Protein 4BZY (pdb70)

Sequence (1918 aa):
VDFQRRYKQFSQILKNIGENEGGIDKFSRGYESFGVHRCADGGLYCKEWAPGAEGVFLTGDFNGWNPFSYPYKKLDYGKWELYIPPKQNKSVLVPHGSKLKVVITSKSGEILYRISPWAKYVVREGDNVNYDWIHWDPEHSYEFKHSRPKKPRSLRIYESHVGISSHEGKVASYKHFTCNVLPRIKGLGYNCIQLMAIMEHAYYASFGYQITSFFAASSRYGSPEELQELVDTAHSMGIIVLLDVVHSHASKNSADGLNMFDGTDSCYFHSGPRGTHDLWDSRLFAYSSWEVLRFLLSNIRWWLEEYRFDGFRFDGVTSMLYHQVDEDALTYLMLANHLVHTLCPDSITIAEDVSGMPALCSPISQGGGGFDYRLAMAIPDKWIQLLKEFKDEDWNMGDIVYTLTNREKCIAYAESHDQALVGDKSLAFWLMDAEMYTNMSVLTPFTPVIDRGIQLHKMIRLITHGLGGEGYLNFMGNEFGHPEWLDFPRKGNNESYHYARRQFHLTDDDLLRYKFLNNFDRDMNRLEERYGWLAAPQAYVSEKHEGNKIIAFERAGLLFIFNFHPSKSYTDYRVGTALPGKFKIVLDSDAAEYGGHQRLDHSTDFFSEAFEHNGRPYSLLVYIPSRVALILQNVDLDFQRRYKQFSQILKNIGENEGGIDKFSRGYESFGVHRCADGGLYCKEWAPGAEGVFLTGDFNGWNPFSYPYKKLDYGKWELYIPPKQNKSVLVPHGSKLKVVITSKSGEILYRISPWAKYVVREGDNVNYDWIHWDPEHSYEFKHSRPKKPRSLRIYESHVGISSHEGKVASYKHFTCNVLPRIKGLGYNCIQLMAIMEHAYYASFGYQITSFFAASSRYGSPEELQELVDTAHSMGIIVLLDVVHSHASKNSADGLNMFDGTDSCYFHSGPRGTHDLWDSRLFAYSSWEVLRFLLSNIRWWLEEYRFDGFRFDGVTSMLYHHHHYFGLQVDEDALTYLMLANHLVHTLCPDSIITIAEDVSGMPALCSPISQGGGGFDYRLAMAIPDKWIQLLKEFKDEDWNMGDIVYTLTNRRYLEKCIAYAESHDQALVGDKSLAFWLMDAEMYTNMSVLTPFTPVIDRGIQLHKMIRLITHGLGGEGYLNFMGNEFGHPEWLDFPRKGNNESYHYARRQFHLTDDDLLRYKFLNNFDRDMNRLEERYGWLAAPQAYVSEKHEGNKIIAFERAGLLFIFNFHPSKSYTDYRVGTALPGKFKIVLDSDAAEYGGHQRLDHSTDFFSEAFEHNGRPYSLLVYIPSRVALILQNVDQRRYKQFSQILKNIGENEGGIDKFSRGYESFGVHRCADGGLYCKEWAPGAEGVFLTGDFNGWNPFSYPYKKLDYGKWELYIPPKQNKSVLVPHGSKLKVVITSKSGEEILYRISPWAKYVVREGDNVNYDWIHWDPEHSYEFKHSRPKKPRSLRIYESHVGISSHEGKVASYKHFTCNVLPRIKGLGYNCIQLMAIMEHAYYASFGYQITSFFAASSRYGSPEELQELVDTAHSMGIIVLLDVVHSHASKNSADGLNMFDGTDSCYFHSGPRGTHDLWDSRLFAYSSWEVLRFLLSNIRWWLEEYRFDGFRFDGVTSMLYHLQVDEDALTYLMLANHLVHTLCPDSITIAEDVSGMPALCSPISQGGGGFDYRLAMAIPDKWIQLLKEFKDEDWNMGDIVYTLTNRRYLEKCIAYAESHDQALVGDKSLAFWLMDAEMYTNMSVLTPFTPVIDRGIQLHKMIRLITHGLGGEGYLNFMGNEFGHPEWLDFPRKGNNESYHYARRQFHLTDDDLLRYKFLNNFDRDMNRLEERYGWLAAPQAYVSEKHEGNKIIAFERAGLLFIFNFHPSKSYTDYRVGTALPGKFKIVLDSDAAEYGGHQRLDHSTDFFSEAFEHNGRPYSLLVYIPSRVALILQNVD

InterPro domains:
  IPR004193 Glycoside hydrolase, 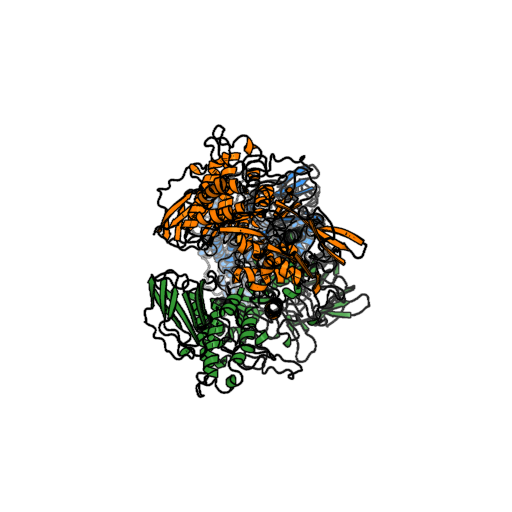family 13, N-terminal [PF02922] (76-161)
  IPR006047 Glycosyl hydrolase family 13, catalytic domain [PF00128] (224-296)
  IPR006047 Glycosyl hydrolase family 13, catalytic domain [SM00642] (222-568)
  IPR006048 Alpha-amylase/branching enzyme, C-terminal all beta [PF02806] (603-696)
  IPR013780 Glycosyl hydrolase, all-beta [G3DSA:2.60.40.1180] (599-702)
  IPR013783 Immunoglobulin-like fold [G3DSA:2.60.40.10] (71-183)
  IPR014756 Immunoglobulin E-set [SSF81296] (69-181)
  IPR017853 Glycoside hydrolase superfamily [SSF51445] (184-598)
  IPR037439 1,4-alpha-glucan-branching enzyme [PIRSF000463] (39-698)

Secondary structure (DSSP, 8-state):
--HHHHHHHHHHHHHHHHHHSS-HHHHTTGGGTSEEEE-TTS-EEEEEE-TT-SEEEEEEGGGTT-SSSSBPEE-STTEEEEEEPPPTT---SS-TT-EEEEEEE-TT--EEEE--TT-S-EE--TT-SS-EEE----SS-----SPPPPPPSSEEEEEEESTTSSSSSS---HHHIIIIIHHHHHHHT--EEEEES-EE-S-GGGTT-S-SEEEEEPGGG--HHHHHHHHHHHHHTT-EEEEEEE-S-B---SSSSSTTTTSSS-SSB-SSGGGEETTTTEE-B-TTSHHHHHHHHHHHHHHHHTS---EEEEETHHHHHB--B-HHHHHHHHHHHHHHHHH-TT-EEEE--SS--TTTTS-GGGT----SEEE-THHHHHHHHHHHH--GGG--HHHHHHHHH----EEE-SS-SGGGBTTS--HHHHHHGGGGGTS-BTTS---HHHHHHHHHHHHHHHHHHHHS-SEEEEETTGGGT--S-B---SGGGTS--TTSS--GGGGT-TTBSHHHHHHHHHHHHHHHHHH--SSSPPPEEEEEETTTTEEEEEETTEEEEEE--SS--EEEEEEEESS-EEEEEEEETTSGGGT----S-TT--EEEBS--BTTBSEEEEEEE-TTEEEEEEEE--/-HHHHHHHHHHHHHHHHHHSS-HHHHTTGGGTSEEEE-TTS-EEEEEE-TT-SEEEEEEGGGTT-SSSSBPEE-GGGEEEEEEPPPTT---SS-TT-EEEEEEE-TT--EEEE--TT-S-EE--TT-SS-EEE----SS------PPPPPPSSEEEEEEESTT-SSSSS---HHHIIIIIHHHHHHHT--EEEEES-EE-S-GGGTT-S-SEEEEEPGGG--HHHHHHHHHHHHHTT-EEEEEEE-S-B---SSSSSTTTTSSS-SSB-SSGGGEETTTTEE-B-TTSHHHHHHHHHHHHHHHHTS---EEEEETHHHHHHTT---SS---HHHHHHHHHHHHHHHHH-TT-EEEE--SS--TTTTS-GGGT----SEEE-THHHHHHHHHHHH--GGG--HHHHHHHHH--BTT-EEEE-SS-GGGGBTTS--HHHHHHGGGGGTSSBTTS---HHHHHHHHHHHHHHHHHHHHS-SEEEEETTGGGT--S-B----GGGTS--TTSS--GGGGT-TTBSHHHHHHHHHHHHHHHHHH-TTSSPPPEEEEEETTTTEEEEEETTEEEEEE--SS--EEEEEEEESS-EEEEEEEETTSGGGT------TT--EEEBS--BTTBSEEEEEEE-TTEEEEEEE--/-HHHHHHHHHHHHHHHHSS-HHHHTTGGGTSEEEE-TTS-EEEEEE-TT-SEEEEEEGGGTT-SSSSBPEE-STTEEEEEEPPPTT---SS-TT-EEEEEEE-TT--EEEE--TT-S-EE--TT-SS-EEE----SS-----SPPPPPPSSEEEEEEESTTSSSSSS---HHHIIIIIHHHHHHHT--EEEEES-EE-S-GGGTT-S-SEEEEEPGGG--HHHHHHHHHHHHHTT-EEEEEEE-S-B---SSSSSTTTTSSS-SSB-SSGGGEETTTTEE-B-TTSHHHHHHHHHHHHHHHHTS---EEEEETHHHHH------HHHHHHHHHHHHHHHHH-TT-EEEE--SS--TTTTS-GGGT----SEEE-THHHHHHHHHHHH--GGG--HHHHHHHHH--BTT-EEEE-SS-GGGGBTTS--HHHHHHGGGGGTS-BTTS---HHHHHHHHHHHHHHHHHHHHS-SEEEEETTGGGT--S-B----GGGTS--TTSS--GGGGT-TTBSHHHHHHHHHHHHHHHHHH-TTSSPPPEEEEEETTTTEEEEEETTEEEEEE--SS--EEEEEEEESS-EEEEEEEETTSGGGT----S-TT--EEEEEEEETTEEEEEEEEE-TTEEEEEEE--

Radius of gyration: 47.78 Å; Cα contacts (8 Å, |Δi|>4): 4306; chains: 3; bounding box: 85×141×130 Å

Structure (mmCIF, N/CA/C/O backbone):
data_4BZY
#
_entry.id   4BZY
#
_cell.length_a   117.278
_cell.length_b   164.538
_cell.length_c   311.340
_cell.angle_alpha   90.00
_cell.angle_beta   90.00
_cell.angle_gamma   90.00
#
_symmetry.space_group_name_H-M   'C 2 2 21'
#
loop_
_entity.id
_entity.type
_entity.pdbx_description
1 polymer '1,4-ALPHA-GLUCAN-BRANCHING ENZYME'
2 water water
#
loop_
_atom_site.group_PDB
_atom_site.id
_atom_site.type_symbol
_atom_site.label_atom_id
_atom_site.label_alt_id
_atom_site.label_comp_id
_atom_site.label_asym_id
_atom_site.label_entity_id
_atom_site.label_seq_id
_atom_site.pdbx_PDB_ins_code
_atom_site.Cartn_x
_atom_site.Cartn_y
_atom_site.Cartn_z
_atom_site.occupancy
_atom_site.B_iso_or_equiv
_atom_site.auth_seq_id
_atom_site.auth_comp_id
_atom_site.auth_asym_id
_atom_site.auth_atom_id
_atom_site.pdbx_PDB_model_num
ATOM 1 N N . VAL A 1 43 ? 64.789 115.452 106.422 1.00 72.00 43 VAL A N 1
ATOM 2 C CA . VAL A 1 43 ? 64.399 114.318 105.592 1.00 74.72 43 VAL A CA 1
ATOM 3 C C . VAL A 1 43 ? 65.629 113.593 105.048 1.00 71.15 43 VAL A C 1
ATOM 4 O O . VAL A 1 43 ? 66.094 113.875 103.942 1.00 76.68 43 VAL A O 1
ATOM 8 N N . ASP A 1 44 ? 66.153 112.662 105.840 1.00 65.30 44 ASP A N 1
ATOM 9 C CA . ASP A 1 44 ? 67.319 111.873 105.456 1.00 64.26 44 ASP A CA 1
ATOM 10 C C . ASP A 1 44 ? 66.873 110.483 105.004 1.00 67.03 44 ASP A C 1
ATOM 11 O O . ASP A 1 44 ? 66.314 109.715 105.787 1.00 66.93 44 ASP A O 1
ATOM 16 N N . PHE A 1 45 ? 67.136 110.156 103.744 1.00 60.99 45 PHE A N 1
ATOM 17 C CA . PHE A 1 45 ? 66.683 108.887 103.195 1.00 55.74 45 PHE A CA 1
ATOM 18 C C . PHE A 1 45 ? 67.564 107.739 103.667 1.00 53.60 45 PHE A C 1
ATOM 19 O O . PHE A 1 45 ? 67.095 106.613 103.823 1.00 56.87 45 PHE A O 1
ATOM 27 N N . GLN A 1 46 ? 68.844 108.023 103.881 1.00 53.86 46 GLN A N 1
ATOM 28 C CA . GLN A 1 46 ? 69.764 107.010 104.385 1.00 56.13 46 GLN A CA 1
ATOM 29 C C . GLN A 1 46 ? 69.435 106.649 105.831 1.00 59.57 46 GLN A C 1
ATOM 30 O O . GLN A 1 46 ? 69.645 105.514 106.265 1.00 60.39 46 GLN A O 1
ATOM 36 N N . ARG A 1 47 ? 68.913 107.623 106.569 1.00 60.40 47 ARG A N 1
ATOM 37 C CA . ARG A 1 47 ? 68.535 107.409 107.960 1.00 61.74 47 ARG A CA 1
ATOM 38 C C . ARG A 1 47 ? 67.293 106.529 108.051 1.00 62.84 47 ARG A C 1
ATOM 39 O O . ARG A 1 47 ? 67.252 105.599 108.858 1.00 60.66 47 ARG A O 1
ATOM 47 N N . ARG A 1 48 ? 66.281 106.825 107.233 1.00 59.10 48 ARG A N 1
ATOM 48 C CA . ARG A 1 48 ? 65.031 106.065 107.264 1.00 55.61 48 ARG A CA 1
ATOM 49 C C . ARG A 1 48 ? 65.258 104.594 106.961 1.00 62.25 48 ARG A C 1
ATOM 50 O O . ARG A 1 48 ? 64.593 103.721 107.526 1.00 63.74 48 ARG A O 1
ATOM 58 N N . TYR A 1 49 ? 66.182 104.324 106.047 1.00 53.78 49 TYR A N 1
ATOM 59 C CA . TYR A 1 49 ? 66.474 102.958 105.661 1.00 53.00 49 TYR A CA 1
ATOM 60 C C . TYR A 1 49 ? 67.266 102.232 106.736 1.00 56.41 49 TYR A C 1
ATOM 61 O O . TYR A 1 49 ? 67.088 101.032 106.941 1.00 59.24 49 TYR A O 1
ATOM 70 N N . LYS A 1 50 ? 68.135 102.964 107.426 1.00 56.71 50 LYS A N 1
ATOM 71 C CA . LYS A 1 50 ? 68.963 102.369 108.468 1.00 53.81 50 LYS A CA 1
ATOM 72 C C . LYS A 1 50 ? 68.134 101.958 109.680 1.00 58.40 50 LYS A C 1
ATOM 73 O O . LYS A 1 50 ? 68.391 100.919 110.288 1.00 52.98 50 LYS A O 1
ATOM 75 N N . GLN A 1 51 ? 67.130 102.763 110.017 1.00 57.66 51 GLN A N 1
ATOM 76 C CA . GLN A 1 51 ? 66.242 102.441 111.127 1.00 58.72 51 GLN A CA 1
ATOM 77 C C . GLN A 1 51 ? 65.369 101.244 110.767 1.00 54.82 51 GLN A C 1
ATOM 78 O O . GLN A 1 51 ? 65.162 100.348 111.584 1.00 56.31 51 GLN A O 1
ATOM 84 N N . PHE A 1 52 ? 64.863 101.236 109.538 1.00 53.14 52 PHE A N 1
ATOM 85 C CA . PHE A 1 52 ? 64.081 100.113 109.034 1.00 48.47 52 PHE A CA 1
ATOM 86 C C . PHE A 1 52 ? 64.905 98.834 109.002 1.00 48.46 52 PHE A C 1
ATOM 87 O O . PHE A 1 52 ? 64.469 97.792 109.489 1.00 49.82 52 PHE A O 1
ATOM 95 N N . SER A 1 53 ? 66.091 98.920 108.409 1.00 54.41 53 SER A N 1
ATOM 96 C CA . SER A 1 53 ? 66.963 97.760 108.260 1.00 55.77 53 SER A CA 1
ATOM 97 C C . SER A 1 53 ? 67.364 97.175 109.610 1.00 54.20 53 SER A C 1
ATOM 98 O O . SER A 1 53 ? 67.529 95.963 109.744 1.00 52.16 53 SER A O 1
ATOM 101 N N . GLN A 1 54 ? 67.513 98.041 110.608 1.00 55.64 54 GLN A N 1
ATOM 102 C CA . GLN A 1 54 ? 67.911 97.610 111.944 1.00 51.31 54 GLN A CA 1
ATOM 103 C C . GLN A 1 54 ? 66.805 96.825 112.641 1.00 51.73 54 GLN A C 1
ATOM 104 O O . GLN A 1 54 ? 67.050 95.753 113.197 1.00 53.50 54 GLN A O 1
ATOM 110 N N . ILE A 1 55 ? 65.590 97.364 112.607 1.00 48.47 55 ILE A N 1
ATOM 111 C CA . ILE A 1 55 ? 64.437 96.713 113.215 1.00 48.59 55 ILE A CA 1
ATOM 112 C C . ILE A 1 55 ? 64.128 95.389 112.523 1.00 50.63 55 ILE A C 1
ATOM 113 O O . ILE A 1 55 ? 63.844 94.386 113.183 1.00 47.86 55 ILE A O 1
ATOM 118 N N . LEU A 1 56 ? 64.201 95.386 111.195 1.00 45.93 56 LEU A N 1
ATOM 119 C CA . LEU A 1 56 ? 63.947 94.177 110.417 1.00 46.77 56 LEU A CA 1
ATOM 120 C C . LEU A 1 56 ? 64.979 93.105 110.735 1.00 48.33 56 LEU A C 1
ATOM 121 O O . LEU A 1 56 ? 64.675 91.916 110.717 1.00 51.05 56 LEU A O 1
ATOM 126 N N . LYS A 1 57 ? 66.197 93.534 111.035 1.00 46.31 57 LYS A N 1
ATOM 127 C CA . LYS A 1 57 ? 67.266 92.613 111.391 1.00 48.28 57 LYS A CA 1
ATOM 128 C C . LYS A 1 57 ? 67.028 92.020 112.786 1.00 52.57 57 LYS A C 1
ATOM 129 O O . LYS A 1 57 ? 67.319 90.842 113.029 1.00 54.99 57 LYS A O 1
ATOM 135 N N . ASN A 1 58 ? 66.491 92.836 113.692 1.00 49.80 58 ASN A N 1
ATOM 136 C CA . ASN A 1 58 ? 66.140 92.382 115.034 1.00 57.35 58 ASN A CA 1
ATOM 137 C C . ASN A 1 58 ? 65.020 91.349 114.991 1.00 51.83 58 ASN A C 1
ATOM 138 O O . ASN A 1 58 ? 65.029 90.368 115.740 1.00 52.44 58 ASN A O 1
ATOM 143 N N . ILE A 1 59 ? 64.055 91.580 114.108 1.00 47.01 59 ILE A N 1
ATOM 144 C CA . ILE A 1 59 ? 62.969 90.635 113.893 1.00 44.77 59 ILE A CA 1
ATOM 145 C C . ILE A 1 59 ? 63.519 89.271 113.467 1.00 51.12 59 ILE A C 1
ATOM 146 O O . ILE A 1 59 ? 62.989 88.227 113.848 1.00 52.44 59 ILE A O 1
ATOM 151 N N . GLY A 1 60 ? 64.607 89.279 112.706 1.00 49.09 60 GLY A N 1
ATOM 152 C CA . GLY A 1 60 ? 65.217 88.038 112.266 1.00 48.04 60 GLY A CA 1
ATOM 153 C C . GLY A 1 60 ? 66.005 87.319 113.345 1.00 56.60 60 GLY A C 1
ATOM 154 O O . GLY A 1 60 ? 66.074 86.090 113.351 1.00 57.36 60 GLY A O 1
ATOM 155 N N . GLU A 1 61 ? 66.606 88.078 114.258 1.00 55.04 61 GLU A N 1
ATOM 156 C CA . GLU A 1 61 ? 67.438 87.497 115.311 1.00 59.01 61 GLU A CA 1
ATOM 157 C C . GLU A 1 61 ? 66.674 87.136 116.585 1.00 60.40 61 GLU A C 1
ATOM 158 O O . GLU A 1 61 ? 67.094 86.243 117.323 1.00 67.55 61 GLU A O 1
ATOM 164 N N . ASN A 1 62 ? 65.564 87.824 116.848 1.00 53.48 62 ASN A N 1
ATOM 165 C CA . ASN A 1 62 ? 64.837 87.637 118.102 1.00 57.88 62 ASN A CA 1
ATOM 166 C C . ASN A 1 62 ? 63.539 86.877 117.874 1.00 58.98 62 ASN A C 1
ATOM 167 O O . ASN A 1 62 ? 63.063 86.152 118.746 1.00 60.85 62 ASN A O 1
ATOM 172 N N . GLU A 1 63 ? 62.976 87.054 116.686 1.00 55.57 63 GLU A N 1
ATOM 173 C CA . GLU A 1 63 ? 61.913 86.193 116.196 1.00 53.51 63 GLU A CA 1
ATOM 174 C C . GLU A 1 63 ? 62.528 85.384 115.061 1.00 52.57 63 GLU A C 1
ATOM 175 O O . GLU A 1 63 ? 63.737 85.446 114.848 1.00 60.85 63 GLU A O 1
ATOM 181 N N . GLY A 1 64 ? 61.727 84.620 114.335 1.00 43.29 64 GLY A N 1
ATOM 182 C CA . GLY A 1 64 ? 62.298 83.769 113.307 1.00 52.54 64 GLY A CA 1
ATOM 183 C C . GLY A 1 64 ? 62.250 84.388 111.923 1.00 50.82 64 GLY A C 1
ATOM 184 O O . GLY A 1 64 ? 62.096 83.682 110.928 1.00 52.40 64 GLY A O 1
ATOM 185 N N . GLY A 1 65 ? 62.398 85.707 111.853 1.00 44.73 65 GLY A N 1
ATOM 186 C CA . GLY A 1 65 ? 62.189 86.420 110.608 1.00 42.02 65 GLY A CA 1
ATOM 187 C C . GLY A 1 65 ? 60.793 87.008 110.567 1.00 48.10 65 GLY A C 1
ATOM 188 O O . GLY A 1 65 ? 59.985 86.754 111.460 1.00 52.01 65 GLY A O 1
ATOM 189 N N . ILE A 1 66 ? 60.499 87.790 109.533 1.00 46.91 66 ILE A N 1
ATOM 190 C CA . ILE A 1 66 ? 59.244 88.532 109.479 1.00 44.41 66 ILE A CA 1
ATOM 191 C C . ILE A 1 66 ? 58.069 87.622 109.122 1.00 40.92 66 ILE A C 1
ATOM 192 O O . ILE A 1 66 ? 56.915 87.961 109.381 1.00 47.72 66 ILE A O 1
ATOM 197 N N . ASP A 1 67 ? 58.362 86.466 108.535 1.00 40.59 67 ASP A N 1
ATOM 198 C CA . ASP A 1 67 ? 57.330 85.475 108.248 1.00 42.01 67 ASP A CA 1
ATOM 199 C C . ASP A 1 67 ? 56.737 84.922 109.542 1.00 43.08 67 ASP A C 1
ATOM 200 O O . ASP A 1 67 ? 55.525 84.967 109.746 1.00 41.90 67 ASP A O 1
ATOM 205 N N . LYS A 1 68 ? 57.597 84.405 110.414 1.00 44.25 68 LYS A N 1
ATOM 206 C CA . LYS A 1 68 ? 57.148 83.850 111.686 1.00 44.79 68 LYS A CA 1
ATOM 207 C C . LYS A 1 68 ? 56.570 84.926 112.596 1.00 41.22 68 LYS A C 1
ATOM 208 O O . LYS A 1 68 ? 55.595 84.692 113.306 1.00 50.27 68 LYS A O 1
ATOM 214 N N . PHE A 1 69 ? 57.175 86.108 112.558 1.00 38.89 69 PHE A N 1
ATOM 215 C CA . PHE A 1 69 ? 56.767 87.218 113.409 1.00 37.34 69 PHE A CA 1
ATOM 216 C C . PHE A 1 69 ? 55.323 87.626 113.149 1.00 41.68 69 PHE A C 1
ATOM 217 O O . PHE A 1 69 ? 54.578 87.923 114.082 1.00 49.01 69 PHE A O 1
ATOM 225 N N . SER A 1 70 ? 54.927 87.630 111.880 1.00 36.69 70 SER A N 1
ATOM 226 C CA . SER A 1 70 ? 53.587 88.067 111.506 1.00 39.48 70 SER A CA 1
ATOM 227 C C . SER A 1 70 ? 52.550 86.947 111.608 1.00 40.49 70 SER A C 1
ATOM 228 O O . SER A 1 70 ? 51.428 87.093 111.131 1.00 40.42 70 SER A O 1
ATOM 231 N N . ARG A 1 71 ? 52.921 85.824 112.215 1.00 38.19 71 ARG A N 1
ATOM 232 C CA . ARG A 1 71 ? 51.966 84.735 112.397 1.00 45.20 71 ARG A CA 1
ATOM 233 C C . ARG A 1 71 ? 51.549 84.600 113.858 1.00 42.02 71 ARG A C 1
ATOM 234 O O . ARG A 1 71 ? 51.285 83.500 114.343 1.00 43.51 71 ARG A O 1
ATOM 242 N N . GLY A 1 72 ? 51.490 85.733 114.549 1.00 43.94 72 GLY A N 1
ATOM 243 C CA . GLY A 1 72 ? 51.089 85.772 115.942 1.00 41.51 72 GLY A CA 1
ATOM 244 C C . GLY A 1 72 ? 49.674 85.277 116.175 1.00 43.04 72 GLY A C 1
ATOM 245 O O . GLY A 1 72 ? 49.355 84.796 117.263 1.00 47.56 72 GLY A O 1
ATOM 246 N N . TYR A 1 73 ? 48.826 85.386 115.155 1.00 40.61 73 TYR A N 1
ATOM 247 C CA . TYR A 1 73 ? 47.422 84.995 115.276 1.00 43.84 73 TYR A CA 1
ATOM 248 C C . TYR A 1 73 ? 47.251 83.488 115.445 1.00 43.84 73 TYR A C 1
ATOM 249 O O . TYR A 1 73 ? 46.159 83.013 115.751 1.00 46.12 73 TYR A O 1
ATOM 258 N N . GLU A 1 74 ? 48.332 82.742 115.240 1.00 42.09 74 GLU A N 1
ATOM 259 C CA . GLU A 1 74 ? 48.299 81.287 115.354 1.00 44.00 74 GLU A CA 1
ATOM 260 C C . GLU A 1 74 ? 48.368 80.815 116.803 1.00 49.21 74 GLU A C 1
ATOM 261 O O . GLU A 1 74 ? 48.011 79.674 117.104 1.00 52.92 74 GLU A O 1
ATOM 267 N N . SER A 1 75 ? 48.830 81.686 117.695 1.00 46.49 75 SER A N 1
ATOM 268 C CA . SER A 1 75 ? 48.984 81.314 119.099 1.00 46.34 75 SER A CA 1
ATOM 269 C C . SER A 1 75 ? 48.265 82.273 120.047 1.00 47.03 75 SER A C 1
ATOM 270 O O . SER A 1 75 ? 47.769 81.859 121.094 1.00 50.07 75 SER A O 1
ATOM 273 N N . PHE A 1 76 ? 48.204 83.549 119.680 1.00 40.90 76 PHE A N 1
ATOM 274 C CA . PHE A 1 76 ? 47.483 84.531 120.484 1.00 38.42 76 PHE A CA 1
ATOM 275 C C . PHE A 1 76 ? 45.972 84.380 120.314 1.00 38.64 76 PHE A C 1
ATOM 276 O O . PHE A 1 76 ? 45.490 84.020 119.240 1.00 38.62 76 PHE A O 1
ATOM 284 N N . GLY A 1 77 ? 45.227 84.660 121.377 1.00 40.95 77 GLY A N 1
ATOM 285 C CA . GLY A 1 77 ? 43.781 84.536 121.345 1.00 45.14 77 GLY A CA 1
ATOM 286 C C . GLY A 1 77 ? 43.301 83.234 121.960 1.00 47.89 77 GLY A C 1
ATOM 287 O O . GLY A 1 77 ? 43.774 82.828 123.020 1.00 43.33 77 GLY A O 1
ATOM 288 N N . VAL A 1 78 ? 42.365 82.574 121.285 1.00 45.20 78 VAL A N 1
ATOM 289 C CA . VAL A 1 78 ? 41.807 81.315 121.769 1.00 46.15 78 VAL A CA 1
ATOM 290 C C . VAL A 1 78 ? 41.834 80.263 120.665 1.00 41.87 78 VAL A C 1
ATOM 291 O O . VAL A 1 78 ? 41.314 80.488 119.574 1.00 50.35 78 VAL A O 1
ATOM 295 N N . HIS A 1 79 ? 42.436 79.113 120.952 1.00 39.40 79 HIS A N 1
ATOM 296 C CA . HIS A 1 79 ? 42.570 78.053 119.956 1.00 44.69 79 HIS A CA 1
ATOM 297 C C . HIS A 1 79 ? 42.257 76.668 120.513 1.00 44.98 79 HIS A C 1
ATOM 298 O O . HIS A 1 79 ? 42.870 76.227 121.488 1.00 44.52 79 HIS A O 1
ATOM 305 N N . ARG A 1 80 ? 41.298 75.984 119.898 1.00 37.72 80 ARG A N 1
ATOM 306 C CA . ARG A 1 80 ? 41.072 74.577 120.204 1.00 39.78 80 ARG A CA 1
ATOM 307 C C . ARG A 1 80 ? 42.210 73.741 119.628 1.00 39.31 80 ARG A C 1
ATOM 308 O O . ARG A 1 80 ? 42.499 73.820 118.435 1.00 40.40 80 ARG A O 1
ATOM 316 N N . CYS A 1 81 ? 42.856 72.946 120.475 1.00 38.22 81 CYS A N 1
ATOM 317 C CA . CYS A 1 81 ? 43.976 72.118 120.037 1.00 40.96 81 CYS A CA 1
ATOM 318 C C . CYS A 1 81 ? 43.504 70.774 119.489 1.00 38.90 81 CYS A C 1
ATOM 319 O O . CYS A 1 81 ? 42.349 70.391 119.671 1.00 40.59 81 CYS A O 1
ATOM 322 N N . ALA A 1 82 ? 44.406 70.063 118.819 1.00 34.76 82 ALA A N 1
ATOM 323 C CA . ALA A 1 82 ? 44.069 68.789 118.192 1.00 39.18 82 ALA A CA 1
ATOM 324 C C . ALA A 1 82 ? 43.869 67.677 119.219 1.00 42.44 82 ALA A C 1
ATOM 325 O O . ALA A 1 82 ? 43.416 66.584 118.880 1.00 42.70 82 ALA A O 1
ATOM 327 N N . ASP A 1 83 ? 44.206 67.957 120.472 1.00 36.73 83 ASP A N 1
ATOM 328 C CA . ASP A 1 83 ? 44.019 66.983 121.537 1.00 35.37 83 ASP A CA 1
ATOM 329 C C . ASP A 1 83 ? 42.729 67.240 122.315 1.00 40.06 83 ASP A C 1
ATOM 330 O O . ASP A 1 83 ? 42.482 66.617 123.346 1.00 38.08 83 ASP A O 1
ATOM 335 N N . GLY A 1 84 ? 41.917 68.171 121.825 1.00 41.59 84 GLY A N 1
ATOM 336 C CA . GLY A 1 84 ? 40.649 68.478 122.461 1.00 36.87 84 GLY A CA 1
ATOM 337 C C . GLY A 1 84 ? 40.737 69.600 123.477 1.00 38.51 84 GLY A C 1
ATOM 338 O O . GLY A 1 84 ? 39.715 70.103 123.946 1.00 45.87 84 GLY A O 1
ATOM 339 N N . GLY A 1 85 ? 41.960 69.993 123.822 1.00 37.44 85 GLY A N 1
ATOM 340 C CA . GLY A 1 85 ? 42.172 71.066 124.777 1.00 39.82 85 GLY A CA 1
ATOM 341 C C . GLY A 1 85 ? 42.043 72.457 124.180 1.00 41.08 85 GLY A C 1
ATOM 342 O O . GLY A 1 85 ? 41.764 72.617 122.991 1.00 36.87 85 GLY A O 1
ATOM 343 N N . LEU A 1 86 ? 42.249 73.470 125.015 1.00 40.96 86 LEU A N 1
ATOM 344 C CA . LEU A 1 86 ? 42.147 74.857 124.584 1.00 41.34 86 LEU A CA 1
ATOM 345 C C . LEU A 1 86 ? 43.390 75.640 124.985 1.00 44.41 86 LEU A C 1
ATOM 346 O O . LEU A 1 86 ? 43.704 75.739 126.171 1.00 44.99 86 LEU A O 1
ATOM 351 N N . TYR A 1 87 ? 44.095 76.196 124.003 1.00 48.75 87 TYR A N 1
ATOM 352 C CA . TYR A 1 87 ? 45.245 77.047 124.297 1.00 47.31 87 TYR A CA 1
ATOM 353 C C . TYR A 1 87 ? 44.917 78.516 124.072 1.00 44.95 87 TYR A C 1
ATOM 354 O O . TYR A 1 87 ? 44.338 78.888 123.050 1.00 45.19 87 TYR A O 1
ATOM 363 N N . CYS A 1 88 ? 45.299 79.346 125.036 1.00 42.40 88 CYS A N 1
ATOM 364 C CA . CYS A 1 88 ? 45.000 80.769 124.987 1.00 46.83 88 CYS A CA 1
ATOM 365 C C . CYS A 1 88 ? 46.222 81.605 125.344 1.00 48.65 88 CYS A C 1
ATOM 366 O O . CYS A 1 88 ? 47.049 81.187 126.154 1.00 46.38 88 CYS A O 1
ATOM 369 N N . LYS A 1 89 ? 46.340 82.780 124.732 1.00 42.84 89 LYS A N 1
ATOM 370 C CA . LYS A 1 89 ? 47.441 83.685 125.046 1.00 40.33 89 LYS A CA 1
ATOM 371 C C . LYS A 1 89 ? 47.081 85.141 124.768 1.00 42.02 89 LYS A C 1
ATOM 372 O O . LYS A 1 89 ? 46.488 85.462 123.738 1.00 47.42 89 LYS A O 1
ATOM 378 N N . GLU A 1 90 ? 47.430 86.018 125.704 1.00 40.92 90 GLU A N 1
ATOM 379 C CA . GLU A 1 90 ? 47.174 87.444 125.551 1.00 40.50 90 GLU A CA 1
ATOM 380 C C . GLU A 1 90 ? 48.374 88.272 125.980 1.00 44.45 90 GLU A C 1
ATOM 381 O O . GLU A 1 90 ? 49.200 87.824 126.776 1.00 42.50 90 GLU A O 1
ATOM 387 N N . TRP A 1 91 ? 48.461 89.485 125.445 1.00 46.11 91 TRP A N 1
ATOM 388 C CA . TRP A 1 91 ? 49.444 90.455 125.904 1.00 47.09 91 TRP A CA 1
ATOM 389 C C . TRP A 1 91 ? 48.742 91.488 126.772 1.00 46.91 91 TRP A C 1
ATOM 390 O O . TRP A 1 91 ? 47.870 92.218 126.303 1.00 45.67 91 TRP A O 1
ATOM 401 N N . ALA A 1 92 ? 49.111 91.522 128.047 1.00 50.47 92 ALA A N 1
ATOM 402 C CA . ALA A 1 92 ? 48.504 92.439 129.004 1.00 52.99 92 ALA A CA 1
ATOM 403 C C . ALA A 1 92 ? 49.492 92.747 130.119 1.00 54.09 92 ALA A C 1
ATOM 404 O O . ALA A 1 92 ? 49.377 92.214 131.220 1.00 56.45 92 ALA A O 1
ATOM 406 N N . PRO A 1 93 ? 50.471 93.614 129.830 1.00 56.40 93 PRO A N 1
ATOM 407 C CA . PRO A 1 93 ? 51.592 93.878 130.738 1.00 59.17 93 PRO A CA 1
ATOM 408 C C . PRO A 1 93 ? 51.177 94.536 132.057 1.00 59.53 93 PRO A C 1
ATOM 409 O O . PRO A 1 93 ? 51.894 94.405 133.050 1.00 57.36 93 PRO A O 1
ATOM 413 N N . GLY A 1 94 ? 50.040 95.226 132.066 1.00 55.52 94 GLY A N 1
ATOM 414 C CA . GLY A 1 94 ? 49.616 95.964 133.243 1.00 64.20 94 GLY A CA 1
ATOM 415 C C . GLY A 1 94 ? 48.470 95.337 134.017 1.00 70.11 94 GLY A C 1
ATOM 416 O O . GLY A 1 94 ? 47.832 95.996 134.839 1.00 67.37 94 GLY A O 1
ATOM 417 N N . ALA A 1 95 ? 48.208 94.061 133.759 1.00 67.25 95 ALA A N 1
ATOM 418 C CA . ALA A 1 95 ? 47.155 93.341 134.466 1.00 65.80 95 ALA A CA 1
ATOM 419 C C . ALA A 1 95 ? 47.707 92.669 135.719 1.00 67.71 95 ALA A C 1
ATOM 420 O O . ALA A 1 95 ? 48.870 92.264 135.754 1.00 60.43 95 ALA A O 1
ATOM 422 N N . GLU A 1 96 ? 46.872 92.553 136.747 1.00 65.62 96 GLU A N 1
ATOM 423 C CA . GLU A 1 96 ? 47.262 91.834 137.952 1.00 64.55 96 GLU A CA 1
ATOM 424 C C . GLU A 1 96 ? 46.998 90.343 137.750 1.00 58.19 96 GLU A C 1
ATOM 425 O O . GLU A 1 96 ? 47.769 89.495 138.199 1.00 56.04 96 GLU A O 1
ATOM 431 N N . GLY A 1 97 ? 45.894 90.034 137.077 1.00 52.67 97 GLY A N 1
ATOM 432 C CA . GLY A 1 97 ? 45.578 88.669 136.700 1.00 53.20 97 GLY A CA 1
ATOM 433 C C . GLY A 1 97 ? 44.733 88.595 135.442 1.00 56.62 97 GLY A C 1
ATOM 434 O O . GLY A 1 97 ? 43.996 89.530 135.120 1.00 57.84 97 GLY A O 1
ATOM 435 N N . VAL A 1 98 ? 44.839 87.478 134.728 1.00 58.34 98 VAL A N 1
ATOM 436 C CA . VAL A 1 98 ? 44.059 87.257 133.512 1.00 54.77 98 VAL A CA 1
ATOM 437 C C . VAL A 1 98 ? 43.322 85.921 133.590 1.00 50.04 98 VAL A C 1
ATOM 438 O O . VAL A 1 98 ? 43.877 84.921 134.045 1.00 52.65 98 VAL A O 1
ATOM 442 N N . PHE A 1 99 ? 42.066 85.913 133.158 1.00 48.42 99 PHE A N 1
ATOM 443 C CA . PHE A 1 99 ? 41.214 84.735 133.270 1.00 48.16 99 PHE A CA 1
ATOM 444 C C . PHE A 1 99 ? 40.349 84.591 132.023 1.00 49.14 99 PHE A C 1
ATOM 445 O O . PHE A 1 99 ? 40.088 85.571 131.327 1.00 55.83 99 PHE A O 1
ATOM 453 N N . LEU A 1 100 ? 39.906 83.371 131.740 1.00 41.22 100 LEU A N 1
ATOM 454 C CA . LEU A 1 100 ? 38.961 83.144 130.653 1.00 43.95 100 LEU A CA 1
ATOM 455 C C . LEU A 1 100 ? 37.610 82.711 131.214 1.00 50.74 100 LEU A C 1
ATOM 456 O O . LEU A 1 100 ? 37.544 81.932 132.166 1.00 55.91 100 LEU A O 1
ATOM 461 N N . THR A 1 101 ? 36.534 83.219 130.622 1.00 39.04 101 THR A N 1
ATOM 462 C CA . THR A 1 101 ? 35.193 82.898 131.091 1.00 45.11 101 THR A CA 1
ATOM 463 C C . THR A 1 101 ? 34.184 82.989 129.951 1.00 49.99 101 THR A C 1
ATOM 464 O O . THR A 1 101 ? 34.508 83.465 128.862 1.00 51.23 101 THR A O 1
ATOM 468 N N . GLY A 1 102 ? 32.961 82.534 130.209 1.00 44.98 102 GLY A N 1
ATOM 469 C CA . GLY A 1 102 ? 31.918 82.527 129.201 1.00 43.63 102 GLY A CA 1
ATOM 470 C C . GLY A 1 102 ? 30.855 81.488 129.499 1.00 49.06 102 GLY A C 1
ATOM 471 O O . GLY A 1 102 ? 30.789 80.963 130.609 1.00 47.27 102 GLY A O 1
ATOM 472 N N . ASP A 1 103 ? 30.015 81.200 128.508 1.00 47.64 103 ASP A N 1
ATOM 473 C CA . ASP A 1 103 ? 28.974 80.185 128.639 1.00 42.35 103 ASP A CA 1
ATOM 474 C C . ASP A 1 103 ? 29.522 78.819 129.049 1.00 48.63 103 ASP A C 1
ATOM 475 O O . ASP A 1 103 ? 28.891 78.093 129.817 1.00 56.82 103 ASP A O 1
ATOM 480 N N . PHE A 1 104 ? 30.703 78.480 128.542 1.00 43.36 104 PHE A N 1
ATOM 481 C CA . PHE A 1 104 ? 31.237 77.130 128.688 1.00 45.15 104 PHE A CA 1
ATOM 482 C C . PHE A 1 104 ? 31.567 76.771 130.135 1.00 48.56 104 PHE A C 1
ATOM 483 O O . PHE A 1 104 ? 31.647 75.590 130.481 1.00 49.69 104 PHE A O 1
ATOM 491 N N . ASN A 1 105 ? 31.742 77.781 130.981 1.00 44.61 105 ASN A N 1
ATOM 492 C CA . ASN A 1 105 ? 32.024 77.534 132.391 1.00 47.33 105 ASN A CA 1
ATOM 493 C C . ASN A 1 105 ? 31.033 78.246 133.315 1.00 52.95 105 ASN A C 1
ATOM 494 O O . ASN A 1 105 ? 31.334 78.512 134.483 1.00 50.09 105 ASN A O 1
ATOM 499 N N . GLY A 1 106 ? 29.850 78.546 132.783 1.00 47.73 106 GLY A N 1
ATOM 500 C CA . GLY A 1 106 ? 28.787 79.165 133.557 1.00 46.60 106 GLY A CA 1
ATOM 501 C C . GLY A 1 106 ? 29.136 80.570 134.011 1.00 49.25 106 GLY A C 1
ATOM 502 O O . GLY A 1 106 ? 28.659 81.035 135.047 1.00 53.68 106 GLY A O 1
ATOM 503 N N . TRP A 1 107 ? 29.977 81.237 133.225 1.00 49.48 107 TRP A N 1
ATOM 504 C CA . TRP A 1 107 ? 30.423 82.600 133.505 1.00 50.86 107 TRP A CA 1
ATOM 505 C C . TRP A 1 107 ? 31.051 82.724 134.888 1.00 49.16 107 TRP A C 1
ATOM 506 O O . TRP A 1 107 ? 30.976 83.773 135.527 1.00 48.41 107 TRP A O 1
ATOM 517 N N . ASN A 1 108 ? 31.666 81.637 135.343 1.00 46.73 108 ASN A N 1
ATOM 518 C CA . ASN A 1 108 ? 32.538 81.683 136.504 1.00 55.80 108 ASN A CA 1
ATOM 519 C C . ASN A 1 108 ? 33.763 82.515 136.138 1.00 57.99 108 ASN A C 1
ATOM 520 O O . ASN A 1 108 ? 34.524 82.146 135.242 1.00 61.73 108 ASN A O 1
ATOM 525 N N . PRO A 1 109 ? 33.955 83.647 136.827 1.00 58.55 109 PRO A N 1
ATOM 526 C CA . PRO A 1 109 ? 34.988 84.613 136.431 1.00 61.96 109 PRO A CA 1
ATOM 527 C C . PRO A 1 109 ? 36.434 84.146 136.629 1.00 54.37 109 PRO A C 1
ATOM 528 O O . PRO A 1 109 ? 37.275 84.466 135.794 1.00 61.32 109 PRO A O 1
ATOM 532 N N . PHE A 1 110 ? 36.722 83.404 137.693 1.00 53.86 110 PHE A N 1
ATOM 533 C CA . PHE A 1 110 ? 38.116 83.151 138.061 1.00 58.72 110 PHE A CA 1
ATOM 534 C C . PHE A 1 110 ? 38.536 81.680 138.067 1.00 56.28 110 PHE A C 1
ATOM 535 O O . PHE A 1 110 ? 39.620 81.347 138.550 1.00 48.58 110 PHE A O 1
ATOM 543 N N . SER A 1 111 ? 37.692 80.805 137.529 1.00 57.30 111 SER A N 1
ATOM 544 C CA . SER A 1 111 ? 37.966 79.369 137.557 1.00 54.12 111 SER A CA 1
ATOM 545 C C . SER A 1 111 ? 39.075 78.957 136.589 1.00 55.90 111 SER A C 1
ATOM 546 O O . SER A 1 111 ? 39.635 77.868 136.711 1.00 59.75 111 SER A O 1
ATOM 549 N N . TYR A 1 112 ? 39.396 79.826 135.634 1.00 64.04 112 TYR A N 1
ATOM 550 C CA . TYR A 1 112 ? 40.443 79.535 134.656 1.00 59.65 112 TYR A CA 1
ATOM 551 C C . TYR A 1 112 ? 41.494 80.643 134.579 1.00 58.63 112 TYR A C 1
ATOM 552 O O . TYR A 1 112 ? 41.430 81.506 133.703 1.00 58.82 112 TYR A O 1
ATOM 561 N N . PRO A 1 113 ? 42.466 80.624 135.502 1.00 54.56 113 PRO A N 1
ATOM 562 C CA . PRO A 1 113 ? 43.527 81.635 135.518 1.00 54.34 113 PRO A CA 1
ATOM 563 C C . PRO A 1 113 ? 44.604 81.392 134.468 1.00 55.20 113 PRO A C 1
ATOM 564 O O . PRO A 1 113 ? 45.050 80.258 134.294 1.00 59.39 113 PRO A O 1
ATOM 568 N N . TYR A 1 114 ? 45.019 82.452 133.783 1.00 58.45 114 TYR A N 1
ATOM 569 C CA . TYR A 1 114 ? 46.159 82.364 132.882 1.00 55.09 114 TYR A CA 1
ATOM 570 C C . TYR A 1 114 ? 47.431 82.275 133.708 1.00 50.90 114 TYR A C 1
ATOM 571 O O . TYR A 1 114 ? 47.483 82.758 134.839 1.00 52.23 114 TYR A O 1
ATOM 580 N N . LYS A 1 115 ? 48.456 81.666 133.130 1.00 49.60 115 LYS A N 1
ATOM 581 C CA . LYS A 1 115 ? 49.760 81.609 133.764 1.00 51.90 115 LYS A CA 1
ATOM 582 C C . LYS A 1 115 ? 50.566 82.802 133.263 1.00 59.55 115 LYS A C 1
ATOM 583 O O . LYS A 1 115 ? 50.605 83.076 132.060 1.00 59.25 115 LYS A O 1
ATOM 589 N N . LYS A 1 116 ? 51.215 83.504 134.186 1.00 59.25 116 LYS A N 1
ATOM 590 C CA . LYS A 1 116 ? 51.927 84.736 133.853 1.00 57.76 116 LYS A CA 1
ATOM 591 C C . LYS A 1 116 ? 53.295 84.465 133.249 1.00 60.93 116 LYS A C 1
ATOM 592 O O . LYS A 1 116 ? 54.097 83.737 133.824 1.00 62.25 116 LYS A O 1
ATOM 598 N N . LEU A 1 117 ? 53.551 85.062 132.088 1.00 57.37 117 LEU A N 1
ATOM 599 C CA . LEU A 1 117 ? 54.814 84.883 131.374 1.00 57.59 117 LEU A CA 1
ATOM 600 C C . LEU A 1 117 ? 55.683 86.143 131.407 1.00 63.17 117 LEU A C 1
ATOM 601 O O . LEU A 1 117 ? 55.257 87.198 131.881 1.00 66.00 117 LEU A O 1
ATOM 606 N N . ASP A 1 118 ? 56.909 86.018 130.906 1.00 68.03 118 ASP A N 1
ATOM 607 C CA . ASP A 1 118 ? 57.802 87.163 130.741 1.00 68.17 118 ASP A CA 1
ATOM 608 C C . ASP A 1 118 ? 57.242 88.150 129.717 1.00 62.57 118 ASP A C 1
ATOM 609 O O . ASP A 1 118 ? 56.412 87.779 128.883 1.00 58.25 118 ASP A O 1
ATOM 614 N N . TYR A 1 119 ? 57.694 89.401 129.794 1.00 57.04 119 TYR A N 1
ATOM 615 C CA . TYR A 1 119 ? 57.337 90.438 128.822 1.00 54.56 119 TYR A CA 1
ATOM 616 C C . TYR A 1 119 ? 55.829 90.689 128.725 1.00 55.81 119 TYR A C 1
ATOM 617 O O . TYR A 1 119 ? 55.283 90.872 127.635 1.00 47.85 119 TYR A O 1
ATOM 626 N N . GLY A 1 120 ? 55.161 90.679 129.874 1.00 57.06 120 GLY A N 1
ATOM 627 C CA . GLY A 1 120 ? 53.771 91.085 129.963 1.00 48.98 120 GLY A CA 1
ATOM 628 C C . GLY A 1 120 ? 52.754 90.138 129.354 1.00 53.96 120 GLY A C 1
ATOM 629 O O . GLY A 1 120 ? 51.590 90.504 129.187 1.00 51.05 120 GLY A O 1
ATOM 630 N N . LYS A 1 121 ? 53.180 88.923 129.023 1.00 52.35 121 LYS A N 1
ATOM 631 C CA . LYS A 1 121 ? 52.282 87.966 128.383 1.00 54.59 121 LYS A CA 1
ATOM 632 C C . LYS A 1 121 ? 51.651 86.986 129.373 1.00 53.60 121 LYS A C 1
ATOM 633 O O . LYS A 1 121 ? 52.156 86.778 130.476 1.00 53.54 121 LYS A O 1
ATOM 639 N N . TRP A 1 122 ? 50.538 86.389 128.958 1.00 52.85 122 TRP A N 1
ATOM 640 C CA . TRP A 1 122 ? 49.796 85.435 129.775 1.00 53.09 122 TRP A CA 1
ATOM 641 C C . TRP A 1 122 ? 49.342 84.282 128.890 1.00 46.63 122 TRP A C 1
ATOM 642 O O . TRP A 1 122 ? 48.896 84.511 127.768 1.00 46.45 122 TRP A O 1
ATOM 653 N N . GLU A 1 123 ? 49.438 83.050 129.380 1.00 48.34 123 GLU A N 1
ATOM 654 C CA . GLU A 1 123 ? 48.952 81.914 128.601 1.00 51.15 123 GLU A CA 1
ATOM 655 C C . GLU A 1 123 ? 48.151 80.923 129.441 1.00 50.02 123 GLU A C 1
ATOM 656 O O . GLU A 1 123 ? 48.357 80.796 130.647 1.00 47.31 123 GLU A O 1
ATOM 662 N N . LEU A 1 124 ? 47.238 80.218 128.783 1.00 51.59 124 LEU A N 1
ATOM 663 C CA . LEU A 1 124 ? 46.347 79.287 129.459 1.00 49.82 124 LEU A CA 1
ATOM 664 C C . LEU A 1 124 ? 46.106 78.038 128.620 1.00 50.81 124 LEU A C 1
ATOM 665 O O . LEU A 1 124 ? 45.808 78.132 127.429 1.00 52.02 124 LEU A O 1
ATOM 670 N N . TYR A 1 125 ? 46.229 76.871 129.242 1.00 47.33 125 TYR A N 1
ATOM 671 C CA . TYR A 1 125 ? 45.827 75.630 128.590 1.00 45.30 125 TYR A CA 1
ATOM 672 C C . TYR A 1 125 ? 44.802 74.875 129.427 1.00 46.56 125 TYR A C 1
ATOM 673 O O . TYR A 1 125 ? 45.081 74.452 130.549 1.00 48.57 125 TYR A O 1
ATOM 682 N N . ILE A 1 126 ? 43.603 74.731 128.876 1.00 43.30 126 ILE A N 1
ATOM 683 C CA . ILE A 1 126 ? 42.557 73.938 129.504 1.00 45.12 126 ILE A CA 1
ATOM 684 C C . ILE A 1 126 ? 42.589 72.513 128.959 1.00 45.40 126 ILE A C 1
ATOM 685 O O . ILE A 1 126 ? 42.495 72.307 127.748 1.00 43.99 126 ILE A O 1
ATOM 690 N N . PRO A 1 127 ? 42.728 71.522 129.852 1.00 43.83 127 PRO A N 1
ATOM 691 C CA . PRO A 1 127 ? 42.812 70.119 129.431 1.00 40.40 127 PRO A CA 1
ATOM 692 C C . PRO A 1 127 ? 41.537 69.643 128.750 1.00 39.11 127 PRO A C 1
ATOM 693 O O . PRO A 1 127 ? 40.470 70.203 128.998 1.00 45.45 127 PRO A O 1
ATOM 697 N N . PRO A 1 128 ? 41.645 68.618 127.894 1.00 41.54 128 PRO A N 1
ATOM 698 C CA . PRO A 1 128 ? 40.456 68.089 127.214 1.00 44.93 128 PRO A CA 1
ATOM 699 C C . PRO A 1 128 ? 39.478 67.459 128.205 1.00 54.48 128 PRO A C 1
ATOM 700 O O . PRO A 1 128 ? 39.893 66.928 129.238 1.00 45.59 128 PRO A O 1
ATOM 704 N N . LYS A 1 129 ? 38.190 67.525 127.887 1.00 55.98 129 LYS A N 1
ATOM 705 C CA . LYS A 1 129 ? 37.160 66.952 128.744 1.00 51.77 129 LYS A CA 1
ATOM 706 C C . LYS A 1 129 ? 37.242 65.430 128.747 1.00 60.27 129 LYS A C 1
ATOM 707 O O . LYS A 1 129 ? 37.597 64.817 127.740 1.00 60.43 129 LYS A O 1
ATOM 713 N N . GLN A 1 130 ? 36.923 64.829 129.892 1.00 70.58 130 GLN A N 1
ATOM 714 C CA . GLN A 1 130 ? 37.028 63.382 130.068 1.00 65.93 130 GLN A CA 1
ATOM 715 C C . GLN A 1 130 ? 36.137 62.617 129.097 1.00 64.41 130 GLN A C 1
ATOM 716 O O . GLN A 1 130 ? 36.513 61.551 128.607 1.00 68.29 130 GLN A O 1
ATOM 718 N N . ASN A 1 131 ? 34.957 63.162 128.822 1.00 61.99 131 ASN A N 1
ATOM 719 C CA . ASN A 1 131 ? 34.018 62.519 127.910 1.00 59.59 131 ASN A CA 1
ATOM 720 C C . ASN A 1 131 ? 34.259 62.919 126.457 1.00 56.58 131 ASN A C 1
ATOM 721 O O . ASN A 1 131 ? 33.454 62.602 125.581 1.00 57.86 131 ASN A O 1
ATOM 726 N N . LYS A 1 132 ? 35.365 63.624 126.220 1.00 62.12 132 LYS A N 1
ATOM 727 C CA . LYS A 1 132 ? 35.838 63.951 124.871 1.00 60.69 132 LYS A CA 1
ATOM 728 C C . LYS A 1 132 ? 34.859 64.803 124.061 1.00 56.96 132 LYS A C 1
ATOM 729 O O . LYS A 1 132 ? 34.766 64.668 122.840 1.00 54.04 132 LYS A O 1
ATOM 735 N N . SER A 1 133 ? 34.120 65.668 124.745 1.00 56.54 133 SER A N 1
ATOM 736 C CA . SER A 1 133 ? 33.270 66.636 124.064 1.00 58.87 133 SER A CA 1
ATOM 737 C C . SER A 1 133 ? 34.009 67.966 123.969 1.00 55.60 133 SER A C 1
ATOM 738 O O . SER A 1 133 ? 35.014 68.172 124.650 1.00 54.33 133 SER A O 1
ATOM 741 N N . VAL A 1 134 ? 33.517 68.865 123.125 1.00 51.73 134 VAL A N 1
ATOM 742 C CA . VAL A 1 134 ? 34.193 70.139 122.909 1.00 52.30 134 VAL A CA 1
ATOM 743 C C . VAL A 1 134 ? 34.131 71.027 124.156 1.00 49.90 134 VAL A C 1
ATOM 744 O O . VAL A 1 134 ? 33.119 71.065 124.857 1.00 58.52 134 VAL A O 1
ATOM 748 N N . LEU A 1 135 ? 35.233 71.714 124.443 1.00 49.05 135 LEU A N 1
ATOM 749 C CA . LEU A 1 135 ? 35.296 72.635 125.574 1.00 47.12 135 LEU A CA 1
ATOM 750 C C . LEU A 1 135 ? 34.456 73.881 125.332 1.00 48.67 135 LEU A C 1
ATOM 751 O O . LEU A 1 135 ? 33.586 74.219 126.132 1.00 51.86 135 LEU A O 1
ATOM 756 N N . VAL A 1 136 ? 34.726 74.567 124.227 1.00 45.38 136 VAL A N 1
ATOM 757 C CA . VAL A 1 136 ? 33.993 75.779 123.896 1.00 43.76 136 VAL A CA 1
ATOM 758 C C . VAL A 1 136 ? 33.217 75.589 122.604 1.00 45.78 136 VAL A C 1
ATOM 759 O O . VAL A 1 136 ? 33.792 75.623 121.517 1.00 53.86 136 VAL A O 1
ATOM 763 N N . PRO A 1 137 ? 31.900 75.378 122.721 1.00 47.03 137 PRO A N 1
ATOM 764 C CA . PRO A 1 137 ? 31.049 75.118 121.556 1.00 45.04 137 PRO A CA 1
ATOM 765 C C . PRO A 1 137 ? 30.990 76.299 120.591 1.00 47.17 137 PRO A C 1
ATOM 766 O O . PRO A 1 137 ? 30.963 77.456 121.012 1.00 48.07 137 PRO A O 1
ATOM 770 N N . HIS A 1 138 ? 30.998 75.983 119.301 1.00 47.58 138 HIS A N 1
ATOM 771 C CA . HIS A 1 138 ? 30.800 76.957 118.234 1.00 43.46 138 HIS A CA 1
ATOM 772 C C . HIS A 1 138 ? 29.573 77.830 118.480 1.00 49.07 138 HIS A C 1
ATOM 773 O O . HIS A 1 138 ? 28.478 77.322 118.719 1.00 53.76 138 HIS A O 1
ATOM 780 N N . GLY A 1 139 ? 29.766 79.145 118.436 1.00 50.54 139 GLY A N 1
ATOM 781 C CA . GLY A 1 139 ? 28.666 80.082 118.581 1.00 46.61 139 GLY A CA 1
ATOM 782 C C . GLY A 1 139 ? 28.453 80.627 119.981 1.00 45.92 139 GLY A C 1
ATOM 783 O O . GLY A 1 139 ? 27.666 81.556 120.172 1.00 49.08 139 GLY A O 1
ATOM 784 N N . SER A 1 140 ? 29.154 80.066 120.961 1.00 43.56 140 SER A N 1
ATOM 785 C CA . SER A 1 140 ? 28.988 80.487 122.350 1.00 46.93 140 SER A CA 1
ATOM 786 C C . SER A 1 140 ? 29.802 81.741 122.652 1.00 47.65 140 SER A C 1
ATOM 787 O O . SER A 1 140 ? 30.656 82.146 121.864 1.00 47.43 140 SER A O 1
ATOM 790 N N . LYS A 1 141 ? 29.526 82.355 123.797 1.00 47.22 141 LYS A N 1
ATOM 791 C CA . LYS A 1 141 ? 30.142 83.630 124.139 1.00 48.49 141 LYS A CA 1
ATOM 792 C C . LYS A 1 141 ? 31.333 83.486 125.075 1.00 44.16 141 LYS A C 1
ATOM 793 O O . LYS A 1 141 ? 31.343 82.652 125.976 1.00 51.31 141 LYS A O 1
ATOM 799 N N . LEU A 1 142 ? 32.337 84.320 124.841 1.00 38.93 142 LEU A N 1
ATOM 800 C CA . LEU A 1 142 ? 33.549 84.324 125.640 1.00 45.11 142 LEU A CA 1
ATOM 801 C C . LEU A 1 142 ? 33.858 85.734 126.108 1.00 48.55 142 LEU A C 1
ATOM 802 O O . LEU A 1 142 ? 33.351 86.709 125.548 1.00 49.05 142 LEU A O 1
ATOM 807 N N . LYS A 1 143 ? 34.681 85.840 127.143 1.00 40.31 143 LYS A N 1
ATOM 808 C CA . LYS A 1 143 ? 35.251 87.121 127.521 1.00 45.03 143 LYS A CA 1
ATOM 809 C C . LYS A 1 143 ? 36.523 86.918 128.329 1.00 46.77 143 LYS A C 1
ATOM 810 O O . LYS A 1 143 ? 36.626 85.984 129.122 1.00 46.76 143 LYS A O 1
ATOM 816 N N . VAL A 1 144 ? 37.500 87.787 128.105 1.00 46.18 144 VAL A N 1
ATOM 817 C CA . VAL A 1 144 ? 38.713 87.775 128.903 1.00 50.12 144 VAL A CA 1
ATOM 818 C C . VAL A 1 144 ? 38.468 88.612 130.149 1.00 52.14 144 VAL A C 1
ATOM 819 O O . VAL A 1 144 ? 37.948 89.725 130.061 1.00 51.95 144 VAL A O 1
ATOM 823 N N . VAL A 1 145 ? 38.823 88.071 131.308 1.00 49.91 145 VAL A N 1
ATOM 824 C CA . VAL A 1 145 ? 38.671 88.808 132.552 1.00 51.73 145 VAL A CA 1
ATOM 825 C C . VAL A 1 145 ? 40.016 89.377 132.974 1.00 56.32 145 VAL A C 1
ATOM 826 O O . VAL A 1 145 ? 41.011 88.653 133.068 1.00 53.41 145 VAL A O 1
ATOM 830 N N . ILE A 1 146 ? 40.035 90.682 133.217 1.00 56.25 146 ILE A N 1
ATOM 831 C CA . ILE A 1 146 ? 41.250 91.365 133.624 1.00 59.16 146 ILE A CA 1
ATOM 832 C C . ILE A 1 146 ? 41.070 91.937 135.022 1.00 56.31 146 ILE A C 1
ATOM 833 O O . ILE A 1 146 ? 40.092 92.637 135.302 1.00 52.98 146 ILE A O 1
ATOM 838 N N . THR A 1 147 ? 42.022 91.634 135.895 1.00 55.50 147 THR A N 1
ATOM 839 C CA . THR A 1 147 ? 42.010 92.171 137.246 1.00 61.44 147 THR A CA 1
ATOM 840 C C . THR A 1 147 ? 43.136 93.169 137.401 1.00 65.30 147 THR A C 1
ATOM 841 O O . THR A 1 147 ? 44.288 92.900 137.038 1.00 64.53 147 THR A O 1
ATOM 845 N N . SER A 1 148 ? 42.779 94.329 137.938 1.00 71.16 148 SER A N 1
ATOM 846 C CA . SER A 1 148 ? 43.704 95.437 138.111 1.00 76.44 148 SER A CA 1
ATOM 847 C C . SER A 1 148 ? 44.463 95.382 139.432 1.00 85.59 148 SER A C 1
ATOM 848 O O . SER A 1 148 ? 44.140 94.577 140.310 1.00 82.16 148 SER A O 1
ATOM 851 N N . LYS A 1 149 ? 45.471 96.246 139.564 1.00 91.22 149 LYS A N 1
ATOM 852 C CA . LYS A 1 149 ? 46.195 96.401 140.822 1.00 94.39 149 LYS A CA 1
ATOM 853 C C . LYS A 1 149 ? 45.324 97.164 141.814 1.00 99.69 149 LYS A C 1
ATOM 854 O O . LYS A 1 149 ? 45.656 97.282 142.993 1.00 98.64 149 LYS A O 1
ATOM 856 N N . SER A 1 150 ? 44.197 97.669 141.315 1.00 100.44 150 SER A N 1
ATOM 857 C CA . SER A 1 150 ? 43.232 98.412 142.121 1.00 95.99 150 SER A CA 1
ATOM 858 C C . SER A 1 150 ? 42.195 97.466 142.702 1.00 89.63 150 SER A C 1
ATOM 859 O O . SER A 1 150 ? 41.472 97.811 143.637 1.00 93.94 150 SER A O 1
ATOM 862 N N . GLY A 1 151 ? 42.128 96.272 142.124 1.00 83.53 151 GLY A N 1
ATOM 863 C CA . GLY A 1 151 ? 41.154 95.273 142.511 1.00 81.81 151 GLY A CA 1
ATOM 864 C C . GLY A 1 151 ? 39.880 95.368 141.696 1.00 81.42 151 GLY A C 1
ATOM 865 O O . GLY A 1 151 ? 38.863 94.781 142.060 1.00 81.27 151 GLY A O 1
ATOM 866 N N . GLU A 1 152 ? 39.933 96.098 140.585 1.00 75.39 152 GLU A N 1
ATOM 867 C CA . GLU A 1 152 ? 38.783 96.202 139.691 1.00 71.12 152 GLU A CA 1
ATOM 868 C C . GLU A 1 152 ? 38.714 94.998 138.753 1.00 70.05 152 GLU A C 1
ATOM 869 O O . GLU A 1 152 ? 39.741 94.472 138.324 1.00 67.52 152 GLU A O 1
ATOM 875 N N . ILE A 1 153 ? 37.499 94.561 138.444 1.00 60.20 153 ILE A N 1
ATOM 876 C CA . ILE A 1 153 ? 37.300 93.431 137.546 1.00 60.34 153 ILE A CA 1
ATOM 877 C C . ILE A 1 153 ? 36.758 93.871 136.187 1.00 62.01 153 ILE A C 1
ATOM 878 O O . ILE A 1 153 ? 35.607 94.293 136.067 1.00 61.44 153 ILE A O 1
ATOM 883 N N . LEU A 1 154 ? 37.607 93.774 135.168 1.00 61.52 154 LEU A N 1
ATOM 884 C CA . LEU A 1 154 ? 37.269 94.229 133.824 1.00 58.57 154 LEU A CA 1
ATOM 885 C C . LEU A 1 154 ? 36.941 93.077 132.879 1.00 56.77 154 LEU A C 1
ATOM 886 O O . LEU A 1 154 ? 37.602 92.039 132.898 1.00 57.54 154 LEU A O 1
ATOM 891 N N . TYR A 1 155 ? 35.914 93.268 132.058 1.00 53.33 155 TYR A N 1
ATOM 892 C CA . TYR A 1 155 ? 35.552 92.289 131.039 1.00 54.34 155 TYR A CA 1
ATOM 893 C C . TYR A 1 155 ? 35.920 92.811 129.649 1.00 61.63 155 TYR A C 1
ATOM 894 O O . TYR A 1 155 ? 35.556 93.928 129.275 1.00 61.49 155 TYR A O 1
ATOM 903 N N . ARG A 1 156 ? 36.642 91.991 128.890 1.00 60.71 156 ARG A N 1
ATOM 904 C CA . ARG A 1 156 ? 37.205 92.410 127.608 1.00 52.72 156 ARG A CA 1
ATOM 905 C C . ARG A 1 156 ? 37.004 91.385 126.494 1.00 51.02 156 ARG A C 1
ATOM 906 O O . ARG A 1 156 ? 36.999 90.180 126.744 1.00 53.59 156 ARG A O 1
ATOM 914 N N . ILE A 1 157 ? 36.829 91.872 125.268 1.00 49.72 157 ILE A N 1
ATOM 915 C CA . ILE A 1 157 ? 36.946 91.020 124.088 1.00 45.09 157 ILE A CA 1
ATOM 916 C C . ILE A 1 157 ? 38.423 90.915 123.728 1.00 43.51 157 ILE A C 1
ATOM 917 O O . ILE A 1 157 ? 39.154 91.900 123.824 1.00 48.34 157 ILE A O 1
ATOM 922 N N . SER A 1 158 ? 38.871 89.728 123.332 1.00 44.01 158 SER A N 1
ATOM 923 C CA . SER A 1 158 ? 40.262 89.548 122.936 1.00 45.76 158 SER A CA 1
ATOM 924 C C . SER A 1 158 ? 40.617 90.415 121.734 1.00 42.94 158 SER A C 1
ATOM 925 O O . SER A 1 158 ? 39.848 90.505 120.774 1.00 37.11 158 SER A O 1
ATOM 928 N N . PRO A 1 159 ? 41.792 91.057 121.786 1.00 41.31 159 PRO A N 1
ATOM 929 C CA . PRO A 1 159 ? 42.340 91.810 120.654 1.00 45.52 159 PRO A CA 1
ATOM 930 C C . PRO A 1 159 ? 42.494 90.949 119.399 1.00 40.62 159 PRO A C 1
ATOM 931 O O . PRO A 1 159 ? 42.595 91.490 118.301 1.00 48.97 159 PRO A O 1
ATOM 935 N N . TRP A 1 160 ? 42.514 89.629 119.568 1.00 42.82 160 TRP A N 1
ATOM 936 C CA . TRP A 1 160 ? 42.745 88.709 118.458 1.00 41.76 160 TRP A CA 1
ATOM 937 C C . TRP A 1 160 ? 41.483 87.979 117.981 1.00 33.53 160 TRP A C 1
ATOM 938 O O . TRP A 1 160 ? 41.573 87.040 117.196 1.00 39.84 160 TRP A O 1
ATOM 949 N N . ALA A 1 161 ? 40.316 88.414 118.445 1.00 34.24 161 ALA A N 1
ATOM 950 C CA . ALA A 1 161 ? 39.049 87.738 118.144 1.00 43.90 161 ALA A CA 1
ATOM 951 C C . ALA A 1 161 ? 38.714 87.673 116.650 1.00 43.24 161 ALA A C 1
ATOM 952 O O . ALA A 1 161 ? 38.939 88.631 115.918 1.00 46.85 161 ALA A O 1
ATOM 954 N N . LYS A 1 162 ? 38.168 86.542 116.205 1.00 43.24 162 LYS A N 1
ATOM 955 C CA . LYS A 1 162 ? 37.782 86.385 114.801 1.00 40.83 162 LYS A CA 1
ATOM 956 C C . LYS A 1 162 ? 36.390 86.905 114.502 1.00 40.65 162 LYS A C 1
ATOM 957 O O . LYS A 1 162 ? 36.088 87.222 113.354 1.00 43.24 162 LYS A O 1
ATOM 963 N N . TYR A 1 163 ? 35.538 86.979 115.518 1.00 45.74 163 TYR A N 1
ATOM 964 C CA . TYR A 1 163 ? 34.118 87.175 115.267 1.00 42.14 163 TYR A CA 1
ATOM 965 C C . TYR A 1 163 ? 33.401 87.769 116.475 1.00 39.01 163 TYR A C 1
ATOM 966 O O . TYR A 1 163 ? 33.458 87.225 117.576 1.00 42.00 163 TYR A O 1
ATOM 975 N N . VAL A 1 164 ? 32.718 88.888 116.257 1.00 39.51 164 VAL A N 1
ATOM 976 C CA . VAL A 1 164 ? 31.984 89.566 117.319 1.00 39.79 164 VAL A CA 1
ATOM 977 C C . VAL A 1 164 ? 30.610 89.985 116.810 1.00 41.05 164 VAL A C 1
ATOM 978 O O . VAL A 1 164 ? 30.466 90.431 115.672 1.00 43.71 164 VAL A O 1
ATOM 982 N N . VAL A 1 165 ? 29.597 89.828 117.655 1.00 44.89 165 VAL A N 1
ATOM 983 C CA . VAL A 1 165 ? 28.218 90.085 117.253 1.00 50.44 165 VAL A CA 1
ATOM 984 C C . VAL A 1 165 ? 27.473 90.954 118.262 1.00 52.65 165 VAL A C 1
ATOM 985 O O . VAL A 1 165 ? 27.614 90.783 119.476 1.00 51.29 165 VAL A O 1
ATOM 989 N N . ARG A 1 166 ? 26.691 91.896 117.744 1.00 51.13 166 ARG A N 1
ATOM 990 C CA . ARG A 1 166 ? 25.771 92.667 118.562 1.00 48.29 166 ARG A CA 1
ATOM 991 C C . ARG A 1 166 ? 24.406 91.998 118.454 1.00 52.51 166 ARG A C 1
ATOM 992 O O . ARG A 1 166 ? 23.854 91.884 117.360 1.00 52.30 166 ARG A O 1
ATOM 1000 N N . GLU A 1 167 ? 23.860 91.546 119.579 1.00 60.40 167 GLU A N 1
ATOM 1001 C CA . GLU A 1 167 ? 22.588 90.829 119.545 1.00 63.65 167 GLU A CA 1
ATOM 1002 C C . GLU A 1 167 ? 21.414 91.758 119.834 1.00 61.42 167 GLU A C 1
ATOM 1003 O O . GLU A 1 167 ? 21.360 92.400 120.883 1.00 65.10 167 GLU A O 1
ATOM 1009 N N . GLY A 1 168 ? 20.466 91.797 118.904 1.00 51.12 168 GLY A N 1
ATOM 1010 C CA . GLY A 1 168 ? 19.280 92.623 119.029 1.00 64.17 168 GLY A CA 1
ATOM 1011 C C . GLY A 1 168 ? 19.580 94.093 119.268 1.00 78.76 168 GLY A C 1
ATOM 1012 O O . GLY A 1 168 ? 20.245 94.737 118.455 1.00 77.26 168 GLY A O 1
ATOM 1013 N N . ASP A 1 169 ? 19.096 94.624 120.387 1.00 82.50 169 ASP A N 1
ATOM 1014 C CA . ASP A 1 169 ? 19.273 96.041 120.694 1.00 70.75 169 ASP A CA 1
ATOM 1015 C C . ASP A 1 169 ? 20.259 96.303 121.833 1.00 62.76 169 ASP A C 1
ATOM 1016 O O . ASP A 1 169 ? 20.199 97.351 122.474 1.00 66.60 169 ASP A O 1
ATOM 1018 N N . ASN A 1 170 ? 21.148 95.350 122.097 1.00 61.44 170 ASN A N 1
ATOM 1019 C CA . ASN A 1 170 ? 22.170 95.536 123.125 1.00 64.83 170 ASN A CA 1
ATOM 1020 C C . ASN A 1 170 ? 23.122 96.684 122.818 1.00 62.54 170 ASN A C 1
ATOM 1021 O O . ASN A 1 170 ? 23.317 97.057 121.661 1.00 66.78 170 ASN A O 1
ATOM 1026 N N . VAL A 1 171 ? 23.706 97.239 123.873 1.00 60.02 171 VAL A N 1
ATOM 1027 C CA . VAL A 1 171 ? 24.642 98.347 123.749 1.00 65.71 171 VAL A CA 1
ATOM 1028 C C . VAL A 1 171 ? 26.000 97.853 123.259 1.00 65.58 171 VAL A C 1
ATOM 1029 O O . VAL A 1 171 ? 26.603 98.450 122.365 1.00 66.07 171 VAL A O 1
ATOM 1033 N N . ASN A 1 172 ? 26.474 96.759 123.847 1.00 66.26 172 ASN A N 1
ATOM 1034 C CA . ASN A 1 172 ? 27.807 96.247 123.549 1.00 64.20 172 ASN A CA 1
ATOM 1035 C C . ASN A 1 172 ? 27.822 95.005 122.661 1.00 61.60 172 ASN A C 1
ATOM 1036 O O . ASN A 1 172 ? 26.806 94.327 122.492 1.00 55.12 172 ASN A O 1
ATOM 1041 N N . TYR A 1 173 ? 28.994 94.718 122.102 1.00 57.09 173 TYR A N 1
ATOM 1042 C CA . TYR A 1 173 ? 29.203 93.529 121.286 1.00 55.81 173 TYR A CA 1
ATOM 1043 C C . TYR A 1 173 ? 29.546 92.309 122.135 1.00 54.83 173 TYR A C 1
ATOM 1044 O O . TYR A 1 173 ? 30.154 92.428 123.201 1.00 49.28 173 TYR A O 1
ATOM 1053 N N . ASP A 1 174 ? 29.149 91.136 121.656 1.00 48.51 174 ASP A N 1
ATOM 1054 C CA . ASP A 1 174 ? 29.566 89.886 122.275 1.00 53.42 174 ASP A CA 1
ATOM 1055 C C . ASP A 1 174 ? 30.711 89.254 121.493 1.00 51.33 174 ASP A C 1
ATOM 1056 O O . ASP A 1 174 ? 30.773 89.369 120.270 1.00 46.04 174 ASP A O 1
ATOM 1061 N N . TRP A 1 175 ? 31.616 88.590 122.203 1.00 51.84 175 TRP A N 1
ATOM 1062 C CA . TRP A 1 175 ? 32.693 87.845 121.565 1.00 40.70 175 TRP A CA 1
ATOM 1063 C C . TRP A 1 175 ? 32.241 86.409 121.295 1.00 45.96 175 TRP A C 1
ATOM 1064 O O . TRP A 1 175 ? 32.122 85.601 122.217 1.00 43.62 175 TRP A O 1
ATOM 1075 N N . ILE A 1 176 ? 31.997 86.098 120.026 1.00 43.56 176 ILE A N 1
ATOM 1076 C CA . ILE A 1 176 ? 31.518 84.777 119.634 1.00 41.11 176 ILE A CA 1
ATOM 1077 C C . ILE A 1 176 ? 32.658 83.870 119.186 1.00 41.91 176 ILE A C 1
ATOM 1078 O O . ILE A 1 176 ? 33.394 84.197 118.257 1.00 46.62 176 ILE A O 1
ATOM 1083 N N . HIS A 1 177 ? 32.796 82.728 119.848 1.00 43.68 177 HIS A N 1
ATOM 1084 C CA . HIS A 1 177 ? 33.825 81.762 119.489 1.00 43.39 177 HIS A CA 1
ATOM 1085 C C . HIS A 1 177 ? 33.502 81.157 118.129 1.00 45.56 177 HIS A C 1
ATOM 1086 O O . HIS A 1 177 ? 32.395 80.664 117.912 1.00 51.25 177 HIS A O 1
ATOM 1093 N N . TRP A 1 178 ? 34.458 81.206 117.207 1.00 44.33 178 TRP A N 1
ATOM 1094 C CA . TRP A 1 178 ? 34.208 80.724 115.854 1.00 43.99 178 TRP A CA 1
ATOM 1095 C C . TRP A 1 178 ? 34.932 79.413 115.569 1.00 49.16 178 TRP A C 1
ATOM 1096 O O . TRP A 1 178 ? 36.150 79.384 115.382 1.00 46.70 178 TRP A O 1
ATOM 1107 N N . ASP A 1 179 ? 34.163 78.330 115.541 1.00 49.89 179 ASP A N 1
ATOM 1108 C CA . ASP A 1 179 ? 34.704 77.000 115.304 1.00 46.35 179 ASP A CA 1
ATOM 1109 C C . ASP A 1 179 ? 33.729 76.148 114.487 1.00 47.02 179 ASP A C 1
ATOM 1110 O O . ASP A 1 179 ? 33.206 75.156 114.987 1.00 49.87 179 ASP A O 1
ATOM 1115 N N . PRO A 1 180 ? 33.481 76.536 113.222 1.00 49.66 180 PRO A N 1
ATOM 1116 C CA . PRO A 1 180 ? 32.459 75.887 112.386 1.00 50.83 180 PRO A CA 1
ATOM 1117 C C . PRO A 1 180 ? 32.796 74.443 112.008 1.00 52.64 180 PRO A C 1
ATOM 1118 O O . PRO A 1 180 ? 33.954 74.035 112.098 1.00 49.24 180 PRO A O 1
ATOM 1122 N N . GLU A 1 181 ? 31.781 73.681 111.603 1.00 59.59 181 GLU A N 1
ATOM 1123 C CA . GLU A 1 181 ? 31.966 72.277 111.251 1.00 66.64 181 GLU A CA 1
ATOM 1124 C C . GLU A 1 181 ? 32.914 72.163 110.069 1.00 69.21 181 GLU A C 1
ATOM 1125 O O . GLU A 1 181 ? 33.864 71.383 110.081 1.00 65.33 181 GLU A O 1
ATOM 1131 N N . HIS A 1 182 ? 32.645 72.970 109.051 1.00 73.86 182 HIS A N 1
ATOM 1132 C CA . HIS A 1 182 ? 33.462 73.006 107.848 1.00 72.44 182 HIS A CA 1
ATOM 1133 C C . HIS A 1 182 ? 34.024 74.403 107.627 1.00 70.27 182 HIS A C 1
ATOM 1134 O O . HIS A 1 182 ? 33.272 75.376 107.554 1.00 71.63 182 HIS A O 1
ATOM 1141 N N . SER A 1 183 ? 35.343 74.508 107.528 1.00 66.12 183 SER A N 1
ATOM 1142 C CA . SER A 1 183 ? 35.947 75.760 107.109 1.00 65.44 183 SER A CA 1
ATOM 1143 C C . SER A 1 183 ? 35.688 75.921 105.615 1.00 68.61 183 SER A C 1
ATOM 1144 O O . SER A 1 183 ? 35.389 74.945 104.924 1.00 61.52 183 SER A O 1
ATOM 1147 N N . TYR A 1 184 ? 35.808 77.146 105.115 1.00 70.24 184 TYR A N 1
ATOM 1148 C CA . TYR A 1 184 ? 35.670 77.383 103.686 1.00 56.68 184 TYR A CA 1
ATOM 1149 C C . TYR A 1 184 ? 36.996 77.097 103.005 1.00 57.39 184 TYR A C 1
ATOM 1150 O O . TYR A 1 184 ? 38.048 77.559 103.449 1.00 60.46 184 TYR A O 1
ATOM 1159 N N . GLU A 1 185 ? 36.947 76.322 101.930 1.00 53.07 185 GLU A N 1
ATOM 1160 C CA . GLU A 1 185 ? 38.147 76.062 101.153 1.00 61.73 185 GLU A CA 1
ATOM 1161 C C . GLU A 1 185 ? 38.094 76.830 99.841 1.00 49.95 185 GLU A C 1
ATOM 1162 O O . GLU A 1 185 ? 37.148 76.703 99.063 1.00 44.47 185 GLU A O 1
ATOM 1168 N N . PHE A 1 186 ? 39.123 77.640 99.618 1.00 46.39 186 PHE A N 1
ATOM 1169 C CA . PHE A 1 186 ? 39.207 78.475 98.432 1.00 46.62 186 PHE A CA 1
ATOM 1170 C C . PHE A 1 186 ? 39.392 77.600 97.199 1.00 49.19 186 PHE A C 1
ATOM 1171 O O . PHE A 1 186 ? 40.277 76.744 97.159 1.00 51.88 186 PHE A O 1
ATOM 1179 N N . LYS A 1 187 ? 38.550 77.817 96.195 1.00 45.63 187 LYS A N 1
ATOM 1180 C CA . LYS A 1 187 ? 38.519 76.951 95.023 1.00 45.40 187 LYS A CA 1
ATOM 1181 C C . LYS A 1 187 ? 39.154 77.605 93.802 1.00 40.91 187 LYS A C 1
ATOM 1182 O O . LYS A 1 187 ? 39.319 76.964 92.766 1.00 40.05 187 LYS A O 1
ATOM 1186 N N . HIS A 1 188 ? 39.496 78.884 93.918 1.00 46.59 188 HIS A N 1
ATOM 1187 C CA . HIS A 1 188 ? 40.058 79.612 92.786 1.00 42.40 188 HIS A CA 1
ATOM 1188 C C . HIS A 1 188 ? 41.386 80.274 93.134 1.00 46.52 188 HIS A C 1
ATOM 1189 O O . HIS A 1 188 ? 41.601 80.720 94.261 1.00 50.74 188 HIS A O 1
ATOM 1196 N N . SER A 1 189 ? 42.274 80.334 92.150 1.00 49.22 189 SER A N 1
ATOM 1197 C CA . SER A 1 189 ? 43.589 80.932 92.328 1.00 56.13 189 SER A CA 1
ATOM 1198 C C . SER A 1 189 ? 43.543 82.438 92.077 1.00 50.92 189 SER A C 1
ATOM 1199 O O . SER A 1 189 ? 42.590 82.948 91.485 1.00 48.32 189 SER A O 1
ATOM 1202 N N . ARG A 1 190 ? 44.567 83.143 92.546 1.00 52.24 190 ARG A N 1
ATOM 1203 C CA . ARG A 1 190 ? 44.697 84.570 92.283 1.00 52.22 190 ARG A CA 1
ATOM 1204 C C . ARG A 1 190 ? 44.736 84.830 90.785 1.00 53.90 190 ARG A C 1
ATOM 1205 O O . ARG A 1 190 ? 45.416 84.116 90.048 1.00 57.78 190 ARG A O 1
ATOM 1213 N N . PRO A 1 191 ? 43.993 85.844 90.323 1.00 47.16 191 PRO A N 1
ATOM 1214 C CA . PRO A 1 191 ? 44.137 86.263 88.927 1.00 52.70 191 PRO A CA 1
ATOM 1215 C C . PRO A 1 191 ? 45.538 86.813 88.675 1.00 49.05 191 PRO A C 1
ATOM 1216 O O . PRO A 1 191 ? 46.195 87.254 89.620 1.00 44.08 191 PRO A O 1
ATOM 1220 N N . LYS A 1 192 ? 45.988 86.774 87.424 1.00 46.52 192 LYS A N 1
ATOM 1221 C CA . LYS A 1 192 ? 47.270 87.366 87.056 1.00 48.36 192 LYS A CA 1
ATOM 1222 C C . LYS A 1 192 ? 47.296 88.832 87.465 1.00 52.43 192 LYS A C 1
ATOM 1223 O O . LYS A 1 192 ? 46.260 89.498 87.447 1.00 56.15 192 LYS A O 1
ATOM 1229 N N . LYS A 1 193 ? 48.465 89.328 87.857 1.00 51.90 193 LYS A N 1
ATOM 1230 C CA . LYS A 1 193 ? 48.585 90.733 88.223 1.00 51.08 193 LYS A CA 1
ATOM 1231 C C . LYS A 1 193 ? 48.154 91.592 87.047 1.00 50.16 193 LYS A C 1
ATOM 1232 O O . LYS A 1 193 ? 48.649 91.413 85.934 1.00 51.57 193 LYS A O 1
ATOM 1238 N N . PRO A 1 194 ? 47.209 92.513 87.286 1.00 53.86 194 PRO A N 1
ATOM 1239 C CA . PRO A 1 194 ? 46.685 93.353 86.207 1.00 47.34 194 PRO A CA 1
ATOM 1240 C C . PRO A 1 194 ? 47.741 94.344 85.749 1.00 48.12 194 PRO A C 1
ATOM 1241 O O . PRO A 1 194 ? 48.543 94.810 86.561 1.00 46.47 194 PRO A O 1
ATOM 1245 N N . ARG A 1 195 ? 47.755 94.649 84.459 1.00 47.50 195 ARG A N 1
ATOM 1246 C CA . ARG A 1 195 ? 48.697 95.625 83.937 1.00 46.15 195 ARG A CA 1
ATOM 1247 C C . ARG A 1 195 ? 48.407 97.012 84.520 1.00 50.67 195 ARG A C 1
ATOM 1248 O O . ARG A 1 195 ? 49.326 97.767 84.847 1.00 50.56 195 ARG A O 1
ATOM 1256 N N . SER A 1 196 ? 47.123 97.332 84.655 1.00 51.18 196 SER A N 1
ATOM 1257 C CA . SER A 1 196 ? 46.693 98.590 85.256 1.00 46.31 196 SER A CA 1
ATOM 1258 C C . SER A 1 196 ? 45.489 98.365 86.162 1.00 44.44 196 SER A C 1
ATOM 1259 O O . SER A 1 196 ? 44.647 97.511 85.890 1.00 44.34 196 SER A O 1
ATOM 1262 N N . LEU A 1 197 ? 45.410 99.139 87.237 1.00 42.61 197 LEU A N 1
ATOM 1263 C CA . LEU A 1 197 ? 44.298 99.032 88.170 1.00 38.17 197 LEU A CA 1
ATOM 1264 C C . LEU A 1 197 ? 43.116 99.899 87.762 1.00 37.79 197 LEU A C 1
ATOM 1265 O O . LEU A 1 197 ? 43.243 101.114 87.635 1.00 42.02 197 LEU A O 1
ATOM 1270 N N . ARG A 1 198 ? 41.970 99.263 87.551 1.00 35.97 198 ARG A N 1
ATOM 1271 C CA . ARG A 1 198 ? 40.716 99.988 87.406 1.00 37.92 198 ARG A CA 1
ATOM 1272 C C . ARG A 1 198 ? 39.830 99.616 88.592 1.00 43.32 198 ARG A C 1
ATOM 1273 O O . ARG A 1 198 ? 39.132 98.603 88.573 1.00 42.45 198 ARG A O 1
ATOM 1281 N N . ILE A 1 199 ? 39.863 100.464 89.615 1.00 42.34 199 ILE A N 1
ATOM 1282 C CA . ILE A 1 199 ? 39.353 100.123 90.939 1.00 39.48 199 ILE A CA 1
ATOM 1283 C C . ILE A 1 199 ? 37.907 100.550 91.181 1.00 39.74 199 ILE A C 1
ATOM 1284 O O . ILE A 1 199 ? 37.541 101.702 90.949 1.00 38.73 199 ILE A O 1
ATOM 1289 N N . TYR A 1 200 ? 37.091 99.612 91.654 1.00 42.26 200 TYR A N 1
ATOM 1290 C CA . TYR A 1 200 ? 35.716 99.907 92.048 1.00 40.66 200 TYR A CA 1
ATOM 1291 C C . TYR A 1 200 ? 35.615 99.975 93.569 1.00 44.18 200 TYR A C 1
ATOM 1292 O O . TYR A 1 200 ? 35.556 98.943 94.239 1.00 42.76 200 TYR A O 1
ATOM 1301 N N . GLU A 1 201 ? 35.597 101.191 94.109 1.00 45.40 201 GLU A N 1
ATOM 1302 C CA . GLU A 1 201 ? 35.546 101.395 95.554 1.00 39.43 201 GLU A CA 1
ATOM 1303 C C . GLU A 1 201 ? 34.156 101.048 96.082 1.00 41.62 201 GLU A C 1
ATOM 1304 O O . GLU A 1 201 ? 33.161 101.635 95.657 1.00 40.89 201 GLU A O 1
ATOM 1310 N N . SER A 1 202 ? 34.091 100.100 97.013 1.00 39.98 202 SER A N 1
ATOM 1311 C CA . SER A 1 202 ? 32.810 99.523 97.409 1.00 39.04 202 SER A CA 1
ATOM 1312 C C . SER A 1 202 ? 32.593 99.416 98.916 1.00 43.21 202 SER A C 1
ATOM 1313 O O . SER A 1 202 ? 33.541 99.377 99.707 1.00 39.54 202 SER A O 1
ATOM 1316 N N . HIS A 1 203 ? 31.317 99.372 99.286 1.00 43.05 203 HIS A N 1
ATOM 1317 C CA . HIS A 1 203 ? 30.876 99.155 100.658 1.00 41.49 203 HIS A CA 1
ATOM 1318 C C . HIS A 1 203 ? 29.740 98.134 100.627 1.00 38.96 203 HIS A C 1
ATOM 1319 O O . HIS A 1 203 ? 28.752 98.321 99.916 1.00 43.93 203 HIS A O 1
ATOM 1326 N N . VAL A 1 204 ? 29.886 97.052 101.386 1.00 36.66 204 VAL A N 1
ATOM 1327 C CA . VAL A 1 204 ? 28.982 95.909 101.262 1.00 45.01 204 VAL A CA 1
ATOM 1328 C C . VAL A 1 204 ? 27.572 96.215 101.771 1.00 40.85 204 VAL A C 1
ATOM 1329 O O . VAL A 1 204 ? 26.581 95.815 101.158 1.00 35.14 204 VAL A O 1
ATOM 1333 N N . GLY A 1 205 ? 27.484 96.943 102.879 1.00 42.94 205 GLY A N 1
ATOM 1334 C CA . GLY A 1 205 ? 26.202 97.233 103.498 1.00 46.79 205 GLY A CA 1
ATOM 1335 C C . GLY A 1 205 ? 25.250 98.076 102.669 1.00 44.44 205 GLY A C 1
ATOM 1336 O O . GLY A 1 205 ? 24.034 97.882 102.722 1.00 44.24 205 GLY A O 1
ATOM 1337 N N . ILE A 1 206 ? 25.796 99.006 101.895 1.00 36.07 206 ILE A N 1
ATOM 1338 C CA . ILE A 1 206 ? 24.971 99.948 101.148 1.00 43.46 206 ILE A CA 1
ATOM 1339 C C . ILE A 1 206 ? 24.764 99.513 99.702 1.00 46.81 206 ILE A C 1
ATOM 1340 O O . ILE A 1 206 ? 24.287 100.292 98.876 1.00 50.45 206 ILE A O 1
ATOM 1345 N N . SER A 1 207 ? 25.107 98.265 99.403 1.00 46.39 207 SER A N 1
ATOM 1346 C CA . SER A 1 207 ? 25.191 97.812 98.018 1.00 47.48 207 SER A CA 1
ATOM 1347 C C . SER A 1 207 ? 23.880 97.248 97.473 1.00 48.46 207 SER A C 1
ATOM 1348 O O . SER A 1 207 ? 23.875 96.562 96.448 1.00 47.80 207 SER A O 1
ATOM 1351 N N . SER A 1 208 ? 22.775 97.533 98.155 1.00 49.95 208 SER A N 1
ATOM 1352 C CA . SER A 1 208 ? 21.453 97.150 97.662 1.00 50.82 208 SER A CA 1
ATOM 1353 C C . SER A 1 208 ? 20.521 98.354 97.655 1.00 53.06 208 SER A C 1
ATOM 1354 O O . SER A 1 208 ? 20.883 99.427 98.136 1.00 54.77 208 SER A O 1
ATOM 1357 N N . HIS A 1 209 ? 19.324 98.177 97.105 1.00 59.63 209 HIS A N 1
ATOM 1358 C CA . HIS A 1 209 ? 18.346 99.259 97.048 1.00 59.25 209 HIS A CA 1
ATOM 1359 C C . HIS A 1 209 ? 17.496 99.330 98.318 1.00 60.76 209 HIS A C 1
ATOM 1360 O O . HIS A 1 209 ? 16.672 100.233 98.472 1.00 65.92 209 HIS A O 1
ATOM 1367 N N . GLU A 1 210 ? 17.704 98.382 99.228 1.00 62.77 210 GLU A N 1
ATOM 1368 C CA . GLU A 1 210 ? 16.939 98.330 100.470 1.00 61.67 210 GLU A CA 1
ATOM 1369 C C . GLU A 1 210 ? 17.591 99.183 101.551 1.00 59.38 210 GLU A C 1
ATOM 1370 O O . GLU A 1 210 ? 18.805 99.378 101.550 1.00 58.95 210 GLU A O 1
ATOM 1376 N N . GLY A 1 211 ? 16.777 99.687 102.473 1.00 63.62 211 GLY A N 1
ATOM 1377 C CA . GLY A 1 211 ? 17.282 100.464 103.589 1.00 56.63 211 GLY A CA 1
ATOM 1378 C C . GLY A 1 211 ? 17.682 99.575 104.750 1.00 60.63 211 GLY A C 1
ATOM 1379 O O . GLY A 1 211 ? 17.070 99.612 105.817 1.00 66.82 211 GLY A O 1
ATOM 1380 N N . LYS A 1 212 ? 18.710 98.764 104.532 1.00 60.66 212 LYS A N 1
ATOM 1381 C CA . LYS A 1 212 ? 19.230 97.878 105.565 1.00 51.57 212 LYS A CA 1
ATOM 1382 C C . LYS A 1 212 ? 20.685 97.546 105.272 1.00 49.26 212 LYS A C 1
ATOM 1383 O O . LYS A 1 212 ? 21.201 97.883 104.207 1.00 52.97 212 LYS A O 1
ATOM 1387 N N . VAL A 1 213 ? 21.348 96.888 106.216 1.00 47.41 213 VAL A N 1
ATOM 1388 C CA . VAL A 1 213 ? 22.699 96.407 105.973 1.00 42.79 213 VAL A CA 1
ATOM 1389 C C . VAL A 1 213 ? 22.655 95.210 105.030 1.00 41.59 213 VAL A C 1
ATOM 1390 O O . VAL A 1 213 ? 22.190 94.134 105.405 1.00 43.82 213 VAL A O 1
ATOM 1394 N N . ALA A 1 214 ? 23.136 95.403 103.806 1.00 42.66 214 ALA A N 1
ATOM 1395 C CA . ALA A 1 214 ? 23.164 94.328 102.821 1.00 41.19 214 ALA A CA 1
ATOM 1396 C C . ALA A 1 214 ? 24.246 93.316 103.185 1.00 37.59 214 ALA A C 1
ATOM 1397 O O . ALA A 1 214 ? 25.173 93.630 103.932 1.00 40.39 214 ALA A O 1
ATOM 1399 N N . SER A 1 215 ? 24.132 92.106 102.647 1.00 42.66 215 SER A N 1
ATOM 1400 C CA . SER A 1 215 ? 24.978 90.995 103.083 1.00 45.70 215 SER A CA 1
ATOM 1401 C C . SER A 1 215 ? 26.140 90.715 102.136 1.00 45.25 215 SER A C 1
ATOM 1402 O O . SER A 1 215 ? 26.126 91.129 100.974 1.00 42.65 215 SER A O 1
ATOM 1405 N N . TYR A 1 216 ? 27.145 90.013 102.657 1.00 43.21 216 TYR A N 1
ATOM 1406 C CA . TYR A 1 216 ? 28.248 89.496 101.853 1.00 36.28 216 TYR A CA 1
ATOM 1407 C C . TYR A 1 216 ? 27.729 88.736 100.639 1.00 43.18 216 TYR A C 1
ATOM 1408 O O . TYR A 1 216 ? 28.224 88.909 99.526 1.00 48.03 216 TYR A O 1
ATOM 1417 N N . LYS A 1 217 ? 26.720 87.898 100.866 1.00 46.80 217 LYS A N 1
ATOM 1418 C CA . LYS A 1 217 ? 26.151 87.057 99.816 1.00 42.54 217 LYS A CA 1
ATOM 1419 C C . LYS A 1 217 ? 25.494 87.874 98.713 1.00 45.61 217 LYS A C 1
ATOM 1420 O O . LYS A 1 217 ? 25.602 87.525 97.535 1.00 45.19 217 LYS A O 1
ATOM 1424 N N . HIS A 1 218 ? 24.802 88.945 99.094 1.00 47.68 218 HIS A N 1
ATOM 1425 C CA . HIS A 1 218 ? 24.171 89.829 98.118 1.00 43.01 218 HIS A CA 1
ATOM 1426 C C . HIS A 1 218 ? 25.215 90.439 97.193 1.00 45.87 218 HIS A C 1
ATOM 1427 O O . HIS A 1 218 ? 25.037 90.481 95.974 1.00 48.45 218 HIS A O 1
ATOM 1434 N N . PHE A 1 219 ? 26.302 90.916 97.789 1.00 42.53 219 PHE A N 1
ATOM 1435 C CA . PHE A 1 219 ? 27.413 91.487 97.042 1.00 43.72 219 PHE A CA 1
ATOM 1436 C C . PHE A 1 219 ? 27.969 90.442 96.078 1.00 47.64 219 PHE A C 1
ATOM 1437 O O . PHE A 1 219 ? 28.222 90.726 94.905 1.00 42.68 219 PHE A O 1
ATOM 1445 N N . THR A 1 220 ? 28.137 89.226 96.587 1.00 45.30 220 THR A N 1
ATOM 1446 C CA . THR A 1 220 ? 28.693 88.123 95.816 1.00 42.06 220 THR A CA 1
ATOM 1447 C C . THR A 1 220 ? 27.830 87.753 94.614 1.00 44.16 220 THR A C 1
ATOM 1448 O O . THR A 1 220 ? 28.342 87.524 93.517 1.00 47.81 220 THR A O 1
ATOM 1452 N N . CYS A 1 221 ? 26.518 87.712 94.820 1.00 42.45 221 CYS A N 1
ATOM 1453 C CA . CYS A 1 221 ? 25.603 87.242 93.787 1.00 46.01 221 CYS A CA 1
ATOM 1454 C C . CYS A 1 221 ? 25.171 88.342 92.822 1.00 46.65 221 CYS A C 1
ATOM 1455 O O . CYS A 1 221 ? 25.086 88.118 91.616 1.00 48.95 221 CYS A O 1
ATOM 1458 N N . ASN A 1 222 ? 24.887 89.526 93.353 1.00 47.96 222 ASN A N 1
ATOM 1459 C CA . ASN A 1 222 ? 24.250 90.573 92.562 1.00 47.71 222 ASN A CA 1
ATOM 1460 C C . ASN A 1 222 ? 25.154 91.753 92.190 1.00 48.58 222 ASN A C 1
ATOM 1461 O O . ASN A 1 222 ? 24.943 92.401 91.163 1.00 47.59 222 ASN A O 1
ATOM 1466 N N . VAL A 1 223 ? 26.159 92.028 93.015 1.00 46.05 223 VAL A N 1
ATOM 1467 C CA . VAL A 1 223 ? 27.012 93.199 92.810 1.00 48.48 223 VAL A CA 1
ATOM 1468 C C . VAL A 1 223 ? 28.278 92.870 92.010 1.00 46.38 223 VAL A C 1
ATOM 1469 O O . VAL A 1 223 ? 28.691 93.644 91.144 1.00 38.01 223 VAL A O 1
ATOM 1473 N N . LEU A 1 224 ? 28.888 91.724 92.305 1.00 49.23 224 LEU A N 1
ATOM 1474 C CA . LEU A 1 224 ? 30.101 91.291 91.609 1.00 38.31 224 LEU A CA 1
ATOM 1475 C C . LEU A 1 224 ? 29.955 91.202 90.080 1.00 36.31 224 LEU A C 1
ATOM 1476 O O . LEU A 1 224 ? 30.845 91.648 89.356 1.00 37.52 224 LEU A O 1
ATOM 1481 N N . PRO A 1 225 ? 28.838 90.641 89.574 1.00 39.12 225 PRO A N 1
ATOM 1482 C CA . PRO A 1 225 ? 28.776 90.587 88.108 1.00 40.45 225 PRO A CA 1
ATOM 1483 C C . PRO A 1 225 ? 28.510 91.938 87.448 1.00 37.74 225 PRO A C 1
ATOM 1484 O O . PRO A 1 225 ? 28.845 92.107 86.277 1.00 40.82 225 PRO A O 1
ATOM 1488 N N . ARG A 1 226 ? 27.922 92.879 88.179 1.00 40.63 226 ARG A N 1
ATOM 1489 C CA . ARG A 1 226 ? 27.748 94.233 87.661 1.00 38.60 226 ARG A CA 1
ATOM 1490 C C . ARG A 1 226 ? 29.103 94.922 87.528 1.00 38.56 226 ARG A C 1
ATOM 1491 O O . ARG A 1 226 ? 29.391 95.565 86.515 1.00 37.07 226 ARG A O 1
ATOM 1499 N N . ILE A 1 227 ? 29.928 94.783 88.562 1.00 33.87 227 ILE A N 1
ATOM 1500 C CA . ILE A 1 227 ? 31.271 95.350 88.570 1.00 36.66 227 ILE A CA 1
ATOM 1501 C C . ILE A 1 227 ? 32.121 94.810 87.416 1.00 42.69 227 ILE A C 1
ATOM 1502 O O . ILE A 1 227 ? 32.832 95.571 86.753 1.00 41.44 227 ILE A O 1
ATOM 1507 N N . LYS A 1 228 ? 32.038 93.505 87.169 1.00 43.49 228 LYS A N 1
ATOM 1508 C CA . LYS A 1 228 ? 32.796 92.891 86.079 1.00 44.07 228 LYS A CA 1
ATOM 1509 C C . LYS A 1 228 ? 32.358 93.406 84.712 1.00 43.49 228 LYS A C 1
ATOM 1510 O O . LYS A 1 228 ? 33.193 93.701 83.856 1.00 51.14 228 LYS A O 1
ATOM 1516 N N . GLY A 1 229 ? 31.049 93.512 84.511 1.00 40.77 229 GLY A N 1
ATOM 1517 C CA . GLY A 1 229 ? 30.505 93.969 83.245 1.00 36.12 229 GLY A CA 1
ATOM 1518 C C . GLY A 1 229 ? 30.849 95.412 82.921 1.00 42.93 229 GLY A C 1
ATOM 1519 O O . GLY A 1 229 ? 30.859 95.802 81.754 1.00 46.79 229 GLY A O 1
ATOM 1520 N N . LEU A 1 230 ? 31.139 96.206 83.949 1.00 42.32 230 LEU A N 1
ATOM 1521 C CA . LEU A 1 230 ? 31.528 97.599 83.748 1.00 40.22 230 LEU A CA 1
ATOM 1522 C C . LEU A 1 230 ? 32.961 97.714 83.240 1.00 45.35 230 LEU A C 1
ATOM 1523 O O . LEU A 1 230 ? 33.357 98.751 82.704 1.00 41.78 230 LEU A O 1
ATOM 1528 N N . GLY A 1 231 ? 33.735 96.647 83.412 1.00 39.62 231 GLY A N 1
ATOM 1529 C CA . GLY A 1 231 ? 35.112 96.636 82.959 1.00 35.62 231 GLY A CA 1
ATOM 1530 C C . GLY A 1 231 ? 36.114 96.937 84.056 1.00 37.01 231 GLY A C 1
ATOM 1531 O O . GLY A 1 231 ? 37.272 97.244 83.780 1.00 41.85 231 GLY A O 1
ATOM 1532 N N . TYR A 1 232 ? 35.672 96.860 85.305 1.00 35.27 232 TYR A N 1
ATOM 1533 C CA . TYR A 1 232 ? 36.581 97.035 86.430 1.00 34.96 232 TYR A CA 1
ATOM 1534 C C . TYR A 1 232 ? 37.260 95.715 86.774 1.00 37.66 232 TYR A C 1
ATOM 1535 O O . TYR A 1 232 ? 36.627 94.657 86.766 1.00 37.70 232 TYR A O 1
ATOM 1544 N N . ASN A 1 233 ? 38.552 95.783 87.073 1.00 39.35 233 ASN A N 1
ATOM 1545 C CA . ASN A 1 233 ? 39.334 94.583 87.342 1.00 39.36 233 ASN A CA 1
ATOM 1546 C C . ASN A 1 233 ? 39.851 94.535 88.770 1.00 38.94 233 ASN A C 1
ATOM 1547 O O . ASN A 1 233 ? 40.659 93.677 89.121 1.00 42.93 233 ASN A O 1
ATOM 1552 N N . CYS A 1 234 ? 39.375 95.460 89.593 1.00 37.30 234 CYS A N 1
ATOM 1553 C CA . CYS A 1 234 ? 39.823 95.539 90.973 1.00 36.46 234 CYS A CA 1
ATOM 1554 C C . CYS A 1 234 ? 38.730 96.137 91.847 1.00 41.12 234 CYS A C 1
ATOM 1555 O O . CYS A 1 234 ? 38.021 97.054 91.432 1.00 42.70 234 CYS A O 1
ATOM 1558 N N . ILE A 1 235 ? 38.597 95.608 93.057 1.00 39.82 235 ILE A N 1
ATOM 1559 C CA . ILE A 1 235 ? 37.613 96.106 94.005 1.00 31.67 235 ILE A CA 1
ATOM 1560 C C . ILE A 1 235 ? 38.298 96.609 95.263 1.00 35.41 235 ILE A C 1
ATOM 1561 O O . ILE A 1 235 ? 39.097 95.898 95.873 1.00 36.58 235 ILE A O 1
ATOM 1566 N N . GLN A 1 236 ? 37.986 97.842 95.645 1.00 39.18 236 GLN A N 1
ATOM 1567 C CA . GLN A 1 236 ? 38.472 98.382 96.902 1.00 36.22 236 GLN A CA 1
ATOM 1568 C C . GLN A 1 236 ? 37.373 98.219 97.938 1.00 39.40 236 GLN A C 1
ATOM 1569 O O . GLN A 1 236 ? 36.350 98.904 97.882 1.00 42.06 236 GLN A O 1
ATOM 1575 N N . LEU A 1 237 ? 37.581 97.299 98.873 1.00 37.28 237 LEU A N 1
ATOM 1576 C CA . LEU A 1 237 ? 36.548 96.942 99.837 1.00 37.24 237 LEU A CA 1
ATOM 1577 C C . LEU A 1 237 ? 36.687 97.737 101.129 1.00 38.46 237 LEU A C 1
ATOM 1578 O O . LEU A 1 237 ? 37.619 97.518 101.901 1.00 39.27 237 LEU A O 1
ATOM 1583 N N . MET A 1 238 ? 35.760 98.665 101.354 1.00 40.22 238 MET A N 1
ATOM 1584 C CA . MET A 1 238 ? 35.768 99.484 102.563 1.00 44.73 238 MET A CA 1
ATOM 1585 C C . MET A 1 238 ? 34.986 98.834 103.696 1.00 42.43 238 MET A C 1
ATOM 1586 O O . MET A 1 238 ? 34.167 97.943 103.465 1.00 43.98 238 MET A O 1
ATOM 1591 N N . ALA A 1 239 ? 35.250 99.292 104.916 1.00 44.75 239 ALA A N 1
ATOM 1592 C CA . ALA A 1 239 ? 34.441 98.944 106.083 1.00 44.51 239 ALA A CA 1
ATOM 1593 C C . ALA A 1 239 ? 34.284 97.439 106.282 1.00 47.04 239 ALA A C 1
ATOM 1594 O O . ALA A 1 239 ? 33.183 96.954 106.545 1.00 49.54 239 ALA A O 1
ATOM 1596 N N . ILE A 1 240 ? 35.381 96.703 106.141 1.00 42.59 240 ILE A N 1
ATOM 1597 C CA . ILE A 1 240 ? 35.354 95.263 106.357 1.00 38.21 240 ILE A CA 1
ATOM 1598 C C . ILE A 1 240 ? 35.864 94.931 107.756 1.00 40.99 240 ILE A C 1
ATOM 1599 O O . ILE A 1 240 ? 35.271 94.111 108.459 1.00 43.56 240 ILE A O 1
ATOM 1604 N N . MET A 1 241 ? 36.957 95.574 108.160 1.00 39.50 241 MET A N 1
ATOM 1605 C CA . MET A 1 241 ? 37.455 95.443 109.527 1.00 41.06 241 MET A CA 1
ATOM 1606 C C . MET A 1 241 ? 36.366 95.886 110.496 1.00 41.57 241 MET A C 1
ATOM 1607 O O . MET A 1 241 ? 35.728 96.917 110.285 1.00 45.13 241 MET A O 1
ATOM 1612 N N . GLU A 1 242 ? 36.143 95.101 111.547 1.00 44.56 242 GLU A N 1
ATOM 1613 C CA . GLU A 1 242 ? 34.973 95.297 112.396 1.00 44.29 242 GLU A CA 1
ATOM 1614 C C . GLU A 1 242 ? 34.970 96.650 113.100 1.00 42.56 242 GLU A C 1
ATOM 1615 O O . GLU A 1 242 ? 35.972 97.078 113.677 1.00 42.19 242 GLU A O 1
ATOM 1621 N N . HIS A 1 243 ? 33.820 97.309 113.041 1.00 42.16 243 HIS A N 1
ATOM 1622 C CA . HIS A 1 243 ? 33.631 98.620 113.638 1.00 43.92 243 HIS A CA 1
ATOM 1623 C C . HIS A 1 243 ? 32.240 98.681 114.256 1.00 41.30 243 HIS A C 1
ATOM 1624 O O . HIS A 1 243 ? 31.252 98.393 113.589 1.00 41.42 243 HIS A O 1
ATOM 1631 N N . ALA A 1 244 ? 32.167 99.042 115.532 1.00 42.76 244 ALA A N 1
ATOM 1632 C CA . ALA A 1 244 ? 30.896 99.049 116.250 1.00 45.67 244 ALA A CA 1
ATOM 1633 C C . ALA A 1 244 ? 29.939 100.121 115.730 1.00 47.18 244 ALA A C 1
ATOM 1634 O O . ALA A 1 244 ? 28.727 99.905 115.670 1.00 48.39 244 ALA A O 1
ATOM 1636 N N . TYR A 1 245 ? 30.489 101.268 115.341 1.00 43.84 245 TYR A N 1
ATOM 1637 C CA . TYR A 1 245 ? 29.681 102.399 114.893 1.00 44.26 245 TYR A CA 1
ATOM 1638 C C . TYR A 1 245 ? 29.556 102.434 113.370 1.00 44.97 245 TYR A C 1
ATOM 1639 O O . TYR A 1 245 ? 30.460 102.892 112.669 1.00 44.75 245 TYR A O 1
ATOM 1648 N N . TYR A 1 246 ? 28.422 101.949 112.873 1.00 41.61 246 TYR A N 1
ATOM 1649 C CA . TYR A 1 246 ? 28.173 101.807 111.440 1.00 37.46 246 TYR A CA 1
ATOM 1650 C C . TYR A 1 246 ? 28.318 103.123 110.676 1.00 48.02 246 TYR A C 1
ATOM 1651 O O . TYR A 1 246 ? 28.645 103.125 109.489 1.00 50.04 246 TYR A O 1
ATOM 1660 N N . ALA A 1 247 ? 28.068 104.239 111.354 1.00 48.73 247 ALA A N 1
ATOM 1661 C CA . ALA A 1 247 ? 28.081 105.541 110.695 1.00 47.27 247 ALA A CA 1
ATOM 1662 C C . ALA A 1 247 ? 29.488 106.117 110.569 1.00 43.63 247 ALA A C 1
ATOM 1663 O O . ALA A 1 247 ? 29.666 107.208 110.032 1.00 50.39 247 ALA A O 1
ATOM 1665 N N . SER A 1 248 ? 30.485 105.382 111.055 1.00 45.41 248 SER A N 1
ATOM 1666 C CA . SER A 1 248 ? 31.878 105.810 110.938 1.00 45.71 248 SER A CA 1
ATOM 1667 C C . SER A 1 248 ? 32.437 105.434 109.569 1.00 50.21 248 SER A C 1
ATOM 1668 O O . SER A 1 248 ? 33.598 105.713 109.257 1.00 50.94 248 SER A O 1
ATOM 1671 N N . PHE A 1 249 ? 31.585 104.805 108.762 1.00 51.84 249 PHE A N 1
ATOM 1672 C CA . PHE A 1 249 ? 31.939 104.270 107.451 1.00 52.94 249 PHE A CA 1
ATOM 1673 C C . PHE A 1 249 ? 33.245 103.460 107.498 1.00 51.83 249 PHE A C 1
ATOM 1674 O O . PHE A 1 249 ? 34.019 103.446 106.541 1.00 54.10 249 PHE A O 1
ATOM 1682 N N . GLY A 1 250 ? 33.465 102.767 108.615 1.00 48.88 250 GLY A N 1
ATOM 1683 C CA . GLY A 1 250 ? 34.536 101.793 108.731 1.00 41.92 250 GLY A CA 1
ATOM 1684 C C . GLY A 1 250 ? 35.836 102.312 109.323 1.00 40.43 250 GLY A C 1
ATOM 1685 O O . GLY A 1 250 ? 36.815 101.572 109.419 1.00 44.58 250 GLY A O 1
ATOM 1686 N N . TYR A 1 251 ? 35.855 103.577 109.729 1.00 42.33 251 TYR A N 1
ATOM 1687 C CA . TYR A 1 251 ? 37.092 104.190 110.212 1.00 46.37 251 TYR A CA 1
ATOM 1688 C C . TYR A 1 251 ? 37.293 104.058 111.726 1.00 45.83 251 TYR A C 1
ATOM 1689 O O . TYR A 1 251 ? 38.355 104.407 112.245 1.00 41.64 251 TYR A O 1
ATOM 1698 N N . GLN A 1 252 ? 36.278 103.558 112.428 1.00 45.19 252 GLN A N 1
ATOM 1699 C CA . GLN A 1 252 ? 36.347 103.391 113.882 1.00 47.86 252 GLN A CA 1
ATOM 1700 C C . GLN A 1 252 ? 36.450 101.923 114.289 1.00 49.75 252 GLN A C 1
ATOM 1701 O O . GLN A 1 252 ? 35.447 101.294 114.623 1.00 46.37 252 GLN A O 1
ATOM 1707 N N . ILE A 1 253 ? 37.669 101.392 114.292 1.00 47.03 253 ILE A N 1
ATOM 1708 C CA . ILE A 1 253 ? 37.884 99.959 114.496 1.00 49.43 253 ILE A CA 1
ATOM 1709 C C . ILE A 1 253 ? 37.774 99.529 115.962 1.00 48.44 253 ILE A C 1
ATOM 1710 O O . ILE A 1 253 ? 38.362 100.149 116.851 1.00 46.13 253 ILE A O 1
ATOM 1715 N N . THR A 1 254 ? 37.018 98.459 116.201 1.00 43.85 254 THR A N 1
ATOM 1716 C CA . THR A 1 254 ? 36.870 97.898 117.541 1.00 46.15 254 THR A CA 1
ATOM 1717 C C . THR A 1 254 ? 37.547 96.529 117.656 1.00 42.97 254 THR A C 1
ATOM 1718 O O . THR A 1 254 ? 38.251 96.255 118.629 1.00 42.95 254 THR A O 1
ATOM 1722 N N . SER A 1 255 ? 37.327 95.673 116.663 1.00 42.76 255 SER A N 1
ATOM 1723 C CA . SER A 1 255 ? 37.988 94.371 116.611 1.00 43.31 255 SER A CA 1
ATOM 1724 C C . SER A 1 255 ? 38.780 94.223 115.315 1.00 44.20 255 SER A C 1
ATOM 1725 O O . SER A 1 255 ? 38.201 94.042 114.241 1.00 43.19 255 SER A O 1
ATOM 1728 N N . PHE A 1 256 ? 40.105 94.296 115.425 1.00 39.40 256 PHE A N 1
ATOM 1729 C CA . PHE A 1 256 ? 40.973 94.419 114.253 1.00 41.51 256 PHE A CA 1
ATOM 1730 C C . PHE A 1 256 ? 41.104 93.146 113.416 1.00 43.10 256 PHE A C 1
ATOM 1731 O O . PHE A 1 256 ? 41.378 93.219 112.217 1.00 47.31 256 PHE A O 1
ATOM 1739 N N . PHE A 1 257 ? 40.901 91.986 114.030 1.00 41.08 257 PHE A N 1
ATOM 1740 C CA . PHE A 1 257 ? 41.024 90.729 113.299 1.00 39.71 257 PHE A CA 1
ATOM 1741 C C . PHE A 1 257 ? 39.655 90.193 112.904 1.00 38.74 257 PHE A C 1
ATOM 1742 O O . PHE A 1 257 ? 39.548 89.143 112.271 1.00 41.46 257 PHE A O 1
ATOM 1750 N N . ALA A 1 258 ? 38.607 90.919 113.276 1.00 36.55 258 ALA A N 1
ATOM 1751 C CA . ALA A 1 258 ? 37.250 90.464 113.014 1.00 38.29 258 ALA A CA 1
ATOM 1752 C C . ALA A 1 258 ? 36.673 91.069 111.741 1.00 40.86 258 ALA A C 1
ATOM 1753 O O . ALA A 1 258 ? 36.640 92.289 111.576 1.00 43.49 258 ALA A O 1
ATOM 1755 N N . ALA A 1 259 ? 36.221 90.204 110.842 1.00 36.67 259 ALA A N 1
ATOM 1756 C CA . ALA A 1 259 ? 35.438 90.635 109.695 1.00 36.27 259 ALA A CA 1
ATOM 1757 C C . ALA A 1 259 ? 34.061 91.055 110.181 1.00 41.65 259 ALA A C 1
ATOM 1758 O O . ALA A 1 259 ? 33.426 90.326 110.943 1.00 43.26 259 ALA A O 1
ATOM 1760 N N . SER A 1 260 ? 33.609 92.231 109.755 1.00 42.99 260 SER A N 1
ATOM 1761 C CA . SER A 1 260 ? 32.357 92.792 110.254 1.00 44.56 260 SER A CA 1
ATOM 1762 C C . SER A 1 260 ? 31.195 91.813 110.111 1.00 43.39 260 SER A C 1
ATOM 1763 O O . SER A 1 260 ? 30.899 91.332 109.016 1.00 42.81 260 SER A O 1
ATOM 1766 N N . SER A 1 261 ? 30.538 91.538 111.234 1.00 47.16 261 SER A N 1
ATOM 1767 C CA . SER A 1 261 ? 29.468 90.547 111.300 1.00 43.77 261 SER A CA 1
ATOM 1768 C C . SER A 1 261 ? 28.165 91.058 110.701 1.00 42.39 261 SER A C 1
ATOM 1769 O O . SER A 1 261 ? 27.254 90.276 110.433 1.00 40.93 261 SER A O 1
ATOM 1772 N N . ARG A 1 262 ? 28.087 92.373 110.517 1.00 42.32 262 ARG A N 1
ATOM 1773 C CA . ARG A 1 262 ? 26.956 93.031 109.865 1.00 39.25 262 ARG A CA 1
ATOM 1774 C C . ARG A 1 262 ? 26.504 92.350 108.580 1.00 44.56 262 ARG A C 1
ATOM 1775 O O . ARG A 1 262 ? 25.308 92.201 108.326 1.00 45.05 262 ARG A O 1
ATOM 1783 N N . TYR A 1 263 ? 27.474 91.951 107.765 1.00 41.18 263 TYR A N 1
ATOM 1784 C CA . TYR A 1 263 ? 27.191 91.487 106.417 1.00 41.15 263 TYR A CA 1
ATOM 1785 C C . TYR A 1 263 ? 27.048 89.972 106.401 1.00 42.42 263 TYR A C 1
ATOM 1786 O O . TYR A 1 263 ? 26.593 89.387 105.416 1.00 39.00 263 TYR A O 1
ATOM 1795 N N . GLY A 1 264 ? 27.436 89.343 107.506 1.00 39.45 264 GLY A N 1
ATOM 1796 C CA . GLY A 1 264 ? 27.377 87.900 107.620 1.00 39.52 264 GLY A CA 1
ATOM 1797 C C . GLY A 1 264 ? 28.558 87.275 108.339 1.00 43.94 264 GLY A C 1
ATOM 1798 O O . GLY A 1 264 ? 29.235 87.923 109.139 1.00 41.82 264 GLY A O 1
ATOM 1799 N N . SER A 1 265 ? 28.807 86.005 108.035 1.00 43.85 265 SER A N 1
ATOM 1800 C CA . SER A 1 265 ? 29.827 85.213 108.713 1.00 46.15 265 SER A CA 1
ATOM 1801 C C . SER A 1 265 ? 31.175 85.284 107.990 1.00 46.67 265 SER A C 1
ATOM 1802 O O . SER A 1 265 ? 31.228 85.660 106.817 1.00 45.49 265 SER A O 1
ATOM 1805 N N . PRO A 1 266 ? 32.270 84.938 108.692 1.00 39.95 266 PRO A N 1
ATOM 1806 C CA . PRO A 1 266 ? 33.599 84.898 108.070 1.00 41.90 266 PRO A CA 1
ATOM 1807 C C . PRO A 1 266 ? 33.669 84.054 106.793 1.00 46.40 266 PRO A C 1
ATOM 1808 O O . PRO A 1 266 ? 34.379 84.444 105.865 1.00 43.87 266 PRO A O 1
ATOM 1812 N N . GLU A 1 267 ? 32.950 82.934 106.740 1.00 46.42 267 GLU A N 1
ATOM 1813 C CA . GLU A 1 267 ? 32.947 82.097 105.540 1.00 47.40 267 GLU A CA 1
ATOM 1814 C C . GLU A 1 267 ? 32.331 82.832 104.362 1.00 44.11 267 GLU A C 1
ATOM 1815 O O . GLU A 1 267 ? 32.774 82.684 103.224 1.00 45.43 267 GLU A O 1
ATOM 1821 N N . GLU A 1 268 ? 31.311 83.632 104.640 1.00 45.02 268 GLU A N 1
ATOM 1822 C CA . GLU A 1 268 ? 30.614 84.344 103.585 1.00 42.08 268 GLU A CA 1
ATOM 1823 C C . GLU A 1 268 ? 31.507 85.431 102.992 1.00 44.20 268 GLU A C 1
ATOM 1824 O O . GLU A 1 268 ? 31.353 85.796 101.827 1.00 49.19 268 GLU A O 1
ATOM 1830 N N . LEU A 1 269 ? 32.447 85.938 103.788 1.00 38.58 269 LEU A N 1
ATOM 1831 C CA . LEU A 1 269 ? 33.430 86.893 103.278 1.00 41.34 269 LEU A CA 1
ATOM 1832 C C . LEU A 1 269 ? 34.488 86.203 102.418 1.00 42.02 269 LEU A C 1
ATOM 1833 O O . LEU A 1 269 ? 34.893 86.723 101.375 1.00 36.81 269 LEU A O 1
ATOM 1838 N N . GLN A 1 270 ? 34.934 85.033 102.865 1.00 42.15 270 GLN A N 1
ATOM 1839 C CA . GLN A 1 270 ? 35.903 84.244 102.112 1.00 40.74 270 GLN A CA 1
ATOM 1840 C C . GLN A 1 270 ? 35.355 83.835 100.750 1.00 45.79 270 GLN A C 1
ATOM 1841 O O . GLN A 1 270 ? 36.073 83.871 99.749 1.00 45.74 270 GLN A O 1
ATOM 1847 N N . GLU A 1 271 ? 34.080 83.459 100.715 1.00 42.92 271 GLU A N 1
ATOM 1848 C CA . GLU A 1 271 ? 33.431 83.079 99.465 1.00 45.01 271 GLU A CA 1
ATOM 1849 C C . GLU A 1 271 ? 33.333 84.255 98.497 1.00 49.09 271 GLU A C 1
ATOM 1850 O O . GLU A 1 271 ? 33.410 84.073 97.281 1.00 47.04 271 GLU A O 1
ATOM 1856 N N . LEU A 1 272 ? 33.155 85.455 99.042 1.00 46.45 272 LEU A N 1
ATOM 1857 C CA . LEU A 1 272 ? 33.058 86.663 98.228 1.00 44.23 272 LEU A CA 1
ATOM 1858 C C . LEU A 1 272 ? 34.372 86.904 97.490 1.00 44.37 272 LEU A C 1
ATOM 1859 O O . LEU A 1 272 ? 34.383 87.139 96.281 1.00 43.57 272 LEU A O 1
ATOM 1864 N N . VAL A 1 273 ? 35.476 86.841 98.227 1.00 40.61 273 VAL A N 1
ATOM 1865 C CA . VAL A 1 273 ? 36.795 87.052 97.650 1.00 39.73 273 VAL A CA 1
ATOM 1866 C C . VAL A 1 273 ? 37.120 85.954 96.640 1.00 44.27 273 VAL A C 1
ATOM 1867 O O . VAL A 1 273 ? 37.648 86.226 95.560 1.00 41.50 273 VAL A O 1
ATOM 1871 N N . ASP A 1 274 ? 36.785 84.717 96.994 1.00 45.73 274 ASP A N 1
ATOM 1872 C CA . ASP A 1 274 ? 37.018 83.574 96.117 1.00 41.84 274 ASP A CA 1
ATOM 1873 C C . ASP A 1 274 ? 36.222 83.707 94.822 1.00 41.58 274 ASP A C 1
ATOM 1874 O O . ASP A 1 274 ? 36.737 83.431 93.739 1.00 44.68 274 ASP A O 1
ATOM 1879 N N . THR A 1 275 ? 34.970 84.138 94.936 1.00 40.76 275 THR A N 1
ATOM 1880 C CA . THR A 1 275 ? 34.113 84.309 93.767 1.00 42.83 275 THR A CA 1
ATOM 1881 C C . THR A 1 275 ? 34.630 85.439 92.877 1.00 43.34 275 THR A C 1
ATOM 1882 O O . THR A 1 275 ? 34.559 85.359 91.649 1.00 43.64 275 THR A O 1
ATOM 1886 N N . ALA A 1 276 ? 35.161 86.485 93.504 1.00 40.83 276 ALA A N 1
ATOM 1887 C CA . ALA A 1 276 ? 35.734 87.605 92.766 1.00 44.50 276 ALA A CA 1
ATOM 1888 C C . ALA A 1 276 ? 36.940 87.163 91.946 1.00 42.32 276 ALA A C 1
ATOM 1889 O O . ALA A 1 276 ? 37.133 87.614 90.816 1.00 43.46 276 ALA A O 1
ATOM 1891 N N . HIS A 1 277 ? 37.744 86.276 92.522 1.00 40.62 277 HIS A N 1
ATOM 1892 C CA . HIS A 1 277 ? 38.922 85.746 91.844 1.00 42.07 277 HIS A CA 1
ATOM 1893 C C . HIS A 1 277 ? 38.547 84.922 90.617 1.00 43.75 277 HIS A C 1
ATOM 1894 O O . HIS A 1 277 ? 39.205 85.004 89.579 1.00 47.31 277 HIS A O 1
ATOM 1901 N N . SER A 1 278 ? 37.481 84.137 90.736 1.00 43.16 278 SER A N 1
ATOM 1902 C CA . SER A 1 278 ? 36.986 83.332 89.621 1.00 44.16 278 SER A CA 1
ATOM 1903 C C . SER A 1 278 ? 36.551 84.198 88.438 1.00 45.11 278 SER A C 1
ATOM 1904 O O . SER A 1 278 ? 36.540 83.743 87.295 1.00 45.89 278 SER A O 1
ATOM 1907 N N . MET A 1 279 ? 36.186 85.445 88.720 1.00 47.96 279 MET A N 1
ATOM 1908 C CA . MET A 1 279 ? 35.740 86.365 87.682 1.00 50.30 279 MET A CA 1
ATOM 1909 C C . MET A 1 279 ? 36.908 87.180 87.125 1.00 49.30 279 MET A C 1
ATOM 1910 O O . MET A 1 279 ? 36.727 88.022 86.244 1.00 53.31 279 MET A O 1
ATOM 1915 N N . GLY A 1 280 ? 38.105 86.930 87.649 1.00 41.92 280 GLY A N 1
ATOM 1916 C CA . GLY A 1 280 ? 39.299 87.607 87.174 1.00 40.55 280 GLY A CA 1
ATOM 1917 C C . GLY A 1 280 ? 39.536 88.951 87.838 1.00 45.26 280 GLY A C 1
ATOM 1918 O O . GLY A 1 280 ? 40.261 89.794 87.310 1.00 45.13 280 GLY A O 1
ATOM 1919 N N . ILE A 1 281 ? 38.917 89.151 88.997 1.00 42.36 281 ILE A N 1
ATOM 1920 C CA . ILE A 1 281 ? 39.001 90.422 89.706 1.00 40.00 281 ILE A CA 1
ATOM 1921 C C . ILE A 1 281 ? 39.788 90.289 91.007 1.00 41.69 281 ILE A C 1
ATOM 1922 O O . ILE A 1 281 ? 39.508 89.403 91.814 1.00 42.91 281 ILE A O 1
ATOM 1927 N N . ILE A 1 282 ? 40.773 91.163 91.211 1.00 36.33 282 ILE A N 1
ATOM 1928 C CA . ILE A 1 282 ? 41.512 91.181 92.471 1.00 40.75 282 ILE A CA 1
ATOM 1929 C C . ILE A 1 282 ? 40.785 92.062 93.483 1.00 41.52 282 ILE A C 1
ATOM 1930 O O . ILE A 1 282 ? 40.069 92.991 93.105 1.00 41.15 282 ILE A O 1
ATOM 1935 N N . VAL A 1 283 ? 40.966 91.764 94.766 1.00 39.53 283 VAL A N 1
ATOM 1936 C CA . VAL A 1 283 ? 40.257 92.471 95.827 1.00 31.65 283 VAL A CA 1
ATOM 1937 C C . VAL A 1 283 ? 41.213 93.097 96.831 1.00 40.51 283 VAL A C 1
ATOM 1938 O O . VAL A 1 283 ? 42.051 92.410 97.419 1.00 38.08 283 VAL A O 1
ATOM 1942 N N . LEU A 1 284 ? 41.076 94.405 97.027 1.00 37.04 284 LEU A N 1
ATOM 1943 C CA . LEU A 1 284 ? 41.888 95.121 97.999 1.00 33.34 284 LEU A CA 1
ATOM 1944 C C . LEU A 1 284 ? 41.076 95.446 99.247 1.00 37.75 284 LEU A C 1
ATOM 1945 O O . LEU A 1 284 ? 39.874 95.696 99.170 1.00 42.55 284 LEU A O 1
ATOM 1950 N N . LEU A 1 285 ? 41.738 95.433 100.396 1.00 35.43 285 LEU A N 1
ATOM 1951 C CA . LEU A 1 285 ? 41.088 95.747 101.661 1.00 37.30 285 LEU A CA 1
ATOM 1952 C C . LEU A 1 285 ? 41.506 97.124 102.171 1.00 43.69 285 LEU A C 1
ATOM 1953 O O . LEU A 1 285 ? 42.677 97.492 102.078 1.00 44.16 285 LEU A O 1
ATOM 1958 N N . ASP A 1 286 ? 40.560 97.883 102.718 1.00 41.79 286 ASP A N 1
ATOM 1959 C CA . ASP A 1 286 ? 40.926 99.114 103.405 1.00 38.61 286 ASP A CA 1
ATOM 1960 C C . ASP A 1 286 ? 41.434 98.772 104.790 1.00 41.84 286 ASP A C 1
ATOM 1961 O O . ASP A 1 286 ? 40.693 98.251 105.623 1.00 44.48 286 ASP A O 1
ATOM 1966 N N . VAL A 1 287 ? 42.705 99.062 105.031 1.00 39.10 287 VAL A N 1
ATOM 1967 C CA . VAL A 1 287 ? 43.295 98.829 106.335 1.00 34.80 287 VAL A CA 1
ATOM 1968 C C . VAL A 1 287 ? 43.366 100.113 107.147 1.00 45.15 287 VAL A C 1
ATOM 1969 O O . VAL A 1 287 ? 44.015 101.084 106.748 1.00 47.88 287 VAL A O 1
ATOM 1973 N N . VAL A 1 288 ? 42.689 100.112 108.289 1.00 36.30 288 VAL A N 1
ATOM 1974 C CA . VAL A 1 288 ? 42.764 101.232 109.208 1.00 37.99 288 VAL A CA 1
ATOM 1975 C C . VAL A 1 288 ? 43.662 100.856 110.381 1.00 36.89 288 VAL A C 1
ATOM 1976 O O . VAL A 1 288 ? 43.243 100.147 111.293 1.00 40.15 288 VAL A O 1
ATOM 1980 N N . HIS A 1 289 ? 44.906 101.324 110.337 1.00 34.99 289 HIS A N 1
ATOM 1981 C CA . HIS A 1 289 ? 45.866 101.083 111.407 1.00 33.90 289 HIS A CA 1
ATOM 1982 C C . HIS A 1 289 ? 46.377 102.412 111.944 1.00 40.50 289 HIS A C 1
ATOM 1983 O O . HIS A 1 289 ? 47.432 102.482 112.575 1.00 39.07 289 HIS A O 1
ATOM 1990 N N . SER A 1 290 ? 45.615 103.467 111.681 1.00 42.79 290 SER A N 1
ATOM 1991 C CA . SER A 1 290 ? 46.018 104.817 112.045 1.00 44.95 290 SER A CA 1
ATOM 1992 C C . SER A 1 290 ? 45.532 105.181 113.442 1.00 48.91 290 SER A C 1
ATOM 1993 O O . SER A 1 290 ? 46.141 106.002 114.131 1.00 46.59 290 SER A O 1
ATOM 1996 N N . HIS A 1 291 ? 44.446 104.538 113.860 1.00 46.35 291 HIS A N 1
ATOM 1997 C CA . HIS A 1 291 ? 43.825 104.811 115.149 1.00 43.42 291 HIS A CA 1
ATOM 1998 C C . HIS A 1 291 ? 42.826 103.714 115.503 1.00 46.06 291 HIS A C 1
ATOM 1999 O O . HIS A 1 291 ? 42.515 102.855 114.678 1.00 39.28 291 HIS A O 1
ATOM 2006 N N . ALA A 1 292 ? 42.322 103.751 116.732 1.00 50.13 292 ALA A N 1
ATOM 2007 C CA . ALA A 1 292 ? 41.357 102.760 117.189 1.00 44.48 292 ALA A CA 1
ATOM 2008 C C . ALA A 1 292 ? 40.227 103.426 117.962 1.00 44.55 292 ALA A C 1
ATOM 2009 O O . ALA A 1 292 ? 40.421 104.478 118.568 1.00 43.66 292 ALA A O 1
ATOM 2011 N N . SER A 1 293 ? 39.050 102.808 117.937 1.00 42.43 293 SER A N 1
ATOM 2012 C CA . SER A 1 293 ? 37.903 103.312 118.684 1.00 42.22 293 SER A CA 1
ATOM 2013 C C . SER A 1 293 ? 38.197 103.329 120.182 1.00 52.61 293 SER A C 1
ATOM 2014 O O . SER A 1 293 ? 38.966 102.505 120.683 1.00 51.54 293 SER A O 1
ATOM 2017 N N . LYS A 1 294 ? 37.579 104.267 120.893 1.00 62.36 294 LYS A N 1
ATOM 2018 C CA . LYS A 1 294 ? 37.802 104.414 122.330 1.00 58.95 294 LYS A CA 1
ATOM 2019 C C . LYS A 1 294 ? 37.011 103.409 123.164 1.00 51.69 294 LYS A C 1
ATOM 2020 O O . LYS A 1 294 ? 37.157 103.369 124.385 1.00 49.10 294 LYS A O 1
ATOM 2026 N N . ASN A 1 295 ? 36.166 102.617 122.507 1.00 47.95 295 ASN A N 1
ATOM 2027 C CA . ASN A 1 295 ? 35.413 101.560 123.178 1.00 44.00 295 ASN A CA 1
ATOM 2028 C C . ASN A 1 295 ? 36.335 100.630 123.960 1.00 51.86 295 ASN A C 1
ATOM 2029 O O . ASN A 1 295 ? 37.417 100.281 123.488 1.00 53.71 295 ASN A O 1
ATOM 2034 N N . SER A 1 296 ? 35.913 100.237 125.156 1.00 49.10 296 SER A N 1
ATOM 2035 C CA . SER A 1 296 ? 36.732 99.369 125.992 1.00 48.09 296 SER A CA 1
ATOM 2036 C C . SER A 1 296 ? 36.035 98.042 126.258 1.00 52.64 296 SER A C 1
ATOM 2037 O O . SER A 1 296 ? 36.686 97.008 126.406 1.00 55.29 296 SER A O 1
ATOM 2040 N N . ALA A 1 297 ? 34.708 98.076 126.308 1.00 52.46 297 ALA A N 1
ATOM 2041 C CA . ALA A 1 297 ? 33.920 96.875 126.546 1.00 46.58 297 ALA A CA 1
ATOM 2042 C C . ALA A 1 297 ? 34.014 95.936 125.351 1.00 59.49 297 ALA A C 1
ATOM 2043 O O . ALA A 1 297 ? 34.143 94.722 125.509 1.00 61.93 297 ALA A O 1
ATOM 2045 N N . ASP A 1 298 ? 33.942 96.509 124.154 1.00 55.67 298 ASP A N 1
ATOM 2046 C CA . ASP A 1 298 ? 34.060 95.732 122.928 1.00 53.31 298 ASP A CA 1
ATOM 2047 C C . ASP A 1 298 ? 35.045 96.376 121.956 1.00 53.42 298 ASP A C 1
ATOM 2048 O O . ASP A 1 298 ? 34.893 96.266 120.739 1.00 51.81 298 ASP A O 1
ATOM 2053 N N . GLY A 1 299 ? 36.054 97.047 122.504 1.00 45.36 299 GLY A N 1
ATOM 2054 C CA . GLY A 1 299 ? 37.084 97.680 121.702 1.00 38.95 299 GLY A CA 1
ATOM 2055 C C . GLY A 1 299 ? 38.473 97.408 122.247 1.00 41.60 299 GLY A C 1
ATOM 2056 O O . GLY A 1 299 ? 38.632 96.665 123.214 1.00 53.01 299 GLY A O 1
ATOM 2057 N N . LEU A 1 300 ? 39.484 98.011 121.631 1.00 42.36 300 LEU A N 1
ATOM 2058 C CA . LEU A 1 300 ? 40.871 97.744 121.997 1.00 41.55 300 LEU A CA 1
ATOM 2059 C C . LEU A 1 300 ? 41.359 98.679 123.104 1.00 40.60 300 LEU A C 1
ATOM 2060 O O . LEU A 1 300 ? 42.402 98.444 123.713 1.00 46.13 300 LEU A O 1
ATOM 2065 N N . ASN A 1 301 ? 40.594 99.733 123.366 1.00 45.51 301 ASN A N 1
ATOM 2066 C CA . ASN A 1 301 ? 40.959 100.722 124.378 1.00 49.79 301 ASN A CA 1
ATOM 2067 C C . ASN A 1 301 ? 40.949 100.158 125.800 1.00 50.10 301 ASN A C 1
ATOM 2068 O O . ASN A 1 301 ? 40.041 99.414 126.173 1.00 52.50 301 ASN A O 1
ATOM 2073 N N . MET A 1 302 ? 41.973 100.507 126.577 1.00 55.18 302 MET A N 1
ATOM 2074 C CA . MET A 1 302 ? 42.056 100.144 127.994 1.00 61.04 302 MET A CA 1
ATOM 2075 C C . MET A 1 302 ? 41.992 98.636 128.214 1.00 60.68 302 MET A C 1
ATOM 2076 O O . MET A 1 302 ? 41.336 98.173 129.148 1.00 62.12 302 MET A O 1
ATOM 2081 N N . PHE A 1 303 ? 42.675 97.876 127.363 1.00 57.68 303 PHE A N 1
ATOM 2082 C CA . PHE A 1 303 ? 42.588 96.420 127.412 1.00 55.83 303 PHE A CA 1
ATOM 2083 C C . PHE A 1 303 ? 43.060 95.847 128.747 1.00 57.84 303 PHE A C 1
ATOM 2084 O O . PHE A 1 303 ? 42.338 95.083 129.387 1.00 57.50 303 PHE A O 1
ATOM 2092 N N . ASP A 1 304 ? 44.268 96.215 129.164 1.00 54.14 304 ASP A N 1
ATOM 2093 C CA . ASP A 1 304 ? 44.808 95.740 130.433 1.00 54.80 304 ASP A CA 1
ATOM 2094 C C . ASP A 1 304 ? 44.520 96.713 131.576 1.00 60.83 304 ASP A C 1
ATOM 2095 O O . ASP A 1 304 ? 45.260 96.763 132.560 1.00 60.31 304 ASP A O 1
ATOM 2100 N N . GLY A 1 305 ? 43.442 97.482 131.436 1.00 60.88 305 GLY A N 1
ATOM 2101 C CA . GLY A 1 305 ? 43.033 98.439 132.450 1.00 58.65 305 GLY A CA 1
ATOM 2102 C C . GLY A 1 305 ? 43.939 99.653 132.527 1.00 63.74 305 GLY A C 1
ATOM 2103 O O . GLY A 1 305 ? 43.922 100.397 133.507 1.00 65.27 305 GLY A O 1
ATOM 2104 N N . THR A 1 306 ? 44.730 99.853 131.479 1.00 63.99 306 THR A N 1
ATOM 2105 C CA . THR A 1 306 ? 45.743 100.896 131.462 1.00 60.93 306 THR A CA 1
ATOM 2106 C C . THR A 1 306 ? 45.549 101.751 130.209 1.00 63.95 306 THR A C 1
ATOM 2107 O O . THR A 1 306 ? 45.034 101.264 129.202 1.00 66.46 306 THR A O 1
ATOM 2111 N N . ASP A 1 307 ? 45.943 103.022 130.269 1.00 60.95 307 ASP A N 1
ATOM 2112 C CA . ASP A 1 307 ? 45.817 103.916 129.120 1.00 63.50 307 ASP A CA 1
ATOM 2113 C C . ASP A 1 307 ? 46.995 103.770 128.155 1.00 60.61 307 ASP A C 1
ATOM 2114 O O . ASP A 1 307 ? 47.152 104.564 127.227 1.00 58.86 307 ASP A O 1
ATOM 2119 N N . SER A 1 308 ? 47.808 102.741 128.370 1.00 60.50 308 SER A N 1
ATOM 2120 C CA . SER A 1 308 ? 49.001 102.524 127.564 1.00 57.17 308 SER A CA 1
ATOM 2121 C C . SER A 1 308 ? 49.320 101.048 127.379 1.00 60.70 308 SER A C 1
ATOM 2122 O O . SER A 1 308 ? 50.283 100.536 127.952 1.00 67.73 308 SER A O 1
ATOM 2125 N N . CYS A 1 309 ? 48.516 100.364 126.576 1.00 52.62 309 CYS A N 1
ATOM 2126 C CA . CYS A 1 309 ? 48.789 98.968 126.268 1.00 57.08 309 CYS A CA 1
ATOM 2127 C C . CYS A 1 309 ? 49.203 98.872 124.805 1.00 53.18 309 CYS A C 1
ATOM 2128 O O . CYS A 1 309 ? 50.390 98.797 124.483 1.00 47.93 309 CYS A O 1
ATOM 2131 N N . TYR A 1 310 ? 48.212 98.896 123.923 1.00 42.22 310 TYR A N 1
ATOM 2132 C CA . TYR A 1 310 ? 48.454 98.974 122.492 1.00 49.72 310 TYR A CA 1
ATOM 2133 C C . TYR A 1 310 ? 48.648 100.428 122.077 1.00 58.86 310 TYR A C 1
ATOM 2134 O O . TYR A 1 310 ? 49.017 100.719 120.939 1.00 62.64 310 TYR A O 1
ATOM 2143 N N . PHE A 1 311 ? 48.394 101.338 123.011 1.00 57.07 311 PHE A N 1
ATOM 2144 C CA . PHE A 1 311 ? 48.438 102.765 122.723 1.00 52.05 311 PHE A CA 1
ATOM 2145 C C . PHE A 1 311 ? 49.439 103.506 123.607 1.00 54.01 311 PHE A C 1
ATOM 2146 O O . PHE A 1 311 ? 49.997 102.936 124.543 1.00 54.69 311 PHE A O 1
ATOM 2154 N N . HIS A 1 312 ? 49.671 104.776 123.292 1.00 55.55 312 HIS A N 1
ATOM 2155 C CA . HIS A 1 312 ? 50.555 105.627 124.084 1.00 61.61 312 HIS A CA 1
ATOM 2156 C C . HIS A 1 312 ? 49.864 106.135 125.348 1.00 64.24 312 HIS A C 1
ATOM 2157 O O . HIS A 1 312 ? 48.651 106.358 125.355 1.00 57.25 312 HIS A O 1
ATOM 2164 N N . SER A 1 313 ? 50.636 106.310 126.418 1.00 63.22 313 SER A N 1
ATOM 2165 C CA . SER A 1 313 ? 50.106 106.889 127.648 1.00 66.56 313 SER A CA 1
ATOM 2166 C C . SER A 1 313 ? 50.006 108.405 127.524 1.00 69.74 313 SER A C 1
ATOM 2167 O O . SER A 1 313 ? 50.857 109.042 126.899 1.00 68.30 313 SER A O 1
ATOM 2170 N N . GLY A 1 314 ? 48.962 108.980 128.113 1.00 65.83 314 GLY A N 1
ATOM 2171 C CA . GLY A 1 314 ? 48.800 110.423 128.114 1.00 75.38 314 GLY A CA 1
ATOM 2172 C C . GLY A 1 314 ? 48.109 110.963 126.874 1.00 70.90 314 GLY A C 1
ATOM 2173 O O . GLY A 1 314 ? 47.598 110.195 126.057 1.00 66.76 314 GLY A O 1
ATOM 2174 N N . PRO A 1 315 ? 48.097 112.298 126.725 1.00 79.17 315 PRO A N 1
ATOM 2175 C CA . PRO A 1 315 ? 47.429 112.996 125.618 1.00 79.63 315 PRO A CA 1
ATOM 2176 C C . PRO A 1 315 ? 48.018 112.638 124.254 1.00 71.52 315 PRO A C 1
ATOM 2177 O O . PRO A 1 315 ? 47.311 112.703 123.245 1.00 68.43 315 PRO A O 1
ATOM 2181 N N . ARG A 1 316 ? 49.296 112.265 124.236 1.00 62.55 316 ARG A N 1
ATOM 2182 C CA . ARG A 1 316 ? 49.982 111.868 123.009 1.00 63.81 316 ARG A CA 1
ATOM 2183 C C . ARG A 1 316 ? 49.324 110.631 122.381 1.00 68.40 316 ARG A C 1
ATOM 2184 O O . ARG A 1 316 ? 49.394 110.421 121.157 1.00 68.49 316 ARG A O 1
ATOM 2192 N N . GLY A 1 317 ? 48.689 109.809 123.216 1.00 69.54 317 GLY A N 1
ATOM 2193 C CA . GLY A 1 317 ? 48.034 108.607 122.735 1.00 57.12 317 GLY A CA 1
ATOM 2194 C C . GLY A 1 317 ? 46.574 108.823 122.402 1.00 58.65 317 GLY A C 1
ATOM 2195 O O . GLY A 1 317 ? 45.819 107.860 122.276 1.00 60.50 317 GLY A O 1
ATOM 2196 N N . THR A 1 318 ? 46.167 110.083 122.268 1.00 60.17 318 THR A N 1
ATOM 2197 C CA . THR A 1 318 ? 44.782 110.385 121.929 1.00 63.89 318 THR A CA 1
ATOM 2198 C C . THR A 1 318 ? 44.682 111.371 120.766 1.00 63.92 318 THR A C 1
ATOM 2199 O O . THR A 1 318 ? 45.356 112.398 120.747 1.00 60.30 318 THR A O 1
ATOM 2203 N N . HIS A 1 319 ? 43.820 111.046 119.808 1.00 64.61 319 HIS A N 1
ATOM 2204 C CA . HIS A 1 319 ? 43.567 111.884 118.645 1.00 63.21 319 HIS A CA 1
ATOM 2205 C C . HIS A 1 319 ? 42.361 112.740 118.998 1.00 63.39 319 HIS A C 1
ATOM 2206 O O . HIS A 1 319 ? 41.231 112.255 119.001 1.00 61.10 319 HIS A O 1
ATOM 2213 N N . ASP A 1 320 ? 42.606 114.013 119.293 1.00 67.48 320 ASP A N 1
ATOM 2214 C CA . ASP A 1 320 ? 41.544 114.934 119.693 1.00 69.96 320 ASP A CA 1
ATOM 2215 C C . ASP A 1 320 ? 40.421 115.116 118.674 1.00 65.47 320 ASP A C 1
ATOM 2216 O O . ASP A 1 320 ? 39.246 115.103 119.045 1.00 64.14 320 ASP A O 1
ATOM 2218 N N . LEU A 1 321 ? 40.765 115.287 117.403 1.00 65.03 321 LEU A N 1
ATOM 2219 C CA . LEU A 1 321 ? 39.748 115.588 116.401 1.00 65.25 321 LEU A CA 1
ATOM 2220 C C . LEU A 1 321 ? 38.857 114.380 116.109 1.00 64.88 321 LEU A C 1
ATOM 2221 O O . LEU A 1 321 ? 37.664 114.530 115.846 1.00 60.58 321 LEU A O 1
ATOM 2226 N N . TRP A 1 322 ? 39.441 113.186 116.170 1.00 67.45 322 TRP A N 1
ATOM 2227 C CA . TRP A 1 322 ? 38.708 111.952 115.899 1.00 65.60 322 TRP A CA 1
ATOM 2228 C C . TRP A 1 322 ? 38.208 111.271 117.173 1.00 67.38 322 TRP A C 1
ATOM 2229 O O . TRP A 1 322 ? 37.416 110.326 117.107 1.00 67.31 322 TRP A O 1
ATOM 2240 N N . ASP A 1 323 ? 38.675 111.757 118.321 1.00 65.89 323 ASP A N 1
ATOM 2241 C CA . ASP A 1 323 ? 38.337 111.189 119.628 1.00 65.39 323 ASP A CA 1
ATOM 2242 C C . ASP A 1 323 ? 38.641 109.689 119.644 1.00 60.71 323 ASP A C 1
ATOM 2243 O O . ASP A 1 323 ? 37.754 108.864 119.856 1.00 61.04 323 ASP A O 1
ATOM 2248 N N . SER A 1 324 ? 39.901 109.348 119.399 1.00 58.45 324 SER A N 1
ATOM 2249 C CA . SER A 1 324 ? 40.310 107.958 119.248 1.00 53.14 324 SER A CA 1
ATOM 2250 C C . SER A 1 324 ? 41.657 107.722 119.921 1.00 53.21 324 SER A C 1
ATOM 2251 O O . SER A 1 324 ? 42.288 108.663 120.400 1.00 57.53 324 SER A O 1
ATOM 2254 N N . ARG A 1 325 ? 42.098 106.469 119.963 1.00 51.14 325 ARG A N 1
ATOM 2255 C CA . ARG A 1 325 ? 43.372 106.148 120.594 1.00 52.12 325 ARG A CA 1
ATOM 2256 C C . ARG A 1 325 ? 44.463 105.981 119.542 1.00 48.89 325 ARG A C 1
ATOM 2257 O O . ARG A 1 325 ? 44.176 105.643 118.393 1.00 51.99 325 ARG A O 1
ATOM 2265 N N . LEU A 1 326 ? 45.710 106.228 119.931 1.00 43.97 326 LEU A N 1
ATOM 2266 C CA . LEU A 1 326 ? 46.823 106.159 118.990 1.00 47.59 326 LEU A CA 1
ATOM 2267 C C . LEU A 1 326 ? 47.846 105.091 119.368 1.00 52.48 326 LEU A C 1
ATOM 2268 O O . LEU A 1 326 ? 48.348 105.073 120.490 1.00 58.66 326 LEU A O 1
ATOM 2273 N N . PHE A 1 327 ? 48.151 104.212 118.416 1.00 46.79 327 PHE A N 1
ATOM 2274 C CA . PHE A 1 327 ? 49.069 103.097 118.639 1.00 43.85 327 PHE A CA 1
ATOM 2275 C C . PHE A 1 327 ? 50.474 103.545 119.024 1.00 46.91 327 PHE A C 1
ATOM 2276 O O . PHE A 1 327 ? 50.951 104.585 118.572 1.00 52.22 327 PHE A O 1
ATOM 2284 N N . ALA A 1 328 ? 51.130 102.755 119.866 1.00 46.26 328 ALA A N 1
ATOM 2285 C CA . ALA A 1 328 ? 52.545 102.944 120.151 1.00 44.10 328 ALA A CA 1
ATOM 2286 C C . ALA A 1 328 ? 53.370 102.102 119.183 1.00 48.80 328 ALA A C 1
ATOM 2287 O O . ALA A 1 328 ? 53.792 100.993 119.518 1.00 55.11 328 ALA A O 1
ATOM 2289 N N . TYR A 1 329 ? 53.595 102.628 117.982 1.00 44.98 329 TYR A N 1
ATOM 2290 C CA . TYR A 1 329 ? 54.285 101.884 116.926 1.00 49.34 329 TYR A CA 1
ATOM 2291 C C . TYR A 1 329 ? 55.712 101.487 117.308 1.00 50.07 329 TYR A C 1
ATOM 2292 O O . TYR A 1 329 ? 56.322 100.633 116.661 1.00 47.65 329 TYR A O 1
ATOM 2301 N N . SER A 1 330 ? 56.238 102.106 118.361 1.00 50.29 330 SER A N 1
ATOM 2302 C CA . SER A 1 330 ? 57.588 101.814 118.829 1.00 52.57 330 SER A CA 1
ATOM 2303 C C . SER A 1 330 ? 57.613 100.538 119.661 1.00 49.86 330 SER A C 1
ATOM 2304 O O . SER A 1 330 ? 58.669 99.940 119.861 1.00 52.20 330 SER A O 1
ATOM 2307 N N . SER A 1 331 ? 56.444 100.126 120.141 1.00 49.41 331 SER A N 1
ATOM 2308 C CA . SER A 1 331 ? 56.335 98.942 120.987 1.00 48.68 331 SER A CA 1
ATOM 2309 C C . SER A 1 331 ? 56.415 97.648 120.183 1.00 47.28 331 SER A C 1
ATOM 2310 O O . SER A 1 331 ? 55.702 97.468 119.195 1.00 49.84 331 SER A O 1
ATOM 2313 N N . TRP A 1 332 ? 57.290 96.752 120.625 1.00 45.18 332 TRP A N 1
ATOM 2314 C CA . TRP A 1 332 ? 57.533 95.481 119.949 1.00 46.47 332 TRP A CA 1
ATOM 2315 C C . TRP A 1 332 ? 56.268 94.642 119.759 1.00 50.88 332 TRP A C 1
ATOM 2316 O O . TRP A 1 332 ? 56.081 94.018 118.714 1.00 49.06 332 TRP A O 1
ATOM 2327 N N . GLU A 1 333 ? 55.402 94.628 120.767 1.00 49.98 333 GLU A N 1
ATOM 2328 C CA . GLU A 1 333 ? 54.191 93.816 120.706 1.00 46.48 333 GLU A CA 1
ATOM 2329 C C . GLU A 1 333 ? 53.120 94.468 119.843 1.00 47.31 333 GLU A C 1
ATOM 2330 O O . GLU A 1 333 ? 52.228 93.791 119.328 1.00 45.21 333 GLU A O 1
ATOM 2336 N N . VAL A 1 334 ? 53.215 95.782 119.673 1.00 48.47 334 VAL A N 1
ATOM 2337 C CA . VAL A 1 334 ? 52.295 96.482 118.789 1.00 46.20 334 VAL A CA 1
ATOM 2338 C C . VAL A 1 334 ? 52.687 96.184 117.345 1.00 47.07 334 VAL A C 1
ATOM 2339 O O . VAL A 1 334 ? 51.828 96.065 116.468 1.00 45.26 334 VAL A O 1
ATOM 2343 N N . LEU A 1 335 ? 53.987 96.038 117.107 1.00 41.61 335 LEU A N 1
ATOM 2344 C CA . LEU A 1 335 ? 54.468 95.628 115.796 1.00 46.08 335 LEU A CA 1
ATOM 2345 C C . LEU A 1 335 ? 53.996 94.216 115.476 1.00 45.18 335 LEU A C 1
ATOM 2346 O O . LEU A 1 335 ? 53.542 93.949 114.367 1.00 48.54 335 LEU A O 1
ATOM 2351 N N . ARG A 1 336 ? 54.094 93.318 116.453 1.00 48.29 336 ARG A N 1
ATOM 2352 C CA . ARG A 1 336 ? 53.634 91.946 116.266 1.00 42.75 336 ARG A CA 1
ATOM 2353 C C . ARG 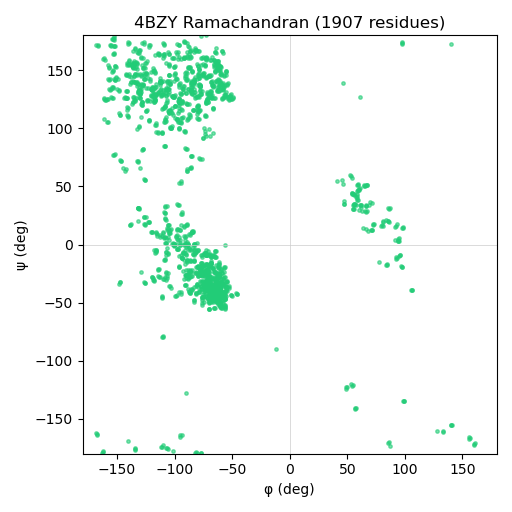A 1 336 ? 52.143 91.933 115.966 1.00 42.26 336 ARG A C 1
ATOM 2354 O O . ARG A 1 336 ? 51.698 91.282 115.025 1.00 41.47 336 ARG A O 1
ATOM 2362 N N . PHE A 1 337 ? 51.384 92.673 116.768 1.00 39.61 337 PHE A N 1
ATOM 2363 C CA . PHE A 1 337 ? 49.938 92.766 116.607 1.00 40.10 337 PHE A CA 1
ATOM 2364 C C . PHE A 1 337 ? 49.541 93.241 115.206 1.00 41.38 337 PHE A C 1
ATOM 2365 O O . PHE A 1 337 ? 48.762 92.579 114.519 1.00 41.31 337 PHE A O 1
ATOM 2373 N N . LEU A 1 338 ? 50.085 94.377 114.781 1.00 42.17 338 LEU A N 1
ATOM 2374 C CA . LEU A 1 338 ? 49.711 94.964 113.496 1.00 40.18 338 LEU A CA 1
ATOM 2375 C C . LEU A 1 338 ? 50.247 94.182 112.293 1.00 42.97 338 LEU A C 1
ATOM 2376 O O . LEU A 1 338 ? 49.547 94.029 111.291 1.00 37.71 338 LEU A O 1
ATOM 2381 N N . LEU A 1 339 ? 51.478 93.684 112.386 1.00 41.62 339 LEU A N 1
ATOM 2382 C CA . LEU A 1 339 ? 52.051 92.906 111.290 1.00 37.98 339 LEU A CA 1
ATOM 2383 C C . LEU A 1 339 ? 51.344 91.562 111.140 1.00 42.71 339 LEU A C 1
ATOM 2384 O O . LEU A 1 339 ? 51.182 91.067 110.026 1.00 43.13 339 LEU A O 1
ATOM 2389 N N . SER A 1 340 ? 50.917 90.977 112.257 1.00 46.63 340 SER A N 1
ATOM 2390 C CA . SER A 1 340 ? 50.161 89.727 112.207 1.00 39.09 340 SER A CA 1
ATOM 2391 C C . SER A 1 340 ? 48.772 89.979 111.640 1.00 37.21 340 SER A C 1
ATOM 2392 O O . SER A 1 340 ? 48.170 89.097 111.028 1.00 35.85 340 SER A O 1
ATOM 2395 N N . ASN A 1 341 ? 48.268 91.189 111.848 1.00 36.13 341 ASN A N 1
ATOM 2396 C CA . ASN A 1 341 ? 46.986 91.577 111.286 1.00 35.20 341 ASN A CA 1
ATOM 2397 C C . ASN A 1 341 ? 47.037 91.642 109.760 1.00 39.75 341 ASN A C 1
ATOM 2398 O O . ASN A 1 341 ? 46.146 91.132 109.085 1.00 41.28 341 ASN A O 1
ATOM 2403 N N . ILE A 1 342 ? 48.087 92.261 109.223 1.00 40.80 342 ILE A N 1
ATOM 2404 C CA . ILE A 1 342 ? 48.289 92.320 107.775 1.00 40.33 342 ILE A CA 1
ATOM 2405 C C . ILE A 1 342 ? 48.382 90.917 107.182 1.00 40.72 342 ILE A C 1
ATOM 2406 O O . ILE A 1 342 ? 47.719 90.606 106.187 1.00 37.14 342 ILE A O 1
ATOM 2411 N N . ARG A 1 343 ? 49.204 90.078 107.805 1.00 35.22 343 ARG A N 1
ATOM 2412 C CA . ARG A 1 343 ? 49.351 88.687 107.397 1.00 36.00 343 ARG A CA 1
ATOM 2413 C C . ARG A 1 343 ? 48.013 87.963 107.452 1.00 39.21 343 ARG A C 1
ATOM 2414 O O . ARG A 1 343 ? 47.681 87.179 106.563 1.00 37.08 343 ARG A O 1
ATOM 2422 N N . TRP A 1 344 ? 47.253 88.245 108.507 1.00 37.51 344 TRP A N 1
ATOM 2423 C CA . TRP A 1 344 ? 45.940 87.647 108.722 1.00 38.33 344 TRP A CA 1
ATOM 2424 C C . TRP A 1 344 ? 45.003 87.889 107.539 1.00 39.14 344 TRP A C 1
ATOM 2425 O O . TRP A 1 344 ? 44.354 86.961 107.053 1.00 40.33 344 TRP A O 1
ATOM 2436 N N . TRP A 1 345 ? 44.951 89.129 107.064 1.00 37.23 345 TRP A N 1
ATOM 2437 C CA . TRP A 1 345 ? 44.059 89.480 105.962 1.00 42.55 345 TRP A CA 1
ATOM 2438 C C . TRP A 1 345 ? 44.547 88.901 104.631 1.00 41.30 345 TRP A C 1
ATOM 2439 O O . TRP A 1 345 ? 43.753 88.675 103.717 1.00 41.15 345 TRP A O 1
ATOM 2450 N N . LEU A 1 346 ? 45.852 88.666 104.525 1.00 40.86 346 LEU A N 1
ATOM 2451 C CA . LEU A 1 346 ? 46.421 88.029 103.339 1.00 41.59 346 LEU A CA 1
ATOM 2452 C C . LEU A 1 346 ? 46.168 86.522 103.308 1.00 42.52 346 LEU A C 1
ATOM 2453 O O . LEU A 1 346 ? 45.802 85.972 102.271 1.00 43.74 346 LEU A O 1
ATOM 2458 N N . GLU A 1 347 ? 46.375 85.856 104.440 1.00 38.87 347 GLU A N 1
ATOM 2459 C CA . GLU A 1 347 ? 46.312 84.397 104.482 1.00 39.67 347 GLU A CA 1
ATOM 2460 C C . GLU A 1 347 ? 44.897 83.847 104.631 1.00 40.27 347 GLU A C 1
ATOM 2461 O O . GLU A 1 347 ? 44.476 82.975 103.871 1.00 39.64 347 GLU A O 1
ATOM 2467 N N . GLU A 1 348 ? 44.158 84.372 105.600 1.00 43.01 348 GLU A N 1
ATOM 2468 C CA . GLU A 1 348 ? 42.864 83.807 105.956 1.00 38.37 348 GLU A CA 1
ATOM 2469 C C . GLU A 1 348 ? 41.772 84.198 104.961 1.00 39.05 348 GLU A C 1
ATOM 2470 O O . GLU A 1 348 ? 40.877 83.404 104.668 1.00 42.88 348 GLU A O 1
ATOM 2476 N N . TYR A 1 349 ? 41.847 85.415 104.433 1.00 41.73 349 TYR A N 1
ATOM 2477 C CA . TYR A 1 349 ? 40.791 85.918 103.561 1.00 39.95 349 TYR A CA 1
ATOM 2478 C C . TYR A 1 349 ? 41.279 86.173 102.137 1.00 39.55 349 TYR A C 1
ATOM 2479 O O . TYR A 1 349 ? 40.486 86.497 101.253 1.00 41.40 349 TYR A O 1
ATOM 2488 N N . ARG A 1 350 ? 42.585 86.020 101.929 1.00 39.40 350 ARG A N 1
ATOM 2489 C CA . ARG A 1 350 ? 43.187 86.037 100.593 1.00 44.04 350 ARG A CA 1
ATOM 2490 C C . ARG A 1 350 ? 43.008 87.349 99.835 1.00 41.90 350 ARG A C 1
ATOM 2491 O O . ARG A 1 350 ? 42.863 87.346 98.612 1.00 38.95 350 ARG A O 1
ATOM 2499 N N . PHE A 1 351 ? 43.017 88.466 100.555 1.00 40.60 351 PHE A N 1
ATOM 2500 C CA . PHE A 1 351 ? 43.016 89.773 99.907 1.00 40.85 351 PHE A CA 1
ATOM 2501 C C . PHE A 1 351 ? 44.281 89.943 99.071 1.00 38.75 351 PHE A C 1
ATOM 2502 O O . PHE A 1 351 ? 45.327 89.382 99.393 1.00 40.13 351 PHE A O 1
ATOM 2510 N N . ASP A 1 352 ? 44.182 90.723 98.000 1.00 41.53 352 ASP A N 1
ATOM 2511 C CA . ASP A 1 352 ? 45.291 90.877 97.066 1.00 39.59 352 ASP A CA 1
ATOM 2512 C C . ASP A 1 352 ? 46.142 92.106 97.367 1.00 41.58 352 ASP A C 1
ATOM 2513 O O . ASP A 1 352 ? 47.121 92.378 96.674 1.00 44.54 352 ASP A O 1
ATOM 2518 N N . GLY A 1 353 ? 45.767 92.844 98.406 1.00 37.69 353 GLY A N 1
ATOM 2519 C CA . GLY A 1 353 ? 46.510 94.025 98.796 1.00 37.88 353 GLY A CA 1
ATOM 2520 C C . GLY A 1 353 ? 45.715 94.981 99.661 1.00 39.79 353 GLY A C 1
ATOM 2521 O O . GLY A 1 353 ? 44.596 94.680 100.067 1.00 45.10 353 GLY A O 1
ATOM 2522 N N . PHE A 1 354 ? 46.284 96.151 99.929 1.00 39.56 354 PHE A N 1
ATOM 2523 C CA . PHE A 1 354 ? 45.706 97.043 100.923 1.00 39.94 354 PHE A CA 1
ATOM 2524 C C . PHE A 1 354 ? 45.785 98.514 100.553 1.00 41.70 354 PHE A C 1
ATOM 2525 O O . PHE A 1 354 ? 46.748 98.961 99.933 1.00 38.16 354 PHE A O 1
ATOM 2533 N N . ARG A 1 355 ? 44.764 99.263 100.953 1.00 40.14 355 ARG A N 1
ATOM 2534 C CA . ARG A 1 355 ? 44.885 100.706 101.048 1.00 40.62 355 ARG A CA 1
ATOM 2535 C C . ARG A 1 355 ? 45.006 101.084 102.517 1.00 40.32 355 ARG A C 1
ATOM 2536 O O . ARG A 1 355 ? 44.061 100.915 103.285 1.00 44.93 355 ARG A O 1
ATOM 2544 N N . PHE A 1 356 ? 46.171 101.591 102.907 1.00 40.97 356 PHE A N 1
ATOM 2545 C CA . PHE A 1 356 ? 46.379 102.041 104.278 1.00 37.96 356 PHE A CA 1
ATOM 2546 C C . PHE A 1 356 ? 45.752 103.418 104.460 1.00 46.86 356 PHE A C 1
ATOM 2547 O O . PHE A 1 356 ? 46.261 104.412 103.940 1.00 45.37 356 PHE A O 1
ATOM 2555 N N . ASP A 1 357 ? 44.639 103.471 105.188 1.00 44.32 357 ASP A N 1
ATOM 2556 C CA . ASP A 1 357 ? 43.935 104.727 105.421 1.00 43.00 357 ASP A CA 1
ATOM 2557 C C . ASP A 1 357 ? 44.613 105.565 106.505 1.00 47.72 357 ASP A C 1
ATOM 2558 O O . ASP A 1 357 ? 45.252 105.027 107.410 1.00 42.11 357 ASP A O 1
ATOM 2563 N N . GLY A 1 358 ? 44.473 106.885 106.398 1.00 47.08 358 GLY A N 1
ATOM 2564 C CA . GLY A 1 358 ? 44.945 107.796 107.426 1.00 45.54 358 GLY A CA 1
ATOM 2565 C C . GLY A 1 358 ? 46.451 107.847 107.614 1.00 53.22 358 GLY A C 1
ATOM 2566 O O . GLY A 1 358 ? 46.935 108.029 108.732 1.00 52.52 358 GLY A O 1
ATOM 2567 N N . VAL A 1 359 ? 47.197 107.682 106.525 1.00 56.18 359 VAL A N 1
ATOM 2568 C CA . VAL A 1 359 ? 48.656 107.713 106.591 1.00 53.05 359 VAL A CA 1
ATOM 2569 C C . VAL A 1 359 ? 49.176 109.086 107.025 1.00 51.99 359 VAL A C 1
ATOM 2570 O O . VAL A 1 359 ? 50.127 109.176 107.802 1.00 47.85 359 VAL A O 1
ATOM 2574 N N . THR A 1 360 ? 48.532 110.148 106.546 1.00 53.36 360 THR A N 1
ATOM 2575 C CA . THR A 1 360 ? 48.924 111.513 106.898 1.00 56.27 360 THR A CA 1
ATOM 2576 C C . THR A 1 360 ? 48.853 111.734 108.407 1.00 56.85 360 THR A C 1
ATOM 2577 O O . THR A 1 360 ? 49.755 112.329 109.002 1.00 55.34 360 THR A O 1
ATOM 2581 N N . SER A 1 361 ? 47.778 111.246 109.018 1.00 53.84 361 SER A N 1
ATOM 2582 C CA . SER A 1 361 ? 47.604 111.339 110.463 1.00 51.99 361 SER A CA 1
ATOM 2583 C C . SER A 1 361 ? 48.703 110.584 111.216 1.00 55.84 361 SER A C 1
ATOM 2584 O O . SER A 1 361 ? 49.195 111.054 112.242 1.00 58.23 361 SER A O 1
ATOM 2587 N N . MET A 1 362 ? 49.074 109.413 110.705 1.00 53.09 362 MET A N 1
ATOM 2588 C CA . MET A 1 362 ? 50.106 108.579 111.325 1.00 54.06 362 MET A CA 1
ATOM 2589 C C . MET A 1 362 ? 51.477 109.246 111.356 1.00 52.76 362 MET A C 1
ATOM 2590 O O . MET A 1 362 ? 52.262 109.035 112.280 1.00 53.81 362 MET A O 1
ATOM 2595 N N . LEU A 1 363 ? 51.751 110.058 110.343 1.00 56.99 363 LEU A N 1
ATOM 2596 C CA . LEU A 1 363 ? 53.077 110.630 110.132 1.00 57.87 363 LEU A CA 1
ATOM 2597 C C . LEU A 1 363 ? 53.324 111.902 110.935 1.00 62.53 363 LEU A C 1
ATOM 2598 O O . LEU A 1 363 ? 54.467 112.216 111.269 1.00 61.99 363 LEU A O 1
ATOM 2603 N N . TYR A 1 364 ? 52.257 112.628 111.251 1.00 67.28 364 TYR A N 1
ATOM 2604 C CA . TYR A 1 364 ? 52.393 113.930 111.895 1.00 71.06 364 TYR A CA 1
ATOM 2605 C C . TYR A 1 364 ? 51.522 114.046 113.144 1.00 75.21 364 TYR A C 1
ATOM 2606 O O . TYR A 1 364 ? 50.294 114.112 113.056 1.00 71.14 364 TYR A O 1
ATOM 2615 N N . HIS A 1 365 ? 52.175 114.061 114.305 1.00 81.80 365 HIS A N 1
ATOM 2616 C CA . HIS A 1 365 ? 51.495 114.172 115.593 1.00 86.41 365 HIS A CA 1
ATOM 2617 C C . HIS A 1 365 ? 50.606 115.412 115.669 1.00 83.51 365 HIS A C 1
ATOM 2618 O O . HIS A 1 365 ? 51.066 116.498 116.024 1.00 86.43 365 HIS A O 1
ATOM 2620 N N . GLN A 1 384 ? 57.060 117.738 112.872 1.00 66.69 384 GLN A N 1
ATOM 2621 C CA . GLN A 1 384 ? 57.963 116.608 113.069 1.00 81.67 384 GLN A CA 1
ATOM 2622 C C . GLN A 1 384 ? 57.316 115.292 112.637 1.00 83.20 384 GLN A C 1
ATOM 2623 O O . GLN A 1 384 ? 56.130 115.061 112.882 1.00 76.31 384 GLN A O 1
ATOM 2625 N N . VAL A 1 385 ? 58.101 114.442 111.981 1.00 76.25 385 VAL A N 1
ATOM 2626 C CA . VAL A 1 385 ? 57.610 113.166 111.469 1.00 69.44 385 VAL A CA 1
ATOM 2627 C C . VAL A 1 385 ? 57.665 112.069 112.533 1.00 70.18 385 VAL A C 1
ATOM 2628 O O . VAL A 1 385 ? 58.681 111.900 113.207 1.00 71.78 385 VAL A O 1
ATOM 2632 N N . ASP A 1 386 ? 56.575 111.318 112.673 1.00 62.83 386 ASP A N 1
ATOM 2633 C CA . ASP A 1 386 ? 56.565 110.152 113.549 1.00 62.49 386 ASP A CA 1
ATOM 2634 C C . ASP A 1 386 ? 57.364 109.026 112.890 1.00 61.96 386 ASP A C 1
ATOM 2635 O O . ASP A 1 386 ? 56.848 108.305 112.035 1.00 59.61 386 ASP A O 1
ATOM 2640 N N . GLU A 1 387 ? 58.622 108.878 113.290 1.00 57.20 387 GLU A N 1
ATOM 2641 C CA . GLU A 1 387 ? 59.516 107.931 112.633 1.00 54.69 387 GLU A CA 1
ATOM 2642 C C . GLU A 1 387 ? 59.158 106.490 112.984 1.00 57.98 387 GLU A C 1
ATOM 2643 O O . GLU A 1 387 ? 59.539 105.552 112.283 1.00 58.04 387 GLU A O 1
ATOM 2649 N N . ASP A 1 388 ? 58.428 106.324 114.079 1.00 60.10 388 ASP A N 1
ATOM 2650 C CA . ASP A 1 388 ? 57.972 105.009 114.504 1.00 55.36 388 ASP A CA 1
ATOM 2651 C C . ASP A 1 388 ? 56.837 104.513 113.612 1.00 53.53 388 ASP A C 1
ATOM 2652 O O . ASP A 1 388 ? 56.801 103.342 113.233 1.00 53.86 388 ASP A O 1
ATOM 2657 N N . ALA A 1 389 ? 55.911 105.410 113.286 1.00 47.71 389 ALA A N 1
ATOM 2658 C CA . ALA A 1 389 ? 54.784 105.070 112.423 1.00 47.25 389 ALA A CA 1
ATOM 2659 C C . ALA A 1 389 ? 55.235 104.728 111.004 1.00 52.62 389 ALA A C 1
ATOM 2660 O O . ALA A 1 389 ? 54.725 103.788 110.394 1.00 52.73 389 ALA A O 1
ATOM 2662 N N . LEU A 1 390 ? 56.194 105.492 110.486 1.00 54.80 390 LEU A N 1
ATOM 2663 C CA . LEU A 1 390 ? 56.690 105.286 109.129 1.00 48.37 390 LEU A CA 1
ATOM 2664 C C . LEU A 1 390 ? 57.477 103.988 109.033 1.00 46.72 390 LEU A C 1
ATOM 2665 O O . LEU A 1 390 ? 57.442 103.301 108.011 1.00 48.09 390 LEU A O 1
ATOM 2670 N N . THR A 1 391 ? 58.181 103.652 110.108 1.00 44.58 391 THR A N 1
ATOM 2671 C CA . THR A 1 391 ? 58.937 102.409 110.157 1.00 49.41 391 THR A CA 1
ATOM 2672 C C . THR A 1 391 ? 57.994 101.204 110.126 1.00 49.28 391 THR A C 1
ATOM 2673 O O . THR A 1 391 ? 58.316 100.171 109.538 1.00 47.36 391 THR A O 1
ATOM 2677 N N . TYR A 1 392 ? 56.825 101.340 110.747 1.00 43.66 392 TYR A N 1
ATOM 2678 C CA . TYR A 1 392 ? 55.825 100.283 110.677 1.00 46.03 392 TYR A CA 1
ATOM 2679 C C . TYR A 1 392 ? 55.304 100.133 109.251 1.00 45.91 392 TYR A C 1
ATOM 2680 O O . TYR A 1 392 ? 55.189 99.018 108.738 1.00 46.43 392 TYR A O 1
ATOM 2689 N N . LEU A 1 393 ? 54.988 101.258 108.616 1.00 43.46 393 LEU A N 1
ATOM 2690 C CA . LEU A 1 393 ? 54.449 101.235 107.261 1.00 44.08 393 LEU A CA 1
ATOM 2691 C C . LEU A 1 393 ? 55.449 100.627 106.281 1.00 44.83 393 LEU A C 1
ATOM 2692 O O . LEU A 1 393 ? 55.064 99.907 105.360 1.00 39.65 393 LEU A O 1
ATOM 2697 N N . MET A 1 394 ? 56.731 100.913 106.484 1.00 44.90 394 MET A N 1
ATOM 2698 C CA . MET A 1 394 ? 57.773 100.299 105.670 1.00 47.64 394 MET A CA 1
ATOM 2699 C C . MET A 1 394 ? 57.806 98.790 105.899 1.00 45.88 394 MET A C 1
ATOM 2700 O O . MET A 1 394 ? 57.917 98.010 104.953 1.00 44.38 394 MET A O 1
ATOM 2705 N N . LEU A 1 395 ? 57.708 98.387 107.163 1.00 44.55 395 LEU A N 1
ATOM 2706 C CA . LEU A 1 395 ? 57.702 96.974 107.524 1.00 40.82 395 LEU A CA 1
ATOM 2707 C C . LEU A 1 395 ? 56.460 96.285 106.967 1.00 40.87 395 LEU A C 1
ATOM 2708 O O . LEU A 1 395 ? 56.520 95.137 106.526 1.00 39.01 395 LEU A O 1
ATOM 2713 N N . ALA A 1 396 ? 55.334 96.992 106.990 1.00 36.87 396 ALA A N 1
ATOM 2714 C CA . ALA A 1 396 ? 54.092 96.454 106.454 1.00 38.97 396 ALA A CA 1
ATOM 2715 C C . ALA A 1 396 ? 54.217 96.233 104.948 1.00 43.46 396 ALA A C 1
ATOM 2716 O O . ALA A 1 396 ? 53.855 95.174 104.434 1.00 41.99 396 ALA A O 1
ATOM 2718 N N . ASN A 1 397 ? 54.736 97.239 104.249 1.00 37.76 397 ASN A N 1
ATOM 2719 C CA . ASN A 1 397 ? 54.955 97.142 102.811 1.00 37.64 397 ASN A CA 1
ATOM 2720 C C . ASN A 1 397 ? 55.963 96.050 102.465 1.00 39.67 397 ASN A C 1
ATOM 2721 O O . ASN A 1 397 ? 55.779 95.301 101.504 1.00 36.41 397 ASN A O 1
ATOM 2726 N N . HIS A 1 398 ? 57.028 95.964 103.256 1.00 37.20 398 HIS A N 1
ATOM 2727 C CA . HIS A 1 398 ? 58.035 94.927 103.071 1.00 38.08 398 HIS A CA 1
ATOM 2728 C C . HIS A 1 398 ? 57.418 93.542 103.224 1.00 42.19 398 HIS A C 1
ATOM 2729 O O . HIS A 1 398 ? 57.707 92.635 102.445 1.00 39.97 398 HIS A O 1
ATOM 2736 N N . LEU A 1 399 ? 56.568 93.391 104.235 1.00 44.12 399 LEU A N 1
ATOM 2737 C CA . LEU A 1 399 ? 55.889 92.126 104.492 1.00 42.40 399 LEU A CA 1
ATOM 2738 C C . LEU A 1 399 ? 55.054 91.680 103.298 1.00 39.67 399 LEU A C 1
ATOM 2739 O O . LEU A 1 399 ? 55.211 90.568 102.795 1.00 40.64 399 LEU A O 1
ATOM 2744 N N . VAL A 1 400 ? 54.168 92.564 102.854 1.00 36.52 400 VAL A N 1
ATOM 2745 C CA . VAL A 1 400 ? 53.257 92.277 101.753 1.00 39.41 400 VAL A CA 1
ATOM 2746 C C . VAL A 1 400 ? 53.996 91.890 100.470 1.00 43.88 400 VAL A C 1
ATOM 2747 O O . VAL A 1 400 ? 53.632 90.917 99.803 1.00 39.72 400 VAL A O 1
ATOM 2751 N N . HIS A 1 401 ? 55.046 92.639 100.140 1.00 45.97 401 HIS A N 1
ATOM 2752 C CA . HIS A 1 401 ? 55.759 92.443 98.880 1.00 42.23 401 HIS A CA 1
ATOM 2753 C C . HIS A 1 401 ? 56.736 91.271 98.930 1.00 42.16 401 HIS A C 1
ATOM 2754 O O . HIS A 1 401 ? 57.066 90.693 97.895 1.00 45.48 401 HIS A O 1
ATOM 2761 N N . THR A 1 402 ? 57.194 90.917 100.126 1.00 37.38 402 THR A N 1
ATOM 2762 C CA . THR A 1 402 ? 58.079 89.766 100.279 1.00 41.45 402 THR A CA 1
ATOM 2763 C C . THR A 1 402 ? 57.331 88.441 100.151 1.00 44.60 402 THR A C 1
ATOM 2764 O O . THR A 1 402 ? 57.847 87.486 99.573 1.00 44.61 402 THR A O 1
ATOM 2768 N N . LEU A 1 403 ? 56.112 88.390 100.681 1.00 46.19 403 LEU A N 1
ATOM 2769 C CA . LEU A 1 403 ? 55.288 87.185 100.604 1.00 38.37 403 LEU A CA 1
ATOM 2770 C C . LEU A 1 403 ? 54.658 87.018 99.226 1.00 44.73 403 LEU A C 1
ATOM 2771 O O . LEU A 1 403 ? 54.547 85.903 98.719 1.00 51.34 403 LEU A O 1
ATOM 2776 N N . CYS A 1 404 ? 54.233 88.128 98.630 1.00 52.03 404 CYS A N 1
ATOM 2777 C CA . CYS A 1 404 ? 53.863 88.132 97.219 1.00 54.92 404 CYS A CA 1
ATOM 2778 C C . CYS A 1 404 ? 54.176 89.473 96.565 1.00 54.88 404 CYS A C 1
ATOM 2779 O O . CYS A 1 404 ? 53.541 90.484 96.871 1.00 50.24 404 CYS A O 1
ATOM 2782 N N . PRO A 1 405 ? 55.162 89.477 95.655 1.00 58.78 405 PRO A N 1
ATOM 2783 C CA . PRO A 1 405 ? 55.575 90.650 94.875 1.00 52.79 405 PRO A CA 1
ATOM 2784 C C . PRO A 1 405 ? 54.444 91.237 94.032 1.00 53.56 405 PRO A C 1
ATOM 2785 O O . PRO A 1 405 ? 54.485 92.422 93.693 1.00 50.51 405 PRO A O 1
ATOM 2789 N N . ASP A 1 406 ? 53.453 90.416 93.695 1.00 48.41 406 ASP A N 1
ATOM 2790 C CA . ASP A 1 406 ? 52.351 90.857 92.846 1.00 48.98 406 ASP A CA 1
ATOM 2791 C C . ASP A 1 406 ? 51.263 91.588 93.629 1.00 43.95 406 ASP A C 1
ATOM 2792 O O . ASP A 1 406 ? 50.310 92.106 93.045 1.00 40.54 406 ASP A O 1
ATOM 2797 N N . SER A 1 407 ? 51.406 91.629 94.948 1.00 47.18 407 SER A N 1
ATOM 2798 C CA . SER A 1 407 ? 50.423 92.289 95.800 1.00 48.74 407 SER A CA 1
ATOM 2799 C C . SER A 1 407 ? 50.582 93.808 95.740 1.00 47.03 407 SER A C 1
ATOM 2800 O O . SER A 1 407 ? 51.662 94.319 95.451 1.00 44.47 407 SER A O 1
ATOM 2803 N N . ILE A 1 408 ? 49.498 94.524 96.020 1.00 45.21 408 ILE A N 1
ATOM 2804 C CA . ILE A 1 408 ? 49.465 95.974 95.849 1.00 48.67 408 ILE A CA 1
ATOM 2805 C C . ILE A 1 408 ? 49.184 96.719 97.151 1.00 41.68 408 ILE A C 1
ATOM 2806 O O . ILE A 1 408 ? 48.296 96.340 97.905 1.00 40.92 408 ILE A O 1
ATOM 2811 N N . THR A 1 409 ? 49.936 97.784 97.414 1.00 38.39 409 THR A N 1
ATOM 2812 C CA . THR A 1 409 ? 49.637 98.642 98.556 1.00 39.08 409 THR A CA 1
ATOM 2813 C C . THR A 1 409 ? 49.423 100.089 98.122 1.00 40.02 409 THR A C 1
ATOM 2814 O O . THR A 1 409 ? 50.195 100.635 97.336 1.00 41.40 409 THR A O 1
ATOM 2818 N N . ILE A 1 410 ? 48.369 100.703 98.648 1.00 41.98 410 ILE A N 1
ATOM 2819 C CA . ILE A 1 410 ? 48.027 102.082 98.317 1.00 40.62 410 ILE A CA 1
ATOM 2820 C C . ILE A 1 410 ? 48.038 102.945 99.577 1.00 41.55 410 ILE A C 1
ATOM 2821 O O . ILE A 1 410 ? 47.483 102.561 100.606 1.00 42.01 410 ILE A O 1
ATOM 2826 N N . ALA A 1 411 ? 48.675 104.108 99.502 1.00 39.19 411 ALA A N 1
ATOM 2827 C CA . ALA A 1 411 ? 48.734 105.008 100.648 1.00 39.19 411 ALA A CA 1
ATOM 2828 C C . ALA A 1 411 ? 47.753 106.159 100.510 1.00 45.24 411 ALA A C 1
ATOM 2829 O O . ALA A 1 411 ? 47.740 106.851 99.493 1.00 47.27 411 ALA A O 1
ATOM 2831 N N . GLU A 1 412 ? 46.928 106.363 101.532 1.00 48.07 412 GLU A N 1
ATOM 2832 C CA . GLU A 1 412 ? 46.085 107.548 101.571 1.00 51.99 412 GLU A CA 1
ATOM 2833 C C . GLU A 1 412 ? 46.837 108.643 102.309 1.00 52.76 412 GLU A C 1
ATOM 2834 O O . GLU A 1 412 ? 46.833 108.692 103.540 1.00 56.34 412 GLU A O 1
ATOM 2840 N N . ASP A 1 413 ? 47.492 109.516 101.553 1.00 53.62 413 ASP A N 1
ATOM 2841 C CA . ASP A 1 413 ? 48.312 110.562 102.144 1.00 58.17 413 ASP A CA 1
ATOM 2842 C C . ASP A 1 413 ? 48.178 111.865 101.370 1.00 58.28 413 ASP A C 1
ATOM 2843 O O . ASP A 1 413 ? 48.570 111.954 100.205 1.00 61.76 413 ASP A O 1
ATOM 2848 N N . VAL A 1 414 ? 47.631 112.879 102.029 1.00 54.38 414 VAL A N 1
ATOM 2849 C CA . VAL A 1 414 ? 47.396 114.163 101.387 1.00 56.86 414 VAL A CA 1
ATOM 2850 C C . VAL A 1 414 ? 48.643 115.043 101.491 1.00 56.08 414 VAL A C 1
ATOM 2851 O O . VAL A 1 414 ? 48.841 115.951 100.684 1.00 54.99 414 VAL A O 1
ATOM 2855 N N . SER A 1 415 ? 49.498 114.751 102.468 1.00 53.32 415 SER A N 1
ATOM 2856 C CA . SER A 1 415 ? 50.684 115.567 102.705 1.00 56.87 415 SER A CA 1
ATOM 2857 C C . SER A 1 415 ? 51.678 115.481 101.548 1.00 61.29 415 SER A C 1
ATOM 2858 O O . SER A 1 415 ? 52.419 116.431 101.291 1.00 67.56 415 SER A O 1
ATOM 2861 N N . GLY A 1 416 ? 51.696 114.346 100.855 1.00 62.62 416 GLY A N 1
ATOM 2862 C CA . GLY A 1 416 ? 52.616 114.161 99.746 1.00 66.49 416 GLY A CA 1
ATOM 2863 C C . GLY A 1 416 ? 54.062 114.042 100.188 1.00 62.16 416 GLY A C 1
ATOM 2864 O O . GLY A 1 416 ? 54.966 114.543 99.517 1.00 70.67 416 GLY A O 1
ATOM 2865 N N . MET A 1 417 ? 54.271 113.388 101.326 1.00 57.59 417 MET A N 1
ATOM 2866 C CA . MET A 1 417 ? 55.599 113.187 101.900 1.00 63.73 417 MET A CA 1
ATOM 2867 C C . MET A 1 417 ? 56.498 112.511 100.864 1.00 64.66 417 MET A C 1
ATOM 2868 O O . MET A 1 417 ? 56.097 111.530 100.235 1.00 62.13 417 MET A O 1
ATOM 2873 N N . PRO A 1 418 ? 57.712 113.052 100.666 1.00 62.69 418 PRO A N 1
ATOM 2874 C CA . PRO A 1 418 ? 58.595 112.541 99.609 1.00 59.94 418 PRO A CA 1
ATOM 2875 C C . PRO A 1 418 ? 58.966 111.071 99.750 1.00 52.90 418 PRO A C 1
ATOM 2876 O O . PRO A 1 418 ? 59.106 110.565 100.864 1.00 55.67 418 PRO A O 1
ATOM 2880 N N . ALA A 1 419 ? 59.107 110.408 98.603 1.00 49.83 419 ALA A N 1
ATOM 2881 C CA . ALA A 1 419 ? 59.600 109.036 98.515 1.00 47.99 419 ALA A CA 1
ATOM 2882 C C . ALA A 1 419 ? 58.689 108.017 99.207 1.00 58.54 419 ALA A C 1
ATOM 2883 O O . ALA A 1 419 ? 59.089 106.878 99.420 1.00 53.38 419 ALA A O 1
ATOM 2885 N N . LEU A 1 420 ? 57.462 108.408 99.537 1.00 58.20 420 LEU A N 1
ATOM 2886 C CA . LEU A 1 420 ? 56.541 107.474 100.178 1.00 49.66 420 LEU A CA 1
ATOM 2887 C C . LEU A 1 420 ? 56.153 106.320 99.265 1.00 48.14 420 LEU A C 1
ATOM 2888 O O . LEU A 1 420 ? 55.988 105.191 99.725 1.00 47.74 420 LEU A O 1
ATOM 2893 N N . CYS A 1 421 ? 56.028 106.594 97.973 1.00 48.42 421 CYS A N 1
ATOM 2894 C CA . CYS A 1 421 ? 55.593 105.565 97.037 1.00 47.90 421 CYS A CA 1
ATOM 2895 C C . CYS A 1 421 ? 56.714 105.086 96.117 1.00 48.00 421 CYS A C 1
ATOM 2896 O O . CYS A 1 421 ? 56.463 104.646 94.995 1.00 48.74 421 CYS A O 1
ATOM 2899 N N . SER A 1 422 ? 57.950 105.189 96.593 1.00 41.48 422 SER A N 1
ATOM 2900 C CA . SER A 1 422 ? 59.101 104.670 95.867 1.00 47.66 422 SER A CA 1
ATOM 2901 C C . SER A 1 422 ? 59.749 103.559 96.708 1.00 48.99 422 SER A C 1
ATOM 2902 O O . SER A 1 422 ? 59.478 103.464 97.906 1.00 44.94 422 SER A O 1
ATOM 2905 N N . PRO A 1 423 ? 60.595 102.711 96.089 1.00 43.97 423 PRO A N 1
ATOM 2906 C CA . PRO A 1 423 ? 61.145 101.541 96.790 1.00 47.17 423 PRO A CA 1
ATOM 2907 C C . PRO A 1 423 ? 61.877 101.845 98.098 1.00 49.24 423 PRO A C 1
ATOM 2908 O O . PRO A 1 423 ? 62.488 102.903 98.249 1.00 49.26 423 PRO A O 1
ATOM 2912 N N . ILE A 1 424 ? 61.802 100.899 99.030 1.00 47.40 424 ILE A N 1
ATOM 2913 C CA . ILE A 1 424 ? 62.463 101.004 100.327 1.00 47.81 424 ILE A CA 1
ATOM 2914 C C . ILE A 1 424 ? 63.984 101.046 100.185 1.00 51.58 424 ILE A C 1
ATOM 2915 O O . ILE A 1 424 ? 64.664 101.792 100.894 1.00 53.29 424 ILE A O 1
ATOM 2920 N N . SER A 1 425 ? 64.510 100.268 99.242 1.00 53.38 425 SER A N 1
ATOM 2921 C CA . SER A 1 425 ? 65.952 100.206 99.006 1.00 51.92 425 SER A CA 1
ATOM 2922 C C . SER A 1 425 ? 66.532 101.537 98.516 1.00 49.93 425 SER A C 1
ATOM 2923 O O . SER A 1 425 ? 67.749 101.708 98.460 1.00 53.22 425 SER A O 1
ATOM 2926 N N . GLN A 1 426 ? 65.658 102.471 98.156 1.00 47.55 426 GLN A N 1
ATOM 2927 C CA . GLN A 1 426 ? 66.077 103.816 97.781 1.00 49.91 426 GLN A CA 1
ATOM 2928 C C . GLN A 1 426 ? 65.722 104.816 98.880 1.00 51.81 426 GLN A C 1
ATOM 2929 O O . GLN A 1 426 ? 65.757 106.028 98.664 1.00 50.10 426 GLN A O 1
ATOM 2935 N N . GLY A 1 427 ? 65.391 104.297 100.061 1.00 48.77 427 GLY A N 1
ATOM 2936 C CA . GLY A 1 427 ? 64.985 105.127 101.183 1.00 48.07 427 GLY A CA 1
ATOM 2937 C C . GLY A 1 427 ? 63.518 105.519 101.153 1.00 52.26 427 GLY A C 1
ATOM 2938 O O . GLY A 1 427 ? 63.109 106.497 101.783 1.00 52.04 427 GLY A O 1
ATOM 2939 N N . GLY A 1 428 ? 62.722 104.752 100.415 1.00 48.50 428 GLY A N 1
ATOM 2940 C CA . GLY A 1 428 ? 61.307 105.036 100.265 1.00 45.30 428 GLY A CA 1
ATOM 2941 C C . GLY A 1 428 ? 60.387 104.354 101.264 1.00 42.63 428 GLY A C 1
ATOM 2942 O O . GLY A 1 428 ? 60.824 103.544 102.081 1.00 43.04 428 GLY A O 1
ATOM 2943 N N . GLY A 1 429 ? 59.101 104.688 101.190 1.00 45.84 429 GLY A N 1
ATOM 2944 C CA . GLY A 1 429 ? 58.096 104.133 102.081 1.00 41.62 429 GLY A CA 1
ATOM 2945 C C . GLY A 1 429 ? 57.662 102.739 101.665 1.00 47.39 429 GLY A C 1
ATOM 2946 O O . GLY A 1 429 ? 57.209 101.946 102.491 1.00 48.64 429 GLY A O 1
ATOM 2947 N N . GLY A 1 430 ? 57.791 102.450 100.375 1.00 43.88 430 GLY A N 1
ATOM 2948 C CA . GLY A 1 430 ? 57.510 101.128 99.844 1.00 40.26 430 GLY A CA 1
ATOM 2949 C C . GLY A 1 430 ? 56.110 100.936 99.296 1.00 41.27 430 GLY A C 1
ATOM 2950 O O . GLY A 1 430 ? 55.754 99.839 98.863 1.00 42.63 430 GLY A O 1
ATOM 2951 N N . PHE A 1 431 ? 55.315 102.001 99.298 1.00 36.61 431 PHE A N 1
ATOM 2952 C CA . PHE A 1 431 ? 53.967 101.939 98.743 1.00 39.58 431 PHE A CA 1
ATOM 2953 C C . PHE A 1 431 ? 54.013 101.877 97.217 1.00 42.64 431 PHE A C 1
ATOM 2954 O O . PHE A 1 431 ? 54.877 102.483 96.589 1.00 43.18 431 PHE A O 1
ATOM 2962 N N . ASP A 1 432 ? 53.088 101.137 96.620 1.00 41.66 432 ASP A N 1
ATOM 2963 C CA . ASP A 1 432 ? 53.011 101.070 95.167 1.00 39.44 432 ASP A CA 1
ATOM 2964 C C . ASP A 1 432 ? 52.323 102.303 94.590 1.00 44.14 432 ASP A C 1
ATOM 2965 O O . ASP A 1 432 ? 52.753 102.841 93.570 1.00 46.49 432 ASP A O 1
ATOM 2970 N N . TYR A 1 433 ? 51.261 102.755 95.249 1.00 40.63 433 TYR A N 1
ATOM 2971 C CA . TYR A 1 433 ? 50.485 103.886 94.753 1.00 39.09 433 TYR A CA 1
ATOM 2972 C C . TYR A 1 433 ? 50.143 104.880 95.859 1.00 43.18 433 TYR A C 1
ATOM 2973 O O . TYR A 1 433 ? 50.131 104.534 97.039 1.00 46.79 433 TYR A O 1
ATOM 2982 N N . ARG A 1 434 ? 49.861 106.116 95.462 1.00 41.63 434 ARG A N 1
ATOM 2983 C CA . ARG A 1 434 ? 49.216 107.086 96.340 1.00 44.62 434 ARG A CA 1
ATOM 2984 C C . ARG A 1 434 ? 47.948 107.583 95.661 1.00 47.17 434 ARG A C 1
ATOM 2985 O O . ARG A 1 434 ? 47.811 107.477 94.448 1.00 45.08 434 ARG A O 1
ATOM 2993 N N . LEU A 1 435 ? 47.005 108.098 96.438 1.00 49.39 435 LEU A N 1
ATOM 2994 C CA . LEU A 1 435 ? 45.805 108.671 95.847 1.00 46.50 435 LEU A CA 1
ATOM 2995 C C . LEU A 1 435 ? 46.102 110.058 95.293 1.00 46.37 435 LEU A C 1
ATOM 2996 O O . LEU A 1 435 ? 46.779 110.857 95.935 1.00 52.02 435 LEU A O 1
ATOM 3001 N N . ALA A 1 436 ? 45.601 110.334 94.094 1.00 50.27 436 ALA A N 1
ATOM 3002 C CA . ALA A 1 436 ? 45.763 111.648 93.485 1.00 48.92 436 ALA A CA 1
ATOM 3003 C C . ALA A 1 436 ? 44.656 112.568 93.985 1.00 52.21 436 ALA A C 1
ATOM 3004 O O . ALA A 1 436 ? 43.693 112.852 93.270 1.00 51.57 436 ALA A O 1
ATOM 3006 N N . MET A 1 437 ? 44.805 113.031 95.221 1.00 51.47 437 MET A N 1
ATOM 3007 C CA . MET A 1 437 ? 43.725 113.711 95.924 1.00 51.17 437 MET A CA 1
ATOM 3008 C C . MET A 1 437 ? 43.519 115.144 95.444 1.00 51.78 437 MET A C 1
ATOM 3009 O O . MET A 1 437 ? 42.523 115.782 95.784 1.00 56.92 437 MET A O 1
ATOM 3014 N N . ALA A 1 438 ? 44.453 115.643 94.643 1.00 45.19 438 ALA A N 1
ATOM 3015 C CA . ALA A 1 438 ? 44.361 117.003 94.128 1.00 47.71 438 ALA A CA 1
ATOM 3016 C C . ALA A 1 438 ? 43.327 117.112 93.011 1.00 50.76 438 ALA A C 1
ATOM 3017 O O . ALA A 1 438 ? 42.795 118.192 92.753 1.00 53.76 438 ALA A O 1
ATOM 3019 N N . ILE A 1 439 ? 43.044 115.993 92.351 1.00 51.71 439 ILE A N 1
ATOM 3020 C CA . ILE A 1 439 ? 42.159 115.996 91.188 1.00 49.55 439 ILE A CA 1
ATOM 3021 C C . ILE A 1 439 ? 40.703 116.346 91.535 1.00 49.30 439 ILE A C 1
ATOM 3022 O O . ILE A 1 439 ? 40.114 117.199 90.870 1.00 49.90 439 ILE A O 1
ATOM 3027 N N . PRO A 1 440 ? 40.110 115.698 92.561 1.00 52.71 440 PRO A N 1
ATOM 3028 C CA . PRO A 1 440 ? 38.727 116.087 92.868 1.00 52.23 440 PRO A CA 1
ATOM 3029 C C . PRO A 1 440 ? 38.611 117.537 93.335 1.00 55.71 440 PRO A C 1
ATOM 3030 O O . PRO A 1 440 ? 37.585 118.173 93.097 1.00 52.68 440 PRO A O 1
ATOM 3034 N N . ASP A 1 441 ? 39.643 118.033 94.010 1.00 55.43 441 ASP A N 1
ATOM 3035 C CA . ASP A 1 441 ? 39.687 119.427 94.435 1.00 52.11 441 ASP A CA 1
ATOM 3036 C C . ASP A 1 441 ? 39.539 120.360 93.236 1.00 56.58 441 ASP A C 1
ATOM 3037 O O . ASP A 1 441 ? 38.821 121.359 93.297 1.00 62.25 441 ASP A O 1
ATOM 3042 N N . LYS A 1 442 ? 40.215 120.017 92.143 1.00 56.96 442 LYS A N 1
ATOM 3043 C CA . LYS A 1 442 ? 40.212 120.847 90.944 1.00 53.06 442 LYS A CA 1
ATOM 3044 C C . LYS A 1 442 ? 38.831 120.946 90.303 1.00 54.30 442 LYS A C 1
ATOM 3045 O O . LYS A 1 442 ? 38.406 122.031 89.908 1.00 59.99 442 LYS A O 1
ATOM 3051 N N . TRP A 1 443 ? 38.131 119.820 90.202 1.00 49.21 443 TRP A N 1
ATOM 3052 C CA . TRP A 1 443 ? 36.804 119.816 89.594 1.00 50.02 443 TRP A CA 1
ATOM 3053 C C . TRP A 1 443 ? 35.785 120.558 90.454 1.00 50.43 443 TRP A C 1
ATOM 3054 O O . TRP A 1 443 ? 34.879 121.213 89.933 1.00 50.92 443 TRP A O 1
ATOM 3065 N N . ILE A 1 444 ? 35.933 120.449 91.770 1.00 51.94 444 ILE A N 1
ATOM 3066 C CA . ILE A 1 444 ? 35.069 121.172 92.694 1.00 53.24 444 ILE A CA 1
ATOM 3067 C C . ILE A 1 444 ? 35.261 122.679 92.542 1.00 52.99 444 ILE A C 1
ATOM 3068 O O . ILE A 1 444 ? 34.288 123.424 92.422 1.00 51.96 444 ILE A O 1
ATOM 3073 N N . GLN A 1 445 ? 36.517 123.117 92.528 1.00 44.67 445 GLN A N 1
ATOM 3074 C CA . GLN A 1 445 ? 36.837 124.532 92.366 1.00 51.47 445 GLN A CA 1
ATOM 3075 C C . GLN A 1 445 ? 36.225 125.111 91.092 1.00 57.29 445 GLN A C 1
ATOM 3076 O O . GLN A 1 445 ? 35.542 126.135 91.133 1.00 56.47 445 GLN A O 1
ATOM 3082 N N . LEU A 1 446 ? 36.477 124.450 89.966 1.00 55.42 446 LEU A N 1
ATOM 3083 C CA . LEU A 1 446 ? 35.969 124.897 88.674 1.00 53.11 446 LEU A CA 1
ATOM 3084 C C . LEU A 1 446 ? 34.447 125.001 88.667 1.00 52.23 446 LEU A C 1
ATOM 3085 O O . LEU A 1 446 ? 33.888 125.985 88.186 1.00 54.64 446 LEU A O 1
ATOM 3090 N N . LEU A 1 447 ? 33.782 123.987 89.206 1.00 49.11 447 LEU A N 1
ATOM 3091 C CA . LEU A 1 447 ? 32.325 123.945 89.192 1.00 50.65 447 LEU A CA 1
ATOM 3092 C C . LEU A 1 447 ? 31.716 124.914 90.204 1.00 56.51 447 LEU A C 1
ATOM 3093 O O . LEU A 1 447 ? 30.581 125.362 90.036 1.00 55.83 447 LEU A O 1
ATOM 3098 N N . LYS A 1 448 ? 32.466 125.233 91.255 1.00 55.65 448 LYS A N 1
ATOM 3099 C CA . LYS A 1 448 ? 31.955 126.100 92.311 1.00 57.19 448 LYS A CA 1
ATOM 3100 C C . LYS A 1 448 ? 32.189 127.578 92.018 1.00 62.00 448 LYS A C 1
ATOM 3101 O O . LYS A 1 448 ? 31.310 128.409 92.252 1.00 62.98 448 LYS A O 1
ATOM 3107 N N . GLU A 1 449 ? 33.361 127.902 91.480 1.00 58.12 449 GLU A N 1
ATOM 3108 C CA . GLU A 1 449 ? 33.805 129.291 91.433 1.00 58.03 449 GLU A CA 1
ATOM 3109 C C . GLU A 1 449 ? 33.964 129.879 90.034 1.00 60.15 449 GLU A C 1
ATOM 3110 O O . GLU A 1 449 ? 34.217 131.075 89.895 1.00 69.56 449 GLU A O 1
ATOM 3116 N N . PHE A 1 450 ? 33.824 129.061 88.998 1.00 56.06 450 PHE A N 1
ATOM 3117 C CA . PHE A 1 450 ? 34.074 129.559 87.650 1.00 51.62 450 PHE A CA 1
ATOM 3118 C C . PHE A 1 450 ? 32.980 129.206 86.650 1.00 51.29 450 PHE A C 1
ATOM 3119 O O . PHE A 1 450 ? 32.554 128.055 86.554 1.00 52.95 450 PHE A O 1
ATOM 3127 N N . LYS A 1 451 ? 32.528 130.213 85.910 1.00 51.53 451 LYS A N 1
ATOM 3128 C CA . LYS A 1 451 ? 31.638 129.988 84.780 1.00 59.42 451 LYS A CA 1
ATOM 3129 C C . LYS A 1 451 ? 32.410 129.199 83.722 1.00 57.79 451 LYS A C 1
ATOM 3130 O O . LYS A 1 451 ? 33.640 129.264 83.677 1.00 55.03 451 LYS A O 1
ATOM 3133 N N . ASP A 1 452 ? 31.697 128.447 82.887 1.00 54.89 452 ASP A N 1
ATOM 3134 C CA . ASP A 1 452 ? 32.335 127.583 81.893 1.00 55.49 452 ASP A CA 1
ATOM 3135 C C . ASP A 1 452 ? 33.300 128.338 80.977 1.00 59.49 452 ASP A C 1
ATOM 3136 O O . ASP A 1 452 ? 34.358 127.818 80.611 1.00 57.80 452 ASP A O 1
ATOM 3141 N N . GLU A 1 453 ? 32.937 129.569 80.629 1.00 57.80 453 GLU A N 1
ATOM 3142 C CA . GLU A 1 453 ? 33.774 130.423 79.788 1.00 54.66 453 GLU A CA 1
ATOM 3143 C C . GLU A 1 453 ? 35.134 130.735 80.394 1.00 51.15 453 GLU A C 1
ATOM 3144 O O . GLU A 1 453 ? 36.060 131.125 79.685 1.00 60.44 453 GLU A O 1
ATOM 3150 N N . ASP A 1 454 ? 35.256 130.569 81.705 1.00 50.88 454 ASP A N 1
ATOM 3151 C CA . ASP A 1 454 ? 36.453 131.005 82.423 1.00 55.73 454 ASP A CA 1
ATOM 3152 C C . ASP A 1 454 ? 37.360 129.860 82.852 1.00 55.81 454 ASP A C 1
ATOM 3153 O O . ASP A 1 454 ? 38.340 130.089 83.559 1.00 52.01 454 ASP A O 1
ATOM 3158 N N . TRP A 1 455 ? 37.044 128.636 82.432 1.00 55.76 455 TRP A N 1
ATOM 3159 C CA . TRP A 1 455 ? 37.875 127.482 82.780 1.00 49.83 455 TRP A CA 1
ATOM 3160 C C . TRP A 1 455 ? 39.262 127.553 82.148 1.00 48.93 455 TRP A C 1
ATOM 3161 O O . TRP A 1 455 ? 39.394 127.700 80.933 1.00 54.08 455 TRP A O 1
ATOM 3172 N N . ASN A 1 456 ? 40.294 127.437 82.978 1.00 43.11 456 ASN A N 1
ATOM 3173 C CA . ASN A 1 456 ? 41.670 127.441 82.491 1.00 52.46 456 ASN A CA 1
ATOM 3174 C C . ASN A 1 456 ? 42.119 126.036 82.086 1.00 53.45 456 ASN A C 1
ATOM 3175 O O . ASN A 1 456 ? 42.315 125.170 82.941 1.00 50.06 456 ASN A O 1
ATOM 3180 N N . MET A 1 457 ? 42.290 125.820 80.784 1.00 50.81 457 MET A N 1
ATOM 3181 C CA . MET A 1 457 ? 42.682 124.512 80.265 1.00 45.28 457 MET A CA 1
ATOM 3182 C C . MET A 1 457 ? 44.075 124.122 80.746 1.00 47.57 457 MET A C 1
ATOM 3183 O O . MET A 1 457 ? 44.324 122.963 81.078 1.00 45.46 457 MET A O 1
ATOM 3188 N N . GLY A 1 458 ? 44.978 125.097 80.784 1.00 44.29 458 GLY A N 1
ATOM 3189 C CA . GLY A 1 458 ? 46.331 124.867 81.258 1.00 47.64 458 GLY A CA 1
ATOM 3190 C C . GLY A 1 458 ? 46.359 124.419 82.707 1.00 53.90 458 GLY A C 1
ATOM 3191 O O . GLY A 1 458 ? 47.202 123.609 83.099 1.00 52.75 458 GLY A O 1
ATOM 3192 N N . ASP A 1 459 ? 45.433 124.947 83.502 1.00 53.32 459 ASP A N 1
ATOM 3193 C CA . ASP A 1 459 ? 45.318 124.574 84.909 1.00 55.47 459 ASP A CA 1
ATOM 3194 C C . ASP A 1 459 ? 44.802 123.145 85.055 1.00 50.72 459 ASP A C 1
ATOM 3195 O O . ASP A 1 459 ? 45.251 122.399 85.926 1.00 50.32 459 ASP A O 1
ATOM 3200 N N . ILE A 1 460 ? 43.853 122.772 84.203 1.00 44.28 460 ILE A N 1
ATOM 3201 C CA . ILE A 1 460 ? 43.318 121.419 84.215 1.00 42.89 460 ILE A CA 1
ATOM 3202 C C . ILE A 1 460 ? 44.421 120.421 83.878 1.00 48.67 460 ILE A C 1
ATOM 3203 O O . ILE A 1 460 ? 44.571 119.398 84.549 1.00 50.18 460 ILE A O 1
ATOM 3208 N N . VAL A 1 461 ? 45.205 120.736 82.851 1.00 44.82 461 VAL A N 1
ATOM 3209 C CA . VAL A 1 461 ? 46.264 119.843 82.396 1.00 45.50 461 VAL A CA 1
ATOM 3210 C C . VAL A 1 461 ? 47.378 119.734 83.439 1.00 47.94 461 VAL A C 1
ATOM 3211 O O . VAL A 1 461 ? 47.921 118.651 83.658 1.00 51.72 461 VAL A O 1
ATOM 3215 N N . TYR A 1 462 ? 47.699 120.844 84.099 1.00 46.47 462 TYR A N 1
ATOM 3216 C CA . TYR A 1 462 ? 48.729 120.833 85.137 1.00 47.51 462 TYR A CA 1
ATOM 3217 C C . TYR A 1 462 ? 48.340 119.922 86.297 1.00 51.55 462 TYR A C 1
ATOM 3218 O O . TYR A 1 462 ? 49.157 119.140 86.780 1.00 51.98 462 TYR A O 1
ATOM 3227 N N . THR A 1 463 ? 47.094 120.037 86.744 1.00 52.66 463 THR A N 1
ATOM 3228 C CA . THR A 1 463 ? 46.606 119.256 87.874 1.00 52.41 463 THR A CA 1
ATOM 3229 C C . THR A 1 463 ? 46.626 117.763 87.558 1.00 52.74 463 THR A C 1
ATOM 3230 O O . THR A 1 463 ? 46.984 116.941 88.402 1.00 54.12 463 THR A O 1
ATOM 3234 N N . LEU A 1 464 ? 46.264 117.425 86.325 1.00 48.67 464 LEU A N 1
ATOM 3235 C CA . LEU A 1 464 ? 46.161 116.034 85.899 1.00 46.66 464 LEU A CA 1
ATOM 3236 C C . LEU A 1 464 ? 47.515 115.390 85.587 1.00 48.84 464 LEU A C 1
ATOM 3237 O O . LEU A 1 464 ? 47.647 114.167 85.640 1.00 50.37 464 LEU A O 1
ATOM 3242 N N . THR A 1 465 ? 48.515 116.204 85.263 1.00 42.87 465 THR A N 1
ATOM 3243 C CA . THR A 1 465 ? 49.809 115.676 84.829 1.00 50.27 465 THR A CA 1
ATOM 3244 C C . THR A 1 465 ? 50.889 115.829 85.898 1.00 51.11 465 THR A C 1
ATOM 3245 O O . THR A 1 465 ? 52.018 115.376 85.720 1.00 50.17 465 THR A O 1
ATOM 3249 N N . ASN A 1 466 ? 50.532 116.464 87.009 1.00 57.35 466 ASN A N 1
ATOM 3250 C CA . ASN A 1 466 ? 51.476 116.755 88.087 1.00 60.97 466 ASN A CA 1
ATOM 3251 C C . ASN A 1 466 ? 51.876 115.542 88.933 1.00 59.74 466 ASN A C 1
ATOM 3252 O O . ASN A 1 466 ? 51.180 115.176 89.879 1.00 64.74 466 ASN A O 1
ATOM 3257 N N . ARG A 1 467 ? 52.994 114.918 88.576 1.00 59.56 467 ARG A N 1
ATOM 3258 C CA . ARG A 1 467 ? 53.476 113.720 89.261 1.00 51.56 467 ARG A CA 1
ATOM 3259 C C . ARG A 1 467 ? 54.990 113.726 89.435 1.00 56.62 467 ARG A C 1
ATOM 3260 O O . ARG A 1 467 ? 55.493 113.604 90.553 1.00 66.18 467 ARG A O 1
ATOM 3268 N N . GLU A 1 471 ? 56.565 108.739 91.147 1.00 55.23 471 GLU A N 1
ATOM 3269 C CA . GLU A 1 471 ? 55.598 108.115 92.047 1.00 48.42 471 GLU A CA 1
ATOM 3270 C C . GLU A 1 471 ? 54.254 107.916 91.364 1.00 41.41 471 GLU A C 1
ATOM 3271 O O . GLU A 1 471 ? 53.673 108.856 90.825 1.00 39.72 471 GLU A O 1
ATOM 3277 N N . LYS A 1 472 ? 53.759 106.684 91.410 1.00 40.74 472 LYS A N 1
ATOM 3278 C CA . LYS A 1 472 ? 52.506 106.332 90.756 1.00 44.38 472 LYS A CA 1
ATOM 3279 C C . LYS A 1 472 ? 51.304 106.691 91.622 1.00 45.82 472 LYS A C 1
ATOM 3280 O O . LYS A 1 472 ? 51.281 106.424 92.824 1.00 43.30 472 LYS A O 1
ATOM 3286 N N . CYS A 1 473 ? 50.311 107.317 91.001 1.00 43.27 473 CYS A N 1
ATOM 3287 C CA . CYS A 1 473 ? 49.105 107.720 91.706 1.00 42.17 473 CYS A CA 1
ATOM 3288 C C . CYS A 1 473 ? 47.861 107.050 91.130 1.00 41.53 473 CYS A C 1
ATOM 3289 O O . CYS A 1 473 ? 47.825 106.698 89.952 1.00 40.97 473 CYS A O 1
ATOM 3292 N N . ILE A 1 474 ? 46.855 106.862 91.981 1.00 44.19 474 ILE A N 1
ATOM 3293 C CA . ILE A 1 474 ? 45.533 106.418 91.548 1.00 39.34 474 ILE A CA 1
ATOM 3294 C C . ILE A 1 474 ? 44.631 107.628 91.335 1.00 40.85 474 ILE A C 1
ATOM 3295 O O . ILE A 1 474 ? 44.339 108.368 92.275 1.00 42.24 474 ILE A O 1
ATOM 3300 N N . ALA A 1 475 ? 44.203 107.832 90.094 1.00 34.72 475 ALA A N 1
ATOM 3301 C CA . ALA A 1 475 ? 43.370 108.978 89.748 1.00 36.18 475 ALA A CA 1
ATOM 3302 C C . ALA A 1 475 ? 41.879 108.683 89.906 1.00 43.09 475 ALA A C 1
ATOM 3303 O O . ALA A 1 475 ? 41.416 107.581 89.612 1.00 46.85 475 ALA A O 1
ATOM 3305 N N . TYR A 1 476 ? 41.134 109.680 90.374 1.00 41.87 476 TYR A N 1
ATOM 3306 C CA . TYR A 1 476 ? 39.682 109.577 90.477 1.00 42.12 476 TYR A CA 1
ATOM 3307 C C . TYR A 1 476 ? 39.043 110.962 90.397 1.00 47.08 476 TYR A C 1
ATOM 3308 O O . TYR A 1 476 ? 39.652 111.958 90.787 1.00 46.27 476 TYR A O 1
ATOM 3317 N N . ALA A 1 477 ? 37.819 111.021 89.879 1.00 45.39 477 ALA A N 1
ATOM 3318 C CA . ALA A 1 477 ? 37.152 112.298 89.652 1.00 47.36 477 ALA A CA 1
ATOM 3319 C C . ALA A 1 477 ? 36.512 112.847 90.925 1.00 54.48 477 ALA A C 1
ATOM 3320 O O . ALA A 1 477 ? 36.617 114.040 91.214 1.00 57.08 477 ALA A O 1
ATOM 3322 N N . GLU A 1 478 ? 35.861 111.977 91.692 1.00 51.75 478 GLU A N 1
ATOM 3323 C CA . GLU A 1 478 ? 35.274 112.383 92.965 1.00 48.52 478 GLU A CA 1
ATOM 3324 C C . GLU A 1 478 ? 35.499 111.325 94.039 1.00 49.16 478 GLU A C 1
ATOM 3325 O O . GLU A 1 478 ? 35.677 110.146 93.736 1.00 46.62 478 GLU A O 1
ATOM 3331 N N . SER A 1 479 ? 35.482 111.759 95.295 1.00 46.02 479 SER A N 1
ATOM 3332 C CA . SER A 1 479 ? 35.777 110.878 96.418 1.00 45.98 479 SER A CA 1
ATOM 3333 C C . SER A 1 479 ? 34.506 110.322 97.045 1.00 55.98 479 SER A C 1
ATOM 3334 O O . SER A 1 479 ? 33.397 110.746 96.707 1.00 51.62 479 SER A O 1
ATOM 3337 N N . HIS A 1 480 ? 34.672 109.369 97.960 1.00 56.32 480 HIS A N 1
ATOM 3338 C CA . HIS A 1 480 ? 33.535 108.813 98.681 1.00 48.62 480 HIS A CA 1
ATOM 3339 C C . HIS A 1 480 ? 33.005 109.830 99.689 1.00 45.50 480 HIS A C 1
ATOM 3340 O O . HIS A 1 480 ? 31.827 109.808 100.040 1.00 46.38 480 HIS A O 1
ATOM 3347 N N . ASP A 1 481 ? 33.877 110.731 100.135 1.00 45.33 481 ASP A N 1
ATOM 3348 C CA . ASP A 1 481 ? 33.470 111.822 101.014 1.00 45.15 481 ASP A CA 1
ATOM 3349 C C . ASP A 1 481 ? 32.479 112.755 100.322 1.00 52.16 481 ASP A C 1
ATOM 3350 O O . ASP A 1 481 ? 31.653 113.392 100.976 1.00 57.39 481 ASP A O 1
ATOM 3355 N N . GLN A 1 482 ? 32.568 112.838 98.998 1.00 50.41 482 GLN A N 1
ATOM 3356 C CA . GLN A 1 482 ? 31.710 113.736 98.230 1.00 50.18 482 GLN A CA 1
ATOM 3357 C C . GLN A 1 482 ? 30.333 113.134 97.965 1.00 48.72 482 GLN A C 1
ATOM 3358 O O . GLN A 1 482 ? 29.438 113.810 97.457 1.00 47.64 482 GLN A O 1
ATOM 3364 N N . ALA A 1 483 ? 30.162 111.866 98.319 1.00 48.32 483 ALA A N 1
ATOM 3365 C CA . ALA A 1 483 ? 28.891 111.187 98.101 1.00 52.18 483 ALA A CA 1
ATOM 3366 C C . ALA A 1 483 ? 28.013 111.299 99.340 1.00 51.05 483 ALA A C 1
ATOM 3367 O O . ALA A 1 483 ? 26.841 110.918 99.324 1.00 43.25 483 ALA A O 1
ATOM 3369 N N . LEU A 1 484 ? 28.588 111.846 100.406 1.00 52.00 484 LEU A N 1
ATOM 3370 C CA . LEU A 1 484 ? 27.919 111.903 101.699 1.00 55.23 484 LEU A CA 1
ATOM 3371 C C . LEU A 1 484 ? 26.938 113.067 101.800 1.00 59.45 484 LEU A C 1
ATOM 3372 O O . LEU A 1 484 ? 26.948 113.980 100.974 1.00 59.98 484 LEU A O 1
ATOM 3377 N N . VAL A 1 485 ? 26.102 113.026 102.834 1.00 60.00 485 VAL A N 1
ATOM 3378 C CA . VAL A 1 485 ? 25.104 114.062 103.074 1.00 60.85 485 VAL A CA 1
ATOM 3379 C C . VAL A 1 485 ? 25.756 115.392 103.451 1.00 62.57 485 VAL A C 1
ATOM 3380 O O . VAL A 1 485 ? 26.734 115.430 104.202 1.00 60.41 485 VAL A O 1
ATOM 3384 N N . GLY A 1 486 ? 25.236 116.480 102.889 1.00 61.72 486 GLY A N 1
ATOM 3385 C CA . GLY A 1 486 ? 25.748 117.802 103.192 1.00 61.75 486 GLY A CA 1
ATOM 3386 C C . GLY A 1 486 ? 26.747 118.249 102.149 1.00 64.68 486 GLY A C 1
ATOM 3387 O O . GLY A 1 486 ? 27.043 119.437 102.020 1.00 70.08 486 GLY A O 1
ATOM 3388 N N . ASP A 1 487 ? 27.266 117.282 101.400 1.00 64.25 487 ASP A N 1
ATOM 3389 C CA . ASP A 1 487 ? 28.264 117.550 100.374 1.00 64.47 487 ASP A CA 1
ATOM 3390 C C . ASP A 1 487 ? 27.628 117.448 98.991 1.00 61.92 487 ASP A C 1
ATOM 3391 O O . ASP A 1 487 ? 26.421 117.236 98.873 1.00 58.81 487 ASP A O 1
ATOM 3396 N N . LYS A 1 488 ? 28.438 117.591 97.947 1.00 56.54 488 LYS A N 1
ATOM 3397 C CA . LYS A 1 488 ? 27.922 117.528 96.585 1.00 55.21 488 LYS A CA 1
ATOM 3398 C C . LYS A 1 488 ? 28.722 116.578 95.699 1.00 54.04 488 LYS A C 1
ATOM 3399 O O . LYS A 1 488 ? 29.953 116.618 95.675 1.00 52.94 488 LYS A O 1
ATOM 3405 N N . SER A 1 489 ? 28.004 115.723 94.977 1.00 49.27 489 SER A N 1
ATOM 3406 C CA . SER A 1 489 ? 28.599 114.852 93.969 1.00 48.00 489 SER A CA 1
ATOM 3407 C C . SER A 1 489 ? 28.805 115.606 92.661 1.00 55.73 489 SER A C 1
ATOM 3408 O O . SER A 1 489 ? 28.283 116.709 92.491 1.00 58.57 489 SER A O 1
ATOM 3411 N N . LEU A 1 490 ? 29.566 115.017 91.741 1.00 55.50 490 LEU A N 1
ATOM 3412 C CA . LEU A 1 490 ? 29.716 115.589 90.406 1.00 52.92 490 LEU A CA 1
ATOM 3413 C C . LEU A 1 490 ? 28.363 115.733 89.725 1.00 51.74 490 LEU A C 1
ATOM 3414 O O . LEU A 1 490 ? 28.086 116.751 89.092 1.00 53.02 490 LEU A O 1
ATOM 3419 N N . ALA A 1 491 ? 27.524 114.711 89.867 1.00 47.52 491 ALA A N 1
ATOM 3420 C CA . ALA A 1 491 ? 26.211 114.705 89.235 1.00 49.59 491 ALA A CA 1
ATOM 3421 C C . ALA A 1 491 ? 25.340 115.841 89.762 1.00 54.76 491 ALA A C 1
ATOM 3422 O O . ALA A 1 491 ? 24.563 116.434 89.013 1.00 54.06 491 ALA A O 1
ATOM 3424 N N . PHE A 1 492 ? 25.479 116.152 91.047 1.00 53.27 492 PHE A N 1
ATOM 3425 C CA . PHE A 1 492 ? 24.683 117.215 91.648 1.00 56.16 492 PHE A CA 1
ATOM 3426 C C . PHE A 1 492 ? 25.266 118.599 91.354 1.00 55.90 492 PHE A C 1
ATOM 3427 O O . PHE A 1 492 ? 24.524 119.568 91.192 1.00 57.70 492 PHE A O 1
ATOM 3435 N N . TRP A 1 493 ? 26.591 118.692 91.297 1.00 49.12 493 TRP A N 1
ATOM 3436 C CA . TRP A 1 493 ? 27.249 119.925 90.875 1.00 47.37 493 TRP A CA 1
ATOM 3437 C C . TRP A 1 493 ? 26.827 120.328 89.464 1.00 55.64 493 TRP A C 1
ATOM 3438 O O . TRP A 1 493 ? 26.742 121.513 89.145 1.00 56.76 493 TRP A O 1
ATOM 3449 N N . LEU A 1 494 ? 26.569 119.333 88.623 1.00 54.22 494 LEU A N 1
ATOM 3450 C CA . LEU A 1 494 ? 26.327 119.569 87.205 1.00 52.42 494 LEU A CA 1
ATOM 3451 C C . LEU A 1 494 ? 24.855 119.777 86.871 1.00 57.56 494 LEU A C 1
ATOM 3452 O O . LEU A 1 494 ? 24.520 120.561 85.984 1.00 64.24 494 LEU A O 1
ATOM 3457 N N . MET A 1 495 ? 23.977 119.079 87.581 1.00 56.11 495 MET A N 1
ATOM 3458 C CA . MET A 1 495 ? 22.562 119.076 87.227 1.00 58.06 495 MET A CA 1
ATOM 3459 C C . MET A 1 495 ? 21.697 119.745 88.291 1.00 59.52 495 MET A C 1
ATOM 3460 O O . MET A 1 495 ? 20.583 120.187 88.005 1.00 64.30 495 MET A O 1
ATOM 3465 N N . ASP A 1 496 ? 22.225 119.818 89.510 1.00 59.51 496 ASP A N 1
ATOM 3466 C CA . ASP A 1 496 ? 21.531 120.421 90.647 1.00 64.97 496 ASP A CA 1
ATOM 3467 C C . ASP A 1 496 ? 20.103 119.892 90.792 1.00 64.03 496 ASP A C 1
ATOM 3468 O O . ASP A 1 496 ? 19.893 118.687 90.916 1.00 65.25 496 ASP A O 1
ATOM 3473 N N . ALA A 1 497 ? 19.126 120.794 90.771 1.00 63.40 497 ALA A N 1
ATOM 3474 C CA . ALA A 1 497 ? 17.738 120.433 91.038 1.00 56.58 497 ALA A CA 1
ATOM 3475 C C . ALA A 1 497 ? 17.087 119.671 89.885 1.00 59.38 497 ALA A C 1
ATOM 3476 O O . ALA A 1 497 ? 16.112 118.946 90.090 1.00 57.83 497 ALA A O 1
ATOM 3478 N N . GLU A 1 498 ? 17.627 119.824 88.678 1.00 60.14 498 GLU A N 1
ATOM 3479 C CA . GLU A 1 498 ? 17.055 119.159 87.507 1.00 63.01 498 GLU A CA 1
ATOM 3480 C C . GLU A 1 498 ? 17.336 117.662 87.522 1.00 62.73 498 GLU A C 1
ATOM 3481 O O . GLU A 1 498 ? 16.807 116.908 86.702 1.00 55.91 498 GLU A O 1
ATOM 3487 N N . MET A 1 499 ? 18.179 117.248 88.460 1.00 61.07 499 MET A N 1
ATOM 3488 C CA . MET A 1 499 ? 18.436 115.842 88.732 1.00 57.07 499 MET A CA 1
ATOM 3489 C C . MET A 1 499 ? 17.138 115.074 89.006 1.00 59.12 499 MET A C 1
ATOM 3490 O O . MET A 1 499 ? 17.019 113.894 88.672 1.00 57.43 499 MET A O 1
ATOM 3495 N N . TYR A 1 500 ? 16.159 115.758 89.593 1.00 61.53 500 TYR A N 1
ATOM 3496 C CA . TYR A 1 500 ? 14.921 115.114 90.025 1.00 59.51 500 TYR A CA 1
ATOM 3497 C C . TYR A 1 500 ? 13.720 115.472 89.152 1.00 60.55 500 TYR A C 1
ATOM 3498 O O . TYR A 1 500 ? 12.606 115.018 89.410 1.00 59.27 500 TYR A O 1
ATOM 3507 N N . THR A 1 501 ? 13.942 116.279 88.120 1.00 63.27 501 THR A N 1
ATOM 3508 C CA . THR A 1 501 ? 12.843 116.704 87.261 1.00 61.52 501 THR A CA 1
ATOM 3509 C C . THR A 1 501 ? 13.004 116.273 85.806 1.00 67.34 501 THR A C 1
ATOM 3510 O O . THR A 1 501 ? 12.014 116.061 85.106 1.00 69.91 501 THR A O 1
ATOM 3514 N N . ASN A 1 502 ? 14.246 116.135 85.353 1.00 66.03 502 ASN A N 1
ATOM 3515 C CA . ASN A 1 502 ? 14.495 115.871 83.940 1.00 64.99 502 ASN A CA 1
ATOM 3516 C C . ASN A 1 502 ? 15.465 114.718 83.680 1.00 61.38 502 ASN A C 1
ATOM 3517 O O . ASN A 1 502 ? 16.198 114.724 82.692 1.00 63.90 502 ASN A O 1
ATOM 3522 N N . MET A 1 503 ? 15.460 113.730 84.567 1.00 61.08 503 MET A N 1
ATOM 3523 C CA . MET A 1 503 ? 16.242 112.515 84.362 1.00 60.29 503 MET A CA 1
ATOM 3524 C C . MET A 1 503 ? 15.376 111.432 83.738 1.00 59.07 503 MET A C 1
ATOM 3525 O O . MET A 1 503 ? 15.822 110.305 83.536 1.00 61.28 503 MET A O 1
ATOM 3530 N N . SER A 1 504 ? 14.136 111.789 83.427 1.00 58.13 504 SER A N 1
ATOM 3531 C CA . SER A 1 504 ? 13.250 110.898 82.694 1.00 61.71 504 SER A CA 1
ATOM 3532 C C . SER A 1 504 ? 13.304 111.250 81.213 1.00 65.93 504 SER A C 1
ATOM 3533 O O . SER A 1 504 ? 13.293 112.426 80.848 1.00 65.50 504 SER A O 1
ATOM 3536 N N . VAL A 1 505 ? 13.363 110.232 80.360 1.00 67.36 505 VAL A N 1
ATOM 3537 C CA . VAL A 1 505 ? 13.416 110.450 78.917 1.00 67.45 505 VAL A CA 1
ATOM 3538 C C . VAL A 1 505 ? 12.086 110.977 78.378 1.00 68.82 505 VAL A C 1
ATOM 3539 O O . VAL A 1 505 ? 11.991 111.372 77.215 1.00 70.15 505 VAL A O 1
ATOM 3543 N N . LEU A 1 506 ? 11.066 110.982 79.232 1.00 67.74 506 LEU A N 1
ATOM 3544 C CA . LEU A 1 506 ? 9.747 111.486 78.867 1.00 66.74 506 LEU A CA 1
ATOM 3545 C C . LEU A 1 506 ? 9.643 112.989 79.129 1.00 66.87 506 LEU A C 1
ATOM 3546 O O . LEU A 1 506 ? 8.609 113.605 78.871 1.00 70.54 506 LEU A O 1
ATOM 3548 N N . THR A 1 507 ? 10.723 113.570 79.642 1.00 65.73 507 THR A N 1
ATOM 3549 C CA . THR A 1 507 ? 10.772 114.994 79.957 1.00 61.54 507 THR A CA 1
ATOM 3550 C C . THR A 1 507 ? 11.690 115.701 78.957 1.00 63.43 507 THR A C 1
ATOM 3551 O O . THR A 1 507 ? 12.461 115.043 78.258 1.00 59.35 507 THR A O 1
ATOM 3555 N N . PRO A 1 508 ? 11.605 117.041 78.872 1.00 71.58 508 PRO A N 1
ATOM 3556 C CA . PRO A 1 508 ? 12.479 117.769 77.942 1.00 67.83 508 PRO A CA 1
ATOM 3557 C C . PRO A 1 508 ? 13.971 117.605 78.233 1.00 60.73 508 PRO A C 1
ATOM 3558 O O . PRO A 1 508 ? 14.393 117.638 79.389 1.00 59.91 508 PRO A O 1
ATOM 3562 N N . PHE A 1 509 ? 14.752 117.416 77.174 1.00 58.71 509 PHE A N 1
ATOM 3563 C CA . PHE A 1 509 ? 16.206 117.380 77.266 1.00 55.45 509 PHE A CA 1
ATOM 3564 C C . PHE A 1 509 ? 16.756 118.799 77.387 1.00 55.99 509 PHE A C 1
ATOM 3565 O O . PHE A 1 509 ? 17.325 119.337 76.439 1.00 59.74 509 PHE A O 1
ATOM 3573 N N . THR A 1 510 ? 16.576 119.396 78.562 1.00 56.04 510 THR A N 1
ATOM 3574 C CA . THR A 1 510 ? 16.931 120.795 78.799 1.00 57.46 510 THR A CA 1
ATOM 3575 C C . THR A 1 510 ? 18.431 121.050 78.657 1.00 59.99 510 THR A C 1
ATOM 3576 O O . THR A 1 510 ? 19.232 120.126 78.781 1.00 65.34 510 THR A O 1
ATOM 3580 N N . PRO A 1 511 ? 18.815 122.312 78.399 1.00 60.32 511 PRO A N 1
ATOM 3581 C CA . PRO A 1 511 ? 20.233 122.677 78.317 1.00 55.51 511 PRO A CA 1
ATOM 3582 C C . PRO A 1 511 ? 20.998 122.437 79.618 1.00 59.33 511 PRO A C 1
ATOM 3583 O O . PRO A 1 511 ? 22.227 122.363 79.591 1.00 64.87 511 PRO A O 1
ATOM 3587 N N . VAL A 1 512 ? 20.289 122.331 80.738 1.00 59.81 512 VAL A N 1
ATOM 3588 C CA . VAL A 1 512 ? 20.931 122.045 82.019 1.00 64.35 512 VAL A CA 1
ATOM 3589 C C . VAL A 1 512 ? 21.307 120.566 82.111 1.00 58.70 512 VAL A C 1
ATOM 3590 O O . VAL A 1 512 ? 22.445 120.223 82.430 1.00 54.99 512 VAL A O 1
ATOM 3594 N N . ILE A 1 513 ? 20.342 119.698 81.827 1.00 53.91 513 ILE A N 1
ATOM 3595 C CA . ILE A 1 513 ? 20.576 118.259 81.816 1.00 58.05 513 ILE A CA 1
ATOM 3596 C C . ILE A 1 513 ? 21.578 117.852 80.739 1.00 64.29 513 ILE A C 1
ATOM 3597 O O . ILE A 1 513 ? 22.435 116.991 80.966 1.00 58.45 513 ILE A O 1
ATOM 3602 N N . ASP A 1 514 ? 21.476 118.489 79.575 1.00 62.09 514 ASP A N 1
ATOM 3603 C CA . ASP A 1 514 ? 22.381 118.211 78.467 1.00 56.11 514 ASP A CA 1
ATOM 3604 C C . ASP A 1 514 ? 23.818 118.527 78.866 1.00 55.56 514 ASP A C 1
ATOM 3605 O O . ASP A 1 514 ? 24.701 117.686 78.730 1.00 57.75 514 ASP A O 1
ATOM 3610 N N . ARG A 1 515 ? 24.039 119.733 79.377 1.00 53.06 515 ARG A N 1
ATOM 3611 C CA . ARG A 1 515 ? 25.368 120.153 79.809 1.00 49.74 515 ARG A CA 1
ATOM 3612 C C . ARG A 1 515 ? 25.916 119.212 80.879 1.00 48.50 515 ARG A C 1
ATOM 3613 O O . ARG A 1 515 ? 27.095 118.857 80.863 1.00 45.85 515 ARG A O 1
ATOM 3621 N N . GLY A 1 516 ? 25.056 118.829 81.817 1.00 52.67 516 GLY A N 1
ATOM 3622 C CA . GLY A 1 516 ? 25.438 117.936 82.896 1.00 51.67 516 GLY A CA 1
ATOM 3623 C C . GLY A 1 516 ? 25.885 116.563 82.425 1.00 49.37 516 GLY A C 1
ATOM 3624 O O . GLY A 1 516 ? 26.950 116.082 82.814 1.00 48.87 516 GLY A O 1
ATOM 3625 N N . ILE A 1 517 ? 25.070 115.931 81.586 1.00 47.26 517 ILE A N 1
ATOM 3626 C CA . ILE A 1 517 ? 25.387 114.610 81.054 1.00 44.23 517 ILE A CA 1
ATOM 3627 C C . ILE A 1 517 ? 26.691 114.605 80.254 1.00 45.05 517 ILE A C 1
ATOM 3628 O O . ILE A 1 517 ? 27.489 113.673 80.365 1.00 46.47 517 ILE A O 1
ATOM 3633 N N . GLN A 1 518 ? 26.933 115.662 79.485 1.00 44.15 518 GLN A N 1
ATOM 3634 C CA . GLN A 1 518 ? 28.127 115.720 78.651 1.00 40.77 518 GLN A CA 1
ATOM 3635 C C . GLN A 1 518 ? 29.390 115.930 79.481 1.00 44.61 518 GLN A C 1
ATOM 3636 O O . GLN A 1 518 ? 30.393 115.244 79.278 1.00 49.17 518 GLN A O 1
ATOM 3642 N N . LEU A 1 519 ? 29.340 116.863 80.426 1.00 43.39 519 LEU A N 1
ATOM 3643 C CA . LEU A 1 519 ? 30.511 117.170 81.241 1.00 43.04 519 LEU A CA 1
ATOM 3644 C C . LEU A 1 519 ? 30.839 116.036 82.208 1.00 46.16 519 LEU A C 1
ATOM 3645 O O . LEU A 1 519 ? 31.998 115.848 82.578 1.00 41.96 519 LEU A O 1
ATOM 3650 N N . HIS A 1 520 ? 29.818 115.290 82.619 1.00 44.04 520 HIS A N 1
ATOM 3651 C CA . HIS A 1 520 ? 30.019 114.138 83.491 1.00 41.89 520 HIS A CA 1
ATOM 3652 C C . HIS A 1 520 ? 30.890 113.099 82.792 1.00 48.17 520 HIS A C 1
ATOM 3653 O O . HIS A 1 520 ? 31.795 112.520 83.398 1.00 46.23 520 HIS A O 1
ATOM 3660 N N . LYS A 1 521 ? 30.603 112.865 81.514 1.00 47.32 521 LYS A N 1
ATOM 3661 C CA . LYS A 1 521 ? 31.377 111.934 80.697 1.00 41.66 521 LYS A CA 1
ATOM 3662 C C . LYS A 1 521 ? 32.783 112.466 80.439 1.00 43.15 521 LYS A C 1
ATOM 3663 O O . LYS A 1 521 ? 33.765 111.731 80.548 1.00 42.63 521 LYS A O 1
ATOM 3669 N N . MET A 1 522 ? 32.874 113.747 80.097 1.00 43.04 522 MET A N 1
ATOM 3670 C CA . MET A 1 522 ? 34.149 114.355 79.735 1.00 42.61 522 MET A CA 1
ATOM 3671 C C . MET A 1 522 ? 35.105 114.450 80.917 1.00 40.55 522 MET A C 1
ATOM 3672 O O . MET A 1 522 ? 36.298 114.189 80.777 1.00 46.50 522 MET A O 1
ATOM 3677 N N . ILE A 1 523 ? 34.577 114.829 82.077 1.00 40.80 523 ILE A N 1
ATOM 3678 C CA . ILE A 1 523 ? 35.392 114.974 83.279 1.00 42.49 523 ILE A CA 1
ATOM 3679 C C . ILE A 1 523 ? 35.990 113.626 83.677 1.00 44.27 523 ILE A C 1
ATOM 3680 O O . ILE A 1 523 ? 37.166 113.537 84.041 1.00 39.22 523 ILE A O 1
ATOM 3685 N N . ARG A 1 524 ? 35.177 112.578 83.592 1.00 40.79 524 ARG A N 1
ATOM 3686 C CA . ARG A 1 524 ? 35.639 111.231 83.894 1.00 42.17 524 ARG A CA 1
ATOM 3687 C C . ARG A 1 524 ? 36.699 110.752 82.904 1.00 43.88 524 ARG A C 1
ATOM 3688 O O . ARG A 1 524 ? 37.734 110.222 83.309 1.00 42.22 524 ARG A O 1
ATOM 3696 N N . LEU A 1 525 ? 36.451 110.958 81.612 1.00 43.45 525 LEU A N 1
ATOM 3697 C CA . LEU A 1 525 ? 37.356 110.472 80.571 1.00 43.12 525 LEU A CA 1
ATOM 3698 C C . LEU A 1 525 ? 38.728 111.143 80.584 1.00 43.89 525 LEU A C 1
ATOM 3699 O O . LEU A 1 525 ? 39.745 110.477 80.389 1.00 46.83 525 LEU A O 1
ATOM 3704 N N . ILE A 1 526 ? 38.768 112.451 80.816 1.00 37.87 526 ILE A N 1
ATOM 3705 C CA . ILE A 1 526 ? 40.047 113.148 80.818 1.00 40.06 526 ILE A CA 1
ATOM 3706 C C . ILE A 1 526 ? 40.832 112.784 82.075 1.00 39.54 526 ILE A C 1
ATOM 3707 O O . ILE A 1 526 ? 42.058 112.727 82.054 1.00 42.65 526 ILE A O 1
ATOM 3712 N N . THR A 1 527 ? 40.120 112.517 83.164 1.00 41.21 527 THR A N 1
ATOM 3713 C CA . THR A 1 527 ? 40.755 112.065 84.396 1.00 43.14 527 THR A CA 1
ATOM 3714 C C . THR A 1 527 ? 41.277 110.650 84.193 1.00 40.36 527 THR A C 1
ATOM 3715 O O . THR A 1 527 ? 42.386 110.316 84.610 1.00 40.11 527 THR A O 1
ATOM 3719 N N . HIS A 1 528 ? 40.466 109.831 83.532 1.00 43.80 528 HIS A N 1
ATOM 3720 C CA . HIS A 1 528 ? 40.796 108.437 83.271 1.00 38.14 528 HIS A CA 1
ATOM 3721 C C . HIS A 1 528 ? 42.044 108.324 82.403 1.00 40.98 528 HIS A C 1
ATOM 3722 O O . HIS A 1 528 ? 42.930 107.513 82.673 1.00 47.13 528 HIS A O 1
ATOM 3729 N N . GLY A 1 529 ? 42.119 109.161 81.374 1.00 37.59 529 GLY A N 1
ATOM 3730 C CA . GLY A 1 529 ? 43.186 109.069 80.395 1.00 40.77 529 GLY A CA 1
ATOM 3731 C C . GLY A 1 529 ? 44.452 109.842 80.710 1.00 43.90 529 GLY A C 1
ATOM 3732 O O . GLY A 1 529 ? 45.530 109.491 80.232 1.00 53.75 529 GLY A O 1
ATOM 3733 N N . LEU A 1 530 ? 44.331 110.901 81.501 1.00 40.03 530 LEU A N 1
ATOM 3734 C CA . LEU A 1 530 ? 45.459 111.796 81.735 1.00 41.70 530 LEU A CA 1
ATOM 3735 C C . LEU A 1 530 ? 45.956 111.789 83.181 1.00 42.02 530 LEU A C 1
ATOM 3736 O O . LEU A 1 530 ? 47.126 112.059 83.441 1.00 44.00 530 LEU A O 1
ATOM 3741 N N . GLY A 1 531 ? 45.065 111.474 84.116 1.00 44.97 531 GLY A N 1
ATOM 3742 C CA . GLY A 1 531 ? 45.297 111.764 85.522 1.00 45.25 531 GLY A CA 1
ATOM 3743 C C . GLY A 1 531 ? 46.239 110.889 86.332 1.00 45.82 531 GLY A C 1
ATOM 3744 O O . GLY A 1 531 ? 46.805 111.356 87.322 1.00 44.23 531 GLY A O 1
ATOM 3745 N N . GLY A 1 532 ? 46.417 109.631 85.944 1.00 47.59 532 GLY A N 1
ATOM 3746 C CA . GLY A 1 532 ? 47.253 108.749 86.738 1.00 45.93 532 GLY A CA 1
ATOM 3747 C C . GLY A 1 532 ? 47.647 107.433 86.101 1.00 43.55 532 GLY A C 1
ATOM 3748 O O . GLY A 1 532 ? 47.525 107.246 84.891 1.00 46.33 532 GLY A O 1
ATOM 3749 N N . GLU A 1 533 ? 48.117 106.514 86.938 1.00 42.09 533 GLU A N 1
ATOM 3750 C CA . GLU A 1 533 ? 48.564 105.201 86.493 1.00 40.79 533 GLU A CA 1
ATOM 3751 C C . GLU A 1 533 ? 47.570 104.152 86.952 1.00 37.22 533 GLU A C 1
ATOM 3752 O O . GLU A 1 533 ? 47.788 102.950 86.800 1.00 40.85 533 GLU A O 1
ATOM 3758 N N . GLY A 1 534 ? 46.471 104.634 87.520 1.00 38.65 534 GLY A N 1
ATOM 3759 C CA . GLY A 1 534 ? 45.370 103.792 87.940 1.00 35.82 534 GLY A CA 1
ATOM 3760 C C . GLY A 1 534 ? 44.131 104.651 88.084 1.00 39.60 534 GLY A C 1
ATOM 3761 O O . GLY A 1 534 ? 44.226 105.869 88.240 1.00 40.32 534 GLY A O 1
ATOM 3762 N N . TYR A 1 535 ? 42.968 104.017 88.039 1.00 36.51 535 TYR A N 1
ATOM 3763 C CA . TYR A 1 535 ? 41.701 104.729 88.114 1.00 35.60 535 TYR A CA 1
ATOM 3764 C C . TYR A 1 535 ? 40.817 104.176 89.223 1.00 44.54 535 TYR A C 1
ATOM 3765 O O . TYR A 1 535 ? 40.783 102.966 89.457 1.00 42.37 535 TYR A O 1
ATOM 3774 N N . LEU A 1 536 ? 40.107 105.067 89.907 1.00 42.48 536 LEU A N 1
ATOM 3775 C CA . LEU A 1 536 ? 39.177 104.656 90.952 1.00 39.55 536 LEU A CA 1
ATOM 3776 C C . LEU A 1 536 ? 37.814 105.305 90.738 1.00 42.70 536 LEU A C 1
ATOM 3777 O O . LEU A 1 536 ? 37.711 106.447 90.291 1.00 41.48 536 LEU A O 1
ATOM 3782 N N . ASN A 1 537 ? 36.771 104.564 91.086 1.00 43.33 537 ASN A N 1
ATOM 3783 C CA . ASN A 1 537 ? 35.402 105.034 90.973 1.00 39.61 537 ASN A CA 1
ATOM 3784 C C . ASN A 1 537 ? 34.604 104.531 92.164 1.00 45.16 537 ASN A C 1
ATOM 3785 O O . ASN A 1 537 ? 34.577 103.330 92.435 1.00 46.87 537 ASN A O 1
ATOM 3790 N N . PHE A 1 538 ? 33.952 105.443 92.876 1.00 42.18 538 PHE A N 1
ATOM 3791 C CA . PHE A 1 538 ? 33.166 105.038 94.031 1.00 45.06 538 PHE A CA 1
ATOM 3792 C C . PHE A 1 538 ? 31.787 104.573 93.594 1.00 46.49 538 PHE A C 1
ATOM 3793 O O . PHE A 1 538 ? 31.179 105.143 92.686 1.00 40.97 538 PHE A O 1
ATOM 3801 N N . MET A 1 539 ? 31.313 103.529 94.262 1.00 45.25 539 MET A N 1
ATOM 3802 C CA . MET A 1 539 ? 30.092 102.826 93.895 1.00 46.92 539 MET A CA 1
ATOM 3803 C C . MET A 1 539 ? 28.897 103.763 93.711 1.00 48.13 539 MET A C 1
ATOM 3804 O O . MET A 1 539 ? 28.559 104.543 94.602 1.00 49.21 539 MET A O 1
ATOM 3809 N N . GLY A 1 540 ? 28.271 103.684 92.541 1.00 43.50 540 GLY A N 1
ATOM 3810 C CA . GLY A 1 540 ? 27.138 104.533 92.222 1.00 46.29 540 GLY A CA 1
ATOM 3811 C C . GLY A 1 540 ? 27.462 105.658 91.255 1.00 46.15 540 GLY A C 1
ATOM 3812 O O . GLY A 1 540 ? 26.664 105.973 90.370 1.00 42.80 540 GLY A O 1
ATOM 3813 N N . ASN A 1 541 ? 28.638 106.259 91.418 1.00 42.09 541 ASN A N 1
ATOM 3814 C CA . ASN A 1 541 ? 29.020 107.427 90.626 1.00 40.82 541 ASN A CA 1
ATOM 3815 C C . ASN A 1 541 ? 29.258 107.144 89.144 1.00 44.56 541 ASN A C 1
ATOM 3816 O O . ASN A 1 541 ? 29.308 108.074 88.340 1.00 48.74 541 ASN A O 1
ATOM 3821 N N . GLU A 1 542 ? 29.394 105.873 88.775 1.00 43.59 542 GLU A N 1
ATOM 3822 C CA . GLU A 1 542 ? 29.653 105.532 87.379 1.00 41.10 542 GLU A CA 1
ATOM 3823 C C . GLU A 1 542 ? 28.443 105.829 86.495 1.00 46.35 542 GLU A C 1
ATOM 3824 O O . GLU A 1 542 ? 28.562 105.879 85.270 1.00 48.95 542 GLU A O 1
ATOM 3830 N N . PHE A 1 543 ? 27.282 106.027 87.112 1.00 46.32 543 PHE A N 1
ATOM 3831 C CA . PHE A 1 543 ? 26.091 106.417 86.363 1.00 44.98 543 PHE A CA 1
ATOM 3832 C C . PHE A 1 543 ? 25.445 107.688 86.913 1.00 45.88 543 PHE A C 1
ATOM 3833 O O . PHE A 1 543 ? 24.293 107.989 86.603 1.00 48.87 543 PHE A O 1
ATOM 3841 N N . GLY A 1 544 ? 26.194 108.439 87.714 1.00 45.53 544 GLY A N 1
ATOM 3842 C CA . GLY A 1 544 ? 25.695 109.687 88.263 1.00 46.82 544 GLY A CA 1
ATOM 3843 C C . GLY A 1 544 ? 24.560 109.488 89.250 1.00 47.22 544 GLY A C 1
ATOM 3844 O O . GLY A 1 544 ? 23.498 110.097 89.114 1.00 45.24 544 GLY A O 1
ATOM 3845 N N . HIS A 1 545 ? 24.784 108.616 90.230 1.00 50.59 545 HIS A N 1
ATOM 3846 C CA . HIS A 1 545 ? 23.798 108.322 91.267 1.00 50.80 545 HIS A CA 1
ATOM 3847 C C . HIS A 1 545 ? 23.277 109.595 91.930 1.00 52.19 545 HIS A C 1
ATOM 3848 O O . HIS A 1 545 ? 24.059 110.431 92.383 1.00 49.16 545 HIS A O 1
ATOM 3855 N N . PRO A 1 546 ? 21.945 109.740 91.989 1.00 53.35 546 PRO A N 1
ATOM 3856 C CA . PRO A 1 546 ? 21.285 110.929 92.535 1.00 48.80 546 PRO A CA 1
ATOM 3857 C C . PRO A 1 546 ? 21.299 110.959 94.058 1.00 57.83 546 PRO A C 1
ATOM 3858 O O . PRO A 1 546 ? 21.852 110.049 94.679 1.00 57.79 546 PRO A O 1
ATOM 3862 N N . GLU A 1 547 ? 20.701 111.999 94.636 1.00 58.89 547 GLU A N 1
ATOM 3863 C CA . GLU A 1 547 ? 20.557 112.120 96.083 1.00 55.25 547 GLU A CA 1
ATOM 3864 C C . GLU A 1 547 ? 21.911 112.070 96.784 1.00 47.69 547 GLU A C 1
ATOM 3865 O O . GLU A 1 547 ? 22.888 112.628 96.289 1.00 41.87 547 GLU A O 1
ATOM 3871 N N . TRP A 1 548 ? 21.971 111.405 97.931 1.00 51.46 548 TRP A N 1
ATOM 3872 C CA . TRP A 1 548 ? 23.214 111.343 98.690 1.00 55.69 548 TRP A CA 1
ATOM 3873 C C . TRP A 1 548 ? 23.314 110.081 99.547 1.00 54.32 548 TRP A C 1
ATOM 3874 O O . TRP A 1 548 ? 22.401 109.255 99.572 1.00 56.45 548 TRP A O 1
ATOM 3885 N N . LEU A 1 549 ? 24.443 109.936 100.233 1.00 51.17 549 LEU A N 1
ATOM 3886 C CA . LEU A 1 549 ? 24.685 108.782 101.089 1.00 52.72 549 LEU A CA 1
ATOM 3887 C C . LEU A 1 549 ? 24.726 109.191 102.559 1.00 55.47 549 LEU A C 1
ATOM 3888 O O . LEU A 1 549 ? 25.392 110.160 102.923 1.00 56.21 549 LEU A O 1
ATOM 3893 N N . ASP A 1 550 ? 24.015 108.447 103.401 1.00 49.73 550 ASP A N 1
ATOM 3894 C CA . ASP A 1 550 ? 23.985 108.733 104.830 1.00 53.90 550 ASP A CA 1
ATOM 3895 C C . ASP A 1 550 ? 23.756 107.453 105.621 1.00 52.43 550 ASP A C 1
ATOM 3896 O O . ASP A 1 550 ? 23.022 106.571 105.184 1.00 52.09 550 ASP A O 1
ATOM 3901 N N . PHE A 1 551 ? 24.393 107.356 106.782 1.00 53.84 551 PHE A N 1
ATOM 3902 C CA . PHE A 1 551 ? 24.256 106.183 107.635 1.00 53.85 551 PHE A CA 1
ATOM 3903 C C . PHE A 1 551 ? 23.368 106.472 108.844 1.00 60.81 551 PHE A C 1
ATOM 3904 O O . PHE A 1 551 ? 23.260 107.623 109.270 1.00 62.14 551 PHE A O 1
ATOM 3912 N N . PRO A 1 552 ? 22.722 105.429 109.396 1.00 58.58 552 PRO A N 1
ATOM 3913 C CA . PRO A 1 552 ? 21.923 105.574 110.618 1.00 59.88 552 PRO A CA 1
ATOM 3914 C C . PRO A 1 552 ? 22.744 106.143 111.769 1.00 59.84 552 PRO A C 1
ATOM 3915 O O . PRO A 1 552 ? 23.822 105.632 112.069 1.00 64.18 552 PRO A O 1
ATOM 3919 N N . ARG A 1 553 ? 22.227 107.192 112.400 1.00 65.81 553 ARG A N 1
ATOM 3920 C CA . ARG A 1 553 ? 22.929 107.874 113.480 1.00 67.40 553 ARG A CA 1
ATOM 3921 C C . ARG A 1 553 ? 21.961 108.727 114.286 1.00 66.75 553 ARG A C 1
ATOM 3922 O O . ARG A 1 553 ? 20.757 108.728 114.027 1.00 65.13 553 ARG A O 1
ATOM 3930 N N . LYS A 1 554 ? 22.492 109.441 115.272 1.00 68.12 554 LYS A N 1
ATOM 3931 C CA . LYS A 1 554 ? 21.682 110.319 116.106 1.00 67.56 554 LYS A CA 1
ATOM 3932 C C . LYS A 1 554 ? 21.025 111.415 115.267 1.00 68.82 554 LYS A C 1
ATOM 3933 O O . LYS A 1 554 ? 19.832 111.684 115.405 1.00 64.43 554 LYS A O 1
ATOM 3935 N N . GLY A 1 555 ? 21.816 112.032 114.392 1.00 68.93 555 GLY A N 1
ATOM 3936 C CA . GLY A 1 555 ? 21.376 113.171 113.604 1.00 59.84 555 GLY A CA 1
ATOM 3937 C C . GLY A 1 555 ? 20.266 112.944 112.592 1.00 60.92 555 GLY A C 1
ATOM 3938 O O . GLY A 1 555 ? 19.791 113.899 111.977 1.00 68.02 555 GLY A O 1
ATOM 3939 N N . ASN A 1 556 ? 19.847 111.694 112.412 1.00 56.98 556 ASN A N 1
ATOM 3940 C CA . ASN A 1 556 ? 18.714 111.394 111.539 1.00 56.85 556 ASN A CA 1
ATOM 3941 C C . ASN A 1 556 ? 17.797 110.336 112.140 1.00 63.54 556 ASN A C 1
ATOM 3942 O O . ASN A 1 556 ? 16.988 109.729 111.432 1.00 58.10 556 ASN A O 1
ATOM 3947 N N . ASN A 1 557 ? 17.943 110.122 113.446 1.00 66.73 557 ASN A N 1
ATOM 3948 C CA . ASN A 1 557 ? 17.111 109.183 114.195 1.00 69.97 557 ASN A CA 1
ATOM 3949 C C . ASN A 1 557 ? 17.236 107.744 113.675 1.00 69.15 557 ASN A C 1
ATOM 3950 O O . ASN A 1 557 ? 16.227 107.078 113.427 1.00 70.06 557 ASN A O 1
ATOM 3952 N N . GLU A 1 558 ? 18.480 107.292 113.504 1.00 66.31 558 GLU A N 1
ATOM 3953 C CA . GLU A 1 558 ? 18.800 105.932 113.054 1.00 64.53 558 GLU A CA 1
ATOM 3954 C C . GLU A 1 558 ? 18.129 105.571 111.731 1.00 65.40 558 GLU A C 1
ATOM 3955 O O . GLU A 1 558 ? 17.615 104.460 111.576 1.00 62.40 558 GLU A O 1
ATOM 3961 N N . SER A 1 559 ? 18.158 106.497 110.775 1.00 66.08 559 SER A N 1
ATOM 3962 C CA . SER A 1 559 ? 17.523 106.271 109.479 1.00 60.76 559 SER A CA 1
ATOM 3963 C C . SER A 1 559 ? 18.426 105.545 108.483 1.00 61.15 559 SER A C 1
ATOM 3964 O O . SER A 1 559 ? 19.604 105.873 108.341 1.00 61.49 559 SER A O 1
ATOM 3967 N N . TYR A 1 560 ? 17.850 104.567 107.786 1.00 55.08 560 TYR A N 1
ATOM 3968 C CA . TYR A 1 560 ? 18.548 103.834 106.731 1.00 56.21 560 TYR A CA 1
ATOM 3969 C C . TYR A 1 560 ? 18.112 104.233 105.320 1.00 57.47 560 TYR A C 1
ATOM 3970 O O . TYR A 1 560 ? 18.473 103.565 104.351 1.00 66.40 560 TYR A O 1
ATOM 3979 N N . HIS A 1 561 ? 17.330 105.300 105.197 1.00 59.20 561 HIS A N 1
ATOM 3980 C CA . HIS A 1 561 ? 16.712 105.624 103.911 1.00 62.75 561 HIS A CA 1
ATOM 3981 C C . HIS A 1 561 ? 17.737 105.975 102.829 1.00 57.97 561 HIS A C 1
ATOM 3982 O O . HIS A 1 561 ? 17.514 105.715 101.647 1.00 60.08 561 HIS A O 1
ATOM 3989 N N . TYR A 1 562 ? 18.864 106.548 103.234 1.00 55.54 562 TYR A N 1
ATOM 3990 C CA . TYR A 1 562 ? 19.908 106.920 102.286 1.00 55.41 562 TYR A CA 1
ATOM 3991 C C . TYR A 1 562 ? 21.156 106.048 102.411 1.00 57.34 562 TYR A C 1
ATOM 3992 O O . TYR A 1 562 ? 22.192 106.350 101.820 1.00 57.49 562 TYR A O 1
ATOM 4001 N N . ALA A 1 563 ? 21.049 104.968 103.179 1.00 59.67 563 ALA A N 1
ATOM 4002 C CA . ALA A 1 563 ? 22.152 104.025 103.342 1.00 53.85 563 ALA A CA 1
ATOM 4003 C C . ALA A 1 563 ? 22.020 102.877 102.346 1.00 54.56 563 ALA A C 1
ATOM 4004 O O . ALA A 1 563 ? 22.025 101.706 102.723 1.00 57.21 563 ALA A O 1
ATOM 4006 N N . ARG A 1 564 ? 21.908 103.228 101.070 1.00 53.31 564 ARG A N 1
ATOM 4007 C CA . ARG A 1 564 ? 21.627 102.258 100.022 1.00 51.09 564 ARG A CA 1
ATOM 4008 C C . ARG A 1 564 ? 22.168 102.742 98.683 1.00 52.50 564 ARG A C 1
ATOM 4009 O O . ARG A 1 564 ? 22.703 103.845 98.586 1.00 51.20 564 ARG A O 1
ATOM 4017 N N . ARG A 1 565 ? 22.033 101.905 97.658 1.00 50.27 565 ARG A N 1
ATOM 4018 C CA . ARG A 1 565 ? 22.421 102.270 96.301 1.00 47.23 565 ARG A CA 1
ATOM 4019 C C . ARG A 1 565 ? 21.344 101.825 95.317 1.00 48.01 565 ARG A C 1
ATOM 4020 O O . ARG A 1 565 ? 20.945 100.661 95.308 1.00 49.52 565 ARG A O 1
ATOM 4028 N N . GLN A 1 566 ? 20.871 102.757 94.496 1.00 49.88 566 GLN A N 1
ATOM 4029 C CA . GLN A 1 566 ? 19.792 102.475 93.554 1.00 55.10 566 GLN A CA 1
ATOM 4030 C C . GLN A 1 566 ? 20.302 101.971 92.207 1.00 50.21 566 GLN A C 1
ATOM 4031 O O . GLN A 1 566 ? 20.141 102.640 91.188 1.00 53.19 566 GLN A O 1
ATOM 4037 N N . PHE A 1 567 ? 20.922 100.796 92.208 1.00 48.46 567 PHE A N 1
ATOM 4038 C CA . PHE A 1 567 ? 21.484 100.228 90.987 1.00 50.26 567 PHE A CA 1
ATOM 4039 C C . PHE A 1 567 ? 20.437 100.006 89.899 1.00 53.24 567 PHE A C 1
ATOM 4040 O O . PHE A 1 567 ? 20.771 99.928 88.719 1.00 59.55 567 PHE A O 1
ATOM 4048 N N . HIS A 1 568 ? 19.173 99.901 90.299 1.00 53.00 568 HIS A N 1
ATOM 4049 C CA . HIS A 1 568 ? 18.092 99.627 89.355 1.00 56.41 568 HIS A CA 1
ATOM 4050 C C . HIS A 1 568 ? 17.818 100.810 88.421 1.00 54.34 568 HIS A C 1
ATOM 4051 O O . HIS A 1 568 ? 17.183 100.647 87.379 1.00 57.53 568 HIS A O 1
ATOM 4058 N N . LEU A 1 569 ? 18.293 101.994 88.800 1.00 45.09 569 LEU A N 1
ATOM 4059 C CA . LEU A 1 569 ? 18.118 103.191 87.980 1.00 53.54 569 LEU A CA 1
ATOM 4060 C C . LEU A 1 569 ? 18.743 103.040 86.597 1.00 58.58 569 LEU A C 1
ATOM 4061 O O . LEU A 1 569 ? 18.275 103.639 85.628 1.00 59.93 569 LEU A O 1
ATOM 4066 N N . THR A 1 570 ? 19.805 102.246 86.510 1.00 59.15 570 THR A N 1
ATOM 4067 C CA . THR A 1 570 ? 20.492 102.043 85.240 1.00 56.48 570 THR A CA 1
ATOM 4068 C C . THR A 1 570 ? 19.733 101.063 84.353 1.00 52.89 570 THR A C 1
ATOM 4069 O O . THR A 1 570 ? 19.909 101.054 83.136 1.00 53.38 570 THR A O 1
ATOM 4073 N N . ASP A 1 571 ? 18.885 100.245 84.969 1.00 53.76 571 ASP A N 1
ATOM 4074 C CA . ASP A 1 571 ? 18.115 99.244 84.239 1.00 53.44 571 ASP A CA 1
ATOM 4075 C C . ASP A 1 571 ? 16.805 99.812 83.695 1.00 60.95 571 ASP A C 1
ATOM 4076 O O . ASP A 1 571 ? 16.153 99.193 82.852 1.00 60.33 571 ASP A O 1
ATOM 4081 N N . ASP A 1 572 ? 16.427 100.991 84.179 1.00 60.80 572 ASP A N 1
ATOM 4082 C CA . ASP A 1 572 ? 15.198 101.642 83.739 1.00 59.80 572 ASP A CA 1
ATOM 4083 C C . ASP A 1 572 ? 15.429 102.317 82.388 1.00 66.50 572 ASP A C 1
ATOM 4084 O O . ASP A 1 572 ? 16.202 103.272 82.279 1.00 61.30 572 ASP A O 1
ATOM 4089 N N . ASP A 1 573 ? 14.743 101.817 81.365 1.00 65.57 573 ASP A N 1
ATOM 4090 C CA . ASP A 1 573 ? 14.906 102.320 80.006 1.00 64.02 573 ASP A CA 1
ATOM 4091 C C . ASP A 1 573 ? 14.325 103.722 79.838 1.00 64.55 573 ASP A C 1
ATOM 4092 O O . ASP A 1 573 ? 14.664 104.436 78.898 1.00 61.42 573 ASP A O 1
ATOM 4097 N N . LEU A 1 574 ? 13.451 104.107 80.761 1.00 66.27 574 LEU A N 1
ATOM 4098 C CA . LEU A 1 574 ? 12.774 105.399 80.698 1.00 65.05 574 LEU A CA 1
ATOM 4099 C C . LEU A 1 574 ? 13.543 106.507 81.416 1.00 67.21 574 LEU A C 1
ATOM 4100 O O . LEU A 1 574 ? 13.103 107.657 81.452 1.00 64.62 574 LEU A O 1
ATOM 4105 N N . LEU A 1 575 ? 14.695 106.159 81.979 1.00 67.61 575 LEU A N 1
ATOM 4106 C CA . LEU A 1 575 ? 15.523 107.137 82.674 1.00 58.59 575 LEU A CA 1
ATOM 4107 C C . LEU A 1 575 ? 16.836 107.357 81.926 1.00 59.99 575 LEU A C 1
ATOM 4108 O O . LEU A 1 575 ? 17.208 106.560 81.066 1.00 62.20 575 LEU A O 1
ATOM 4113 N N . ARG A 1 576 ? 17.536 108.438 82.254 1.00 57.50 576 ARG A N 1
ATOM 4114 C CA . ARG A 1 576 ? 18.727 108.827 81.505 1.00 53.43 576 ARG A CA 1
ATOM 4115 C C . ARG A 1 576 ? 20.034 108.430 82.190 1.00 57.04 576 ARG A C 1
ATOM 4116 O O . ARG A 1 576 ? 21.118 108.711 81.680 1.00 57.50 576 ARG A O 1
ATOM 4124 N N . TYR A 1 577 ? 19.932 107.793 83.352 1.00 57.01 577 TYR A N 1
ATOM 4125 C CA . TYR A 1 577 ? 21.111 107.286 84.048 1.00 55.38 577 TYR A CA 1
ATOM 4126 C C . TYR A 1 577 ? 21.840 106.205 83.252 1.00 54.57 577 TYR A C 1
ATOM 4127 O O . TYR A 1 577 ? 23.040 105.999 83.436 1.00 49.33 577 TYR A O 1
ATOM 4136 N N . LYS A 1 578 ? 21.113 105.511 82.379 1.00 53.29 578 LYS A N 1
ATOM 4137 C CA . LYS A 1 578 ? 21.714 104.473 81.543 1.00 47.06 578 LYS A CA 1
ATOM 4138 C C . LYS A 1 578 ? 22.791 105.040 80.616 1.00 51.29 578 LYS A C 1
ATOM 4139 O O . LYS A 1 578 ? 23.722 104.331 80.237 1.00 49.52 578 LYS A O 1
ATOM 4145 N N . PHE A 1 579 ? 22.672 106.322 80.275 1.00 53.07 579 PHE A N 1
ATOM 4146 C CA . PHE A 1 579 ? 23.616 106.963 79.365 1.00 44.39 579 PHE A CA 1
ATOM 4147 C C . PHE A 1 579 ? 24.988 107.089 80.009 1.00 45.64 579 PHE A C 1
ATOM 4148 O O . PHE A 1 579 ? 26.006 106.805 79.379 1.00 50.21 579 PHE A O 1
ATOM 4156 N N . LEU A 1 580 ? 25.009 107.518 81.265 1.00 47.17 580 LEU A N 1
ATOM 4157 C CA . LEU A 1 580 ? 26.260 107.680 81.995 1.00 47.80 580 LEU A CA 1
ATOM 4158 C C . LEU A 1 580 ? 26.876 106.315 82.297 1.00 49.64 580 LEU A C 1
ATOM 4159 O O . LEU A 1 580 ? 28.098 106.156 82.282 1.00 44.99 580 LEU A O 1
ATOM 4164 N N . ASN A 1 581 ? 26.020 105.338 82.582 1.00 47.91 581 ASN A N 1
ATOM 4165 C CA . ASN A 1 581 ? 26.471 103.981 82.858 1.00 43.43 581 ASN A CA 1
ATOM 4166 C C . ASN A 1 581 ? 27.072 103.328 81.618 1.00 51.16 581 ASN A C 1
ATOM 4167 O O . ASN A 1 581 ? 28.105 102.663 81.700 1.00 49.94 581 ASN A O 1
ATOM 4172 N N . ASN A 1 582 ? 26.425 103.525 80.472 1.00 48.16 582 ASN A N 1
ATOM 4173 C CA . ASN A 1 582 ? 26.925 102.984 79.213 1.00 47.55 582 ASN A CA 1
ATOM 4174 C C . ASN A 1 582 ? 28.304 103.532 78.872 1.00 51.12 582 ASN A C 1
ATOM 4175 O O . ASN A 1 582 ? 29.159 102.812 78.357 1.00 54.24 582 ASN A O 1
ATOM 4180 N N . PHE A 1 583 ? 28.516 104.811 79.166 1.00 48.11 583 PHE A N 1
ATOM 4181 C CA . PHE A 1 583 ? 29.788 105.455 78.871 1.00 46.64 583 PHE A CA 1
ATOM 4182 C C . PHE A 1 583 ? 30.907 104.891 79.733 1.00 48.41 583 PHE A C 1
ATOM 4183 O O . PHE A 1 583 ? 32.023 104.688 79.257 1.00 50.44 583 PHE A O 1
ATOM 4191 N N . ASP A 1 584 ? 30.602 104.639 81.001 1.00 48.54 584 ASP A N 1
ATOM 4192 C CA . ASP A 1 584 ? 31.592 104.120 81.933 1.00 47.78 584 ASP A CA 1
ATOM 4193 C C . ASP A 1 584 ? 32.063 102.731 81.512 1.00 48.25 584 ASP A C 1
ATOM 4194 O O . ASP A 1 584 ? 33.256 102.429 81.562 1.00 48.29 584 ASP A O 1
ATOM 4199 N N . ARG A 1 585 ? 31.121 101.894 81.092 1.00 46.67 585 ARG A N 1
ATOM 4200 C CA . ARG A 1 585 ? 31.441 100.538 80.660 1.00 46.80 585 ARG A CA 1
ATOM 4201 C C . ARG A 1 585 ? 32.353 100.530 79.436 1.00 47.91 585 ARG A C 1
ATOM 4202 O O . ARG A 1 585 ? 33.317 99.768 79.385 1.00 48.59 585 ARG A O 1
ATOM 4210 N N . ASP A 1 586 ? 32.065 101.386 78.461 1.00 45.54 586 ASP A N 1
ATOM 4211 C CA . ASP A 1 586 ? 32.847 101.410 77.229 1.00 43.06 586 ASP A CA 1
ATOM 4212 C C . ASP A 1 586 ? 34.196 102.098 77.429 1.00 43.58 586 ASP A C 1
ATOM 4213 O O . ASP A 1 586 ? 35.162 101.802 76.726 1.00 44.54 586 ASP A O 1
ATOM 4218 N N . MET A 1 587 ? 34.261 103.008 78.396 1.00 43.19 587 MET A N 1
ATOM 4219 C CA . MET A 1 587 ? 35.509 103.689 78.722 1.00 38.81 587 MET A CA 1
ATOM 4220 C C . MET A 1 587 ? 36.546 102.724 79.285 1.00 43.80 587 MET A C 1
ATOM 4221 O O . MET A 1 587 ? 37.702 102.727 78.864 1.00 45.12 587 MET A O 1
ATOM 4226 N N . ASN A 1 588 ? 36.124 101.899 80.237 1.00 45.63 588 ASN A N 1
ATOM 4227 C CA . ASN A 1 588 ? 37.015 100.936 80.874 1.00 40.09 588 ASN A CA 1
ATOM 4228 C C . ASN A 1 588 ? 37.364 99.764 79.963 1.00 41.80 588 ASN A C 1
ATOM 4229 O O . ASN A 1 588 ? 38.454 99.200 80.062 1.00 42.82 588 ASN A O 1
ATOM 4234 N N . ARG A 1 589 ? 36.440 99.386 79.085 1.00 40.51 589 ARG A N 1
ATOM 4235 C CA . ARG A 1 589 ? 36.711 98.307 78.143 1.00 43.15 589 ARG A CA 1
ATOM 4236 C C . ARG A 1 589 ? 37.705 98.784 77.093 1.00 44.97 589 ARG A C 1
ATOM 4237 O O . ARG A 1 589 ? 38.484 97.998 76.557 1.00 48.97 589 ARG A O 1
ATOM 4245 N N . LEU A 1 590 ? 37.676 100.081 76.808 1.00 40.13 590 LEU A N 1
ATOM 4246 C CA . LEU A 1 590 ? 38.610 100.667 75.861 1.00 42.04 590 LEU A CA 1
ATOM 4247 C C . LEU A 1 590 ? 40.020 100.717 76.443 1.00 44.06 590 LEU A C 1
ATOM 4248 O O . LEU A 1 590 ? 41.001 100.473 75.738 1.00 45.55 590 LEU A O 1
ATOM 4253 N N . GLU A 1 591 ? 40.117 101.034 77.731 1.00 40.00 591 GLU A N 1
ATOM 4254 C CA . GLU A 1 591 ? 41.408 101.075 78.405 1.00 40.98 591 GLU A CA 1
ATOM 4255 C C . GLU A 1 591 ? 42.016 99.678 78.459 1.00 39.64 591 GLU A C 1
ATOM 4256 O O . GLU A 1 591 ? 43.222 99.513 78.287 1.00 37.85 591 GLU A O 1
ATOM 4262 N N . GLU A 1 592 ? 41.180 98.677 78.706 1.00 38.93 592 GLU A N 1
ATOM 4263 C CA . GLU A 1 592 ? 41.636 97.292 78.713 1.00 42.34 592 GLU A CA 1
ATOM 4264 C C . GLU A 1 592 ? 42.255 96.908 77.366 1.00 40.20 592 GLU A C 1
ATOM 4265 O O . GLU A 1 592 ? 43.212 96.139 77.320 1.00 40.27 592 GLU A O 1
ATOM 4271 N N . ARG A 1 593 ? 41.729 97.461 76.273 1.00 42.67 593 ARG A N 1
ATOM 4272 C CA . ARG A 1 593 ? 42.259 97.139 74.948 1.00 41.89 593 ARG A CA 1
ATOM 4273 C C . ARG A 1 593 ? 43.541 97.907 74.619 1.00 42.19 593 ARG A C 1
ATOM 4274 O O . ARG A 1 593 ? 44.440 97.362 73.984 1.00 49.57 593 ARG A O 1
ATOM 4282 N N . TYR A 1 594 ? 43.643 99.158 75.055 1.00 39.35 594 TYR A N 1
ATOM 4283 C CA . TYR A 1 594 ? 44.776 99.987 74.650 1.00 34.17 594 TYR A CA 1
ATOM 4284 C C . TYR A 1 594 ? 45.787 100.237 75.771 1.00 38.24 594 TYR A C 1
ATOM 4285 O O . TYR A 1 594 ? 46.952 100.530 75.505 1.00 38.26 594 TYR A O 1
ATOM 4294 N N . GLY A 1 595 ? 45.339 100.131 77.018 1.00 41.45 595 GLY A N 1
ATOM 4295 C CA . GLY A 1 595 ? 46.238 100.189 78.159 1.00 41.44 595 GLY A CA 1
ATOM 4296 C C . GLY A 1 595 ? 46.932 101.525 78.335 1.00 45.96 595 GLY A C 1
ATOM 4297 O O . GLY A 1 595 ? 48.154 101.571 78.479 1.00 45.87 595 GLY A O 1
ATOM 4298 N N . TRP A 1 596 ? 46.165 102.614 78.326 1.00 40.47 596 TRP A N 1
ATOM 4299 C CA . TRP A 1 596 ? 46.769 103.937 78.413 1.00 41.04 596 TRP A CA 1
ATOM 4300 C C . TRP A 1 596 ? 47.205 104.272 79.838 1.00 43.00 596 TRP A C 1
ATOM 4301 O O . TRP A 1 596 ? 48.061 105.132 80.039 1.00 46.73 596 TRP A O 1
ATOM 4312 N N . LEU A 1 597 ? 46.637 103.585 80.823 1.00 39.38 597 LEU A N 1
ATOM 4313 C CA . LEU A 1 597 ? 47.010 103.825 82.215 1.00 43.03 597 LEU A CA 1
ATOM 4314 C C . LEU A 1 597 ? 48.440 103.375 82.518 1.00 45.98 597 LEU A C 1
ATOM 4315 O O . LEU A 1 597 ? 49.113 103.954 83.371 1.00 41.82 597 LEU A O 1
ATOM 4320 N N . ALA A 1 598 ? 48.909 102.353 81.808 1.00 48.68 598 ALA A N 1
ATOM 4321 C CA . ALA A 1 598 ? 50.258 101.839 82.026 1.00 46.86 598 ALA A CA 1
ATOM 4322 C C . ALA A 1 598 ? 51.240 102.405 81.009 1.00 45.15 598 ALA A C 1
ATOM 4323 O O . ALA A 1 598 ? 52.442 102.151 81.080 1.00 43.37 598 ALA A O 1
ATOM 4325 N N . ALA A 1 599 ? 50.722 103.187 80.071 1.00 47.42 599 ALA A N 1
ATOM 4326 C CA . ALA A 1 599 ? 51.550 103.794 79.041 1.00 43.43 599 ALA A CA 1
ATOM 4327 C C . ALA A 1 599 ? 52.331 104.945 79.656 1.00 47.64 599 ALA A C 1
ATOM 4328 O O . ALA A 1 599 ? 51.965 105.431 80.726 1.00 50.67 599 ALA A O 1
ATOM 4330 N N . PRO A 1 600 ? 53.416 105.386 78.994 1.00 49.96 600 PRO A N 1
ATOM 4331 C CA . PRO A 1 600 ? 54.121 106.574 79.492 1.00 46.88 600 PRO A CA 1
ATOM 4332 C C . PRO A 1 600 ? 53.204 107.792 79.574 1.00 52.05 600 PRO A C 1
ATOM 4333 O O . PRO A 1 600 ? 52.118 107.771 78.989 1.00 59.83 600 PRO A O 1
ATOM 4337 N N . GLN A 1 601 ? 53.629 108.832 80.286 1.00 55.73 601 GLN A N 1
ATOM 4338 C CA . GLN A 1 601 ? 52.794 110.016 80.452 1.00 51.46 601 GLN A CA 1
ATOM 4339 C C . GLN A 1 601 ? 52.537 110.660 79.095 1.00 48.22 601 GLN A C 1
ATOM 4340 O O . GLN A 1 601 ? 53.424 110.710 78.244 1.00 51.74 601 GLN A O 1
ATOM 4346 N N . ALA A 1 602 ? 51.317 111.146 78.906 1.00 50.52 602 ALA A N 1
ATOM 4347 C CA . ALA A 1 602 ? 50.862 111.673 77.622 1.00 48.83 602 ALA A CA 1
ATOM 4348 C C . ALA A 1 602 ? 51.649 112.876 77.112 1.00 46.37 602 ALA A C 1
ATOM 4349 O O . ALA A 1 602 ? 52.247 113.621 77.889 1.00 49.79 602 ALA A O 1
ATOM 4351 N N . TYR A 1 603 ? 51.654 113.045 75.792 1.00 47.98 603 TYR A N 1
ATOM 4352 C CA . TYR A 1 603 ? 52.180 114.254 75.168 1.00 47.03 603 TYR A CA 1
ATOM 4353 C C . TYR A 1 603 ? 51.039 115.214 74.841 1.00 48.13 603 TYR A C 1
ATOM 4354 O O . TYR A 1 603 ? 50.260 114.972 73.918 1.00 47.56 603 TYR A O 1
ATOM 4363 N N . VAL A 1 604 ? 50.939 116.295 75.607 1.00 43.51 604 VAL A N 1
ATOM 4364 C CA . VAL A 1 604 ? 49.895 117.290 75.391 1.00 48.66 604 VAL A CA 1
ATOM 4365 C C . VAL A 1 604 ? 50.320 118.287 74.313 1.00 48.51 604 VAL A C 1
ATOM 4366 O O . VAL A 1 604 ? 51.283 119.033 74.492 1.00 50.10 604 VAL A O 1
ATOM 4370 N N . SER A 1 605 ? 49.597 118.304 73.197 1.00 46.83 605 SER A N 1
ATOM 4371 C CA . SER A 1 605 ? 49.958 119.169 72.077 1.00 45.17 605 SER A CA 1
ATOM 4372 C C . SER A 1 605 ? 49.188 120.484 72.073 1.00 48.93 605 SER A C 1
ATOM 4373 O O . SER A 1 605 ? 49.609 121.452 71.439 1.00 51.56 605 SER A O 1
ATOM 4376 N N . GLU A 1 606 ? 48.065 120.525 72.782 1.00 50.54 606 GLU A N 1
ATOM 4377 C CA . GLU A 1 606 ? 47.238 121.726 72.794 1.00 52.50 606 GLU A CA 1
ATOM 4378 C C . GLU A 1 606 ? 46.406 121.886 74.060 1.00 52.83 606 GLU A C 1
ATOM 4379 O O . GLU A 1 606 ? 45.642 120.999 74.445 1.00 48.96 606 GLU A O 1
ATOM 4385 N N . LYS A 1 607 ? 46.558 123.042 74.694 1.00 51.60 607 LYS A N 1
ATOM 4386 C CA . LYS A 1 607 ? 45.692 123.455 75.789 1.00 50.28 607 LYS A CA 1
ATOM 4387 C C . LYS A 1 607 ? 45.240 124.883 75.510 1.00 49.05 607 LYS A C 1
ATOM 4388 O O . LYS A 1 607 ? 45.668 125.823 76.180 1.00 46.77 607 LYS A O 1
ATOM 4394 N N . HIS A 1 608 ? 44.377 125.037 74.509 1.00 49.16 608 HIS A N 1
ATOM 4395 C CA . HIS A 1 608 ? 43.994 126.359 74.022 1.00 50.79 608 HIS A CA 1
ATOM 4396 C C . HIS A 1 608 ? 42.940 127.013 74.908 1.00 48.79 608 HIS A C 1
ATOM 4397 O O . HIS A 1 608 ? 41.837 126.492 75.065 1.00 46.96 608 HIS A O 1
ATOM 4404 N N . GLU A 1 609 ? 43.283 128.166 75.473 1.00 46.74 609 GLU A N 1
ATOM 4405 C CA . GLU A 1 609 ? 42.389 128.856 76.394 1.00 54.10 609 GLU A CA 1
ATOM 4406 C C . GLU A 1 609 ? 41.216 129.505 75.664 1.00 53.32 609 GLU A C 1
ATOM 4407 O O . GLU A 1 609 ? 40.097 129.532 76.173 1.00 52.20 609 GLU A O 1
ATOM 4413 N N . GLY A 1 610 ? 41.476 130.023 74.468 1.00 49.48 610 GLY A N 1
ATOM 4414 C CA . GLY A 1 610 ? 40.441 130.669 73.685 1.00 45.70 610 GLY A CA 1
ATOM 4415 C C . GLY A 1 610 ? 39.410 129.693 73.153 1.00 54.07 610 GLY A C 1
ATOM 4416 O O . GLY A 1 610 ? 38.208 129.904 73.311 1.00 55.86 610 GLY A O 1
ATOM 4417 N N . ASN A 1 611 ? 39.879 128.618 72.524 1.00 57.86 611 ASN A N 1
ATOM 4418 C CA . ASN A 1 611 ? 38.986 127.630 71.927 1.00 57.07 611 ASN A CA 1
ATOM 4419 C C . ASN A 1 611 ? 38.479 126.601 72.930 1.00 51.96 611 ASN A C 1
ATOM 4420 O O . ASN A 1 611 ? 37.539 125.859 72.640 1.00 51.74 611 ASN A O 1
ATOM 4425 N N . LYS A 1 612 ? 39.114 126.562 74.099 1.00 53.34 612 LYS A N 1
ATOM 4426 C CA . LYS A 1 612 ? 38.798 125.593 75.148 1.00 56.26 612 LYS A CA 1
ATOM 4427 C C . LYS A 1 612 ? 38.985 124.162 74.654 1.00 53.31 612 LYS A C 1
ATOM 4428 O O . LYS A 1 612 ? 38.128 123.301 74.864 1.00 50.32 612 LYS A O 1
ATOM 4434 N N . ILE A 1 613 ? 40.112 123.917 73.993 1.00 50.93 613 ILE A N 1
ATOM 4435 C CA . ILE A 1 613 ? 40.415 122.593 73.468 1.00 43.98 613 ILE A CA 1
ATOM 4436 C C . ILE A 1 613 ? 41.622 121.992 74.178 1.00 43.55 613 ILE A C 1
ATOM 4437 O O . ILE A 1 613 ? 42.654 122.650 74.314 1.00 43.46 613 ILE A O 1
ATOM 4442 N N . ILE A 1 614 ? 41.490 120.748 74.633 1.00 42.38 614 ILE A N 1
ATOM 4443 C CA . ILE A 1 614 ? 42.635 119.994 75.136 1.00 46.21 614 ILE A CA 1
ATOM 4444 C C . ILE A 1 614 ? 42.876 118.765 74.269 1.00 47.55 614 ILE A C 1
ATOM 4445 O O . ILE A 1 614 ? 41.977 117.946 74.069 1.00 44.78 614 ILE A O 1
ATOM 4450 N N . ALA A 1 615 ? 44.095 118.646 73.752 1.00 46.83 615 ALA A N 1
ATOM 4451 C CA . ALA A 1 615 ? 44.462 117.531 72.890 1.00 47.19 615 ALA A CA 1
ATOM 4452 C C . ALA A 1 615 ? 45.778 116.904 73.336 1.00 46.95 615 ALA A C 1
ATOM 4453 O O . ALA A 1 615 ? 46.758 117.609 73.586 1.00 43.26 615 ALA A O 1
ATOM 4455 N N . PHE A 1 616 ? 45.801 115.578 73.436 1.00 43.42 616 PHE A N 1
ATOM 4456 C CA . PHE A 1 616 ? 47.022 114.878 73.817 1.00 43.91 616 PHE A CA 1
ATOM 4457 C C . PHE A 1 616 ? 47.058 113.465 73.241 1.00 42.83 616 PHE A C 1
ATOM 4458 O O . PHE A 1 616 ? 46.041 112.941 72.782 1.00 40.58 616 PHE A O 1
ATOM 4466 N N . GLU A 1 617 ? 48.244 112.863 73.255 1.00 42.53 617 GLU A N 1
ATOM 4467 C CA . GLU A 1 617 ? 48.421 111.498 72.777 1.00 44.35 617 GLU A CA 1
ATOM 4468 C C . GLU A 1 617 ? 48.899 110.595 73.907 1.00 44.39 617 GLU A C 1
ATOM 4469 O O . GLU A 1 617 ? 49.811 110.955 74.649 1.00 39.29 617 GLU A O 1
ATOM 4475 N N . ARG A 1 618 ? 48.285 109.424 74.036 1.00 43.64 618 ARG A N 1
ATOM 4476 C CA . ARG A 1 618 ? 48.760 108.428 74.987 1.00 44.02 618 ARG A CA 1
ATOM 4477 C C . ARG A 1 618 ? 48.456 107.016 74.499 1.00 44.91 618 ARG A C 1
ATOM 4478 O O . ARG A 1 618 ? 47.345 106.738 74.040 1.00 43.70 618 ARG A O 1
ATOM 4486 N N . ALA A 1 619 ? 49.457 106.141 74.593 1.00 41.55 619 ALA A N 1
ATOM 4487 C CA . ALA A 1 619 ? 49.357 104.757 74.126 1.00 42.48 619 ALA A CA 1
ATOM 4488 C C . ALA A 1 619 ? 48.954 104.680 72.657 1.00 39.19 619 ALA A C 1
ATOM 4489 O O . ALA A 1 619 ? 48.220 103.777 72.255 1.00 35.59 619 ALA A O 1
ATOM 4491 N N . GLY A 1 620 ? 49.421 105.644 71.868 1.00 40.64 620 GLY A N 1
ATOM 4492 C CA . GLY A 1 620 ? 49.150 105.669 70.442 1.00 40.84 620 GLY A CA 1
ATOM 4493 C C . GLY A 1 620 ? 47.815 106.294 70.084 1.00 48.07 620 GLY A C 1
ATOM 4494 O O . GLY A 1 620 ? 47.589 106.670 68.932 1.00 43.18 620 GLY A O 1
ATOM 4495 N N . LEU A 1 621 ? 46.930 106.406 71.072 1.00 46.49 621 LEU A N 1
ATOM 4496 C CA . LEU A 1 621 ? 45.607 106.982 70.863 1.00 41.33 621 LEU A CA 1
ATOM 4497 C C . LEU A 1 621 ? 45.647 108.506 70.843 1.00 42.18 621 LEU A C 1
ATOM 4498 O O . LEU A 1 621 ? 46.534 109.118 71.438 1.00 44.41 621 LEU A O 1
ATOM 4503 N N . LEU A 1 622 ? 44.685 109.111 70.152 1.00 39.64 622 LEU A N 1
ATOM 4504 C CA . LEU A 1 622 ? 44.573 110.565 70.106 1.00 46.16 622 LEU A CA 1
ATOM 4505 C C . LEU A 1 622 ? 43.333 111.054 70.859 1.00 46.81 622 LEU A C 1
ATOM 4506 O O . LEU A 1 622 ? 42.201 110.748 70.475 1.00 38.58 622 LEU A O 1
ATOM 4511 N N . PHE A 1 623 ? 43.555 111.817 71.927 1.00 45.21 623 PHE A N 1
ATOM 4512 C CA . PHE A 1 623 ? 42.465 112.346 72.742 1.00 40.00 623 PHE A CA 1
ATOM 4513 C C . PHE A 1 623 ? 42.196 113.803 72.392 1.00 43.57 623 PHE A C 1
ATOM 4514 O O . PHE A 1 623 ? 43.110 114.629 72.413 1.00 43.66 623 PHE A O 1
ATOM 4522 N N . ILE A 1 624 ? 40.941 114.120 72.085 1.00 47.87 624 ILE A N 1
ATOM 4523 C CA . ILE A 1 624 ? 40.554 115.497 71.792 1.00 45.04 624 ILE A CA 1
ATOM 4524 C C . ILE A 1 624 ? 39.357 115.913 72.646 1.00 43.71 624 ILE A C 1
ATOM 4525 O O . ILE A 1 624 ? 38.304 115.275 72.609 1.00 41.21 624 ILE A O 1
ATOM 4530 N N . PHE A 1 625 ? 39.526 116.981 73.420 1.00 47.18 625 PHE A N 1
ATOM 4531 C CA . PHE A 1 625 ? 38.447 117.491 74.260 1.00 46.58 625 PHE A CA 1
ATOM 4532 C C . PHE A 1 625 ? 38.035 118.904 73.853 1.00 43.21 625 PHE A C 1
ATOM 4533 O O . PHE A 1 625 ? 38.882 119.781 73.698 1.00 43.88 625 PHE A O 1
ATOM 4541 N N . ASN A 1 626 ? 36.735 119.114 73.667 1.00 45.68 626 ASN A N 1
ATOM 4542 C CA . ASN A 1 626 ? 36.196 120.452 73.432 1.00 45.83 626 ASN A CA 1
ATOM 4543 C C . ASN A 1 626 ? 35.361 120.928 74.615 1.00 50.30 626 ASN A C 1
ATOM 4544 O O . ASN A 1 626 ? 34.180 120.596 74.724 1.00 46.47 626 ASN A O 1
ATOM 4549 N N . PHE A 1 627 ? 35.973 121.708 75.499 1.00 50.34 627 PHE A N 1
ATOM 4550 C CA . PHE A 1 627 ? 35.279 122.167 76.694 1.00 51.22 627 PHE A CA 1
ATOM 4551 C C . PHE A 1 627 ? 34.575 123.508 76.493 1.00 54.71 627 PHE A C 1
ATOM 4552 O O . PHE A 1 627 ? 34.049 124.087 77.445 1.00 58.31 627 PHE A O 1
ATOM 4560 N N . HIS A 1 628 ? 34.563 124.006 75.261 1.00 51.15 628 HIS A N 1
ATOM 4561 C CA . HIS A 1 628 ? 33.900 125.274 74.988 1.00 51.27 628 HIS A CA 1
ATOM 4562 C C . HIS A 1 628 ? 32.392 125.105 75.127 1.00 52.35 628 HIS A C 1
ATOM 4563 O O . HIS A 1 628 ? 31.816 124.162 74.585 1.00 50.63 628 HIS A O 1
ATOM 4570 N N . PRO A 1 629 ? 31.750 126.024 75.863 1.00 56.78 629 PRO A N 1
ATOM 4571 C CA . PRO A 1 629 ? 30.321 125.939 76.186 1.00 49.73 629 PRO A CA 1
ATOM 4572 C C . PRO A 1 629 ? 29.375 126.245 75.027 1.00 49.90 629 PRO A C 1
ATOM 4573 O O . PRO A 1 629 ? 28.170 126.058 75.197 1.00 54.35 629 PRO A O 1
ATOM 4577 N N . SER A 1 630 ? 29.883 126.694 73.881 1.00 51.71 630 SER A N 1
ATOM 4578 C CA . SER A 1 630 ? 28.991 127.001 72.762 1.00 53.44 630 SER A CA 1
ATOM 4579 C C . SER A 1 630 ? 29.576 126.741 71.369 1.00 52.89 630 SER A C 1
ATOM 4580 O O . SER A 1 630 ? 28.840 126.363 70.457 1.00 57.81 630 SER A O 1
ATOM 4583 N N . LYS A 1 631 ? 30.884 126.917 71.198 1.00 53.24 631 LYS A N 1
ATOM 4584 C CA . LYS A 1 631 ? 31.473 126.838 69.862 1.00 53.50 631 LYS A CA 1
ATOM 4585 C C . LYS A 1 631 ? 31.766 125.403 69.429 1.00 57.55 631 LYS A C 1
ATOM 4586 O O . LYS A 1 631 ? 32.249 124.589 70.216 1.00 58.12 631 LYS A O 1
ATOM 4592 N N . SER A 1 632 ? 31.480 125.110 68.164 1.00 56.08 632 SER A N 1
ATOM 4593 C CA . SER A 1 632 ? 31.868 123.846 67.551 1.00 52.75 632 SER A CA 1
ATOM 4594 C C . SER A 1 632 ? 32.795 124.122 66.375 1.00 60.45 632 SER A C 1
ATOM 4595 O O . SER A 1 632 ? 32.685 125.159 65.720 1.00 71.37 632 SER A O 1
ATOM 4598 N N . TYR A 1 633 ? 33.704 123.193 66.107 1.00 56.22 633 TYR A N 1
ATOM 4599 C CA . TYR A 1 633 ? 34.733 123.407 65.095 1.00 58.84 633 TYR A CA 1
ATOM 4600 C C . TYR A 1 633 ? 34.635 122.356 63.995 1.00 61.67 633 TYR A C 1
ATOM 4601 O O . TYR A 1 633 ? 34.511 121.167 64.284 1.00 60.80 633 TYR A O 1
ATOM 4610 N N . THR A 1 634 ? 34.696 122.788 62.739 1.00 60.08 634 THR A N 1
ATOM 4611 C CA . THR A 1 634 ? 34.405 121.895 61.619 1.00 66.09 634 THR A CA 1
ATOM 4612 C C . THR A 1 634 ? 35.680 121.449 60.896 1.00 69.03 634 THR A C 1
ATOM 4613 O O . THR A 1 634 ? 35.775 120.308 60.434 1.00 71.61 634 THR A O 1
ATOM 4617 N N . ASP A 1 635 ? 36.664 122.338 60.807 1.00 58.58 635 ASP A N 1
ATOM 4618 C CA . ASP A 1 635 ? 37.937 121.979 60.189 1.00 63.75 635 ASP A CA 1
ATOM 4619 C C . ASP A 1 635 ? 39.094 122.263 61.139 1.00 63.37 635 ASP A C 1
ATOM 4620 O O . ASP A 1 635 ? 40.040 122.977 60.795 1.00 57.84 635 ASP A O 1
ATOM 4625 N N . TYR A 1 636 ? 39.014 121.685 62.334 1.00 54.68 636 TYR A N 1
ATOM 4626 C CA . TYR A 1 636 ? 39.980 121.959 63.390 1.00 53.27 636 TYR A CA 1
ATOM 4627 C C . TYR A 1 636 ? 41.221 121.082 63.269 1.00 57.31 636 TYR A C 1
ATOM 4628 O O . TYR A 1 636 ? 41.124 119.857 63.155 1.00 50.27 636 TYR A O 1
ATOM 4637 N N . ARG A 1 637 ? 42.387 121.720 63.307 1.00 54.02 637 ARG A N 1
ATOM 4638 C CA . ARG A 1 637 ? 43.650 121.016 63.123 1.00 55.10 637 ARG A CA 1
ATOM 4639 C C . ARG A 1 637 ? 44.216 120.521 64.450 1.00 57.17 637 ARG A C 1
ATOM 4640 O O . ARG A 1 637 ? 44.309 121.273 65.423 1.00 53.91 637 ARG A O 1
ATOM 4648 N N . VAL A 1 638 ? 44.588 119.246 64.479 1.00 56.74 638 VAL A N 1
ATOM 4649 C CA . VAL A 1 638 ? 45.148 118.631 65.674 1.00 50.78 638 VAL A CA 1
ATOM 4650 C C . VAL A 1 638 ? 46.434 117.907 65.290 1.00 49.34 638 VAL A C 1
ATOM 4651 O O . VAL A 1 638 ? 46.453 117.122 64.340 1.00 51.59 638 VAL A O 1
ATOM 4655 N N . GLY A 1 639 ? 47.507 118.173 66.025 1.00 50.10 639 GLY A N 1
ATOM 4656 C CA . GLY A 1 639 ? 48.788 117.556 65.734 1.00 51.85 639 GLY A CA 1
ATOM 4657 C C . GLY A 1 639 ? 48.846 116.105 66.167 1.00 53.77 639 GLY A C 1
ATOM 4658 O O . GLY A 1 639 ? 48.240 115.721 67.169 1.00 53.56 639 GLY A O 1
ATOM 4659 N N . THR A 1 640 ? 49.563 115.288 65.400 1.00 53.41 640 THR A N 1
ATOM 4660 C CA . THR A 1 640 ? 49.766 113.894 65.771 1.00 47.91 640 THR A CA 1
ATOM 4661 C C . THR A 1 640 ? 51.209 113.448 65.571 1.00 48.89 640 THR A C 1
ATOM 4662 O O . THR A 1 640 ? 52.002 114.116 64.907 1.00 51.43 640 THR A O 1
ATOM 4666 N N . ALA A 1 641 ? 51.529 112.296 66.145 1.00 53.43 641 ALA A N 1
ATOM 4667 C CA . ALA A 1 641 ? 52.875 111.739 66.110 1.00 50.48 641 ALA A CA 1
ATOM 4668 C C . ALA A 1 641 ? 53.053 110.784 64.936 1.00 52.45 641 ALA A C 1
ATOM 4669 O O . ALA A 1 641 ? 54.172 110.550 64.479 1.00 52.02 641 ALA A O 1
ATOM 4671 N N . LEU A 1 642 ? 51.943 110.243 64.443 1.00 51.28 642 LEU A N 1
ATOM 4672 C CA . LEU A 1 642 ? 52.005 109.192 63.439 1.00 50.92 642 LEU A CA 1
ATOM 4673 C C . LEU A 1 642 ? 51.294 109.569 62.146 1.00 52.55 642 LEU A C 1
ATOM 4674 O O . LEU A 1 642 ? 50.310 110.307 62.164 1.00 54.45 642 LEU A O 1
ATOM 4679 N N . PRO A 1 643 ? 51.791 109.055 61.011 1.00 47.87 643 PRO A N 1
ATOM 4680 C CA . PRO A 1 643 ? 51.112 109.273 59.734 1.00 48.57 643 PRO A CA 1
ATOM 4681 C C . PRO A 1 643 ? 50.132 108.142 59.466 1.00 49.75 643 PRO A C 1
ATOM 4682 O O . PRO A 1 643 ? 50.262 107.084 60.078 1.00 57.92 643 PRO A O 1
ATOM 4686 N N . GLY A 1 644 ? 49.162 108.347 58.583 1.00 49.03 644 GLY A N 1
ATOM 4687 C CA . GLY A 1 644 ? 48.277 107.258 58.225 1.00 48.84 644 GLY A CA 1
ATOM 4688 C C . GLY A 1 644 ? 46.807 107.588 58.356 1.00 48.65 644 GLY A C 1
ATOM 4689 O O . GLY A 1 644 ? 46.410 108.753 58.362 1.00 48.95 644 GLY A O 1
ATOM 4690 N N . LYS A 1 645 ? 45.998 106.537 58.442 1.00 52.99 645 LYS A N 1
ATOM 4691 C CA . LYS A 1 645 ? 44.555 106.662 58.580 1.00 49.02 645 LYS A CA 1
ATOM 4692 C C . LYS A 1 645 ? 44.145 106.558 60.052 1.00 51.20 645 LYS A C 1
ATOM 4693 O O . LYS A 1 645 ? 44.647 105.709 60.787 1.00 46.67 645 LYS A O 1
ATOM 4699 N N . PHE A 1 646 ? 43.244 107.440 60.476 1.00 56.18 646 PHE A N 1
ATOM 4700 C CA . PHE A 1 646 ? 42.737 107.444 61.846 1.00 47.93 646 PHE A CA 1
ATOM 4701 C C . PHE A 1 646 ? 41.243 107.147 61.877 1.00 43.42 646 PHE A C 1
ATOM 4702 O O . PHE A 1 646 ? 40.492 107.639 61.040 1.00 52.07 646 PHE A O 1
ATOM 4710 N N . LYS A 1 647 ? 40.817 106.329 62.833 1.00 43.76 647 LYS A N 1
ATOM 4711 C CA . LYS A 1 647 ? 39.398 106.052 63.017 1.00 43.43 647 LYS A CA 1
ATOM 4712 C C . LYS A 1 647 ? 38.962 106.388 64.443 1.00 47.68 647 LYS A C 1
ATOM 4713 O O . LYS A 1 647 ? 39.733 106.239 65.392 1.00 46.35 647 LYS A O 1
ATOM 4719 N N . ILE A 1 648 ? 37.723 106.847 64.585 1.00 51.62 648 ILE A N 1
ATOM 4720 C CA . ILE A 1 648 ? 37.154 107.141 65.896 1.00 51.45 648 ILE A CA 1
ATOM 4721 C C . ILE A 1 648 ? 36.855 105.847 66.646 1.00 45.84 648 ILE A C 1
ATOM 4722 O O . ILE A 1 648 ? 36.118 104.995 66.151 1.00 49.49 648 ILE A O 1
ATOM 4727 N N . VAL A 1 649 ? 37.427 105.697 67.836 1.00 46.75 649 VAL A N 1
ATOM 4728 C CA . VAL A 1 649 ? 37.173 104.507 68.641 1.00 47.08 649 VAL A CA 1
ATOM 4729 C C . VAL A 1 649 ? 36.308 104.805 69.863 1.00 49.69 649 VAL A C 1
ATOM 4730 O O . VAL A 1 649 ? 35.804 103.886 70.509 1.00 51.66 649 VAL A O 1
ATOM 4734 N N . LEU A 1 650 ? 36.134 106.084 70.179 1.00 50.47 650 LEU A N 1
ATOM 4735 C CA . LEU A 1 650 ? 35.202 106.478 71.230 1.00 48.59 650 LEU A CA 1
ATOM 4736 C C . LEU A 1 650 ? 34.734 107.912 71.017 1.00 48.38 650 LEU A C 1
ATOM 4737 O O . LEU A 1 650 ? 35.541 108.816 70.788 1.00 46.06 650 LEU A O 1
ATOM 4742 N N . ASP A 1 651 ? 33.423 108.111 71.113 1.00 50.28 651 ASP A N 1
ATOM 4743 C CA . ASP A 1 651 ? 32.810 109.412 70.866 1.00 48.53 651 ASP A CA 1
ATOM 4744 C C . ASP A 1 651 ? 31.677 109.660 71.853 1.00 48.14 651 ASP A C 1
ATOM 4745 O O . ASP A 1 651 ? 30.638 109.003 71.791 1.00 48.20 651 ASP A O 1
ATOM 4750 N N . SER A 1 652 ? 31.876 110.615 72.756 1.00 50.32 652 SER A N 1
ATOM 4751 C CA . SER A 1 652 ? 30.899 110.895 73.806 1.00 48.25 652 SER A CA 1
ATOM 4752 C C . SER A 1 652 ? 29.577 111.444 73.264 1.00 48.69 652 SER A C 1
ATOM 4753 O O . SER A 1 652 ? 28.598 111.553 74.000 1.00 45.42 652 SER A O 1
ATOM 4756 N N . ASP A 1 653 ? 29.547 111.773 71.976 1.00 51.80 653 ASP A N 1
ATOM 4757 C CA . ASP A 1 653 ? 28.345 112.312 71.350 1.00 49.53 653 ASP A CA 1
ATOM 4758 C C . ASP A 1 653 ? 27.448 111.213 70.792 1.00 47.87 653 ASP A C 1
ATOM 4759 O O . ASP A 1 653 ? 26.412 111.492 70.191 1.00 55.78 653 ASP A O 1
ATOM 4764 N N . ALA A 1 654 ? 27.847 109.962 70.990 1.00 50.69 654 ALA A N 1
ATOM 4765 C CA . ALA A 1 654 ? 27.044 108.832 70.538 1.00 51.99 654 ALA A CA 1
ATOM 4766 C C . ALA A 1 654 ? 25.679 108.827 71.217 1.00 52.89 654 ALA A C 1
ATOM 4767 O O . ALA A 1 654 ? 25.533 109.311 72.338 1.00 53.00 654 ALA A O 1
ATOM 4769 N N . ALA A 1 655 ? 24.683 108.274 70.533 1.00 56.18 655 ALA A N 1
ATOM 4770 C CA . ALA A 1 655 ? 23.321 108.239 71.050 1.00 51.08 655 ALA A CA 1
ATOM 4771 C C . ALA A 1 655 ? 23.257 107.364 72.295 1.00 51.23 655 ALA A C 1
ATOM 4772 O O . ALA A 1 655 ? 22.449 107.597 73.196 1.00 54.80 655 ALA A O 1
ATOM 4774 N N . GLU A 1 656 ? 24.124 106.357 72.331 1.00 57.06 656 GLU A N 1
ATOM 4775 C CA . GLU A 1 656 ? 24.193 105.412 73.438 1.00 52.21 656 GLU A CA 1
ATOM 4776 C C . GLU A 1 656 ? 24.694 106.070 74.725 1.00 47.14 656 GLU A C 1
ATOM 4777 O O . GLU A 1 656 ? 24.475 105.553 75.820 1.00 44.67 656 GLU A O 1
ATOM 4783 N N . TYR A 1 657 ? 25.371 107.206 74.584 1.00 45.32 657 TYR A N 1
ATOM 4784 C CA . TYR A 1 657 ? 25.916 107.933 75.727 1.00 47.21 657 TYR A CA 1
ATOM 4785 C C . TYR A 1 657 ? 25.080 109.154 76.106 1.00 48.81 657 TYR A C 1
ATOM 4786 O O . TYR A 1 657 ? 25.424 109.885 77.036 1.00 45.17 657 TYR A O 1
ATOM 4795 N N . GLY A 1 658 ? 23.992 109.378 75.377 1.00 45.10 658 GLY A N 1
ATOM 4796 C CA . GLY A 1 658 ? 23.159 110.544 75.604 1.00 48.30 658 GLY A CA 1
ATOM 4797 C C . GLY A 1 658 ? 23.650 111.752 74.828 1.00 49.32 658 GLY A C 1
ATOM 4798 O O . GLY A 1 658 ? 23.513 112.892 75.273 1.00 47.26 658 GLY A O 1
ATOM 4799 N N . GLY A 1 659 ? 24.242 111.494 73.667 1.00 51.86 659 GLY A N 1
ATOM 4800 C CA . GLY A 1 659 ? 24.723 112.548 72.793 1.00 50.84 659 GLY A CA 1
ATOM 4801 C C . GLY A 1 659 ? 23.706 112.892 71.722 1.00 53.85 659 GLY A C 1
ATOM 4802 O O . GLY A 1 659 ? 22.541 112.509 71.818 1.00 52.08 659 GLY A O 1
ATOM 4803 N N . HIS A 1 660 ? 24.152 113.597 70.688 1.00 58.64 660 HIS A N 1
ATOM 4804 C CA . HIS A 1 660 ? 23.255 114.047 69.630 1.00 62.53 660 HIS A CA 1
ATOM 4805 C C . HIS A 1 660 ? 23.545 113.353 68.299 1.00 64.13 660 HIS A C 1
ATOM 4806 O O . HIS A 1 660 ? 22.964 113.705 67.272 1.00 68.62 660 HIS A O 1
ATOM 4813 N N . GLN A 1 661 ? 24.424 112.353 68.342 1.00 61.51 661 GLN A N 1
ATOM 4814 C CA . GLN A 1 661 ? 24.802 111.551 67.175 1.00 61.10 661 GLN A CA 1
ATOM 4815 C C . GLN A 1 661 ? 25.110 112.402 65.944 1.00 58.18 661 GLN A C 1
ATOM 4816 O O . GLN A 1 661 ? 24.564 112.175 64.865 1.00 60.39 661 GLN A O 1
ATOM 4822 N N . ARG A 1 662 ? 25.996 113.380 66.113 1.00 58.77 662 ARG A N 1
ATOM 4823 C CA . ARG A 1 662 ? 26.361 114.281 65.023 1.00 61.10 662 ARG A CA 1
ATOM 4824 C C . ARG A 1 662 ? 27.541 113.776 64.200 1.00 62.68 662 ARG A C 1
ATOM 4825 O O . ARG A 1 662 ? 27.720 114.180 63.052 1.00 66.59 662 ARG A O 1
ATOM 4833 N N . LEU A 1 663 ? 28.352 112.904 64.790 1.00 67.18 663 LEU A N 1
ATOM 4834 C CA . LEU A 1 663 ? 29.553 112.422 64.117 1.00 66.08 663 LEU A CA 1
ATOM 4835 C C . LEU A 1 663 ? 29.288 111.151 63.320 1.00 67.82 663 LEU A C 1
ATOM 4836 O O . LEU A 1 663 ? 28.487 110.306 63.723 1.00 67.58 663 LEU A O 1
ATOM 4841 N N . ASP A 1 664 ? 29.969 111.029 62.184 1.00 71.01 664 ASP A N 1
ATOM 4842 C CA . ASP A 1 664 ? 29.881 109.834 61.358 1.00 76.11 664 ASP A CA 1
ATOM 4843 C C . ASP A 1 664 ? 31.115 108.985 61.654 1.00 72.68 664 ASP A C 1
ATOM 4844 O O . ASP A 1 664 ? 32.227 109.339 61.268 1.00 71.62 664 ASP A O 1
ATOM 4849 N N . HIS A 1 665 ? 30.913 107.864 62.341 1.00 67.98 665 HIS A N 1
ATOM 4850 C CA . HIS A 1 665 ? 32.022 107.026 62.797 1.00 73.97 665 HIS A CA 1
ATOM 4851 C C . HIS A 1 665 ? 32.703 106.244 61.683 1.00 79.03 665 HIS A C 1
ATOM 4852 O O . HIS A 1 665 ? 33.735 105.608 61.907 1.00 77.32 665 HIS A O 1
ATOM 4859 N N . SER A 1 666 ? 32.135 106.300 60.486 1.00 76.07 666 SER A N 1
ATOM 4860 C CA . SER A 1 666 ? 32.701 105.582 59.355 1.00 76.47 666 SER A CA 1
ATOM 4861 C C . SER A 1 666 ? 33.695 106.484 58.630 1.00 75.04 666 SER A C 1
ATOM 4862 O O . SER A 1 666 ? 34.327 106.075 57.656 1.00 78.92 666 SER A O 1
ATOM 4865 N N . THR A 1 667 ? 33.817 107.720 59.109 1.00 70.34 667 THR A N 1
ATOM 4866 C CA . THR A 1 667 ? 34.681 108.710 58.475 1.00 67.21 667 THR A CA 1
ATOM 4867 C C . THR A 1 667 ? 36.159 108.371 58.641 1.00 61.83 667 THR A C 1
ATOM 4868 O O . THR A 1 667 ? 36.640 108.134 59.748 1.00 63.66 667 THR A O 1
ATOM 4872 N N . ASP A 1 668 ? 36.865 108.331 57.520 1.00 62.66 668 ASP A N 1
ATOM 4873 C CA . ASP A 1 668 ? 38.312 108.165 57.507 1.00 64.48 668 ASP A CA 1
ATOM 4874 C C . ASP A 1 668 ? 39.034 109.480 57.815 1.00 59.38 668 ASP A C 1
ATOM 4875 O O . ASP A 1 668 ? 38.772 110.504 57.183 1.00 57.37 668 ASP A O 1
ATOM 4880 N N . PHE A 1 669 ? 39.942 109.450 58.786 1.00 51.80 669 PHE A N 1
ATOM 4881 C CA . PHE A 1 669 ? 40.783 110.608 59.066 1.00 48.11 669 PHE A CA 1
ATOM 4882 C C . PHE A 1 669 ? 42.216 110.362 58.623 1.00 54.51 669 PHE A C 1
ATOM 4883 O O . PHE A 1 669 ? 42.882 109.455 59.119 1.00 58.73 669 PHE A O 1
ATOM 4891 N N . PHE A 1 670 ? 42.689 111.182 57.692 1.00 55.17 670 PHE A N 1
ATOM 4892 C CA . PHE A 1 670 ? 44.018 110.991 57.126 1.00 44.53 670 PHE A CA 1
ATOM 4893 C C . PHE A 1 670 ? 45.002 112.030 57.637 1.00 45.62 670 PHE A C 1
ATOM 4894 O O . PHE A 1 670 ? 44.723 113.227 57.661 1.00 54.86 670 PHE A O 1
ATOM 4902 N N . SER A 1 671 ? 46.167 111.537 58.035 1.00 50.09 671 SER A N 1
ATOM 4903 C CA . SER A 1 671 ? 47.243 112.350 58.577 1.00 50.82 671 SER A CA 1
ATOM 4904 C C . SER A 1 671 ? 48.190 112.834 57.487 1.00 59.61 671 SER A C 1
ATOM 4905 O O . SER A 1 671 ? 48.760 112.030 56.750 1.00 67.68 671 SER A O 1
ATOM 4908 N N . GLU A 1 672 ? 48.336 114.150 57.368 1.00 51.35 672 GLU A N 1
ATOM 4909 C CA . GLU A 1 672 ? 49.202 114.717 56.344 1.00 57.70 672 GLU A CA 1
ATOM 4910 C C . GLU A 1 672 ? 50.486 115.283 56.945 1.00 56.09 672 GLU A C 1
ATOM 4911 O O . GLU A 1 672 ? 50.539 115.617 58.126 1.00 55.82 672 GLU A O 1
ATOM 4917 N N . ALA A 1 673 ? 51.524 115.373 56.121 1.00 62.33 673 ALA A N 1
ATOM 4918 C CA . ALA A 1 673 ? 52.788 115.967 56.539 1.00 58.86 673 ALA A CA 1
ATOM 4919 C C . ALA A 1 673 ? 52.641 117.476 56.656 1.00 63.68 673 ALA A C 1
ATOM 4920 O O . ALA A 1 673 ? 52.808 118.198 55.672 1.00 69.08 673 ALA A O 1
ATOM 4922 N N . PHE A 1 674 ? 52.338 117.956 57.856 1.00 67.65 674 PHE A N 1
ATOM 4923 C CA . PHE A 1 674 ? 52.179 119.386 58.066 1.00 66.32 674 PHE A CA 1
ATOM 4924 C C . PHE A 1 674 ? 52.365 119.676 59.553 1.00 57.79 674 PHE A C 1
ATOM 4925 O O . PHE A 1 674 ? 51.499 119.362 60.367 1.00 53.54 674 PHE A O 1
ATOM 4933 N N . GLU A 1 675 ? 53.516 120.249 59.898 1.00 58.23 675 GLU A N 1
ATOM 4934 C CA . GLU A 1 675 ? 53.868 120.520 61.290 1.00 55.08 675 GLU A CA 1
ATOM 4935 C C . GLU A 1 675 ? 52.827 121.399 61.974 1.00 62.59 675 GLU A C 1
ATOM 4936 O O . GLU A 1 675 ? 52.365 122.388 61.404 1.00 63.32 675 GLU A O 1
ATOM 4942 N N . HIS A 1 676 ? 52.462 121.032 63.200 1.00 65.08 676 HIS A N 1
ATOM 4943 C CA . HIS A 1 676 ? 51.481 121.792 63.964 1.00 63.40 676 HIS A CA 1
ATOM 4944 C C . HIS A 1 676 ? 51.558 121.460 65.453 1.00 58.00 676 HIS A C 1
ATOM 4945 O O . HIS A 1 676 ? 51.488 120.291 65.840 1.00 57.43 676 HIS A O 1
ATOM 4952 N N . ASN A 1 677 ? 51.703 122.498 66.273 1.00 54.13 677 ASN A N 1
ATOM 4953 C CA . ASN A 1 677 ? 51.766 122.363 67.728 1.00 56.03 677 ASN A CA 1
ATOM 4954 C C . ASN A 1 677 ? 52.895 121.450 68.193 1.00 54.86 677 ASN A C 1
ATOM 4955 O O . ASN A 1 677 ? 52.761 120.737 69.188 1.00 56.08 677 ASN A O 1
ATOM 4960 N N . GLY A 1 678 ? 54.005 121.473 67.464 1.00 54.44 678 GLY A N 1
ATOM 4961 C CA . GLY A 1 678 ? 55.171 120.691 67.830 1.00 55.74 678 GLY A CA 1
ATOM 4962 C C . GLY A 1 678 ? 55.060 119.232 67.435 1.00 56.06 678 GLY A C 1
ATOM 4963 O O . GLY A 1 678 ? 55.812 118.391 67.926 1.00 66.52 678 GLY A O 1
ATOM 4964 N N . ARG A 1 679 ? 54.111 118.925 66.556 1.00 52.15 679 ARG A N 1
ATOM 4965 C CA . ARG A 1 679 ? 53.969 117.572 66.033 1.00 51.28 679 ARG A CA 1
ATOM 4966 C C . ARG A 1 679 ? 54.317 117.547 64.549 1.00 53.78 679 ARG A C 1
ATOM 4967 O O . ARG A 1 679 ? 54.008 118.490 63.825 1.00 58.36 679 ARG A O 1
ATOM 4975 N N . PRO A 1 680 ? 54.967 116.466 64.092 1.00 52.07 680 PRO A N 1
ATOM 4976 C CA . PRO A 1 680 ? 55.380 116.367 62.688 1.00 47.89 680 PRO A CA 1
ATOM 4977 C C . PRO A 1 680 ? 54.206 116.197 61.725 1.00 48.80 680 PRO A C 1
ATOM 4978 O O . PRO A 1 680 ? 54.333 116.543 60.550 1.00 49.65 680 PRO A O 1
ATOM 4982 N N . TYR A 1 681 ? 53.079 115.687 62.210 1.00 45.79 681 TYR A N 1
ATOM 4983 C CA . TYR A 1 681 ? 51.914 115.503 61.351 1.00 49.06 681 TYR A CA 1
ATOM 4984 C C . TYR A 1 681 ? 50.669 116.093 62.000 1.00 50.42 681 TYR A C 1
ATOM 4985 O O . TYR A 1 681 ? 50.674 116.430 63.183 1.00 51.74 681 TYR A O 1
ATOM 4994 N N . SER A 1 682 ? 49.604 116.215 61.217 1.00 50.15 682 SER A N 1
ATOM 4995 C CA . SER A 1 682 ? 48.369 116.822 61.695 1.00 49.78 682 SER A CA 1
ATOM 4996 C C . SER A 1 682 ? 47.188 116.343 60.861 1.00 52.30 682 SER A C 1
ATOM 4997 O O . SER A 1 682 ? 47.344 115.990 59.692 1.00 54.62 682 SER A O 1
ATOM 5000 N N . LEU A 1 683 ? 46.009 116.323 61.472 1.00 52.98 683 LEU A N 1
ATOM 5001 C CA . LEU A 1 683 ? 44.783 115.975 60.765 1.00 53.61 683 LEU A CA 1
ATOM 5002 C C . LEU A 1 683 ? 43.671 116.975 61.078 1.00 53.48 683 LEU A C 1
ATOM 5003 O O . LEU A 1 683 ? 43.785 117.761 62.018 1.00 55.28 683 LEU A O 1
ATOM 5008 N N . LEU A 1 684 ? 42.603 116.951 60.285 1.00 54.04 684 LEU A N 1
ATOM 5009 C CA . LEU A 1 684 ? 41.472 117.851 60.499 1.00 48.93 684 LEU A CA 1
ATOM 5010 C C . LEU A 1 684 ? 40.261 117.109 61.056 1.00 49.05 684 LEU A C 1
ATOM 5011 O O . LEU A 1 684 ? 39.889 116.046 60.561 1.00 52.01 684 LEU A O 1
ATOM 5016 N N . VAL A 1 685 ? 39.642 117.683 62.082 1.00 53.47 685 VAL A N 1
ATOM 5017 C CA . VAL A 1 685 ? 38.549 117.019 62.782 1.00 56.58 685 VAL A CA 1
ATOM 5018 C C . VAL A 1 685 ? 37.349 117.944 63.013 1.00 53.62 685 VAL A C 1
ATOM 5019 O O . VAL A 1 685 ? 37.495 119.165 63.086 1.00 57.60 685 VAL A O 1
ATOM 5023 N N . TYR A 1 686 ? 36.162 117.350 63.105 1.00 54.44 686 TYR A N 1
ATOM 5024 C CA . TYR A 1 686 ? 34.952 118.062 63.507 1.00 55.97 686 TYR A CA 1
ATOM 5025 C C . TYR A 1 686 ? 34.618 117.711 64.952 1.00 54.65 686 TYR A C 1
ATOM 5026 O O . TYR A 1 686 ? 34.291 116.565 65.261 1.00 55.46 686 TYR A O 1
ATOM 5035 N N . ILE A 1 687 ? 34.697 118.700 65.834 1.00 51.39 687 ILE A N 1
ATOM 5036 C CA . ILE A 1 687 ? 34.527 118.448 67.258 1.00 49.28 687 ILE A CA 1
ATOM 5037 C C . ILE A 1 687 ? 33.533 119.437 67.886 1.00 50.64 687 ILE A C 1
ATOM 5038 O O . ILE A 1 687 ? 33.866 120.591 68.162 1.00 51.00 687 ILE A O 1
ATOM 5043 N N . PRO A 1 688 ? 32.287 118.979 68.094 1.00 48.89 688 PRO A N 1
ATOM 5044 C CA . PRO A 1 688 ? 31.208 119.804 68.650 1.00 49.52 688 PRO A CA 1
ATOM 5045 C C . PRO A 1 688 ? 31.471 120.258 70.083 1.00 53.55 688 PRO A C 1
ATOM 5046 O O . PRO A 1 688 ? 32.360 119.729 70.755 1.00 50.63 688 PRO A O 1
ATOM 5050 N N . SER A 1 689 ? 30.700 121.242 70.535 1.00 56.55 689 SER A N 1
ATOM 5051 C CA . SER A 1 689 ? 30.807 121.748 71.898 1.00 56.09 689 SER A CA 1
ATOM 5052 C C . SER A 1 689 ? 30.489 120.655 72.915 1.00 53.99 689 SER A C 1
ATOM 5053 O O . SER A 1 689 ? 29.489 119.942 72.784 1.00 47.65 689 SER A O 1
ATOM 5056 N N . ARG A 1 690 ? 31.357 120.530 73.916 1.00 55.18 690 ARG A N 1
ATOM 5057 C CA . ARG A 1 690 ? 31.201 119.550 74.988 1.00 56.36 690 ARG A CA 1
ATOM 5058 C C . ARG A 1 690 ? 31.162 118.117 74.458 1.00 50.95 690 ARG A C 1
ATOM 5059 O O . ARG A 1 690 ? 30.256 117.343 74.770 1.00 48.30 690 ARG A O 1
ATOM 5067 N N . VAL A 1 691 ? 32.162 117.780 73.650 1.00 49.99 691 VAL A N 1
ATOM 5068 C CA . VAL A 1 691 ? 32.316 116.433 73.117 1.00 49.06 691 VAL A CA 1
ATOM 5069 C C . VAL A 1 691 ? 33.769 115.983 73.285 1.00 44.62 691 VAL A C 1
ATOM 5070 O O . VAL A 1 691 ? 34.696 116.775 73.107 1.00 39.24 691 VAL A O 1
ATOM 5074 N N . ALA A 1 692 ? 33.965 114.721 73.655 1.00 43.12 692 ALA A N 1
ATOM 5075 C CA . ALA A 1 692 ? 35.305 114.149 73.720 1.00 41.65 692 ALA A CA 1
ATOM 5076 C C . ALA A 1 692 ? 35.496 113.073 72.652 1.00 44.40 692 ALA A C 1
ATOM 5077 O O . ALA A 1 692 ? 34.594 112.271 72.392 1.00 43.76 692 ALA A O 1
ATOM 5079 N N . LEU A 1 693 ? 36.678 113.051 72.044 1.00 45.10 693 LEU A N 1
ATOM 5080 C CA . LEU A 1 693 ? 36.983 112.074 71.003 1.00 47.05 693 LEU A CA 1
ATOM 5081 C C . LEU A 1 693 ? 38.281 111.326 71.264 1.00 42.48 693 LEU A C 1
ATOM 5082 O O . LEU A 1 693 ? 39.292 111.922 71.639 1.00 38.87 693 LEU A O 1
ATOM 5087 N N . ILE A 1 694 ? 38.244 110.015 71.048 1.00 43.73 694 ILE A N 1
ATOM 5088 C CA . ILE A 1 694 ? 39.456 109.208 71.018 1.00 44.86 694 ILE A CA 1
ATOM 5089 C C . ILE A 1 694 ? 39.611 108.571 69.642 1.00 49.49 694 ILE A C 1
ATOM 5090 O O . ILE A 1 694 ? 38.680 107.948 69.125 1.00 44.70 694 ILE A O 1
ATOM 5095 N N . LEU A 1 695 ? 40.791 108.726 69.050 1.00 48.42 695 LEU A N 1
ATOM 5096 C CA . LEU A 1 695 ? 41.037 108.199 67.713 1.00 50.41 695 LEU A CA 1
ATOM 5097 C C . LEU A 1 695 ? 42.206 107.223 67.722 1.00 45.52 695 LEU A C 1
ATOM 5098 O O . LEU A 1 695 ? 43.211 107.445 68.398 1.00 45.36 695 LEU A O 1
ATOM 5103 N N . GLN A 1 696 ? 42.071 106.148 66.952 1.00 46.71 696 GLN A N 1
ATOM 5104 C CA . GLN A 1 696 ? 43.116 105.138 66.842 1.00 45.42 696 GLN A CA 1
ATOM 5105 C C . GLN A 1 696 ? 43.713 105.146 65.446 1.00 49.66 696 GLN A C 1
ATOM 5106 O O . GLN A 1 696 ? 42.993 105.298 64.458 1.00 48.63 696 GLN A O 1
ATOM 5112 N N . ASN A 1 697 ? 45.031 104.997 65.366 1.00 48.71 697 ASN A N 1
ATOM 5113 C CA . ASN A 1 697 ? 45.685 104.830 64.078 1.00 47.39 697 ASN A CA 1
ATOM 5114 C C . ASN A 1 697 ? 45.579 103.386 63.589 1.00 48.35 697 ASN A C 1
ATOM 5115 O O . ASN A 1 697 ? 46.095 102.466 64.223 1.00 56.09 697 ASN A O 1
ATOM 5120 N N . VAL A 1 698 ? 44.885 103.197 62.471 1.00 47.14 698 VAL A N 1
ATOM 5121 C CA . VAL A 1 698 ? 44.686 101.876 61.885 1.00 50.41 698 VAL A CA 1
ATOM 5122 C C . VAL A 1 698 ? 45.640 101.676 60.712 1.00 60.05 698 VAL A C 1
ATOM 5123 O O . VAL A 1 698 ? 46.435 102.559 60.397 1.00 64.65 698 VAL A O 1
ATOM 5127 N N . ASP A 1 699 ? 45.544 100.532 60.042 1.00 61.72 699 ASP A N 1
ATOM 5128 C CA . ASP A 1 699 ? 46.421 100.262 58.905 1.00 54.53 699 ASP A CA 1
ATOM 5129 C C . ASP A 1 699 ? 45.716 100.512 57.581 1.00 57.15 699 ASP A C 1
ATOM 5130 O O . ASP A 1 699 ? 44.537 100.195 57.414 1.00 60.03 699 ASP A O 1
ATOM 5135 N N . LEU A 1 700 ? 46.463 101.087 56.644 1.00 54.59 700 LEU A N 1
ATOM 5136 C CA . LEU A 1 700 ? 45.937 101.465 55.339 1.00 56.83 700 LEU A CA 1
ATOM 5137 C C . LEU A 1 700 ? 45.513 100.254 54.510 1.00 55.35 700 LEU A C 1
ATOM 5138 O O . LEU A 1 700 ? 46.164 99.209 54.540 1.00 56.94 700 LEU A O 1
ATOM 5143 N N . ASP B 1 44 ? 60.384 30.072 133.739 1.00 83.17 44 ASP B N 1
ATOM 5144 C CA . ASP B 1 44 ? 60.350 29.023 132.726 1.00 81.45 44 ASP B CA 1
ATOM 5145 C C . ASP B 1 44 ? 59.378 27.909 133.112 1.00 77.44 44 ASP B C 1
ATOM 5146 O O . ASP B 1 44 ? 59.557 27.238 134.130 1.00 69.31 44 ASP B O 1
ATOM 5148 N N . PHE B 1 45 ? 58.346 27.721 132.295 1.00 76.50 45 PHE B N 1
ATOM 5149 C CA . PHE B 1 45 ? 57.314 26.725 132.571 1.00 63.55 45 PHE B CA 1
ATOM 5150 C C . PHE B 1 45 ? 57.760 25.309 132.226 1.00 59.88 45 PHE B C 1
ATOM 5151 O O . PHE B 1 45 ? 57.334 24.344 132.865 1.00 56.45 45 PHE B O 1
ATOM 5159 N N . GLN B 1 46 ? 58.618 25.187 131.219 1.00 60.83 46 GLN B N 1
ATOM 5160 C CA . GLN B 1 46 ? 59.165 23.887 130.857 1.00 54.65 46 GLN B CA 1
ATOM 5161 C C . GLN B 1 46 ? 60.047 23.402 132.004 1.00 55.92 46 GLN B C 1
ATOM 5162 O O . GLN B 1 46 ? 60.187 22.200 132.230 1.00 55.08 46 GLN B O 1
ATOM 5164 N N . ARG B 1 47 ? 60.625 24.350 132.736 1.00 58.01 47 ARG B N 1
ATOM 5165 C CA . ARG B 1 47 ? 61.456 24.032 133.890 1.00 51.29 47 ARG B CA 1
ATOM 5166 C C . ARG B 1 47 ? 60.656 23.450 135.055 1.00 48.99 47 ARG B C 1
ATOM 5167 O O . ARG B 1 47 ? 61.030 22.415 135.605 1.00 48.70 47 ARG B O 1
ATOM 5175 N N . ARG B 1 48 ? 59.560 24.109 135.428 1.00 49.34 48 ARG B N 1
ATOM 5176 C CA . ARG B 1 48 ? 58.773 23.665 136.577 1.00 44.66 48 ARG B CA 1
ATOM 5177 C C . ARG B 1 48 ? 58.181 22.275 136.421 1.00 41.71 48 ARG B C 1
ATOM 5178 O O . ARG B 1 48 ? 58.150 21.506 137.382 1.00 33.14 48 ARG B O 1
ATOM 5186 N N . TYR B 1 49 ? 57.734 21.936 135.217 1.00 40.02 49 TYR B N 1
ATOM 5187 C CA . TYR B 1 49 ? 57.104 20.640 135.031 1.00 41.14 49 TYR B CA 1
ATOM 5188 C C . TYR B 1 49 ? 58.149 19.534 135.041 1.00 41.43 49 TYR B C 1
ATOM 5189 O O . TYR B 1 49 ? 57.881 18.424 135.501 1.00 39.41 49 TYR B O 1
ATOM 5198 N N . LYS B 1 50 ? 59.341 19.842 134.539 1.00 40.51 50 LYS B N 1
ATOM 5199 C CA . LYS B 1 50 ? 60.430 18.875 134.542 1.00 40.41 50 LYS B CA 1
ATOM 5200 C C . LYS B 1 50 ? 60.898 18.662 135.977 1.00 37.59 50 LYS B C 1
ATOM 5201 O O . LYS B 1 50 ? 61.255 17.551 136.371 1.00 36.62 50 LYS B O 1
ATOM 5203 N N . GLN B 1 51 ? 60.879 19.735 136.758 1.00 35.00 51 GLN B N 1
ATOM 5204 C CA . GLN B 1 51 ? 61.264 19.658 138.158 1.00 37.01 51 GLN B CA 1
ATOM 5205 C C . GLN B 1 51 ? 60.224 18.874 138.951 1.00 31.48 51 GLN B C 1
ATOM 5206 O O . GLN B 1 51 ? 60.560 18.034 139.783 1.00 34.27 51 GLN B O 1
ATOM 5212 N N . PHE B 1 52 ? 58.957 19.153 138.676 1.00 37.62 52 PHE B N 1
ATOM 5213 C CA . PHE B 1 52 ? 57.849 18.457 139.321 1.00 35.34 52 PHE B CA 1
ATOM 5214 C C . PHE B 1 52 ? 57.883 16.966 139.001 1.00 33.15 52 PHE B C 1
ATOM 5215 O O . PHE B 1 52 ? 57.800 16.128 139.897 1.00 29.48 52 PHE B O 1
ATOM 5223 N N . SER B 1 53 ? 58.013 16.646 137.716 1.00 31.36 53 SER B N 1
ATOM 5224 C CA . SER B 1 53 ? 58.012 15.261 137.259 1.00 32.93 53 SER B CA 1
ATOM 5225 C C . SER B 1 53 ? 59.141 14.442 137.875 1.00 34.87 53 SER B C 1
ATOM 5226 O O . SER B 1 53 ? 58.984 13.246 138.115 1.00 35.46 53 SER B O 1
ATOM 5229 N N . GLN B 1 54 ? 60.274 15.084 138.136 1.00 33.42 54 GLN B N 1
ATOM 5230 C CA . GLN B 1 54 ? 61.416 14.381 138.700 1.00 35.02 54 GLN B CA 1
ATOM 5231 C C . GLN B 1 54 ? 61.105 13.966 140.135 1.00 36.10 54 GLN B C 1
ATOM 5232 O O . GLN B 1 54 ? 61.338 12.821 140.524 1.00 36.33 54 GLN B O 1
ATOM 5238 N N . ILE B 1 55 ? 60.568 14.901 140.913 1.00 28.27 55 ILE B N 1
ATOM 5239 C CA . ILE B 1 55 ? 60.204 14.634 142.299 1.00 27.64 55 ILE B CA 1
ATOM 5240 C C . ILE B 1 55 ? 59.091 13.584 142.411 1.00 28.50 55 ILE B C 1
ATOM 5241 O O . ILE B 1 55 ? 59.158 12.687 143.252 1.00 28.74 55 ILE B O 1
ATOM 5246 N N . LEU B 1 56 ? 58.076 13.688 141.558 1.00 27.39 56 LEU B N 1
ATOM 5247 C CA . LEU B 1 56 ? 56.969 12.732 141.574 1.00 27.73 56 LEU B CA 1
ATOM 5248 C C . LEU B 1 56 ? 57.443 11.329 141.211 1.00 31.10 56 LEU B C 1
ATOM 5249 O O . LEU B 1 56 ? 56.927 10.333 141.725 1.00 30.18 56 LEU B O 1
ATOM 5254 N N . LYS B 1 57 ? 58.447 11.262 140.346 1.00 31.62 57 LYS B N 1
ATOM 5255 C CA . LYS B 1 57 ? 59.014 9.988 139.928 1.00 32.19 57 LYS B CA 1
ATOM 5256 C C . LYS B 1 57 ? 59.818 9.373 141.068 1.00 32.74 57 LYS B C 1
ATOM 5257 O O . LYS B 1 57 ? 59.839 8.156 141.240 1.00 35.66 57 LYS B O 1
ATOM 5263 N N . ASN B 1 58 ? 60.481 10.225 141.843 1.00 27.83 58 ASN B N 1
ATOM 5264 C CA . ASN B 1 58 ? 61.216 9.771 143.013 1.00 28.93 58 ASN B CA 1
ATOM 5265 C C . ASN B 1 58 ? 60.268 9.213 144.067 1.00 32.55 58 ASN B C 1
ATOM 5266 O O . ASN B 1 58 ? 60.578 8.226 144.733 1.00 32.08 58 ASN B O 1
ATOM 5271 N N . ILE B 1 59 ? 59.119 9.866 144.221 1.00 31.00 59 ILE B N 1
ATOM 5272 C CA . ILE B 1 59 ? 58.075 9.409 145.132 1.00 31.34 59 ILE B CA 1
ATOM 5273 C C . ILE B 1 59 ? 57.620 7.998 144.757 1.00 33.35 59 ILE B C 1
ATOM 5274 O O . ILE B 1 59 ? 57.318 7.177 145.624 1.00 30.18 59 ILE B O 1
ATOM 5279 N N . GLY B 1 60 ? 57.609 7.708 143.462 1.00 27.99 60 GLY B N 1
ATOM 5280 C CA . GLY B 1 60 ? 57.231 6.393 142.987 1.00 27.02 60 GLY B CA 1
ATOM 5281 C C . GLY B 1 60 ? 58.301 5.334 143.181 1.00 32.38 60 GLY B C 1
ATOM 5282 O O . GLY B 1 60 ? 57.990 4.160 143.370 1.00 33.85 60 GLY B O 1
ATOM 5283 N N . GLU B 1 61 ? 59.565 5.741 143.132 1.00 36.39 61 GLU B N 1
ATOM 5284 C CA . GLU B 1 61 ? 60.666 4.790 143.236 1.00 32.58 61 GLU B CA 1
ATOM 5285 C C . GLU B 1 61 ? 61.087 4.517 144.677 1.00 31.68 61 GLU B C 1
ATOM 5286 O O . GLU B 1 61 ? 61.592 3.439 144.983 1.00 42.74 61 GLU B O 1
ATOM 5292 N N . ASN B 1 62 ? 60.885 5.492 145.557 1.00 28.77 62 ASN B N 1
ATOM 5293 C CA . ASN B 1 62 ? 61.376 5.394 146.929 1.00 31.68 62 ASN B CA 1
ATOM 5294 C C . ASN B 1 62 ? 60.248 5.223 147.938 1.00 27.18 62 ASN B C 1
ATOM 5295 O O . ASN B 1 62 ? 60.429 4.635 149.002 1.00 31.63 62 ASN B O 1
ATOM 5300 N N . GLU B 1 63 ? 59.088 5.767 147.603 1.00 26.94 63 GLU B N 1
ATOM 5301 C CA . GLU B 1 63 ? 57.856 5.438 148.295 1.00 27.89 63 GLU B CA 1
ATOM 5302 C C . GLU B 1 63 ? 57.035 4.651 147.278 1.00 34.37 63 GLU B C 1
ATOM 5303 O O . GLU B 1 63 ? 57.532 4.359 146.192 1.00 44.54 63 GLU B O 1
ATOM 5309 N N . GLY B 1 64 ? 55.795 4.305 147.583 1.00 22.71 64 GLY B N 1
ATOM 5310 C CA . GLY B 1 64 ? 55.069 3.462 146.648 1.00 30.06 64 GLY B CA 1
ATOM 5311 C C . GLY B 1 64 ? 54.155 4.215 145.706 1.00 26.71 64 GLY B C 1
ATOM 5312 O O . GLY B 1 64 ? 53.111 3.705 145.304 1.00 26.69 64 GLY B O 1
ATOM 5313 N N . GLY B 1 65 ? 54.562 5.419 145.323 1.00 24.71 65 GLY B N 1
ATOM 5314 C CA . GLY B 1 65 ? 53.687 6.318 144.594 1.00 22.52 65 GLY B CA 1
ATOM 5315 C C . GLY B 1 65 ? 53.072 7.293 145.580 1.00 22.70 65 GLY B C 1
ATOM 5316 O O . GLY B 1 65 ? 53.229 7.131 146.790 1.00 21.38 65 GLY B O 1
ATOM 5317 N N . ILE B 1 66 ? 52.352 8.292 145.081 1.00 27.36 66 ILE B N 1
ATOM 5318 C CA . ILE B 1 66 ? 51.890 9.375 145.943 1.00 24.95 66 ILE B CA 1
ATOM 5319 C C . ILE B 1 66 ? 50.691 8.954 146.799 1.00 24.04 66 ILE B C 1
ATOM 5320 O O . ILE B 1 66 ? 50.405 9.574 147.824 1.00 26.81 66 ILE B O 1
ATOM 5325 N N . ASP B 1 67 ? 49.996 7.896 146.392 1.00 22.84 67 ASP B N 1
ATOM 5326 C CA . ASP B 1 67 ? 48.928 7.350 147.221 1.00 22.23 67 ASP B CA 1
ATOM 5327 C C . ASP B 1 67 ? 49.522 6.799 148.514 1.00 24.55 67 ASP B C 1
ATOM 5328 O O . ASP B 1 67 ? 49.117 7.191 149.608 1.00 26.35 67 ASP B O 1
ATOM 5333 N N . LYS B 1 68 ? 50.500 5.909 148.388 1.00 25.38 68 LYS B N 1
ATOM 5334 C CA . LYS B 1 68 ? 51.124 5.307 149.560 1.00 26.59 68 LYS B CA 1
ATOM 5335 C C . LYS B 1 68 ? 51.891 6.347 150.374 1.00 22.60 68 LYS B C 1
ATOM 5336 O O . LYS B 1 68 ? 51.902 6.293 151.603 1.00 25.83 68 LYS B O 1
ATOM 5342 N N . PHE B 1 69 ? 52.522 7.295 149.687 1.00 24.20 69 PHE B N 1
ATOM 5343 C CA . PHE B 1 69 ? 53.300 8.343 150.346 1.00 22.94 69 PHE B CA 1
ATOM 5344 C C . PHE B 1 69 ? 52.446 9.209 151.273 1.00 26.44 69 PHE B C 1
ATOM 5345 O O . PHE B 1 69 ? 52.868 9.549 152.379 1.00 27.05 69 PHE B O 1
ATOM 5353 N N . SER B 1 70 ? 51.238 9.545 150.830 1.00 19.93 70 SER B N 1
ATOM 5354 C CA . SER B 1 70 ? 50.374 10.441 151.591 1.00 20.46 70 SER B CA 1
ATOM 5355 C C . SER B 1 70 ? 49.562 9.723 152.668 1.00 26.47 70 SER B C 1
ATOM 5356 O O . SER B 1 70 ? 48.663 10.312 153.268 1.00 24.97 70 SER B O 1
ATOM 5359 N N . ARG B 1 71 ? 49.889 8.463 152.935 1.00 25.28 71 ARG B N 1
ATOM 5360 C CA . ARG B 1 71 ? 49.189 7.726 153.980 1.00 26.13 71 ARG B CA 1
ATOM 5361 C C . ARG B 1 71 ? 50.062 7.559 155.217 1.00 22.41 71 ARG B C 1
ATOM 5362 O O . ARG B 1 71 ? 49.956 6.570 155.938 1.00 29.45 71 ARG B O 1
ATOM 5370 N N . GLY B 1 72 ? 50.905 8.555 155.468 1.00 20.26 72 GLY B N 1
ATOM 5371 C CA . GLY B 1 72 ? 51.793 8.551 156.615 1.00 19.85 72 GLY B CA 1
ATOM 5372 C C . GLY B 1 72 ? 51.091 8.517 157.961 1.00 23.48 72 GLY B C 1
ATOM 5373 O O . GLY B 1 72 ? 51.654 8.033 158.946 1.00 26.35 72 GLY B O 1
ATOM 5374 N N . TYR B 1 73 ? 49.863 9.024 158.013 1.00 21.19 73 TYR B N 1
ATOM 5375 C CA . TYR B 1 73 ? 49.123 9.086 159.272 1.00 21.83 73 TYR B CA 1
ATOM 5376 C C . TYR B 1 73 ? 48.731 7.699 159.780 1.00 23.97 73 TYR B C 1
ATOM 5377 O O . TYR B 1 73 ? 48.261 7.561 160.907 1.00 23.33 73 TYR B O 1
ATOM 5386 N N . GLU B 1 74 ? 48.925 6.676 158.952 1.00 28.99 74 GLU B N 1
ATOM 5387 C CA . GLU B 1 74 ? 48.558 5.316 159.332 1.00 26.50 74 GLU B CA 1
ATOM 5388 C C . GLU B 1 74 ? 49.588 4.674 160.266 1.00 29.95 74 GLU B C 1
ATOM 5389 O O . GLU B 1 74 ? 49.266 3.735 160.995 1.00 31.02 74 GLU B O 1
ATOM 5395 N N . SER B 1 75 ? 50.811 5.197 160.274 1.00 25.89 75 SER B N 1
ATOM 5396 C CA . SER B 1 75 ? 51.870 4.615 161.097 1.00 24.03 75 SER B CA 1
ATOM 5397 C C . SER B 1 75 ? 52.536 5.641 162.019 1.00 26.34 75 SER B C 1
ATOM 5398 O O . SER B 1 75 ? 52.972 5.300 163.119 1.00 27.23 75 SER B O 1
ATOM 5401 N N . PHE B 1 76 ? 52.613 6.894 161.578 1.00 25.03 76 PHE B N 1
ATOM 5402 C CA . PHE B 1 76 ? 53.167 7.955 162.419 1.00 21.65 76 PHE B CA 1
ATOM 5403 C C . PHE B 1 76 ? 52.203 8.358 163.525 1.00 20.68 76 PHE B C 1
ATOM 5404 O O . PHE B 1 76 ? 50.986 8.304 163.354 1.00 26.95 76 PHE B O 1
ATOM 5412 N N . GLY B 1 77 ? 52.756 8.755 164.664 1.00 18.97 77 GLY B N 1
ATOM 5413 C CA . GLY B 1 77 ? 51.947 9.160 165.797 1.00 19.28 77 GLY B CA 1
ATOM 5414 C C . GLY B 1 77 ? 51.795 8.046 166.812 1.00 27.59 77 GLY B C 1
ATOM 5415 O O . GLY B 1 77 ? 52.767 7.380 167.168 1.00 29.96 77 GLY B O 1
ATOM 5416 N N . VAL B 1 78 ? 50.571 7.852 167.289 1.00 26.23 78 VAL B N 1
ATOM 5417 C CA . VAL B 1 78 ? 50.279 6.813 168.269 1.00 28.24 78 VAL B CA 1
ATOM 5418 C C . VAL B 1 78 ? 49.064 6.000 167.829 1.00 28.84 78 VAL B C 1
ATOM 5419 O O . VAL B 1 78 ? 48.010 6.561 167.530 1.00 32.79 78 VAL B O 1
ATOM 5423 N N . HIS B 1 79 ? 49.220 4.680 167.774 1.00 22.58 79 HIS B N 1
ATOM 5424 C CA . HIS B 1 79 ? 48.146 3.801 167.318 1.00 27.30 79 HIS B CA 1
ATOM 5425 C C . HIS B 1 79 ? 47.976 2.568 168.189 1.00 28.60 79 HIS B C 1
ATOM 5426 O O . HIS B 1 79 ? 48.918 1.793 168.366 1.00 27.23 79 HIS B O 1
ATOM 5433 N N . ARG B 1 80 ? 46.779 2.380 168.735 1.00 25.74 80 ARG B N 1
ATOM 5434 C CA . ARG B 1 80 ? 46.473 1.111 169.378 1.00 25.95 80 ARG B CA 1
ATOM 5435 C C . ARG B 1 80 ? 46.313 0.060 168.293 1.00 22.98 80 ARG B C 1
ATOM 5436 O O . ARG B 1 80 ? 45.505 0.225 167.380 1.00 23.32 80 ARG B O 1
ATOM 5444 N N . CYS B 1 81 ? 47.080 -1.020 168.390 1.00 25.58 81 CYS B N 1
ATOM 5445 C CA . CYS B 1 81 ? 47.017 -2.078 167.392 1.00 26.95 81 CYS B CA 1
ATOM 5446 C C . CYS B 1 81 ? 45.915 -3.076 167.723 1.00 28.93 81 CYS B C 1
ATOM 5447 O O . CYS B 1 81 ? 45.371 -3.077 168.829 1.00 27.42 81 CYS B O 1
ATOM 5450 N N . ALA B 1 82 ? 45.589 -3.924 166.755 1.00 30.12 82 ALA B N 1
ATOM 5451 C CA . ALA B 1 82 ? 44.518 -4.896 166.926 1.00 29.73 82 ALA B CA 1
ATOM 5452 C C . ALA B 1 82 ? 44.918 -6.022 167.876 1.00 29.23 82 ALA B C 1
ATOM 5453 O O . ALA B 1 82 ? 44.082 -6.838 168.250 1.00 27.81 82 ALA B O 1
ATOM 5455 N N . ASP B 1 83 ? 46.193 -6.068 168.259 1.00 27.69 83 ASP B N 1
ATOM 5456 C CA . ASP B 1 83 ? 46.665 -7.093 169.187 1.00 27.17 83 ASP B CA 1
ATOM 5457 C C . ASP B 1 83 ? 46.753 -6.586 170.623 1.00 31.28 83 ASP B C 1
ATOM 5458 O O . ASP B 1 83 ? 47.268 -7.278 171.500 1.00 37.08 83 ASP B O 1
ATOM 5463 N N . GLY B 1 84 ? 46.262 -5.374 170.858 1.00 29.82 84 GLY B N 1
ATOM 5464 C CA . GLY B 1 84 ? 46.260 -4.804 172.194 1.00 28.95 84 GLY B CA 1
ATOM 5465 C C . GLY B 1 84 ? 47.478 -3.961 172.517 1.00 27.81 84 GLY B C 1
ATOM 5466 O O . GLY B 1 84 ? 47.498 -3.255 173.525 1.00 30.34 84 GLY B O 1
ATOM 5467 N N . GLY B 1 85 ? 48.501 -4.042 171.671 1.00 27.21 85 GLY B N 1
ATOM 5468 C CA . GLY B 1 85 ? 49.708 -3.256 171.856 1.00 25.88 85 GLY B CA 1
ATOM 5469 C C . GLY B 1 85 ? 49.597 -1.836 171.325 1.00 26.12 85 GLY B C 1
ATOM 5470 O O . GLY B 1 85 ? 48.560 -1.435 170.795 1.00 25.27 85 GLY B O 1
ATOM 5471 N N . LEU B 1 86 ? 50.679 -1.076 171.455 1.00 28.45 86 LEU B N 1
ATOM 5472 C CA . LEU B 1 86 ? 50.712 0.308 170.996 1.00 23.59 86 LEU B CA 1
ATOM 5473 C C . LEU B 1 86 ? 51.924 0.561 170.107 1.00 21.75 86 LEU B C 1
ATOM 5474 O O . LEU B 1 86 ? 53.059 0.406 170.545 1.00 24.98 86 LEU B O 1
ATOM 5479 N N . TYR B 1 87 ? 51.689 0.963 168.863 1.00 22.15 87 TYR B N 1
ATOM 5480 C CA . TYR B 1 87 ? 52.793 1.312 167.976 1.00 24.00 87 TYR B CA 1
ATOM 5481 C C . TYR B 1 87 ? 52.899 2.825 167.818 1.00 23.91 87 TYR B C 1
ATOM 5482 O O . TYR B 1 87 ? 51.905 3.512 167.581 1.00 25.34 87 TYR B O 1
ATOM 5491 N N . CYS B 1 88 ? 54.121 3.332 167.936 1.00 22.93 88 CYS B N 1
ATOM 5492 C CA . CYS B 1 88 ? 54.364 4.765 167.899 1.00 22.36 88 CYS B CA 1
ATOM 5493 C C . CYS B 1 88 ? 55.519 5.082 166.967 1.00 25.80 88 CYS B C 1
ATOM 5494 O O . CYS B 1 88 ? 56.453 4.295 166.855 1.00 26.78 88 CYS B O 1
ATOM 5497 N N . LYS B 1 89 ? 55.452 6.224 166.290 1.00 25.92 89 LYS B N 1
ATOM 5498 C CA . LYS B 1 89 ? 56.549 6.641 165.420 1.00 26.57 89 LYS B CA 1
ATOM 5499 C C . LYS B 1 89 ? 56.596 8.156 165.243 1.00 26.31 89 LYS B C 1
ATOM 5500 O O . LYS B 1 89 ? 55.569 8.798 165.032 1.00 29.32 89 LYS B O 1
ATOM 5506 N N . GLU B 1 90 ? 57.797 8.720 165.335 1.00 28.09 90 GLU B N 1
ATOM 5507 C CA . GLU B 1 90 ? 57.993 10.152 165.156 1.00 21.22 90 GLU B CA 1
ATOM 5508 C C . GLU B 1 90 ? 59.210 10.434 164.292 1.00 24.25 90 GLU B C 1
ATOM 5509 O O . GLU B 1 90 ? 60.125 9.618 164.206 1.00 26.03 90 GLU B O 1
ATOM 5515 N N . TRP B 1 91 ? 59.208 11.599 163.656 1.00 27.90 91 TRP B N 1
ATOM 5516 C CA . TRP B 1 91 ? 60.380 12.103 162.958 1.00 21.62 91 TRP B CA 1
ATOM 5517 C C . TRP B 1 91 ? 61.009 13.208 163.796 1.00 27.40 91 TRP B C 1
ATOM 5518 O O . TRP B 1 91 ? 60.397 14.252 164.020 1.00 27.67 91 TRP B O 1
ATOM 5529 N N . ALA B 1 92 ? 62.231 12.972 164.260 1.00 27.41 92 ALA B N 1
ATOM 5530 C CA . ALA B 1 92 ? 62.927 13.920 165.119 1.00 27.19 92 ALA B CA 1
ATOM 5531 C C . ALA B 1 92 ? 64.434 13.785 164.940 1.00 28.06 92 ALA B C 1
ATOM 5532 O O . ALA B 1 92 ? 65.111 13.194 165.780 1.00 28.46 92 ALA B O 1
ATOM 5534 N N . PRO B 1 93 ? 64.964 14.348 163.842 1.00 30.18 93 PRO B N 1
ATOM 5535 C CA . PRO B 1 93 ? 66.356 14.143 163.423 1.00 25.46 93 PRO B CA 1
ATOM 5536 C C . PRO B 1 93 ? 67.380 14.693 164.409 1.00 27.82 93 PRO B C 1
ATOM 5537 O O . PRO B 1 93 ? 68.510 14.211 164.441 1.00 39.42 93 PRO B O 1
ATOM 5541 N N . GLY B 1 94 ? 66.992 15.681 165.204 1.00 24.16 94 GLY B N 1
ATOM 5542 C CA . GLY B 1 94 ? 67.927 16.332 166.100 1.00 23.60 94 GLY B CA 1
ATOM 5543 C C . GLY B 1 94 ? 67.739 15.947 167.551 1.00 29.54 94 GLY B C 1
ATOM 5544 O O . GLY B 1 94 ? 68.242 16.618 168.448 1.00 32.82 94 GLY B O 1
ATOM 5545 N N . ALA B 1 95 ? 67.023 14.856 167.789 1.00 30.40 95 ALA B N 1
ATOM 5546 C CA . ALA B 1 95 ? 66.811 14.396 169.151 1.00 30.23 95 ALA B CA 1
ATOM 5547 C C . ALA B 1 95 ? 67.918 13.441 169.572 1.00 31.51 95 ALA B C 1
ATOM 5548 O O . ALA B 1 95 ? 68.460 12.702 168.748 1.00 27.75 95 ALA B O 1
ATOM 5550 N N . GLU B 1 96 ? 68.255 13.467 170.857 1.00 33.33 96 GLU B N 1
ATOM 5551 C CA . GLU B 1 96 ? 69.213 12.523 171.412 1.00 37.15 96 GLU B CA 1
ATOM 5552 C C . GLU B 1 96 ? 68.484 11.241 171.796 1.00 40.87 96 GLU B C 1
ATOM 5553 O O . GLU B 1 96 ? 69.001 10.138 171.610 1.00 37.72 96 GLU B O 1
ATOM 5559 N N . GLY B 1 97 ? 67.275 11.405 172.330 1.00 34.80 97 GLY B N 1
ATOM 5560 C CA . GLY B 1 97 ? 66.399 10.289 172.632 1.00 34.86 97 GLY B CA 1
ATOM 5561 C C . GLY B 1 97 ? 64.936 10.691 172.553 1.00 34.84 97 GLY B C 1
ATOM 5562 O O . GLY B 1 97 ? 64.602 11.861 172.742 1.00 32.25 97 GLY B O 1
ATOM 5563 N N . VAL B 1 98 ? 64.064 9.722 172.272 1.00 31.09 98 VAL B N 1
ATOM 5564 C CA . VAL B 1 98 ? 62.623 9.963 172.207 1.00 27.85 98 VAL B CA 1
ATOM 5565 C C . VAL B 1 98 ? 61.877 8.973 173.105 1.00 31.03 98 VAL B C 1
ATOM 5566 O O . VAL B 1 98 ? 62.186 7.783 173.124 1.00 28.93 98 VAL B O 1
ATOM 5570 N N . PHE B 1 99 ? 60.891 9.474 173.844 1.00 30.27 99 PHE B N 1
ATOM 5571 C CA . PHE B 1 99 ? 60.185 8.675 174.840 1.00 27.98 99 PHE B CA 1
ATOM 5572 C C . PHE B 1 99 ? 58.694 8.990 174.848 1.00 30.47 99 PHE B C 1
ATOM 5573 O O . PHE B 1 99 ? 58.286 10.085 174.461 1.00 32.30 99 PHE B O 1
ATOM 5581 N N . LEU B 1 100 ? 57.884 8.032 175.294 1.00 29.80 100 LEU B N 1
ATOM 5582 C CA . LEU B 1 100 ? 56.453 8.263 175.468 1.00 25.15 100 LEU B CA 1
ATOM 5583 C C . LEU B 1 100 ? 56.089 8.216 176.947 1.00 24.97 100 LEU B C 1
ATOM 5584 O O . LEU B 1 100 ? 56.585 7.375 177.692 1.00 30.08 100 LEU B O 1
ATOM 5589 N N . THR B 1 101 ? 55.212 9.121 177.362 1.00 23.66 101 THR B N 1
ATOM 5590 C CA . THR B 1 101 ? 54.807 9.216 178.755 1.00 22.26 101 THR B CA 1
ATOM 5591 C C . THR B 1 101 ? 53.399 9.796 178.840 1.00 26.60 101 THR B C 1
ATOM 5592 O O . THR B 1 101 ? 52.855 10.261 177.839 1.00 28.56 101 THR B O 1
ATOM 5596 N N . GLY B 1 102 ? 52.810 9.768 180.030 1.00 26.63 102 GLY B N 1
ATOM 5597 C CA . GLY B 1 102 ? 51.459 10.265 180.218 1.00 29.22 102 GLY B CA 1
ATOM 5598 C C . GLY B 1 102 ? 50.782 9.633 181.418 1.00 31.24 102 GLY B C 1
ATOM 5599 O O . GLY B 1 102 ? 51.442 9.018 182.258 1.00 29.38 102 GLY B O 1
ATOM 5600 N N . ASP B 1 103 ? 49.465 9.797 181.505 1.00 27.22 103 ASP B N 1
ATOM 5601 C CA . ASP B 1 103 ? 48.683 9.187 182.576 1.00 32.44 103 ASP B CA 1
ATOM 5602 C C . ASP B 1 103 ? 48.882 7.673 182.646 1.00 32.64 103 ASP B C 1
ATOM 5603 O O . ASP B 1 103 ? 48.918 7.094 183.731 1.00 31.04 103 ASP B O 1
ATOM 5608 N N . PHE B 1 104 ? 49.025 7.041 181.486 1.00 30.36 104 PHE B N 1
ATOM 5609 C CA . PHE B 1 104 ? 49.016 5.585 181.411 1.00 31.05 104 PHE B CA 1
ATOM 5610 C C . PHE B 1 104 ? 50.224 4.939 182.090 1.00 36.31 104 PHE B C 1
ATOM 5611 O O . PHE B 1 104 ? 50.177 3.756 182.430 1.00 41.10 104 PHE B O 1
ATOM 5619 N N . ASN B 1 105 ? 51.302 5.697 182.281 1.00 29.02 105 ASN B N 1
ATOM 5620 C CA . ASN B 1 105 ? 52.478 5.149 182.953 1.00 26.77 105 ASN B CA 1
ATOM 5621 C C . ASN B 1 105 ? 52.940 5.994 184.141 1.00 28.52 105 ASN B C 1
ATOM 5622 O O . ASN B 1 105 ? 54.099 5.930 184.551 1.00 29.61 105 ASN B O 1
ATOM 5627 N N . GLY B 1 106 ? 52.022 6.774 184.700 1.00 28.95 106 GLY B N 1
ATOM 5628 C CA . GLY B 1 106 ? 52.320 7.581 185.868 1.00 24.77 106 GLY B CA 1
ATOM 5629 C C . GLY B 1 106 ? 53.316 8.688 185.590 1.00 32.97 106 GLY B C 1
ATOM 5630 O O . GLY B 1 106 ? 54.065 9.100 186.478 1.00 37.74 106 GLY B O 1
ATOM 5631 N N . TRP B 1 107 ? 53.326 9.158 184.345 1.00 30.68 107 TRP B N 1
ATOM 5632 C CA . TRP B 1 107 ? 54.204 10.244 183.912 1.00 31.56 107 TRP B CA 1
ATOM 5633 C C . TRP B 1 107 ? 55.678 9.971 184.202 1.00 36.36 107 TRP B C 1
ATOM 5634 O O . TRP B 1 107 ? 56.458 10.892 184.438 1.00 34.89 107 TRP B O 1
ATOM 5645 N N . ASN B 1 108 ? 56.048 8.695 184.182 1.00 37.16 108 ASN B N 1
ATOM 5646 C CA . ASN B 1 108 ? 57.449 8.305 184.156 1.00 33.16 108 ASN B CA 1
ATOM 5647 C C . ASN B 1 108 ? 58.053 8.738 182.824 1.00 31.41 108 ASN B C 1
ATOM 5648 O O . ASN B 1 108 ? 57.627 8.280 181.766 1.00 35.56 108 ASN B O 1
ATOM 5653 N N . PRO B 1 109 ? 59.050 9.628 182.871 1.00 34.00 109 PRO B N 1
ATOM 5654 C CA . PRO B 1 109 ? 59.573 10.230 181.639 1.00 34.37 109 PRO B CA 1
ATOM 5655 C C . PRO B 1 109 ? 60.325 9.269 180.716 1.00 32.85 109 PRO B C 1
ATOM 5656 O O . PRO B 1 109 ? 60.210 9.412 179.498 1.00 37.31 109 PRO B O 1
ATOM 5660 N N . PHE B 1 110 ? 61.081 8.321 181.261 1.00 34.60 110 PHE B N 1
ATOM 5661 C CA . PHE B 1 110 ? 61.995 7.546 180.420 1.00 34.62 110 PHE B CA 1
ATOM 5662 C C . PHE B 1 110 ? 61.751 6.037 180.403 1.00 30.45 110 PHE B C 1
ATOM 5663 O O . PHE B 1 110 ? 62.573 5.287 179.880 1.00 34.62 110 PHE B O 1
ATOM 5671 N N . SER B 1 111 ? 60.627 5.589 180.953 1.00 33.76 111 SER B N 1
ATOM 5672 C CA . SER B 1 111 ? 60.364 4.153 181.048 1.00 34.63 111 SER B CA 1
ATOM 5673 C C . SER B 1 111 ? 60.016 3.510 179.697 1.00 32.67 111 SER B C 1
ATOM 5674 O O . SER B 1 111 ? 60.065 2.288 179.566 1.00 33.39 111 SER B O 1
ATOM 5677 N N . TYR B 1 112 ? 59.663 4.323 178.701 1.00 32.13 112 TYR B N 1
ATOM 5678 C CA . TYR B 1 112 ? 59.342 3.805 177.366 1.00 31.69 112 TYR B CA 1
ATOM 5679 C C . TYR B 1 112 ? 60.109 4.504 176.241 1.00 33.58 112 TYR B C 1
ATOM 5680 O O . TYR B 1 112 ? 59.567 5.383 175.568 1.00 30.82 112 TYR B O 1
ATOM 5689 N N . PRO B 1 113 ? 61.365 4.094 176.014 1.00 29.96 113 PRO B N 1
ATOM 5690 C CA . PRO B 1 113 ? 62.213 4.683 174.971 1.00 29.30 113 PRO B CA 1
ATOM 5691 C C . PRO B 1 113 ? 61.902 4.201 173.556 1.00 27.88 113 PRO B C 1
ATOM 5692 O O . PRO B 1 113 ? 61.681 3.010 173.340 1.00 28.11 113 PRO B O 1
ATOM 5696 N N . TYR B 1 114 ? 61.889 5.131 172.605 1.00 29.10 114 TYR B N 1
ATOM 5697 C CA . TYR B 1 114 ? 61.767 4.784 171.196 1.00 24.29 114 TYR B CA 1
ATOM 5698 C C . TYR B 1 114 ? 63.080 4.192 170.711 1.00 26.35 114 TYR B C 1
ATOM 5699 O O . TYR B 1 114 ? 64.142 4.478 171.258 1.00 31.25 114 TYR B O 1
ATOM 5708 N N . LYS B 1 115 ? 62.999 3.372 169.673 1.00 29.47 115 LYS B N 1
ATOM 5709 C CA . LYS B 1 115 ? 64.173 2.779 169.050 1.00 25.57 115 LYS B CA 1
ATOM 5710 C C . LYS B 1 115 ? 64.633 3.669 167.899 1.00 32.59 115 LYS B C 1
ATOM 5711 O O . LYS B 1 115 ? 63.813 4.158 167.123 1.00 31.23 115 LYS B O 1
ATOM 5717 N N . LYS B 1 116 ? 65.940 3.890 167.792 1.00 32.75 116 LYS B N 1
ATOM 5718 C CA . LYS B 1 116 ? 66.450 4.847 166.819 1.00 28.95 116 LYS B CA 1
ATOM 5719 C C . LYS B 1 116 ? 66.545 4.194 165.444 1.00 29.20 116 LYS B C 1
ATOM 5720 O O . LYS B 1 116 ? 67.162 3.143 165.287 1.00 35.43 116 LYS B O 1
ATOM 5726 N N . LEU B 1 117 ? 65.923 4.829 164.455 1.00 32.55 117 LEU B N 1
ATOM 5727 C CA . LEU B 1 117 ? 65.882 4.319 163.087 1.00 30.99 117 LEU B CA 1
ATOM 5728 C C . LEU B 1 117 ? 66.732 5.186 162.162 1.00 35.63 117 LEU B C 1
ATOM 5729 O O . LEU B 1 117 ? 67.238 6.228 162.576 1.00 37.15 117 LEU B O 1
ATOM 5734 N N . ASP B 1 118 ? 66.897 4.749 160.916 1.00 36.78 118 ASP B N 1
ATOM 5735 C CA . ASP B 1 118 ? 67.556 5.571 159.904 1.00 35.75 118 ASP B CA 1
ATOM 5736 C C . ASP B 1 118 ? 66.734 6.818 159.595 1.00 34.71 118 ASP B C 1
ATOM 5737 O O . ASP B 1 118 ? 65.530 6.853 159.854 1.00 33.10 118 ASP B O 1
ATOM 5742 N N . TYR B 1 119 ? 67.402 7.836 159.053 1.00 28.69 119 TYR B N 1
ATOM 5743 C CA . TYR B 1 119 ? 66.755 9.072 158.609 1.00 25.31 119 TYR B CA 1
ATOM 5744 C C . TYR B 1 119 ? 66.000 9.791 159.719 1.00 27.37 119 TYR B C 1
ATOM 5745 O O . TYR B 1 119 ? 64.919 10.334 159.493 1.00 25.10 119 TYR B O 1
ATOM 5754 N N . GLY B 1 120 ? 66.568 9.786 160.921 1.00 25.24 120 GLY B N 1
ATOM 5755 C CA . GLY B 1 120 ? 66.043 10.595 162.004 1.00 23.79 120 GLY B CA 1
ATOM 5756 C C . GLY B 1 120 ? 64.709 10.141 162.567 1.00 28.33 120 GLY B C 1
ATOM 5757 O O . GLY B 1 120 ? 64.074 10.871 163.329 1.00 29.63 120 GLY B O 1
ATOM 5758 N N . LYS B 1 121 ? 64.273 8.938 162.213 1.00 28.13 121 LYS B N 1
ATOM 5759 C CA . LYS B 1 121 ? 62.973 8.479 162.680 1.00 28.15 121 LYS B CA 1
ATOM 5760 C C . LYS B 1 121 ? 63.112 7.646 163.946 1.00 28.42 121 LYS B C 1
ATOM 5761 O O . LYS B 1 121 ? 64.185 7.129 164.254 1.00 32.51 121 LYS B O 1
ATOM 5767 N N . TRP B 1 122 ? 62.015 7.534 164.683 1.00 28.02 122 TRP B N 1
ATOM 5768 C CA . TRP B 1 122 ? 61.989 6.799 165.937 1.00 28.12 122 TRP B CA 1
ATOM 5769 C C . TRP B 1 122 ? 60.708 5.985 166.008 1.00 28.35 122 TRP B C 1
ATOM 5770 O O . TRP B 1 122 ? 59.651 6.466 165.610 1.00 22.99 122 TRP B O 1
ATOM 5781 N N . GLU B 1 123 ? 60.792 4.755 166.504 1.00 30.47 123 GLU B N 1
ATOM 5782 C CA . GLU B 1 123 ? 59.588 3.951 166.666 1.00 27.52 123 GLU B CA 1
ATOM 5783 C C . GLU B 1 123 ? 59.552 3.231 168.010 1.00 30.31 123 GLU B C 1
ATOM 5784 O O . GLU B 1 123 ? 60.587 2.924 168.603 1.00 29.23 123 GLU B O 1
ATOM 5790 N N . LEU B 1 124 ? 58.336 2.965 168.477 1.00 29.90 124 LEU B N 1
ATOM 5791 C CA . LEU B 1 124 ? 58.109 2.343 169.771 1.00 26.97 124 LEU B CA 1
ATOM 5792 C C . LEU B 1 124 ? 56.953 1.361 169.686 1.00 29.01 124 LEU B C 1
ATOM 5793 O O . LEU B 1 124 ? 55.898 1.679 169.137 1.00 27.86 124 LEU B O 1
ATOM 5798 N N . TYR B 1 125 ? 57.154 0.159 170.213 1.00 30.82 125 TYR B N 1
ATOM 5799 C CA . TYR B 1 125 ? 56.044 -0.770 170.369 1.00 24.17 125 TYR B CA 1
ATOM 5800 C C . TYR B 1 125 ? 55.921 -1.238 171.810 1.00 24.49 125 TYR B C 1
ATOM 5801 O O . TYR B 1 125 ? 56.812 -1.904 172.337 1.00 29.85 125 TYR B O 1
ATOM 5810 N N . ILE B 1 126 ? 54.814 -0.877 172.446 1.00 27.61 126 ILE B N 1
ATOM 5811 C CA . ILE B 1 126 ? 54.516 -1.363 173.783 1.00 30.93 126 ILE B CA 1
ATOM 5812 C C . ILE B 1 126 ? 53.644 -2.607 173.663 1.00 27.97 126 ILE B C 1
ATOM 5813 O O . ILE B 1 126 ? 52.568 -2.555 173.070 1.00 29.81 126 ILE B O 1
ATOM 5818 N N . PRO B 1 127 ? 54.110 -3.737 174.214 1.00 32.93 127 PRO B N 1
ATOM 5819 C CA . PRO B 1 127 ? 53.347 -4.989 174.119 1.00 34.75 127 PRO B CA 1
ATOM 5820 C C . PRO B 1 127 ? 52.024 -4.913 174.883 1.00 28.57 127 PRO B C 1
ATOM 5821 O O . PRO B 1 127 ? 51.905 -4.117 175.816 1.00 27.30 127 PRO B O 1
ATOM 5825 N N . PRO B 1 128 ? 51.038 -5.732 174.491 1.00 31.28 128 PRO B N 1
ATOM 5826 C CA . PRO B 1 128 ? 49.736 -5.729 175.170 1.00 29.67 128 PRO B CA 1
ATOM 5827 C C . PRO B 1 128 ? 49.844 -6.200 176.615 1.00 30.70 128 PRO B C 1
ATOM 5828 O O . PRO B 1 128 ? 50.719 -7.000 176.942 1.00 35.75 128 PRO B O 1
ATOM 5832 N N . LYS B 1 129 ? 48.970 -5.686 177.472 1.00 36.21 129 LYS B N 1
ATOM 5833 C CA . LYS B 1 129 ? 48.954 -6.075 178.876 1.00 37.02 129 LYS B CA 1
ATOM 5834 C C . LYS B 1 129 ? 48.469 -7.514 179.036 1.00 46.23 129 LYS B C 1
ATOM 5835 O O . LYS B 1 129 ? 47.609 -7.979 178.282 1.00 43.80 129 LYS B O 1
ATOM 5841 N N . GLN B 1 130 ? 49.038 -8.218 180.010 1.00 49.04 130 GLN B N 1
ATOM 5842 C CA . GLN B 1 130 ? 48.709 -9.621 180.246 1.00 47.56 130 GLN B CA 1
ATOM 5843 C C . GLN B 1 130 ? 47.239 -9.811 180.617 1.00 42.85 130 GLN B C 1
ATOM 5844 O O . GLN B 1 130 ? 46.612 -10.792 180.209 1.00 40.26 130 GLN B O 1
ATOM 5846 N N . ASN B 1 131 ? 46.688 -8.859 181.368 1.00 33.28 131 ASN B N 1
ATOM 5847 C CA . ASN B 1 131 ? 45.302 -8.940 181.824 1.00 37.10 131 ASN B CA 1
ATOM 5848 C C . ASN B 1 131 ? 44.316 -8.394 180.793 1.00 41.45 131 ASN B C 1
ATOM 5849 O O . ASN B 1 131 ? 43.138 -8.197 181.092 1.00 44.56 131 ASN B O 1
ATOM 5854 N N . LYS B 1 132 ? 44.822 -8.134 179.590 1.00 42.60 132 LYS B N 1
ATOM 5855 C CA . LYS B 1 132 ? 44.008 -7.776 178.429 1.00 41.08 132 LYS B CA 1
ATOM 5856 C C . LYS B 1 132 ? 43.223 -6.475 178.587 1.00 41.54 132 LYS B C 1
ATOM 5857 O O . LYS B 1 132 ? 42.165 -6.316 177.981 1.00 46.12 132 LYS B O 1
ATOM 5863 N N . SER B 1 133 ? 43.736 -5.536 179.374 1.00 39.76 133 SER B N 1
ATOM 5864 C CA . SER B 1 133 ? 43.103 -4.225 179.452 1.00 36.97 133 SER B CA 1
ATOM 5865 C C . SER B 1 133 ? 43.832 -3.250 178.534 1.00 36.26 133 SER B C 1
ATOM 5866 O O . SER B 1 133 ? 44.955 -3.518 178.106 1.00 37.02 133 SER B O 1
ATOM 5869 N N . VAL B 1 134 ? 43.197 -2.120 178.236 1.00 29.18 134 VAL B N 1
ATOM 5870 C CA . VAL B 1 134 ? 43.767 -1.155 177.304 1.00 29.08 134 VAL B CA 1
ATOM 5871 C C . VAL B 1 134 ? 45.011 -0.495 177.902 1.00 27.27 134 VAL B C 1
ATOM 5872 O O . VAL B 1 134 ? 45.056 -0.206 179.096 1.00 29.89 134 VAL B O 1
ATOM 5876 N N . LEU B 1 135 ? 46.029 -0.289 177.070 1.00 29.38 135 LEU B N 1
ATOM 5877 C CA . LEU B 1 135 ? 47.260 0.372 177.501 1.00 32.37 135 LEU B CA 1
ATOM 5878 C C . LEU B 1 135 ? 47.042 1.857 177.772 1.00 30.77 135 LEU B C 1
ATOM 5879 O O . LEU B 1 135 ? 47.332 2.350 178.863 1.00 24.54 135 LEU B O 1
ATOM 5884 N N . VAL B 1 136 ? 46.532 2.563 176.768 1.00 24.66 136 VAL B N 1
ATOM 5885 C CA . VAL B 1 136 ? 46.283 3.992 176.885 1.00 27.32 136 VAL B CA 1
ATOM 5886 C C . VAL B 1 136 ? 44.791 4.273 176.763 1.00 26.96 136 VAL B C 1
ATOM 5887 O O . VAL B 1 136 ? 44.231 4.225 175.668 1.00 26.69 136 VAL B O 1
ATOM 5891 N N . PRO B 1 137 ? 44.143 4.558 177.900 1.00 24.71 137 PRO B N 1
ATOM 5892 C CA . PRO B 1 137 ? 42.695 4.772 177.983 1.00 24.28 137 PRO B CA 1
ATOM 5893 C C . PRO B 1 137 ? 42.201 5.975 177.183 1.00 26.24 137 PRO B C 1
ATOM 5894 O O . PRO B 1 137 ? 42.844 7.023 177.167 1.00 26.77 137 PRO B O 1
ATOM 5898 N N . HIS B 1 138 ? 41.058 5.805 176.526 1.00 28.89 138 HIS B N 1
ATOM 5899 C CA . HIS B 1 138 ? 40.371 6.891 175.842 1.00 25.29 138 HIS B CA 1
ATOM 5900 C C . HIS B 1 138 ? 40.213 8.100 176.758 1.00 30.74 138 HIS B C 1
ATOM 5901 O O . HIS B 1 138 ? 39.676 7.984 177.858 1.00 36.29 138 HIS B O 1
ATOM 5908 N N . GLY B 1 139 ? 40.686 9.256 176.306 1.00 26.80 139 GLY B N 1
ATOM 5909 C CA . GLY B 1 139 ? 40.535 10.480 177.070 1.00 23.13 139 GLY B CA 1
ATOM 5910 C C . GLY B 1 139 ? 41.718 10.841 177.953 1.00 31.42 139 GLY B C 1
ATOM 5911 O O . GLY B 1 139 ? 41.755 11.939 178.515 1.00 34.47 139 GLY B O 1
ATOM 5912 N N . SER B 1 140 ? 42.680 9.930 178.097 1.00 25.01 140 SER B N 1
ATOM 5913 C CA . SER B 1 140 ? 43.833 10.198 178.958 1.00 30.16 140 SER B CA 1
ATOM 5914 C C . SER B 1 140 ? 44.894 11.006 178.212 1.00 31.24 140 SER B C 1
ATOM 5915 O O . SER B 1 140 ? 44.869 11.101 176.984 1.00 27.41 140 SER B O 1
ATOM 5918 N N . LYS B 1 141 ? 45.844 11.563 178.957 1.00 25.65 141 LYS B N 1
ATOM 5919 C CA . LYS B 1 141 ? 46.813 12.481 178.375 1.00 28.39 141 LYS B CA 1
ATOM 5920 C C . LYS B 1 141 ? 48.145 11.817 178.044 1.00 32.48 141 LYS B C 1
ATOM 5921 O O . LYS B 1 141 ? 48.633 10.959 178.778 1.00 34.04 141 LYS B O 1
ATOM 5927 N N . LEU B 1 142 ? 48.733 12.247 176.933 1.00 30.33 142 LEU B N 1
ATOM 5928 C CA . LEU B 1 142 ? 50.008 11.722 176.471 1.00 29.31 142 LEU B CA 1
ATOM 5929 C C . LEU B 1 142 ? 50.980 12.860 176.211 1.00 27.60 142 LEU B C 1
ATOM 5930 O O . LEU B 1 142 ? 50.571 14.006 176.031 1.00 27.33 142 LEU B O 1
ATOM 5935 N N . LYS B 1 143 ? 52.266 12.534 176.180 1.00 24.85 143 LYS B N 1
ATOM 5936 C CA . LYS B 1 143 ? 53.270 13.474 175.714 1.00 27.09 143 LYS B CA 1
ATOM 5937 C C . LYS B 1 143 ? 54.506 12.749 175.225 1.00 26.73 143 LYS B C 1
ATOM 5938 O O . LYS B 1 143 ? 54.905 11.732 175.788 1.00 28.91 143 LYS B O 1
ATOM 5944 N N . VAL B 1 144 ? 55.092 13.272 174.156 1.00 23.34 144 VAL B N 1
ATOM 5945 C CA . VAL B 1 144 ? 56.358 12.766 173.666 1.00 21.85 144 VAL B CA 1
ATOM 5946 C C . VAL B 1 144 ? 57.461 13.478 174.425 1.00 25.80 144 VAL B C 1
ATOM 5947 O O . VAL B 1 144 ? 57.426 14.697 174.569 1.00 28.81 144 VAL B O 1
ATOM 5951 N N . VAL B 1 145 ? 58.426 12.724 174.934 1.00 29.53 145 VAL B N 1
ATOM 5952 C CA . VAL B 1 145 ? 59.558 13.336 175.609 1.00 26.26 145 VAL B CA 1
ATOM 5953 C C . VAL B 1 145 ? 60.746 13.347 174.662 1.00 27.91 145 VAL B C 1
ATOM 5954 O O . VAL B 1 145 ? 61.103 12.320 174.085 1.00 28.86 145 VAL B O 1
ATOM 5958 N N . ILE B 1 146 ? 61.338 14.523 174.490 1.00 24.70 146 ILE B N 1
ATOM 5959 C CA . ILE B 1 146 ? 62.491 14.689 173.619 1.00 24.51 146 ILE B CA 1
ATOM 5960 C C . ILE B 1 146 ? 63.683 15.111 174.464 1.00 30.54 146 ILE B C 1
ATOM 5961 O O . ILE B 1 146 ? 63.584 16.053 175.251 1.00 34.99 146 ILE B O 1
ATOM 5966 N N . THR B 1 147 ? 64.806 14.418 174.317 1.00 25.69 147 THR B N 1
ATOM 5967 C CA . THR B 1 147 ? 66.017 14.820 175.023 1.00 32.20 147 THR B CA 1
ATOM 5968 C C . THR B 1 147 ? 67.032 15.356 174.016 1.00 34.23 147 THR B C 1
ATOM 5969 O O . THR B 1 147 ? 67.297 14.730 172.991 1.00 30.52 147 THR B O 1
ATOM 5973 N N . SER B 1 148 ? 67.561 16.542 174.306 1.00 42.20 148 SER B N 1
ATOM 5974 C CA . SER B 1 148 ? 68.515 17.219 173.431 1.00 44.53 148 SER B CA 1
ATOM 5975 C C . SER B 1 148 ? 69.957 16.821 173.732 1.00 48.20 148 SER B C 1
ATOM 5976 O O . SER B 1 148 ? 70.237 16.147 174.726 1.00 48.17 148 SER B O 1
ATOM 5979 N N . LYS B 1 149 ? 70.873 17.249 172.869 1.00 55.35 149 LYS B N 1
ATOM 5980 C CA . LYS B 1 149 ? 72.295 17.040 173.110 1.00 62.26 149 LYS B CA 1
ATOM 5981 C C . LYS B 1 149 ? 72.821 17.948 174.225 1.00 59.06 149 LYS B C 1
ATOM 5982 O O . LYS B 1 149 ? 73.959 17.796 174.674 1.00 66.71 149 LYS B O 1
ATOM 5984 N N . SER B 1 150 ? 71.983 18.877 174.676 1.00 53.89 150 SER B N 1
ATOM 5985 C CA . SER B 1 150 ? 72.343 19.804 175.747 1.00 52.34 150 SER B CA 1
ATOM 5986 C C . SER B 1 150 ? 71.945 19.251 177.112 1.00 53.80 150 SER B C 1
ATOM 5987 O O . SER B 1 150 ? 72.350 19.779 178.148 1.00 54.20 150 SER B O 1
ATOM 5990 N N . GLY B 1 151 ? 71.124 18.206 177.108 1.00 49.79 151 GLY B N 1
ATOM 5991 C CA . GLY B 1 151 ? 70.623 17.639 178.345 1.00 45.93 151 GLY B CA 1
ATOM 5992 C C . GLY B 1 151 ? 69.287 18.224 178.753 1.00 46.79 151 GLY B C 1
ATOM 5993 O O . GLY B 1 151 ? 68.876 18.108 179.908 1.00 43.45 151 GLY B O 1
ATOM 5994 N N . GLU B 1 152 ? 68.608 18.863 177.805 1.00 48.98 152 GLU B N 1
ATOM 5995 C CA . GLU B 1 152 ? 67.278 19.394 178.062 1.00 46.25 152 GLU B CA 1
ATOM 5996 C C . GLU B 1 152 ? 66.247 18.284 177.952 1.00 43.30 152 GLU B C 1
ATOM 5997 O O . GLU B 1 152 ? 66.356 17.408 177.095 1.00 41.55 152 GLU B O 1
ATOM 6003 N N . ILE B 1 153 ? 65.242 18.324 178.816 1.00 40.67 153 ILE B N 1
ATOM 6004 C CA . ILE B 1 153 ? 64.154 17.366 178.735 1.00 41.13 153 ILE B CA 1
ATOM 6005 C C . ILE B 1 153 ? 62.924 18.111 178.230 1.00 42.95 153 ILE B C 1
ATOM 6006 O O . ILE B 1 153 ? 62.323 18.907 178.954 1.00 39.63 153 ILE B O 1
ATOM 6011 N N . LEU B 1 154 ? 62.559 17.851 176.979 1.00 39.21 154 LEU B N 1
ATOM 6012 C CA . LEU B 1 154 ? 61.466 18.564 176.336 1.00 35.08 154 LEU B CA 1
ATOM 6013 C C . LEU B 1 154 ? 60.201 17.723 176.252 1.00 32.43 154 LEU B C 1
ATOM 6014 O O . LEU B 1 154 ? 60.255 16.532 175.942 1.00 30.88 154 LEU B O 1
ATOM 6019 N N . TYR B 1 155 ? 59.063 18.352 176.523 1.00 32.77 155 TYR B N 1
ATOM 6020 C CA . TYR B 1 155 ? 57.774 17.685 176.381 1.00 31.87 155 TYR B CA 1
ATOM 6021 C C . TYR B 1 155 ? 57.053 18.231 175.156 1.00 32.08 155 TYR B C 1
ATOM 6022 O O . TYR B 1 155 ? 56.963 19.444 174.962 1.00 30.31 155 TYR B O 1
ATOM 6031 N N . ARG B 1 156 ? 56.577 17.327 174.309 1.00 28.01 156 ARG B N 1
ATOM 6032 C CA . ARG B 1 156 ? 55.979 17.717 173.043 1.00 26.84 156 ARG B CA 1
ATOM 6033 C C . ARG B 1 156 ? 54.685 16.961 172.782 1.00 26.53 156 ARG B C 1
ATOM 6034 O O . ARG B 1 156 ? 54.548 15.797 173.159 1.00 30.49 156 ARG B O 1
ATOM 6042 N N . ILE B 1 157 ? 53.734 17.634 172.143 1.00 26.93 157 ILE B N 1
ATOM 6043 C CA . ILE B 1 157 ? 52.584 16.958 171.565 1.00 20.21 157 ILE B CA 1
ATOM 6044 C C . ILE B 1 157 ? 53.008 16.429 170.206 1.00 23.97 157 ILE B C 1
ATOM 6045 O O . ILE B 1 157 ? 53.750 17.102 169.487 1.00 23.39 157 ILE B O 1
ATOM 6050 N N . SER B 1 158 ? 52.557 15.229 169.853 1.00 25.15 158 SER B N 1
ATOM 6051 C CA . SER B 1 158 ? 52.893 14.666 168.551 1.00 24.70 158 SER B CA 1
ATOM 6052 C C . SER B 1 158 ? 52.394 15.556 167.428 1.00 25.27 158 SER B C 1
ATOM 6053 O O . SER B 1 158 ? 51.261 16.029 167.462 1.00 24.36 158 SER B O 1
ATOM 6056 N N . PRO B 1 159 ? 53.242 15.779 166.417 1.00 24.10 159 PRO B N 1
ATOM 6057 C CA . PRO B 1 159 ? 52.824 16.495 165.210 1.00 24.27 159 PRO B CA 1
ATOM 6058 C C . PRO B 1 159 ? 51.625 15.827 164.531 1.00 24.46 159 PRO B C 1
ATOM 6059 O O . PRO B 1 159 ? 50.915 16.478 163.765 1.00 26.85 159 PRO B O 1
ATOM 6063 N N . TRP B 1 160 ? 51.395 14.552 164.834 1.00 22.98 160 TRP B N 1
ATOM 6064 C CA . TRP B 1 160 ? 50.347 13.774 164.183 1.00 22.08 160 TRP B CA 1
ATOM 6065 C C . TRP B 1 160 ? 49.135 13.606 165.094 1.00 18.24 160 TRP B C 1
ATOM 6066 O O . TRP B 1 160 ? 48.250 12.800 164.808 1.00 17.73 160 TRP B O 1
ATOM 6077 N N . ALA B 1 161 ? 49.093 14.379 166.175 1.00 15.85 161 ALA B N 1
ATOM 6078 C CA . ALA B 1 161 ? 48.042 14.241 167.181 1.00 17.94 161 ALA B CA 1
ATOM 6079 C C . ALA B 1 161 ? 46.648 14.421 166.583 1.00 23.24 161 ALA B C 1
ATOM 6080 O O . ALA B 1 161 ? 46.414 15.309 165.759 1.00 19.15 161 ALA B O 1
ATOM 6082 N N . LYS B 1 162 ? 45.722 13.582 167.036 1.00 22.94 162 LYS B N 1
ATOM 6083 C CA . LYS B 1 162 ? 44.352 13.572 166.539 1.00 22.10 162 LYS B CA 1
ATOM 6084 C C . LYS B 1 162 ? 43.442 14.567 167.248 1.00 27.25 162 LYS B C 1
ATOM 6085 O O . LYS B 1 162 ? 42.462 15.050 166.676 1.00 24.94 162 LYS B O 1
ATOM 6091 N N . TYR B 1 163 ? 43.781 14.880 168.492 1.00 22.60 163 TYR B N 1
ATOM 6092 C CA . TYR B 1 163 ? 42.854 15.567 169.377 1.00 19.90 163 TYR B CA 1
ATOM 6093 C C . TYR B 1 163 ? 43.579 16.227 170.545 1.00 22.22 163 TYR B C 1
ATOM 6094 O O . TYR B 1 163 ? 44.303 15.565 171.291 1.00 20.22 163 TYR B O 1
ATOM 6103 N N . VAL B 1 164 ? 43.375 17.528 170.712 1.00 20.80 164 VAL B N 1
ATOM 6104 C CA . VAL B 1 164 ? 44.028 18.264 171.788 1.00 23.21 164 VAL B CA 1
ATOM 6105 C C . VAL B 1 164 ? 43.026 19.191 172.462 1.00 24.00 164 VAL B C 1
ATOM 6106 O O . VAL B 1 164 ? 42.182 19.791 171.800 1.00 26.91 164 VAL B O 1
ATOM 6110 N N . VAL B 1 165 ? 43.112 19.285 173.786 1.00 24.40 165 VAL B N 1
ATOM 6111 C CA . VAL B 1 165 ? 42.150 20.046 174.574 1.00 26.77 165 VAL B CA 1
ATOM 6112 C C . VAL B 1 165 ? 42.838 20.962 175.579 1.00 29.10 165 VAL B C 1
ATOM 6113 O O . VAL B 1 165 ? 43.789 20.551 176.241 1.00 31.36 165 VAL B O 1
ATOM 6117 N N . ARG B 1 166 ? 42.363 22.200 175.700 1.00 31.00 166 ARG B N 1
ATOM 6118 C CA . ARG B 1 166 ? 42.816 23.062 176.792 1.00 36.38 166 ARG B CA 1
ATOM 6119 C C . ARG B 1 166 ? 41.823 23.017 177.947 1.00 37.91 166 ARG B C 1
ATOM 6120 O O . ARG B 1 166 ? 40.633 23.295 177.774 1.00 38.47 166 ARG B O 1
ATOM 6128 N N . GLU B 1 167 ? 42.328 22.646 179.121 1.00 34.93 167 GLU B N 1
ATOM 6129 C CA . GLU B 1 167 ? 41.510 22.470 180.314 1.00 37.21 167 GLU B CA 1
ATOM 6130 C C . GLU B 1 167 ? 41.461 23.726 181.181 1.00 41.25 167 GLU B C 1
ATOM 6131 O O . GLU B 1 167 ? 42.496 24.232 181.614 1.00 47.65 167 GLU B O 1
ATOM 6137 N N . GLY B 1 168 ? 40.247 24.203 181.442 1.00 41.98 168 GLY B N 1
ATOM 6138 C CA . GLY B 1 168 ? 40.020 25.375 182.269 1.00 43.84 168 GLY B CA 1
ATOM 6139 C C . GLY B 1 168 ? 40.789 26.598 181.814 1.00 49.89 168 GLY B C 1
ATOM 6140 O O . GLY B 1 168 ? 40.652 27.033 180.668 1.00 49.71 168 GLY B O 1
ATOM 6141 N N . ASP B 1 169 ? 41.621 27.133 182.704 1.00 49.16 169 ASP B N 1
ATOM 6142 C CA . ASP B 1 169 ? 42.391 28.342 182.414 1.00 57.07 169 ASP B CA 1
ATOM 6143 C C . ASP B 1 169 ? 43.874 28.029 182.223 1.00 57.09 169 ASP B C 1
ATOM 6144 O O . ASP B 1 169 ? 44.731 28.900 182.412 1.00 56.52 169 ASP B O 1
ATOM 6149 N N . ASN B 1 170 ? 44.170 26.778 181.878 1.00 50.74 170 ASN B N 1
ATOM 6150 C CA . ASN B 1 170 ? 45.545 26.360 181.627 1.00 45.33 170 ASN B CA 1
ATOM 6151 C C . ASN B 1 170 ? 46.170 27.140 180.481 1.00 41.97 170 ASN B C 1
ATOM 6152 O O . ASN B 1 170 ? 45.476 27.606 179.580 1.00 47.34 170 ASN B O 1
ATOM 6157 N N . VAL B 1 171 ? 47.488 27.274 180.519 1.00 37.21 171 VAL B N 1
ATOM 6158 C CA . VAL B 1 171 ? 48.203 28.002 179.484 1.00 39.76 171 VAL B CA 1
ATOM 6159 C C . VAL B 1 171 ? 48.322 27.159 178.219 1.00 37.73 171 VAL B C 1
ATOM 6160 O O . VAL B 1 171 ? 48.074 27.644 177.115 1.00 34.47 171 VAL B O 1
ATOM 6164 N N . ASN B 1 172 ? 48.693 25.893 178.386 1.00 42.46 172 ASN B N 1
ATOM 6165 C CA . ASN B 1 172 ? 48.943 25.014 177.248 1.00 36.62 172 ASN B CA 1
ATOM 6166 C C . ASN B 1 172 ? 47.839 23.993 177.003 1.00 33.59 172 ASN B C 1
ATOM 6167 O O . ASN B 1 172 ? 47.007 23.730 177.870 1.00 34.60 172 ASN B O 1
ATOM 6172 N N . TYR B 1 173 ? 47.854 23.413 175.809 1.00 35.23 173 TYR B N 1
ATOM 6173 C CA . TYR B 1 173 ? 46.922 22.357 175.444 1.00 34.54 173 TYR B CA 1
ATOM 6174 C C . TYR B 1 173 ? 47.458 21.013 175.913 1.00 30.49 173 TYR B C 1
ATOM 6175 O O . TYR B 1 173 ? 48.669 20.815 175.982 1.00 34.14 173 TYR B O 1
ATOM 6184 N N . ASP B 1 174 ? 46.557 20.095 176.241 1.00 28.66 174 ASP B N 1
ATOM 6185 C CA . ASP B 1 174 ? 46.948 18.722 176.531 1.00 30.16 174 ASP B CA 1
ATOM 6186 C C . ASP B 1 174 ? 46.693 17.834 175.320 1.00 30.44 174 ASP B C 1
ATOM 6187 O O . ASP B 1 174 ? 45.766 18.076 174.544 1.00 26.61 174 ASP B O 1
ATOM 6192 N N . TRP B 1 175 ? 47.531 16.818 175.148 1.00 23.02 175 TRP B N 1
ATOM 6193 C CA . TRP B 1 175 ? 47.333 15.849 174.081 1.00 22.38 175 TRP B CA 1
ATOM 6194 C C . TRP B 1 175 ? 46.437 14.720 174.587 1.00 27.95 175 TRP B C 1
ATOM 6195 O O . TRP B 1 175 ? 46.852 13.913 175.418 1.00 28.16 175 TRP B O 1
ATOM 6206 N N . ILE B 1 176 ? 45.201 14.683 174.095 1.00 23.68 176 ILE B N 1
ATOM 6207 C CA . ILE B 1 176 ? 44.227 13.684 174.523 1.00 24.09 176 ILE B CA 1
ATOM 6208 C C . ILE B 1 176 ? 44.179 12.490 173.576 1.00 25.93 176 ILE B C 1
ATOM 6209 O O . ILE B 1 176 ? 43.928 12.644 172.380 1.00 26.12 176 ILE B O 1
ATOM 6214 N N . HIS B 1 177 ? 44.420 11.299 174.112 1.00 27.68 177 HIS B N 1
ATOM 6215 C CA . HIS B 1 177 ? 44.355 10.093 173.300 1.00 25.22 177 HIS B CA 1
ATOM 6216 C C . HIS B 1 177 ? 42.919 9.832 172.889 1.00 26.36 177 HIS B C 1
ATOM 6217 O O . HIS B 1 177 ? 42.027 9.759 173.735 1.00 26.20 177 HIS B O 1
ATOM 6224 N N . TRP B 1 178 ? 42.693 9.691 171.589 1.00 27.67 178 TRP B N 1
ATOM 6225 C CA . TRP B 1 178 ? 41.338 9.521 171.095 1.00 27.06 178 TRP B CA 1
ATOM 6226 C C . TRP B 1 178 ? 41.108 8.103 170.602 1.00 28.00 178 TRP B C 1
ATOM 6227 O O . TRP B 1 178 ? 41.553 7.720 169.521 1.00 30.82 178 TRP B O 1
ATOM 6238 N N . ASP B 1 179 ? 40.381 7.338 171.403 1.00 27.99 179 ASP B N 1
ATOM 6239 C CA . ASP B 1 179 ? 40.090 5.949 171.092 1.00 31.02 179 ASP B CA 1
ATOM 6240 C C . ASP B 1 179 ? 38.665 5.634 171.528 1.00 34.46 179 ASP B C 1
ATOM 6241 O O . ASP B 1 179 ? 38.454 4.825 172.429 1.00 30.45 179 ASP B O 1
ATOM 6246 N N . PRO B 1 180 ? 37.677 6.287 170.891 1.00 36.69 180 PRO B N 1
ATOM 6247 C CA . PRO B 1 180 ? 36.291 6.151 171.344 1.00 33.95 180 PRO B CA 1
ATOM 6248 C C . PRO B 1 180 ? 35.730 4.752 171.108 1.00 37.02 180 PRO B C 1
ATOM 6249 O O . PRO B 1 180 ? 36.228 4.015 170.256 1.00 29.49 180 PRO B O 1
ATOM 6253 N N . GLU B 1 181 ? 34.687 4.415 171.858 1.00 38.19 181 GLU B N 1
ATOM 6254 C CA . GLU B 1 181 ? 34.050 3.107 171.793 1.00 46.15 181 GLU B CA 1
ATOM 6255 C C . GLU B 1 181 ? 33.434 2.836 170.418 1.00 47.46 181 GLU B C 1
ATOM 6256 O O . GLU B 1 181 ? 33.603 1.755 169.850 1.00 39.94 181 GLU B O 1
ATOM 6262 N N . HIS B 1 182 ? 32.725 3.827 169.885 1.00 48.48 182 HIS B N 1
ATOM 6263 C CA . HIS B 1 182 ? 32.093 3.701 168.577 1.00 50.50 182 HIS B CA 1
ATOM 6264 C C . HIS B 1 182 ? 32.634 4.746 167.603 1.00 48.93 182 HIS B C 1
ATOM 6265 O O . HIS B 1 182 ? 32.603 5.946 167.884 1.00 48.02 182 HIS B O 1
ATOM 6272 N N . SER B 1 183 ? 33.138 4.289 166.462 1.00 43.01 183 SER B N 1
ATOM 6273 C CA . SER B 1 183 ? 33.505 5.201 165.387 1.00 41.87 183 SER B CA 1
ATOM 6274 C C . SER B 1 183 ? 32.252 5.758 164.727 1.00 46.22 183 SER B C 1
ATOM 6275 O O . SER B 1 183 ? 31.168 5.191 164.860 1.00 49.61 183 SER B O 1
ATOM 6278 N N . TYR B 1 184 ? 32.397 6.877 164.026 1.00 44.87 184 TYR B N 1
ATOM 6279 C CA . TYR B 1 184 ? 31.292 7.417 163.251 1.00 33.89 184 TYR B CA 1
ATOM 6280 C C . TYR B 1 184 ? 31.269 6.755 161.884 1.00 30.94 184 TYR B C 1
ATOM 6281 O O . TYR B 1 184 ? 32.301 6.651 161.226 1.00 36.44 184 TYR B O 1
ATOM 6290 N N . GLU B 1 185 ? 30.097 6.307 161.452 1.00 31.35 185 GLU B N 1
ATOM 6291 C CA . GLU B 1 185 ? 29.977 5.728 160.123 1.00 36.21 185 GLU B CA 1
ATOM 6292 C C . GLU B 1 185 ? 29.252 6.679 159.179 1.00 35.70 185 GLU B C 1
ATOM 6293 O O . GLU B 1 185 ? 28.118 7.086 159.440 1.00 36.92 185 GLU B O 1
ATOM 6295 N N . PHE B 1 186 ? 29.917 7.036 158.084 1.00 33.67 186 PHE B N 1
ATOM 6296 C CA . PHE B 1 186 ? 29.330 7.931 157.092 1.00 36.81 186 PHE B CA 1
ATOM 6297 C C . PHE B 1 186 ? 28.200 7.239 156.346 1.00 37.63 186 PHE B C 1
ATOM 6298 O O . PHE B 1 186 ? 28.370 6.137 155.825 1.00 41.10 186 PHE B O 1
ATOM 6306 N N . LYS B 1 187 ? 27.045 7.892 156.302 1.00 37.51 187 LYS B N 1
ATOM 6307 C CA . LYS B 1 187 ? 25.851 7.279 155.741 1.00 39.51 187 LYS B CA 1
ATOM 6308 C C . LYS B 1 187 ? 25.453 7.854 154.380 1.00 40.69 187 LYS B C 1
ATOM 6309 O O . LYS B 1 187 ? 24.568 7.315 153.714 1.00 42.24 187 LYS B O 1
ATOM 6313 N N . HIS B 1 188 ? 26.106 8.933 153.957 1.00 37.84 188 HIS B N 1
ATOM 6314 C CA . HIS B 1 188 ? 25.719 9.584 152.707 1.00 39.63 188 HIS B CA 1
ATOM 6315 C C . HIS B 1 188 ? 26.873 9.748 151.720 1.00 36.29 188 HIS B C 1
ATOM 6316 O O . HIS B 1 188 ? 28.017 9.982 152.107 1.00 35.04 188 HIS B O 1
ATOM 6323 N N . SER B 1 189 ? 26.549 9.650 150.436 1.00 33.05 189 SER B N 1
ATOM 6324 C CA . SER B 1 189 ? 27.546 9.752 149.379 1.00 43.22 189 SER B CA 1
ATOM 6325 C C . SER B 1 189 ? 27.793 11.205 148.999 1.00 45.05 189 SER B C 1
ATOM 6326 O O . SER B 1 189 ? 26.976 12.077 149.302 1.00 41.64 189 SER B O 1
ATOM 6329 N N . ARG B 1 190 ? 28.923 11.464 148.346 1.00 41.48 190 ARG B N 1
ATOM 6330 C CA . ARG B 1 190 ? 29.210 12.804 147.846 1.00 43.59 190 ARG B CA 1
ATOM 6331 C C . ARG B 1 190 ? 28.140 13.264 146.873 1.00 43.19 190 ARG B C 1
ATOM 6332 O O . ARG B 1 190 ? 27.687 12.490 146.028 1.00 42.40 190 ARG B O 1
ATOM 6340 N N . PRO B 1 191 ? 27.727 14.532 146.997 1.00 37.07 191 PRO B N 1
ATOM 6341 C CA . PRO B 1 191 ? 26.824 15.131 146.015 1.00 40.30 191 PRO B CA 1
ATOM 6342 C C . PRO B 1 191 ? 27.486 15.173 144.646 1.00 40.29 191 PRO B C 1
ATOM 6343 O O . PRO B 1 191 ? 28.718 15.159 144.570 1.00 36.03 191 PRO B O 1
ATOM 6347 N N . LYS B 1 192 ? 26.685 15.201 143.584 1.00 36.79 192 LYS B N 1
ATOM 6348 C CA . LYS B 1 192 ? 27.225 15.372 142.243 1.00 34.19 192 LYS B CA 1
ATOM 6349 C C . LYS B 1 192 ? 28.028 16.661 142.205 1.00 36.93 192 LYS B C 1
ATOM 6350 O O . LYS B 1 192 ? 27.692 17.621 142.902 1.00 37.01 192 LYS B O 1
ATOM 6352 N N . LYS B 1 193 ? 29.105 16.676 141.427 1.00 42.37 193 LYS B N 1
ATOM 6353 C CA . LYS B 1 193 ? 29.893 17.890 141.286 1.00 44.19 193 LYS B CA 1
ATOM 6354 C C . LYS B 1 193 ? 28.998 18.992 140.735 1.00 41.03 193 LYS B C 1
ATOM 6355 O O . 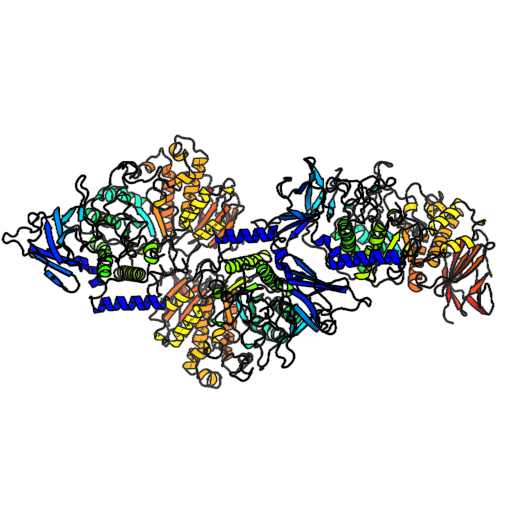LYS B 1 193 ? 28.351 18.812 139.704 1.00 39.21 193 LYS B O 1
ATOM 6361 N N . PRO B 1 194 ? 28.946 20.133 141.434 1.00 38.57 194 PRO B N 1
ATOM 6362 C CA . PRO B 1 194 ? 28.064 21.228 141.021 1.00 38.85 194 PRO B CA 1
ATOM 6363 C C . PRO B 1 194 ? 28.556 21.895 139.742 1.00 38.23 194 PRO B C 1
ATOM 6364 O O . PRO B 1 194 ? 29.763 21.979 139.515 1.00 37.92 194 PRO B O 1
ATOM 6368 N N . ARG B 1 195 ? 27.622 22.350 138.914 1.00 36.59 195 ARG B N 1
ATOM 6369 C CA . ARG B 1 195 ? 27.961 23.038 137.679 1.00 39.93 195 ARG B CA 1
ATOM 6370 C C . ARG B 1 195 ? 28.663 24.360 137.999 1.00 37.23 195 ARG B C 1
ATOM 6371 O O . ARG B 1 195 ? 29.598 24.763 137.308 1.00 34.83 195 ARG B O 1
ATOM 6379 N N . SER B 1 196 ? 28.205 25.026 139.055 1.00 33.04 196 SER B N 1
ATOM 6380 C CA . SER B 1 196 ? 28.812 26.275 139.508 1.00 33.67 196 SER B CA 1
ATOM 6381 C C . SER B 1 196 ? 28.899 26.330 141.031 1.00 33.84 196 SER B C 1
ATOM 6382 O O . SER B 1 196 ? 28.012 25.833 141.724 1.00 36.98 196 SER B O 1
ATOM 6385 N N . LEU B 1 197 ? 29.957 26.944 141.553 1.00 30.87 197 LEU B N 1
ATOM 6386 C CA . LEU B 1 197 ? 30.113 27.072 143.000 1.00 25.78 197 LEU B CA 1
ATOM 6387 C C . LEU B 1 197 ? 29.467 28.331 143.561 1.00 24.43 197 LEU B C 1
ATOM 6388 O O . LEU B 1 197 ? 29.819 29.449 143.182 1.00 28.19 197 LEU B O 1
ATOM 6393 N N . ARG B 1 198 ? 28.522 28.137 144.473 1.00 27.39 198 ARG B N 1
ATOM 6394 C CA . ARG B 1 198 ? 27.987 29.232 145.272 1.00 24.54 198 ARG B CA 1
ATOM 6395 C C . ARG B 1 198 ? 28.336 28.989 146.741 1.00 25.84 198 ARG B C 1
ATOM 6396 O O . ARG B 1 198 ? 27.652 28.244 147.441 1.00 28.50 198 ARG B O 1
ATOM 6404 N N . ILE B 1 199 ? 29.416 29.621 147.191 1.00 25.24 199 ILE B N 1
ATOM 6405 C CA . ILE B 1 199 ? 30.061 29.275 148.456 1.00 23.41 199 ILE B CA 1
ATOM 6406 C C . ILE B 1 199 ? 29.622 30.122 149.652 1.00 27.22 199 ILE B C 1
ATOM 6407 O O . ILE B 1 199 ? 29.623 31.352 149.597 1.00 29.95 199 ILE B O 1
ATOM 6412 N N . TYR B 1 200 ? 29.261 29.447 150.738 1.00 21.28 200 TYR B N 1
ATOM 6413 C CA . TYR B 1 200 ? 28.935 30.107 151.992 1.00 20.56 200 TYR B CA 1
ATOM 6414 C C . TYR B 1 200 ? 30.102 29.978 152.962 1.00 25.71 200 TYR B C 1
ATOM 6415 O O . TYR B 1 200 ? 30.298 28.930 153.574 1.00 29.81 200 TYR B O 1
ATOM 6424 N N . GLU B 1 201 ? 30.879 31.046 153.095 1.00 23.79 201 GLU B N 1
ATOM 6425 C CA . GLU B 1 201 ? 32.047 31.034 153.962 1.00 21.27 201 GLU B CA 1
ATOM 6426 C C . GLU B 1 201 ? 31.598 31.048 155.419 1.00 21.65 201 GLU B C 1
ATOM 6427 O O . GLU B 1 201 ? 30.893 31.958 155.844 1.00 25.00 201 GLU B O 1
ATOM 6433 N N . SER B 1 202 ? 32.010 30.043 156.187 1.00 25.12 202 SER B N 1
ATOM 6434 C CA . SER B 1 202 ? 31.461 29.853 157.524 1.00 23.75 202 SER B CA 1
ATOM 6435 C C . SER B 1 202 ? 32.532 29.625 158.583 1.00 28.99 202 SER B C 1
ATOM 6436 O O . SER B 1 202 ? 33.632 29.153 158.291 1.00 31.13 202 SER B O 1
ATOM 6439 N N . HIS B 1 203 ? 32.176 29.949 159.820 1.00 25.75 203 HIS B N 1
ATOM 6440 C CA . HIS B 1 203 ? 33.021 29.732 160.983 1.00 23.73 203 HIS B CA 1
ATOM 6441 C C . HIS B 1 203 ? 32.139 29.124 162.061 1.00 27.60 203 HIS B C 1
ATOM 6442 O O . HIS B 1 203 ? 31.120 29.708 162.436 1.00 29.44 203 HIS B O 1
ATOM 6449 N N . VAL B 1 204 ? 32.528 27.958 162.563 1.00 23.62 204 VAL B N 1
ATOM 6450 C CA . VAL B 1 204 ? 31.638 27.178 163.415 1.00 20.33 204 VAL B CA 1
ATOM 6451 C C . VAL B 1 204 ? 31.418 27.829 164.777 1.00 19.53 204 VAL B C 1
ATOM 6452 O O . VAL B 1 204 ? 30.296 27.862 165.280 1.00 20.94 204 VAL B O 1
ATOM 6456 N N . GLY B 1 205 ? 32.479 28.380 165.355 1.00 19.27 205 GLY B N 1
ATOM 6457 C CA . GLY B 1 205 ? 32.407 28.942 166.693 1.00 20.07 205 GLY B CA 1
ATOM 6458 C C . GLY B 1 205 ? 31.492 30.136 166.865 1.00 25.34 205 GLY B C 1
ATOM 6459 O O . GLY B 1 205 ? 30.875 30.308 167.918 1.00 26.26 205 GLY B O 1
ATOM 6460 N N . ILE B 1 206 ? 31.408 30.968 165.833 1.00 25.13 206 ILE B N 1
ATOM 6461 C CA . ILE B 1 206 ? 30.652 32.211 165.914 1.00 26.99 206 ILE B CA 1
ATOM 6462 C C . ILE B 1 206 ? 29.252 32.100 165.311 1.00 26.55 206 ILE B C 1
ATOM 6463 O O . ILE B 1 206 ? 28.582 33.113 165.105 1.00 27.09 206 ILE B O 1
ATOM 6468 N N . SER B 1 207 ? 28.801 30.877 165.047 1.00 25.26 207 SER B N 1
ATOM 6469 C CA . SER B 1 207 ? 27.595 30.682 164.244 1.00 27.76 207 SER B CA 1
ATOM 6470 C C . SER B 1 207 ? 26.291 30.658 165.050 1.00 24.84 207 SER B C 1
ATOM 6471 O O . SER B 1 207 ? 25.264 30.197 164.555 1.00 23.70 207 SER B O 1
ATOM 6474 N N . SER B 1 208 ? 26.327 31.154 166.283 1.00 27.47 208 SER B N 1
ATOM 6475 C CA . SER B 1 208 ? 25.111 31.285 167.085 1.00 31.43 208 SER B CA 1
ATOM 6476 C C . SER B 1 208 ? 24.987 32.719 167.590 1.00 34.41 208 SER B C 1
ATOM 6477 O O . SER B 1 208 ? 25.891 33.532 167.395 1.00 33.11 208 SER B O 1
ATOM 6480 N N . HIS B 1 209 ? 23.871 33.025 168.246 1.00 33.62 209 HIS B N 1
ATOM 6481 C CA . HIS B 1 209 ? 23.633 34.373 168.755 1.00 35.53 209 HIS B CA 1
ATOM 6482 C C . HIS B 1 209 ? 24.258 34.578 170.128 1.00 33.62 209 HIS B C 1
ATOM 6483 O O . HIS B 1 209 ? 24.237 35.684 170.665 1.00 38.56 209 HIS B O 1
ATOM 6490 N N . GLU B 1 210 ? 24.824 33.514 170.687 1.00 34.22 210 GLU B N 1
ATOM 6491 C CA . GLU B 1 210 ? 25.403 33.572 172.024 1.00 32.49 210 GLU B CA 1
ATOM 6492 C C . GLU B 1 210 ? 26.863 34.006 172.017 1.00 40.31 210 GLU B C 1
ATOM 6493 O O . GLU B 1 210 ? 27.589 33.765 171.051 1.00 40.44 210 GLU B O 1
ATOM 6499 N N . GLY B 1 211 ? 27.290 34.629 173.113 1.00 41.38 211 GLY B N 1
ATOM 6500 C CA . GLY B 1 211 ? 28.672 35.046 173.267 1.00 32.83 211 GLY B CA 1
ATOM 6501 C C . GLY B 1 211 ? 29.504 33.904 173.814 1.00 37.80 211 GLY B C 1
ATOM 6502 O O . GLY B 1 211 ? 30.008 33.956 174.937 1.00 37.56 211 GLY B O 1
ATOM 6503 N N . LYS B 1 212 ? 29.629 32.855 173.010 1.00 34.07 212 LYS B N 1
ATOM 6504 C CA . LYS B 1 212 ? 30.421 31.691 173.369 1.00 27.82 212 LYS B CA 1
ATOM 6505 C C . LYS B 1 212 ? 30.859 30.967 172.102 1.00 31.94 212 LYS B C 1
ATOM 6506 O O . LYS B 1 212 ? 30.423 31.311 171.002 1.00 31.99 212 LYS B O 1
ATOM 6510 N N . VAL B 1 213 ? 31.731 29.976 172.252 1.00 27.87 213 VAL B N 1
ATOM 6511 C CA . VAL B 1 213 ? 32.111 29.130 171.128 1.00 25.14 213 VAL B CA 1
ATOM 6512 C C . VAL B 1 213 ? 30.974 28.168 170.778 1.00 25.05 213 VAL B C 1
ATOM 6513 O O . VAL B 1 213 ? 30.659 27.266 171.551 1.00 28.56 213 VAL B O 1
ATOM 6517 N N . ALA B 1 214 ? 30.351 28.372 169.622 1.00 24.81 214 ALA B N 1
ATOM 6518 C CA . ALA B 1 214 ? 29.262 27.504 169.186 1.00 20.14 214 ALA B CA 1
ATOM 6519 C C . ALA B 1 214 ? 29.804 26.148 168.750 1.00 24.82 214 ALA B C 1
ATOM 6520 O O . ALA B 1 214 ? 30.978 26.023 168.402 1.00 22.31 214 ALA B O 1
ATOM 6522 N N . SER B 1 215 ? 28.936 25.140 168.744 1.00 28.53 215 SER B N 1
ATOM 6523 C CA . SER B 1 215 ? 29.373 23.756 168.563 1.00 29.34 215 SER B CA 1
ATOM 6524 C C . SER B 1 215 ? 29.146 23.204 167.158 1.00 27.89 215 SER B C 1
ATOM 6525 O O . SER B 1 215 ? 28.339 23.734 166.390 1.00 30.42 215 SER B O 1
ATOM 6528 N N . TYR B 1 216 ? 29.874 22.135 166.838 1.00 22.49 216 TYR B N 1
ATOM 6529 C CA . TYR B 1 216 ? 29.656 21.360 165.620 1.00 21.54 216 TYR B CA 1
ATOM 6530 C C . TYR B 1 216 ? 28.185 20.979 165.484 1.00 26.70 216 TYR B C 1
ATOM 6531 O O . TYR B 1 216 ? 27.610 21.064 164.400 1.00 25.10 216 TYR B O 1
ATOM 6540 N N . LYS B 1 217 ? 27.590 20.542 166.592 1.00 29.49 217 LYS B N 1
ATOM 6541 C CA . LYS B 1 217 ? 26.190 20.119 166.606 1.00 30.91 217 LYS B CA 1
ATOM 6542 C C . LYS B 1 217 ? 25.233 21.274 166.314 1.00 30.40 217 LYS B C 1
ATOM 6543 O O . LYS B 1 217 ? 24.249 21.104 165.592 1.00 31.68 217 LYS B O 1
ATOM 6547 N N . HIS B 1 218 ? 25.519 22.445 166.875 1.00 26.99 218 HIS B N 1
ATOM 6548 C CA . HIS B 1 218 ? 24.699 23.621 166.612 1.00 25.94 218 HIS B CA 1
ATOM 6549 C C . HIS B 1 218 ? 24.707 23.965 165.131 1.00 29.29 218 HIS B C 1
ATOM 6550 O O . HIS B 1 218 ? 23.662 24.226 164.537 1.00 32.63 218 HIS B O 1
ATOM 6557 N N . PHE B 1 219 ? 25.899 23.960 164.543 1.00 26.79 219 PHE B N 1
ATOM 6558 C CA . PHE B 1 219 ? 26.060 24.245 163.124 1.00 25.88 219 PHE B CA 1
ATOM 6559 C C . PHE B 1 219 ? 25.273 23.258 162.267 1.00 29.08 219 PHE B C 1
ATOM 6560 O O . PHE B 1 219 ? 24.578 23.651 161.328 1.00 26.57 219 PHE B O 1
ATOM 6568 N N . THR B 1 220 ? 25.386 21.977 162.611 1.00 28.07 220 THR B N 1
ATOM 6569 C CA . THR B 1 220 ? 24.742 20.897 161.872 1.00 26.80 220 THR B CA 1
ATOM 6570 C C . THR B 1 220 ? 23.219 21.004 161.893 1.00 33.14 220 THR B C 1
ATOM 6571 O O . THR B 1 220 ? 22.552 20.806 160.873 1.00 30.89 220 THR B O 1
ATOM 6575 N N . CYS B 1 221 ? 22.677 21.335 163.058 1.00 32.49 221 CYS B N 1
ATOM 6576 C CA . CYS B 1 221 ? 21.234 21.337 163.250 1.00 32.91 221 CYS B CA 1
ATOM 6577 C C . CYS B 1 221 ? 20.591 22.655 162.837 1.00 32.21 221 CYS B C 1
ATOM 6578 O O . CYS B 1 221 ? 19.543 22.666 162.195 1.00 33.41 221 CYS B O 1
ATOM 6581 N N . ASN B 1 222 ? 21.231 23.766 163.183 1.00 31.53 222 ASN B N 1
ATOM 6582 C CA . ASN B 1 222 ? 20.586 25.067 163.058 1.00 28.78 222 ASN B CA 1
ATOM 6583 C C . ASN B 1 222 ? 21.100 25.936 161.908 1.00 31.99 222 ASN B C 1
ATOM 6584 O O . ASN B 1 222 ? 20.358 26.758 161.372 1.00 37.83 222 ASN B O 1
ATOM 6589 N N . VAL B 1 223 ? 22.360 25.758 161.528 1.00 30.88 223 VAL B N 1
ATOM 6590 C CA . VAL B 1 223 ? 22.964 26.606 160.502 1.00 30.29 223 VAL B CA 1
ATOM 6591 C C . VAL B 1 223 ? 22.906 25.980 159.105 1.00 31.37 223 VAL B C 1
ATOM 6592 O O . VAL B 1 223 ? 22.650 26.673 158.120 1.00 32.31 223 VAL B O 1
ATOM 6596 N N . LEU B 1 224 ? 23.147 24.676 159.019 1.00 31.45 224 LEU B N 1
ATOM 6597 C CA . LEU B 1 224 ? 23.137 23.983 157.729 1.00 30.86 224 LEU B CA 1
ATOM 6598 C C . LEU B 1 224 ? 21.837 24.137 156.924 1.00 31.68 224 LEU B C 1
ATOM 6599 O O . LEU B 1 224 ? 21.895 24.384 155.719 1.00 33.25 224 LEU B O 1
ATOM 6604 N N . PRO B 1 225 ? 20.659 24.014 157.574 1.00 35.81 225 PRO B N 1
ATOM 6605 C CA . PRO B 1 225 ? 19.462 24.150 156.730 1.00 33.79 225 PRO B CA 1
ATOM 6606 C C . PRO B 1 225 ? 19.197 25.588 156.285 1.00 30.85 225 PRO B C 1
ATOM 6607 O O . PRO B 1 225 ? 18.522 25.799 155.276 1.00 27.94 225 PRO B O 1
ATOM 6611 N N . ARG B 1 226 ? 19.734 26.558 157.018 1.00 28.53 226 ARG B N 1
ATOM 6612 C CA . ARG B 1 226 ? 19.649 27.954 156.609 1.00 27.08 226 ARG B CA 1
ATOM 6613 C C . ARG B 1 226 ? 20.467 28.185 155.341 1.00 28.24 226 ARG B C 1
ATOM 6614 O O . ARG B 1 226 ? 20.012 28.841 154.403 1.00 28.42 226 ARG B O 1
ATOM 6622 N N . ILE B 1 227 ? 21.680 27.642 155.328 1.00 28.86 227 ILE B N 1
ATOM 6623 C CA . ILE B 1 227 ? 22.565 27.737 154.173 1.00 27.31 227 ILE B CA 1
ATOM 6624 C C . ILE B 1 227 ? 21.924 27.102 152.940 1.00 25.76 227 ILE B C 1
ATOM 6625 O O . ILE B 1 227 ? 21.976 27.661 151.844 1.00 27.52 227 ILE B O 1
ATOM 6630 N N . LYS B 1 228 ? 21.302 25.943 153.128 1.00 26.78 228 LYS B N 1
ATOM 6631 C CA . LYS B 1 228 ? 20.640 25.251 152.029 1.00 27.83 228 LYS B CA 1
ATOM 6632 C C . LYS B 1 228 ? 19.478 26.089 151.492 1.00 32.95 228 LYS B C 1
ATOM 6633 O O . LYS B 1 228 ? 19.309 26.228 150.279 1.00 27.78 228 LYS B O 1
ATOM 6639 N N . GLY B 1 229 ? 18.689 26.652 152.405 1.00 28.38 229 GLY B N 1
ATOM 6640 C CA . GLY B 1 229 ? 17.536 27.456 152.040 1.00 26.78 229 GLY B CA 1
ATOM 6641 C C . GLY B 1 229 ? 17.890 28.749 151.325 1.00 35.54 229 GLY B C 1
ATOM 6642 O O . GLY B 1 229 ? 17.073 29.308 150.595 1.00 31.61 229 GLY B O 1
ATOM 6643 N N . LEU B 1 230 ? 19.110 29.232 151.538 1.00 31.26 230 LEU B N 1
ATOM 6644 C CA . LEU B 1 230 ? 19.582 30.435 150.866 1.00 23.18 230 LEU B CA 1
ATOM 6645 C C . LEU B 1 230 ? 19.953 30.150 149.415 1.00 25.25 230 LEU B C 1
ATOM 6646 O O . LEU B 1 230 ? 20.077 31.070 148.608 1.00 30.51 230 LEU B O 1
ATOM 6651 N N . GLY B 1 231 ? 20.156 28.876 149.093 1.00 22.64 231 GLY B N 1
ATOM 6652 C CA . GLY B 1 231 ? 20.496 28.482 147.736 1.00 26.32 231 GLY B CA 1
ATOM 6653 C C . GLY B 1 231 ? 21.984 28.283 147.507 1.00 27.30 231 GLY B C 1
ATOM 6654 O O . GLY B 1 231 ? 22.446 28.215 146.367 1.00 23.04 231 GLY B O 1
ATOM 6655 N N . TYR B 1 232 ? 22.744 28.194 148.592 1.00 25.87 232 TYR B N 1
ATOM 6656 C CA . TYR B 1 232 ? 24.168 27.911 148.491 1.00 24.96 232 TYR B CA 1
ATOM 6657 C C . TYR B 1 232 ? 24.390 26.405 148.407 1.00 26.14 232 TYR B C 1
ATOM 6658 O O . TYR B 1 232 ? 23.713 25.635 149.085 1.00 29.22 232 TYR B O 1
ATOM 6667 N N . ASN B 1 233 ? 25.324 25.984 147.560 1.00 22.96 233 ASN B N 1
ATOM 6668 C CA . ASN B 1 233 ? 25.568 24.561 147.358 1.00 22.44 233 ASN B CA 1
ATOM 6669 C C . ASN B 1 233 ? 26.962 24.134 147.807 1.00 27.50 233 ASN B C 1
ATOM 6670 O O . ASN B 1 233 ? 27.398 23.020 147.528 1.00 28.03 233 ASN B O 1
ATOM 6675 N N . CYS B 1 234 ? 27.660 25.032 148.494 1.00 26.49 234 CYS B N 1
ATOM 6676 C CA . CYS B 1 234 ? 29.019 24.764 148.935 1.00 22.24 234 CYS B CA 1
ATOM 6677 C C . CYS B 1 234 ? 29.346 25.559 150.191 1.00 23.92 234 CYS B C 1
ATOM 6678 O O . CYS B 1 234 ? 28.921 26.701 150.336 1.00 25.45 234 CYS B O 1
ATOM 6681 N N . ILE B 1 235 ? 30.094 24.946 151.101 1.00 24.69 235 ILE B N 1
ATOM 6682 C CA . ILE B 1 235 ? 30.498 25.611 152.334 1.00 23.01 235 ILE B CA 1
ATOM 6683 C C . ILE B 1 235 ? 32.015 25.675 152.462 1.00 25.28 235 ILE B C 1
ATOM 6684 O O . ILE B 1 235 ? 32.700 24.666 152.305 1.00 26.60 235 ILE B O 1
ATOM 6689 N N . GLN B 1 236 ? 32.538 26.868 152.725 1.00 25.54 236 GLN B N 1
ATOM 6690 C CA . GLN B 1 236 ? 33.955 27.029 153.010 1.00 22.88 236 GLN B CA 1
ATOM 6691 C C . GLN B 1 236 ? 34.145 27.091 154.523 1.00 26.66 236 GLN B C 1
ATOM 6692 O O . GLN B 1 236 ? 33.788 28.082 155.162 1.00 24.95 236 GLN B O 1
ATOM 6698 N N . LEU B 1 237 ? 34.706 26.031 155.096 1.00 25.77 237 LEU B N 1
ATOM 6699 C CA . LEU B 1 237 ? 34.820 25.928 156.546 1.00 23.45 237 LEU B CA 1
ATOM 6700 C C . LEU B 1 237 ? 36.158 26.466 157.031 1.00 25.60 237 LEU B C 1
ATOM 6701 O O . LEU B 1 237 ? 37.207 25.861 156.799 1.00 24.40 237 LEU B O 1
ATOM 6706 N N . MET B 1 238 ? 36.117 27.613 157.697 1.00 23.83 238 MET B N 1
ATOM 6707 C CA . MET B 1 238 ? 37.324 28.221 158.227 1.00 25.50 238 MET B CA 1
ATOM 6708 C C . MET B 1 238 ? 37.580 27.694 159.633 1.00 22.19 238 MET B C 1
ATOM 6709 O O . MET B 1 238 ? 36.680 27.143 160.264 1.00 24.73 238 MET B O 1
ATOM 6714 N N . ALA B 1 239 ? 38.812 27.853 160.106 1.00 22.33 239 ALA B N 1
ATOM 6715 C CA . ALA B 1 239 ? 39.163 27.596 161.502 1.00 26.09 239 ALA B CA 1
ATOM 6716 C C . ALA B 1 239 ? 38.803 26.192 161.997 1.00 25.83 239 ALA B C 1
ATOM 6717 O O . ALA B 1 239 ? 38.291 26.032 163.107 1.00 24.80 239 ALA B O 1
ATOM 6719 N N . ILE B 1 240 ? 39.070 25.178 161.180 1.00 21.02 240 ILE B N 1
ATOM 6720 C CA . ILE B 1 240 ? 38.820 23.804 161.597 1.00 23.42 240 ILE B CA 1
ATOM 6721 C C . ILE B 1 240 ? 40.122 23.154 162.058 1.00 23.05 240 ILE B C 1
ATOM 6722 O O . ILE B 1 240 ? 40.155 22.482 163.094 1.00 23.12 240 ILE B O 1
ATOM 6727 N N . MET B 1 241 ? 41.194 23.361 161.296 1.00 19.86 241 MET B N 1
ATOM 6728 C CA . MET B 1 241 ? 42.515 22.916 161.722 1.00 17.63 241 MET B CA 1
ATOM 6729 C C . MET B 1 241 ? 42.826 23.567 163.064 1.00 22.64 241 MET B C 1
ATOM 6730 O O . MET B 1 241 ? 42.616 24.768 163.240 1.00 25.19 241 MET B O 1
ATOM 6735 N N . GLU B 1 242 ? 43.311 22.772 164.011 1.00 21.44 242 GLU B N 1
ATOM 6736 C CA . GLU B 1 242 ? 43.409 23.218 165.396 1.00 25.11 242 GLU B CA 1
ATOM 6737 C C . GLU B 1 242 ? 44.344 24.409 165.593 1.00 22.28 242 GLU B C 1
ATOM 6738 O O . GLU B 1 242 ? 45.460 24.437 165.073 1.00 22.28 242 GLU B O 1
ATOM 6744 N N . HIS B 1 243 ? 43.864 25.392 166.347 1.00 21.17 243 HIS B N 1
ATOM 6745 C CA . HIS B 1 243 ? 44.633 26.592 166.640 1.00 22.32 243 HIS B CA 1
ATOM 6746 C C . HIS B 1 243 ? 44.386 27.038 168.076 1.00 21.90 243 HIS B C 1
ATOM 6747 O O . HIS B 1 243 ? 43.244 27.208 168.487 1.00 27.02 243 HIS B O 1
ATOM 6754 N N . ALA B 1 244 ? 45.459 27.209 168.841 1.00 21.15 244 ALA B N 1
ATOM 6755 C CA . ALA B 1 244 ? 45.348 27.561 170.254 1.00 21.45 244 ALA B CA 1
ATOM 6756 C C . ALA B 1 244 ? 44.807 28.975 170.458 1.00 31.13 244 ALA B C 1
ATOM 6757 O O . ALA B 1 244 ? 44.098 29.242 171.429 1.00 34.36 244 ALA B O 1
ATOM 6759 N N . TYR B 1 245 ? 45.162 29.882 169.552 1.00 25.32 245 TYR B N 1
ATOM 6760 C CA . TYR B 1 245 ? 44.758 31.280 169.672 1.00 26.09 245 TYR B CA 1
ATOM 6761 C C . TYR B 1 245 ? 43.501 31.542 168.852 1.00 29.55 245 TYR B C 1
ATOM 6762 O O . TYR B 1 245 ? 43.567 31.732 167.635 1.00 29.45 245 TYR B O 1
ATOM 6771 N N . TYR B 1 246 ? 42.359 31.549 169.534 1.00 31.18 246 TYR B N 1
ATOM 6772 C CA . TYR B 1 246 ? 41.052 31.674 168.894 1.00 28.91 246 TYR B CA 1
ATOM 6773 C C . TYR B 1 246 ? 40.928 32.949 168.064 1.00 27.02 246 TYR B C 1
ATOM 6774 O O . TYR B 1 246 ? 40.234 32.975 167.047 1.00 25.85 246 TYR B O 1
ATOM 6783 N N . ALA B 1 247 ? 41.649 33.989 168.468 1.00 29.09 247 ALA B N 1
ATOM 6784 C CA . ALA B 1 247 ? 41.518 35.300 167.841 1.00 29.52 247 ALA B CA 1
ATOM 6785 C C . ALA B 1 247 ? 42.308 35.399 166.539 1.00 27.47 247 ALA B C 1
ATOM 6786 O O . ALA B 1 247 ? 42.342 36.451 165.904 1.00 26.93 247 ALA B O 1
ATOM 6788 N N . SER B 1 248 ? 42.954 34.305 166.154 1.00 24.49 248 SER B N 1
ATOM 6789 C CA . SER B 1 248 ? 43.687 34.243 164.895 1.00 22.04 248 SER B CA 1
ATOM 6790 C C . SER B 1 248 ? 42.756 33.911 163.736 1.00 24.56 248 SER B C 1
ATOM 6791 O O . SER B 1 248 ? 43.181 33.866 162.578 1.00 25.81 248 SER B O 1
ATOM 6794 N N . PHE B 1 249 ? 41.480 33.719 164.066 1.00 26.40 249 PHE B N 1
ATOM 6795 C CA . PHE B 1 249 ? 40.446 33.231 163.148 1.00 28.00 249 PHE B CA 1
ATOM 6796 C C . PHE B 1 249 ? 41.027 32.011 162.413 1.00 26.28 249 PHE B C 1
ATOM 6797 O O . PHE B 1 249 ? 40.870 31.851 161.218 1.00 23.13 249 PHE B O 1
ATOM 6805 N N . GLY B 1 250 ? 41.802 31.200 163.116 1.00 26.21 250 GLY B N 1
ATOM 6806 C CA . GLY B 1 250 ? 42.167 29.904 162.583 1.00 22.80 250 GLY B CA 1
ATOM 6807 C C . GLY B 1 250 ? 43.454 29.885 161.788 1.00 27.65 250 GLY B C 1
ATOM 6808 O O . GLY B 1 250 ? 43.793 28.864 161.196 1.00 27.40 250 GLY B O 1
ATOM 6809 N N . TYR B 1 251 ? 44.148 31.018 161.731 1.00 27.68 251 TYR B N 1
ATOM 6810 C CA . TYR B 1 251 ? 45.341 31.118 160.897 1.00 29.74 251 TYR B CA 1
ATOM 6811 C C . TYR B 1 251 ? 46.628 30.731 161.619 1.00 29.07 251 TYR B C 1
ATOM 6812 O O . TYR B 1 251 ? 47.673 30.590 160.986 1.00 28.86 251 TYR B O 1
ATOM 6821 N N . GLN B 1 252 ? 46.553 30.530 162.930 1.00 24.69 252 GLN B N 1
ATOM 6822 C CA . GLN B 1 252 ? 47.742 30.173 163.700 1.00 24.84 252 GLN B CA 1
ATOM 6823 C C . GLN B 1 252 ? 47.688 28.718 164.153 1.00 26.83 252 GLN B C 1
ATOM 6824 O O . GLN B 1 252 ? 47.305 28.425 165.286 1.00 22.95 252 GLN B O 1
ATOM 6830 N N . ILE B 1 253 ? 48.115 27.816 163.276 1.00 22.71 253 ILE B N 1
ATOM 6831 C CA . ILE B 1 253 ? 47.949 26.384 163.498 1.00 20.93 253 ILE B CA 1
ATOM 6832 C C . ILE B 1 253 ? 48.947 25.822 164.507 1.00 24.28 253 ILE B C 1
ATOM 6833 O O . ILE B 1 253 ? 50.147 26.086 164.423 1.00 25.96 253 ILE B O 1
ATOM 6838 N N . THR B 1 254 ? 48.439 25.040 165.456 1.00 21.50 254 THR B N 1
ATOM 6839 C CA . THR B 1 254 ? 49.278 24.391 166.457 1.00 22.88 254 THR B CA 1
ATOM 6840 C C . THR B 1 254 ? 49.325 22.874 166.258 1.00 22.05 254 THR B C 1
ATOM 6841 O O . THR B 1 254 ? 50.389 22.267 166.351 1.00 28.06 254 THR B O 1
ATOM 6845 N N . SER B 1 255 ? 48.172 22.262 166.003 1.00 23.74 255 SER B N 1
ATOM 6846 C CA . SER B 1 255 ? 48.113 20.828 165.712 1.00 20.87 255 SER B CA 1
ATOM 6847 C C . SER B 1 255 ? 47.471 20.564 164.353 1.00 23.55 255 SER B C 1
ATOM 6848 O O . SER B 1 255 ? 46.253 20.669 164.200 1.00 26.80 255 SER B O 1
ATOM 6851 N N . PHE B 1 256 ? 48.289 20.191 163.376 1.00 18.95 256 PHE B N 1
ATOM 6852 C CA . PHE B 1 256 ? 47.846 20.163 161.982 1.00 20.26 256 PHE B CA 1
ATOM 6853 C C . PHE B 1 256 ? 46.874 19.041 161.629 1.00 18.01 256 PHE B C 1
ATOM 6854 O O . PHE B 1 256 ? 46.135 19.154 160.652 1.00 21.91 256 PHE B O 1
ATOM 6862 N N . PHE B 1 257 ? 46.883 17.956 162.394 1.00 21.16 257 PHE B N 1
ATOM 6863 C CA . PHE B 1 257 ? 45.986 16.834 162.107 1.00 25.02 257 PHE B CA 1
ATOM 6864 C C . PHE B 1 257 ? 44.764 16.811 163.016 1.00 22.97 257 PHE B C 1
ATOM 6865 O O . PHE B 1 257 ? 43.925 15.917 162.911 1.00 27.91 257 PHE B O 1
ATOM 6873 N N . ALA B 1 258 ? 44.664 17.791 163.905 1.00 18.55 258 ALA B N 1
ATOM 6874 C CA . ALA B 1 258 ? 43.581 17.821 164.878 1.00 18.51 258 ALA B CA 1
ATOM 6875 C C . ALA B 1 258 ? 42.404 18.688 164.445 1.00 21.63 258 ALA B C 1
ATOM 6876 O O . ALA B 1 258 ? 42.568 19.858 164.102 1.00 26.03 258 ALA B O 1
ATOM 6878 N N . ALA B 1 259 ? 41.213 18.102 164.454 1.00 24.47 259 ALA B N 1
ATOM 6879 C CA . ALA B 1 259 ? 40.000 18.884 164.307 1.00 18.57 259 ALA B CA 1
ATOM 6880 C C . ALA B 1 259 ? 39.819 19.671 165.597 1.00 26.30 259 ALA B C 1
ATOM 6881 O O . ALA B 1 259 ? 39.887 19.102 166.686 1.00 28.59 259 ALA B O 1
ATOM 6883 N N . SER B 1 260 ? 39.606 20.976 165.477 1.00 24.67 260 SER B N 1
ATOM 6884 C CA . SER B 1 260 ? 39.557 21.847 166.646 1.00 24.98 260 SER B CA 1
ATOM 6885 C C . SER B 1 260 ? 38.547 21.374 167.693 1.00 25.59 260 SER B C 1
ATOM 6886 O O . SER B 1 260 ? 37.373 21.160 167.388 1.00 25.81 260 SER B O 1
ATOM 6889 N N . SER B 1 261 ? 39.022 21.206 168.923 1.00 24.19 261 SER B N 1
ATOM 6890 C CA . SER B 1 261 ? 38.203 20.681 170.012 1.00 24.18 261 SER B CA 1
ATOM 6891 C C . SER B 1 261 ? 37.232 21.710 170.587 1.00 23.65 261 SER B C 1
ATOM 6892 O O . SER B 1 261 ? 36.311 21.347 171.312 1.00 30.42 261 SER B O 1
ATOM 6895 N N . ARG B 1 262 ? 37.458 22.988 170.294 1.00 27.91 262 ARG B N 1
ATOM 6896 C CA . ARG B 1 262 ? 36.539 24.058 170.696 1.00 27.44 262 ARG B CA 1
ATOM 6897 C C . ARG B 1 262 ? 35.079 23.754 170.406 1.00 29.92 262 ARG B C 1
ATOM 6898 O O . ARG B 1 262 ? 34.199 24.049 171.215 1.00 31.15 262 ARG B O 1
ATOM 6906 N N . TYR B 1 263 ? 34.832 23.183 169.232 1.00 25.34 263 TYR B N 1
ATOM 6907 C CA . TYR B 1 263 ? 33.479 23.037 168.727 1.00 23.33 263 TYR B CA 1
ATOM 6908 C C . TYR B 1 263 ? 32.894 21.683 169.104 1.00 29.81 263 TYR B C 1
ATOM 6909 O O . TYR B 1 263 ? 31.692 21.458 168.961 1.00 31.01 263 TYR B O 1
ATOM 6918 N N . GLY B 1 264 ? 33.747 20.786 169.593 1.00 24.93 264 GLY B N 1
ATOM 6919 C CA . GLY B 1 264 ? 33.311 19.453 169.961 1.00 27.45 264 GLY B CA 1
ATOM 6920 C C . GLY B 1 264 ? 34.299 18.365 169.589 1.00 29.03 264 GLY B C 1
ATOM 6921 O O . GLY B 1 264 ? 35.496 18.614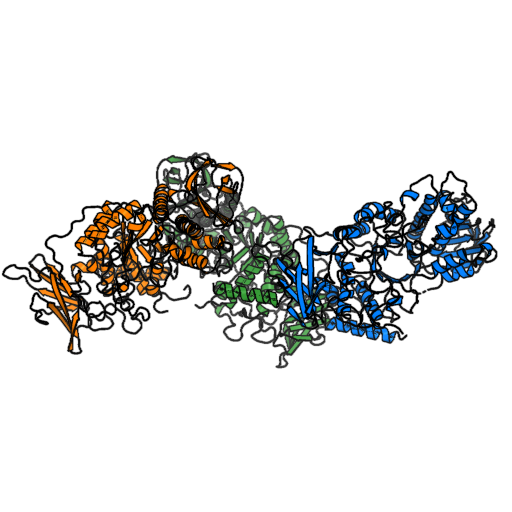 169.458 1.00 26.83 264 GLY B O 1
ATOM 6922 N N . SER B 1 265 ? 33.788 17.150 169.414 1.00 25.48 265 SER B N 1
ATOM 6923 C CA . SER B 1 265 ? 34.625 15.986 169.163 1.00 26.19 265 SER B CA 1
ATOM 6924 C C . SER B 1 265 ? 34.812 15.765 167.665 1.00 27.27 265 SER B C 1
ATOM 6925 O O . SER B 1 265 ? 34.038 16.291 166.865 1.00 25.45 265 SER B O 1
ATOM 6928 N N . PRO B 1 266 ? 35.855 15.003 167.281 1.00 28.34 266 PRO B N 1
ATOM 6929 C CA . PRO B 1 266 ? 36.077 14.639 165.876 1.00 28.04 266 PRO B CA 1
ATOM 6930 C C . PRO B 1 266 ? 34.860 13.985 165.213 1.00 27.10 266 PRO B C 1
ATOM 6931 O O . PRO B 1 266 ? 34.604 14.236 164.034 1.00 27.50 266 PRO B O 1
ATOM 6935 N N . GLU B 1 267 ? 34.122 13.168 165.959 1.00 27.51 267 GLU B N 1
ATOM 6936 C CA . GLU B 1 267 ? 32.940 12.501 165.412 1.00 30.90 267 GLU B CA 1
ATOM 6937 C C . GLU B 1 267 ? 31.861 13.502 165.021 1.00 29.14 267 GLU B C 1
ATOM 6938 O O . GLU B 1 267 ? 31.164 13.325 164.020 1.00 25.22 267 GLU B O 1
ATOM 6944 N N . GLU B 1 268 ? 31.734 14.561 165.810 1.00 29.17 268 GLU B N 1
ATOM 6945 C CA . GLU B 1 268 ? 30.710 15.561 165.565 1.00 25.79 268 GLU B CA 1
ATOM 6946 C C . GLU B 1 268 ? 31.023 16.384 164.310 1.00 28.62 268 GLU B C 1
ATOM 6947 O O . GLU B 1 268 ? 30.113 16.887 163.647 1.00 29.64 268 GLU B O 1
ATOM 6953 N N . LEU B 1 269 ? 32.303 16.499 163.968 1.00 25.32 269 LEU B N 1
ATOM 6954 C CA . LEU B 1 269 ? 32.688 17.149 162.719 1.00 24.00 269 LEU B CA 1
ATOM 6955 C C . LEU B 1 269 ? 32.382 16.238 161.535 1.00 22.59 269 LEU B C 1
ATOM 6956 O O . LEU B 1 269 ? 31.938 16.699 160.484 1.00 26.43 269 LEU B O 1
ATOM 6961 N N . GLN B 1 270 ? 32.628 14.944 161.706 1.00 23.39 270 GLN B N 1
ATOM 6962 C CA . GLN B 1 270 ? 32.297 13.966 160.676 1.00 21.98 270 GLN B CA 1
ATOM 6963 C C . GLN B 1 270 ? 30.798 13.970 160.396 1.00 25.78 270 GLN B C 1
ATOM 6964 O O . GLN B 1 270 ? 30.373 13.885 159.243 1.00 25.48 270 GLN B O 1
ATOM 6970 N N . GLU B 1 271 ? 29.997 14.078 161.452 1.00 26.84 271 GLU B N 1
ATOM 6971 C CA . GLU B 1 271 ? 28.549 14.147 161.292 1.00 27.98 271 GLU B CA 1
ATOM 6972 C C . GLU B 1 271 ? 28.154 15.430 160.561 1.00 30.54 271 GLU B C 1
ATOM 6973 O O . GLU B 1 271 ? 27.197 15.442 159.786 1.00 27.76 271 GLU B O 1
ATOM 6979 N N . LEU B 1 272 ? 28.903 16.504 160.801 1.00 28.67 272 LEU B N 1
ATOM 6980 C CA . LEU B 1 272 ? 28.635 17.783 160.152 1.00 26.04 272 LEU B CA 1
ATOM 6981 C C . LEU B 1 272 ? 28.825 17.665 158.643 1.00 25.73 272 LEU B C 1
ATOM 6982 O O . LEU B 1 272 ? 27.967 18.086 157.870 1.00 25.92 272 LEU B O 1
ATOM 6987 N N . VAL B 1 273 ? 29.956 17.104 158.228 1.00 23.67 273 VAL B N 1
ATOM 6988 C CA . VAL B 1 273 ? 30.234 16.931 156.807 1.00 27.67 273 VAL B CA 1
ATOM 6989 C C . VAL B 1 273 ? 29.249 15.943 156.180 1.00 26.61 273 VAL B C 1
ATOM 6990 O O . VAL B 1 273 ? 28.751 16.161 155.071 1.00 25.36 273 VAL B O 1
ATOM 6994 N N . ASP B 1 274 ? 28.967 14.860 156.899 1.00 25.01 274 ASP B N 1
ATOM 6995 C CA . ASP B 1 274 ? 28.036 13.846 156.418 1.00 27.30 274 ASP B CA 1
ATOM 6996 C C . ASP B 1 274 ? 26.629 14.423 156.250 1.00 28.13 274 ASP B C 1
ATOM 6997 O O . ASP B 1 274 ? 25.959 14.166 155.248 1.00 26.17 274 ASP B O 1
ATOM 7002 N N . THR B 1 275 ? 26.193 15.219 157.222 1.00 23.76 275 THR B N 1
ATOM 7003 C CA . THR B 1 275 ? 24.870 15.831 157.169 1.00 23.30 275 THR B CA 1
ATOM 7004 C C . THR B 1 275 ? 24.766 16.855 156.039 1.00 29.27 275 THR B C 1
ATOM 7005 O O . THR B 1 275 ? 23.728 16.967 155.386 1.00 31.35 275 THR B O 1
ATOM 7009 N N . ALA B 1 276 ? 25.847 17.592 155.801 1.00 28.16 276 ALA B N 1
ATOM 7010 C CA . ALA B 1 276 ? 25.876 18.554 154.706 1.00 25.34 276 ALA B CA 1
ATOM 7011 C C . ALA B 1 276 ? 25.740 17.829 153.372 1.00 29.31 276 ALA B C 1
ATOM 7012 O O . ALA B 1 276 ? 25.062 18.303 152.462 1.00 28.06 276 ALA B O 1
ATOM 7014 N N . HIS B 1 277 ? 26.384 16.670 153.267 1.00 30.38 277 HIS B N 1
ATOM 7015 C CA . HIS B 1 277 ? 26.309 15.867 152.054 1.00 30.54 277 HIS B CA 1
ATOM 7016 C C . HIS B 1 277 ? 24.892 15.355 151.807 1.00 32.96 277 HIS B C 1
ATOM 7017 O O . HIS B 1 277 ? 24.432 15.322 150.665 1.00 39.40 277 HIS B O 1
ATOM 7024 N N . SER B 1 278 ? 24.198 14.965 152.873 1.00 32.10 278 SER B N 1
ATOM 7025 C CA . SER B 1 278 ? 22.819 14.499 152.745 1.00 31.50 278 SER B CA 1
ATOM 7026 C C . SER B 1 278 ? 21.914 15.592 152.186 1.00 30.73 278 SER B C 1
ATOM 7027 O O . SER B 1 278 ? 20.888 15.299 151.577 1.00 34.40 278 SER B O 1
ATOM 7030 N N . MET B 1 279 ? 22.303 16.849 152.390 1.00 30.61 279 MET B N 1
ATOM 7031 C CA . MET B 1 279 ? 21.524 17.985 151.907 1.00 29.57 279 MET B CA 1
ATOM 7032 C C . MET B 1 279 ? 21.954 18.425 150.507 1.00 31.70 279 MET B C 1
ATOM 7033 O O . MET B 1 279 ? 21.408 19.381 149.955 1.00 32.94 279 MET B O 1
ATOM 7038 N N . GLY B 1 280 ? 22.940 17.736 149.942 1.00 27.35 280 GLY B N 1
ATOM 7039 C CA . GLY B 1 280 ? 23.411 18.043 148.603 1.00 28.72 280 GLY B CA 1
ATOM 7040 C C . GLY B 1 280 ? 24.465 19.136 148.557 1.00 32.54 280 GLY B C 1
ATOM 7041 O O . GLY B 1 280 ? 24.701 19.735 147.507 1.00 30.32 280 GLY B O 1
ATOM 7042 N N . ILE B 1 281 ? 25.110 19.387 149.692 1.00 29.12 281 ILE B N 1
ATOM 7043 C CA . ILE B 1 281 ? 26.097 20.456 149.800 1.00 29.10 281 ILE B CA 1
ATOM 7044 C C . ILE B 1 281 ? 27.510 19.908 149.977 1.00 30.39 281 ILE B C 1
ATOM 7045 O O . ILE B 1 281 ? 27.754 19.070 150.843 1.00 33.11 281 ILE B O 1
ATOM 7050 N N . ILE B 1 282 ? 28.442 20.386 149.158 1.00 25.80 282 ILE B N 1
ATOM 7051 C CA . ILE B 1 282 ? 29.836 19.997 149.303 1.00 25.01 282 ILE B CA 1
ATOM 7052 C C . ILE B 1 282 ? 30.530 20.907 150.315 1.00 27.04 282 ILE B C 1
ATOM 7053 O O . ILE B 1 282 ? 30.143 22.064 150.496 1.00 25.68 282 ILE B O 1
ATOM 7058 N N . VAL B 1 283 ? 31.554 20.381 150.980 1.00 23.00 283 VAL B N 1
ATOM 7059 C CA . VAL B 1 283 ? 32.226 21.124 152.037 1.00 22.92 283 VAL B CA 1
ATOM 7060 C C . VAL B 1 283 ? 33.717 21.251 151.760 1.00 24.78 283 VAL B C 1
ATOM 7061 O O . VAL B 1 283 ? 34.414 20.252 151.582 1.00 28.49 283 VAL B O 1
ATOM 7065 N N . LEU B 1 284 ? 34.202 22.487 151.728 1.00 26.17 284 LEU B N 1
ATOM 7066 C CA . LEU B 1 284 ? 35.621 22.745 151.530 1.00 23.34 284 LEU B CA 1
ATOM 7067 C C . LEU B 1 284 ? 36.263 23.147 152.848 1.00 22.74 284 LEU B C 1
ATOM 7068 O O . LEU B 1 284 ? 35.637 23.806 153.680 1.00 28.20 284 LEU B O 1
ATOM 7073 N N . LEU B 1 285 ? 37.513 22.747 153.035 1.00 21.92 285 LEU B N 1
ATOM 7074 C CA . LEU B 1 285 ? 38.249 23.075 154.247 1.00 22.69 285 LEU B CA 1
ATOM 7075 C C . LEU B 1 285 ? 39.301 24.149 153.979 1.00 20.28 285 LEU B C 1
ATOM 7076 O O . LEU B 1 285 ? 39.952 24.132 152.936 1.00 21.22 285 LEU B O 1
ATOM 7081 N N . ASP B 1 286 ? 39.471 25.083 154.910 1.00 23.58 286 ASP B N 1
ATOM 7082 C CA . ASP B 1 286 ? 40.605 26.003 154.820 1.00 27.05 286 ASP B CA 1
ATOM 7083 C C . ASP B 1 286 ? 41.855 25.295 155.290 1.00 26.11 286 ASP B C 1
ATOM 7084 O O . ASP B 1 286 ? 41.969 24.910 156.456 1.00 22.94 286 ASP B O 1
ATOM 7089 N N . VAL B 1 287 ? 42.791 25.121 154.367 1.00 26.89 287 VAL B N 1
ATOM 7090 C CA . VAL B 1 287 ? 44.066 24.511 154.687 1.00 20.02 287 VAL B CA 1
ATOM 7091 C C . VAL B 1 287 ? 45.114 25.588 154.869 1.00 22.21 287 VAL B C 1
ATOM 7092 O O . VAL B 1 287 ? 45.400 26.353 153.947 1.00 25.47 287 VAL B O 1
ATOM 7096 N N . VAL B 1 288 ? 45.681 25.648 156.066 1.00 23.76 288 VAL B N 1
ATOM 7097 C CA . VAL B 1 288 ? 46.773 26.564 156.331 1.00 21.23 288 VAL B CA 1
ATOM 7098 C C . VAL B 1 288 ? 48.072 25.776 156.341 1.00 21.83 288 VAL B C 1
ATOM 7099 O O . VAL B 1 288 ? 48.402 25.113 157.322 1.00 23.01 288 VAL B O 1
ATOM 7103 N N . HIS B 1 289 ? 48.791 25.842 155.227 1.00 23.75 289 HIS B N 1
ATOM 7104 C CA . HIS B 1 289 ? 50.080 25.179 155.078 1.00 23.30 289 HIS B CA 1
ATOM 7105 C C . HIS B 1 289 ? 51.137 26.215 154.731 1.00 25.12 289 HIS B C 1
ATOM 7106 O O . HIS B 1 289 ? 52.210 25.888 154.219 1.00 26.11 289 HIS B O 1
ATOM 7113 N N . SER B 1 290 ? 50.814 27.471 155.017 1.00 26.18 290 SER B N 1
ATOM 7114 C CA . SER B 1 290 ? 51.661 28.599 154.659 1.00 23.13 290 SER B CA 1
ATOM 7115 C C . SER B 1 290 ? 52.645 28.933 155.774 1.00 25.02 290 SER B C 1
ATOM 7116 O O . SER B 1 290 ? 53.708 29.503 155.527 1.00 23.65 290 SER B O 1
ATOM 7119 N N . HIS B 1 291 ? 52.268 28.587 157.001 1.00 22.14 291 HIS B N 1
ATOM 7120 C CA . HIS B 1 291 ? 53.069 28.884 158.181 1.00 19.97 291 HIS B CA 1
ATOM 7121 C C . HIS B 1 291 ? 52.525 28.117 159.378 1.00 23.29 291 HIS B C 1
ATOM 7122 O O . HIS B 1 291 ? 51.465 27.497 159.285 1.00 21.47 291 HIS B O 1
ATOM 7129 N N . ALA B 1 292 ? 53.250 28.157 160.494 1.00 21.81 292 ALA B N 1
ATOM 7130 C CA . ALA B 1 292 ? 52.833 27.475 161.718 1.00 18.32 292 ALA B CA 1
ATOM 7131 C C . ALA B 1 292 ? 53.059 28.347 162.949 1.00 24.41 292 ALA B C 1
ATOM 7132 O O . ALA B 1 292 ? 53.931 29.213 162.956 1.00 29.79 292 ALA B O 1
ATOM 7134 N N . SER B 1 293 ? 52.268 28.117 163.991 1.00 21.90 293 SER B N 1
ATOM 7135 C CA . SER B 1 293 ? 52.433 28.841 165.246 1.00 21.85 293 SER B CA 1
ATOM 7136 C C . SER B 1 293 ? 53.810 28.592 165.855 1.00 27.77 293 SER B C 1
ATOM 7137 O O . SER B 1 293 ? 54.399 27.532 165.659 1.00 30.05 293 SER B O 1
ATOM 7140 N N . LYS B 1 294 ? 54.320 29.574 166.591 1.00 29.14 294 LYS B N 1
ATOM 7141 C CA . LYS B 1 294 ? 55.627 29.451 167.229 1.00 26.66 294 LYS B CA 1
ATOM 7142 C C . LYS B 1 294 ? 55.559 28.631 168.511 1.00 30.99 294 LYS B C 1
ATOM 7143 O O . LYS B 1 294 ? 56.586 28.384 169.142 1.00 31.24 294 LYS B O 1
ATOM 7149 N N . ASN B 1 295 ? 54.351 28.238 168.910 1.00 29.73 295 ASN B N 1
ATOM 7150 C CA . ASN B 1 295 ? 54.177 27.404 170.096 1.00 26.43 295 ASN B CA 1
ATOM 7151 C C . ASN B 1 295 ? 55.018 26.136 170.032 1.00 32.63 295 ASN B C 1
ATOM 7152 O O . ASN B 1 295 ? 55.100 25.478 168.993 1.00 30.13 295 ASN B O 1
ATOM 7157 N N . SER B 1 296 ? 55.640 25.796 171.154 1.00 32.69 296 SER B N 1
ATOM 7158 C CA . SER B 1 296 ? 56.494 24.622 171.221 1.00 29.34 296 SER B CA 1
ATOM 7159 C C . SER B 1 296 ? 55.960 23.618 172.235 1.00 30.47 296 SER B C 1
ATOM 7160 O O . SER B 1 296 ? 56.144 22.412 172.074 1.00 30.09 296 SER B O 1
ATOM 7163 N N . ALA B 1 297 ? 55.302 24.117 173.279 1.00 25.15 297 ALA B N 1
ATOM 7164 C CA . ALA B 1 297 ? 54.717 23.248 174.295 1.00 22.88 297 ALA B CA 1
ATOM 7165 C C . ALA B 1 297 ? 53.535 22.484 173.714 1.00 31.43 297 ALA B C 1
ATOM 7166 O O . ALA B 1 297 ? 53.389 21.283 173.944 1.00 36.32 297 ALA B O 1
ATOM 7168 N N . ASP B 1 298 ? 52.698 23.183 172.951 1.00 25.51 298 ASP B N 1
ATOM 7169 C CA . ASP B 1 298 ? 51.556 22.551 172.300 1.00 28.05 298 ASP B CA 1
ATOM 7170 C C . ASP B 1 298 ? 51.473 22.927 170.821 1.00 31.80 298 ASP B C 1
ATOM 7171 O O . ASP B 1 298 ? 50.385 23.000 170.250 1.00 31.01 298 ASP B O 1
ATOM 7176 N N . GLY B 1 299 ? 52.629 23.153 170.205 1.00 27.23 299 GLY B N 1
ATOM 7177 C CA . GLY B 1 299 ? 52.686 23.494 168.796 1.00 25.71 299 GLY B CA 1
ATOM 7178 C C . GLY B 1 299 ? 53.759 22.704 168.074 1.00 24.08 299 GLY B C 1
ATOM 7179 O O . GLY B 1 299 ? 54.396 21.837 168.667 1.00 26.21 299 GLY B O 1
ATOM 7180 N N . LEU B 1 300 ? 53.960 23.007 166.795 1.00 20.93 300 LEU B N 1
ATOM 7181 C CA . LEU B 1 300 ? 54.884 22.247 165.959 1.00 22.13 300 LEU B CA 1
ATOM 7182 C C . LEU B 1 300 ? 56.306 22.790 166.013 1.00 26.40 300 LEU B C 1
ATOM 7183 O O . LEU B 1 300 ? 57.251 22.119 165.597 1.00 30.37 300 LEU B O 1
ATOM 7188 N N . ASN B 1 301 ? 56.461 23.999 166.543 1.00 27.60 301 ASN B N 1
ATOM 7189 C CA . ASN B 1 301 ? 57.770 24.641 166.606 1.00 24.79 301 ASN B CA 1
ATOM 7190 C C . ASN B 1 301 ? 58.739 23.920 167.538 1.00 22.83 301 ASN B C 1
ATOM 7191 O O . ASN B 1 301 ? 58.370 23.540 168.648 1.00 29.74 301 ASN B O 1
ATOM 7196 N N . MET B 1 302 ? 59.975 23.744 167.080 1.00 21.87 302 MET B N 1
ATOM 7197 C CA . MET B 1 302 ? 61.054 23.201 167.905 1.00 28.73 302 MET B CA 1
ATOM 7198 C C . MET B 1 302 ? 60.741 21.816 168.462 1.00 31.71 302 MET B C 1
ATOM 7199 O O . MET B 1 302 ? 60.978 21.541 169.639 1.00 28.79 302 MET B O 1
ATOM 7204 N N . PHE B 1 303 ? 60.186 20.957 167.613 1.00 31.34 303 PHE B N 1
ATOM 7205 C CA . PHE B 1 303 ? 59.757 19.628 168.029 1.00 29.57 303 PHE B CA 1
ATOM 7206 C C . PHE B 1 303 ? 60.918 18.793 168.573 1.00 30.56 303 PHE B C 1
ATOM 7207 O O . PHE B 1 303 ? 60.828 18.241 169.670 1.00 25.44 303 PHE B O 1
ATOM 7215 N N . ASP B 1 304 ? 61.999 18.696 167.802 1.00 31.73 304 ASP B N 1
ATOM 7216 C CA . ASP B 1 304 ? 63.181 17.952 168.231 1.00 29.46 304 ASP B CA 1
ATOM 7217 C C . ASP B 1 304 ? 64.213 18.862 168.901 1.00 34.58 304 ASP B C 1
ATOM 7218 O O . ASP B 1 304 ? 65.406 18.561 168.901 1.00 37.74 304 ASP B O 1
ATOM 7223 N N . GLY B 1 305 ? 63.749 19.970 169.472 1.00 33.73 305 GLY B N 1
ATOM 7224 C CA . GLY B 1 305 ? 64.625 20.913 170.148 1.00 35.12 305 GLY B CA 1
ATOM 7225 C C . GLY B 1 305 ? 65.496 21.729 169.206 1.00 31.41 305 GLY B C 1
ATOM 7226 O O . GLY B 1 305 ? 66.478 22.337 169.624 1.00 34.06 305 GLY B O 1
ATOM 7227 N N . THR B 1 306 ? 65.120 21.755 167.933 1.00 36.90 306 THR B N 1
ATOM 7228 C CA . THR B 1 306 ? 65.924 22.384 166.892 1.00 31.75 306 THR B CA 1
ATOM 7229 C C . THR B 1 306 ? 65.051 23.401 166.148 1.00 36.39 306 THR B C 1
ATOM 7230 O O . THR B 1 306 ? 63.833 23.244 166.090 1.00 38.62 306 THR B O 1
ATOM 7234 N N . ASP B 1 307 ? 65.657 24.451 165.599 1.00 36.47 307 ASP B N 1
ATOM 7235 C CA . ASP B 1 307 ? 64.894 25.453 164.861 1.00 26.59 307 ASP B CA 1
ATOM 7236 C C . ASP B 1 307 ? 64.683 25.025 163.413 1.00 26.34 307 ASP B C 1
ATOM 7237 O O . ASP B 1 307 ? 64.253 25.818 162.579 1.00 31.91 307 ASP B O 1
ATOM 7242 N N . SER B 1 308 ? 64.988 23.768 163.114 1.00 34.79 308 SER B N 1
ATOM 7243 C CA . SER B 1 308 ? 64.883 23.270 161.750 1.00 36.09 308 SER B CA 1
ATOM 7244 C C . SER B 1 308 ? 64.481 21.814 161.696 1.00 41.21 308 SER B C 1
ATOM 7245 O O . SER B 1 308 ? 65.289 20.952 161.352 1.00 55.28 308 SER B O 1
ATOM 7248 N N . CYS B 1 309 ? 63.232 21.532 162.021 1.00 31.51 309 CYS B N 1
ATOM 7249 C CA . CYS B 1 309 ? 62.746 20.175 161.906 1.00 29.75 309 CYS B CA 1
ATOM 7250 C C . CYS B 1 309 ? 61.763 20.163 160.750 1.00 33.06 309 CYS B C 1
ATOM 7251 O O . CYS B 1 309 ? 62.114 19.794 159.630 1.00 27.93 309 CYS B O 1
ATOM 7254 N N . TYR B 1 310 ? 60.547 20.624 161.019 1.00 29.84 310 TYR B N 1
ATOM 7255 C CA . TYR B 1 310 ? 59.553 20.808 159.974 1.00 28.04 310 TYR B CA 1
ATOM 7256 C C . TYR B 1 310 ? 59.740 22.150 159.266 1.00 24.02 310 TYR B C 1
ATOM 7257 O O . TYR B 1 310 ? 59.112 22.408 158.240 1.00 23.74 310 TYR B O 1
ATOM 7266 N N . PHE B 1 311 ? 60.613 22.993 159.812 1.00 26.80 311 PHE B N 1
ATOM 7267 C CA . PHE B 1 311 ? 60.811 24.344 159.286 1.00 26.90 311 PHE B CA 1
ATOM 7268 C C . PHE B 1 311 ? 62.259 24.612 158.875 1.00 23.78 311 PHE B C 1
ATOM 7269 O O . PHE B 1 311 ? 63.149 23.821 159.170 1.00 31.80 311 PHE B O 1
ATOM 7277 N N . HIS B 1 312 ? 62.492 25.732 158.195 1.00 28.11 312 HIS B N 1
ATOM 7278 C CA . HIS B 1 312 ? 63.851 26.140 157.840 1.00 25.46 312 HIS B CA 1
ATOM 7279 C C . HIS B 1 312 ? 64.583 26.770 159.015 1.00 33.42 312 HIS B C 1
ATOM 7280 O O . HIS B 1 312 ? 63.984 27.466 159.844 1.00 32.01 312 HIS B O 1
ATOM 7287 N N . SER B 1 313 ? 65.887 26.518 159.070 1.00 31.96 313 SER B N 1
ATOM 7288 C CA . SER B 1 313 ? 66.760 27.117 160.069 1.00 32.37 313 SER B CA 1
ATOM 7289 C C . SER B 1 313 ? 67.131 28.546 159.676 1.00 32.50 313 SER B C 1
ATOM 7290 O O . SER B 1 313 ? 67.230 28.868 158.494 1.00 33.35 313 SER B O 1
ATOM 7293 N N . GLY B 1 314 ? 67.302 29.406 160.672 1.00 29.41 314 GLY B N 1
ATOM 7294 C CA . GLY B 1 314 ? 67.721 30.776 160.440 1.00 35.07 314 GLY B CA 1
ATOM 7295 C C . GLY B 1 314 ? 66.572 31.728 160.169 1.00 37.53 314 GLY B C 1
ATOM 7296 O O . GLY B 1 314 ? 65.407 31.337 160.246 1.00 39.30 314 GLY B O 1
ATOM 7297 N N . PRO B 1 315 ? 66.898 32.981 159.815 1.00 35.36 315 PRO B N 1
ATOM 7298 C CA . PRO B 1 315 ? 65.897 34.037 159.617 1.00 38.48 315 PRO B CA 1
ATOM 7299 C C . PRO B 1 315 ? 64.925 33.712 158.488 1.00 31.31 315 PRO B C 1
ATOM 7300 O O . PRO B 1 315 ? 63.776 34.154 158.499 1.00 31.51 315 PRO B O 1
ATOM 7304 N N . ARG B 1 316 ? 65.400 32.932 157.527 1.00 29.72 316 ARG B N 1
ATOM 7305 C CA . ARG B 1 316 ? 64.592 32.490 156.403 1.00 25.38 316 ARG B CA 1
ATOM 7306 C C . ARG B 1 316 ? 63.385 31.648 156.841 1.00 36.23 316 ARG B C 1
ATOM 7307 O O . ARG B 1 316 ? 62.335 31.649 156.187 1.00 27.54 316 ARG B O 1
ATOM 7315 N N . GLY B 1 317 ? 63.518 30.967 157.974 1.00 30.36 317 GLY B N 1
ATOM 7316 C CA . GLY B 1 317 ? 62.450 30.118 158.465 1.00 28.96 317 GLY B CA 1
ATOM 7317 C C . GLY B 1 317 ? 61.483 30.789 159.420 1.00 27.17 317 GLY B C 1
ATOM 7318 O O . GLY B 1 317 ? 60.712 30.120 160.110 1.00 28.90 317 GLY B O 1
ATOM 7319 N N . THR B 1 318 ? 61.512 32.114 159.466 1.00 30.45 318 THR B N 1
ATOM 7320 C CA . THR B 1 318 ? 60.589 32.843 160.325 1.00 32.62 318 THR B CA 1
ATOM 7321 C C . THR B 1 318 ? 59.898 33.978 159.574 1.00 32.24 318 THR B C 1
ATOM 7322 O O . THR B 1 318 ? 60.535 34.740 158.847 1.00 39.35 318 THR B O 1
ATOM 7326 N N . HIS B 1 319 ? 58.583 34.061 159.745 1.00 39.64 319 HIS B N 1
ATOM 7327 C CA . HIS B 1 319 ? 57.776 35.127 159.165 1.00 31.79 319 HIS B CA 1
ATOM 7328 C C . HIS B 1 319 ? 57.656 36.187 160.250 1.00 38.66 319 HIS B C 1
ATOM 7329 O O . HIS B 1 319 ? 56.918 36.011 161.221 1.00 35.84 319 HIS B O 1
ATOM 7336 N N . ASP B 1 320 ? 58.395 37.278 160.082 1.00 42.32 320 ASP B N 1
ATOM 7337 C CA . ASP B 1 320 ? 58.416 38.367 161.056 1.00 46.09 320 ASP B CA 1
ATOM 7338 C C . ASP B 1 320 ? 57.068 39.031 161.329 1.00 45.06 320 ASP B C 1
ATOM 7339 O O . ASP B 1 320 ? 56.729 39.280 162.488 1.00 42.13 320 ASP B O 1
ATOM 7344 N N . LEU B 1 321 ? 56.302 39.323 160.285 1.00 39.03 321 LEU B N 1
ATOM 7345 C CA . LEU B 1 321 ? 55.061 40.065 160.473 1.00 40.55 321 LEU B CA 1
ATOM 7346 C C . LEU B 1 321 ? 53.994 39.217 161.164 1.00 40.47 321 LEU B C 1
ATOM 7347 O O . LEU B 1 321 ? 53.195 39.731 161.945 1.00 46.41 321 LEU B O 1
ATOM 7352 N N . TRP B 1 322 ? 54.003 37.915 160.895 1.00 44.76 322 TRP B N 1
ATOM 7353 C CA . TRP B 1 322 ? 53.021 37.004 161.478 1.00 37.59 322 TRP B CA 1
ATOM 7354 C C . TRP B 1 322 ? 53.555 36.341 162.743 1.00 36.40 322 TRP B C 1
ATOM 7355 O O . TRP B 1 322 ? 52.810 35.677 163.468 1.00 35.17 322 TRP B O 1
ATOM 7366 N N . ASP B 1 323 ? 54.848 36.532 162.995 1.00 34.50 323 ASP B N 1
ATOM 7367 C CA . ASP B 1 323 ? 55.531 35.924 164.130 1.00 36.00 323 ASP B CA 1
ATOM 7368 C C . ASP B 1 323 ? 55.312 34.412 164.098 1.00 36.54 323 ASP B C 1
ATOM 7369 O O . ASP B 1 323 ? 54.804 33.823 165.051 1.00 32.03 323 ASP B O 1
ATOM 7374 N N . SER B 1 324 ? 55.704 33.791 162.991 1.00 35.12 324 SER B N 1
ATOM 7375 C CA . SER B 1 324 ? 55.416 32.380 162.770 1.00 29.66 324 SER B CA 1
ATOM 7376 C C . SER B 1 324 ? 56.586 31.656 162.120 1.00 31.34 324 SER B C 1
ATOM 7377 O O . SER B 1 324 ? 57.565 32.276 161.707 1.00 34.29 324 SER B O 1
ATOM 7380 N N . ARG B 1 325 ? 56.471 30.337 162.020 1.00 25.77 325 ARG B N 1
ATOM 7381 C CA . ARG B 1 325 ? 57.513 29.527 161.411 1.00 25.01 325 ARG B CA 1
ATOM 7382 C C . ARG B 1 325 ? 57.124 29.180 159.988 1.00 17.78 325 ARG B C 1
ATOM 7383 O O . ARG B 1 325 ? 55.944 29.129 159.664 1.00 21.30 325 ARG B O 1
ATOM 7391 N N . LEU B 1 326 ? 58.119 28.962 159.136 1.00 21.86 326 LEU B N 1
ATOM 7392 C CA . LEU B 1 326 ? 57.866 28.644 157.737 1.00 23.36 326 LEU B CA 1
ATOM 7393 C C . LEU B 1 326 ? 58.423 27.259 157.405 1.00 28.67 326 LEU B C 1
ATOM 7394 O O . LEU B 1 326 ? 59.589 26.967 157.678 1.00 26.95 326 LEU B O 1
ATOM 7399 N N . PHE B 1 327 ? 57.578 26.411 156.827 1.00 23.20 327 PHE B N 1
ATOM 7400 C CA . PHE B 1 327 ? 57.938 25.030 156.519 1.00 22.33 327 PHE B CA 1
ATOM 7401 C C . PHE B 1 327 ? 59.124 24.898 155.570 1.00 23.79 327 PHE B C 1
ATOM 7402 O O . PHE B 1 327 ? 59.327 25.725 154.683 1.00 23.96 327 PHE B O 1
ATOM 7410 N N . ALA B 1 328 ? 59.896 23.836 155.764 1.00 25.81 328 ALA B N 1
ATOM 7411 C CA . ALA B 1 328 ? 60.953 23.481 154.833 1.00 25.83 328 ALA B CA 1
ATOM 7412 C C . ALA B 1 328 ? 60.378 22.569 153.762 1.00 28.22 328 ALA B C 1
ATOM 7413 O O . ALA B 1 328 ? 60.498 21.346 153.845 1.00 26.39 328 ALA B O 1
ATOM 7415 N N . TYR B 1 329 ? 59.744 23.175 152.762 1.00 23.98 329 TYR B N 1
ATOM 7416 C CA . TYR B 1 329 ? 59.063 22.429 151.708 1.00 24.92 329 TYR B CA 1
ATOM 7417 C C . TYR B 1 329 ? 59.996 21.537 150.888 1.00 24.24 329 TYR B C 1
ATOM 7418 O O . TYR B 1 329 ? 59.534 20.637 150.187 1.00 29.22 329 TYR B O 1
ATOM 7427 N N . SER B 1 330 ? 61.300 21.786 150.966 1.00 24.23 330 SER B N 1
ATOM 7428 C CA . SER B 1 330 ? 62.265 20.995 150.204 1.00 31.54 330 SER B CA 1
ATOM 7429 C C . SER B 1 330 ? 62.590 19.678 150.903 1.00 27.13 330 SER B C 1
ATOM 7430 O O . SER B 1 330 ? 63.076 18.735 150.279 1.00 25.71 330 SER B O 1
ATOM 7433 N N . SER B 1 331 ? 62.305 19.615 152.198 1.00 20.71 331 SER B N 1
ATOM 7434 C CA . SER B 1 331 ? 62.616 18.432 152.985 1.00 26.03 331 SER B CA 1
ATOM 7435 C C . SER B 1 331 ? 61.612 17.311 152.730 1.00 25.59 331 SER B C 1
ATOM 7436 O O . SER B 1 331 ? 60.400 17.517 152.807 1.00 24.84 331 SER B O 1
ATOM 7439 N N . TRP B 1 332 ? 62.140 16.125 152.435 1.00 28.35 332 TRP B N 1
ATOM 7440 C CA . TRP B 1 332 ? 61.342 14.946 152.098 1.00 23.76 332 TRP B CA 1
ATOM 7441 C C . TRP B 1 332 ? 60.292 14.607 153.154 1.00 22.01 332 TRP B C 1
ATOM 7442 O O . TRP B 1 332 ? 59.172 14.235 152.822 1.00 23.68 332 TRP B O 1
ATOM 7453 N N . GLU B 1 333 ? 60.649 14.745 154.425 1.00 21.09 333 GLU B N 1
ATOM 7454 C CA . GLU B 1 333 ? 59.730 14.394 155.501 1.00 23.35 333 GLU B CA 1
ATOM 7455 C C . GLU B 1 333 ? 58.664 15.466 155.730 1.00 24.09 333 GLU B C 1
ATOM 7456 O O . GLU B 1 333 ? 57.610 15.185 156.294 1.00 25.98 333 GLU B O 1
ATOM 7462 N N . VAL B 1 334 ? 58.936 16.694 155.301 1.00 25.60 334 VAL B N 1
ATOM 7463 C CA . VAL B 1 334 ? 57.927 17.744 155.376 1.00 22.37 334 VAL B CA 1
ATOM 7464 C C . VAL B 1 334 ? 56.878 17.530 154.285 1.00 21.21 334 VAL B C 1
ATOM 7465 O O . VAL B 1 334 ? 55.689 17.767 154.495 1.00 22.14 334 VAL B O 1
ATOM 7469 N N . LEU B 1 335 ? 57.322 17.040 153.133 1.00 21.02 335 LEU B N 1
ATOM 7470 C CA . LEU B 1 335 ? 56.413 16.684 152.052 1.00 21.79 335 LEU B CA 1
ATOM 7471 C C . LEU B 1 335 ? 55.504 15.539 152.493 1.00 26.02 335 LEU B C 1
ATOM 7472 O O . LEU B 1 335 ? 54.308 15.545 152.208 1.00 25.63 335 LEU B O 1
ATOM 7477 N N . ARG B 1 336 ? 56.076 14.552 153.177 1.00 23.45 336 ARG B N 1
ATOM 7478 C CA . ARG B 1 336 ? 55.283 13.441 153.689 1.00 22.16 336 ARG B CA 1
ATOM 7479 C C . ARG B 1 336 ? 54.248 13.966 154.673 1.00 19.46 336 ARG B C 1
ATOM 7480 O O . ARG B 1 336 ? 53.077 13.622 154.592 1.00 22.54 336 ARG B O 1
ATOM 7488 N N . PHE B 1 337 ? 54.695 14.809 155.594 1.00 18.31 337 PHE B N 1
ATOM 7489 C CA . PHE B 1 337 ? 53.824 15.408 156.601 1.00 20.62 337 PHE B CA 1
ATOM 7490 C C . PHE B 1 337 ? 52.644 16.177 155.992 1.00 23.40 337 PHE B C 1
ATOM 7491 O O . PHE B 1 337 ? 51.484 15.900 156.308 1.00 21.30 337 PHE B O 1
ATOM 7499 N N . LEU B 1 338 ? 52.942 17.123 155.105 1.00 22.40 338 LEU B N 1
ATOM 7500 C CA . LEU B 1 338 ? 51.912 17.994 154.541 1.00 21.58 338 LEU B CA 1
ATOM 7501 C C . LEU B 1 338 ? 50.977 17.275 153.571 1.00 20.04 338 LEU B C 1
ATOM 7502 O O . LEU B 1 338 ? 49.769 17.513 153.583 1.00 22.85 338 LEU B O 1
ATOM 7507 N N . LEU B 1 339 ? 51.524 16.398 152.736 1.00 17.51 339 LEU B N 1
ATOM 7508 C CA . LEU B 1 339 ? 50.697 15.652 151.792 1.00 18.11 339 LEU B CA 1
ATOM 7509 C C . LEU B 1 339 ? 49.814 14.654 152.535 1.00 21.85 339 LEU B C 1
ATOM 7510 O O . LEU B 1 339 ? 48.677 14.399 152.137 1.00 21.97 339 LEU B O 1
ATOM 7515 N N . SER B 1 340 ? 50.335 14.101 153.625 1.00 21.86 340 SER B N 1
ATOM 7516 C CA . SER B 1 340 ? 49.549 13.191 154.444 1.00 22.73 340 SER B CA 1
ATOM 7517 C C . SER B 1 340 ? 48.460 13.957 155.165 1.00 19.95 340 SER B C 1
ATOM 7518 O O . SER B 1 340 ? 47.402 13.408 155.462 1.00 24.23 340 SER B O 1
ATOM 7521 N N . ASN B 1 341 ? 48.716 15.230 155.443 1.00 22.01 341 ASN B N 1
ATOM 7522 C CA . ASN B 1 341 ? 47.705 16.068 156.070 1.00 21.69 341 ASN B CA 1
ATOM 7523 C C . ASN B 1 341 ? 46.531 16.265 155.124 1.00 22.09 341 ASN B C 1
ATOM 7524 O O . ASN B 1 341 ? 45.378 16.136 155.527 1.00 21.34 341 ASN B O 1
ATOM 7529 N N . ILE B 1 342 ? 46.836 16.553 153.860 1.00 16.92 342 ILE B N 1
ATOM 7530 C CA . ILE B 1 342 ? 45.812 16.689 152.830 1.00 18.94 342 ILE B CA 1
ATOM 7531 C C . ILE B 1 342 ? 44.977 15.418 152.694 1.00 20.84 342 ILE B C 1
ATOM 7532 O O . ILE B 1 342 ? 43.744 15.463 152.689 1.00 22.78 342 ILE B O 1
ATOM 7537 N N . ARG B 1 343 ? 45.661 14.286 152.590 1.00 19.45 343 ARG B N 1
ATOM 7538 C CA . ARG B 1 343 ? 45.004 12.990 152.508 1.00 23.60 343 ARG B CA 1
ATOM 7539 C C . ARG B 1 343 ? 44.138 12.740 153.738 1.00 24.03 343 ARG B C 1
ATOM 7540 O O . ARG B 1 343 ? 43.026 12.213 153.639 1.00 19.31 343 ARG B O 1
ATOM 7548 N N . TRP B 1 344 ? 44.665 13.123 154.895 1.00 17.40 344 TRP B N 1
ATOM 7549 C CA . TRP B 1 344 ? 43.966 12.947 156.158 1.00 22.96 344 TRP B CA 1
ATOM 7550 C C . TRP B 1 344 ? 42.597 13.616 156.137 1.00 22.75 344 TRP B C 1
ATOM 7551 O O . TRP B 1 344 ? 41.599 13.007 156.519 1.00 21.93 344 TRP B O 1
ATOM 7562 N N . TRP B 1 345 ? 42.548 14.855 155.660 1.00 22.23 345 TRP B N 1
ATOM 7563 C CA . TRP B 1 345 ? 41.299 15.606 155.638 1.00 18.81 345 TRP B CA 1
ATOM 7564 C C . TRP B 1 345 ? 40.334 15.084 154.578 1.00 24.33 345 TRP B C 1
ATOM 7565 O O . TRP B 1 345 ? 39.120 15.229 154.719 1.00 25.25 345 TRP B O 1
ATOM 7576 N N . LEU B 1 346 ? 40.867 14.465 153.529 1.00 23.63 346 LEU B N 1
ATOM 7577 C CA . LEU B 1 346 ? 40.021 13.876 152.495 1.00 23.35 346 LEU B CA 1
ATOM 7578 C C . LEU B 1 346 ? 39.373 12.567 152.952 1.00 30.23 346 LEU B C 1
ATOM 7579 O O . LEU B 1 346 ? 38.181 12.353 152.737 1.00 29.57 346 LEU B O 1
ATOM 7584 N N . GLU B 1 347 ? 40.163 11.695 153.576 1.00 27.49 347 GLU B N 1
ATOM 7585 C CA . GLU B 1 347 ? 39.705 10.352 153.932 1.00 22.74 347 GLU B CA 1
ATOM 7586 C C . GLU B 1 347 ? 38.932 10.314 155.249 1.00 26.71 347 GLU B C 1
ATOM 7587 O O . GLU B 1 347 ? 37.855 9.725 155.329 1.00 33.11 347 GLU B O 1
ATOM 7593 N N . GLU B 1 348 ? 39.488 10.941 156.280 1.00 26.35 348 GLU B N 1
ATOM 7594 C CA . GLU B 1 348 ? 38.936 10.836 157.625 1.00 24.34 348 GLU B CA 1
ATOM 7595 C C . GLU B 1 348 ? 37.690 11.692 157.834 1.00 26.38 348 GLU B C 1
ATOM 7596 O O . GLU B 1 348 ? 36.767 11.290 158.543 1.00 24.64 348 GLU B O 1
ATOM 7602 N N . TYR B 1 349 ? 37.658 12.866 157.212 1.00 22.48 349 TYR B N 1
ATOM 7603 C CA . TYR B 1 349 ? 36.563 13.804 157.435 1.00 22.52 349 TYR B CA 1
ATOM 7604 C C . TYR B 1 349 ? 35.743 14.051 156.174 1.00 24.07 349 TYR B C 1
ATOM 7605 O O . TYR B 1 349 ? 34.741 14.767 156.207 1.00 24.50 349 TYR B O 1
ATOM 7614 N N . ARG B 1 350 ? 36.191 13.467 155.067 1.00 22.64 350 ARG B N 1
ATOM 7615 C CA . ARG B 1 350 ? 35.430 13.434 153.819 1.00 27.35 350 ARG B CA 1
ATOM 7616 C C . ARG B 1 350 ? 35.127 14.815 153.240 1.00 25.47 350 ARG B C 1
ATOM 7617 O O . ARG B 1 350 ? 34.080 15.015 152.629 1.00 28.67 350 ARG B O 1
ATOM 7625 N N . PHE B 1 351 ? 36.042 15.759 153.424 1.00 23.48 351 PHE B N 1
ATOM 7626 C CA . PHE B 1 351 ? 35.937 17.055 152.766 1.00 23.27 351 PHE B CA 1
ATOM 7627 C C . PHE B 1 351 ? 35.987 16.900 151.249 1.00 26.40 351 PHE B C 1
ATOM 7628 O O . PHE B 1 351 ? 36.600 15.970 150.730 1.00 29.09 351 PHE B O 1
ATOM 7636 N N . ASP B 1 352 ? 35.334 17.817 150.544 1.00 27.74 352 ASP B N 1
ATOM 7637 C CA . ASP B 1 352 ? 35.222 17.732 149.094 1.00 28.25 352 ASP B CA 1
ATOM 7638 C C . ASP B 1 352 ? 36.305 18.550 148.408 1.00 29.79 352 ASP B C 1
ATOM 7639 O O . ASP B 1 352 ? 36.391 18.586 147.179 1.00 29.09 352 ASP B O 1
ATOM 7644 N N . GLY B 1 353 ? 37.144 19.194 149.210 1.00 27.30 353 GLY B N 1
ATOM 7645 C CA . GLY B 1 353 ? 38.211 20.010 148.673 1.00 25.15 353 GLY B CA 1
ATOM 7646 C C . GLY B 1 353 ? 38.762 21.018 149.660 1.00 28.30 353 GLY B C 1
ATOM 7647 O O . GLY B 1 353 ? 38.447 20.983 150.851 1.00 22.93 353 GLY B O 1
ATOM 7648 N N . PHE B 1 354 ? 39.602 21.918 149.160 1.00 26.75 354 PHE B N 1
ATOM 7649 C CA . PHE B 1 354 ? 40.360 22.806 150.028 1.00 24.37 354 PHE B CA 1
ATOM 7650 C C . PHE B 1 354 ? 40.509 24.207 149.464 1.00 25.35 354 PHE B C 1
ATOM 7651 O O . PHE B 1 354 ? 40.578 24.394 148.250 1.00 26.65 354 PHE B O 1
ATOM 7659 N N . ARG B 1 355 ? 40.536 25.192 150.355 1.00 22.60 355 ARG B N 1
ATOM 7660 C CA . ARG B 1 355 ? 41.085 26.496 150.023 1.00 18.68 355 ARG B CA 1
ATOM 7661 C C . ARG B 1 355 ? 42.446 26.617 150.690 1.00 24.35 355 ARG B C 1
ATOM 7662 O O . ARG B 1 355 ? 42.544 26.605 151.917 1.00 24.21 355 ARG B O 1
ATOM 7670 N N . PHE B 1 356 ? 43.498 26.697 149.883 1.00 27.59 356 PHE B N 1
ATOM 7671 C CA . PHE B 1 356 ? 44.845 26.875 150.411 1.00 26.00 356 PHE B CA 1
ATOM 7672 C C . PHE B 1 356 ? 45.095 28.336 150.764 1.00 26.03 356 PHE B C 1
ATOM 7673 O O . PHE B 1 356 ? 45.217 29.181 149.880 1.00 25.93 356 PHE B O 1
ATOM 7681 N N . ASP B 1 357 ? 45.157 28.630 152.058 1.00 26.27 357 ASP B N 1
ATOM 7682 C CA . ASP B 1 357 ? 45.382 29.996 152.517 1.00 31.56 357 ASP B CA 1
ATOM 7683 C C . ASP B 1 357 ? 46.851 30.410 152.432 1.00 31.13 357 ASP B C 1
ATOM 7684 O O . ASP B 1 357 ? 47.750 29.575 152.525 1.00 30.79 357 ASP B O 1
ATOM 7689 N N . GLY B 1 358 ? 47.081 31.708 152.250 1.00 31.26 358 GLY B N 1
ATOM 7690 C CA . GLY B 1 358 ? 48.417 32.278 152.289 1.00 27.49 358 GLY B CA 1
ATOM 7691 C C . GLY B 1 358 ? 49.352 31.835 151.179 1.00 24.48 358 GLY B C 1
ATOM 7692 O O . GLY B 1 358 ? 50.560 31.743 151.387 1.00 23.35 358 GLY B O 1
ATOM 7693 N N . VAL B 1 359 ? 48.802 31.583 149.996 1.00 27.36 359 VAL B N 1
ATOM 7694 C CA . VAL B 1 359 ? 49.599 31.139 148.853 1.00 30.48 359 VAL B CA 1
ATOM 7695 C C . VAL B 1 359 ? 50.624 32.190 148.418 1.00 30.06 359 VAL B C 1
ATOM 7696 O O . VAL B 1 359 ? 51.746 31.853 148.040 1.00 33.76 359 VAL B O 1
ATOM 7700 N N . THR B 1 360 ? 50.241 33.461 148.482 1.00 31.91 360 THR B N 1
ATOM 7701 C CA . THR B 1 360 ? 51.146 34.546 148.113 1.00 34.19 360 THR B CA 1
ATOM 7702 C C . THR B 1 360 ? 52.408 34.530 148.973 1.00 31.97 360 THR B C 1
ATOM 7703 O O . THR B 1 360 ? 53.519 34.678 148.465 1.00 29.63 360 THR B O 1
ATOM 7707 N N . SER B 1 361 ? 52.231 34.339 150.276 1.00 32.57 361 SER B N 1
ATOM 7708 C CA . SER B 1 361 ? 53.358 34.252 151.193 1.00 27.19 361 SER B CA 1
ATOM 7709 C C . SER B 1 361 ? 54.250 33.057 150.870 1.00 32.39 361 SER B C 1
ATOM 7710 O O . SER B 1 361 ? 55.474 33.156 150.924 1.00 33.27 361 SER B O 1
ATOM 7713 N N . MET B 1 362 ? 53.638 31.929 150.529 1.00 29.71 362 MET B N 1
ATOM 7714 C CA . MET B 1 362 ? 54.404 30.732 150.214 1.00 27.52 362 MET B CA 1
ATOM 7715 C C . MET B 1 362 ? 55.299 30.991 149.003 1.00 29.67 362 MET B C 1
ATOM 7716 O O . MET B 1 362 ? 56.404 30.454 148.908 1.00 31.34 362 MET B O 1
ATOM 7721 N N . LEU B 1 363 ? 54.822 31.821 148.082 1.00 29.53 363 LEU B N 1
ATOM 7722 C CA . LEU B 1 363 ? 55.548 32.066 146.843 1.00 30.62 363 LEU B CA 1
ATOM 7723 C C . LEU B 1 363 ? 56.559 33.209 146.953 1.00 26.71 363 LEU B C 1
ATOM 7724 O O . LEU B 1 363 ? 57.579 33.196 146.270 1.00 30.55 363 LEU B O 1
ATOM 7729 N N . TYR B 1 364 ? 56.285 34.190 147.810 1.00 30.27 364 TYR B N 1
ATOM 7730 C CA . TYR B 1 364 ? 57.115 35.397 147.853 1.00 30.92 364 TYR B CA 1
ATOM 7731 C C . TYR B 1 364 ? 57.586 35.866 149.233 1.00 27.96 364 TYR B C 1
ATOM 7732 O O . TYR B 1 364 ? 57.960 37.028 149.385 1.00 30.50 364 TYR B O 1
ATOM 7741 N N . HIS B 1 365 ? 57.590 34.979 150.223 1.00 26.92 365 HIS B N 1
ATOM 7742 C CA . HIS B 1 365 ? 58.006 35.344 151.583 1.00 31.17 365 HIS B CA 1
ATOM 7743 C C . HIS B 1 365 ? 59.409 35.967 151.649 1.00 30.82 365 HIS B C 1
ATOM 7744 O O . HIS B 1 365 ? 59.680 36.819 152.496 1.00 28.57 365 HIS B O 1
ATOM 7751 N N . HIS B 1 366 ? 60.288 35.544 150.747 1.00 29.36 366 HIS B N 1
ATOM 7752 C CA A HIS B 1 366 ? 61.659 36.045 150.690 0.60 29.72 366 HIS B CA 1
ATOM 7753 C CA B HIS B 1 366 ? 61.655 36.049 150.715 0.40 29.83 366 HIS B CA 1
ATOM 7754 C C . HIS B 1 366 ? 61.720 37.546 150.405 1.00 33.25 366 HIS B C 1
ATOM 7755 O O . HIS B 1 366 ? 62.685 38.218 150.774 1.00 31.92 366 HIS B O 1
ATOM 7768 N N . HIS B 1 367 ? 60.691 38.067 149.737 1.00 35.46 367 HIS B N 1
ATOM 7769 C CA . HIS B 1 367 ? 60.661 39.479 149.342 1.00 31.03 367 HIS B CA 1
ATOM 7770 C C . HIS B 1 367 ? 60.020 40.385 150.392 1.00 29.60 367 HIS B C 1
ATOM 7771 O O . HIS B 1 367 ? 59.519 39.918 151.414 1.00 40.53 367 HIS B O 1
ATOM 7778 N N . TYR B 1 380 ? 54.975 42.382 141.111 1.00 56.94 380 TYR B N 1
ATOM 7779 C CA . TYR B 1 380 ? 55.056 40.946 141.368 1.00 64.39 380 TYR B CA 1
ATOM 7780 C C . TYR B 1 380 ? 55.618 40.167 140.176 1.00 64.32 380 TYR B C 1
ATOM 7781 O O . TYR B 1 380 ? 56.151 39.069 140.340 1.00 58.78 380 TYR B O 1
ATOM 7790 N N . PHE B 1 381 ? 55.497 40.740 138.982 1.00 69.38 381 PHE B N 1
ATOM 7791 C CA . PHE B 1 381 ? 55.902 40.062 137.752 1.00 70.41 381 PHE B CA 1
ATOM 7792 C C . PHE B 1 381 ? 57.392 39.729 137.721 1.00 70.04 381 PHE B C 1
ATOM 7793 O O . PHE B 1 381 ? 57.789 38.664 137.246 1.00 70.45 381 PHE B O 1
ATOM 7801 N N . GLY B 1 382 ? 58.214 40.641 138.225 1.00 67.03 382 GLY B N 1
ATOM 7802 C CA . GLY B 1 382 ? 59.654 40.479 138.148 1.00 73.12 382 GLY B CA 1
ATOM 7803 C C . GLY B 1 382 ? 60.264 39.588 139.215 1.00 70.75 382 GLY B C 1
ATOM 7804 O O . GLY B 1 382 ? 61.335 39.015 139.006 1.00 71.27 382 GLY B O 1
ATOM 7805 N N . LEU B 1 383 ? 59.583 39.460 140.351 1.00 64.51 383 LEU B N 1
ATOM 7806 C CA . LEU B 1 383 ? 60.151 38.777 141.512 1.00 54.31 383 LEU B CA 1
ATOM 7807 C C . LEU B 1 383 ? 60.427 37.300 141.249 1.00 52.11 383 LEU B C 1
ATOM 7808 O O . LEU B 1 383 ? 59.982 36.744 140.246 1.00 54.48 383 LEU B O 1
ATOM 7813 N N . GLN B 1 384 ? 61.146 36.659 142.166 1.00 50.31 384 GLN B N 1
ATOM 7814 C CA . GLN B 1 384 ? 61.465 35.248 142.002 1.00 50.14 384 GLN B CA 1
ATOM 7815 C C . GLN B 1 384 ? 60.629 34.391 142.944 1.00 40.39 384 GLN B C 1
ATOM 7816 O O . GLN B 1 384 ? 60.436 34.727 144.111 1.00 37.79 384 GLN B O 1
ATOM 7822 N N . VAL B 1 385 ? 60.132 33.285 142.407 1.00 39.79 385 VAL B N 1
ATOM 7823 C CA . VAL B 1 385 ? 59.255 32.361 143.117 1.00 35.30 385 VAL B CA 1
ATOM 7824 C C . VAL B 1 385 ? 60.017 31.321 143.937 1.00 32.28 385 VAL B C 1
ATOM 7825 O O . VAL B 1 385 ? 61.022 30.779 143.478 1.00 41.13 385 VAL B O 1
ATOM 7829 N N . ASP B 1 386 ? 59.550 31.066 145.156 1.00 26.40 386 ASP B N 1
ATOM 7830 C CA . ASP B 1 386 ? 60.067 29.956 145.948 1.00 24.08 386 ASP B CA 1
ATOM 7831 C C . ASP B 1 386 ? 59.590 28.665 145.297 1.00 25.60 386 ASP B C 1
ATOM 7832 O O . ASP B 1 386 ? 58.456 28.234 145.502 1.00 25.61 386 ASP B O 1
ATOM 7837 N N . GLU B 1 387 ? 60.469 28.042 144.519 1.00 29.79 387 GLU B N 1
ATOM 7838 C CA . GLU B 1 387 ? 60.090 26.890 143.712 1.00 27.42 387 GLU B CA 1
ATOM 7839 C C . GLU B 1 387 ? 59.809 25.655 144.555 1.00 27.66 387 GLU B C 1
ATOM 7840 O O . GLU B 1 387 ? 59.139 24.733 144.094 1.00 26.81 387 GLU B O 1
ATOM 7846 N N . ASP B 1 388 ? 60.298 25.640 145.791 1.00 26.69 388 ASP B N 1
ATOM 7847 C CA . ASP B 1 388 ? 60.025 24.513 146.673 1.00 26.74 388 ASP B CA 1
ATOM 7848 C C . ASP B 1 388 ? 58.573 24.558 147.131 1.00 27.45 388 ASP B C 1
ATOM 7849 O O . ASP B 1 388 ? 57.882 23.538 147.137 1.00 27.22 388 ASP B O 1
ATOM 7854 N N . ALA B 1 389 ? 58.109 25.747 147.501 1.00 24.05 389 ALA B N 1
ATOM 7855 C CA . ALA B 1 389 ? 56.731 25.901 147.940 1.00 24.87 389 ALA B CA 1
ATOM 7856 C C . ALA B 1 389 ? 55.777 25.616 146.788 1.00 25.47 389 ALA B C 1
ATOM 7857 O O . ALA B 1 389 ? 54.755 24.954 146.967 1.00 28.04 389 ALA B O 1
ATOM 7859 N N . LEU B 1 390 ? 56.128 26.093 145.599 1.00 20.09 390 LEU B N 1
ATOM 7860 C CA . LEU B 1 390 ? 55.269 25.905 144.442 1.00 23.70 390 LEU B CA 1
ATOM 7861 C C . LEU B 1 390 ? 55.238 24.440 144.020 1.00 27.83 390 LEU B C 1
ATOM 7862 O O . LEU B 1 390 ? 54.201 23.939 143.589 1.00 27.59 390 LEU B O 1
ATOM 7867 N N . THR B 1 391 ? 56.364 23.749 144.169 1.00 28.95 391 THR B N 1
ATOM 7868 C CA . THR B 1 391 ? 56.414 22.326 143.858 1.00 25.15 391 THR B CA 1
ATOM 7869 C C . THR B 1 391 ? 55.541 21.533 144.829 1.00 24.38 391 THR B C 1
ATOM 7870 O O . THR B 1 391 ? 54.916 20.544 144.440 1.00 23.25 391 THR B O 1
ATOM 7874 N N . TYR B 1 392 ? 55.475 21.973 146.084 1.00 22.61 392 TYR B N 1
ATOM 7875 C CA . TYR B 1 392 ? 54.582 21.320 147.032 1.00 20.67 392 TYR B CA 1
ATOM 7876 C C . TYR B 1 392 ? 53.129 21.522 146.624 1.00 25.62 392 TYR B C 1
ATOM 7877 O O . TYR B 1 392 ? 52.349 20.567 146.619 1.00 24.69 392 TYR B O 1
ATOM 7886 N N . LEU B 1 393 ? 52.771 22.756 146.274 1.00 23.59 393 LEU B N 1
ATOM 7887 C CA . LEU B 1 393 ? 51.398 23.064 145.890 1.00 22.02 393 LEU B CA 1
ATOM 7888 C C . LEU B 1 393 ? 51.004 22.261 144.657 1.00 19.98 393 LEU B C 1
ATOM 7889 O O . LEU B 1 393 ? 49.881 21.771 144.552 1.00 16.29 393 LEU B O 1
ATOM 7894 N N . MET B 1 394 ? 51.954 22.100 143.745 1.00 18.44 394 MET B N 1
ATOM 7895 C CA . MET B 1 394 ? 51.741 21.295 142.555 1.00 21.97 394 MET B CA 1
ATOM 7896 C C . MET B 1 394 ? 51.469 19.855 142.960 1.00 23.99 394 MET B C 1
ATOM 7897 O O . MET B 1 394 ? 50.556 19.217 142.438 1.00 23.54 394 MET B O 1
ATOM 7902 N N . LEU B 1 395 ? 52.261 19.355 143.905 1.00 25.66 395 LEU B N 1
ATOM 7903 C CA . LEU B 1 395 ? 52.102 17.989 144.383 1.00 23.49 395 LEU B CA 1
ATOM 7904 C C . LEU B 1 395 ? 50.773 17.804 145.105 1.00 21.99 395 LEU B C 1
ATOM 7905 O O . LEU B 1 395 ? 50.110 16.784 144.933 1.00 24.24 395 LEU B O 1
ATOM 7910 N N . ALA B 1 396 ? 50.379 18.803 145.891 1.00 20.23 396 ALA B N 1
ATOM 7911 C CA . ALA B 1 396 ? 49.126 18.741 146.634 1.00 17.78 396 ALA B CA 1
ATOM 7912 C C . ALA B 1 396 ? 47.939 18.696 145.685 1.00 23.65 396 ALA B C 1
ATOM 7913 O O . ALA B 1 396 ? 47.040 17.869 145.841 1.00 26.05 396 ALA B O 1
ATOM 7915 N N . ASN B 1 397 ? 47.948 19.579 144.695 1.00 20.99 397 ASN B N 1
ATOM 7916 C CA . ASN B 1 397 ? 46.888 19.614 143.699 1.00 24.58 397 ASN B CA 1
ATOM 7917 C C . ASN B 1 397 ? 46.829 18.320 142.895 1.00 26.21 397 ASN B C 1
ATOM 7918 O O . ASN B 1 397 ? 45.744 17.810 142.610 1.00 27.53 397 ASN B O 1
ATOM 7923 N N . HIS B 1 398 ? 47.997 17.791 142.538 1.00 25.96 398 HIS B N 1
ATOM 7924 C CA . HIS B 1 398 ? 48.073 16.517 141.829 1.00 25.64 398 HIS B CA 1
ATOM 7925 C C . HIS B 1 398 ? 47.457 15.397 142.658 1.00 26.77 398 HIS B C 1
ATOM 7926 O O . HIS B 1 398 ? 46.691 14.585 142.145 1.00 29.47 398 HIS B O 1
ATOM 7933 N N . LEU B 1 399 ? 47.794 15.366 143.943 1.00 22.36 399 LEU B N 1
ATOM 7934 C CA . LEU B 1 399 ? 47.260 14.365 144.857 1.00 23.36 399 LEU B CA 1
ATOM 7935 C C . LEU B 1 399 ? 45.736 14.432 144.942 1.00 25.99 399 LEU B C 1
ATOM 7936 O O . LEU B 1 399 ? 45.051 13.427 144.764 1.00 27.51 399 LEU B O 1
ATOM 7941 N N . VAL B 1 400 ? 45.218 15.620 145.229 1.00 27.80 400 VAL B N 1
ATOM 7942 C CA . VAL B 1 400 ? 43.783 15.827 145.379 1.00 24.73 400 VAL B CA 1
ATOM 7943 C C . VAL B 1 400 ? 42.996 15.400 144.137 1.00 28.44 400 VAL B C 1
ATOM 7944 O O . VAL B 1 400 ? 41.979 14.716 144.242 1.00 28.13 400 VAL B O 1
ATOM 7948 N N . HIS B 1 401 ? 43.481 15.786 142.961 1.00 25.85 401 HIS B N 1
ATOM 7949 C CA . HIS B 1 401 ? 42.751 15.540 141.722 1.00 26.38 401 HIS B CA 1
ATOM 7950 C C . HIS B 1 401 ? 42.930 14.122 141.173 1.00 29.29 401 HIS B C 1
ATOM 7951 O O . HIS B 1 401 ? 42.079 13.630 140.431 1.00 32.05 401 HIS B O 1
ATOM 7958 N N . THR B 1 402 ? 44.028 13.466 141.533 1.00 26.16 402 THR B N 1
ATOM 7959 C CA . THR B 1 402 ? 44.244 12.078 141.128 1.00 27.55 402 THR B CA 1
ATOM 7960 C C . THR B 1 402 ? 43.364 11.119 141.937 1.00 30.36 402 THR B C 1
ATOM 7961 O O . THR B 1 402 ? 42.896 10.109 141.416 1.00 27.74 402 THR B O 1
ATOM 7965 N N . LEU B 1 403 ? 43.146 11.433 143.210 1.00 28.43 403 LEU B N 1
ATOM 7966 C CA . LEU B 1 403 ? 42.295 10.602 144.057 1.00 29.86 403 LEU B CA 1
ATOM 7967 C C . LEU B 1 403 ? 40.812 10.814 143.755 1.00 35.66 403 LEU B C 1
ATOM 7968 O O . LEU B 1 403 ? 40.027 9.864 143.785 1.00 38.86 403 LEU B O 1
ATOM 7973 N N . CYS B 1 404 ? 40.427 12.058 143.484 1.00 33.46 404 CYS B N 1
ATOM 7974 C CA . CYS B 1 404 ? 39.108 12.341 142.921 1.00 36.97 404 CYS B CA 1
ATOM 7975 C C . CYS B 1 404 ? 39.114 13.560 142.004 1.00 40.34 404 CYS B C 1
ATOM 7976 O O . CYS B 1 404 ? 39.294 14.689 142.464 1.00 33.79 404 CYS B O 1
ATOM 7979 N N . PRO B 1 405 ? 38.890 13.332 140.701 1.00 44.55 405 PRO B N 1
ATOM 7980 C CA . PRO B 1 405 ? 38.811 14.397 139.692 1.00 41.21 405 PRO B CA 1
ATOM 7981 C C . PRO B 1 405 ? 37.747 15.450 140.004 1.00 41.67 405 PRO B C 1
ATOM 7982 O O . PRO B 1 405 ? 37.857 16.582 139.533 1.00 46.57 405 PRO B O 1
ATOM 7986 N N . ASP B 1 406 ? 36.736 15.082 140.786 1.00 42.97 406 ASP B N 1
ATOM 7987 C CA . ASP B 1 406 ? 35.639 15.994 141.105 1.00 41.76 406 ASP B CA 1
ATOM 7988 C C . ASP B 1 406 ? 35.970 16.941 142.258 1.00 34.69 406 ASP B C 1
ATOM 7989 O O . ASP B 1 406 ? 35.184 17.829 142.581 1.00 38.56 406 ASP B O 1
ATOM 7994 N N . SER B 1 407 ? 37.133 16.759 142.871 1.00 34.44 407 SER B N 1
ATOM 7995 C CA . SER B 1 407 ? 37.516 17.582 144.012 1.00 32.98 407 SER B CA 1
ATOM 7996 C C . SER B 1 407 ? 37.934 18.977 143.577 1.00 32.49 407 SER B C 1
ATOM 7997 O O . SER B 1 407 ? 38.376 19.182 142.447 1.00 35.29 407 SER B O 1
ATOM 8000 N N A ILE B 1 408 ? 37.796 19.933 144.490 0.25 28.97 408 ILE B N 1
ATOM 8001 N N B ILE B 1 408 ? 37.796 19.937 144.486 0.75 28.74 408 ILE B N 1
ATOM 8002 C CA A ILE B 1 408 ? 38.032 21.337 144.181 0.25 28.92 408 ILE B CA 1
ATOM 8003 C CA B ILE B 1 408 ? 38.040 21.335 144.165 0.75 28.36 408 ILE B CA 1
ATOM 8004 C C A ILE B 1 408 ? 39.153 21.914 145.042 0.25 28.03 408 ILE B C 1
ATOM 8005 C C B ILE B 1 408 ? 39.135 21.936 145.041 0.75 28.03 408 ILE B C 1
ATOM 8006 O O A ILE B 1 408 ? 39.189 21.698 146.251 0.25 32.37 408 ILE B O 1
ATOM 8007 O O B ILE B 1 408 ? 39.142 21.753 146.256 0.75 32.31 408 ILE B O 1
ATOM 8016 N N . THR B 1 409 ? 40.067 22.650 144.419 1.00 26.99 409 THR B N 1
ATOM 8017 C CA . THR B 1 409 ? 41.076 23.384 145.169 1.00 26.42 409 THR B CA 1
ATOM 8018 C C . THR B 1 409 ? 41.005 24.858 144.800 1.00 28.13 409 THR B C 1
ATOM 8019 O O . THR B 1 409 ? 40.895 25.213 143.623 1.00 27.48 409 THR B O 1
ATOM 8023 N N . ILE B 1 410 ? 41.046 25.710 145.818 1.00 25.03 410 ILE B N 1
ATOM 8024 C CA . ILE B 1 410 ? 40.992 27.154 145.633 1.00 23.19 410 ILE B CA 1
ATOM 8025 C C . ILE B 1 410 ? 42.240 27.814 146.212 1.00 24.23 410 ILE B C 1
ATOM 8026 O O . ILE B 1 410 ? 42.667 27.486 147.319 1.00 25.17 410 ILE B O 1
ATOM 8031 N N . ALA B 1 411 ? 42.834 28.731 145.457 1.00 22.72 411 ALA B N 1
ATOM 8032 C CA . ALA B 1 411 ? 44.021 29.437 145.927 1.00 22.28 411 ALA B CA 1
ATOM 8033 C C . ALA B 1 411 ? 43.697 30.848 146.417 1.00 22.60 411 ALA B C 1
ATOM 8034 O O . ALA B 1 411 ? 43.060 31.627 145.714 1.00 24.82 411 ALA B O 1
ATOM 8036 N N . GLU B 1 412 ? 44.130 31.164 147.633 1.00 23.68 412 GLU B N 1
ATOM 8037 C CA . GLU B 1 412 ? 44.045 32.526 148.146 1.00 26.45 412 GLU B CA 1
ATOM 8038 C C . GLU B 1 412 ? 45.336 33.256 147.805 1.00 31.92 412 GLU B C 1
ATOM 8039 O O . GLU B 1 412 ? 46.336 33.119 148.511 1.00 33.00 412 GLU B O 1
ATOM 8045 N N . ASP B 1 413 ? 45.316 34.025 146.722 1.00 29.42 413 ASP B N 1
ATOM 8046 C CA . ASP B 1 413 ? 46.527 34.684 146.242 1.00 35.26 413 ASP B CA 1
ATOM 8047 C C . ASP B 1 413 ? 46.274 36.095 145.722 1.00 37.14 413 ASP B C 1
ATOM 8048 O O . ASP B 1 413 ? 45.535 36.289 144.756 1.00 36.30 413 ASP B O 1
ATOM 8053 N N . VAL B 1 414 ? 46.906 37.072 146.365 1.00 38.44 414 VAL B N 1
ATOM 8054 C CA . VAL B 1 414 ? 46.722 38.479 146.019 1.00 40.29 414 VAL B CA 1
ATOM 8055 C C . VAL B 1 414 ? 47.631 38.918 144.873 1.00 34.05 414 VAL B C 1
ATOM 8056 O O . VAL B 1 414 ? 47.345 39.904 144.200 1.00 40.88 414 VAL B O 1
ATOM 8060 N N . SER B 1 415 ? 48.719 38.185 144.653 1.00 37.30 415 SER B N 1
ATOM 8061 C CA . SER B 1 415 ? 49.706 38.559 143.642 1.00 38.11 415 SER B CA 1
ATOM 8062 C C . SER B 1 415 ? 49.140 38.479 142.233 1.00 38.86 415 SER B C 1
ATOM 8063 O O . SER B 1 415 ? 49.564 39.207 141.336 1.00 46.13 415 SER B O 1
ATOM 8066 N N . GLY B 1 416 ? 48.185 37.579 142.044 1.00 40.77 416 GLY B N 1
ATOM 8067 C CA . GLY B 1 416 ? 47.599 37.360 140.740 1.00 37.82 416 GLY B CA 1
ATOM 8068 C C . GLY B 1 416 ? 48.622 36.717 139.829 1.00 37.01 416 GLY B C 1
ATOM 8069 O O . GLY B 1 416 ? 48.642 36.975 138.626 1.00 37.59 416 GLY B O 1
ATOM 8070 N N . MET B 1 417 ? 49.478 35.878 140.407 1.00 42.91 417 MET B N 1
ATOM 8071 C CA . MET B 1 417 ? 50.489 35.179 139.625 1.00 44.48 417 MET B CA 1
ATOM 8072 C C . MET B 1 417 ? 49.874 34.350 138.515 1.00 43.65 417 MET B C 1
ATOM 8073 O O . MET B 1 417 ? 49.000 33.521 138.767 1.00 43.57 417 MET B O 1
ATOM 8078 N N . PRO B 1 418 ? 50.343 34.559 137.280 1.00 51.34 418 PRO B N 1
ATOM 8079 C CA . PRO B 1 418 ? 49.843 33.768 136.158 1.00 47.14 418 PRO B CA 1
ATOM 8080 C C . PRO B 1 418 ? 50.185 32.302 136.375 1.00 51.51 418 PRO B C 1
ATOM 8081 O O . PRO B 1 418 ? 51.156 31.993 137.073 1.00 52.52 418 PRO B O 1
ATOM 8085 N N . ALA B 1 419 ? 49.362 31.425 135.816 1.00 50.17 419 ALA B N 1
ATOM 8086 C CA . ALA B 1 419 ? 49.603 29.987 135.821 1.00 46.30 419 ALA B CA 1
ATOM 8087 C C . ALA B 1 419 ? 49.511 29.328 137.200 1.00 43.29 419 ALA B C 1
ATOM 8088 O O . ALA B 1 419 ? 49.909 28.179 137.367 1.00 41.79 419 ALA B O 1
ATOM 8090 N N . LEU B 1 420 ? 49.001 30.046 138.192 1.00 42.77 420 LEU B N 1
ATOM 8091 C CA . LEU B 1 420 ? 48.727 29.416 139.476 1.00 34.76 420 LEU B CA 1
ATOM 8092 C C . LEU B 1 420 ? 47.534 28.474 139.285 1.00 36.48 420 LEU B C 1
ATOM 8093 O O . LEU B 1 420 ? 47.444 27.419 139.918 1.00 27.62 420 LEU B O 1
ATOM 8098 N N . CYS B 1 421 ? 46.622 28.875 138.400 1.00 36.03 421 CYS B N 1
ATOM 8099 C CA . CYS B 1 421 ? 45.393 28.131 138.144 1.00 33.32 421 CYS B CA 1
ATOM 8100 C C . CYS B 1 421 ? 45.375 27.437 136.784 1.00 34.00 421 CYS B C 1
ATOM 8101 O O . CYS B 1 421 ? 44.305 27.196 136.227 1.00 35.55 421 CYS B O 1
ATOM 8104 N N . SER B 1 422 ? 46.545 27.105 136.253 1.00 35.49 422 SER B N 1
ATOM 8105 C CA . SER B 1 422 ? 46.609 26.393 134.980 1.00 38.47 422 SER B CA 1
ATOM 8106 C C . SER B 1 422 ? 47.201 24.999 135.202 1.00 35.09 422 SER B C 1
ATOM 8107 O O . SER B 1 422 ? 47.794 24.746 136.253 1.00 31.58 422 SER B O 1
ATOM 8110 N N . PRO B 1 423 ? 47.035 24.088 134.223 1.00 35.14 423 PRO B N 1
ATOM 8111 C CA . PRO B 1 423 ? 47.436 22.690 134.424 1.00 32.40 423 PRO B CA 1
ATOM 8112 C C . PRO B 1 423 ? 48.888 22.489 134.850 1.00 33.01 423 PRO B C 1
ATOM 8113 O O . PRO B 1 423 ? 49.771 23.264 134.483 1.00 32.01 423 PRO B O 1
ATOM 8117 N N . ILE B 1 424 ? 49.113 21.432 135.622 1.00 34.82 424 ILE B N 1
ATOM 8118 C CA . ILE B 1 424 ? 50.443 21.071 136.089 1.00 34.16 424 ILE B CA 1
ATOM 8119 C C . ILE B 1 424 ? 51.340 20.752 134.894 1.00 34.17 424 ILE B C 1
ATOM 8120 O O . ILE B 1 424 ? 52.522 21.107 134.876 1.00 34.45 424 ILE B O 1
ATOM 8125 N N . SER B 1 425 ? 50.760 20.112 133.883 1.00 29.52 425 SER B N 1
ATOM 8126 C CA . SER B 1 425 ? 51.488 19.765 132.665 1.00 32.76 425 SER B CA 1
ATOM 8127 C C . SER B 1 425 ? 51.943 20.997 131.876 1.00 37.02 425 SER B C 1
ATOM 8128 O O . SER B 1 425 ? 52.728 20.877 130.936 1.00 40.18 425 SER B O 1
ATOM 8131 N N . GLN B 1 426 ? 51.449 22.174 132.251 1.00 36.01 426 GLN B N 1
ATOM 8132 C CA . GLN B 1 426 ? 51.880 23.416 131.618 1.00 29.99 426 GLN B CA 1
ATOM 8133 C C . GLN B 1 426 ? 52.791 24.228 132.531 1.00 34.15 426 GLN B C 1
ATOM 8134 O O . GLN B 1 426 ? 53.064 25.399 132.268 1.00 42.92 426 GLN B O 1
ATOM 8140 N N . GLY B 1 427 ? 53.262 23.603 133.603 1.00 30.44 427 GLY B N 1
ATOM 8141 C CA . GLY B 1 427 ? 54.106 24.288 134.561 1.00 33.07 427 GLY B CA 1
ATOM 8142 C C . GLY B 1 427 ? 53.274 25.117 135.517 1.00 35.77 427 GLY B C 1
ATOM 8143 O O . GLY B 1 427 ? 53.777 26.034 136.165 1.00 42.56 427 GLY B O 1
ATOM 8144 N N . GLY B 1 428 ? 51.991 24.784 135.609 1.00 32.15 428 GLY B N 1
ATOM 8145 C CA . GLY B 1 428 ? 51.071 25.526 136.448 1.00 29.95 428 GLY B CA 1
ATOM 8146 C C . GLY B 1 428 ? 50.949 24.981 137.858 1.00 35.46 428 GLY B C 1
ATOM 8147 O O . GLY B 1 428 ? 51.506 23.931 138.183 1.00 33.43 428 GLY B O 1
ATOM 8148 N N . GLY B 1 429 ? 50.206 25.695 138.697 1.00 30.70 429 GLY B N 1
ATOM 8149 C CA . GLY B 1 429 ? 50.027 25.300 140.081 1.00 26.37 429 GLY B CA 1
ATOM 8150 C C . GLY B 1 429 ? 49.001 24.199 140.275 1.00 27.48 429 GLY B C 1
ATOM 8151 O O . GLY B 1 429 ? 49.077 23.432 141.236 1.00 24.24 429 GLY B O 1
ATOM 8152 N N . GLY B 1 430 ? 48.038 24.112 139.364 1.00 23.05 430 GLY B N 1
ATOM 8153 C CA . GLY B 1 430 ? 47.057 23.046 139.423 1.00 25.47 430 GLY B CA 1
ATOM 8154 C C . GLY B 1 430 ? 45.769 23.404 140.141 1.00 23.13 430 GLY B C 1
ATOM 8155 O O . GLY B 1 430 ? 44.915 22.545 140.350 1.00 30.43 430 GLY B O 1
ATOM 8156 N N . PHE B 1 431 ? 45.626 24.664 140.535 1.00 24.68 431 PHE B N 1
ATOM 8157 C CA . PHE B 1 431 ? 44.397 25.108 141.187 1.00 30.22 431 PHE B CA 1
ATOM 8158 C C . PHE B 1 431 ? 43.214 25.216 140.226 1.00 30.55 431 PHE B C 1
ATOM 8159 O O . PHE B 1 431 ? 43.370 25.613 139.071 1.00 26.64 431 PHE B O 1
ATOM 8167 N N . ASP B 1 432 ? 42.031 24.869 140.724 1.00 27.86 432 ASP B N 1
ATOM 8168 C CA . ASP B 1 432 ? 40.801 24.996 139.955 1.00 27.08 432 ASP B CA 1
ATOM 8169 C C . ASP B 1 432 ? 40.344 26.446 139.958 1.00 29.63 432 ASP B C 1
ATOM 8170 O O . ASP B 1 432 ? 39.887 26.967 138.943 1.00 31.71 432 ASP B O 1
ATOM 8175 N N . TYR B 1 433 ? 40.470 27.090 141.115 1.00 26.84 433 TYR B N 1
ATOM 8176 C CA . TYR B 1 433 ? 40.026 28.466 141.281 1.00 24.88 433 TYR B CA 1
ATOM 8177 C C . TYR B 1 433 ? 41.029 29.331 142.027 1.00 25.58 433 TYR B C 1
ATOM 8178 O O . TYR B 1 433 ? 41.824 28.840 142.828 1.00 25.56 433 TYR B O 1
ATOM 8187 N N . ARG B 1 434 ? 40.950 30.633 141.777 1.00 27.76 434 ARG B N 1
ATOM 8188 C CA . ARG B 1 434 ? 41.572 31.630 142.632 1.00 26.10 434 ARG B CA 1
ATOM 8189 C C . ARG B 1 434 ? 40.484 32.608 143.063 1.00 27.79 434 ARG B C 1
ATOM 8190 O O . ARG B 1 434 ? 39.466 32.747 142.386 1.00 26.00 434 ARG B O 1
ATOM 8198 N N . LEU B 1 435 ? 40.692 33.282 144.187 1.00 29.51 435 LEU B N 1
ATOM 8199 C CA . LEU B 1 435 ? 39.755 34.302 144.637 1.00 29.14 435 LEU B CA 1
ATOM 8200 C C . LEU B 1 435 ? 39.964 35.587 143.838 1.00 32.61 435 LEU B C 1
ATOM 8201 O O . LEU B 1 435 ? 41.100 35.993 143.598 1.00 32.64 435 LEU B O 1
ATOM 8206 N N . ALA B 1 436 ? 38.871 36.216 143.416 1.00 30.45 436 ALA B N 1
ATOM 8207 C CA . ALA B 1 436 ? 38.952 37.485 142.696 1.00 30.33 436 ALA B CA 1
ATOM 8208 C C . ALA B 1 436 ? 39.025 38.636 143.692 1.00 31.94 436 ALA B C 1
ATOM 8209 O O . ALA B 1 436 ? 38.041 39.340 143.917 1.00 35.49 436 ALA B O 1
ATOM 8211 N N . MET B 1 437 ? 40.202 38.816 144.282 1.00 33.56 437 MET B N 1
ATOM 8212 C CA . MET B 1 437 ? 40.376 39.700 145.433 1.00 40.86 437 MET B CA 1
ATOM 8213 C C . MET B 1 437 ? 40.399 41.189 145.086 1.00 38.47 437 MET B C 1
ATOM 8214 O O . MET B 1 437 ? 40.377 42.038 145.978 1.00 37.28 437 MET B O 1
ATOM 8219 N N . ALA B 1 438 ? 40.446 41.509 143.798 1.00 36.84 438 ALA B N 1
ATOM 8220 C CA . ALA B 1 438 ? 40.471 42.905 143.378 1.00 35.04 438 ALA B CA 1
ATOM 8221 C C . ALA B 1 438 ? 39.099 43.550 143.521 1.00 35.48 438 ALA B C 1
ATOM 8222 O O . ALA B 1 438 ? 38.988 44.767 143.664 1.00 44.24 438 ALA B O 1
ATOM 8224 N N . ILE B 1 439 ? 38.057 42.724 143.499 1.00 34.64 439 ILE B N 1
ATOM 8225 C CA . ILE B 1 439 ? 36.680 43.214 143.500 1.00 30.97 439 ILE B CA 1
ATOM 8226 C C . ILE B 1 439 ? 36.254 43.925 144.798 1.00 32.07 439 ILE B C 1
ATOM 8227 O O . ILE B 1 439 ? 35.684 45.014 144.730 1.00 30.17 439 ILE B O 1
ATOM 8232 N N . PRO B 1 440 ? 36.520 43.329 145.980 1.00 31.42 440 PRO B N 1
ATOM 8233 C CA . PRO B 1 440 ? 36.095 44.056 147.183 1.00 28.90 440 PRO B CA 1
ATOM 8234 C C . PRO B 1 440 ? 36.809 45.391 147.342 1.00 36.07 440 PRO B C 1
ATOM 8235 O O . PRO B 1 440 ? 36.211 46.352 147.833 1.00 33.90 440 PRO B O 1
ATOM 8239 N N . ASP B 1 441 ? 38.070 45.440 146.919 1.00 41.80 441 ASP B N 1
ATOM 8240 C CA . ASP B 1 441 ? 38.857 46.671 146.936 1.00 41.31 441 ASP B CA 1
ATOM 8241 C C . ASP B 1 441 ? 38.164 47.769 146.140 1.00 34.28 441 ASP B C 1
ATOM 8242 O O . ASP B 1 441 ? 38.142 48.929 146.551 1.00 37.65 441 ASP B O 1
ATOM 8247 N N . LYS B 1 442 ? 37.598 47.389 145.000 1.00 32.88 442 LYS B N 1
ATOM 8248 C CA . LYS B 1 442 ? 36.932 48.334 144.114 1.00 33.51 442 LYS B CA 1
ATOM 8249 C C . LYS B 1 442 ? 35.711 48.982 144.761 1.00 34.76 442 LYS B C 1
ATOM 8250 O O . LYS B 1 442 ? 35.523 50.192 144.651 1.00 39.14 442 LYS B O 1
ATOM 8256 N N . TRP B 1 443 ? 34.883 48.187 145.433 1.00 30.96 443 TRP B N 1
ATOM 8257 C CA . TRP B 1 443 ? 33.695 48.736 146.077 1.00 30.94 443 TRP B CA 1
ATOM 8258 C C . TRP B 1 443 ? 34.074 49.618 147.259 1.00 35.91 443 TRP B C 1
ATOM 8259 O O . TRP B 1 443 ? 33.403 50.615 147.530 1.00 36.88 443 TRP B O 1
ATOM 8270 N N . ILE B 1 444 ? 35.150 49.256 147.955 1.00 35.02 444 ILE B N 1
ATOM 8271 C CA . ILE B 1 444 ? 35.646 50.068 149.063 1.00 35.14 444 ILE B CA 1
ATOM 8272 C C . ILE B 1 444 ? 36.072 51.435 148.538 1.00 39.84 444 ILE B C 1
ATOM 8273 O O . ILE B 1 444 ? 35.708 52.467 149.106 1.00 37.11 444 ILE B O 1
ATOM 8278 N N . GLN B 1 445 ? 36.835 51.433 147.447 1.00 37.39 445 GLN B N 1
ATOM 8279 C CA . GLN B 1 445 ? 37.286 52.671 146.817 1.00 41.12 445 GLN B CA 1
ATOM 8280 C C . GLN B 1 445 ? 36.113 53.580 146.453 1.00 41.84 445 GLN B C 1
ATOM 8281 O O . GLN B 1 445 ? 36.083 54.748 146.838 1.00 42.94 445 GLN B O 1
ATOM 8287 N N . LEU B 1 446 ? 35.146 53.031 145.722 1.00 38.33 446 LEU B N 1
ATOM 8288 C CA . LEU B 1 446 ? 33.981 53.792 145.279 1.00 35.02 446 LEU B CA 1
ATOM 8289 C C . LEU B 1 446 ? 33.194 54.405 146.433 1.00 38.78 446 LEU B C 1
ATOM 8290 O O . LEU B 1 446 ? 32.822 55.576 146.383 1.00 38.58 446 LEU B O 1
ATOM 8295 N N . LEU B 1 447 ? 32.956 53.615 147.474 1.00 38.79 447 LEU B N 1
ATOM 8296 C CA . LEU B 1 447 ? 32.139 54.054 148.601 1.00 33.28 447 LEU B CA 1
ATOM 8297 C C . LEU B 1 447 ? 32.867 55.045 149.504 1.00 38.98 447 LEU B C 1
ATOM 8298 O O . LEU B 1 447 ? 32.236 55.858 150.177 1.00 34.65 447 LEU B O 1
ATOM 8303 N N . LYS B 1 448 ? 34.194 54.966 149.520 1.00 40.27 448 LYS B N 1
ATOM 8304 C CA . LYS B 1 448 ? 34.999 55.793 150.411 1.00 37.71 448 LYS B CA 1
ATOM 8305 C C . LYS B 1 448 ? 35.368 57.138 149.789 1.00 41.59 448 LYS B C 1
ATOM 8306 O O . LYS B 1 448 ? 35.379 58.162 150.475 1.00 37.57 448 LYS B O 1
ATOM 8312 N N . GLU B 1 449 ? 35.668 57.133 148.492 1.00 38.92 449 GLU B N 1
ATOM 8313 C CA . GLU B 1 449 ? 36.296 58.289 147.860 1.00 39.42 449 GLU B CA 1
ATOM 8314 C C . GLU B 1 449 ? 35.473 58.975 146.767 1.00 39.02 449 GLU B C 1
ATOM 8315 O O . GLU B 1 449 ? 35.862 60.036 146.280 1.00 41.91 449 GLU B O 1
ATOM 8321 N N . PHE B 1 450 ? 34.341 58.393 146.386 1.00 39.25 450 PHE B N 1
ATOM 8322 C CA . PHE B 1 450 ? 33.562 58.949 145.281 1.00 32.57 450 PHE B CA 1
ATOM 8323 C C . PHE B 1 450 ? 32.076 59.104 145.586 1.00 35.71 450 PHE B C 1
ATOM 8324 O O . PHE B 1 450 ? 31.420 58.171 146.049 1.00 44.42 450 PHE B O 1
ATOM 8332 N N . LYS B 1 451 ? 31.551 60.292 145.312 1.00 34.73 451 LYS B N 1
ATOM 8333 C CA . LYS B 1 451 ? 30.116 60.512 145.357 1.00 39.36 451 LYS B CA 1
ATOM 8334 C C . LYS B 1 451 ? 29.466 59.687 144.259 1.00 35.83 451 LYS B C 1
ATOM 8335 O O . LYS B 1 451 ? 30.092 59.402 143.241 1.00 39.62 451 LYS B O 1
ATOM 8339 N N . ASP B 1 452 ? 28.212 59.309 144.472 1.00 37.22 452 ASP B N 1
ATOM 8340 C CA . ASP B 1 452 ? 27.491 58.456 143.534 1.00 37.68 452 ASP B CA 1
ATOM 8341 C C . ASP B 1 452 ? 27.458 59.030 142.120 1.00 36.46 452 ASP B C 1
ATOM 8342 O O . ASP B 1 452 ? 27.539 58.289 141.141 1.00 31.55 452 ASP B O 1
ATOM 8347 N N . GLU B 1 453 ? 27.349 60.349 142.013 1.00 39.57 453 GLU B N 1
ATOM 8348 C CA . GLU B 1 453 ? 27.327 61.009 140.713 1.00 36.62 453 GLU B CA 1
ATOM 8349 C C . GLU B 1 453 ? 28.639 60.786 139.939 1.00 41.27 453 GLU B C 1
ATOM 8350 O O . GLU B 1 453 ? 28.672 60.932 138.720 1.00 37.68 453 GLU B O 1
ATOM 8356 N N . ASP B 1 454 ? 29.700 60.378 140.634 1.00 41.15 454 ASP B N 1
ATOM 8357 C CA . ASP B 1 454 ? 31.023 60.288 140.015 1.00 34.56 454 ASP B CA 1
ATOM 8358 C C . ASP B 1 454 ? 31.522 58.860 139.759 1.00 39.81 454 ASP B C 1
ATOM 8359 O O . ASP B 1 454 ? 32.670 58.666 139.345 1.00 43.93 454 ASP B O 1
ATOM 8364 N N . TRP B 1 455 ? 30.670 57.869 140.005 1.00 39.26 455 TRP B N 1
ATOM 8365 C CA . TRP B 1 455 ? 31.041 56.480 139.759 1.00 32.66 455 TRP B CA 1
ATOM 8366 C C . TRP B 1 455 ? 31.267 56.235 138.274 1.00 34.88 455 TRP B C 1
ATOM 8367 O O . TRP B 1 455 ? 30.405 56.534 137.445 1.00 37.55 455 TRP B O 1
ATOM 8378 N N . ASN B 1 456 ? 32.438 55.696 137.948 1.00 29.62 456 ASN B N 1
ATOM 8379 C CA . ASN B 1 456 ? 32.777 55.353 136.575 1.00 31.41 456 ASN B CA 1
ATOM 8380 C C . ASN B 1 456 ? 32.296 53.942 136.241 1.00 37.93 456 ASN B C 1
ATOM 8381 O O . ASN B 1 456 ? 32.790 52.958 136.795 1.00 35.88 456 ASN B O 1
ATOM 8386 N N . MET B 1 457 ? 31.315 53.849 135.350 1.00 33.00 457 MET B N 1
ATOM 8387 C CA . MET B 1 457 ? 30.754 52.560 134.973 1.00 31.91 457 MET B CA 1
ATOM 8388 C C . MET B 1 457 ? 31.810 51.695 134.299 1.00 38.80 457 MET B C 1
ATOM 8389 O O . MET B 1 457 ? 31.863 50.482 134.517 1.00 42.17 457 MET B O 1
ATOM 8394 N N . GLY B 1 458 ? 32.649 52.327 133.483 1.00 35.71 458 GLY B N 1
ATOM 8395 C CA . GLY B 1 458 ? 33.721 51.631 132.796 1.00 38.07 458 GLY B CA 1
ATOM 8396 C C . GLY B 1 458 ? 34.730 50.995 133.735 1.00 36.87 458 GLY B C 1
ATOM 8397 O O . GLY B 1 458 ? 35.248 49.916 133.456 1.00 33.18 458 GLY B O 1
ATOM 8398 N N . ASP B 1 459 ? 34.997 51.654 134.858 1.00 34.82 459 ASP B N 1
ATOM 8399 C CA . ASP B 1 459 ? 35.928 51.119 135.844 1.00 37.33 459 ASP B CA 1
ATOM 8400 C C . ASP B 1 459 ? 35.343 49.891 136.529 1.00 36.97 459 ASP B C 1
ATOM 8401 O O . ASP B 1 459 ? 36.049 48.918 136.796 1.00 39.39 459 ASP B O 1
ATOM 8406 N N . ILE B 1 460 ? 34.047 49.950 136.815 1.00 36.52 460 ILE B N 1
ATOM 8407 C CA . ILE B 1 460 ? 33.340 48.846 137.445 1.00 34.11 460 ILE B CA 1
ATOM 8408 C C . ILE B 1 460 ? 33.345 47.609 136.550 1.00 36.50 460 ILE B C 1
ATOM 8409 O O . ILE B 1 460 ? 33.632 46.502 137.006 1.00 33.06 460 ILE B O 1
ATOM 8414 N N . VAL B 1 461 ? 33.041 47.803 135.271 1.00 35.21 461 VAL B N 1
ATOM 8415 C CA . VAL B 1 461 ? 32.976 46.685 134.338 1.00 35.82 461 VAL B CA 1
ATOM 8416 C C . VAL B 1 461 ? 34.368 46.103 134.094 1.00 34.65 461 VAL B C 1
ATOM 8417 O O . VAL B 1 461 ? 34.534 44.886 134.011 1.00 38.12 461 VAL B O 1
ATOM 8421 N N . TYR B 1 462 ? 35.372 46.970 134.012 1.00 32.69 462 TYR B N 1
ATOM 8422 C CA . TYR B 1 462 ? 36.744 46.523 133.798 1.00 31.71 462 TYR B CA 1
ATOM 8423 C C . TYR B 1 462 ? 37.245 45.653 134.946 1.00 36.20 462 TYR B C 1
ATOM 8424 O O . TYR B 1 462 ? 37.800 44.580 134.717 1.00 31.86 462 TYR B O 1
ATOM 8433 N N . THR B 1 463 ? 37.029 46.109 136.177 1.00 32.59 463 THR B N 1
ATOM 8434 C CA . THR B 1 463 ? 37.515 45.394 137.351 1.00 30.79 463 THR B CA 1
ATOM 8435 C C . THR B 1 463 ? 36.862 44.022 137.478 1.00 36.60 463 THR B C 1
ATOM 8436 O O . THR B 1 463 ? 37.514 43.044 137.849 1.00 37.73 463 THR B O 1
ATOM 8440 N N . LEU B 1 464 ? 35.576 43.948 137.153 1.00 31.86 464 LEU B N 1
ATOM 8441 C CA . LEU B 1 464 ? 34.833 42.705 137.309 1.00 34.25 464 LEU B CA 1
ATOM 8442 C C . LEU B 1 464 ? 35.122 41.707 136.189 1.00 37.86 464 LEU B C 1
ATOM 8443 O O . LEU B 1 464 ? 34.995 40.494 136.381 1.00 32.62 464 LEU B O 1
ATOM 8448 N N . THR B 1 465 ? 35.523 42.213 135.026 1.00 38.64 465 THR B N 1
ATOM 8449 C CA . THR B 1 465 ? 35.685 41.355 133.857 1.00 31.69 465 THR B CA 1
ATOM 8450 C C . THR B 1 465 ? 37.140 41.100 133.458 1.00 31.02 465 THR B C 1
ATOM 8451 O O . THR B 1 465 ? 37.404 40.301 132.559 1.00 29.04 465 THR B O 1
ATOM 8455 N N . ASN B 1 466 ? 38.081 41.768 134.118 1.00 32.91 466 ASN B N 1
ATOM 8456 C CA . ASN B 1 466 ? 39.489 41.619 133.761 1.00 28.53 466 ASN B CA 1
ATOM 8457 C C . ASN B 1 466 ? 40.027 40.290 134.274 1.00 29.51 466 ASN B C 1
ATOM 8458 O O . ASN B 1 466 ? 40.523 40.203 135.395 1.00 30.46 466 ASN B O 1
ATOM 8463 N N . ARG B 1 467 ? 39.945 39.262 133.434 1.00 35.92 467 ARG B N 1
ATOM 8464 C CA . ARG B 1 467 ? 40.320 37.908 133.826 1.00 31.41 467 ARG B CA 1
ATOM 8465 C C . ARG B 1 467 ? 41.077 37.188 132.724 1.00 39.78 467 ARG B C 1
ATOM 8466 O O . ARG B 1 467 ? 40.949 37.531 131.547 1.00 37.68 467 ARG B O 1
ATOM 8474 N N . ARG B 1 468 ? 41.846 36.172 133.107 1.00 36.27 468 ARG B N 1
ATOM 8475 C CA . ARG B 1 468 ? 42.437 35.266 132.135 1.00 32.14 468 ARG B CA 1
ATOM 8476 C C . ARG B 1 468 ? 41.363 34.274 131.706 1.00 35.51 468 ARG B C 1
ATOM 8477 O O . ARG B 1 468 ? 40.610 33.772 132.539 1.00 34.25 468 ARG B O 1
ATOM 8485 N N . TYR B 1 469 ? 41.291 33.996 130.408 1.00 32.63 469 TYR B N 1
ATOM 8486 C CA . TYR B 1 469 ? 40.215 33.177 129.856 1.00 30.64 469 TYR B CA 1
ATOM 8487 C C . TYR B 1 469 ? 40.174 31.743 130.397 1.00 35.29 469 TYR B C 1
ATOM 8488 O O . TYR B 1 469 ? 39.096 31.182 130.593 1.00 38.50 469 TYR B O 1
ATOM 8497 N N . LEU B 1 470 ? 41.338 31.150 130.635 1.00 36.92 470 LEU B N 1
ATOM 8498 C CA . LEU B 1 470 ? 41.396 29.760 131.082 1.00 40.13 470 LEU B CA 1
ATOM 8499 C C . LEU B 1 470 ? 41.486 29.657 132.600 1.00 40.66 470 LEU B C 1
ATOM 8500 O O . LEU B 1 470 ? 41.769 28.591 133.143 1.00 46.85 470 LEU B O 1
ATOM 8505 N N . GLU B 1 471 ? 41.236 30.768 133.282 1.00 38.67 471 GLU B N 1
ATOM 8506 C CA . GLU B 1 471 ? 41.376 30.813 134.729 1.00 37.31 471 GLU B CA 1
ATOM 8507 C C . GLU B 1 471 ? 40.036 31.128 135.391 1.00 42.63 471 GLU B C 1
ATOM 8508 O O . GLU B 1 471 ? 39.414 32.152 135.103 1.00 53.05 471 GLU B O 1
ATOM 8514 N N . LYS B 1 472 ? 39.588 30.241 136.272 1.00 31.91 472 LYS B N 1
ATOM 8515 C CA . LYS B 1 472 ? 38.319 30.440 136.965 1.00 35.13 472 LYS B CA 1
ATOM 8516 C C . LYS B 1 472 ? 38.489 31.238 138.262 1.00 30.16 472 LYS B C 1
ATOM 8517 O O . LYS B 1 472 ? 39.385 30.961 139.058 1.00 24.87 472 LYS B O 1
ATOM 8522 N N . CYS B 1 473 A 37.617 32.221 138.476 1.00 28.62 473 CYS B N 1
ATOM 8523 C CA . CYS B 1 473 A 37.688 33.055 139.675 1.00 29.55 473 CYS B CA 1
ATOM 8524 C C . CYS B 1 473 A 36.451 32.916 140.553 1.00 26.94 473 CYS B C 1
ATOM 8525 O O . CYS B 1 473 A 35.347 32.693 140.058 1.00 28.09 473 CYS B O 1
ATOM 8528 N N . ILE B 1 474 ? 36.647 33.057 141.860 1.00 25.15 474 ILE B N 1
ATOM 8529 C CA . ILE B 1 474 ? 35.536 33.173 142.794 1.00 25.46 474 ILE B CA 1
ATOM 8530 C C . ILE B 1 474 ? 35.273 34.646 143.099 1.00 26.27 474 ILE B C 1
ATOM 8531 O O . ILE B 1 474 ? 36.101 35.314 143.718 1.00 24.74 474 ILE B O 1
ATOM 8536 N N . ALA B 1 475 ? 34.119 35.149 142.674 1.00 22.02 475 ALA B N 1
ATOM 8537 C CA . ALA B 1 475 ? 33.787 36.553 142.892 1.00 26.14 475 ALA B CA 1
ATOM 8538 C C . ALA B 1 475 ? 33.053 36.753 144.213 1.00 24.83 475 ALA B C 1
ATOM 8539 O O . ALA B 1 475 ? 32.221 35.931 144.600 1.00 24.59 475 ALA B O 1
ATOM 8541 N N . TYR B 1 476 ? 33.362 37.849 144.900 1.00 21.64 476 TYR B N 1
ATOM 8542 C CA . TYR B 1 476 ? 32.646 38.208 146.119 1.00 29.30 476 TYR B CA 1
ATOM 8543 C C . TYR B 1 476 ? 32.697 39.718 146.357 1.00 25.90 476 TYR B C 1
ATOM 8544 O O . TYR B 1 476 ? 33.661 40.380 145.982 1.00 26.33 476 TYR B O 1
ATOM 8553 N N . ALA B 1 477 ? 31.657 40.255 146.988 1.00 27.03 477 ALA B N 1
ATOM 8554 C CA . ALA B 1 477 ? 31.528 41.700 147.173 1.00 28.10 477 ALA B CA 1
ATOM 8555 C C . ALA B 1 477 ? 32.352 42.207 148.357 1.00 30.60 477 ALA B C 1
ATOM 8556 O O . ALA B 1 477 ? 32.969 43.271 148.282 1.00 29.52 477 ALA B O 1
ATOM 8558 N N . GLU B 1 478 ? 32.341 41.458 149.454 1.00 30.89 478 GLU B N 1
ATOM 8559 C CA . GLU B 1 478 ? 33.165 41.794 150.612 1.00 32.23 478 GLU B CA 1
ATOM 8560 C C . GLU B 1 478 ? 33.781 40.542 151.231 1.00 36.57 478 GLU B C 1
ATOM 8561 O O . GLU B 1 478 ? 33.257 39.437 151.081 1.00 33.45 478 GLU B O 1
ATOM 8567 N N . SER B 1 479 ? 34.903 40.727 151.918 1.00 32.53 479 SER B N 1
ATOM 8568 C CA . SER B 1 479 ? 35.646 39.620 152.500 1.00 27.09 479 SER B CA 1
ATOM 8569 C C . SER B 1 479 ? 35.305 39.447 153.972 1.00 28.99 479 SER B C 1
ATOM 8570 O O . SER B 1 479 ? 34.617 40.281 154.556 1.00 35.73 479 SER B O 1
ATOM 8573 N N . HIS B 1 480 ? 35.798 38.371 154.575 1.00 29.38 480 HIS B N 1
ATOM 8574 C CA . HIS B 1 480 ? 35.596 38.161 156.002 1.00 29.79 480 HIS B CA 1
ATOM 8575 C C . HIS B 1 480 ? 36.445 39.145 156.807 1.00 32.83 480 HIS B C 1
ATOM 8576 O O . HIS B 1 480 ? 36.109 39.487 157.940 1.00 33.63 480 HIS B O 1
ATOM 8583 N N . ASP B 1 481 ? 37.536 39.611 156.208 1.00 34.37 481 ASP B N 1
ATOM 8584 C CA . ASP B 1 481 ? 38.376 40.628 156.832 1.00 34.81 481 ASP B CA 1
ATOM 8585 C C . ASP B 1 481 ? 37.633 41.950 157.039 1.00 36.10 481 ASP B C 1
ATOM 8586 O O . ASP B 1 481 ? 37.938 42.699 157.969 1.00 32.06 481 ASP B O 1
ATOM 8591 N N . GLN B 1 482 ? 36.656 42.233 156.179 1.00 32.54 482 GLN B N 1
ATOM 8592 C CA . GLN B 1 482 ? 35.914 43.491 156.265 1.00 30.77 482 GLN B CA 1
ATOM 8593 C C . GLN B 1 482 ? 34.819 43.409 157.318 1.00 29.97 482 GLN B C 1
ATOM 8594 O O . GLN B 1 482 ? 34.157 44.403 157.619 1.00 27.61 482 GLN B O 1
ATOM 8600 N N . ALA B 1 483 ? 34.631 42.219 157.876 1.00 27.93 483 ALA B N 1
ATOM 8601 C CA . ALA B 1 483 ? 33.608 42.011 158.888 1.00 20.99 483 ALA B CA 1
ATOM 8602 C C . ALA B 1 483 ? 34.187 42.197 160.283 1.00 22.96 483 ALA B C 1
ATOM 8603 O O . ALA B 1 483 ? 33.455 42.194 161.271 1.00 24.79 483 ALA B O 1
ATOM 8605 N N . LEU B 1 484 ? 35.504 42.360 160.359 1.00 23.38 484 LEU B N 1
ATOM 8606 C CA . LEU B 1 484 ? 36.186 42.438 161.646 1.00 22.95 484 LEU B CA 1
ATOM 8607 C C . LEU B 1 484 ? 36.132 43.832 162.260 1.00 29.93 484 LEU B C 1
ATOM 8608 O O . LEU B 1 484 ? 35.794 44.810 161.593 1.00 34.60 484 LEU B O 1
ATOM 8613 N N . VAL B 1 485 ? 36.495 43.914 163.536 1.00 33.34 485 VAL B N 1
ATOM 8614 C CA . VAL B 1 485 ? 36.524 45.181 164.251 1.00 35.04 485 VAL B CA 1
ATOM 8615 C C . VAL B 1 485 ? 37.608 46.083 163.664 1.00 34.61 485 VAL B C 1
ATOM 8616 O O . VAL B 1 485 ? 38.694 45.621 163.312 1.00 37.27 485 VAL B O 1
ATOM 8620 N N . GLY B 1 486 ? 37.288 47.363 163.510 1.00 33.60 486 GLY B N 1
ATOM 8621 C CA . GLY B 1 486 ? 38.237 48.322 162.977 1.00 35.37 486 GLY B CA 1
ATOM 8622 C C . GLY B 1 486 ? 38.035 48.553 161.491 1.00 39.18 486 GLY B C 1
ATOM 8623 O O . GLY B 1 486 ? 38.489 49.556 160.939 1.00 39.53 486 GLY B O 1
ATOM 8624 N N . ASP B 1 487 ? 37.353 47.615 160.842 1.00 40.50 487 ASP B N 1
ATOM 8625 C CA . ASP B 1 487 ? 37.086 47.703 159.412 1.00 31.59 487 ASP B CA 1
ATOM 8626 C C . ASP B 1 487 ? 35.612 48.041 159.186 1.00 36.53 487 ASP B C 1
ATOM 8627 O O . ASP B 1 487 ? 34.878 48.294 160.144 1.00 38.98 487 ASP B O 1
ATOM 8632 N N . LYS B 1 488 ? 35.185 48.061 157.926 1.00 30.43 488 LYS B N 1
ATOM 8633 C CA . LYS B 1 488 ? 33.791 48.348 157.595 1.00 32.69 488 LYS B CA 1
ATOM 8634 C C . LYS B 1 488 ? 33.187 47.334 156.631 1.00 30.85 488 LYS B C 1
ATOM 8635 O O . LYS B 1 488 ? 33.790 46.997 155.613 1.00 35.03 488 LYS B O 1
ATOM 8641 N N . SER B 1 489 ? 31.985 46.867 156.950 1.00 26.95 489 SER B N 1
ATOM 8642 C CA . SER B 1 489 ? 31.229 46.015 156.042 1.00 29.18 489 SER B CA 1
ATOM 8643 C C . SER B 1 489 ? 30.556 46.874 154.983 1.00 31.06 489 SER B C 1
ATOM 8644 O O . SER B 1 489 ? 30.493 48.094 155.125 1.00 29.88 489 SER B O 1
ATOM 8647 N N . LEU B 1 490 ? 30.054 46.242 153.925 1.00 30.36 490 LEU B N 1
ATOM 8648 C CA . LEU B 1 490 ? 29.300 46.963 152.904 1.00 29.78 490 LEU B CA 1
ATOM 8649 C C . LEU B 1 490 ? 28.093 47.667 153.506 1.00 32.84 490 LEU B C 1
ATOM 8650 O O . LEU B 1 490 ? 27.794 48.809 153.158 1.00 35.19 490 LEU B O 1
ATOM 8655 N N . ALA B 1 491 ? 27.406 46.980 154.411 1.00 29.82 491 ALA B N 1
ATOM 8656 C CA . ALA B 1 491 ? 26.202 47.520 155.027 1.00 28.72 491 ALA B CA 1
ATOM 8657 C C . ALA B 1 491 ? 26.499 48.788 155.821 1.00 31.90 491 ALA B C 1
ATOM 8658 O O . ALA B 1 491 ? 25.692 49.718 155.842 1.00 33.38 491 ALA B O 1
ATOM 8660 N N . PHE B 1 492 ? 27.663 48.832 156.462 1.00 30.70 492 PHE B N 1
ATOM 8661 C CA . PHE B 1 492 ? 28.025 49.992 157.263 1.00 31.75 492 PHE B CA 1
ATOM 8662 C C . PHE B 1 492 ? 28.560 51.127 156.391 1.00 31.68 492 PHE B C 1
ATOM 8663 O O . PHE B 1 492 ? 28.348 52.301 156.698 1.00 32.19 492 PHE B O 1
ATOM 8671 N N . TRP B 1 493 ? 29.255 50.778 155.313 1.00 28.07 493 TRP B N 1
ATOM 8672 C CA . TRP B 1 493 ? 29.675 51.775 154.333 1.00 30.39 493 TRP B CA 1
ATOM 8673 C C . TRP B 1 493 ? 28.466 52.507 153.765 1.00 36.01 493 TRP B C 1
ATOM 8674 O O . TRP B 1 493 ? 28.529 53.706 153.474 1.00 30.47 493 TRP B O 1
ATOM 8685 N N . LEU B 1 494 ? 27.363 51.777 153.631 1.00 29.37 494 LEU B N 1
ATOM 8686 C CA . LEU B 1 494 ? 26.183 52.279 152.942 1.00 27.62 494 LEU B CA 1
ATOM 8687 C C . LEU B 1 494 ? 25.204 52.995 153.865 1.00 32.17 494 LEU B C 1
ATOM 8688 O O . LEU B 1 494 ? 24.566 53.967 153.457 1.00 38.81 494 LEU B O 1
ATOM 8693 N N . MET B 1 495 ? 25.087 52.530 155.105 1.00 29.74 495 MET B N 1
ATOM 8694 C CA . MET B 1 495 ? 24.050 53.042 155.997 1.00 33.06 495 MET B CA 1
ATOM 8695 C C . MET B 1 495 ? 24.596 53.803 157.202 1.00 33.30 495 MET B C 1
ATOM 8696 O O . MET B 1 495 ? 23.892 54.622 157.792 1.00 40.30 495 MET B O 1
ATOM 8701 N N . ASP B 1 496 ? 25.852 53.542 157.546 1.00 33.12 496 ASP B N 1
ATOM 8702 C CA . ASP B 1 496 ? 26.508 54.170 158.692 1.00 33.76 496 ASP B CA 1
ATOM 8703 C C . ASP B 1 496 ? 25.656 54.094 159.964 1.00 33.78 496 ASP B C 1
ATOM 8704 O O . ASP B 1 496 ? 25.236 53.014 160.367 1.00 37.73 496 ASP B O 1
ATOM 8709 N N . ALA B 1 497 ? 25.375 55.239 160.574 1.00 36.69 497 ALA B N 1
ATOM 8710 C CA . ALA B 1 497 ? 24.719 55.262 161.881 1.00 32.88 497 ALA B CA 1
ATOM 8711 C C . ALA B 1 497 ? 23.239 54.890 161.820 1.00 32.10 497 ALA B C 1
ATOM 8712 O O . ALA B 1 497 ? 22.658 54.476 162.825 1.00 28.86 497 ALA B O 1
ATOM 8714 N N . GLU B 1 498 ? 22.633 55.036 160.644 1.00 35.61 498 GLU B N 1
ATOM 8715 C CA . GLU B 1 498 ? 21.213 54.736 160.474 1.00 34.64 498 GLU B CA 1
ATOM 8716 C C . GLU B 1 498 ? 20.954 53.233 160.499 1.00 34.24 498 GLU B C 1
ATOM 8717 O O . GLU B 1 498 ? 19.808 52.787 160.539 1.00 36.44 498 GLU B O 1
ATOM 8723 N N . MET B 1 499 ? 22.036 52.463 160.470 1.00 37.02 499 MET B N 1
ATOM 8724 C CA . MET B 1 499 ? 21.989 51.021 160.674 1.00 34.09 499 MET B CA 1
ATOM 8725 C C . MET B 1 499 ? 21.304 50.656 161.992 1.00 31.78 499 MET B C 1
ATOM 8726 O O . MET B 1 499 ? 20.659 49.615 162.096 1.00 35.29 499 MET B O 1
ATOM 8731 N N . TYR B 1 500 ? 21.437 51.521 162.994 1.00 31.30 500 TYR B N 1
ATOM 8732 C CA . TYR B 1 500 ? 20.936 51.221 164.333 1.00 34.62 500 TYR B CA 1
ATOM 8733 C C . TYR B 1 500 ? 19.688 52.013 164.717 1.00 32.56 500 TYR B C 1
ATOM 8734 O O . TYR B 1 500 ? 19.187 51.880 165.832 1.00 31.56 500 TYR B O 1
ATOM 8743 N N . THR B 1 501 ? 19.193 52.843 163.806 1.00 32.70 501 THR B N 1
ATOM 8744 C CA . THR B 1 501 ? 18.008 53.643 164.098 1.00 30.79 501 THR B CA 1
ATOM 8745 C C . THR B 1 501 ? 16.866 53.337 163.139 1.00 35.94 501 THR B C 1
ATOM 8746 O O . THR B 1 501 ? 15.697 53.474 163.497 1.00 46.15 501 THR B O 1
ATOM 8750 N N . ASN B 1 502 ? 17.199 52.911 161.925 1.00 34.35 502 ASN B N 1
ATOM 8751 C CA . ASN B 1 502 ? 16.184 52.767 160.891 1.00 32.07 502 ASN B CA 1
ATOM 8752 C C . ASN B 1 502 ? 16.179 51.446 160.126 1.00 32.15 502 ASN B C 1
ATOM 8753 O O . ASN B 1 502 ? 15.831 51.419 158.946 1.00 36.23 502 ASN B O 1
ATOM 8758 N N . MET B 1 503 ? 16.567 50.355 160.774 1.00 34.93 503 MET B N 1
ATOM 8759 C CA . MET B 1 503 ? 16.459 49.050 160.128 1.00 34.84 503 MET B CA 1
ATOM 8760 C C . MET B 1 503 ? 15.185 48.342 160.595 1.00 31.03 503 MET B C 1
ATOM 8761 O O . MET B 1 503 ? 14.935 47.184 160.256 1.00 34.05 503 MET B O 1
ATOM 8766 N N . SER B 1 504 ? 14.389 49.057 161.382 1.00 27.98 504 SER B N 1
ATOM 8767 C CA . SER B 1 504 ? 13.079 48.588 161.820 1.00 29.14 504 SER B CA 1
ATOM 8768 C C . SER B 1 504 ? 11.969 49.116 160.915 1.00 32.85 504 SER B C 1
ATOM 8769 O O . SER B 1 504 ? 11.997 50.276 160.501 1.00 30.73 504 SER B O 1
ATOM 8772 N N . VAL B 1 505 ? 10.995 48.263 160.604 1.00 28.78 505 VAL B N 1
ATOM 8773 C CA . VAL B 1 505 ? 9.877 48.668 159.757 1.00 28.43 505 VAL B CA 1
ATOM 8774 C C . VAL B 1 505 ? 8.958 49.664 160.462 1.00 29.83 505 VAL B C 1
ATOM 8775 O O . VAL B 1 505 ? 8.056 50.226 159.841 1.00 33.30 505 VAL B O 1
ATOM 8779 N N . LEU B 1 506 ? 9.189 49.887 161.754 1.00 29.02 506 LEU B N 1
ATOM 8780 C CA . LEU B 1 506 ? 8.383 50.837 162.515 1.00 29.16 506 LEU B CA 1
ATOM 8781 C C . LEU B 1 506 ? 8.939 52.255 162.414 1.00 30.97 506 LEU B C 1
ATOM 8782 O O . LEU B 1 506 ? 8.353 53.198 162.943 1.00 34.01 506 LEU B O 1
ATOM 8787 N N . THR B 1 507 ? 10.067 52.399 161.727 1.00 28.04 507 THR B N 1
ATOM 8788 C CA . THR B 1 507 ? 10.714 53.695 161.578 1.00 28.84 507 THR B CA 1
ATOM 8789 C C . THR B 1 507 ? 10.597 54.166 160.133 1.00 29.26 507 THR B C 1
ATOM 8790 O O . THR B 1 507 ? 10.296 53.369 159.247 1.00 31.02 507 THR B O 1
ATOM 8794 N N . PRO B 1 508 ? 10.827 55.464 159.888 1.00 27.10 508 PRO B N 1
ATOM 8795 C CA . PRO B 1 508 ? 10.745 55.950 158.507 1.00 29.92 508 PRO B CA 1
ATOM 8796 C C . PRO B 1 508 ? 11.750 55.281 157.574 1.00 30.43 508 PRO B C 1
ATOM 8797 O O . PRO B 1 508 ? 12.897 55.046 157.950 1.00 28.97 508 PRO B O 1
ATOM 8801 N N . PHE B 1 509 ? 11.299 54.963 156.367 1.00 26.38 509 PHE B N 1
ATOM 8802 C CA . PHE B 1 509 ? 12.170 54.461 155.317 1.00 26.86 509 PHE B CA 1
ATOM 8803 C C . PHE B 1 509 ? 12.965 55.641 154.757 1.00 28.79 509 PHE B C 1
ATOM 8804 O O . PHE B 1 509 ? 12.698 56.110 153.647 1.00 26.62 509 PHE B O 1
ATOM 8812 N N . THR B 1 510 ? 13.936 56.119 155.533 1.00 26.39 510 THR B N 1
ATOM 8813 C CA . THR B 1 510 ? 14.695 57.322 155.188 1.00 25.58 510 THR B CA 1
ATOM 8814 C C . THR B 1 510 ? 15.477 57.134 153.892 1.00 32.72 510 THR B C 1
ATOM 8815 O O . THR B 1 510 ? 15.757 56.002 153.497 1.00 34.01 510 THR B O 1
ATOM 8819 N N . PRO B 1 511 ? 15.834 58.245 153.222 1.00 38.58 511 PRO B N 1
ATOM 8820 C CA . PRO B 1 511 ? 16.623 58.138 151.987 1.00 35.29 511 PRO B CA 1
ATOM 8821 C C . PRO B 1 511 ? 18.004 57.507 152.180 1.00 28.77 511 PRO B C 1
ATOM 8822 O O . PRO B 1 511 ? 18.571 57.007 151.207 1.00 32.31 511 PRO B O 1
ATOM 8826 N N . VAL B 1 512 ? 18.524 57.499 153.405 1.00 24.77 512 VAL B N 1
ATOM 8827 C CA . VAL B 1 512 ? 19.816 56.865 153.669 1.00 30.16 512 VAL B CA 1
ATOM 8828 C C . VAL B 1 512 ? 19.664 55.346 153.664 1.00 30.46 512 VAL B C 1
ATOM 8829 O O . VAL B 1 512 ? 20.423 54.640 152.995 1.00 26.96 512 VAL B O 1
ATOM 8833 N N . ILE B 1 513 ? 18.676 54.853 154.407 1.00 29.29 513 ILE B N 1
ATOM 8834 C CA . ILE B 1 513 ? 18.356 53.431 154.428 1.00 24.86 513 ILE B CA 1
ATOM 8835 C C . ILE B 1 513 ? 17.916 52.958 153.047 1.00 29.56 513 ILE B C 1
ATOM 8836 O O . ILE B 1 513 ? 18.265 51.855 152.613 1.00 34.03 513 ILE B O 1
ATOM 8841 N N . ASP B 1 514 ? 17.173 53.809 152.349 1.00 30.17 514 ASP B N 1
ATOM 8842 C CA . ASP B 1 514 ? 16.707 53.486 151.009 1.00 29.87 514 ASP B CA 1
ATOM 8843 C C . ASP B 1 514 ? 17.883 53.229 150.080 1.00 31.37 514 ASP B C 1
ATOM 8844 O O . ASP B 1 514 ? 17.974 52.167 149.471 1.00 30.27 514 ASP B O 1
ATOM 8849 N N . ARG B 1 515 ? 18.798 54.191 150.010 1.00 35.42 515 ARG B N 1
ATOM 8850 C CA . ARG B 1 515 ? 19.978 54.072 149.162 1.00 32.67 515 ARG B CA 1
ATOM 8851 C C . ARG B 1 515 ? 20.820 52.861 149.547 1.00 28.55 515 ARG B C 1
ATOM 8852 O O . ARG B 1 515 ? 21.271 52.107 148.685 1.00 31.13 515 ARG B O 1
ATOM 8860 N N . GLY B 1 516 ? 21.006 52.668 150.848 1.00 24.61 516 GLY B N 1
ATOM 8861 C CA . GLY B 1 516 ? 21.809 51.567 151.344 1.00 27.77 516 GLY B CA 1
ATOM 8862 C C . GLY B 1 516 ? 21.261 50.215 150.934 1.00 28.97 516 GLY B C 1
ATOM 8863 O O . GLY B 1 516 ? 21.989 49.384 150.395 1.00 31.35 516 GLY B O 1
ATOM 8864 N N . ILE B 1 517 ? 19.973 50.000 151.178 1.00 24.87 517 ILE B N 1
ATOM 8865 C CA . ILE B 1 517 ? 19.331 48.743 150.820 1.00 27.44 517 ILE B CA 1
ATOM 8866 C C . ILE B 1 517 ? 19.396 48.465 149.316 1.00 27.46 517 ILE B C 1
ATOM 8867 O O . ILE B 1 517 ? 19.619 47.327 148.899 1.00 29.41 517 ILE B O 1
ATOM 8872 N N . GLN B 1 518 ? 19.238 49.500 148.498 1.00 27.45 518 GLN B N 1
ATOM 8873 C CA . GLN B 1 518 ? 19.237 49.292 147.053 1.00 30.39 518 GLN B CA 1
ATOM 8874 C C . GLN B 1 518 ? 20.637 48.981 146.532 1.00 31.17 518 GLN B C 1
ATOM 8875 O O . GLN B 1 518 ? 20.813 48.073 145.720 1.00 29.41 518 GLN B O 1
ATOM 8881 N N . LEU B 1 519 ? 21.633 49.732 146.993 1.00 26.91 519 LEU B N 1
ATOM 8882 C CA . LEU B 1 519 ? 22.995 49.531 146.512 1.00 28.54 519 LEU B CA 1
ATOM 8883 C C . LEU B 1 519 ? 23.581 48.214 147.022 1.00 31.18 519 LEU B C 1
ATOM 8884 O O . LEU B 1 519 ? 24.395 47.585 146.345 1.00 31.54 519 LEU B O 1
ATOM 8889 N N . HIS B 1 520 ? 23.141 47.784 148.200 1.00 26.53 520 HIS B N 1
ATOM 8890 C CA . HIS B 1 520 ? 23.593 46.520 148.770 1.00 22.64 520 HIS B CA 1
ATOM 8891 C C . HIS B 1 520 ? 23.223 45.357 147.852 1.00 26.20 520 HIS B C 1
ATOM 8892 O O . HIS B 1 520 ? 24.032 44.462 147.602 1.00 26.10 520 HIS B O 1
ATOM 8899 N N . LYS B 1 521 ? 21.994 45.384 147.349 1.00 24.90 521 LYS B N 1
ATOM 8900 C CA . LYS B 1 521 ? 21.510 44.354 146.438 1.00 24.92 521 LYS B CA 1
ATOM 8901 C C . LYS B 1 521 ? 22.219 44.429 145.093 1.00 25.06 521 LYS B C 1
ATOM 8902 O O . LYS B 1 521 ? 22.649 43.411 144.549 1.00 26.75 521 LYS B O 1
ATOM 8908 N N . MET B 1 522 ? 22.350 45.641 144.567 1.00 24.08 522 MET B N 1
ATOM 8909 C CA . MET B 1 522 ? 22.915 45.835 143.238 1.00 25.46 522 MET B CA 1
ATOM 8910 C C . MET B 1 522 ? 24.395 45.467 143.189 1.00 26.20 522 MET B C 1
ATOM 8911 O O . MET B 1 522 ? 24.853 44.847 142.229 1.00 25.17 522 MET B O 1
ATOM 8916 N N . ILE B 1 523 ? 25.135 45.842 144.227 1.00 21.86 523 ILE B N 1
ATOM 8917 C CA . ILE B 1 523 ? 26.563 45.554 144.289 1.00 25.86 523 ILE B CA 1
ATOM 8918 C C . ILE B 1 523 ? 26.798 44.038 144.292 1.00 28.13 523 ILE B C 1
ATOM 8919 O O . ILE B 1 523 ? 27.672 43.528 143.587 1.00 26.48 523 ILE B O 1
ATOM 8924 N N . ARG B 1 524 ? 25.994 43.320 145.066 1.00 25.42 524 ARG B N 1
ATOM 8925 C CA . ARG B 1 524 ? 26.080 41.868 145.106 1.00 20.93 524 ARG B CA 1
ATOM 8926 C C . ARG B 1 524 ? 25.708 41.234 143.765 1.00 22.89 524 ARG B C 1
ATOM 8927 O O . ARG B 1 524 ? 26.406 40.349 143.278 1.00 27.12 524 ARG B O 1
ATOM 8935 N N . LEU B 1 525 ? 24.613 41.690 143.166 1.00 24.84 525 LEU B N 1
ATOM 8936 C CA . LEU B 1 525 ? 24.132 41.100 141.918 1.00 23.99 525 LEU B CA 1
ATOM 8937 C C . LEU B 1 525 ? 25.078 41.345 140.733 1.00 25.16 525 LEU B C 1
ATOM 8938 O O . LEU B 1 525 ? 25.262 40.460 139.896 1.00 24.43 525 LEU B O 1
ATOM 8943 N N . ILE B 1 526 ? 25.678 42.532 140.656 1.00 26.85 526 ILE B N 1
ATOM 8944 C CA . ILE B 1 526 ? 26.591 42.837 139.556 1.00 22.96 526 ILE B CA 1
ATOM 8945 C C . ILE B 1 526 ? 27.878 42.031 139.739 1.00 27.98 526 ILE B C 1
ATOM 8946 O O . ILE B 1 526 ? 28.520 41.635 138.766 1.00 27.12 526 ILE B O 1
ATOM 8951 N N . THR B 1 527 ? 28.239 41.777 140.994 1.00 26.25 527 THR B N 1
ATOM 8952 C CA . THR B 1 527 ? 29.382 40.931 141.306 1.00 23.77 527 THR B CA 1
ATOM 8953 C C . THR B 1 527 ? 29.059 39.481 140.956 1.00 26.05 527 THR B C 1
ATOM 8954 O O . THR B 1 527 ? 29.868 38.774 140.357 1.00 30.19 527 THR B O 1
ATOM 8958 N N . HIS B 1 528 ? 27.852 39.063 141.325 1.00 26.22 528 HIS B N 1
ATOM 8959 C CA . HIS B 1 528 ? 27.368 37.702 141.110 1.00 25.53 528 HIS B CA 1
ATOM 8960 C C . HIS B 1 528 ? 27.252 37.339 139.627 1.00 27.84 528 HIS B C 1
ATOM 8961 O O . HIS B 1 528 ? 27.639 36.246 139.216 1.00 31.33 528 HIS B O 1
ATOM 8968 N N . GLY B 1 529 ? 26.719 38.258 138.828 1.00 23.14 529 GLY B N 1
ATOM 8969 C CA . GLY B 1 529 ? 26.450 37.976 137.431 1.00 20.95 529 GLY B CA 1
ATOM 8970 C C . GLY B 1 529 ? 27.592 38.258 136.470 1.00 25.78 529 GLY B C 1
ATOM 8971 O O . GLY B 1 529 ? 27.678 37.645 135.406 1.00 25.75 529 GLY B O 1
ATOM 8972 N N . LEU B 1 530 ? 28.476 39.179 136.839 1.00 25.07 530 LEU B N 1
ATOM 8973 C CA . LEU B 1 530 ? 29.516 39.642 135.924 1.00 24.89 530 LEU B CA 1
ATOM 8974 C C . LEU B 1 530 ? 30.930 39.255 136.347 1.00 28.38 530 LEU B C 1
ATOM 8975 O O . LEU B 1 530 ? 31.811 39.096 135.505 1.00 28.36 530 LEU B O 1
ATOM 8980 N N . GLY B 1 531 ? 31.141 39.098 137.650 1.00 26.60 531 GLY B N 1
ATOM 8981 C CA . GLY B 1 531 ? 32.484 39.068 138.200 1.00 28.18 531 GLY B CA 1
ATOM 8982 C C . GLY B 1 531 ? 33.323 37.806 138.064 1.00 34.34 531 GLY B C 1
ATOM 8983 O O . GLY B 1 531 ? 34.551 37.891 138.072 1.00 31.31 531 GLY B O 1
ATOM 8984 N N . GLY B 1 532 ? 32.696 36.639 137.946 1.00 27.11 532 GLY B N 1
ATOM 8985 C CA . GLY B 1 532 ? 33.473 35.413 137.918 1.00 29.75 532 GLY B CA 1
ATOM 8986 C C . GLY B 1 532 ? 32.777 34.130 137.509 1.00 31.79 532 GLY B C 1
ATOM 8987 O O . GLY B 1 532 ? 31.702 34.145 136.909 1.00 34.67 532 GLY B O 1
ATOM 8988 N N . GLU B 1 533 ? 33.414 33.010 137.843 1.00 28.94 533 GLU B N 1
ATOM 8989 C CA . GLU B 1 533 ? 32.905 31.686 137.509 1.00 28.33 533 GLU B CA 1
ATOM 8990 C C . GLU B 1 533 ? 32.409 30.981 138.768 1.00 30.93 533 GLU B C 1
ATOM 8991 O O . GLU B 1 533 ? 32.075 29.795 138.741 1.00 28.52 533 GLU B O 1
ATOM 8997 N N . GLY B 1 534 ? 32.400 31.716 139.875 1.00 25.93 534 GLY B N 1
ATOM 8998 C CA . GLY B 1 534 ? 31.871 31.226 141.133 1.00 20.53 534 GLY B CA 1
ATOM 8999 C C . GLY B 1 534 ? 31.600 32.391 142.066 1.00 27.00 534 GLY B C 1
ATOM 9000 O O . GLY B 1 534 ? 32.169 33.469 141.897 1.00 27.60 534 GLY B O 1
ATOM 9001 N N . TYR B 1 535 ? 30.744 32.178 143.060 1.00 28.75 535 TYR B N 1
ATOM 9002 C CA . TYR B 1 535 ? 30.385 33.245 143.987 1.00 23.14 535 TYR B CA 1
ATOM 9003 C C . TYR B 1 535 ? 30.614 32.801 145.427 1.00 25.36 535 TYR B C 1
ATOM 9004 O O . TYR B 1 535 ? 30.377 31.643 145.774 1.00 21.78 535 TYR B O 1
ATOM 9013 N N . LEU B 1 536 ? 31.081 33.727 146.259 1.00 24.03 536 LEU B N 1
ATOM 9014 C CA . LEU B 1 536 ? 31.301 33.455 147.673 1.00 21.53 536 LEU B CA 1
ATOM 9015 C C . LEU B 1 536 ? 30.650 34.527 148.540 1.00 25.35 536 LEU B C 1
ATOM 9016 O O . LEU B 1 536 ? 30.571 35.692 148.156 1.00 28.55 536 LEU B O 1
ATOM 9021 N N . ASN B 1 537 ? 30.177 34.117 149.709 1.00 27.39 537 ASN B N 1
ATOM 9022 C CA . ASN B 1 537 ? 29.554 35.027 150.658 1.00 26.19 537 ASN B CA 1
ATOM 9023 C C . ASN B 1 537 ? 29.906 34.646 152.094 1.00 27.37 537 ASN B C 1
ATOM 9024 O O . ASN B 1 537 ? 29.735 33.492 152.489 1.00 25.59 537 ASN B O 1
ATOM 9029 N N . PHE B 1 538 ? 30.411 35.603 152.868 1.00 21.88 538 PHE B N 1
ATOM 9030 C CA . PHE B 1 538 ? 30.745 35.338 154.265 1.00 20.69 538 PHE B CA 1
ATOM 9031 C C . PHE B 1 538 ? 29.511 35.476 155.151 1.00 25.77 538 PHE B C 1
ATOM 9032 O O . PHE B 1 538 ? 28.718 36.405 154.978 1.00 26.96 538 PHE B O 1
ATOM 9040 N N . MET B 1 539 ? 29.372 34.559 156.108 1.00 23.52 539 MET B N 1
ATOM 9041 C CA . MET B 1 539 ? 28.151 34.438 156.908 1.00 25.82 539 MET B CA 1
ATOM 9042 C C . MET B 1 539 ? 27.717 35.746 157.579 1.00 28.59 539 MET B C 1
ATOM 9043 O O . MET B 1 539 ? 28.496 36.405 158.267 1.00 27.28 539 MET B O 1
ATOM 9048 N N . GLY B 1 540 ? 26.463 36.119 157.347 1.00 25.85 540 GLY B N 1
ATOM 9049 C CA . GLY B 1 540 ? 25.918 37.349 157.883 1.00 22.73 540 GLY B CA 1
ATOM 9050 C C . GLY B 1 540 ? 25.753 38.432 156.833 1.00 26.43 540 GLY B C 1
ATOM 9051 O O . GLY B 1 540 ? 24.764 39.164 156.837 1.00 29.09 540 GLY B O 1
ATOM 9052 N N . ASN B 1 541 ? 26.715 38.535 155.923 1.00 25.68 541 ASN B N 1
ATOM 9053 C CA . ASN B 1 541 ? 26.695 39.611 154.942 1.00 28.44 541 ASN B CA 1
ATOM 9054 C C . ASN B 1 541 ? 25.560 39.469 153.937 1.00 25.53 541 ASN B C 1
ATOM 9055 O O . ASN B 1 541 ? 25.219 40.426 153.242 1.00 31.14 541 ASN B O 1
ATOM 9060 N N . GLU B 1 542 ? 24.971 38.280 153.862 1.00 21.23 542 GLU B N 1
ATOM 9061 C CA . GLU B 1 542 ? 23.891 38.040 152.911 1.00 24.25 542 GLU B CA 1
ATOM 9062 C C . GLU B 1 542 ? 22.623 38.800 153.306 1.00 26.16 542 GLU B C 1
ATOM 9063 O O . GLU B 1 542 ? 21.721 38.974 152.487 1.00 25.18 542 GLU B O 1
ATOM 9069 N N . PHE B 1 543 ? 22.555 39.254 154.554 1.00 24.09 543 PHE B N 1
ATOM 9070 C CA . PHE B 1 543 ? 21.437 40.088 154.979 1.00 24.22 543 PHE B CA 1
ATOM 9071 C C . PHE B 1 543 ? 21.898 41.407 155.611 1.00 24.80 543 PHE B C 1
ATOM 9072 O O . PHE B 1 543 ? 21.129 42.072 156.306 1.00 21.47 543 PHE B O 1
ATOM 9080 N N . GLY B 1 544 ? 23.149 41.783 155.366 1.00 24.78 544 GLY B N 1
ATOM 9081 C CA . GLY B 1 544 ? 23.671 43.043 155.865 1.00 22.17 544 GLY B CA 1
ATOM 9082 C C . GLY B 1 544 ? 23.778 43.075 157.376 1.00 26.05 544 GLY B C 1
ATOM 9083 O O . GLY B 1 544 ? 23.288 44.002 158.019 1.00 22.66 544 GLY B O 1
ATOM 9084 N N . HIS B 1 545 ? 24.418 42.050 157.934 1.00 28.30 545 HIS B N 1
ATOM 9085 C CA . HIS B 1 545 ? 24.619 41.913 159.373 1.00 22.33 545 HIS B CA 1
ATOM 9086 C C . HIS B 1 545 ? 25.212 43.184 159.983 1.00 26.44 545 HIS B C 1
ATOM 9087 O O . HIS B 1 545 ? 26.203 43.716 159.484 1.00 28.13 545 HIS B O 1
ATOM 9094 N N . PRO B 1 546 ? 24.593 43.685 161.059 1.00 27.30 546 PRO B N 1
ATOM 9095 C CA . PRO B 1 546 ? 25.037 44.928 161.695 1.00 24.85 546 PRO B CA 1
ATOM 9096 C C . PRO B 1 546 ? 26.285 44.728 162.543 1.00 28.34 546 PRO B C 1
ATOM 9097 O O . PRO B 1 546 ? 26.798 43.611 162.612 1.00 25.16 546 PRO B O 1
ATOM 9101 N N . GLU B 1 547 ? 26.757 45.804 163.169 1.00 37.51 547 GLU B N 1
ATOM 9102 C CA . GLU B 1 547 ? 27.905 45.765 164.073 1.00 32.93 547 GLU B CA 1
ATOM 9103 C C . GLU B 1 547 ? 29.152 45.204 163.394 1.00 30.28 547 GLU B C 1
ATOM 9104 O O . GLU B 1 547 ? 29.407 45.482 162.222 1.00 30.82 547 GLU B O 1
ATOM 9110 N N . TRP B 1 548 ? 29.923 44.417 164.134 1.00 28.50 548 TRP B N 1
ATOM 9111 C CA . TRP B 1 548 ? 31.164 43.852 163.616 1.00 26.45 548 TRP B CA 1
ATOM 9112 C C . TRP B 1 548 ? 31.519 42.549 164.306 1.00 29.23 548 TRP B C 1
ATOM 9113 O O . TRP B 1 548 ? 30.857 42.138 165.260 1.00 29.43 548 TRP B O 1
ATOM 9124 N N . LEU B 1 549 ? 32.598 41.927 163.843 1.00 30.94 549 LEU B N 1
ATOM 9125 C CA . LEU B 1 549 ? 33.047 40.654 164.389 1.00 26.70 549 LEU B CA 1
ATOM 9126 C C . LEU B 1 549 ? 34.363 40.844 165.129 1.00 28.34 549 LEU B C 1
ATOM 9127 O O . LEU B 1 549 ? 35.282 41.493 164.632 1.00 31.85 549 LEU B O 1
ATOM 9132 N N . ASP B 1 550 ? 34.445 40.277 166.326 1.00 30.30 550 ASP B N 1
ATOM 9133 C CA . ASP B 1 550 ? 35.642 40.390 167.145 1.00 32.82 550 ASP B CA 1
ATOM 9134 C C . ASP B 1 550 ? 35.789 39.152 168.006 1.00 35.61 550 ASP B C 1
ATOM 9135 O O . ASP B 1 550 ? 34.801 38.619 168.508 1.00 38.05 550 ASP B O 1
ATOM 9140 N N . PHE B 1 551 ? 37.025 38.704 168.189 1.00 31.23 551 PHE B N 1
ATOM 9141 C CA . PHE B 1 551 ? 37.286 37.523 168.997 1.00 28.87 551 PHE B CA 1
ATOM 9142 C C . PHE B 1 551 ? 37.858 37.903 170.353 1.00 33.50 551 PHE B C 1
ATOM 9143 O O . PHE B 1 551 ? 38.462 38.966 170.494 1.00 38.55 551 PHE B O 1
ATOM 9151 N N . PRO B 1 552 ? 37.656 37.041 171.362 1.00 34.30 552 PRO B N 1
ATOM 9152 C CA . PRO B 1 552 ? 38.247 37.260 172.686 1.00 34.37 552 PRO B CA 1
ATOM 9153 C C . PRO B 1 552 ? 39.764 37.396 172.612 1.00 33.69 552 PRO B C 1
ATOM 9154 O O . PRO B 1 552 ? 40.436 36.565 172.007 1.00 38.62 552 PRO B O 1
ATOM 9158 N N . ARG B 1 553 ? 40.287 38.454 173.219 1.00 42.34 553 ARG B N 1
ATOM 9159 C CA . ARG B 1 553 ? 41.715 38.744 173.193 1.00 39.82 553 ARG B CA 1
ATOM 9160 C C . ARG B 1 553 ? 42.055 39.733 174.302 1.00 46.55 553 ARG B C 1
ATOM 9161 O O . ARG B 1 553 ? 41.179 40.140 175.068 1.00 46.09 553 ARG B O 1
ATOM 9169 N N . LYS B 1 554 ? 43.326 40.115 174.385 1.00 46.65 554 LYS B N 1
ATOM 9170 C CA . LYS B 1 554 ? 43.774 41.060 175.402 1.00 47.78 554 LYS B CA 1
ATOM 9171 C C . LYS B 1 554 ? 43.071 42.404 175.242 1.00 50.68 554 LYS B C 1
ATOM 9172 O O . LYS B 1 554 ? 42.593 42.985 176.216 1.00 51.38 554 LYS B O 1
ATOM 9174 N N . GLY B 1 555 ? 43.004 42.886 174.004 1.00 49.40 555 GLY B N 1
ATOM 9175 C CA . GLY B 1 555 ? 42.459 44.200 173.715 1.00 53.74 555 GLY B CA 1
ATOM 9176 C C . GLY B 1 555 ? 40.983 44.422 174.009 1.00 49.39 555 GLY B C 1
ATOM 9177 O O . GLY B 1 555 ? 40.498 45.546 173.879 1.00 46.38 555 GLY B O 1
ATOM 9178 N N . ASN B 1 556 ? 40.266 43.372 174.405 1.00 44.14 556 ASN B N 1
ATOM 9179 C CA . ASN B 1 556 ? 38.868 43.524 174.801 1.00 40.66 556 ASN B CA 1
ATOM 9180 C C . ASN B 1 556 ? 38.519 42.705 176.040 1.00 48.54 556 ASN B C 1
ATOM 9181 O O . ASN B 1 556 ? 37.345 42.442 176.305 1.00 50.58 556 ASN B O 1
ATOM 9186 N N . ASN B 1 557 ? 39.548 42.289 176.773 1.00 47.92 557 ASN B N 1
ATOM 9187 C CA . ASN B 1 557 ? 39.387 41.556 178.027 1.00 42.87 557 ASN B CA 1
ATOM 9188 C C . ASN B 1 557 ? 38.636 40.238 177.861 1.00 49.32 557 ASN B C 1
ATOM 9189 O O . ASN B 1 557 ? 37.712 39.941 178.621 1.00 49.56 557 ASN B O 1
ATOM 9194 N N . GLU B 1 558 ? 39.045 39.464 176.858 1.00 46.04 558 GLU B N 1
ATOM 9195 C CA . GLU B 1 558 ? 38.485 38.142 176.581 1.00 46.25 558 GLU B CA 1
ATOM 9196 C C . GLU B 1 558 ? 36.971 38.171 176.395 1.00 42.99 558 GLU B C 1
ATOM 9197 O O . GLU B 1 558 ? 36.259 37.301 176.903 1.00 41.35 558 GLU B O 1
ATOM 9203 N N . SER B 1 559 ? 36.484 39.172 175.669 1.00 38.91 559 SER B N 1
ATOM 9204 C CA . SER B 1 559 ? 35.052 39.319 175.443 1.00 35.25 559 SER B CA 1
ATOM 9205 C C . SER B 1 559 ? 34.585 38.485 174.254 1.00 38.01 559 SER B C 1
ATOM 9206 O O . SER B 1 559 ? 35.226 38.470 173.204 1.00 36.10 559 SER B O 1
ATOM 9209 N N . TYR B 1 560 ? 33.458 37.802 174.424 1.00 33.80 560 TYR B N 1
ATOM 9210 C CA . TYR B 1 560 ? 32.849 37.046 173.339 1.00 34.58 560 TYR B CA 1
ATOM 9211 C C . TYR B 1 560 ? 31.636 37.780 172.782 1.00 38.14 560 TYR B C 1
ATOM 9212 O O . TYR B 1 560 ? 30.882 37.222 171.983 1.00 41.23 560 TYR B O 1
ATOM 9221 N N . HIS B 1 561 ? 31.452 39.031 173.199 1.00 35.15 561 HIS B N 1
ATOM 9222 C CA . HIS B 1 561 ? 30.223 39.760 172.894 1.00 38.81 561 HIS B CA 1
ATOM 9223 C C . HIS B 1 561 ? 30.021 39.989 171.396 1.00 37.20 561 HIS B C 1
ATOM 9224 O O . HIS B 1 561 ? 28.891 40.049 170.919 1.00 36.32 561 HIS B O 1
ATOM 9231 N N . TYR B 1 562 ? 31.117 40.108 170.656 1.00 37.37 562 TYR B N 1
ATOM 9232 C CA . TYR B 1 562 ? 31.042 40.288 169.212 1.00 32.32 562 TYR B CA 1
ATOM 9233 C C . TYR B 1 562 ? 31.531 39.050 168.459 1.00 31.45 562 TYR B C 1
ATOM 9234 O O . TYR B 1 562 ? 31.698 39.082 167.240 1.00 28.18 562 TYR B O 1
ATOM 9243 N N . ALA B 1 563 ? 31.753 37.960 169.187 1.00 26.91 563 ALA B N 1
ATOM 9244 C CA . ALA B 1 563 ? 32.186 36.711 168.571 1.00 30.85 563 ALA B CA 1
ATOM 9245 C C . ALA B 1 563 ? 30.986 35.814 168.282 1.00 33.13 563 ALA B C 1
ATOM 9246 O O . ALA B 1 563 ? 30.953 34.645 168.671 1.00 28.79 563 ALA B O 1
ATOM 9248 N N . ARG B 1 564 ? 30.007 36.367 167.575 1.00 29.99 564 ARG B N 1
ATOM 9249 C CA . ARG B 1 564 ? 28.739 35.684 167.365 1.00 29.12 564 ARG B CA 1
ATOM 9250 C C . ARG B 1 564 ? 28.067 36.141 166.084 1.00 27.92 564 ARG B C 1
ATOM 9251 O O . ARG B 1 564 ? 28.556 37.041 165.403 1.00 26.22 564 ARG B O 1
ATOM 9259 N N . ARG B 1 565 ? 26.931 35.525 165.776 1.00 30.70 565 ARG B N 1
ATOM 9260 C CA . ARG B 1 565 ? 26.141 35.898 164.613 1.00 28.51 565 ARG B CA 1
ATOM 9261 C C . ARG B 1 565 ? 24.662 36.016 164.978 1.00 32.56 565 ARG B C 1
ATOM 9262 O O . ARG B 1 565 ? 24.066 35.083 165.523 1.00 31.38 565 ARG B O 1
ATOM 9270 N N . GLN B 1 566 ? 24.071 37.167 164.674 1.00 31.76 566 GLN B N 1
ATOM 9271 C CA . GLN B 1 566 ? 22.674 37.417 165.007 1.00 33.04 566 GLN B CA 1
ATOM 9272 C C . GLN B 1 566 ? 21.733 36.970 163.888 1.00 28.99 566 GLN B C 1
ATOM 9273 O O . GLN B 1 566 ? 21.037 37.789 163.292 1.00 31.58 566 GLN B O 1
ATOM 9279 N N . PHE B 1 567 ? 21.715 35.669 163.610 1.00 28.40 567 PHE B N 1
ATOM 9280 C CA . PHE B 1 567 ? 20.878 35.118 162.543 1.00 30.49 567 PHE B CA 1
ATOM 9281 C C . PHE B 1 567 ? 19.387 35.374 162.750 1.00 29.08 567 PHE B C 1
ATOM 9282 O O . PHE B 1 567 ? 18.611 35.321 161.798 1.00 32.09 567 PHE B O 1
ATOM 9290 N N . HIS B 1 568 ? 18.986 35.646 163.987 1.00 26.90 568 HIS B N 1
ATOM 9291 C CA . HIS B 1 568 ? 17.573 35.829 164.297 1.00 30.45 568 HIS B CA 1
ATOM 9292 C C . HIS B 1 568 ? 17.012 37.103 163.668 1.00 34.72 568 HIS B C 1
ATOM 9293 O O . HIS B 1 568 ? 15.796 37.248 163.528 1.00 37.88 568 HIS B O 1
ATOM 9300 N N . LEU B 1 569 ? 17.898 38.015 163.276 1.00 28.38 569 LEU B N 1
ATOM 9301 C CA . LEU B 1 569 ? 17.485 39.277 162.670 1.00 29.58 569 LEU B CA 1
ATOM 9302 C C . LEU B 1 569 ? 16.668 39.087 161.394 1.00 32.55 569 LEU B C 1
ATOM 9303 O O . LEU B 1 569 ? 15.791 39.894 161.092 1.00 39.44 569 LEU B O 1
ATOM 9308 N N . THR B 1 570 ? 16.948 38.019 160.654 1.00 26.96 570 THR B N 1
ATOM 9309 C CA . THR B 1 570 ? 16.229 37.751 159.412 1.00 30.99 570 THR B CA 1
ATOM 9310 C C . THR B 1 570 ? 14.860 37.136 159.663 1.00 32.97 570 THR B C 1
ATOM 9311 O O . THR B 1 570 ? 13.982 37.186 158.802 1.00 35.95 570 THR B O 1
ATOM 9315 N N . ASP B 1 571 ? 14.680 36.558 160.844 1.00 33.39 571 ASP B N 1
ATOM 9316 C CA . ASP B 1 571 ? 13.421 35.909 161.179 1.00 36.69 571 ASP B CA 1
ATOM 9317 C C . ASP B 1 571 ? 12.427 36.922 161.723 1.00 36.39 571 ASP B C 1
ATOM 9318 O O . ASP B 1 571 ? 11.236 36.639 161.836 1.00 39.62 571 ASP B O 1
ATOM 9323 N N . ASP B 1 572 ? 12.933 38.101 162.069 1.00 39.03 572 ASP B N 1
ATOM 9324 C CA . ASP B 1 572 ? 12.110 39.181 162.594 1.00 33.47 572 ASP B CA 1
ATOM 9325 C C . ASP B 1 572 ? 11.400 39.941 161.469 1.00 38.93 572 ASP B C 1
ATOM 9326 O O . ASP B 1 572 ? 12.048 40.626 160.677 1.00 40.36 572 ASP B O 1
ATOM 9331 N N . ASP B 1 573 ? 10.075 39.829 161.408 1.00 38.73 573 ASP B N 1
ATOM 9332 C CA . ASP B 1 573 ? 9.291 40.512 160.375 1.00 42.74 573 ASP B CA 1
ATOM 9333 C C . ASP B 1 573 ? 9.221 42.016 160.602 1.00 38.37 573 ASP B C 1
ATOM 9334 O O . ASP B 1 573 ? 8.881 42.775 159.695 1.00 36.26 573 ASP B O 1
ATOM 9339 N N . LEU B 1 574 ? 9.540 42.440 161.817 1.00 34.99 574 LEU B N 1
ATOM 9340 C CA . LEU B 1 574 ? 9.452 43.845 162.177 1.00 33.47 574 LEU B CA 1
ATOM 9341 C C . LEU B 1 574 ? 10.765 44.564 161.844 1.00 35.77 574 LEU B C 1
ATOM 9342 O O . LEU B 1 574 ? 10.908 45.766 162.076 1.00 29.64 574 LEU B O 1
ATOM 9347 N N . LEU B 1 575 ? 11.722 43.815 161.300 1.00 35.28 575 LEU B N 1
ATOM 9348 C CA . LEU B 1 575 ? 13.005 44.378 160.888 1.00 30.26 575 LEU B CA 1
ATOM 9349 C C . LEU B 1 575 ? 13.183 44.306 159.375 1.00 29.16 575 LEU B C 1
ATOM 9350 O O . LEU B 1 575 ? 12.448 43.593 158.689 1.00 29.42 575 LEU B O 1
ATOM 9355 N N . ARG B 1 576 ? 14.154 45.054 158.859 1.00 26.15 576 ARG B N 1
ATOM 9356 C CA . ARG B 1 576 ? 14.343 45.179 157.416 1.00 28.59 576 ARG B CA 1
ATOM 9357 C C . ARG B 1 576 ? 15.462 44.307 156.843 1.00 28.93 576 ARG B C 1
ATOM 9358 O O . ARG B 1 576 ? 15.689 44.308 155.634 1.00 30.62 576 ARG B O 1
ATOM 9366 N N . TYR B 1 577 ? 16.151 43.561 157.703 1.00 28.32 577 TYR B N 1
ATOM 9367 C CA . TYR B 1 577 ? 17.199 42.647 157.250 1.00 25.46 577 TYR B CA 1
ATOM 9368 C C . TYR B 1 577 ? 16.649 41.539 156.355 1.00 27.14 577 TYR B C 1
ATOM 9369 O O . TYR B 1 577 ? 17.367 40.994 155.514 1.00 28.90 577 TYR B O 1
ATOM 9378 N N . LYS B 1 578 ? 15.373 41.212 156.534 1.00 25.85 578 LYS B N 1
ATOM 9379 C CA . LYS B 1 578 ? 14.726 40.194 155.715 1.00 25.79 578 LYS B CA 1
ATOM 9380 C C . LYS B 1 578 ? 14.712 40.590 154.239 1.00 26.73 578 LYS B C 1
ATOM 9381 O O . LYS B 1 578 ? 14.664 39.730 153.364 1.00 30.31 578 LYS B O 1
ATOM 9387 N N . PHE B 1 579 ? 14.761 41.891 153.967 1.00 24.11 579 PHE B N 1
ATOM 9388 C CA . PHE B 1 579 ? 14.708 42.377 152.594 1.00 26.35 579 PHE B CA 1
ATOM 9389 C C . PHE B 1 579 ? 15.987 42.006 151.854 1.00 27.88 579 PHE B C 1
ATOM 9390 O O . PHE B 1 579 ? 15.944 41.527 150.718 1.00 24.57 579 PHE B O 1
ATOM 9398 N N . LEU B 1 580 ? 17.123 42.221 152.511 1.00 27.92 580 LEU B N 1
ATOM 9399 C CA . LEU B 1 580 ? 18.418 41.904 151.923 1.00 22.69 580 LEU B CA 1
ATOM 9400 C C . LEU B 1 580 ? 18.585 40.394 151.819 1.00 27.32 580 LEU B C 1
ATOM 9401 O O . LEU B 1 580 ? 19.133 39.880 150.841 1.00 26.17 580 LEU B O 1
ATOM 9406 N N . ASN B 1 581 ? 18.087 39.688 152.827 1.00 27.61 581 ASN B N 1
ATOM 9407 C CA . ASN B 1 581 ? 18.165 38.235 152.865 1.00 24.90 581 ASN B CA 1
ATOM 9408 C C . ASN B 1 581 ? 17.325 37.578 151.774 1.00 30.19 581 ASN B C 1
ATOM 9409 O O . ASN B 1 581 ? 17.772 36.630 151.125 1.00 30.98 581 ASN B O 1
ATOM 9414 N N . ASN B 1 582 ? 16.115 38.094 151.567 1.00 27.61 582 ASN B N 1
ATOM 9415 C CA . ASN B 1 582 ? 15.213 37.565 150.546 1.00 26.95 582 ASN B CA 1
ATOM 9416 C C . ASN B 1 582 ? 15.825 37.676 149.159 1.00 29.38 582 ASN B C 1
ATOM 9417 O O . ASN B 1 582 ? 15.654 36.792 148.315 1.00 28.60 582 ASN B O 1
ATOM 9422 N N . PHE B 1 583 ? 16.541 38.773 148.932 1.00 29.50 583 PHE B N 1
ATOM 9423 C CA . PHE B 1 583 ? 17.182 39.018 147.649 1.00 28.87 583 PHE B CA 1
ATOM 9424 C C . PHE B 1 583 ? 18.311 38.019 147.398 1.00 26.18 583 PHE B C 1
ATOM 9425 O O . PHE B 1 583 ? 18.489 37.545 146.277 1.00 23.57 583 PHE B O 1
ATOM 9433 N N . ASP B 1 584 ? 19.070 37.704 148.444 1.00 24.91 584 ASP B N 1
ATOM 9434 C CA . ASP B 1 584 ? 20.185 36.774 148.315 1.00 27.26 584 ASP B CA 1
ATOM 9435 C C . ASP B 1 584 ? 19.691 35.382 147.933 1.00 31.41 584 ASP B C 1
ATOM 9436 O O . ASP B 1 584 ? 20.267 34.721 147.065 1.00 24.56 584 ASP B O 1
ATOM 9441 N N . ARG B 1 585 ? 18.614 34.946 148.577 1.00 26.56 585 ARG B N 1
ATOM 9442 C CA . ARG B 1 585 ? 18.038 33.643 148.284 1.00 25.36 585 ARG B CA 1
ATOM 9443 C C . ARG B 1 585 ? 17.530 33.550 146.846 1.00 30.88 585 ARG B C 1
ATOM 9444 O O . ARG B 1 585 ? 17.749 32.541 146.172 1.00 27.57 585 ARG B O 1
ATOM 9452 N N . ASP B 1 586 ? 16.863 34.595 146.369 1.00 28.74 586 ASP B N 1
ATOM 9453 C CA . ASP B 1 586 ? 16.306 34.550 145.022 1.00 29.81 586 ASP B CA 1
ATOM 9454 C C . ASP B 1 586 ? 17.405 34.730 143.985 1.00 26.42 586 ASP B C 1
ATOM 9455 O O . ASP B 1 586 ? 17.291 34.249 142.859 1.00 28.93 586 ASP B O 1
ATOM 9460 N N . MET B 1 587 ? 18.478 35.408 144.372 1.00 26.29 587 MET B N 1
ATOM 9461 C CA . MET B 1 587 ? 19.626 35.567 143.488 1.00 27.66 587 MET B CA 1
ATOM 9462 C C . MET B 1 587 ? 20.296 34.219 143.218 1.00 32.01 587 MET B C 1
ATOM 9463 O O . MET B 1 587 ? 20.602 33.886 142.072 1.00 32.54 587 MET B O 1
ATOM 9468 N N . ASN B 1 588 ? 20.513 33.444 144.276 1.00 29.18 588 ASN B N 1
ATOM 9469 C CA . ASN B 1 588 ? 21.161 32.144 144.147 1.00 25.88 588 ASN B CA 1
ATOM 9470 C C . ASN B 1 588 ? 20.260 31.087 143.502 1.00 32.19 588 ASN B C 1
ATOM 9471 O O . ASN B 1 588 ? 20.740 30.207 142.783 1.00 29.63 588 ASN B O 1
ATOM 9476 N N . ARG B 1 589 ? 18.956 31.172 143.750 1.00 33.02 589 ARG B N 1
ATOM 9477 C CA . ARG B 1 589 ? 18.019 30.222 143.156 1.00 27.74 589 ARG B CA 1
ATOM 9478 C C . ARG B 1 589 ? 17.842 30.493 141.667 1.00 29.13 589 ARG B C 1
ATOM 9479 O O . ARG B 1 589 ? 17.592 29.577 140.884 1.00 29.24 589 ARG B O 1
ATOM 9487 N N . LEU B 1 590 ? 17.987 31.756 141.280 1.00 29.01 590 LEU B N 1
ATOM 9488 C CA . LEU B 1 590 ? 17.910 32.136 139.876 1.00 28.42 590 LEU B CA 1
ATOM 9489 C C . LEU B 1 590 ? 19.132 31.638 139.112 1.00 31.10 590 LEU B C 1
ATOM 9490 O O . LEU B 1 590 ? 19.023 31.190 137.969 1.00 33.69 590 LEU B O 1
ATOM 9495 N N . GLU B 1 591 ? 20.297 31.723 139.746 1.00 27.80 591 GLU B N 1
ATOM 9496 C CA . GLU B 1 591 ? 21.530 31.236 139.139 1.00 31.98 591 GLU B CA 1
ATOM 9497 C C . GLU B 1 591 ? 21.485 29.713 138.978 1.00 32.39 591 GLU B C 1
ATOM 9498 O O . GLU B 1 591 ? 21.944 29.178 137.971 1.00 27.64 591 GLU B O 1
ATOM 9504 N N . GLU B 1 592 ? 20.934 29.023 139.974 1.00 30.82 592 GLU B N 1
ATOM 9505 C CA . GLU B 1 592 ? 20.770 27.570 139.911 1.00 33.83 592 GLU B CA 1
ATOM 9506 C C . GLU B 1 592 ? 19.937 27.136 138.703 1.00 36.70 592 GLU B C 1
ATOM 9507 O O . GLU B 1 592 ? 20.181 26.081 138.116 1.00 33.68 592 GLU B O 1
ATOM 9513 N N . ARG B 1 593 ? 18.955 27.951 138.329 1.00 38.30 593 ARG B N 1
ATOM 9514 C CA . ARG B 1 593 ? 18.101 27.620 137.195 1.00 38.49 593 ARG B CA 1
ATOM 9515 C C . ARG B 1 593 ? 18.740 27.978 135.849 1.00 39.58 593 ARG B C 1
ATOM 9516 O O . ARG B 1 593 ? 18.577 27.247 134.871 1.00 44.48 593 ARG B O 1
ATOM 9524 N N . TYR B 1 594 ? 19.481 29.083 135.796 1.00 34.67 594 TYR B N 1
ATOM 9525 C CA . TYR B 1 594 ? 20.007 29.568 134.519 1.00 34.56 594 TYR B CA 1
ATOM 9526 C C . TYR B 1 594 ? 21.515 29.365 134.338 1.00 32.49 594 TYR B C 1
ATOM 9527 O O . TYR B 1 594 ? 22.000 29.302 133.211 1.00 29.51 594 TYR B O 1
ATOM 9536 N N . GLY B 1 595 ? 22.248 29.260 135.443 1.00 37.57 595 GLY B N 1
ATOM 9537 C CA . GLY B 1 595 ? 23.656 28.896 135.402 1.00 36.71 595 GLY B CA 1
ATOM 9538 C C . GLY B 1 595 ? 24.592 29.885 134.730 1.00 33.23 595 GLY B C 1
ATOM 9539 O O . GLY B 1 595 ? 25.384 29.506 133.867 1.00 33.42 595 GLY B O 1
ATOM 9540 N N . TRP B 1 596 ? 24.516 31.152 135.122 1.00 30.17 596 TRP B N 1
ATOM 9541 C CA . TRP B 1 596 ? 25.341 32.169 134.482 1.00 33.08 596 TRP B CA 1
ATOM 9542 C C . TRP B 1 596 ? 26.787 32.127 134.976 1.00 29.67 596 TRP B C 1
ATOM 9543 O O . TRP B 1 596 ? 27.687 32.631 134.304 1.00 27.55 596 TRP B O 1
ATOM 9554 N N . LEU B 1 597 ? 27.012 31.520 136.137 1.00 28.68 597 LEU B N 1
ATOM 9555 C CA . LEU B 1 597 ? 28.368 31.394 136.672 1.00 30.96 597 LEU B CA 1
ATOM 9556 C C . LEU B 1 597 ? 29.222 30.445 135.833 1.00 30.54 597 LEU B C 1
ATOM 9557 O O . LEU B 1 597 ? 30.445 30.574 135.792 1.00 31.63 597 LEU B O 1
ATOM 9562 N N . ALA B 1 598 ? 28.578 29.487 135.174 1.00 31.93 598 ALA B N 1
ATOM 9563 C CA . ALA B 1 598 ? 29.297 28.521 134.346 1.00 36.79 598 ALA B CA 1
ATOM 9564 C C . ALA B 1 598 ? 29.289 28.941 132.882 1.00 31.23 598 ALA B C 1
ATOM 9565 O O . ALA B 1 598 ? 29.895 28.288 132.033 1.00 31.41 598 ALA B O 1
ATOM 9567 N N . ALA B 1 599 ? 28.592 30.031 132.593 1.00 29.63 599 ALA B N 1
ATOM 9568 C CA . ALA B 1 599 ? 28.506 30.545 131.234 1.00 29.49 599 ALA B CA 1
ATOM 9569 C C . ALA B 1 599 ? 29.788 31.277 130.845 1.00 33.66 599 ALA B C 1
ATOM 9570 O O . ALA B 1 599 ? 30.565 31.679 131.717 1.00 33.19 599 ALA B O 1
ATOM 9572 N N . PRO B 1 600 ? 30.023 31.446 129.531 1.00 36.63 600 PRO B N 1
ATOM 9573 C CA . PRO B 1 600 ? 31.138 32.284 129.080 1.00 35.33 600 PRO B CA 1
ATOM 9574 C C . PRO B 1 600 ? 31.004 33.706 129.611 1.00 33.86 600 PRO B C 1
ATOM 9575 O O . PRO B 1 600 ? 29.936 34.091 130.093 1.00 31.31 600 PRO B O 1
ATOM 9579 N N . GLN B 1 601 ? 32.074 34.483 129.516 1.00 38.82 601 GLN B N 1
ATOM 9580 C CA . GLN B 1 601 ? 32.050 35.840 130.033 1.00 36.00 601 GLN B CA 1
ATOM 9581 C C . GLN B 1 601 ? 30.987 36.676 129.318 1.00 35.37 601 GLN B C 1
ATOM 9582 O O . GLN B 1 601 ? 30.770 36.530 128.116 1.00 36.77 601 GLN B O 1
ATOM 9588 N N . ALA B 1 602 ? 30.319 37.536 130.080 1.00 32.54 602 ALA B N 1
ATOM 9589 C CA . ALA B 1 602 ? 29.180 38.303 129.584 1.00 36.63 602 ALA B CA 1
ATOM 9590 C C . ALA B 1 602 ? 29.512 39.223 128.416 1.00 39.56 602 ALA B C 1
ATOM 9591 O O . ALA B 1 602 ? 30.644 39.683 128.265 1.00 38.78 602 ALA B O 1
ATOM 9593 N N . TYR B 1 603 ? 28.498 39.500 127.604 1.00 38.31 603 TYR B N 1
ATOM 9594 C CA . TYR B 1 603 ? 28.609 40.498 126.554 1.00 37.63 603 TYR B CA 1
ATOM 9595 C C . TYR B 1 603 ? 28.048 41.825 127.052 1.00 40.58 603 TYR B C 1
ATOM 9596 O O . TYR B 1 603 ? 26.833 41.997 127.162 1.00 36.19 603 TYR B O 1
ATOM 9605 N N . VAL B 1 604 ? 28.942 42.762 127.344 1.00 37.22 604 VAL B N 1
ATOM 9606 C CA . VAL B 1 604 ? 28.541 44.073 127.833 1.00 33.42 604 VAL B CA 1
ATOM 9607 C C . VAL B 1 604 ? 28.173 44.982 126.671 1.00 31.92 604 VAL B C 1
ATOM 9608 O O . VAL B 1 604 ? 29.015 45.314 125.842 1.00 34.00 604 VAL B O 1
ATOM 9612 N N . SER B 1 605 ? 26.908 45.383 126.613 1.00 36.78 605 SER B N 1
ATOM 9613 C CA . SER B 1 605 ? 26.433 46.209 125.511 1.00 40.52 605 SER B CA 1
ATOM 9614 C C . SER B 1 605 ? 26.443 47.693 125.868 1.00 39.29 605 SER B C 1
ATOM 9615 O O . SER B 1 605 ? 26.405 48.544 124.980 1.00 45.55 605 SER B O 1
ATOM 9618 N N . GLU B 1 606 ? 26.480 48.005 127.160 1.00 33.65 606 GLU B N 1
ATOM 9619 C CA . GLU B 1 606 ? 26.485 49.402 127.575 1.00 35.76 606 GLU B CA 1
ATOM 9620 C C . GLU B 1 606 ? 27.095 49.668 128.946 1.00 32.71 606 GLU B C 1
ATOM 9621 O O . GLU B 1 606 ? 26.723 49.056 129.945 1.00 31.94 606 GLU B O 1
ATOM 9627 N N . LYS B 1 607 ? 28.046 50.592 128.964 1.00 38.06 607 LYS B N 1
ATOM 9628 C CA . LYS B 1 607 ? 28.577 51.158 130.193 1.00 36.14 607 LYS B CA 1
ATOM 9629 C C . LYS B 1 607 ? 28.586 52.679 130.047 1.00 39.42 607 LYS B C 1
ATOM 9630 O O . LYS B 1 607 ? 29.633 53.309 129.904 1.00 41.93 607 LYS B O 1
ATOM 9636 N N . HIS B 1 608 ? 27.383 53.247 130.084 1.00 43.46 608 HIS B N 1
ATOM 9637 C CA . HIS B 1 608 ? 27.133 54.659 129.802 1.00 39.14 608 HIS B CA 1
ATOM 9638 C C . HIS B 1 608 ? 27.468 55.542 131.004 1.00 38.30 608 HIS B C 1
ATOM 9639 O O . HIS B 1 608 ? 26.865 55.409 132.067 1.00 39.98 608 HIS B O 1
ATOM 9646 N N . GLU B 1 609 ? 28.418 56.455 130.830 1.00 39.87 609 GLU B N 1
ATOM 9647 C CA . GLU B 1 609 ? 28.877 57.296 131.936 1.00 40.05 609 GLU B CA 1
ATOM 9648 C C . GLU B 1 609 ? 27.872 58.379 132.315 1.00 39.50 609 GLU B C 1
ATOM 9649 O O . GLU B 1 609 ? 27.728 58.718 133.489 1.00 39.86 609 GLU B O 1
ATOM 9655 N N . GLY B 1 610 ? 27.184 58.926 131.320 1.00 35.71 610 GLY B N 1
ATOM 9656 C CA . GLY B 1 610 ? 26.210 59.970 131.568 1.00 33.59 610 GLY B CA 1
ATOM 9657 C C . GLY B 1 610 ? 24.991 59.434 132.289 1.00 38.61 610 GLY B C 1
ATOM 9658 O O . GLY B 1 610 ? 24.560 59.987 133.301 1.00 34.71 610 GLY B O 1
ATOM 9659 N N . ASN B 1 611 ? 24.443 58.340 131.769 1.00 40.27 611 ASN B N 1
ATOM 9660 C CA . ASN B 1 611 ? 23.233 57.745 132.320 1.00 38.19 611 ASN B CA 1
ATOM 9661 C C . ASN B 1 611 ? 23.480 56.820 133.513 1.00 40.10 611 ASN B C 1
ATOM 9662 O O . ASN B 1 611 ? 22.538 56.464 134.226 1.00 36.13 611 ASN B O 1
ATOM 9667 N N . LYS B 1 612 ? 24.741 56.436 133.714 1.00 33.90 612 LYS B N 1
ATOM 9668 C CA . LYS B 1 612 ? 25.129 55.497 134.768 1.00 32.35 612 LYS B CA 1
ATOM 9669 C C . LYS B 1 612 ? 24.395 54.163 134.604 1.00 35.21 612 LYS B C 1
ATOM 9670 O O . LYS B 1 612 ? 23.879 53.599 135.568 1.00 31.52 612 LYS B O 1
ATOM 9676 N N . ILE B 1 613 ? 24.362 53.663 133.375 1.00 32.73 613 ILE B N 1
ATOM 9677 C CA . ILE B 1 613 ? 23.698 52.404 133.075 1.00 29.21 613 ILE B CA 1
ATOM 9678 C C . ILE B 1 613 ? 24.719 51.353 132.654 1.00 34.87 613 ILE B C 1
ATOM 9679 O O . ILE B 1 613 ? 25.578 51.612 131.812 1.00 32.84 613 ILE B O 1
ATOM 9684 N N . ILE B 1 614 ? 24.628 50.172 133.254 1.00 37.39 614 ILE B N 1
ATOM 9685 C CA . ILE B 1 614 ? 25.411 49.028 132.809 1.00 28.23 614 ILE B CA 1
ATOM 9686 C C . ILE B 1 614 ? 24.468 47.939 132.326 1.00 28.37 614 ILE B C 1
ATOM 9687 O O . ILE B 1 614 ? 23.559 47.536 133.048 1.00 33.06 614 ILE B O 1
ATOM 9692 N N . ALA B 1 615 ? 24.672 47.483 131.096 1.00 29.38 615 ALA B N 1
ATOM 9693 C CA . ALA B 1 615 ? 23.824 46.449 130.521 1.00 29.97 615 ALA B CA 1
ATOM 9694 C C . ALA B 1 615 ? 24.662 45.342 129.901 1.00 33.64 615 ALA B C 1
ATOM 9695 O O . ALA B 1 615 ? 25.584 45.612 129.131 1.00 35.26 615 ALA B O 1
ATOM 9697 N N . PHE B 1 616 ? 24.340 44.096 130.230 1.00 33.30 616 PHE B N 1
ATOM 9698 C CA . PHE B 1 616 ? 25.059 42.967 129.652 1.00 36.28 616 PHE B CA 1
ATOM 9699 C C . PHE B 1 616 ? 24.211 41.704 129.578 1.00 33.23 616 PHE B C 1
ATOM 9700 O O . PHE B 1 616 ? 23.167 41.597 130.222 1.00 36.57 616 PHE B O 1
ATOM 9708 N N . GLU B 1 617 ? 24.678 40.756 128.772 1.00 34.44 617 GLU B N 1
ATOM 9709 C CA . GLU B 1 617 ? 24.028 39.463 128.607 1.00 34.81 617 GLU B CA 1
ATOM 9710 C C . GLU B 1 617 ? 24.944 38.331 129.046 1.00 36.59 617 GLU B C 1
ATOM 9711 O O . GLU B 1 617 ? 26.126 38.315 128.707 1.00 39.19 617 GLU B O 1
ATOM 9717 N N . ARG B 1 618 ? 24.398 37.385 129.798 1.00 32.93 618 ARG B N 1
ATOM 9718 C CA . ARG B 1 618 ? 25.137 36.185 130.150 1.00 29.59 618 ARG B CA 1
ATOM 9719 C C . ARG B 1 618 ? 24.169 35.015 130.291 1.00 27.87 618 ARG B C 1
ATOM 9720 O O . ARG B 1 618 ? 23.130 35.136 130.940 1.00 27.71 618 ARG B O 1
ATOM 9728 N N . ALA B 1 619 ? 24.520 33.892 129.666 1.00 32.81 619 ALA B N 1
ATOM 9729 C CA . ALA B 1 619 ? 23.679 32.694 129.636 1.00 31.90 619 ALA B CA 1
ATOM 9730 C C . ALA B 1 619 ? 22.284 32.997 129.092 1.00 34.83 619 ALA B C 1
ATOM 9731 O O . ALA B 1 619 ? 21.297 32.401 129.527 1.00 36.51 619 ALA B O 1
ATOM 9733 N N . GLY B 1 620 ? 22.209 33.923 128.141 1.00 30.85 620 GLY B N 1
ATOM 9734 C CA . GLY B 1 620 ? 20.944 34.275 127.518 1.00 36.41 620 GLY B CA 1
ATOM 9735 C C . GLY B 1 620 ? 20.108 35.310 128.254 1.00 37.23 620 GLY B C 1
ATOM 9736 O O . GLY B 1 620 ? 19.194 35.895 127.673 1.00 37.95 620 GLY B O 1
ATOM 9737 N N . LEU B 1 621 ? 20.412 35.541 129.528 1.00 33.25 621 LEU B N 1
ATOM 9738 C CA . LEU B 1 621 ? 19.674 36.520 130.319 1.00 30.78 621 LEU B CA 1
ATOM 9739 C C . LEU B 1 621 ? 20.137 37.945 130.024 1.00 32.69 621 LEU B C 1
ATOM 9740 O O . LEU B 1 621 ? 21.280 38.166 129.634 1.00 34.80 621 LEU B O 1
ATOM 9745 N N . LEU B 1 622 ? 19.248 38.911 130.230 1.00 32.36 622 LEU B N 1
ATOM 9746 C CA . LEU B 1 622 ? 19.593 40.313 130.031 1.00 30.83 622 LEU B CA 1
ATOM 9747 C C . LEU B 1 622 ? 19.666 41.034 131.372 1.00 34.69 622 LEU B C 1
ATOM 9748 O O . LEU B 1 622 ? 18.671 41.128 132.088 1.00 31.76 622 LEU B O 1
ATOM 9753 N N . PHE B 1 623 ? 20.853 41.533 131.708 1.00 28.83 623 PHE B N 1
ATOM 9754 C CA . PHE B 1 623 ? 21.076 42.229 132.970 1.00 26.64 623 PHE B CA 1
ATOM 9755 C C . PHE B 1 623 ? 21.080 43.742 132.765 1.00 34.90 623 PHE B C 1
ATOM 9756 O O . PHE B 1 623 ? 21.815 44.256 131.922 1.00 37.87 623 PHE B O 1
ATOM 9764 N N . ILE B 1 624 ? 20.270 44.456 133.541 1.00 33.85 624 ILE B N 1
ATOM 9765 C CA . ILE B 1 624 ? 20.244 45.913 133.467 1.00 30.88 624 ILE B CA 1
ATOM 9766 C C . ILE B 1 624 ? 20.409 46.556 134.840 1.00 29.63 624 ILE B C 1
ATOM 9767 O O . ILE B 1 624 ? 19.641 46.284 135.763 1.00 30.92 624 ILE B O 1
ATOM 9772 N N . PHE B 1 625 ? 21.426 47.402 134.966 1.00 30.01 625 PHE B N 1
ATOM 9773 C CA . PHE B 1 625 ? 21.688 48.129 136.203 1.00 28.01 625 PHE B CA 1
ATOM 9774 C C . PHE B 1 625 ? 21.572 49.636 135.992 1.00 33.03 625 PHE B C 1
ATOM 9775 O O . PHE B 1 625 ? 22.185 50.189 135.078 1.00 35.49 625 PHE B O 1
ATOM 9783 N N . ASN B 1 626 ? 20.792 50.297 136.842 1.00 29.90 626 ASN B N 1
ATOM 9784 C CA . ASN B 1 626 ? 20.718 51.754 136.842 1.00 25.05 626 ASN B CA 1
ATOM 9785 C C . ASN B 1 626 ? 21.366 52.301 138.105 1.00 28.14 626 ASN B C 1
ATOM 9786 O O . ASN B 1 626 ? 20.723 52.389 139.147 1.00 26.54 626 ASN B O 1
ATOM 9791 N N . PHE B 1 627 ? 22.633 52.690 138.004 1.00 30.08 627 PHE B N 1
ATOM 9792 C CA . PHE B 1 627 ? 23.370 53.174 139.167 1.00 26.59 627 PHE B CA 1
ATOM 9793 C C . PHE B 1 627 ? 23.245 54.680 139.351 1.00 27.57 627 PHE B C 1
ATOM 9794 O O . PHE B 1 627 ? 23.904 55.255 140.215 1.00 30.84 627 PHE B O 1
ATOM 9802 N N . HIS B 1 628 ? 22.395 55.317 138.550 1.00 32.81 628 HIS B N 1
ATOM 9803 C CA . HIS B 1 628 ? 22.200 56.760 138.653 1.00 32.90 628 HIS B CA 1
ATOM 9804 C C . HIS B 1 628 ? 21.508 57.105 139.966 1.00 28.03 628 HIS B C 1
ATOM 9805 O O . HIS B 1 628 ? 20.510 56.486 140.321 1.00 31.89 628 HIS B O 1
ATOM 9812 N N . PRO B 1 629 ? 22.035 58.102 140.691 1.00 29.54 629 PRO B N 1
ATOM 9813 C CA . PRO B 1 629 ? 21.511 58.424 142.023 1.00 34.31 629 PRO B CA 1
ATOM 9814 C C . PRO B 1 629 ? 20.152 59.131 142.042 1.00 33.04 629 PRO B C 1
ATOM 9815 O O . PRO B 1 629 ? 19.597 59.284 143.130 1.00 36.71 629 PRO B O 1
ATOM 9819 N N . SER B 1 630 ? 19.617 59.540 140.893 1.00 31.77 630 SER B N 1
ATOM 9820 C CA . SER B 1 630 ? 18.330 60.237 140.902 1.00 29.45 630 SER B CA 1
ATOM 9821 C C . SER B 1 630 ? 17.438 60.003 139.679 1.00 34.33 630 SER B C 1
ATOM 9822 O O . SER B 1 630 ? 16.214 59.995 139.804 1.00 41.10 630 SER B O 1
ATOM 9825 N N . LYS B 1 631 ? 18.034 59.808 138.506 1.00 33.74 631 LYS B N 1
ATOM 9826 C CA . LYS B 1 631 ? 17.250 59.736 137.270 1.00 37.54 631 LYS B CA 1
ATOM 9827 C C . LYS B 1 631 ? 16.661 58.358 137.003 1.00 32.74 631 LYS B C 1
ATOM 9828 O O . LYS B 1 631 ? 17.286 57.337 137.272 1.00 36.41 631 LYS B O 1
ATOM 9834 N N . SER B 1 632 ? 15.441 58.353 136.476 1.00 40.48 632 SER B N 1
ATOM 9835 C CA . SER B 1 632 ? 14.792 57.136 136.005 1.00 33.23 632 SER B CA 1
ATOM 9836 C C . SER B 1 632 ? 14.521 57.253 134.509 1.00 37.82 632 SER B C 1
ATOM 9837 O O . SER B 1 632 ? 14.308 58.352 133.998 1.00 54.46 632 SER B O 1
ATOM 9840 N N . TYR B 1 633 ? 14.534 56.125 133.808 1.00 36.64 633 TYR B N 1
ATOM 9841 C CA . TYR B 1 633 ? 14.405 56.127 132.354 1.00 33.00 633 TYR B CA 1
ATOM 9842 C C . TYR B 1 633 ? 13.182 55.324 131.934 1.00 38.71 633 TYR B C 1
ATOM 9843 O O . TYR B 1 633 ? 12.975 54.212 132.416 1.00 43.02 633 TYR B O 1
ATOM 9852 N N . THR B 1 634 ? 12.383 55.879 131.023 1.00 45.66 634 THR B N 1
ATOM 9853 C CA . THR B 1 634 ? 11.063 55.318 130.733 1.00 44.10 634 THR B CA 1
ATOM 9854 C C . THR B 1 634 ? 11.008 54.523 129.429 1.00 49.77 634 THR B C 1
ATOM 9855 O O . THR B 1 634 ? 10.341 53.485 129.350 1.00 56.73 634 THR B O 1
ATOM 9859 N N . ASP B 1 635 ? 11.716 54.992 128.411 1.00 35.51 635 ASP B N 1
ATOM 9860 C CA . ASP B 1 635 ? 11.779 54.256 127.155 1.00 45.08 635 ASP B CA 1
ATOM 9861 C C . ASP B 1 635 ? 13.227 54.027 126.760 1.00 50.72 635 ASP B C 1
ATOM 9862 O O . ASP B 1 635 ? 13.651 54.395 125.664 1.00 52.18 635 ASP B O 1
ATOM 9867 N N . TYR B 1 636 ? 13.976 53.403 127.664 1.00 50.08 636 TYR B N 1
ATOM 9868 C CA . TYR B 1 636 ? 15.409 53.224 127.486 1.00 42.15 636 TYR B CA 1
ATOM 9869 C C . TYR B 1 636 ? 15.661 51.996 126.622 1.00 43.57 636 TYR B C 1
ATOM 9870 O O . TYR B 1 636 ? 15.141 50.911 126.894 1.00 42.28 636 TYR B O 1
ATOM 9879 N N . ARG B 1 637 ? 16.463 52.176 125.578 1.00 47.06 637 ARG B N 1
ATOM 9880 C CA . ARG B 1 637 ? 16.701 51.118 124.603 1.00 52.23 637 ARG B CA 1
ATOM 9881 C C . ARG B 1 637 ? 17.895 50.264 125.019 1.00 48.22 637 ARG B C 1
ATOM 9882 O O . ARG B 1 637 ? 18.960 50.786 125.348 1.00 51.67 637 ARG B O 1
ATOM 9890 N N . VAL B 1 638 ? 17.706 48.947 125.015 1.00 39.83 638 VAL B N 1
ATOM 9891 C CA . VAL B 1 638 ? 18.755 48.019 125.422 1.00 39.80 638 VAL B CA 1
ATOM 9892 C C . VAL B 1 638 ? 18.928 46.927 124.373 1.00 39.38 638 VAL B C 1
ATOM 9893 O O . VAL B 1 638 ? 17.957 46.293 123.960 1.00 41.05 638 VAL B O 1
ATOM 9897 N N . GLY B 1 639 ? 20.167 46.707 123.950 1.00 42.48 639 GLY B N 1
ATOM 9898 C CA . GLY B 1 639 ? 20.454 45.708 122.937 1.00 44.82 639 GLY B CA 1
ATOM 9899 C C . GLY B 1 639 ? 20.396 44.285 123.457 1.00 44.64 639 GLY B C 1
ATOM 9900 O O . GLY B 1 639 ? 20.754 44.016 124.604 1.00 44.00 639 GLY B O 1
ATOM 9901 N N . THR B 1 640 ? 19.943 43.373 122.602 1.00 44.50 640 THR B N 1
ATOM 9902 C CA . THR B 1 640 ? 19.899 41.947 122.916 1.00 49.17 640 THR B CA 1
ATOM 9903 C C . THR B 1 640 ? 20.450 41.159 121.730 1.00 55.76 640 THR B C 1
ATOM 9904 O O . THR B 1 640 ? 20.646 41.717 120.649 1.00 57.20 640 THR B O 1
ATOM 9908 N N . ALA B 1 641 ? 20.699 39.868 121.926 1.00 50.24 641 ALA B N 1
ATOM 9909 C CA . ALA B 1 641 ? 21.282 39.054 120.865 1.00 50.24 641 ALA B CA 1
ATOM 9910 C C . ALA B 1 641 ? 20.191 38.422 120.014 1.00 51.68 641 ALA B C 1
ATOM 9911 O O . ALA B 1 641 ? 20.386 38.165 118.826 1.00 55.38 641 ALA B O 1
ATOM 9913 N N . LEU B 1 642 ? 19.042 38.179 120.634 1.00 49.65 642 LEU B N 1
ATOM 9914 C CA . LEU B 1 642 ? 17.922 37.527 119.969 1.00 52.31 642 LEU B CA 1
ATOM 9915 C C . LEU B 1 642 ? 16.650 38.359 120.130 1.00 57.60 642 LEU B C 1
ATOM 9916 O O . LEU B 1 642 ? 16.507 39.097 121.106 1.00 57.49 642 LEU B O 1
ATOM 9921 N N . PRO B 1 643 ? 15.724 38.250 119.164 1.00 57.19 643 PRO B N 1
ATOM 9922 C CA . PRO B 1 643 ? 14.433 38.935 119.233 1.00 55.91 643 PRO B CA 1
ATOM 9923 C C . PRO B 1 643 ? 13.374 38.086 119.933 1.00 56.28 643 PRO B C 1
ATOM 9924 O O . PRO B 1 643 ? 13.577 36.887 120.130 1.00 52.33 643 PRO B O 1
ATOM 9928 N N . GLY B 1 644 ? 12.264 38.708 120.314 1.00 57.87 644 GLY B N 1
ATOM 9929 C CA . GLY B 1 644 ? 11.155 37.984 120.910 1.00 58.78 644 GLY B CA 1
ATOM 9930 C C . GLY B 1 644 ? 10.615 38.650 122.158 1.00 57.97 644 GLY B C 1
ATOM 9931 O O . GLY B 1 644 ? 10.854 39.835 122.393 1.00 56.70 644 GLY B O 1
ATOM 9932 N N . LYS B 1 645 ? 9.896 37.883 122.972 1.00 55.88 645 LYS B N 1
ATOM 9933 C CA . LYS B 1 645 ? 9.282 38.430 124.173 1.00 53.56 645 LYS B CA 1
ATOM 9934 C C . LYS B 1 645 ? 10.210 38.264 125.367 1.00 52.41 645 LYS B C 1
ATOM 9935 O O . LYS B 1 645 ? 10.784 37.196 125.579 1.00 54.70 645 LYS B O 1
ATOM 9941 N N . PHE B 1 646 ? 10.354 39.331 126.144 1.00 47.23 646 PHE B N 1
ATOM 9942 C CA . PHE B 1 646 ? 11.194 39.301 127.329 1.00 46.52 646 PHE B CA 1
ATOM 9943 C C . PHE B 1 646 ? 10.349 39.537 128.572 1.00 45.38 646 PHE B C 1
ATOM 9944 O O . PHE B 1 646 ? 9.500 40.428 128.594 1.00 48.23 646 PHE B O 1
ATOM 9952 N N . LYS B 1 647 ? 10.588 38.740 129.606 1.00 42.77 647 LYS B N 1
ATOM 9953 C CA . LYS B 1 647 ? 9.886 38.904 130.871 1.00 41.01 647 LYS B CA 1
ATOM 9954 C C . LYS B 1 647 ? 10.866 39.073 132.027 1.00 42.22 647 LYS B C 1
ATOM 9955 O O . LYS B 1 647 ? 11.964 38.517 132.012 1.00 39.58 647 LYS B O 1
ATOM 9961 N N . ILE B 1 648 ? 10.460 39.848 133.026 1.00 40.83 648 ILE B N 1
ATOM 9962 C CA . ILE B 1 648 ? 11.273 40.058 134.215 1.00 31.38 648 ILE B CA 1
ATOM 9963 C C . ILE B 1 648 ? 11.313 38.798 135.072 1.00 33.93 648 ILE B C 1
ATOM 9964 O O . ILE B 1 648 ? 10.271 38.293 135.484 1.00 43.43 648 ILE B O 1
ATOM 9969 N N . VAL B 1 649 ? 12.514 38.291 135.337 1.00 33.13 649 VAL B N 1
ATOM 9970 C CA . VAL B 1 649 ? 12.673 37.113 136.188 1.00 31.62 649 VAL B CA 1
ATOM 9971 C C . VAL B 1 649 ? 13.280 37.483 137.537 1.00 30.90 649 VAL B C 1
ATOM 9972 O O . VAL B 1 649 ? 13.274 36.683 138.471 1.00 36.41 649 VAL B O 1
ATOM 9976 N N . LEU B 1 650 ? 13.795 38.703 137.630 1.00 29.18 650 LEU B N 1
ATOM 9977 C CA . LEU B 1 650 ? 14.272 39.255 138.892 1.00 29.07 650 LEU B CA 1
ATOM 9978 C C . LEU B 1 650 ? 14.219 40.777 138.843 1.00 32.76 650 LEU B C 1
ATOM 9979 O O . LEU B 1 650 ? 14.635 41.397 137.864 1.00 35.89 650 LEU B O 1
ATOM 9984 N N . ASP B 1 651 ? 13.701 41.370 139.911 1.00 30.00 651 ASP B N 1
ATOM 9985 C CA . ASP B 1 651 ? 13.527 42.810 139.992 1.00 27.10 651 ASP B CA 1
ATOM 9986 C C . ASP B 1 651 ? 13.860 43.296 141.393 1.00 27.57 651 ASP B C 1
ATOM 9987 O O . ASP B 1 651 ? 13.123 43.025 142.339 1.00 26.45 651 ASP B O 1
ATOM 9992 N N . SER B 1 652 ? 14.970 44.015 141.526 1.00 28.17 652 SER B N 1
ATOM 9993 C CA . SER B 1 652 ? 15.422 44.476 142.837 1.00 27.87 652 SER B CA 1
ATOM 9994 C C . SER B 1 652 ? 14.471 45.510 143.442 1.00 32.00 652 SER B C 1
ATOM 9995 O O . SER B 1 652 ? 14.598 45.867 144.612 1.00 31.99 652 SER B O 1
ATOM 9998 N N . ASP B 1 653 ? 13.517 45.981 142.645 1.00 34.30 653 ASP B N 1
ATOM 9999 C CA . ASP B 1 653 ? 12.553 46.969 143.107 1.00 31.06 653 ASP B CA 1
ATOM 10000 C C . ASP B 1 653 ? 11.321 46.301 143.711 1.00 35.29 653 ASP B C 1
ATOM 10001 O O . ASP B 1 653 ? 10.399 46.981 144.161 1.00 35.96 653 ASP B O 1
ATOM 10006 N N . ALA B 1 654 ? 11.315 44.970 143.733 1.00 31.66 654 ALA B N 1
ATOM 10007 C CA . ALA B 1 654 ? 10.205 44.217 144.311 1.00 27.25 654 ALA B CA 1
ATOM 10008 C C . ALA B 1 654 ? 10.045 44.520 145.798 1.00 29.74 654 ALA B C 1
ATOM 10009 O O . ALA B 1 654 ? 11.016 44.851 146.479 1.00 28.69 654 ALA B O 1
ATOM 10011 N N . ALA B 1 655 ? 8.817 44.407 146.296 1.00 31.10 655 ALA B N 1
ATOM 10012 C CA . ALA B 1 655 ? 8.528 44.733 147.688 1.00 30.77 655 ALA B CA 1
ATOM 10013 C C . ALA B 1 655 ? 9.196 43.765 148.665 1.00 31.08 655 ALA B C 1
ATOM 10014 O O . ALA B 1 655 ? 9.608 44.163 149.757 1.00 30.40 655 ALA B O 1
ATOM 10016 N N . GLU B 1 656 ? 9.316 42.501 148.273 1.00 23.29 656 GLU B N 1
ATOM 10017 C CA . GLU B 1 656 ? 9.930 41.510 149.152 1.00 30.32 656 GLU B CA 1
ATOM 10018 C C . GLU B 1 656 ? 11.430 41.757 149.315 1.00 30.48 656 GLU B C 1
ATOM 10019 O O . GLU B 1 656 ? 12.052 41.214 150.227 1.00 27.55 656 GLU B O 1
ATOM 10025 N N . TYR B 1 657 ? 12.011 42.562 148.427 1.00 29.56 657 TYR B N 1
ATOM 10026 C CA . TYR B 1 657 ? 13.436 42.879 148.508 1.00 27.58 657 TYR B CA 1
ATOM 10027 C C . TYR B 1 657 ? 13.674 44.249 149.140 1.00 30.73 657 TYR B C 1
ATOM 10028 O O . TYR B 1 657 ? 14.817 44.684 149.278 1.00 24.00 657 TYR B O 1
ATOM 10037 N N . GLY B 1 658 ? 12.597 44.934 149.512 1.00 28.47 658 GLY B N 1
ATOM 10038 C CA . GLY B 1 658 ? 12.723 46.264 150.077 1.00 24.71 658 GLY B CA 1
ATOM 10039 C C . GLY B 1 658 ? 12.789 47.327 148.996 1.00 29.23 658 GLY B C 1
ATOM 10040 O O . GLY B 1 658 ? 13.436 48.359 149.165 1.00 32.18 658 GLY B O 1
ATOM 10041 N N . GLY B 1 659 ? 12.114 47.074 147.879 1.00 29.04 659 GLY B N 1
ATOM 10042 C CA . GLY B 1 659 ? 12.077 48.021 146.780 1.00 31.12 659 GLY B CA 1
ATOM 10043 C C . GLY B 1 659 ? 10.861 48.922 146.864 1.00 33.34 659 GLY B C 1
ATOM 10044 O O . GLY B 1 659 ? 10.220 49.010 147.910 1.00 36.38 659 GLY B O 1
ATOM 10045 N N . HIS B 1 660 ? 10.540 49.596 145.765 1.00 34.54 660 HIS B N 1
ATOM 10046 C CA . HIS B 1 660 ? 9.433 50.543 145.759 1.00 33.67 660 HIS B CA 1
ATOM 10047 C C . HIS B 1 660 ? 8.292 50.052 144.871 1.00 37.18 660 HIS B C 1
ATOM 10048 O O . HIS B 1 660 ? 7.309 50.765 144.649 1.00 32.03 660 HIS B O 1
ATOM 10055 N N . GLN B 1 661 ? 8.445 48.822 144.379 1.00 38.56 661 GLN B N 1
ATOM 10056 C CA . GLN B 1 661 ? 7.451 48.106 143.564 1.00 39.03 661 GLN B CA 1
ATOM 10057 C C . GLN B 1 661 ? 6.744 48.969 142.517 1.00 36.39 661 GLN B C 1
ATOM 10058 O O . GLN B 1 661 ? 5.515 49.030 142.480 1.00 40.72 661 GLN B O 1
ATOM 10064 N N . ARG B 1 662 ? 7.525 49.635 141.672 1.00 37.62 662 ARG B N 1
ATOM 10065 C CA . ARG B 1 662 ? 6.966 50.479 140.623 1.00 33.19 662 ARG B CA 1
ATOM 10066 C C . ARG B 1 662 ? 6.705 49.687 139.340 1.00 39.29 662 ARG B C 1
ATOM 10067 O O . ARG B 1 662 ? 5.891 50.090 138.510 1.00 46.46 662 ARG B O 1
ATOM 10075 N N . LEU B 1 663 ? 7.390 48.560 139.183 1.00 35.83 663 LEU B N 1
ATOM 10076 C CA . LEU B 1 663 ? 7.324 47.794 137.941 1.00 36.22 663 LEU B CA 1
ATOM 10077 C C . LEU B 1 663 ? 6.217 46.746 137.924 1.00 42.46 663 LEU B C 1
ATOM 10078 O O . LEU B 1 663 ? 5.901 46.140 138.946 1.00 47.29 663 LEU B O 1
ATOM 10083 N N . ASP B 1 664 ? 5.631 46.551 136.745 1.00 50.13 664 ASP B N 1
ATOM 10084 C CA . ASP B 1 664 ? 4.609 45.532 136.524 1.00 48.99 664 ASP B CA 1
ATOM 10085 C C . ASP B 1 664 ? 5.209 44.309 135.839 1.00 50.51 664 ASP B C 1
ATOM 10086 O O . ASP B 1 664 ? 5.592 44.367 134.668 1.00 46.33 664 ASP B O 1
ATOM 10091 N N . HIS B 1 665 ? 5.279 43.200 136.568 1.00 49.25 665 HIS B N 1
ATOM 10092 C CA . HIS B 1 665 ? 5.923 41.992 136.063 1.00 48.74 665 HIS B CA 1
ATOM 10093 C C . HIS B 1 665 ? 5.112 41.279 134.988 1.00 48.05 665 HIS B C 1
ATOM 10094 O O . HIS B 1 665 ? 5.579 40.301 134.403 1.00 52.20 665 HIS B O 1
ATOM 10101 N N . SER B 1 666 ? 3.905 41.766 134.718 1.00 54.92 666 SER B N 1
ATOM 10102 C CA . SER B 1 666 ? 3.074 41.149 133.694 1.00 56.48 666 SER B CA 1
ATOM 10103 C C . SER B 1 666 ? 3.331 41.818 132.345 1.00 60.61 666 SER B C 1
ATOM 10104 O O . SER B 1 666 ? 2.782 41.406 131.323 1.00 59.13 666 SER B O 1
ATOM 10107 N N . THR B 1 667 ? 4.159 42.860 132.351 1.00 57.76 667 THR B N 1
ATOM 10108 C CA . THR B 1 667 ? 4.444 43.606 131.132 1.00 52.56 667 THR B CA 1
ATOM 10109 C C . THR B 1 667 ? 5.300 42.776 130.183 1.00 53.73 667 THR B C 1
ATOM 10110 O O . THR B 1 667 ? 6.355 42.275 130.565 1.00 57.80 667 THR B O 1
ATOM 10114 N N . ASP B 1 668 ? 4.834 42.619 128.950 1.00 59.87 668 ASP B N 1
ATOM 10115 C CA . ASP B 1 668 ? 5.625 41.987 127.902 1.00 55.47 668 ASP B CA 1
ATOM 10116 C C . ASP B 1 668 ? 6.633 42.983 127.329 1.00 58.05 668 ASP B C 1
ATOM 10117 O O . ASP B 1 668 ? 6.261 44.092 126.939 1.00 58.58 668 ASP B O 1
ATOM 10122 N N . PHE B 1 669 ? 7.906 42.599 127.288 1.00 51.47 669 PHE B N 1
ATOM 10123 C CA . PHE B 1 669 ? 8.915 43.428 126.635 1.00 46.40 669 PHE B CA 1
ATOM 10124 C C . PHE B 1 669 ? 9.360 42.771 125.334 1.00 50.00 669 PHE B C 1
ATOM 10125 O O . PHE B 1 669 ? 9.890 41.662 125.345 1.00 55.93 669 PHE B O 1
ATOM 10133 N N . PHE B 1 670 ? 9.152 43.453 124.212 1.00 53.03 670 PHE B N 1
ATOM 10134 C CA . PHE B 1 670 ? 9.458 42.852 122.920 1.00 52.45 670 PHE B CA 1
ATOM 10135 C C . PHE B 1 670 ? 10.726 43.415 122.297 1.00 56.94 670 PHE B C 1
ATOM 10136 O O . PHE B 1 670 ? 10.895 44.631 122.191 1.00 57.32 670 PHE B O 1
ATOM 10144 N N . SER B 1 671 ? 11.617 42.518 121.888 1.00 53.98 671 SER B N 1
ATOM 10145 C CA . SER B 1 671 ? 12.834 42.921 121.204 1.00 55.85 671 SER B CA 1
ATOM 10146 C C . SER B 1 671 ? 12.625 42.814 119.699 1.00 56.36 671 SER B C 1
ATOM 10147 O O . SER B 1 671 ? 12.381 41.728 119.172 1.00 52.20 671 SER B O 1
ATOM 10150 N N . GLU B 1 672 ? 12.721 43.948 119.015 1.00 56.12 672 GLU B N 1
ATOM 10151 C CA . GLU B 1 672 ? 12.516 44.003 117.574 1.00 54.03 672 GLU B CA 1
ATOM 10152 C C . GLU B 1 672 ? 13.828 44.267 116.841 1.00 57.19 672 GLU B C 1
ATOM 10153 O O . GLU B 1 672 ? 14.809 44.708 117.443 1.00 54.63 672 GLU B O 1
ATOM 10159 N N . ALA B 1 673 ? 13.842 43.982 115.543 1.00 60.44 673 ALA B N 1
ATOM 10160 C CA . ALA B 1 673 ? 15.019 44.228 114.719 1.00 63.46 673 ALA B CA 1
ATOM 10161 C C . ALA B 1 673 ? 15.284 45.724 114.591 1.00 64.89 673 ALA B C 1
ATOM 10162 O O . ALA B 1 673 ? 14.698 46.405 113.749 1.00 68.93 673 ALA B O 1
ATOM 10164 N N . PHE B 1 674 ? 16.172 46.225 115.443 1.00 59.45 674 PHE B N 1
ATOM 10165 C CA . PHE B 1 674 ? 16.543 47.631 115.444 1.00 60.16 674 PHE B CA 1
ATOM 10166 C C . PHE B 1 674 ? 17.911 47.707 116.116 1.00 62.39 674 PHE B C 1
ATOM 10167 O O . PHE B 1 674 ? 18.022 47.559 117.333 1.00 64.89 674 PHE B O 1
ATOM 10175 N N . GLU B 1 675 ? 18.949 47.921 115.312 1.00 66.50 675 GLU B N 1
ATOM 10176 C CA . GLU B 1 675 ? 20.326 47.940 115.801 1.00 63.93 675 GLU B CA 1
ATOM 10177 C C . GLU B 1 675 ? 20.538 48.986 116.898 1.00 67.09 675 GLU B C 1
ATOM 10178 O O . GLU B 1 675 ? 20.042 50.110 116.807 1.00 64.06 675 GLU B O 1
ATOM 10184 N N . HIS B 1 676 ? 21.271 48.596 117.939 1.00 63.32 676 HIS B N 1
ATOM 10185 C CA . HIS B 1 676 ? 21.591 49.492 119.047 1.00 56.96 676 HIS B CA 1
ATOM 10186 C C . HIS B 1 676 ? 22.779 48.980 119.855 1.00 56.63 676 HIS B C 1
ATOM 10187 O O . HIS B 1 676 ? 22.781 47.835 120.310 1.00 56.80 676 HIS B O 1
ATOM 10194 N N . ASN B 1 677 ? 23.790 49.834 120.006 1.00 59.76 677 ASN B N 1
ATOM 10195 C CA . ASN B 1 677 ? 24.981 49.527 120.799 1.00 51.64 677 ASN B CA 1
ATOM 10196 C C . ASN B 1 677 ? 25.685 48.251 120.350 1.00 59.13 677 ASN B C 1
ATOM 10197 O O . ASN B 1 677 ? 26.229 47.509 121.168 1.00 64.56 677 ASN B O 1
ATOM 10202 N N . GLY B 1 678 ? 25.669 48.001 119.046 1.00 56.50 678 GLY B N 1
ATOM 10203 C CA . GLY B 1 678 ? 26.328 46.839 118.481 1.00 56.85 678 GLY B CA 1
ATOM 10204 C C . GLY B 1 678 ? 25.521 45.559 118.589 1.00 56.58 678 GLY B C 1
ATOM 10205 O O . GLY B 1 678 ? 26.056 44.465 118.416 1.00 58.48 678 GLY B O 1
ATOM 10206 N N . ARG B 1 679 ? 24.229 45.691 118.874 1.00 59.15 679 ARG B N 1
ATOM 10207 C CA . ARG B 1 679 ? 23.334 44.540 118.892 1.00 56.24 679 ARG B CA 1
ATOM 10208 C C . ARG B 1 679 ? 22.342 44.640 117.742 1.00 57.02 679 ARG B C 1
ATOM 10209 O O . ARG B 1 679 ? 21.851 45.724 117.441 1.00 62.65 679 ARG B O 1
ATOM 10217 N N . PRO B 1 680 ? 22.040 43.504 117.100 1.00 56.61 680 PRO B N 1
ATOM 10218 C CA . PRO B 1 680 ? 21.119 43.469 115.959 1.00 58.76 680 PRO B CA 1
ATOM 10219 C C . PRO B 1 680 ? 19.657 43.717 116.347 1.00 63.95 680 PRO B C 1
ATOM 10220 O O . PRO B 1 680 ? 18.865 44.119 115.494 1.00 64.23 680 PRO B O 1
ATOM 10224 N N . TYR B 1 681 ? 19.305 43.479 117.608 1.00 59.55 681 TYR B N 1
ATOM 10225 C CA . TYR B 1 681 ? 17.934 43.698 118.064 1.00 56.63 681 TYR B CA 1
ATOM 10226 C C . TYR B 1 681 ? 17.896 44.521 119.352 1.00 54.97 681 TYR B C 1
ATOM 10227 O O . TYR B 1 681 ? 18.919 44.700 120.013 1.00 49.18 681 TYR B O 1
ATOM 10236 N N . SER B 1 682 ? 16.714 45.015 119.708 1.00 55.85 682 SER B N 1
ATOM 10237 C CA . SER B 1 682 ? 16.582 45.915 120.851 1.00 49.94 682 SER B CA 1
ATOM 10238 C C . SER B 1 682 ? 15.184 45.925 121.440 1.00 51.20 682 SER B C 1
ATOM 10239 O O . SER B 1 682 ? 14.202 45.675 120.742 1.00 51.84 682 SER B O 1
ATOM 10242 N N . LEU B 1 683 ? 15.102 46.236 122.728 1.00 46.29 683 LEU B N 1
ATOM 10243 C CA . LEU B 1 683 ? 13.819 46.404 123.391 1.00 45.91 683 LEU B CA 1
ATOM 10244 C C . LEU B 1 683 ? 13.814 47.697 124.202 1.00 48.69 683 LEU B C 1
ATOM 10245 O O . LEU B 1 683 ? 14.864 48.294 124.457 1.00 43.77 683 LEU B O 1
ATOM 10250 N N . LEU B 1 684 ? 12.622 48.125 124.600 1.00 48.69 684 LEU B N 1
ATOM 10251 C CA . LEU B 1 684 ? 12.470 49.321 125.415 1.00 47.17 684 LEU B CA 1
ATOM 10252 C C . LEU B 1 684 ? 12.097 48.922 126.834 1.00 47.98 684 LEU B C 1
ATOM 10253 O O . LEU B 1 684 ? 11.243 48.058 127.039 1.00 48.04 684 LEU B O 1
ATOM 10258 N N . VAL B 1 685 ? 12.748 49.537 127.814 1.00 42.85 685 VAL B N 1
ATOM 10259 C CA . VAL B 1 685 ? 12.538 49.154 129.202 1.00 41.06 685 VAL B CA 1
ATOM 10260 C C . VAL B 1 685 ? 12.322 50.386 130.079 1.00 39.77 685 VAL B C 1
ATOM 10261 O O . VAL B 1 685 ? 12.809 51.475 129.773 1.00 40.95 685 VAL B O 1
ATOM 10265 N N . TYR B 1 686 ? 11.571 50.212 131.160 1.00 39.94 686 TYR B N 1
ATOM 10266 C CA . TYR B 1 686 ? 11.452 51.242 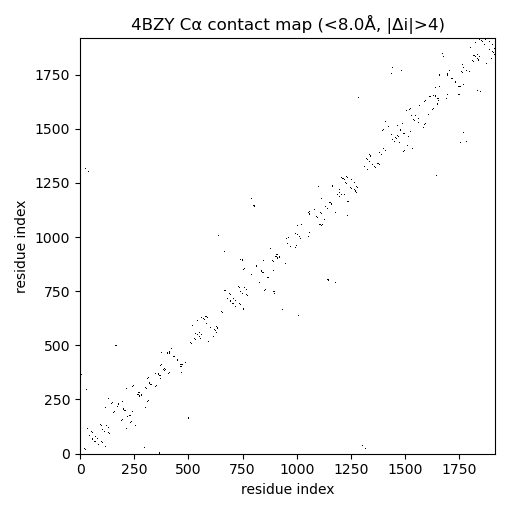132.183 1.00 39.02 686 TYR B CA 1
ATOM 10267 C C . TYR B 1 686 ? 12.294 50.819 133.381 1.00 42.14 686 TYR B C 1
ATOM 10268 O O . TYR B 1 686 ? 12.010 49.809 134.031 1.00 41.34 686 TYR B O 1
ATOM 10277 N N . ILE B 1 687 ? 13.341 51.588 133.660 1.00 35.83 687 ILE B N 1
ATOM 10278 C CA . ILE B 1 687 ? 14.303 51.218 134.689 1.00 37.58 687 ILE B CA 1
ATOM 10279 C C . ILE B 1 687 ? 14.582 52.387 135.640 1.00 36.43 687 ILE B C 1
ATOM 10280 O O . ILE B 1 687 ? 15.305 53.326 135.304 1.00 32.49 687 ILE B O 1
ATOM 10285 N N . PRO B 1 688 ? 13.965 52.346 136.829 1.00 37.98 688 PRO B N 1
ATOM 10286 C CA . PRO B 1 688 ? 14.095 53.399 137.846 1.00 33.41 688 PRO B CA 1
ATOM 10287 C C . PRO B 1 688 ? 15.508 53.543 138.406 1.00 37.95 688 PRO B C 1
ATOM 10288 O O . PRO B 1 688 ? 16.350 52.664 138.216 1.00 39.23 688 PRO B O 1
ATOM 10292 N N . SER B 1 689 ? 15.750 54.656 139.091 1.00 36.04 689 SER B N 1
ATOM 10293 C CA . SER B 1 689 ? 17.026 54.922 139.747 1.00 30.12 689 SER B CA 1
ATOM 10294 C C . SER B 1 689 ? 17.330 53.885 140.829 1.00 33.24 689 SER B C 1
ATOM 10295 O O . SER B 1 689 ? 16.477 53.584 141.667 1.00 33.90 689 SER B O 1
ATOM 10298 N N . ARG B 1 690 ? 18.551 53.354 140.800 1.00 31.69 690 ARG B N 1
ATOM 10299 C CA . ARG B 1 690 ? 19.014 52.353 141.764 1.00 28.08 690 ARG B CA 1
ATOM 10300 C C . ARG B 1 690 ? 18.151 51.092 141.760 1.00 28.69 690 ARG B C 1
ATOM 10301 O O . ARG B 1 690 ? 17.699 50.630 142.806 1.00 30.48 690 ARG B O 1
ATOM 10309 N N . VAL B 1 691 ? 17.941 50.541 140.568 1.00 26.06 691 VAL B N 1
ATOM 10310 C CA . VAL B 1 691 ? 17.196 49.300 140.393 1.00 29.08 691 VAL B CA 1
ATOM 10311 C C . VAL B 1 691 ? 17.965 48.377 139.452 1.00 31.48 691 VAL B C 1
ATOM 10312 O O . VAL B 1 691 ? 18.532 48.834 138.461 1.00 31.82 691 VAL B O 1
ATOM 10316 N N . ALA B 1 692 ? 17.996 47.085 139.767 1.00 33.62 692 ALA B N 1
ATOM 10317 C CA . ALA B 1 692 ? 18.598 46.102 138.875 1.00 25.98 692 ALA B CA 1
ATOM 10318 C C . ALA B 1 692 ? 17.537 45.163 138.317 1.00 28.53 692 ALA B C 1
ATOM 10319 O O . ALA B 1 692 ? 16.638 44.729 139.037 1.00 30.65 692 ALA B O 1
ATOM 10321 N N . LEU B 1 693 ? 17.657 44.837 137.036 1.00 29.35 693 LEU B N 1
ATOM 10322 C CA . LEU B 1 693 ? 16.696 43.958 136.382 1.00 30.13 693 LEU B CA 1
ATOM 10323 C C . LEU B 1 693 ? 17.368 42.815 135.635 1.00 33.39 693 LEU B C 1
ATOM 10324 O O . LEU B 1 693 ? 18.384 43.008 134.970 1.00 33.34 693 LEU B O 1
ATOM 10329 N N . ILE B 1 694 ? 16.794 41.624 135.751 1.00 28.57 694 ILE B N 1
ATOM 10330 C CA . ILE B 1 694 ? 17.173 40.514 134.894 1.00 29.21 694 ILE B CA 1
ATOM 10331 C C . ILE B 1 694 ? 15.956 40.095 134.077 1.00 33.94 694 ILE B C 1
ATOM 10332 O O . ILE B 1 694 ? 14.873 39.879 134.623 1.00 32.24 694 ILE B O 1
ATOM 10337 N N . LEU B 1 695 ? 16.140 39.985 132.766 1.00 32.74 695 LEU B N 1
ATOM 10338 C CA . LEU B 1 695 ? 15.048 39.649 131.864 1.00 32.46 695 LEU B CA 1
ATOM 10339 C C . LEU B 1 695 ? 15.365 38.376 131.085 1.00 37.10 695 LEU B C 1
ATOM 10340 O O . LEU B 1 695 ? 16.512 38.143 130.702 1.00 34.29 695 LEU B O 1
ATOM 10345 N N . GLN B 1 696 ? 14.347 37.552 130.862 1.00 41.44 696 GLN B N 1
ATOM 10346 C CA . GLN B 1 696 ? 14.521 36.314 130.112 1.00 41.52 696 GLN B CA 1
ATOM 10347 C C . GLN B 1 696 ? 13.793 36.338 128.772 1.00 49.33 696 GLN B C 1
ATOM 10348 O O . GLN B 1 696 ? 12.666 36.820 128.676 1.00 46.91 696 GLN B O 1
ATOM 10354 N N . ASN B 1 697 ? 14.447 35.812 127.742 1.00 46.47 697 ASN B N 1
ATOM 10355 C CA . ASN B 1 697 ? 13.800 35.585 126.460 1.00 49.13 697 ASN B CA 1
ATOM 10356 C C . ASN B 1 697 ? 12.994 34.289 126.535 1.00 53.15 697 ASN B C 1
ATOM 10357 O O . ASN B 1 697 ? 13.556 33.216 126.756 1.00 57.26 697 ASN B O 1
ATOM 10362 N N . VAL B 1 698 ? 11.680 34.386 126.353 1.00 56.11 698 VAL B N 1
ATOM 10363 C CA . VAL B 1 698 ? 10.807 33.219 126.485 1.00 59.43 698 VAL B CA 1
ATOM 10364 C C . VAL B 1 698 ? 10.480 32.587 125.133 1.00 63.14 698 VAL B C 1
ATOM 10365 O O . VAL B 1 698 ? 9.819 31.553 125.064 1.00 62.75 698 VAL B O 1
ATOM 10369 N N . ASP B 1 699 ? 10.953 33.215 124.062 1.00 67.30 699 ASP B N 1
ATOM 10370 C CA . ASP B 1 699 ? 10.731 32.713 122.710 1.00 65.26 699 ASP B CA 1
ATOM 10371 C C . ASP B 1 699 ? 11.980 32.032 122.158 1.00 64.31 699 ASP B C 1
ATOM 10372 O O . ASP B 1 699 ? 12.787 31.484 122.910 1.00 66.01 699 ASP B O 1
ATOM 10377 N N . GLN C 1 46 ? 47.725 52.388 140.357 1.00 81.01 46 GLN C N 1
ATOM 10378 C CA . GLN C 1 46 ? 47.288 53.739 140.693 1.00 72.73 46 GLN C CA 1
ATOM 10379 C C . GLN C 1 46 ? 48.469 54.705 140.736 1.00 67.74 46 GLN C C 1
ATOM 10380 O O . GLN C 1 46 ? 48.320 55.892 140.448 1.00 65.87 46 GLN C O 1
ATOM 10382 N N . ARG C 1 47 ? 49.643 54.188 141.088 1.00 55.47 47 ARG C N 1
ATOM 10383 C CA . ARG C 1 47 ? 50.849 55.005 141.149 1.00 62.09 47 ARG C CA 1
ATOM 10384 C C . ARG C 1 47 ? 51.313 55.423 139.755 1.00 69.78 47 ARG C C 1
ATOM 10385 O O . ARG C 1 47 ? 51.594 56.599 139.516 1.00 68.95 47 ARG C O 1
ATOM 10387 N N . ARG C 1 48 ? 51.391 54.459 138.841 1.00 66.32 48 ARG C N 1
ATOM 10388 C CA . ARG C 1 48 ? 51.853 54.724 137.480 1.00 55.33 48 ARG C CA 1
ATOM 10389 C C . ARG C 1 48 ? 50.960 55.710 136.738 1.00 56.33 48 ARG C C 1
ATOM 10390 O O . ARG C 1 48 ? 51.451 56.516 135.948 1.00 56.68 48 ARG C O 1
ATOM 10398 N N . TYR C 1 49 ? 49.654 55.646 136.984 1.00 54.30 49 TYR C N 1
ATOM 10399 C CA . TYR C 1 49 ? 48.724 56.543 136.306 1.00 52.32 49 TYR C CA 1
ATOM 10400 C C . TYR C 1 49 ? 48.830 57.957 136.865 1.00 58.31 49 TYR C C 1
ATOM 10401 O O . TYR C 1 49 ? 48.625 58.934 136.143 1.00 53.59 49 TYR C O 1
ATOM 10410 N N . LYS C 1 50 ? 49.139 58.062 138.154 1.00 62.72 50 LYS C N 1
ATOM 10411 C CA . LYS C 1 50 ? 49.323 59.361 138.789 1.00 58.10 50 LYS C CA 1
ATOM 10412 C C . LYS C 1 50 ? 50.598 60.011 138.255 1.00 59.42 50 LYS C C 1
ATOM 10413 O O . LYS C 1 50 ? 50.657 61.227 138.070 1.00 60.93 50 LYS C O 1
ATOM 10415 N N . GLN C 1 51 ? 51.614 59.188 138.005 1.00 54.15 51 GLN C N 1
ATOM 10416 C CA . GLN C 1 51 ? 52.871 59.659 137.431 1.00 60.19 51 GLN C CA 1
ATOM 10417 C C . GLN C 1 51 ? 52.676 60.083 135.976 1.00 61.65 51 GLN C C 1
ATOM 10418 O O . GLN C 1 51 ? 53.214 61.102 135.541 1.00 63.22 51 GLN C O 1
ATOM 10424 N N . PHE C 1 52 ? 51.907 59.294 135.231 1.00 56.22 52 PHE C N 1
ATOM 10425 C CA . PHE C 1 52 ? 51.578 59.624 133.851 1.00 51.70 52 PHE C CA 1
ATOM 10426 C C . PHE C 1 52 ? 50.827 60.949 133.800 1.00 53.68 52 PHE C C 1
ATOM 10427 O O . PHE C 1 52 ? 51.180 61.849 133.035 1.00 54.81 52 PHE C O 1
ATOM 10435 N N . SER C 1 53 ? 49.790 61.053 134.625 1.00 50.04 53 SER C N 1
ATOM 10436 C CA . SER C 1 53 ? 48.944 62.239 134.678 1.00 50.26 53 SER C CA 1
ATOM 10437 C C . SER C 1 53 ? 49.721 63.494 135.069 1.00 53.14 53 SER C C 1
ATOM 10438 O O . SER C 1 53 ? 49.392 64.596 134.631 1.00 48.57 53 SER C O 1
ATOM 10441 N N . GLN C 1 54 ? 50.745 63.326 135.899 1.00 53.61 54 GLN C N 1
ATOM 10442 C CA . GLN C 1 54 ? 51.536 64.459 136.366 1.00 53.94 54 GLN C CA 1
ATOM 10443 C C . GLN C 1 54 ? 52.353 65.051 135.223 1.00 53.81 54 GLN C C 1
ATOM 10444 O O . GLN C 1 54 ? 52.372 66.267 135.025 1.00 49.85 54 GLN C O 1
ATOM 10450 N N . ILE C 1 55 ? 53.026 64.180 134.475 1.00 52.59 55 ILE C N 1
ATOM 10451 C CA . ILE C 1 55 ? 53.828 64.600 133.330 1.00 49.27 55 ILE C CA 1
ATOM 10452 C C . ILE C 1 55 ? 52.962 65.217 132.236 1.00 46.89 55 ILE C C 1
ATOM 10453 O O . ILE C 1 55 ? 53.312 66.243 131.654 1.00 48.46 55 ILE C O 1
ATOM 10458 N N . LEU C 1 56 ? 51.823 64.590 131.966 1.00 44.36 56 LEU C N 1
ATOM 10459 C CA . LEU C 1 56 ? 50.907 65.083 130.944 1.00 43.65 56 LEU C CA 1
ATOM 10460 C C . LEU C 1 56 ? 50.350 66.452 131.323 1.00 48.64 56 LEU C C 1
ATOM 10461 O O . LEU C 1 56 ? 50.084 67.290 130.457 1.00 55.03 56 LEU C O 1
ATOM 10466 N N . LYS C 1 57 ? 50.186 66.675 132.624 1.00 50.72 57 LYS C N 1
ATOM 10467 C CA . LYS C 1 57 ? 49.703 67.951 133.135 1.00 48.27 57 LYS C CA 1
ATOM 10468 C C . LYS C 1 57 ? 50.788 69.014 133.002 1.00 47.96 57 LYS C C 1
ATOM 10469 O O . LYS C 1 57 ? 50.500 70.173 132.706 1.00 48.88 57 LYS C O 1
ATOM 10475 N N . ASN C 1 58 ? 52.036 68.607 133.216 1.00 48.11 58 ASN C N 1
ATOM 10476 C CA . ASN C 1 58 ? 53.179 69.497 133.034 1.00 49.75 58 ASN C CA 1
ATOM 10477 C C . ASN C 1 58 ? 53.340 69.895 131.573 1.00 50.17 58 ASN C C 1
ATOM 10478 O O . ASN C 1 58 ? 53.672 71.039 131.263 1.00 49.99 58 ASN C O 1
ATOM 10483 N N . ILE C 1 59 ? 53.110 68.934 130.681 1.00 49.40 59 ILE C N 1
ATOM 10484 C CA . ILE C 1 59 ? 53.127 69.180 129.245 1.00 45.25 59 ILE C CA 1
ATOM 10485 C C . ILE C 1 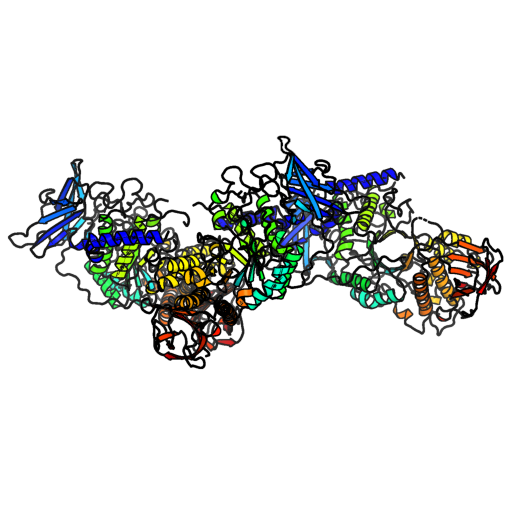59 ? 52.093 70.251 128.909 1.00 46.08 59 ILE C C 1
ATOM 10486 O O . ILE C 1 59 ? 52.293 71.069 128.016 1.00 46.90 59 ILE C O 1
ATOM 10491 N N . GLY C 1 60 ? 50.996 70.255 129.656 1.00 48.30 60 GLY C N 1
ATOM 10492 C CA . GLY C 1 60 ? 49.953 71.245 129.473 1.00 50.14 60 GLY C CA 1
ATOM 10493 C C . GLY C 1 60 ? 50.307 72.615 130.029 1.00 49.43 60 GLY C C 1
ATOM 10494 O O . GLY C 1 60 ? 49.859 73.631 129.501 1.00 47.41 60 GLY C O 1
ATOM 10495 N N . GLU C 1 61 ? 51.107 72.649 131.092 1.00 54.71 61 GLU C N 1
ATOM 10496 C CA . GLU C 1 61 ? 51.464 73.909 131.744 1.00 54.92 61 GLU C CA 1
ATOM 10497 C C . GLU C 1 61 ? 52.705 74.566 131.145 1.00 58.36 61 GLU C C 1
ATOM 10498 O O . GLU C 1 61 ? 52.839 75.789 131.165 1.00 61.66 61 GLU C O 1
ATOM 10504 N N . ASN C 1 62 ? 53.608 73.753 130.608 1.00 56.71 62 ASN C N 1
ATOM 10505 C CA . ASN C 1 62 ? 54.896 74.257 130.144 1.00 54.22 62 ASN C CA 1
ATOM 10506 C C . ASN C 1 62 ? 54.997 74.249 128.626 1.00 50.87 62 ASN C C 1
ATOM 10507 O O . ASN C 1 62 ? 55.704 75.062 128.032 1.00 55.76 62 ASN C O 1
ATOM 10512 N N . GLU C 1 63 ? 54.299 73.307 128.007 1.00 48.34 63 GLU C N 1
ATOM 10513 C CA . GLU C 1 63 ? 54.062 73.348 126.575 1.00 41.88 63 GLU C CA 1
ATOM 10514 C C . GLU C 1 63 ? 52.572 73.613 126.405 1.00 45.49 63 GLU C C 1
ATOM 10515 O O . GLU C 1 63 ? 51.876 73.855 127.389 1.00 59.60 63 GLU C O 1
ATOM 10521 N N . GLY C 1 64 ? 52.067 73.576 125.181 1.00 40.95 64 GLY C N 1
ATOM 10522 C CA . GLY C 1 64 ? 50.674 73.928 124.969 1.00 43.75 64 GLY C CA 1
ATOM 10523 C C . GLY C 1 64 ? 49.729 72.748 124.884 1.00 46.05 64 GLY C C 1
ATOM 10524 O O . GLY C 1 64 ? 48.746 72.785 124.146 1.00 48.52 64 GLY C O 1
ATOM 10525 N N . GLY C 1 65 ? 50.013 71.700 125.649 1.00 45.14 65 GLY C N 1
ATOM 10526 C CA . GLY C 1 65 ? 49.289 70.453 125.502 1.00 41.30 65 GLY C CA 1
ATOM 10527 C C . GLY C 1 65 ? 50.093 69.507 124.634 1.00 40.45 65 GLY C C 1
ATOM 10528 O O . GLY C 1 65 ? 51.120 69.893 124.077 1.00 43.37 65 GLY C O 1
ATOM 10529 N N . ILE C 1 66 ? 49.630 68.270 124.507 1.00 43.20 66 ILE C N 1
ATOM 10530 C CA . ILE C 1 66 ? 50.420 67.242 123.843 1.00 43.61 66 ILE C CA 1
ATOM 10531 C C . ILE C 1 66 ? 50.382 67.407 122.323 1.00 41.43 66 ILE C C 1
ATOM 10532 O O . ILE C 1 66 ? 51.248 66.892 121.618 1.00 45.91 66 ILE C O 1
ATOM 10537 N N . ASP C 1 67 ? 49.384 68.130 121.820 1.00 43.51 67 ASP C N 1
ATOM 10538 C CA . ASP C 1 67 ? 49.319 68.453 120.395 1.00 41.82 67 ASP C CA 1
ATOM 10539 C C . ASP C 1 67 ? 50.478 69.369 119.992 1.00 45.87 67 ASP C C 1
ATOM 10540 O O . ASP C 1 67 ? 51.228 69.051 119.070 1.00 49.58 67 ASP C O 1
ATOM 10545 N N . LYS C 1 68 ? 50.628 70.497 120.681 1.00 38.39 68 LYS C N 1
ATOM 10546 C CA . LYS C 1 68 ? 51.711 71.426 120.371 1.00 42.61 68 LYS C CA 1
ATOM 10547 C C . LYS C 1 68 ? 53.072 70.812 120.661 1.00 39.36 68 LYS C C 1
ATOM 10548 O O . LYS C 1 68 ? 54.030 71.033 119.923 1.00 42.55 68 LYS C O 1
ATOM 10554 N N . PHE C 1 69 ? 53.147 70.038 121.737 1.00 46.58 69 PHE C N 1
ATOM 10555 C CA . PHE C 1 69 ? 54.398 69.418 122.160 1.00 43.29 69 PHE C CA 1
ATOM 10556 C C . PHE C 1 69 ? 54.939 68.468 121.092 1.00 37.51 69 PHE C C 1
ATOM 10557 O O . PHE C 1 69 ? 56.142 68.433 120.838 1.00 38.15 69 PHE C O 1
ATOM 10565 N N . SER C 1 70 ? 54.049 67.710 120.459 1.00 35.77 70 SER C N 1
ATOM 10566 C CA . SER C 1 70 ? 54.468 66.717 119.476 1.00 39.22 70 SER C CA 1
ATOM 10567 C C . SER C 1 70 ? 54.654 67.316 118.081 1.00 41.42 70 SER C C 1
ATOM 10568 O O . SER C 1 70 ? 54.810 66.586 117.103 1.00 38.77 70 SER C O 1
ATOM 10571 N N . ARG C 1 71 ? 54.635 68.641 117.984 1.00 38.80 71 ARG C N 1
ATOM 10572 C CA . ARG C 1 71 ? 54.861 69.296 116.699 1.00 43.36 71 ARG C CA 1
ATOM 10573 C C . ARG C 1 71 ? 56.227 69.974 116.658 1.00 40.12 71 ARG C C 1
ATOM 10574 O O . ARG C 1 71 ? 56.400 71.002 116.004 1.00 41.68 71 ARG C O 1
ATOM 10582 N N . GLY C 1 72 ? 57.194 69.381 117.351 1.00 37.70 72 GLY C N 1
ATOM 10583 C CA . GLY C 1 72 ? 58.547 69.906 117.396 1.00 38.56 72 GLY C CA 1
ATOM 10584 C C . GLY C 1 72 ? 59.243 69.957 116.048 1.00 42.51 72 GLY C C 1
ATOM 10585 O O . GLY C 1 72 ? 60.126 70.789 115.832 1.00 39.72 72 GLY C O 1
ATOM 10586 N N . TYR C 1 73 ? 58.844 69.074 115.137 1.00 39.22 73 TYR C N 1
ATOM 10587 C CA . TYR C 1 73 ? 59.474 68.992 113.821 1.00 38.38 73 TYR C CA 1
ATOM 10588 C C . TYR C 1 73 ? 59.190 70.217 112.954 1.00 43.15 73 TYR C C 1
ATOM 10589 O O . TYR C 1 73 ? 59.794 70.388 111.895 1.00 43.09 73 TYR C O 1
ATOM 10598 N N . GLU C 1 74 ? 58.267 71.062 113.403 1.00 43.83 74 GLU C N 1
ATOM 10599 C CA . GLU C 1 74 ? 57.887 72.257 112.658 1.00 41.98 74 GLU C CA 1
ATOM 10600 C C . GLU C 1 74 ? 58.886 73.400 112.832 1.00 41.37 74 GLU C C 1
ATOM 10601 O O . GLU C 1 74 ? 58.913 74.332 112.028 1.00 40.70 74 GLU C O 1
ATOM 10607 N N . SER C 1 75 ? 59.704 73.330 113.877 1.00 37.55 75 SER C N 1
ATOM 10608 C CA . SER C 1 75 ? 60.654 74.402 114.154 1.00 43.40 75 SER C CA 1
ATOM 10609 C C . SER C 1 75 ? 62.090 73.893 114.276 1.00 45.83 75 SER C C 1
ATOM 10610 O O . SER C 1 75 ? 63.033 74.586 113.898 1.00 53.49 75 SER C O 1
ATOM 10613 N N . PHE C 1 76 ? 62.255 72.682 114.796 1.00 44.30 76 PHE C N 1
ATOM 10614 C CA . PHE C 1 76 ? 63.577 72.072 114.887 1.00 45.15 76 PHE C CA 1
ATOM 10615 C C . PHE C 1 76 ? 64.040 71.584 113.517 1.00 47.50 76 PHE C C 1
ATOM 10616 O O . PHE C 1 76 ? 63.229 71.166 112.689 1.00 41.28 76 PHE C O 1
ATOM 10624 N N . GLY C 1 77 ? 65.348 71.635 113.284 1.00 49.24 77 GLY C N 1
ATOM 10625 C CA . GLY C 1 77 ? 65.905 71.209 112.014 1.00 43.18 77 GLY C CA 1
ATOM 10626 C C . GLY C 1 77 ? 66.191 72.382 111.098 1.00 52.21 77 GLY C C 1
ATOM 10627 O O . GLY C 1 77 ? 66.755 73.390 111.526 1.00 52.37 77 GLY C O 1
ATOM 10628 N N . VAL C 1 78 ? 65.797 72.250 109.835 1.00 47.25 78 VAL C N 1
ATOM 10629 C CA . VAL C 1 78 ? 66.029 73.292 108.840 1.00 47.74 78 VAL C CA 1
ATOM 10630 C C . VAL C 1 78 ? 64.743 73.617 108.085 1.00 43.87 78 VAL C C 1
ATOM 10631 O O . VAL C 1 78 ? 64.100 72.727 107.528 1.00 40.57 78 VAL C O 1
ATOM 10635 N N . HIS C 1 79 ? 64.365 74.892 108.071 1.00 40.07 79 HIS C N 1
ATOM 10636 C CA . HIS C 1 79 ? 63.130 75.296 107.409 1.00 41.81 79 HIS C CA 1
ATOM 10637 C C . HIS C 1 79 ? 63.283 76.573 106.587 1.00 45.06 79 HIS C C 1
ATOM 10638 O O . HIS C 1 79 ? 63.633 77.630 107.116 1.00 44.19 79 HIS C O 1
ATOM 10645 N N . ARG C 1 80 ? 63.000 76.474 105.292 1.00 45.03 80 ARG C N 1
ATOM 10646 C CA . ARG C 1 80 ? 62.892 77.661 104.457 1.00 40.83 80 ARG C CA 1
ATOM 10647 C C . ARG C 1 80 ? 61.608 78.396 104.810 1.00 42.75 80 ARG C C 1
ATOM 10648 O O . ARG C 1 80 ? 60.524 77.816 104.783 1.00 41.91 80 ARG C O 1
ATOM 10656 N N . CYS C 1 81 ? 61.734 79.673 105.149 1.00 44.45 81 CYS C N 1
ATOM 10657 C CA . CYS C 1 81 ? 60.581 80.474 105.532 1.00 42.27 81 CYS C CA 1
ATOM 10658 C C . CYS C 1 81 ? 59.900 81.098 104.317 1.00 46.42 81 CYS C C 1
ATOM 10659 O O . CYS C 1 81 ? 60.458 81.115 103.221 1.00 51.12 81 CYS C O 1
ATOM 10662 N N . ALA C 1 82 ? 58.693 81.618 104.522 1.00 51.60 82 ALA C N 1
ATOM 10663 C CA . ALA C 1 82 ? 57.904 82.193 103.436 1.00 46.97 82 ALA C CA 1
ATOM 10664 C C . ALA C 1 82 ? 58.465 83.531 102.960 1.00 47.16 82 ALA C C 1
ATOM 10665 O O . ALA C 1 82 ? 58.006 84.077 101.955 1.00 44.10 82 ALA C O 1
ATOM 10667 N N . ASP C 1 83 ? 59.443 84.067 103.687 1.00 45.94 83 ASP C N 1
ATOM 10668 C CA . ASP C 1 83 ? 60.080 85.317 103.287 1.00 45.32 83 ASP C CA 1
ATOM 10669 C C . ASP C 1 83 ? 61.407 85.081 102.562 1.00 46.15 83 ASP C C 1
ATOM 10670 O O . ASP C 1 83 ? 62.124 86.029 102.245 1.00 43.50 83 ASP C O 1
ATOM 10675 N N . GLY C 1 84 ? 61.722 83.818 102.288 1.00 46.61 84 GLY C N 1
ATOM 10676 C CA . GLY C 1 84 ? 62.949 83.476 101.589 1.00 41.99 84 GLY C CA 1
ATOM 10677 C C . GLY C 1 84 ? 64.124 83.165 102.502 1.00 43.16 84 GLY C C 1
ATOM 10678 O O . GLY C 1 84 ? 65.156 82.666 102.049 1.00 47.78 84 GLY C O 1
ATOM 10679 N N . GLY C 1 85 ? 63.976 83.460 103.789 1.00 43.20 85 GLY C N 1
ATOM 10680 C CA . GLY C 1 85 ? 65.024 83.182 104.755 1.00 44.13 85 GLY C CA 1
ATOM 10681 C C . GLY C 1 85 ? 65.042 81.735 105.219 1.00 46.45 85 GLY C C 1
ATOM 10682 O O . GLY C 1 85 ? 64.250 80.910 104.759 1.00 44.11 85 GLY C O 1
ATOM 10683 N N . LEU C 1 86 ? 65.965 81.424 106.124 1.00 47.49 86 LEU C N 1
ATOM 10684 C CA . LEU C 1 86 ? 66.104 80.072 106.658 1.00 47.12 86 LEU C CA 1
ATOM 10685 C C . LEU C 1 86 ? 66.136 80.085 108.183 1.00 49.61 86 LEU C C 1
ATOM 10686 O O . LEU C 1 86 ? 67.005 80.721 108.780 1.00 50.71 86 LEU C O 1
ATOM 10691 N N . TYR C 1 87 ? 65.191 79.395 108.816 1.00 47.23 87 TYR C N 1
ATOM 10692 C CA . TYR C 1 87 ? 65.222 79.267 110.269 1.00 51.28 87 TYR C CA 1
ATOM 10693 C C . TYR C 1 87 ? 65.665 77.866 110.669 1.00 49.97 87 TYR C C 1
ATOM 10694 O O . TYR C 1 87 ? 65.191 76.871 110.119 1.00 51.75 87 TYR C O 1
ATOM 10703 N N . CYS C 1 88 ? 66.580 77.799 111.629 1.00 47.04 88 CYS C N 1
ATOM 10704 C CA . CYS C 1 88 ? 67.133 76.528 112.075 1.00 51.95 88 CYS C CA 1
ATOM 10705 C C . CYS C 1 88 ? 67.143 76.453 113.594 1.00 54.16 88 CYS C C 1
ATOM 10706 O O . CYS C 1 88 ? 67.312 77.466 114.271 1.00 48.70 88 CYS C O 1
ATOM 10709 N N . LYS C 1 89 ? 66.954 75.249 114.124 1.00 52.82 89 LYS C N 1
ATOM 10710 C CA . LYS C 1 89 ? 67.003 75.040 115.564 1.00 48.41 89 LYS C CA 1
ATOM 10711 C C . LYS C 1 89 ? 67.411 73.611 115.890 1.00 50.68 89 LYS C C 1
ATOM 10712 O O . LYS C 1 89 ? 66.916 72.655 115.291 1.00 51.86 89 LYS C O 1
ATOM 10718 N N . GLU C 1 90 ? 68.323 73.480 116.846 1.00 50.81 90 GLU C N 1
ATOM 10719 C CA . GLU C 1 90 ? 68.817 72.184 117.288 1.00 44.01 90 GLU C CA 1
ATOM 10720 C C . GLU C 1 90 ? 68.890 72.144 118.807 1.00 48.87 90 GLU C C 1
ATOM 10721 O O . GLU C 1 90 ? 68.973 73.185 119.463 1.00 44.12 90 GLU C O 1
ATOM 10727 N N . TRP C 1 91 ? 68.834 70.940 119.366 1.00 54.62 91 TRP C N 1
ATOM 10728 C CA . TRP C 1 91 ? 69.113 70.752 120.782 1.00 54.41 91 TRP C CA 1
ATOM 10729 C C . TRP C 1 91 ? 70.486 70.113 120.949 1.00 48.46 91 TRP C C 1
ATOM 10730 O O . TRP C 1 91 ? 70.706 68.980 120.523 1.00 49.68 91 TRP C O 1
ATOM 10741 N N . ALA C 1 92 ? 71.408 70.852 121.557 1.00 51.62 92 ALA C N 1
ATOM 10742 C CA . ALA C 1 92 ? 72.772 70.372 121.764 1.00 60.59 92 ALA C CA 1
ATOM 10743 C C . ALA C 1 92 ? 73.388 71.052 122.983 1.00 65.86 92 ALA C C 1
ATOM 10744 O O . ALA C 1 92 ? 74.203 71.964 122.845 1.00 67.18 92 ALA C O 1
ATOM 10746 N N . PRO C 1 93 ? 72.999 70.600 124.185 1.00 61.41 93 PRO C N 1
ATOM 10747 C CA . PRO C 1 93 ? 73.339 71.249 125.457 1.00 56.69 93 PRO C CA 1
ATOM 10748 C C . PRO C 1 93 ? 74.832 71.244 125.777 1.00 65.65 93 PRO C C 1
ATOM 10749 O O . PRO C 1 93 ? 75.293 72.104 126.530 1.00 61.45 93 PRO C O 1
ATOM 10753 N N . GLY C 1 94 ? 75.576 70.301 125.207 1.00 64.43 94 GLY C N 1
ATOM 10754 C CA . GLY C 1 94 ? 76.984 70.155 125.534 1.00 67.72 94 GLY C CA 1
ATOM 10755 C C . GLY C 1 94 ? 77.922 70.673 124.461 1.00 65.44 94 GLY C C 1
ATOM 10756 O O . GLY C 1 94 ? 79.107 70.341 124.446 1.00 60.27 94 GLY C O 1
ATOM 10757 N N . ALA C 1 95 ? 77.390 71.486 123.555 1.00 69.19 95 ALA C N 1
ATOM 10758 C CA . ALA C 1 95 ? 78.197 72.083 122.500 1.00 70.24 95 ALA C CA 1
ATOM 10759 C C . ALA C 1 95 ? 78.758 73.441 122.918 1.00 66.28 95 ALA C C 1
ATOM 10760 O O . ALA C 1 95 ? 78.127 74.176 123.680 1.00 58.73 95 ALA C O 1
ATOM 10762 N N . GLU C 1 96 ? 79.946 73.764 122.411 1.00 72.12 96 GLU C N 1
ATOM 10763 C CA . GLU C 1 96 ? 80.550 75.080 122.607 1.00 76.94 96 GLU C CA 1
ATOM 10764 C C . GLU C 1 96 ? 80.023 76.051 121.561 1.00 73.89 96 GLU C C 1
ATOM 10765 O O . GLU C 1 96 ? 79.758 77.219 121.854 1.00 68.16 96 GLU C O 1
ATOM 10771 N N . GLY C 1 97 ? 79.864 75.553 120.340 1.00 68.78 97 GLY C N 1
ATOM 10772 C CA . GLY C 1 97 ? 79.253 76.322 119.274 1.00 66.73 97 GLY C CA 1
ATOM 10773 C C . GLY C 1 97 ? 78.563 75.419 118.272 1.00 65.21 97 GLY C C 1
ATOM 10774 O O . GLY C 1 97 ? 78.939 74.257 118.102 1.00 61.95 97 GLY C O 1
ATOM 10775 N N . VAL C 1 98 ? 77.546 75.957 117.608 1.00 61.09 98 VAL C N 1
ATOM 10776 C CA . VAL C 1 98 ? 76.819 75.218 116.585 1.00 61.39 98 VAL C CA 1
ATOM 10777 C C . VAL C 1 98 ? 76.779 76.055 115.311 1.00 58.54 98 VAL C C 1
ATOM 10778 O O . VAL C 1 98 ? 76.553 77.265 115.362 1.00 53.52 98 VAL C O 1
ATOM 10782 N N . PHE C 1 99 ? 77.007 75.408 114.173 1.00 59.27 99 PHE C N 1
ATOM 10783 C CA . PHE C 1 99 ? 77.110 76.112 112.902 1.00 56.75 99 PHE C CA 1
ATOM 10784 C C . PHE C 1 99 ? 76.436 75.313 111.794 1.00 53.74 99 PHE C C 1
ATOM 10785 O O . PHE C 1 99 ? 76.324 74.090 111.879 1.00 54.50 99 PHE C O 1
ATOM 10793 N N . LEU C 1 100 ? 75.999 76.005 110.748 1.00 52.94 100 LEU C N 1
ATOM 10794 C CA . LEU C 1 100 ? 75.438 75.338 109.581 1.00 54.90 100 LEU C CA 1
ATOM 10795 C C . LEU C 1 100 ? 76.355 75.511 108.375 1.00 57.06 100 LEU C C 1
ATOM 10796 O O . LEU C 1 100 ? 76.926 76.581 108.165 1.00 58.65 100 LEU C O 1
ATOM 10801 N N . THR C 1 101 ? 76.496 74.451 107.588 1.00 52.92 101 THR C N 1
ATOM 10802 C CA . THR C 1 101 ? 77.369 74.484 106.424 1.00 55.23 101 THR C CA 1
ATOM 10803 C C . THR C 1 101 ? 76.884 73.507 105.360 1.00 54.51 101 THR C C 1
ATOM 10804 O O . THR C 1 101 ? 75.986 72.701 105.608 1.00 59.77 101 THR C O 1
ATOM 10808 N N . GLY C 1 102 ? 77.480 73.584 104.176 1.00 48.66 102 GLY C N 1
ATOM 10809 C CA . GLY C 1 102 ? 77.100 72.720 103.075 1.00 48.42 102 GLY C CA 1
ATOM 10810 C C . GLY C 1 102 ? 77.444 73.334 101.735 1.00 48.07 102 GLY C C 1
ATOM 10811 O O . GLY C 1 102 ? 78.184 74.313 101.667 1.00 50.64 102 GLY C O 1
ATOM 10812 N N . ASP C 1 103 ? 76.907 72.753 100.668 1.00 46.90 103 ASP C N 1
ATOM 10813 C CA . ASP C 1 103 ? 77.111 73.271 99.320 1.00 46.30 103 ASP C CA 1
ATOM 10814 C C . ASP C 1 103 ? 76.687 74.734 99.190 1.00 52.95 103 ASP C C 1
ATOM 10815 O O . ASP C 1 103 ? 77.295 75.496 98.439 1.00 57.89 103 ASP C O 1
ATOM 10820 N N . PHE C 1 104 ? 75.640 75.119 99.914 1.00 53.39 104 PHE C N 1
ATOM 10821 C CA . PHE C 1 104 ? 75.030 76.434 99.734 1.00 49.54 104 PHE C CA 1
ATOM 10822 C C . PHE C 1 104 ? 75.959 77.571 100.154 1.00 49.47 104 PHE C C 1
ATOM 10823 O O . PHE C 1 104 ? 75.784 78.707 99.715 1.00 55.22 104 PHE C O 1
ATOM 10831 N N . ASN C 1 105 ? 76.945 77.272 100.996 1.00 49.19 105 ASN C N 1
ATOM 10832 C CA . ASN C 1 105 ? 77.896 78.297 101.422 1.00 53.58 105 ASN C CA 1
ATOM 10833 C C . ASN C 1 105 ? 79.359 77.903 101.190 1.00 57.40 105 ASN C C 1
ATOM 10834 O O . ASN C 1 105 ? 80.267 78.428 101.840 1.00 60.28 105 ASN C O 1
ATOM 10839 N N . GLY C 1 106 ? 79.579 76.987 100.251 1.00 53.66 106 GLY C N 1
ATOM 10840 C CA . GLY C 1 106 ? 80.920 76.564 99.882 1.00 56.02 106 GLY C CA 1
ATOM 10841 C C . GLY C 1 106 ? 81.648 75.827 100.990 1.00 58.38 106 GLY C C 1
ATOM 10842 O O . GLY C 1 106 ? 82.877 75.854 101.063 1.00 65.88 106 GLY C O 1
ATOM 10843 N N . TRP C 1 107 ? 80.876 75.167 101.848 1.00 59.62 107 TRP C N 1
ATOM 10844 C CA . TRP C 1 107 ? 81.402 74.398 102.976 1.00 57.08 107 TRP C CA 1
ATOM 10845 C C . TRP C 1 107 ? 82.306 75.219 103.891 1.00 55.55 107 TRP C C 1
ATOM 10846 O O . TRP C 1 107 ? 83.238 74.693 104.500 1.00 52.13 107 TRP C O 1
ATOM 10857 N N . ASN C 1 108 ? 82.024 76.514 103.977 1.00 55.90 108 ASN C N 1
ATOM 10858 C CA . ASN C 1 108 ? 82.600 77.345 105.020 1.00 59.04 108 ASN C CA 1
ATOM 10859 C C . ASN C 1 108 ? 82.024 76.884 106.357 1.00 62.20 108 ASN C C 1
ATOM 10860 O O . ASN C 1 108 ? 80.814 76.960 106.571 1.00 67.41 108 ASN C O 1
ATOM 10865 N N . PRO C 1 109 ? 82.887 76.395 107.257 1.00 66.62 109 PRO C N 1
ATOM 10866 C CA . PRO C 1 109 ? 82.428 75.761 108.501 1.00 66.21 109 PRO C CA 1
ATOM 10867 C C . PRO C 1 109 ? 81.781 76.712 109.511 1.00 66.49 109 PRO C C 1
ATOM 10868 O O . PRO C 1 109 ? 80.826 76.310 110.174 1.00 70.45 109 PRO C O 1
ATOM 10872 N N . PHE C 1 110 ? 82.281 77.939 109.631 1.00 61.50 110 PHE C N 1
ATOM 10873 C CA . PHE C 1 110 ? 81.877 78.795 110.745 1.00 60.55 110 PHE C CA 1
ATOM 10874 C C . PHE C 1 110 ? 81.205 80.108 110.338 1.00 58.24 110 PHE C C 1
ATOM 10875 O O . PHE C 1 110 ? 81.004 80.987 111.178 1.00 54.49 110 PHE C O 1
ATOM 10883 N N . SER C 1 111 ? 80.856 80.246 109.063 1.00 60.49 111 SER C N 1
ATOM 10884 C CA . SER C 1 111 ? 80.294 81.503 108.570 1.00 54.21 111 SER C CA 1
ATOM 10885 C C . SER C 1 111 ? 78.852 81.744 109.023 1.00 60.08 111 SER C C 1
ATOM 10886 O O . SER C 1 111 ? 78.367 82.876 108.982 1.00 55.90 111 SER C O 1
ATOM 10889 N N . TYR C 1 112 ? 78.174 80.688 109.466 1.00 62.52 112 TYR C N 1
ATOM 10890 C CA . TYR C 1 112 ? 76.792 80.808 109.931 1.00 56.20 112 TYR C CA 1
ATOM 10891 C C . TYR C 1 112 ? 76.604 80.206 111.323 1.00 62.90 112 TYR C C 1
ATOM 10892 O O . TYR C 1 112 ? 76.167 79.061 111.456 1.00 58.05 112 TYR C O 1
ATOM 10901 N N . PRO C 1 113 ? 76.942 80.979 112.366 1.00 62.19 113 PRO C N 1
ATOM 10902 C CA . PRO C 1 113 ? 76.811 80.530 113.757 1.00 57.54 113 PRO C CA 1
ATOM 10903 C C . PRO C 1 113 ? 75.378 80.592 114.284 1.00 62.26 113 PRO C C 1
ATOM 10904 O O . PRO C 1 113 ? 74.660 81.562 114.030 1.00 59.03 113 PRO C O 1
ATOM 10908 N N . TYR C 1 114 ? 74.969 79.555 115.009 1.00 63.02 114 TYR C N 1
ATOM 10909 C CA . TYR C 1 114 ? 73.690 79.571 115.708 1.00 57.87 114 TYR C CA 1
ATOM 10910 C C . TYR C 1 114 ? 73.787 80.485 116.927 1.00 55.20 114 TYR C C 1
ATOM 10911 O O . TYR C 1 114 ? 74.872 80.694 117.470 1.00 54.97 114 TYR C O 1
ATOM 10920 N N . LYS C 1 115 ? 72.653 81.020 117.361 1.00 52.97 115 LYS C N 1
ATOM 10921 C CA . LYS C 1 115 ? 72.607 81.813 118.583 1.00 51.62 115 LYS C CA 1
ATOM 10922 C C . LYS C 1 115 ? 72.279 80.890 119.749 1.00 60.71 115 LYS C C 1
ATOM 10923 O O . LYS C 1 115 ? 71.407 80.031 119.626 1.00 61.98 115 LYS C O 1
ATOM 10929 N N . LYS C 1 116 ? 72.972 81.051 120.874 1.00 65.38 116 LYS C N 1
ATOM 10930 C CA . LYS C 1 116 ? 72.780 80.140 121.999 1.00 65.36 116 LYS C CA 1
ATOM 10931 C C . LYS C 1 116 ? 71.556 80.521 122.819 1.00 63.35 116 LYS C C 1
ATOM 10932 O O . LYS C 1 116 ? 71.410 81.663 123.257 1.00 55.72 116 LYS C O 1
ATOM 10938 N N . LEU C 1 117 ? 70.680 79.540 123.019 1.00 68.47 117 LEU C N 1
ATOM 10939 C CA . LEU C 1 117 ? 69.437 79.742 123.749 1.00 65.37 117 LEU C CA 1
ATOM 10940 C C . LEU C 1 117 ? 69.462 79.055 125.106 1.00 64.37 117 LEU C C 1
ATOM 10941 O O . LEU C 1 117 ? 70.382 78.295 125.418 1.00 61.94 117 LEU C O 1
ATOM 10946 N N . ASP C 1 118 ? 68.437 79.329 125.907 1.00 66.20 118 ASP C N 1
ATOM 10947 C CA . ASP C 1 118 ? 68.240 78.632 127.169 1.00 66.45 118 ASP C CA 1
ATOM 10948 C C . ASP C 1 118 ? 67.942 77.154 126.935 1.00 68.00 118 ASP C C 1
ATOM 10949 O O . ASP C 1 118 ? 67.527 76.756 125.843 1.00 59.62 118 ASP C O 1
ATOM 10954 N N . TYR C 1 119 ? 68.171 76.357 127.973 1.00 68.23 119 TYR C N 1
ATOM 10955 C CA . TYR C 1 119 ? 67.852 74.933 127.980 1.00 61.21 119 TYR C CA 1
ATOM 10956 C C . TYR C 1 119 ? 68.584 74.179 126.871 1.00 62.86 119 TYR C C 1
ATOM 10957 O O . TYR C 1 119 ? 68.027 73.269 126.255 1.00 64.84 119 TYR C O 1
ATOM 10966 N N . GLY C 1 120 ? 69.833 74.566 126.626 1.00 54.13 120 GLY C N 1
ATOM 10967 C CA . GLY C 1 120 ? 70.713 73.826 125.735 1.00 57.56 120 GLY C CA 1
ATOM 10968 C C . GLY C 1 120 ? 70.395 73.897 124.252 1.00 57.60 120 GLY C C 1
ATOM 10969 O O . GLY C 1 120 ? 70.938 73.126 123.459 1.00 55.86 120 GLY C O 1
ATOM 10970 N N . LYS C 1 121 ? 69.518 74.818 123.870 1.00 57.67 121 LYS C N 1
ATOM 10971 C CA . LYS C 1 121 ? 69.098 74.930 122.478 1.00 59.09 121 LYS C CA 1
ATOM 10972 C C . LYS C 1 121 ? 69.873 75.993 121.701 1.00 60.44 121 LYS C C 1
ATOM 10973 O O . LYS C 1 121 ? 70.493 76.885 122.280 1.00 58.86 121 LYS C O 1
ATOM 10979 N N . TRP C 1 122 ? 69.826 75.876 120.379 1.00 59.94 122 TRP C N 1
ATOM 10980 C CA . TRP C 1 122 ? 70.507 76.793 119.476 1.00 58.10 122 TRP C CA 1
ATOM 10981 C C . TRP C 1 122 ? 69.589 77.129 118.311 1.00 56.02 122 TRP C C 1
ATOM 10982 O O . TRP C 1 122 ? 68.876 76.261 117.810 1.00 51.17 122 TRP C O 1
ATOM 10993 N N . GLU C 1 123 ? 69.591 78.387 117.885 1.00 53.71 123 GLU C N 1
ATOM 10994 C CA . GLU C 1 123 ? 68.788 78.773 116.733 1.00 55.11 123 GLU C CA 1
ATOM 10995 C C . GLU C 1 123 ? 69.557 79.672 115.772 1.00 56.24 123 GLU C C 1
ATOM 10996 O O . GLU C 1 123 ? 70.499 80.365 116.160 1.00 53.61 123 GLU C O 1
ATOM 11002 N N . LEU C 1 124 ? 69.148 79.635 114.509 1.00 55.72 124 LEU C N 1
ATOM 11003 C CA . LEU C 1 124 ? 69.800 80.386 113.445 1.00 54.23 124 LEU C CA 1
ATOM 11004 C C . LEU C 1 124 ? 68.775 80.939 112.467 1.00 53.21 124 LEU C C 1
ATOM 11005 O O . LEU C 1 124 ? 67.884 80.214 112.021 1.00 49.25 124 LEU C O 1
ATOM 11010 N N . TYR C 1 125 ? 68.889 82.221 112.138 1.00 53.65 125 TYR C N 1
ATOM 11011 C CA . TYR C 1 125 ? 68.097 82.766 111.045 1.00 52.90 125 TYR C CA 1
ATOM 11012 C C . TYR C 1 125 ? 68.987 83.430 110.008 1.00 49.74 125 TYR C C 1
ATOM 11013 O O . TYR C 1 125 ? 69.641 84.437 110.283 1.00 42.17 125 TYR C O 1
ATOM 11022 N N . ILE C 1 126 ? 69.001 82.856 108.811 1.00 50.87 126 ILE C N 1
ATOM 11023 C CA . ILE C 1 126 ? 69.709 83.442 107.685 1.00 53.04 126 ILE C CA 1
ATOM 11024 C C . ILE C 1 126 ? 68.743 84.301 106.872 1.00 50.98 126 ILE C C 1
ATOM 11025 O O . ILE C 1 126 ? 67.706 83.813 106.420 1.00 49.79 126 ILE C O 1
ATOM 11030 N N . PRO C 1 127 ? 69.075 85.590 106.697 1.00 51.74 127 PRO C N 1
ATOM 11031 C CA . PRO C 1 127 ? 68.227 86.538 105.963 1.00 47.56 127 PRO C CA 1
ATOM 11032 C C . PRO C 1 127 ? 68.079 86.147 104.495 1.00 47.83 127 PRO C C 1
ATOM 11033 O O . PRO C 1 127 ? 68.935 85.434 103.968 1.00 50.20 127 PRO C O 1
ATOM 11037 N N . PRO C 1 128 ? 67.000 86.604 103.841 1.00 48.31 128 PRO C N 1
ATOM 11038 C CA . PRO C 1 128 ? 66.778 86.274 102.429 1.00 49.33 128 PRO C CA 1
ATOM 11039 C C . PRO C 1 128 ? 67.852 86.867 101.525 1.00 49.91 128 PRO C C 1
ATOM 11040 O O . PRO C 1 128 ? 68.392 87.930 101.837 1.00 45.01 128 PRO C O 1
ATOM 11044 N N . LYS C 1 129 ? 68.160 86.187 100.425 1.00 55.13 129 LYS C N 1
ATOM 11045 C CA . LYS C 1 129 ? 69.135 86.702 99.471 1.00 53.27 129 LYS C CA 1
ATOM 11046 C C . LYS C 1 129 ? 68.570 87.921 98.756 1.00 59.89 129 LYS C C 1
ATOM 11047 O O . LYS C 1 129 ? 67.368 87.994 98.489 1.00 57.70 129 LYS C O 1
ATOM 11053 N N . GLN C 1 130 ? 69.444 88.875 98.450 1.00 66.08 130 GLN C N 1
ATOM 11054 C CA . GLN C 1 130 ? 69.036 90.114 97.804 1.00 59.71 130 GLN C CA 1
ATOM 11055 C C . GLN C 1 130 ? 68.418 89.835 96.437 1.00 57.73 130 GLN C C 1
ATOM 11056 O O . GLN C 1 130 ? 67.459 90.494 96.032 1.00 57.77 130 GLN C O 1
ATOM 11058 N N . ASN C 1 131 ? 68.958 88.840 95.739 1.00 54.68 131 ASN C N 1
ATOM 11059 C CA . ASN C 1 131 ? 68.473 88.492 94.409 1.00 56.67 131 ASN C CA 1
ATOM 11060 C C . ASN C 1 131 ? 67.302 87.511 94.447 1.00 59.52 131 ASN C C 1
ATOM 11061 O O . ASN C 1 131 ? 66.884 86.989 93.411 1.00 57.86 131 ASN C O 1
ATOM 11066 N N . LYS C 1 132 ? 66.796 87.255 95.652 1.00 61.24 132 LYS C N 1
ATOM 11067 C CA . LYS C 1 132 ? 65.555 86.507 95.857 1.00 54.99 132 LYS C CA 1
ATOM 11068 C C . LYS C 1 132 ? 65.582 85.081 95.306 1.00 54.25 132 LYS C C 1
ATOM 11069 O O . LYS C 1 132 ? 64.552 84.549 94.895 1.00 53.65 132 LYS C O 1
ATOM 11075 N N . SER C 1 133 ? 66.759 84.469 95.286 1.00 59.87 133 SER C N 1
ATOM 11076 C CA . SER C 1 133 ? 66.877 83.058 94.938 1.00 59.74 133 SER C CA 1
ATOM 11077 C C . SER C 1 133 ? 66.975 82.234 96.219 1.00 56.07 133 SER C C 1
ATOM 11078 O O . SER C 1 133 ? 67.205 82.786 97.297 1.00 48.80 133 SER C O 1
ATOM 11081 N N . VAL C 1 134 ? 66.801 80.920 96.106 1.00 54.99 134 VAL C N 1
ATOM 11082 C CA . VAL C 1 134 ? 66.806 80.055 97.283 1.00 52.72 134 VAL C CA 1
ATOM 11083 C C . VAL C 1 134 ? 68.185 79.995 97.939 1.00 51.26 134 VAL C C 1
ATOM 11084 O O . VAL C 1 134 ? 69.211 79.971 97.259 1.00 55.34 134 VAL C O 1
ATOM 11088 N N . LEU C 1 135 ? 68.197 79.995 99.269 1.00 51.85 135 LEU C N 1
ATOM 11089 C CA . LEU C 1 135 ? 69.436 79.879 100.030 1.00 48.48 135 LEU C CA 1
ATOM 11090 C C . LEU C 1 135 ? 70.013 78.475 99.901 1.00 52.73 135 LEU C C 1
ATOM 11091 O O . LEU C 1 135 ? 71.165 78.300 99.506 1.00 61.52 135 LEU C O 1
ATOM 11096 N N . VAL C 1 136 ? 69.203 77.476 100.237 1.00 45.93 136 VAL C N 1
ATOM 11097 C CA . VAL C 1 136 ? 69.638 76.088 100.161 1.00 53.19 136 VAL C CA 1
ATOM 11098 C C . VAL C 1 136 ? 68.801 75.329 99.134 1.00 52.56 136 VAL C C 1
ATOM 11099 O O . VAL C 1 136 ? 67.659 74.961 99.404 1.00 54.28 136 VAL C O 1
ATOM 11103 N N . PRO C 1 137 ? 69.377 75.097 97.946 1.00 49.73 137 PRO C N 1
ATOM 11104 C CA . PRO C 1 137 ? 68.690 74.452 96.822 1.00 43.26 137 PRO C CA 1
ATOM 11105 C C . PRO C 1 137 ? 68.291 73.009 97.105 1.00 46.39 137 PRO C C 1
ATOM 11106 O O . PRO C 1 137 ? 69.044 72.268 97.737 1.00 51.94 137 PRO C O 1
ATOM 11110 N N . HIS C 1 138 ? 67.104 72.631 96.640 1.00 42.79 138 HIS C N 1
ATOM 11111 C CA . HIS C 1 138 ? 66.637 71.251 96.690 1.00 46.64 138 HIS C CA 1
ATOM 11112 C C . HIS C 1 138 ? 67.671 70.271 96.143 1.00 51.98 138 HIS C C 1
ATOM 11113 O O . HIS C 1 138 ? 68.152 70.427 95.021 1.00 56.42 138 HIS C O 1
ATOM 11120 N N . GLY C 1 139 ? 68.009 69.263 96.941 1.00 51.92 139 GLY C N 1
ATOM 11121 C CA . GLY C 1 139 ? 68.931 68.228 9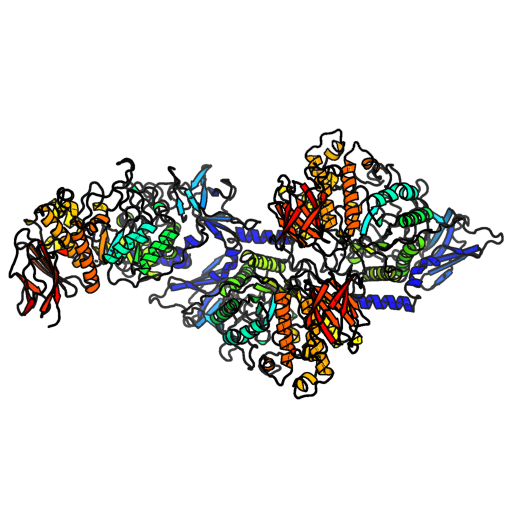6.511 1.00 46.68 139 GLY C CA 1
ATOM 11122 C C . GLY C 1 139 ? 70.373 68.460 96.924 1.00 49.12 139 GLY C C 1
ATOM 11123 O O . GLY C 1 139 ? 71.214 67.571 96.776 1.00 47.73 139 GLY C O 1
ATOM 11124 N N . SER C 1 140 ? 70.666 69.643 97.457 1.00 42.65 140 SER C N 1
ATOM 11125 C CA . SER C 1 140 ? 72.037 69.967 97.835 1.00 45.89 140 SER C CA 1
ATOM 11126 C C . SER C 1 140 ? 72.356 69.358 99.192 1.00 49.74 140 SER C C 1
ATOM 11127 O O . SER C 1 140 ? 71.456 68.918 99.904 1.00 50.68 140 SER C O 1
ATOM 11130 N N . LYS C 1 141 ? 73.637 69.328 99.547 1.00 50.72 141 LYS C N 1
ATOM 11131 C CA . LYS C 1 141 ? 74.065 68.664 100.772 1.00 46.32 141 LYS C CA 1
ATOM 11132 C C . LYS C 1 141 ? 74.248 69.667 101.906 1.00 46.46 141 LYS C C 1
ATOM 11133 O O . LYS C 1 141 ? 74.697 70.793 101.690 1.00 48.23 141 LYS C O 1
ATOM 11139 N N . LEU C 1 142 ? 73.880 69.248 103.113 1.00 51.15 142 LEU C N 1
ATOM 11140 C CA . LEU C 1 142 ? 74.021 70.074 104.308 1.00 49.98 142 LEU C CA 1
ATOM 11141 C C . LEU C 1 142 ? 74.723 69.302 105.414 1.00 51.10 142 LEU C C 1
ATOM 11142 O O . LEU C 1 142 ? 74.788 68.071 105.378 1.00 50.96 142 LEU C O 1
ATOM 11147 N N . LYS C 1 143 ? 75.256 70.033 106.389 1.00 46.71 143 LYS C N 1
ATOM 11148 C CA . LYS C 1 143 ? 75.721 69.432 107.634 1.00 52.97 143 LYS C CA 1
ATOM 11149 C C . LYS C 1 143 ? 75.758 70.459 108.759 1.00 51.76 143 LYS C C 1
ATOM 11150 O O . LYS C 1 143 ? 76.108 71.618 108.546 1.00 54.35 143 LYS C O 1
ATOM 11156 N N . VAL C 1 144 ? 75.387 70.020 109.957 1.00 59.13 144 VAL C N 1
ATOM 11157 C CA . VAL C 1 144 ? 75.494 70.849 111.150 1.00 60.99 144 VAL C CA 1
ATOM 11158 C C . VAL C 1 144 ? 76.891 70.694 111.736 1.00 62.27 144 VAL C C 1
ATOM 11159 O O . VAL C 1 144 ? 77.381 69.576 111.897 1.00 60.46 144 VAL C O 1
ATOM 11162 N N . VAL C 1 145 ? 77.531 71.813 112.056 1.00 59.75 145 VAL C N 1
ATOM 11163 C CA . VAL C 1 145 ? 78.865 71.773 112.640 1.00 58.96 145 VAL C CA 1
ATOM 11164 C C . VAL C 1 145 ? 78.821 71.981 114.149 1.00 60.92 145 VAL C C 1
ATOM 11165 O O . VAL C 1 145 ? 78.240 72.950 114.639 1.00 55.38 145 VAL C O 1
ATOM 11169 N N . ILE C 1 146 ? 79.441 71.058 114.878 1.00 60.91 146 ILE C N 1
ATOM 11170 C CA . ILE C 1 146 ? 79.485 71.131 116.332 1.00 66.00 146 ILE C CA 1
ATOM 11171 C C . ILE C 1 146 ? 80.917 71.283 116.829 1.00 67.04 146 ILE C C 1
ATOM 11172 O O . ILE C 1 146 ? 81.795 70.505 116.450 1.00 65.46 146 ILE C O 1
ATOM 11177 N N . THR C 1 147 ? 81.154 72.281 117.675 1.00 67.33 147 THR C N 1
ATOM 11178 C CA . THR C 1 147 ? 82.471 72.460 118.276 1.00 71.00 147 THR C CA 1
ATOM 11179 C C . THR C 1 147 ? 82.430 72.178 119.775 1.00 72.67 147 THR C C 1
ATOM 11180 O O . THR C 1 147 ? 81.592 72.720 120.494 1.00 74.49 147 THR C O 1
ATOM 11184 N N . SER C 1 148 ? 83.331 71.313 120.230 1.00 75.62 148 SER C N 1
ATOM 11185 C CA . SER C 1 148 ? 83.419 70.939 121.639 1.00 84.99 148 SER C CA 1
ATOM 11186 C C . SER C 1 148 ? 84.356 71.891 122.382 1.00 90.59 148 SER C C 1
ATOM 11187 O O . SER C 1 148 ? 85.011 72.735 121.769 1.00 90.78 148 SER C O 1
ATOM 11190 N N . LYS C 1 149 ? 84.416 71.750 123.703 1.00 97.24 149 LYS C N 1
ATOM 11191 C CA . LYS C 1 149 ? 85.341 72.530 124.523 1.00 97.99 149 LYS C CA 1
ATOM 11192 C C . LYS C 1 149 ? 86.800 72.107 124.333 1.00 100.34 149 LYS C C 1
ATOM 11193 O O . LYS C 1 149 ? 87.712 72.741 124.867 1.00 99.59 149 LYS C O 1
ATOM 11195 N N . SER C 1 150 ? 87.015 71.041 123.569 1.00 96.47 150 SER C N 1
ATOM 11196 C CA . SER C 1 150 ? 88.361 70.551 123.294 1.00 92.75 150 SER C CA 1
ATOM 11197 C C . SER C 1 150 ? 88.917 71.225 122.043 1.00 94.27 150 SER C C 1
ATOM 11198 O O . SER C 1 150 ? 90.119 71.175 121.776 1.00 96.68 150 SER C O 1
ATOM 11201 N N . GLY C 1 151 ? 88.029 71.851 121.278 1.00 90.42 151 GLY C N 1
ATOM 11202 C CA . GLY C 1 151 ? 88.401 72.482 120.026 1.00 85.81 151 GLY C CA 1
ATOM 11203 C C . GLY C 1 151 ? 88.248 71.557 118.835 1.00 85.10 151 GLY C C 1
ATOM 11204 O O . GLY C 1 151 ? 88.784 71.826 117.759 1.00 83.41 151 GLY C O 1
ATOM 11205 N N . GLU C 1 152 ? 87.516 70.464 119.024 1.00 76.44 152 GLU C N 1
ATOM 11206 C CA A GLU C 1 152 ? 87.279 69.525 117.938 0.54 76.11 152 GLU C CA 1
ATOM 11207 C CA B GLU C 1 152 ? 87.256 69.513 117.948 0.46 76.12 152 GLU C CA 1
ATOM 11208 C C . GLU C 1 152 ? 86.175 70.045 117.019 1.00 80.23 152 GLU C C 1
ATOM 11209 O O . GLU C 1 152 ? 85.235 70.705 117.467 1.00 75.58 152 GLU C O 1
ATOM 11220 N N . ILE C 1 153 ? 86.304 69.757 115.730 1.00 79.04 153 ILE C N 1
ATOM 11221 C CA . ILE C 1 153 ? 85.287 70.156 114.767 1.00 75.62 153 ILE C CA 1
ATOM 11222 C C . ILE C 1 153 ? 84.520 68.927 114.296 1.00 69.71 153 ILE C C 1
ATOM 11223 O O . ILE C 1 153 ? 85.046 68.100 113.549 1.00 62.74 153 ILE C O 1
ATOM 11228 N N . LEU C 1 154 ? 83.274 68.815 114.743 1.00 69.23 154 LEU C N 1
ATOM 11229 C CA . LEU C 1 154 ? 82.452 67.653 114.437 1.00 67.22 154 LEU C CA 1
ATOM 11230 C C . LEU C 1 154 ? 81.418 67.964 113.364 1.00 62.57 154 LEU C C 1
ATOM 11231 O O . LEU C 1 154 ? 80.789 69.022 113.379 1.00 62.68 154 LEU C O 1
ATOM 11236 N N . TYR C 1 155 ? 81.248 67.032 112.433 1.00 60.15 155 TYR C N 1
ATOM 11237 C CA . TYR C 1 155 ? 80.230 67.165 111.402 1.00 62.34 155 TYR C CA 1
ATOM 11238 C C . TYR C 1 155 ? 79.087 66.196 111.671 1.00 61.95 155 TYR C C 1
ATOM 11239 O O . TYR C 1 155 ? 79.301 64.996 111.846 1.00 65.02 155 TYR C O 1
ATOM 11248 N N . ARG C 1 156 ? 77.869 66.727 111.699 1.00 58.25 156 ARG C N 1
ATOM 11249 C CA . ARG C 1 156 ? 76.704 65.941 112.079 1.00 53.00 156 ARG C CA 1
ATOM 11250 C C . ARG C 1 156 ? 75.532 66.169 111.141 1.00 49.03 156 ARG C C 1
ATOM 11251 O O . ARG C 1 156 ? 75.322 67.277 110.648 1.00 54.07 156 ARG C O 1
ATOM 11259 N N . ILE C 1 157 ? 74.766 65.110 110.904 1.00 45.48 157 ILE C N 1
ATOM 11260 C CA . ILE C 1 157 ? 73.458 65.243 110.282 1.00 40.70 157 ILE C CA 1
ATOM 11261 C C . ILE C 1 157 ? 72.460 65.602 111.372 1.00 39.53 157 ILE C C 1
ATOM 11262 O O . ILE C 1 157 ? 72.532 65.072 112.478 1.00 45.36 157 ILE C O 1
ATOM 11267 N N . SER C 1 158 ? 71.538 66.507 111.071 1.00 45.42 158 SER C N 1
ATOM 11268 C CA . SER C 1 158 ? 70.527 66.889 112.049 1.00 46.55 158 SER C CA 1
ATOM 11269 C C . SER C 1 158 ? 69.674 65.698 112.454 1.00 46.74 158 SER C C 1
ATOM 11270 O O . SER C 1 158 ? 69.285 64.888 111.610 1.00 47.55 158 SER C O 1
ATOM 11273 N N . PRO C 1 159 ? 69.387 65.582 113.757 1.00 43.82 159 PRO C N 1
ATOM 11274 C CA . PRO C 1 159 ? 68.462 64.573 114.276 1.00 42.73 159 PRO C CA 1
ATOM 11275 C C . PRO C 1 159 ? 67.086 64.680 113.620 1.00 44.69 159 PRO C C 1
ATOM 11276 O O . PRO C 1 159 ? 66.312 63.722 113.651 1.00 48.03 159 PRO C O 1
ATOM 11280 N N . TRP C 1 160 ? 66.800 65.834 113.023 1.00 41.80 160 TRP C N 1
ATOM 11281 C CA . TRP C 1 160 ? 65.486 66.112 112.456 1.00 39.43 160 TRP C CA 1
ATOM 11282 C C . TRP C 1 160 ? 65.463 66.018 110.935 1.00 36.59 160 TRP C C 1
ATOM 11283 O O . TRP C 1 160 ? 64.504 66.454 110.298 1.00 41.37 160 TRP C O 1
ATOM 11294 N N . ALA C 1 161 ? 66.520 65.461 110.354 1.00 36.82 161 ALA C N 1
ATOM 11295 C CA . ALA C 1 161 ? 66.643 65.404 108.899 1.00 37.89 161 ALA C CA 1
ATOM 11296 C C . ALA C 1 161 ? 65.486 64.637 108.253 1.00 41.99 161 ALA C C 1
ATOM 11297 O O . ALA C 1 161 ? 65.053 63.601 108.765 1.00 47.36 161 ALA C O 1
ATOM 11299 N N . LYS C 1 162 ? 64.985 65.152 107.132 1.00 40.97 162 LYS C N 1
ATOM 11300 C CA . LYS C 1 162 ? 63.894 64.499 106.413 1.00 46.23 162 LYS C CA 1
ATOM 11301 C C . LYS C 1 162 ? 64.410 63.462 105.420 1.00 44.95 162 LYS C C 1
ATOM 11302 O O . LYS C 1 162 ? 63.686 62.535 105.043 1.00 47.23 162 LYS C O 1
ATOM 11308 N N . TYR C 1 163 ? 65.654 63.621 104.980 1.00 43.95 163 TYR C N 1
ATOM 11309 C CA . TYR C 1 163 ? 66.130 62.848 103.835 1.00 50.66 163 TYR C CA 1
ATOM 11310 C C . TYR C 1 163 ? 67.656 62.758 103.800 1.00 48.73 163 TYR C C 1
ATOM 11311 O O . TYR C 1 163 ? 68.350 63.773 103.848 1.00 50.79 163 TYR C O 1
ATOM 11320 N N . VAL C 1 164 ? 68.167 61.532 103.748 1.00 43.80 164 VAL C N 1
ATOM 11321 C CA . VAL C 1 164 ? 69.604 61.287 103.699 1.00 46.22 164 VAL C CA 1
ATOM 11322 C C . VAL C 1 164 ? 69.928 60.223 102.652 1.00 50.18 164 VAL C C 1
ATOM 11323 O O . VAL C 1 164 ? 69.200 59.240 102.514 1.00 50.19 164 VAL C O 1
ATOM 11327 N N . VAL C 1 165 ? 71.015 60.424 101.910 1.00 51.73 165 VAL C N 1
ATOM 11328 C CA . VAL C 1 165 ? 71.364 59.527 100.809 1.00 52.00 165 VAL C CA 1
ATOM 11329 C C . VAL C 1 165 ? 72.832 59.103 100.855 1.00 53.10 165 VAL C C 1
ATOM 11330 O O . VAL C 1 165 ? 73.715 59.914 101.142 1.00 46.04 165 VAL C O 1
ATOM 11334 N N . ARG C 1 166 ? 73.077 57.824 100.581 1.00 58.51 166 ARG C N 1
ATOM 11335 C CA . ARG C 1 166 ? 74.430 57.311 100.397 1.00 62.09 166 ARG C CA 1
ATOM 11336 C C . ARG C 1 166 ? 74.778 57.261 98.910 1.00 67.31 166 ARG C C 1
ATOM 11337 O O . ARG C 1 166 ? 74.086 56.609 98.125 1.00 59.18 166 ARG C O 1
ATOM 11345 N N . GLU C 1 167 ? 75.848 57.952 98.529 1.00 75.07 167 GLU C N 1
ATOM 11346 C CA . GLU C 1 167 ? 76.246 58.037 97.128 1.00 78.97 167 GLU C CA 1
ATOM 11347 C C . GLU C 1 167 ? 77.288 56.978 96.769 1.00 73.07 167 GLU C C 1
ATOM 11348 O O . GLU C 1 167 ? 78.355 56.919 97.378 1.00 70.07 167 GLU C O 1
ATOM 11354 N N . GLY C 1 168 ? 76.972 56.148 95.777 1.00 68.23 168 GLY C N 1
ATOM 11355 C CA . GLY C 1 168 ? 77.893 55.130 95.300 1.00 80.18 168 GLY C CA 1
ATOM 11356 C C . GLY C 1 168 ? 78.449 54.208 96.372 1.00 83.25 168 GLY C C 1
ATOM 11357 O O . GLY C 1 168 ? 77.703 53.505 97.055 1.00 80.65 168 GLY C O 1
ATOM 11358 N N . ASP C 1 169 ? 79.772 54.221 96.517 1.00 81.14 169 ASP C N 1
ATOM 11359 C CA . ASP C 1 169 ? 80.460 53.363 97.478 1.00 80.19 169 ASP C CA 1
ATOM 11360 C C . ASP C 1 169 ? 80.993 54.159 98.664 1.00 75.26 169 ASP C C 1
ATOM 11361 O O . ASP C 1 169 ? 81.911 53.709 99.352 1.00 77.71 169 ASP C O 1
ATOM 11366 N N . ASN C 1 170 ? 80.426 55.338 98.899 1.00 68.30 170 ASN C N 1
ATOM 11367 C CA . ASN C 1 170 ? 80.836 56.165 100.029 1.00 70.06 170 ASN C CA 1
ATOM 11368 C C . ASN C 1 170 ? 80.582 55.489 101.371 1.00 71.04 170 ASN C C 1
ATOM 11369 O O . ASN C 1 170 ? 79.693 54.646 101.496 1.00 73.02 170 ASN C O 1
ATOM 11374 N N . VAL C 1 171 ? 81.368 55.870 102.373 1.00 71.75 171 VAL C N 1
ATOM 11375 C CA . VAL C 1 171 ? 81.258 55.282 103.702 1.00 72.46 171 VAL C CA 1
ATOM 11376 C C . VAL C 1 171 ? 80.053 55.818 104.473 1.00 72.97 171 VAL C C 1
ATOM 11377 O O . VAL C 1 171 ? 79.281 55.049 105.047 1.00 73.45 171 VAL C O 1
ATOM 11381 N N . ASN C 1 172 ? 79.890 57.137 104.473 1.00 69.12 172 ASN C N 1
ATOM 11382 C CA . ASN C 1 172 ? 78.833 57.778 105.248 1.00 64.74 172 ASN C CA 1
ATOM 11383 C C . ASN C 1 172 ? 77.673 58.289 104.398 1.00 59.15 172 ASN C C 1
ATOM 11384 O O . ASN C 1 172 ? 77.774 58.385 103.175 1.00 61.53 172 ASN C O 1
ATOM 11389 N N . TYR C 1 173 ? 76.565 58.603 105.061 1.00 58.37 173 TYR C N 1
ATOM 11390 C CA . TYR C 1 173 ? 75.416 59.196 104.393 1.00 55.96 173 TYR C CA 1
ATOM 11391 C C . TYR C 1 173 ? 75.595 60.707 104.301 1.00 52.46 173 TYR C C 1
ATOM 11392 O O . TYR C 1 173 ? 76.211 61.323 105.172 1.00 45.16 173 TYR C O 1
ATOM 11401 N N . ASP C 1 174 ? 75.055 61.303 103.245 1.00 48.13 174 ASP C N 1
ATOM 11402 C CA . ASP C 1 174 ? 74.990 62.755 103.155 1.00 54.72 174 ASP C CA 1
ATOM 11403 C C . ASP C 1 174 ? 73.594 63.233 103.537 1.00 50.61 174 ASP C C 1
ATOM 11404 O O . ASP C 1 174 ? 72.600 62.550 103.283 1.00 50.40 174 ASP C O 1
ATOM 11409 N N . TRP C 1 175 ? 73.528 64.405 104.153 1.00 43.10 175 TRP C N 1
ATOM 11410 C CA . TRP C 1 175 ? 72.252 65.013 104.496 1.00 43.09 175 TRP C CA 1
ATOM 11411 C C . TRP C 1 175 ? 71.756 65.860 103.327 1.00 44.38 175 TRP C C 1
ATOM 11412 O O . TRP C 1 175 ? 72.295 66.930 103.042 1.00 45.07 175 TRP C O 1
ATOM 11423 N N . ILE C 1 176 ? 70.719 65.371 102.657 1.00 40.48 176 ILE C N 1
ATOM 11424 C CA . ILE C 1 176 ? 70.174 66.049 101.491 1.00 41.42 176 ILE C CA 1
ATOM 11425 C C . ILE C 1 176 ? 68.992 66.929 101.887 1.00 47.28 176 ILE C C 1
ATOM 11426 O O . ILE C 1 176 ? 68.002 66.444 102.436 1.00 52.21 176 ILE C O 1
ATOM 11431 N N . HIS C 1 177 ? 69.100 68.222 101.604 1.00 46.37 177 HIS C N 1
ATOM 11432 C CA . HIS C 1 177 ? 68.027 69.162 101.897 1.00 46.18 177 HIS C CA 1
ATOM 11433 C C . HIS C 1 177 ? 66.837 68.885 100.994 1.00 50.35 177 HIS C C 1
ATOM 11434 O O . HIS C 1 177 ? 66.983 68.812 99.775 1.00 51.13 177 HIS C O 1
ATOM 11441 N N . TRP C 1 178 ? 65.659 68.727 101.587 1.00 51.33 178 TRP C N 1
ATOM 11442 C CA . TRP C 1 178 ? 64.490 68.358 100.804 1.00 46.71 178 TRP C CA 1
ATOM 11443 C C . TRP C 1 178 ? 63.509 69.512 100.645 1.00 52.27 178 TRP C C 1
ATOM 11444 O O . TRP C 1 178 ? 62.790 69.871 101.578 1.00 56.87 178 TRP C O 1
ATOM 11455 N N . ASP C 1 179 ? 63.482 70.083 99.447 1.00 51.77 179 ASP C N 1
ATOM 11456 C CA . ASP C 1 179 ? 62.601 71.201 99.146 1.00 50.46 179 ASP C CA 1
ATOM 11457 C C . ASP C 1 179 ? 62.062 71.098 97.722 1.00 46.33 179 ASP C C 1
ATOM 11458 O O . ASP C 1 179 ? 62.336 71.958 96.889 1.00 53.71 179 ASP C O 1
ATOM 11463 N N . PRO C 1 180 ? 61.286 70.043 97.436 1.00 50.01 180 PRO C N 1
ATOM 11464 C CA . PRO C 1 180 ? 60.850 69.836 96.052 1.00 54.63 180 PRO C CA 1
ATOM 11465 C C . PRO C 1 180 ? 59.850 70.887 95.588 1.00 52.02 180 PRO C C 1
ATOM 11466 O O . PRO C 1 180 ? 59.209 71.547 96.404 1.00 57.75 180 PRO C O 1
ATOM 11470 N N . GLU C 1 181 ? 59.740 71.037 94.274 1.00 57.47 181 GLU C N 1
ATOM 11471 C CA . GLU C 1 181 ? 58.831 71.994 93.665 1.00 61.51 181 GLU C CA 1
ATOM 11472 C C . GLU C 1 181 ? 57.382 71.640 93.985 1.00 63.17 181 GLU C C 1
ATOM 11473 O O . GLU C 1 181 ? 56.570 72.516 94.277 1.00 67.18 181 GLU C O 1
ATOM 11479 N N . HIS C 1 182 ? 57.061 70.351 93.920 1.00 68.27 182 HIS C N 1
ATOM 11480 C CA . HIS C 1 182 ? 55.703 69.896 94.183 1.00 69.79 182 HIS C CA 1
ATOM 11481 C C . HIS C 1 182 ? 55.647 68.984 95.404 1.00 70.21 182 HIS C C 1
ATOM 11482 O O . HIS C 1 182 ? 56.336 67.964 95.459 1.00 68.08 182 HIS C O 1
ATOM 11489 N N . SER C 1 183 ? 54.832 69.352 96.387 1.00 57.91 183 SER C N 1
ATOM 11490 C CA . SER C 1 183 ? 54.543 68.441 97.484 1.00 54.31 183 SER C CA 1
ATOM 11491 C C . SER C 1 183 ? 53.607 67.355 96.977 1.00 61.50 183 SER C C 1
ATOM 11492 O O . SER C 1 183 ? 52.950 67.530 95.952 1.00 65.48 183 SER C O 1
ATOM 11495 N N . TYR C 1 184 ? 53.546 66.230 97.679 1.00 58.68 184 TYR C N 1
ATOM 11496 C CA . TYR C 1 184 ? 52.568 65.214 97.323 1.00 56.41 184 TYR C CA 1
ATOM 11497 C C . TYR C 1 184 ? 51.256 65.557 98.011 1.00 55.37 184 TYR C C 1
ATOM 11498 O O . TYR C 1 184 ? 51.229 65.824 99.212 1.00 53.91 184 TYR C O 1
ATOM 11507 N N . GLU C 1 185 ? 50.166 65.553 97.256 1.00 55.70 185 GLU C N 1
ATOM 11508 C CA . GLU C 1 185 ? 48.870 65.816 97.854 1.00 63.73 185 GLU C CA 1
ATOM 11509 C C . GLU C 1 185 ? 48.073 64.512 97.910 1.00 61.25 185 GLU C C 1
ATOM 11510 O O . GLU C 1 185 ? 47.859 63.866 96.886 1.00 57.38 185 GLU C O 1
ATOM 11516 N N . PHE C 1 186 ? 47.664 64.121 99.115 1.00 51.93 186 PHE C N 1
ATOM 11517 C CA . PHE C 1 186 ? 46.908 62.886 99.326 1.00 54.06 186 PHE C CA 1
ATOM 11518 C C . PHE C 1 186 ? 45.496 62.982 98.745 1.00 53.98 186 PHE C C 1
ATOM 11519 O O . PHE C 1 186 ? 44.763 63.935 99.013 1.00 58.39 186 PHE C O 1
ATOM 11527 N N . LYS C 1 187 ? 45.116 61.989 97.949 1.00 49.29 187 LYS C N 1
ATOM 11528 C CA . LYS C 1 187 ? 43.854 62.045 97.222 1.00 54.94 187 LYS C CA 1
ATOM 11529 C C . LYS C 1 187 ? 42.783 61.132 97.811 1.00 56.38 187 LYS C C 1
ATOM 11530 O O . LYS C 1 187 ? 41.624 61.193 97.404 1.00 64.40 187 LYS C O 1
ATOM 11534 N N . HIS C 1 188 ? 43.164 60.293 98.769 1.00 54.89 188 HIS C N 1
ATOM 11535 C CA . HIS C 1 188 ? 42.230 59.322 99.333 1.00 53.71 188 HIS C CA 1
ATOM 11536 C C . HIS C 1 188 ? 42.132 59.400 100.851 1.00 51.99 188 HIS C C 1
ATOM 11537 O O . HIS C 1 188 ? 43.102 59.732 101.535 1.00 56.96 188 HIS C O 1
ATOM 11544 N N . SER C 1 189 ? 40.948 59.098 101.371 1.00 49.54 189 SER C N 1
ATOM 11545 C CA . SER C 1 189 ? 40.717 59.131 102.808 1.00 58.51 189 SER C CA 1
ATOM 11546 C C . SER C 1 189 ? 41.111 57.802 103.442 1.00 56.01 189 SER C C 1
ATOM 11547 O O . SER C 1 189 ? 41.214 56.783 102.754 1.00 50.81 189 SER C O 1
ATOM 11550 N N . ARG C 1 190 ? 41.339 57.819 104.752 1.00 51.32 190 ARG C N 1
ATOM 11551 C CA . ARG C 1 190 ? 41.600 56.592 105.494 1.00 49.51 190 ARG C CA 1
ATOM 11552 C C . ARG C 1 190 ? 40.419 55.646 105.364 1.00 49.17 190 ARG C C 1
ATOM 11553 O O . ARG C 1 190 ? 39.268 56.077 105.426 1.00 56.20 190 ARG C O 1
ATOM 11561 N N . PRO C 1 191 ? 40.699 54.350 105.172 1.00 43.86 191 PRO C N 1
ATOM 11562 C CA . PRO C 1 191 ? 39.637 53.341 105.179 1.00 44.32 191 PRO C CA 1
ATOM 11563 C C . PRO C 1 191 ? 38.947 53.279 106.536 1.00 48.19 191 PRO C C 1
ATOM 11564 O O . PRO C 1 191 ? 39.545 53.677 107.539 1.00 49.00 191 PRO C O 1
ATOM 11568 N N . LYS C 1 192 ? 37.702 52.814 106.561 1.00 44.61 192 LYS C N 1
ATOM 11569 C CA . LYS C 1 192 ? 37.005 52.595 107.821 1.00 45.48 192 LYS C CA 1
ATOM 11570 C C . LYS C 1 192 ? 37.818 51.634 108.681 1.00 51.62 192 LYS C C 1
ATOM 11571 O O . LYS C 1 192 ? 38.459 50.721 108.156 1.00 50.11 192 LYS C O 1
ATOM 11573 N N . LYS C 1 193 ? 37.802 51.842 109.995 1.00 54.77 193 LYS C N 1
ATOM 11574 C CA . LYS C 1 193 ? 38.517 50.952 110.901 1.00 53.32 193 LYS C CA 1
ATOM 11575 C C . LYS C 1 193 ? 37.997 49.530 110.750 1.00 53.37 193 LYS C C 1
ATOM 11576 O O . LYS C 1 193 ? 36.795 49.292 110.865 1.00 53.98 193 LYS C O 1
ATOM 11582 N N . PRO C 1 194 ? 38.905 48.578 110.485 1.00 54.56 194 PRO C N 1
ATOM 11583 C CA . PRO C 1 194 ? 38.511 47.186 110.251 1.00 48.63 194 PRO C CA 1
ATOM 11584 C C . PRO C 1 194 ? 38.039 46.518 111.532 1.00 49.09 194 PRO C C 1
ATOM 11585 O O . PRO C 1 194 ? 38.568 46.820 112.604 1.00 53.40 194 PRO C O 1
ATOM 11589 N N . ARG C 1 195 ? 37.057 45.629 111.422 1.00 47.78 195 ARG C N 1
ATOM 11590 C CA . ARG C 1 195 ? 36.575 44.887 112.580 1.00 48.53 195 ARG C CA 1
ATOM 11591 C C . ARG C 1 195 ? 37.679 43.971 113.091 1.00 48.38 195 ARG C C 1
ATOM 11592 O O . ARG C 1 195 ? 37.864 43.815 114.298 1.00 50.75 195 ARG C O 1
ATOM 11594 N N . SER C 1 196 ? 38.431 43.391 112.160 1.00 46.59 196 SER C N 1
ATOM 11595 C CA . SER C 1 196 ? 39.548 42.523 112.511 1.00 46.09 196 SER C CA 1
ATOM 11596 C C . SER C 1 196 ? 40.767 42.788 111.635 1.00 43.60 196 SER C C 1
ATOM 11597 O O . SER C 1 196 ? 40.637 43.083 110.448 1.00 44.92 196 SER C O 1
ATOM 11600 N N . LEU C 1 197 ? 41.952 42.673 112.227 1.00 39.44 197 LEU C N 1
ATOM 11601 C CA . LEU C 1 197 ? 43.194 42.867 111.489 1.00 37.11 197 LEU C CA 1
ATOM 11602 C C . LEU C 1 197 ? 43.708 41.576 110.864 1.00 40.60 197 LEU C C 1
ATOM 11603 O O . LEU C 1 197 ? 43.971 40.593 111.559 1.00 40.34 197 LEU C O 1
ATOM 11608 N N . ARG C 1 198 ? 43.849 41.590 109.545 1.00 42.98 198 ARG C N 1
ATOM 11609 C CA . ARG C 1 198 ? 44.561 40.541 108.833 1.00 38.26 198 ARG C CA 1
ATOM 11610 C C . ARG C 1 198 ? 45.804 41.182 108.225 1.00 41.52 198 ARG C C 1
ATOM 11611 O O . ARG C 1 198 ? 45.748 41.792 107.157 1.00 42.21 198 ARG C O 1
ATOM 11619 N N . ILE C 1 199 ? 46.922 41.050 108.933 1.00 38.33 199 ILE C N 1
ATOM 11620 C CA . ILE C 1 199 ? 48.113 41.844 108.664 1.00 34.61 199 ILE C CA 1
ATOM 11621 C C . ILE C 1 199 ? 49.111 41.146 107.746 1.00 43.16 199 ILE C C 1
ATOM 11622 O O . ILE C 1 199 ? 49.490 39.999 107.979 1.00 44.60 199 ILE C O 1
ATOM 11627 N N . TYR C 1 200 ? 49.537 41.856 106.706 1.00 44.05 200 TYR C N 1
ATOM 11628 C CA . TYR C 1 200 ? 50.578 41.370 105.811 1.00 39.82 200 TYR C CA 1
ATOM 11629 C C . TYR C 1 200 ? 51.896 42.075 106.131 1.00 39.45 200 TYR C C 1
ATOM 11630 O O . TYR C 1 200 ? 52.115 43.215 105.728 1.00 37.53 200 TYR C O 1
ATOM 11639 N N . GLU C 1 201 ? 52.768 41.391 106.865 1.00 45.94 201 GLU C N 1
ATOM 11640 C CA . GLU C 1 201 ? 54.044 41.967 107.278 1.00 41.65 201 GLU C CA 1
ATOM 11641 C C . GLU C 1 201 ? 54.995 42.062 106.092 1.00 44.60 201 GLU C C 1
ATOM 11642 O O . GLU C 1 201 ? 55.306 41.055 105.458 1.00 48.39 201 GLU C O 1
ATOM 11648 N N . SER C 1 202 ? 55.462 43.270 105.792 1.00 43.60 202 SER C N 1
ATOM 11649 C CA . SER C 1 202 ? 56.182 43.490 104.544 1.00 45.17 202 SER C CA 1
ATOM 11650 C C . SER C 1 202 ? 57.474 44.279 104.682 1.00 42.62 202 SER C C 1
ATOM 11651 O O . SER C 1 202 ? 57.669 45.040 105.629 1.00 42.99 202 SER C O 1
ATOM 11654 N N . HIS C 1 203 ? 58.349 44.071 103.703 1.00 48.66 203 HIS C N 1
ATOM 11655 C CA . HIS C 1 203 ? 59.601 44.801 103.559 1.00 50.41 203 HIS C CA 1
ATOM 11656 C C . HIS C 1 203 ? 59.717 45.198 102.092 1.00 51.44 203 HIS C C 1
ATOM 11657 O O . HIS C 1 203 ? 59.631 44.347 101.205 1.00 52.36 203 HIS C O 1
ATOM 11664 N N . VAL C 1 204 ? 59.884 46.491 101.837 1.00 45.41 204 VAL C N 1
ATOM 11665 C CA . VAL C 1 204 ? 59.782 47.017 100.479 1.00 48.21 204 VAL C CA 1
ATOM 11666 C C . VAL C 1 204 ? 60.955 46.579 99.596 1.00 50.23 204 VAL C C 1
ATOM 11667 O O . VAL C 1 204 ? 60.772 46.233 98.428 1.00 43.44 204 VAL C O 1
ATOM 11671 N N . GLY C 1 205 ? 62.153 46.564 100.171 1.00 47.26 205 GLY C N 1
ATOM 11672 C CA . GLY C 1 205 ? 63.355 46.238 99.426 1.00 49.26 205 GLY C CA 1
ATOM 11673 C C . GLY C 1 205 ? 63.408 44.829 98.859 1.00 54.76 205 GLY C C 1
ATOM 11674 O O . GLY C 1 205 ? 63.988 44.607 97.796 1.00 58.25 205 GLY C O 1
ATOM 11675 N N . ILE C 1 206 ? 62.819 43.870 99.568 1.00 48.19 206 ILE C N 1
ATOM 11676 C CA . ILE C 1 206 ? 62.914 42.471 99.162 1.00 43.79 206 ILE C CA 1
ATOM 11677 C C . ILE C 1 206 ? 61.690 41.994 98.384 1.00 49.21 206 ILE C C 1
ATOM 11678 O O . ILE C 1 206 ? 61.519 40.793 98.169 1.00 47.40 206 ILE C O 1
ATOM 11683 N N . SER C 1 207 ? 60.844 42.927 97.956 1.00 45.31 207 SER C N 1
ATOM 11684 C CA . SER C 1 207 ? 59.532 42.563 97.425 1.00 44.96 207 SER C CA 1
ATOM 11685 C C . SER C 1 207 ? 59.529 42.315 95.917 1.00 51.14 207 SER C C 1
ATOM 11686 O O . SER C 1 207 ? 58.468 42.294 95.291 1.00 54.75 207 SER C O 1
ATOM 11689 N N . SER C 1 208 ? 60.707 42.108 95.339 1.00 54.65 208 SER C N 1
ATOM 11690 C CA . SER C 1 208 ? 60.809 41.773 93.921 1.00 56.74 208 SER C CA 1
ATOM 11691 C C . SER C 1 208 ? 61.615 40.497 93.720 1.00 56.49 208 SER C C 1
ATOM 11692 O O . SER C 1 208 ? 62.200 39.976 94.667 1.00 58.30 208 SER C O 1
ATOM 11695 N N . HIS C 1 209 ? 61.651 39.994 92.488 1.00 59.59 209 HIS C N 1
ATOM 11696 C CA . HIS C 1 209 ? 62.392 38.768 92.206 1.00 61.42 209 HIS C CA 1
ATOM 11697 C C . HIS C 1 209 ? 63.853 39.064 91.881 1.00 58.90 209 HIS C C 1
ATOM 11698 O O . HIS C 1 209 ? 64.656 38.147 91.714 1.00 58.29 209 HIS C O 1
ATOM 11705 N N . GLU C 1 210 ? 64.191 40.347 91.800 1.00 55.98 210 GLU C N 1
ATOM 11706 C CA . GLU C 1 210 ? 65.548 40.755 91.458 1.00 56.73 210 GLU C CA 1
ATOM 11707 C C . GLU C 1 210 ? 66.430 40.871 92.690 1.00 53.27 210 GLU C C 1
ATOM 11708 O O . GLU C 1 210 ? 65.952 41.130 93.792 1.00 57.16 210 GLU C O 1
ATOM 11714 N N . GLY C 1 211 ? 67.728 40.678 92.490 1.00 58.31 211 GLY C N 1
ATOM 11715 C CA . GLY C 1 211 ? 68.688 40.806 93.565 1.00 50.67 211 GLY C CA 1
ATOM 11716 C C . GLY C 1 211 ? 69.117 42.248 93.730 1.00 54.10 211 GLY C C 1
ATOM 11717 O O . GLY C 1 211 ? 70.272 42.596 93.490 1.00 59.58 211 GLY C O 1
ATOM 11718 N N . LYS C 1 212 ? 68.179 43.091 94.146 1.00 55.03 212 LYS C N 1
ATOM 11719 C CA . LYS C 1 212 ? 68.464 44.500 94.379 1.00 54.04 212 LYS C CA 1
ATOM 11720 C C . LYS C 1 212 ? 67.478 45.081 95.381 1.00 50.76 212 LYS C C 1
ATOM 11721 O O . LYS C 1 212 ? 66.493 44.438 95.740 1.00 51.99 212 LYS C O 1
ATOM 11725 N N . VAL C 1 213 ? 67.744 46.302 95.827 1.00 52.02 213 VAL C N 1
ATOM 11726 C CA . VAL C 1 213 ? 66.796 47.016 96.668 1.00 50.86 213 VAL C CA 1
ATOM 11727 C C . VAL C 1 213 ? 65.618 47.488 95.827 1.00 48.89 213 VAL C C 1
ATOM 11728 O O . VAL C 1 213 ? 65.761 48.383 94.993 1.00 47.27 213 VAL C O 1
ATOM 11732 N N . ALA C 1 214 ? 64.455 46.885 96.055 1.00 47.88 214 ALA C N 1
ATOM 11733 C CA . ALA C 1 214 ? 63.247 47.243 95.318 1.00 48.54 214 ALA C CA 1
ATOM 11734 C C . ALA C 1 214 ? 62.723 48.607 95.760 1.00 47.78 214 ALA C C 1
ATOM 11735 O O . ALA C 1 214 ? 63.071 49.105 96.831 1.00 46.15 214 ALA C O 1
ATOM 11737 N N . SER C 1 215 ? 61.892 49.210 94.919 1.00 49.43 215 SER C N 1
ATOM 11738 C CA . SER C 1 215 ? 61.477 50.592 95.115 1.00 48.41 215 SER C CA 1
ATOM 11739 C C . SER C 1 215 ? 60.084 50.710 95.718 1.00 50.63 215 SER C C 1
ATOM 11740 O O . SER C 1 215 ? 59.292 49.765 95.675 1.00 48.18 215 SER C O 1
ATOM 11743 N N . TYR C 1 216 ? 59.807 51.877 96.294 1.00 49.18 216 TYR C N 1
ATOM 11744 C CA . TYR C 1 216 ? 58.463 52.237 96.733 1.00 41.75 216 TYR C CA 1
ATOM 11745 C C . TYR C 1 216 ? 57.457 52.027 95.607 1.00 42.67 216 TYR C C 1
ATOM 11746 O O . TYR C 1 216 ? 56.369 51.492 95.823 1.00 41.58 216 TYR C O 1
ATOM 11755 N N . LYS C 1 217 ? 57.839 52.448 94.402 1.00 44.63 217 LYS C N 1
ATOM 11756 C CA . LYS C 1 217 ? 56.967 52.359 93.235 1.00 45.90 217 LYS C CA 1
ATOM 11757 C C . LYS C 1 217 ? 56.644 50.918 92.858 1.00 48.15 217 LYS C C 1
ATOM 11758 O O . LYS C 1 217 ? 55.500 50.608 92.512 1.00 45.95 217 LYS C O 1
ATOM 11762 N N . HIS C 1 218 ? 57.642 50.039 92.927 1.00 45.27 218 HIS C N 1
ATOM 11763 C CA . HIS C 1 218 ? 57.417 48.626 92.640 1.00 43.44 218 HIS C CA 1
ATOM 11764 C C . HIS C 1 218 ? 56.412 48.029 93.612 1.00 45.91 218 HIS C C 1
ATOM 11765 O O . HIS C 1 218 ? 55.479 47.332 93.210 1.00 44.69 218 HIS C O 1
ATOM 11772 N N . PHE C 1 219 ? 56.618 48.315 94.895 1.00 47.23 219 PHE C N 1
ATOM 11773 C CA . PHE C 1 219 ? 55.733 47.847 95.955 1.00 49.64 219 PHE C CA 1
ATOM 11774 C C . PHE C 1 219 ? 54.325 48.381 95.727 1.00 47.81 219 PHE C C 1
ATOM 11775 O O . PHE C 1 219 ? 53.349 47.638 95.814 1.00 48.01 219 PHE C O 1
ATOM 11783 N N . THR C 1 220 ? 54.239 49.670 95.406 1.00 43.73 220 THR C N 1
ATOM 11784 C CA . THR C 1 220 ? 52.962 50.343 95.182 1.00 46.98 220 THR C CA 1
ATOM 11785 C C . THR C 1 220 ? 52.190 49.774 93.994 1.00 47.72 220 THR C C 1
ATOM 11786 O O . THR C 1 220 ? 50.977 49.576 94.067 1.00 51.01 220 THR C O 1
ATOM 11790 N N . CYS C 1 221 ? 52.902 49.508 92.904 1.00 47.64 221 CYS C N 1
ATOM 11791 C CA . CYS C 1 221 ? 52.268 49.083 91.659 1.00 53.10 221 CYS C CA 1
ATOM 11792 C C . CYS C 1 221 ? 52.050 47.575 91.574 1.00 49.21 221 CYS C C 1
ATOM 11793 O O . CYS C 1 221 ? 51.004 47.118 91.113 1.00 50.00 221 CYS C O 1
ATOM 11796 N N . ASN C 1 222 ? 53.035 46.805 92.024 1.00 50.84 222 ASN C N 1
ATOM 11797 C CA . ASN C 1 222 ? 53.049 45.368 91.772 1.00 55.10 222 ASN C CA 1
ATOM 11798 C C . ASN C 1 222 ? 52.718 44.492 92.978 1.00 54.25 222 ASN C C 1
ATOM 11799 O O . ASN C 1 222 ? 52.211 43.382 92.813 1.00 57.93 222 ASN C O 1
ATOM 11804 N N . VAL C 1 223 ? 52.996 44.983 94.183 1.00 57.11 223 VAL C N 1
ATOM 11805 C CA . VAL C 1 223 ? 52.817 44.172 95.388 1.00 52.88 223 VAL C CA 1
ATOM 11806 C C . VAL C 1 223 ? 51.456 44.377 96.069 1.00 51.91 223 VAL C C 1
ATOM 11807 O O . VAL C 1 223 ? 50.820 43.405 96.479 1.00 47.01 223 VAL C O 1
ATOM 11811 N N . LEU C 1 224 ? 51.004 45.627 96.176 1.00 52.07 224 LEU C N 1
ATOM 11812 C CA . LEU C 1 224 ? 49.706 45.922 96.802 1.00 49.07 224 LEU C CA 1
ATOM 11813 C C . LEU C 1 224 ? 48.504 45.208 96.184 1.00 46.63 224 LEU C C 1
ATOM 11814 O O . LEU C 1 224 ? 47.633 44.747 96.919 1.00 46.51 224 LEU C O 1
ATOM 11819 N N . PRO C 1 225 ? 48.433 45.114 94.843 1.00 54.28 225 PRO C N 1
ATOM 11820 C CA . PRO C 1 225 ? 47.235 44.404 94.377 1.00 54.01 225 PRO C CA 1
ATOM 11821 C C . PRO C 1 225 ? 47.310 42.905 94.677 1.00 47.79 225 PRO C C 1
ATOM 11822 O O . PRO C 1 225 ? 46.275 42.241 94.747 1.00 45.27 225 PRO C O 1
ATOM 11826 N N . ARG C 1 226 ? 48.517 42.381 94.860 1.00 45.22 226 ARG C N 1
ATOM 11827 C CA . ARG C 1 226 ? 48.668 41.006 95.316 1.00 50.14 226 ARG C CA 1
ATOM 11828 C C . ARG C 1 226 ? 48.204 40.867 96.762 1.00 48.92 226 ARG C C 1
ATOM 11829 O O . ARG C 1 226 ? 47.452 39.950 97.098 1.00 48.59 226 ARG C O 1
ATOM 11837 N N . ILE C 1 227 ? 48.651 41.792 97.608 1.00 49.97 227 ILE C N 1
ATOM 11838 C CA . ILE C 1 227 ? 48.266 41.806 99.014 1.00 44.73 227 ILE C CA 1
ATOM 11839 C C . ILE C 1 227 ? 46.754 41.929 99.157 1.00 44.63 227 ILE C C 1
ATOM 11840 O O . ILE C 1 227 ? 46.140 41.221 99.956 1.00 48.25 227 ILE C O 1
ATOM 11845 N N . LYS C 1 228 ? 46.156 42.814 98.367 1.00 44.02 228 LYS C N 1
ATOM 11846 C CA . LYS C 1 228 ? 44.711 43.004 98.407 1.00 45.53 228 LYS C CA 1
ATOM 11847 C C . LYS C 1 228 ? 43.975 41.751 97.953 1.00 47.77 228 LYS C C 1
ATOM 11848 O O . LYS C 1 228 ? 42.982 41.350 98.561 1.00 48.68 228 LYS C O 1
ATOM 11854 N N . GLY C 1 229 ? 44.465 41.142 96.878 1.00 47.83 229 GLY C N 1
ATOM 11855 C CA . GLY C 1 229 ? 43.846 39.952 96.322 1.00 42.08 229 GLY C CA 1
ATOM 11856 C C . GLY C 1 229 ? 43.910 38.747 97.241 1.00 53.11 229 GLY C C 1
ATOM 11857 O O . GLY C 1 229 ? 43.093 37.833 97.128 1.00 57.95 229 GLY C O 1
ATOM 11858 N N . LEU C 1 230 ? 44.880 38.740 98.153 1.00 48.83 230 LEU C N 1
ATOM 11859 C CA . LEU C 1 230 ? 45.008 37.652 99.117 1.00 49.73 230 LEU C CA 1
ATOM 11860 C C . LEU C 1 230 ? 43.972 37.754 100.232 1.00 52.52 230 LEU C C 1
ATOM 11861 O O . LEU C 1 230 ? 43.700 36.773 100.926 1.00 55.54 230 LEU C O 1
ATOM 11866 N N . GLY C 1 231 ? 43.394 38.939 100.400 1.00 43.97 231 GLY C N 1
ATOM 11867 C CA . GLY C 1 231 ? 42.380 39.152 101.417 1.00 39.86 231 GLY C CA 1
ATOM 11868 C C . GLY C 1 231 ? 42.901 39.775 102.699 1.00 42.11 231 GLY C C 1
ATOM 11869 O O . GLY C 1 231 ? 42.218 39.763 103.723 1.00 42.73 231 GLY C O 1
ATOM 11870 N N . TYR C 1 232 ? 44.112 40.318 102.650 1.00 45.15 232 TYR C N 1
ATOM 11871 C CA . TYR C 1 232 ? 44.673 41.032 103.791 1.00 41.01 232 TYR C CA 1
ATOM 11872 C C . TYR C 1 232 ? 44.205 42.483 103.747 1.00 41.94 232 TYR C C 1
ATOM 11873 O O . TYR C 1 232 ? 44.151 43.083 102.675 1.00 42.82 232 TYR C O 1
ATOM 11882 N N . ASN C 1 233 ? 43.860 43.044 104.903 1.00 38.03 233 ASN C N 1
ATOM 11883 C CA . ASN C 1 233 ? 43.325 44.405 104.951 1.00 42.47 233 ASN C CA 1
ATOM 11884 C C . ASN C 1 233 ? 44.224 45.377 105.709 1.00 41.27 233 ASN C C 1
ATOM 11885 O O . ASN C 1 233 ? 43.819 46.499 106.017 1.00 38.73 233 ASN C O 1
ATOM 11890 N N . CYS C 1 234 ? 45.437 44.937 106.020 1.00 36.44 234 CYS C N 1
ATOM 11891 C CA . CYS C 1 234 ? 46.370 45.756 106.779 1.00 31.40 234 CYS C CA 1
ATOM 11892 C C . CYS C 1 234 ? 47.800 45.379 106.423 1.00 35.48 234 CYS C C 1
ATOM 11893 O O . CYS C 1 234 ? 48.105 44.206 106.213 1.00 37.32 234 CYS C O 1
ATOM 11896 N N . ILE C 1 235 ? 48.672 46.377 106.347 1.00 33.69 235 ILE C N 1
ATOM 11897 C CA . ILE C 1 235 ? 50.071 46.140 106.023 1.00 33.81 235 ILE C CA 1
ATOM 11898 C C . ILE C 1 235 ? 50.985 46.622 107.142 1.00 38.92 235 ILE C C 1
ATOM 11899 O O . ILE C 1 235 ? 50.893 47.769 107.576 1.00 46.08 235 ILE C O 1
ATOM 11904 N N . GLN C 1 236 ? 51.868 45.747 107.608 1.00 39.19 236 GLN C N 1
ATOM 11905 C CA . GLN C 1 236 ? 52.874 46.147 108.581 1.00 40.01 236 GLN C CA 1
ATOM 11906 C C . GLN C 1 236 ? 54.177 46.426 107.837 1.00 43.25 236 GLN C C 1
ATOM 11907 O O . GLN C 1 236 ? 54.841 45.504 107.362 1.00 44.08 236 GLN C O 1
ATOM 11913 N N . LEU C 1 237 ? 54.542 47.698 107.737 1.00 41.10 237 LEU C N 1
ATOM 11914 C CA . LEU C 1 237 ? 55.678 48.093 106.917 1.00 38.18 237 LEU C CA 1
ATOM 11915 C C . LEU C 1 237 ? 56.955 48.165 107.742 1.00 38.77 237 LEU C C 1
ATOM 11916 O O . LEU C 1 237 ? 57.124 49.060 108.568 1.00 41.96 237 LEU C O 1
ATOM 11921 N N . MET C 1 238 ? 57.854 47.214 107.505 1.00 44.17 238 MET C N 1
ATOM 11922 C CA . MET C 1 238 ? 59.123 47.153 108.221 1.00 42.91 238 MET C CA 1
ATOM 11923 C C . MET C 1 238 ? 60.204 47.970 107.532 1.00 44.24 238 MET C C 1
ATOM 11924 O O . MET C 1 238 ? 60.097 48.277 106.344 1.00 45.96 238 MET C O 1
ATOM 11929 N N . ALA C 1 239 ? 61.244 48.306 108.291 1.00 46.71 239 ALA C N 1
ATOM 11930 C CA . ALA C 1 239 ? 62.463 48.903 107.748 1.00 47.73 239 ALA C CA 1
ATOM 11931 C C . ALA C 1 239 ? 62.185 50.151 106.914 1.00 45.76 239 ALA C C 1
ATOM 11932 O O . ALA C 1 239 ? 62.759 50.334 105.841 1.00 46.28 239 ALA C O 1
ATOM 11934 N N . ILE C 1 240 ? 61.306 51.010 107.416 1.00 43.82 240 ILE C N 1
ATOM 11935 C CA . ILE C 1 240 ? 60.984 52.252 106.730 1.00 39.85 240 ILE C CA 1
ATOM 11936 C C . ILE C 1 240 ? 61.788 53.397 107.336 1.00 40.80 240 ILE C C 1
ATOM 11937 O O . ILE C 1 240 ? 62.326 54.235 106.612 1.00 45.09 240 ILE C O 1
ATOM 11942 N N . MET C 1 241 ? 61.865 53.433 108.664 1.00 36.33 241 MET C N 1
ATOM 11943 C CA . MET C 1 241 ? 62.737 54.386 109.342 1.00 44.80 241 MET C CA 1
ATOM 11944 C C . MET C 1 241 ? 64.175 54.161 108.881 1.00 47.08 241 MET C C 1
ATOM 11945 O O . MET C 1 241 ? 64.638 53.022 108.814 1.00 45.83 241 MET C O 1
ATOM 11950 N N . GLU C 1 242 ? 64.873 55.246 108.557 1.00 45.41 242 GLU C N 1
ATOM 11951 C CA . GLU C 1 242 ? 66.157 55.146 107.870 1.00 50.11 242 GLU C CA 1
ATOM 11952 C C . GLU C 1 242 ? 67.221 54.417 108.689 1.00 48.08 242 GLU C C 1
ATOM 11953 O O . GLU C 1 242 ? 67.431 54.706 109.866 1.00 48.61 242 GLU C O 1
ATOM 11959 N N . HIS C 1 243 ? 67.898 53.480 108.037 1.00 51.89 243 HIS C N 1
ATOM 11960 C CA . HIS C 1 243 ? 68.940 52.684 108.668 1.00 49.94 243 HIS C CA 1
ATOM 11961 C C . HIS C 1 243 ? 70.084 52.464 107.687 1.00 49.74 243 HIS C C 1
ATOM 11962 O O . HIS C 1 243 ? 69.871 52.000 106.570 1.00 43.54 243 HIS C O 1
ATOM 11969 N N . ALA C 1 244 ? 71.298 52.805 108.109 1.00 57.26 244 ALA C N 1
ATOM 11970 C CA . ALA C 1 244 ? 72.463 52.728 107.233 1.00 52.29 244 ALA C CA 1
ATOM 11971 C C . ALA C 1 244 ? 72.821 51.289 106.866 1.00 51.09 244 ALA C C 1
ATOM 11972 O O . ALA C 1 244 ? 73.248 51.017 105.745 1.00 54.66 244 ALA C O 1
ATOM 11974 N N . TYR C 1 245 ? 72.635 50.372 107.811 1.00 49.91 245 TYR C N 1
ATOM 11975 C CA . TYR C 1 245 ? 72.997 48.973 107.612 1.00 48.10 245 TYR C CA 1
ATOM 11976 C C . TYR C 1 245 ? 71.791 48.149 107.168 1.00 50.93 245 TYR C C 1
ATOM 11977 O O . TYR C 1 245 ? 70.961 47.755 107.987 1.00 52.32 245 TYR C O 1
ATOM 11986 N N . TYR C 1 246 ? 71.712 47.889 105.866 1.00 49.18 246 TYR C N 1
ATOM 11987 C CA . TYR C 1 246 ? 70.569 47.207 105.259 1.00 50.87 246 TYR C CA 1
ATOM 11988 C C . TYR C 1 246 ? 70.286 45.840 105.888 1.00 51.93 246 TYR C C 1
ATOM 11989 O O . TYR C 1 246 ? 69.148 45.370 105.879 1.00 54.70 246 TYR C O 1
ATOM 11998 N N . ALA C 1 247 ? 71.321 45.204 106.426 1.00 53.31 247 ALA C N 1
ATOM 11999 C CA . ALA C 1 247 ? 71.186 43.850 106.956 1.00 56.14 247 ALA C CA 1
ATOM 12000 C C . ALA C 1 247 ? 70.637 43.805 108.382 1.00 52.43 247 ALA C C 1
ATOM 12001 O O . ALA C 1 247 ? 70.455 42.726 108.942 1.00 44.91 247 ALA C O 1
ATOM 12003 N N . SER C 1 248 ? 70.353 44.970 108.958 1.00 54.45 248 SER C N 1
ATOM 12004 C CA . SER C 1 248 ? 69.781 45.031 110.302 1.00 50.01 248 SER C CA 1
ATOM 12005 C C . SER C 1 248 ? 68.273 44.813 110.252 1.00 43.28 248 SER C C 1
ATOM 12006 O O . SER C 1 248 ? 67.598 44.818 111.284 1.00 44.86 248 SER C O 1
ATOM 12009 N N . PHE C 1 249 ? 67.768 44.612 109.038 1.00 39.23 249 PHE C N 1
ATOM 12010 C CA . PHE C 1 249 ? 66.343 44.493 108.740 1.00 44.25 249 PHE C CA 1
ATOM 12011 C C . PHE C 1 249 ? 65.547 45.609 109.433 1.00 50.84 249 PHE C C 1
ATOM 12012 O O . PHE C 1 249 ? 64.403 45.413 109.847 1.00 49.11 249 PHE C O 1
ATOM 12020 N N . GLY C 1 250 ? 66.163 46.787 109.534 1.00 48.21 250 GLY C N 1
ATOM 12021 C CA . GLY C 1 250 ? 65.483 47.995 109.964 1.00 41.42 250 GLY C CA 1
ATOM 12022 C C . GLY C 1 250 ? 65.578 48.314 111.447 1.00 39.65 250 GLY C C 1
ATOM 12023 O O . GLY C 1 250 ? 65.007 49.302 111.904 1.00 43.44 250 GLY C O 1
ATOM 12024 N N . TYR C 1 251 ? 66.316 47.504 112.200 1.00 43.48 251 TYR C N 1
ATOM 12025 C CA . TYR C 1 251 ? 66.358 47.654 113.655 1.00 43.46 251 TYR C CA 1
ATOM 12026 C C . TYR C 1 251 ? 67.464 48.593 114.150 1.00 46.20 251 TYR C C 1
ATOM 12027 O O . TYR C 1 251 ? 67.516 48.923 115.336 1.00 43.79 251 TYR C O 1
ATOM 12036 N N . GLN C 1 252 ? 68.344 49.019 113.247 1.00 51.19 252 GLN C N 1
ATOM 12037 C CA . GLN C 1 252 ? 69.451 49.910 113.601 1.00 45.74 252 GLN C CA 1
ATOM 12038 C C . GLN C 1 252 ? 69.238 51.317 113.044 1.00 45.87 252 GLN C C 1
ATOM 12039 O O . GLN C 1 252 ? 69.750 51.650 111.976 1.00 50.56 252 GLN C O 1
ATOM 12045 N N . ILE C 1 253 ? 68.498 52.145 113.776 1.00 46.71 253 ILE C N 1
ATOM 12046 C CA . ILE C 1 253 ? 68.074 53.452 113.273 1.00 44.52 253 ILE C CA 1
ATOM 12047 C C . ILE C 1 253 ? 69.185 54.498 113.322 1.00 43.07 253 ILE C C 1
ATOM 12048 O O . ILE C 1 253 ? 69.861 54.648 114.338 1.00 44.13 253 ILE C O 1
ATOM 12053 N N . THR C 1 254 ? 69.361 55.222 112.217 1.00 51.06 254 THR C N 1
ATOM 12054 C CA . THR C 1 254 ? 70.356 56.291 112.136 1.00 50.44 254 THR C CA 1
ATOM 12055 C C . THR C 1 254 ? 69.733 57.688 112.045 1.00 45.83 254 THR C C 1
ATOM 12056 O O . THR C 1 254 ? 70.158 58.609 112.744 1.00 47.09 254 THR C O 1
ATOM 12060 N N . SER C 1 255 ? 68.731 57.841 111.183 1.00 49.74 255 SER C N 1
ATOM 12061 C CA . SER C 1 255 ? 67.999 59.104 111.058 1.00 52.20 255 SER C CA 1
ATOM 12062 C C . SER C 1 255 ? 66.510 58.874 111.314 1.00 47.33 255 SER C C 1
ATOM 12063 O O . SER C 1 255 ? 65.807 58.303 110.477 1.00 46.34 255 SER C O 1
ATOM 12066 N N . PHE C 1 256 ? 66.034 59.331 112.469 1.00 38.74 256 PHE C N 1
ATOM 12067 C CA . PHE C 1 256 ? 64.711 58.944 112.955 1.00 43.82 256 PHE C CA 1
ATOM 12068 C C . PHE C 1 256 ? 63.539 59.566 112.201 1.00 42.04 256 PHE C C 1
ATOM 12069 O O . PHE C 1 256 ? 62.452 58.992 112.168 1.00 37.94 256 PHE C O 1
ATOM 12077 N N . PHE C 1 257 ? 63.753 60.721 111.582 1.00 46.76 257 PHE C N 1
ATOM 12078 C CA . PHE C 1 257 ? 62.674 61.386 110.860 1.00 39.68 257 PHE C CA 1
ATOM 12079 C C . PHE C 1 257 ? 62.754 61.163 109.355 1.00 43.79 257 PHE C C 1
ATOM 12080 O O . PHE C 1 257 ? 61.900 61.638 108.607 1.00 43.86 257 PHE C O 1
ATOM 12088 N N . ALA C 1 258 ? 63.770 60.431 108.912 1.00 45.00 258 ALA C N 1
ATOM 12089 C CA . ALA C 1 258 ? 63.975 60.219 107.484 1.00 44.28 258 ALA C CA 1
ATOM 12090 C C . ALA C 1 258 ? 63.379 58.901 106.999 1.00 43.39 258 ALA C C 1
ATOM 12091 O O . ALA C 1 258 ? 63.691 57.834 107.529 1.00 47.58 258 ALA C O 1
ATOM 12093 N N . ALA C 1 259 ? 62.522 58.977 105.987 1.00 36.97 259 ALA C N 1
ATOM 12094 C CA . ALA C 1 259 ? 62.070 57.777 105.298 1.00 42.00 259 ALA C CA 1
ATOM 12095 C C . ALA C 1 259 ? 63.230 57.232 104.479 1.00 46.15 259 ALA C C 1
ATOM 12096 O O . ALA C 1 259 ? 63.881 57.980 103.750 1.00 49.38 259 ALA C O 1
ATOM 12098 N N . SER C 1 260 ? 63.492 55.936 104.614 1.00 48.20 260 SER C N 1
ATOM 12099 C CA . SER C 1 260 ? 64.656 55.307 103.994 1.00 48.96 260 SER C CA 1
ATOM 12100 C C . SER C 1 260 ? 64.735 55.589 102.493 1.00 46.65 260 SER C C 1
ATOM 12101 O O . SER C 1 260 ? 63.784 55.337 101.752 1.00 45.74 260 SER C O 1
ATOM 12104 N N . SER C 1 261 ? 65.875 56.121 102.059 1.00 45.82 261 SER C N 1
ATOM 12105 C CA . SER C 1 261 ? 66.066 56.543 100.672 1.00 48.65 261 SER C CA 1
ATOM 12106 C C . SER C 1 261 ? 66.307 55.385 99.706 1.00 48.04 261 SER C C 1
ATOM 12107 O O . SER C 1 261 ? 66.207 55.560 98.492 1.00 50.24 261 SER C O 1
ATOM 12110 N N . ARG C 1 262 ? 66.637 54.218 100.250 1.00 45.13 262 ARG C N 1
ATOM 12111 C CA . ARG C 1 262 ? 66.809 52.993 99.469 1.00 41.30 262 ARG C CA 1
ATOM 12112 C C . ARG C 1 262 ? 65.712 52.748 98.449 1.00 48.74 262 ARG C C 1
ATOM 12113 O O . ARG C 1 262 ? 65.981 52.345 97.318 1.00 52.13 262 ARG C O 1
ATOM 12121 N N . TYR C 1 263 ? 64.474 52.988 98.865 1.00 48.47 263 TYR C N 1
ATOM 12122 C CA . TYR C 1 263 ? 63.309 52.588 98.090 1.00 47.40 263 TYR C CA 1
ATOM 12123 C C . TYR C 1 263 ? 62.822 53.715 97.188 1.00 44.86 263 TYR C C 1
ATOM 12124 O O . TYR C 1 263 ? 61.973 53.504 96.321 1.00 42.96 263 TYR C O 1
ATOM 12133 N N . GLY C 1 264 ? 63.355 54.913 97.405 1.00 43.14 264 GLY C N 1
ATOM 12134 C CA . GLY C 1 264 ? 62.950 56.070 96.629 1.00 50.24 264 GLY C CA 1
ATOM 12135 C C . GLY C 1 264 ? 62.828 57.342 97.447 1.00 51.96 264 GLY C C 1
ATOM 12136 O O . GLY C 1 264 ? 63.464 57.487 98.491 1.00 51.61 264 GLY C O 1
ATOM 12137 N N . SER C 1 265 ? 62.004 58.268 96.962 1.00 50.09 265 SER C N 1
ATOM 12138 C CA . SER C 1 265 ? 61.854 59.580 97.583 1.00 48.43 265 SER C CA 1
ATOM 12139 C C . SER C 1 265 ? 60.713 59.574 98.603 1.00 48.22 265 SER C C 1
ATOM 12140 O O . SER C 1 265 ? 59.852 58.694 98.564 1.00 44.09 265 SER C O 1
ATOM 12143 N N . PRO C 1 266 ? 60.711 60.552 99.527 1.00 47.88 266 PRO C N 1
ATOM 12144 C CA . PRO C 1 266 ? 59.616 60.696 100.494 1.00 41.92 266 PRO C CA 1
ATOM 12145 C C . PRO C 1 266 ? 58.235 60.756 99.842 1.00 45.23 266 PRO C C 1
ATOM 12146 O O . PRO C 1 266 ? 57.274 60.233 100.406 1.00 48.25 266 PRO C O 1
ATOM 12150 N N . GLU C 1 267 ? 58.141 61.384 98.674 1.00 42.33 267 GLU C N 1
ATOM 12151 C CA . GLU C 1 267 ? 56.870 61.495 97.965 1.00 42.32 267 GLU C CA 1
ATOM 12152 C C . GLU C 1 267 ? 56.362 60.127 97.535 1.00 41.63 267 GLU C C 1
ATOM 12153 O O . GLU C 1 267 ? 55.161 59.860 97.567 1.00 42.19 267 GLU C O 1
ATOM 12159 N N . GLU C 1 268 ? 57.287 59.264 97.132 1.00 44.05 268 GLU C N 1
ATOM 12160 C CA . GLU C 1 268 ? 56.935 57.938 96.643 1.00 46.26 268 GLU C CA 1
ATOM 12161 C C . GLU C 1 268 ? 56.434 57.045 97.772 1.00 47.19 268 GLU C C 1
ATOM 12162 O O . GLU C 1 268 ? 55.644 56.129 97.540 1.00 49.71 268 GLU C O 1
ATOM 12168 N N . LEU C 1 269 ? 56.885 57.316 98.994 1.00 45.18 269 LEU C N 1
ATOM 12169 C CA . LEU C 1 269 ? 56.360 56.614 100.160 1.00 44.85 269 LEU C CA 1
ATOM 12170 C C . LEU C 1 269 ? 54.959 57.126 100.480 1.00 47.24 269 LEU C C 1
ATOM 12171 O O . LEU C 1 269 ? 54.068 56.348 100.829 1.00 42.68 269 LEU C O 1
ATOM 12176 N N . GLN C 1 270 ? 54.773 58.438 100.359 1.00 44.23 270 GLN C N 1
ATOM 12177 C CA . GLN C 1 270 ? 53.466 59.047 100.573 1.00 38.23 270 GLN C CA 1
ATOM 12178 C C . GLN C 1 270 ? 52.456 58.494 99.575 1.00 42.78 270 GLN C C 1
ATOM 12179 O O . GLN C 1 270 ? 51.308 58.226 99.928 1.00 45.94 270 GLN C O 1
ATOM 12185 N N . GLU C 1 271 ? 52.888 58.317 98.331 1.00 41.86 271 GLU C N 1
ATOM 12186 C CA . GLU C 1 271 ? 52.026 57.744 97.304 1.00 44.46 271 GLU C CA 1
ATOM 12187 C C . GLU C 1 271 ? 51.677 56.292 97.629 1.00 48.01 271 GLU C C 1
ATOM 12188 O O . GLU C 1 271 ? 50.574 55.829 97.332 1.00 44.79 271 GLU C O 1
ATOM 12194 N N . LEU C 1 272 ? 52.621 55.584 98.243 1.00 43.88 272 LEU C N 1
ATOM 12195 C CA . LEU C 1 272 ? 52.418 54.188 98.617 1.00 41.77 272 LEU C CA 1
ATOM 12196 C C . LEU C 1 272 ? 51.297 54.073 99.645 1.00 41.58 272 LEU C C 1
ATOM 12197 O O . LEU C 1 272 ? 50.382 53.260 99.496 1.00 41.92 272 LEU C O 1
ATOM 12202 N N . VAL C 1 273 ? 51.374 54.896 100.685 1.00 34.24 273 VAL C N 1
ATOM 12203 C CA . VAL C 1 273 ? 50.370 54.886 101.738 1.00 37.08 273 VAL C CA 1
ATOM 12204 C C . VAL C 1 273 ? 49.018 55.312 101.179 1.00 45.18 273 VAL C C 1
ATOM 12205 O O . VAL C 1 273 ? 47.990 54.706 101.483 1.00 47.05 273 VAL C O 1
ATOM 12209 N N . ASP C 1 274 ? 49.032 56.345 100.343 1.00 42.97 274 ASP C N 1
ATOM 12210 C CA . ASP C 1 274 ? 47.810 56.851 99.730 1.00 43.01 274 ASP C CA 1
ATOM 12211 C C . ASP C 1 274 ? 47.164 55.813 98.814 1.00 44.19 274 ASP C C 1
ATOM 12212 O O . ASP C 1 274 ? 45.945 55.631 98.831 1.00 42.49 274 ASP C O 1
ATOM 12217 N N . THR C 1 275 ? 47.985 55.131 98.021 1.00 41.19 275 THR C N 1
ATOM 12218 C CA . THR C 1 275 ? 47.482 54.121 97.097 1.00 45.20 275 THR C CA 1
ATOM 12219 C C . THR C 1 275 ? 46.902 52.934 97.864 1.00 48.74 275 THR C C 1
ATOM 12220 O O . THR C 1 275 ? 45.900 52.343 97.453 1.00 41.83 275 THR C O 1
ATOM 12224 N N . ALA C 1 276 ? 47.534 52.596 98.985 1.00 47.16 276 ALA C N 1
ATOM 12225 C CA . ALA C 1 276 ? 47.046 51.522 99.845 1.00 45.05 276 ALA C CA 1
ATOM 12226 C C . ALA C 1 276 ? 45.682 51.869 100.425 1.00 45.73 276 ALA C C 1
ATOM 12227 O O . ALA C 1 276 ? 44.810 51.006 100.541 1.00 47.38 276 ALA C O 1
ATOM 12229 N N . HIS C 1 277 ? 45.509 53.136 100.792 1.00 43.90 277 HIS C N 1
ATOM 12230 C CA . HIS C 1 277 ? 44.242 53.621 101.327 1.00 42.79 277 HIS C CA 1
ATOM 12231 C C . HIS C 1 277 ? 43.139 53.555 100.274 1.00 45.19 277 HIS C C 1
ATOM 12232 O O . HIS C 1 277 ? 41.993 53.228 100.583 1.00 48.62 277 HIS C O 1
ATOM 12239 N N . SER C 1 278 ? 43.490 53.870 99.031 1.00 48.57 278 SER C N 1
ATOM 12240 C CA . SER C 1 278 ? 42.536 53.798 97.927 1.00 52.20 278 SER C CA 1
ATOM 12241 C C . SER C 1 278 ? 42.022 52.375 97.720 1.00 47.20 278 SER C C 1
ATOM 12242 O O . SER C 1 278 ? 40.924 52.171 97.206 1.00 55.82 278 SER C O 1
ATOM 12245 N N . MET C 1 279 ? 42.820 51.393 98.127 1.00 48.59 279 MET C N 1
ATOM 12246 C CA . MET C 1 279 ? 42.444 49.993 97.985 1.00 48.77 279 MET C CA 1
ATOM 12247 C C . MET C 1 279 ? 41.721 49.474 99.226 1.00 51.23 279 MET C C 1
ATOM 12248 O O . MET C 1 279 ? 41.319 48.312 99.277 1.00 50.30 279 MET C O 1
ATOM 12253 N N . GLY C 1 280 ? 41.556 50.340 100.221 1.00 46.33 280 GLY C N 1
ATOM 12254 C CA . GLY C 1 280 ? 40.858 49.975 101.440 1.00 47.08 280 GLY C CA 1
ATOM 12255 C C . GLY C 1 280 ? 41.767 49.313 102.457 1.00 50.13 280 GLY C C 1
ATOM 12256 O O . GLY C 1 280 ? 41.300 48.631 103.369 1.00 46.79 280 GLY C O 1
ATOM 12257 N N . ILE C 1 281 ? 43.071 49.523 102.304 1.00 44.74 281 ILE C N 1
ATOM 12258 C CA . ILE C 1 281 ? 44.056 48.889 103.172 1.00 40.74 281 ILE C CA 1
ATOM 12259 C C . ILE C 1 281 ? 44.731 49.909 104.084 1.00 41.55 281 ILE C C 1
ATOM 12260 O O . ILE C 1 281 ? 45.234 50.936 103.621 1.00 39.84 281 ILE C O 1
ATOM 12265 N N . ILE C 1 282 ? 44.741 49.627 105.383 1.00 37.88 282 ILE C N 1
ATOM 12266 C CA . ILE C 1 282 ? 45.440 50.489 106.326 1.00 42.20 282 ILE C CA 1
ATOM 12267 C C . ILE C 1 282 ? 46.901 50.060 106.430 1.00 39.77 282 ILE C C 1
ATOM 12268 O O . ILE C 1 282 ? 47.236 48.898 106.193 1.00 36.96 282 ILE C O 1
ATOM 12273 N N . VAL C 1 283 ? 47.770 51.008 106.764 1.00 37.07 283 VAL C N 1
ATOM 12274 C CA . VAL C 1 283 ? 49.203 50.747 106.805 1.00 35.08 283 VAL C CA 1
ATOM 12275 C C . VAL C 1 283 ? 49.801 51.077 108.168 1.00 37.03 283 VAL C C 1
ATOM 12276 O O . VAL C 1 283 ? 49.666 52.195 108.662 1.00 37.71 283 VAL C O 1
ATOM 12280 N N . LEU C 1 284 ? 50.459 50.094 108.773 1.00 40.29 284 LEU C N 1
ATOM 12281 C CA . LEU C 1 284 ? 51.126 50.300 110.050 1.00 36.17 284 LEU C CA 1
ATOM 12282 C C . LEU C 1 284 ? 52.630 50.397 109.847 1.00 39.23 284 LEU C C 1
ATOM 12283 O O . LEU C 1 284 ? 53.197 49.729 108.983 1.00 41.00 284 LEU C O 1
ATOM 12288 N N . LEU C 1 285 ? 53.270 51.227 110.659 1.00 37.20 285 LEU C N 1
ATOM 12289 C CA . LEU C 1 285 ? 54.709 51.426 110.589 1.00 37.45 285 LEU C CA 1
ATOM 12290 C C . LEU C 1 285 ? 55.413 50.734 111.748 1.00 38.46 285 LEU C C 1
ATOM 12291 O O . LEU C 1 285 ? 54.914 50.744 112.871 1.00 44.78 285 LEU C O 1
ATOM 12296 N N . ASP C 1 286 ? 56.565 50.126 111.484 1.00 36.09 286 ASP C N 1
ATOM 12297 C CA . ASP C 1 286 ? 57.395 49.643 112.577 1.00 40.09 286 ASP C CA 1
ATOM 12298 C C . ASP C 1 286 ? 58.170 50.808 113.163 1.00 39.36 286 ASP C C 1
ATOM 12299 O O . ASP C 1 286 ? 59.018 51.401 112.497 1.00 40.69 286 ASP C O 1
ATOM 12304 N N . VAL C 1 287 ? 57.874 51.132 114.415 1.00 40.09 287 VAL C N 1
ATOM 12305 C CA . VAL C 1 287 ? 58.587 52.188 115.112 1.00 38.16 287 VAL C CA 1
ATOM 12306 C C . VAL C 1 287 ? 59.639 51.596 116.030 1.00 42.41 287 VAL C C 1
ATOM 12307 O O . VAL C 1 287 ? 59.323 50.835 116.946 1.00 40.31 287 VAL C O 1
ATOM 12311 N N . VAL C 1 288 ? 60.894 51.946 115.775 1.00 43.83 288 VAL C N 1
ATOM 12312 C CA . VAL C 1 288 ? 61.987 51.534 116.638 1.00 40.95 288 VAL C CA 1
ATOM 12313 C C . VAL C 1 288 ? 62.430 52.704 117.506 1.00 43.22 288 VAL C C 1
ATOM 12314 O O . VAL C 1 288 ? 63.146 53.598 117.051 1.00 39.59 288 VAL C O 1
ATOM 12318 N N . HIS C 1 289 ? 61.982 52.696 118.757 1.00 41.69 289 HIS C N 1
ATOM 12319 C CA . HIS C 1 289 ? 62.347 53.724 119.720 1.00 37.43 289 HIS C CA 1
ATOM 12320 C C . HIS C 1 289 ? 62.999 53.059 120.921 1.00 37.84 289 HIS C C 1
ATOM 12321 O O . HIS C 1 289 ? 63.088 53.641 122.002 1.00 42.21 289 HIS C O 1
ATOM 12328 N N . SER C 1 290 ? 63.458 51.830 120.711 1.00 41.02 290 SER C N 1
ATOM 12329 C CA . SER C 1 290 ? 64.024 51.019 121.781 1.00 42.69 290 SER C CA 1
ATOM 12330 C C . SER C 1 290 ? 65.529 51.234 121.911 1.00 44.77 290 SER C C 1
ATOM 12331 O O . SER C 1 290 ? 66.097 51.059 122.989 1.00 47.75 290 SER C O 1
ATOM 12334 N N . HIS C 1 291 ? 66.164 51.627 120.811 1.00 46.52 291 HIS C N 1
ATOM 12335 C CA . HIS C 1 291 ? 67.606 51.850 120.782 1.00 44.53 291 HIS C CA 1
ATOM 12336 C C . HIS C 1 291 ? 67.995 52.603 119.517 1.00 45.91 291 HIS C C 1
ATOM 12337 O O . HIS C 1 291 ? 67.178 52.779 118.614 1.00 45.26 291 HIS C O 1
ATOM 12344 N N . ALA C 1 292 ? 69.250 53.033 119.448 1.00 52.66 292 ALA C N 1
ATOM 12345 C CA . ALA C 1 292 ? 69.736 53.785 118.296 1.00 49.03 292 ALA C CA 1
ATOM 12346 C C . ALA C 1 292 ? 71.107 53.292 117.856 1.00 49.22 292 ALA C C 1
ATOM 12347 O O . ALA C 1 292 ? 71.874 52.769 118.663 1.00 51.60 292 ALA C O 1
ATOM 12349 N N . SER C 1 293 ? 71.410 53.461 116.572 1.00 49.04 293 SER C N 1
ATOM 12350 C CA . SER C 1 293 ? 72.712 53.077 116.037 1.00 49.00 293 SER C CA 1
ATOM 12351 C C . SER C 1 293 ? 73.830 53.857 116.711 1.00 49.24 293 SER C C 1
ATOM 12352 O O . SER C 1 293 ? 73.635 54.994 117.140 1.00 47.07 293 SER C O 1
ATOM 12355 N N . LYS C 1 294 ? 75.000 53.234 116.808 1.00 55.36 294 LYS C N 1
ATOM 12356 C CA . LYS C 1 294 ? 76.150 53.865 117.442 1.00 53.86 294 LYS C CA 1
ATOM 12357 C C . LYS C 1 294 ? 76.850 54.835 116.495 1.00 55.11 294 LYS C C 1
ATOM 12358 O O . LYS C 1 294 ? 77.779 55.534 116.897 1.00 63.28 294 LYS C O 1
ATOM 12360 N N . ASN C 1 295 ? 76.400 54.869 115.242 1.00 52.05 295 ASN C N 1
ATOM 12361 C CA . ASN C 1 295 ? 76.937 55.792 114.243 1.00 50.80 295 ASN C CA 1
ATOM 12362 C C . ASN C 1 295 ? 76.891 57.247 114.697 1.00 57.67 295 ASN C C 1
ATOM 12363 O O . ASN C 1 295 ? 75.904 57.693 115.280 1.00 56.26 295 ASN C O 1
ATOM 12368 N N . SER C 1 296 ? 77.960 57.985 114.420 1.00 61.51 296 SER C N 1
ATOM 12369 C CA . SER C 1 296 ? 78.043 59.385 114.820 1.00 58.53 296 SER C CA 1
ATOM 12370 C C . SER C 1 296 ? 78.169 60.301 113.607 1.00 61.20 296 SER C C 1
ATOM 12371 O O . SER C 1 296 ? 77.701 61.440 113.628 1.00 62.30 296 SER C O 1
ATOM 12374 N N . ALA C 1 297 ? 78.792 59.796 112.547 1.00 61.42 297 ALA C N 1
ATOM 12375 C CA . ALA C 1 297 ? 78.980 60.581 111.333 1.00 60.76 297 ALA C CA 1
ATOM 12376 C C . ALA C 1 297 ? 77.647 60.839 110.643 1.00 64.17 297 ALA C C 1
ATOM 12377 O O . ALA C 1 297 ? 77.378 61.950 110.189 1.00 68.93 297 ALA C O 1
ATOM 12379 N N . ASP C 1 298 ? 76.814 59.807 110.574 1.00 60.19 298 ASP C N 1
ATOM 12380 C CA . ASP C 1 298 ? 75.489 59.931 109.983 1.00 56.66 298 ASP C CA 1
ATOM 12381 C C . ASP C 1 298 ? 74.428 59.311 110.889 1.00 61.29 298 ASP C C 1
ATOM 12382 O O . ASP C 1 298 ? 73.417 58.791 110.415 1.00 62.78 298 ASP C O 1
ATOM 12387 N N . GLY C 1 299 ? 74.665 59.375 112.196 1.00 56.12 299 GLY C N 1
ATOM 12388 C CA . GLY C 1 299 ? 73.728 58.849 113.170 1.00 44.16 299 GLY C CA 1
ATOM 12389 C C . GLY C 1 299 ? 73.494 59.802 114.327 1.00 46.69 299 GLY C C 1
ATOM 12390 O O . GLY C 1 299 ? 74.030 60.911 114.349 1.00 47.91 299 GLY C O 1
ATOM 12391 N N . LEU C 1 300 ? 72.701 59.359 115.298 1.00 45.89 300 LEU C N 1
ATOM 12392 C CA . LEU C 1 300 ? 72.292 60.211 116.409 1.00 45.30 300 LEU C CA 1
ATOM 12393 C C . LEU C 1 300 ? 73.282 60.145 117.569 1.00 49.34 300 LEU C C 1
ATOM 12394 O O . LEU C 1 300 ? 73.247 60.974 118.479 1.00 50.45 300 LEU C O 1
ATOM 12399 N N . ASN C 1 301 ? 74.171 59.160 117.524 1.00 52.71 301 ASN C N 1
ATOM 12400 C CA . ASN C 1 301 ? 75.164 58.977 118.575 1.00 50.83 301 ASN C CA 1
ATOM 12401 C C . ASN C 1 301 ? 76.170 60.121 118.636 1.00 56.79 301 ASN C C 1
ATOM 12402 O O . ASN C 1 301 ? 76.655 60.586 117.604 1.00 61.13 301 ASN C O 1
ATOM 12407 N N . MET C 1 302 ? 76.468 60.566 119.856 1.00 60.21 302 MET C N 1
ATOM 12408 C CA . MET C 1 302 ? 77.480 61.591 120.103 1.00 62.37 302 MET C CA 1
ATOM 12409 C C . MET C 1 302 ? 77.155 62.884 119.359 1.00 62.92 302 MET C C 1
ATOM 12410 O O . MET C 1 302 ? 78.046 63.519 118.794 1.00 67.54 302 MET C O 1
ATOM 12415 N N . PHE C 1 303 ? 75.883 63.272 119.363 1.00 64.52 303 PHE C N 1
ATOM 12416 C CA . PHE C 1 303 ? 75.439 64.418 118.574 1.00 62.89 303 PHE C CA 1
ATOM 12417 C C . PHE C 1 303 ? 76.120 65.726 118.972 1.00 58.64 303 PHE C C 1
ATOM 12418 O O . PHE C 1 303 ? 76.696 66.408 118.126 1.00 57.92 303 PHE C O 1
ATOM 12426 N N . ASP C 1 304 ? 76.060 66.074 120.254 1.00 57.65 304 ASP C N 1
ATOM 12427 C CA . ASP C 1 304 ? 76.699 67.298 120.725 1.00 57.00 304 ASP C CA 1
ATOM 12428 C C . ASP C 1 304 ? 78.110 67.020 121.237 1.00 58.19 304 ASP C C 1
ATOM 12429 O O . ASP C 1 304 ? 78.621 67.732 122.102 1.00 61.58 304 ASP C O 1
ATOM 12434 N N . GLY C 1 305 ? 78.730 65.976 120.693 1.00 61.75 305 GLY C N 1
ATOM 12435 C CA . GLY C 1 305 ? 80.086 65.602 121.057 1.00 66.49 305 GLY C CA 1
ATOM 12436 C C . GLY C 1 305 ? 80.194 64.979 122.434 1.00 70.31 305 GLY C C 1
ATOM 12437 O O . GLY C 1 305 ? 81.279 64.895 123.009 1.00 74.55 305 GLY C O 1
ATOM 12438 N N . THR C 1 306 ? 79.059 64.532 122.957 1.00 69.61 306 THR C N 1
ATOM 12439 C CA . THR C 1 306 ? 78.981 64.023 124.317 1.00 63.88 306 THR C CA 1
ATOM 12440 C C . THR C 1 306 ? 78.359 62.629 124.246 1.00 65.91 306 THR C C 1
ATOM 12441 O O . THR C 1 306 ? 77.608 62.337 123.315 1.00 68.74 306 THR C O 1
ATOM 12445 N N . ASP C 1 307 ? 78.679 61.760 125.201 1.00 67.51 307 ASP C N 1
ATOM 12446 C CA . ASP C 1 307 ? 78.102 60.418 125.223 1.00 69.68 307 ASP C CA 1
ATOM 12447 C C . ASP C 1 307 ? 76.732 60.411 125.906 1.00 71.35 307 ASP C C 1
ATOM 12448 O O . ASP C 1 307 ? 76.191 59.351 126.217 1.00 63.32 307 ASP C O 1
ATOM 12453 N N . SER C 1 308 ? 76.176 61.596 126.142 1.00 70.16 308 SER C N 1
ATOM 12454 C CA . SER C 1 308 ? 74.897 61.710 126.837 1.00 63.30 308 SER C CA 1
ATOM 12455 C C . SER C 1 308 ? 74.061 62.887 126.358 1.00 67.01 308 SER C C 1
ATOM 12456 O O . SER C 1 308 ? 73.907 63.878 127.073 1.00 66.33 308 SER C O 1
ATOM 12459 N N . CYS C 1 309 ? 73.500 62.773 125.161 1.00 59.02 309 CYS C N 1
ATOM 12460 C CA . CYS C 1 309 ? 72.629 63.822 124.656 1.00 63.24 309 CYS C CA 1
ATOM 12461 C C . CYS C 1 309 ? 71.190 63.319 124.624 1.00 62.52 309 CYS C C 1
ATOM 12462 O O . CYS C 1 309 ? 70.388 63.642 125.500 1.00 60.92 309 CYS C O 1
ATOM 12465 N N . TYR C 1 310 ? 70.872 62.526 123.607 1.00 58.66 310 TYR C N 1
ATOM 12466 C CA . TYR C 1 310 ? 69.585 61.847 123.529 1.00 57.80 310 TYR C CA 1
ATOM 12467 C C . TYR C 1 310 ? 69.618 60.549 124.331 1.00 56.85 310 TYR C C 1
ATOM 12468 O O . TYR C 1 310 ? 68.594 59.889 124.513 1.00 52.66 310 TYR C O 1
ATOM 12477 N N . PHE C 1 311 ? 70.808 60.189 124.803 1.00 59.76 311 PHE C N 1
ATOM 12478 C CA . PHE C 1 311 ? 71.014 58.920 125.488 1.00 53.07 311 PHE C CA 1
ATOM 12479 C C . PHE C 1 311 ? 71.568 59.107 126.898 1.00 58.13 311 PHE C C 1
ATOM 12480 O O . PHE C 1 311 ? 71.924 60.219 127.292 1.00 60.15 311 PHE C O 1
ATOM 12488 N N . HIS C 1 312 ? 71.621 58.016 127.658 1.00 61.99 312 HIS C N 1
ATOM 12489 C CA . HIS C 1 312 ? 72.194 58.034 129.002 1.00 61.96 312 HIS C CA 1
ATOM 12490 C C . HIS C 1 312 ? 73.721 57.989 128.969 1.00 64.05 312 HIS C C 1
ATOM 12491 O O . HIS C 1 312 ? 74.312 57.353 128.095 1.00 63.97 312 HIS C O 1
ATOM 12498 N N . SER C 1 313 ? 74.352 58.660 129.929 1.00 67.70 313 SER C N 1
ATOM 12499 C CA . SER C 1 313 ? 75.807 58.626 130.067 1.00 66.58 313 SER C CA 1
ATOM 12500 C C . SER C 1 313 ? 76.264 57.344 130.752 1.00 66.29 313 SER C C 1
ATOM 12501 O O . SER C 1 313 ? 75.598 56.847 131.658 1.00 68.78 313 SER C O 1
ATOM 12504 N N . GLY C 1 314 ? 77.404 56.812 130.327 1.00 63.31 314 GLY C N 1
ATOM 12505 C CA . GLY C 1 314 ? 77.945 55.628 130.965 1.00 66.30 314 GLY C CA 1
ATOM 12506 C C . GLY C 1 314 ? 77.379 54.343 130.396 1.00 71.26 314 GLY C C 1
ATOM 12507 O O . GLY C 1 314 ? 76.697 54.364 129.370 1.00 68.35 314 GLY C O 1
ATOM 12508 N N . PRO C 1 315 ? 77.667 53.213 131.062 1.00 79.10 315 PRO C N 1
ATOM 12509 C CA . PRO C 1 315 ? 77.242 51.870 130.648 1.00 75.24 315 PRO C CA 1
ATOM 12510 C C . PRO C 1 315 ? 75.718 51.722 130.629 1.00 72.86 315 PRO C C 1
ATOM 12511 O O . PRO C 1 315 ? 75.187 50.892 129.888 1.00 73.09 315 PRO C O 1
ATOM 12515 N N . ARG C 1 316 ? 75.035 52.521 131.446 1.00 69.83 316 ARG C N 1
ATOM 12516 C CA . ARG C 1 316 ? 73.573 52.519 131.515 1.00 67.99 316 ARG C CA 1
ATOM 12517 C C . ARG C 1 316 ? 72.949 52.916 130.178 1.00 69.16 316 ARG C C 1
ATOM 12518 O O . ARG C 1 316 ? 71.839 52.498 129.843 1.00 68.55 316 ARG C O 1
ATOM 12526 N N . GLY C 1 317 ? 73.687 53.712 129.411 1.00 65.69 317 GLY C N 1
ATOM 12527 C CA . GLY C 1 317 ? 73.239 54.176 128.112 1.00 60.96 317 GLY C CA 1
ATOM 12528 C C . GLY C 1 317 ? 73.694 53.366 126.910 1.00 59.62 317 GLY C C 1
ATOM 12529 O O . GLY C 1 317 ? 73.616 53.848 125.782 1.00 62.70 317 GLY C O 1
ATOM 12530 N N . THR C 1 318 ? 74.166 52.143 127.133 1.00 61.33 318 THR C N 1
ATOM 12531 C CA . THR C 1 318 ? 74.647 51.308 126.031 1.00 66.61 318 THR C CA 1
ATOM 12532 C C . THR C 1 318 ? 74.020 49.913 126.055 1.00 67.15 318 THR C C 1
ATOM 12533 O O . THR C 1 318 ? 73.957 49.277 127.103 1.00 71.51 318 THR C O 1
ATOM 12537 N N . HIS C 1 319 ? 73.559 49.441 124.898 1.00 70.34 319 HIS C N 1
ATOM 12538 C CA . HIS C 1 319 ? 72.944 48.119 124.822 1.00 71.99 319 HIS C CA 1
ATOM 12539 C C . HIS C 1 319 ? 73.862 46.976 124.396 1.00 78.11 319 HIS C C 1
ATOM 12540 O O . HIS C 1 319 ? 74.240 46.824 123.238 1.00 73.05 319 HIS C O 1
ATOM 12547 N N . ASP C 1 320 ? 74.199 46.198 125.412 1.00 88.43 320 ASP C N 1
ATOM 12548 C CA . ASP C 1 320 ? 74.934 44.931 125.390 1.00 85.38 320 ASP C CA 1
ATOM 12549 C C . ASP C 1 320 ? 75.136 44.270 124.021 1.00 78.34 320 ASP C C 1
ATOM 12550 O O . ASP C 1 320 ? 76.072 44.539 123.255 1.00 71.49 320 ASP C O 1
ATOM 12555 N N . LEU C 1 321 ? 74.131 43.447 123.754 1.00 80.58 321 LEU C N 1
ATOM 12556 C CA . LEU C 1 321 ? 74.010 42.498 122.668 1.00 79.07 321 LEU C CA 1
ATOM 12557 C C . LEU C 1 321 ? 73.847 43.152 121.305 1.00 79.50 321 LEU C C 1
ATOM 12558 O O . LEU C 1 321 ? 74.292 42.634 120.282 1.00 80.24 321 LEU C O 1
ATOM 12563 N N . TRP C 1 322 ? 73.192 44.306 121.317 1.00 78.15 322 TRP C N 1
ATOM 12564 C CA . TRP C 1 322 ? 72.870 45.029 120.098 1.00 75.27 322 TRP C CA 1
ATOM 12565 C C . TRP C 1 322 ? 73.932 46.070 119.741 1.00 73.92 322 TRP C C 1
ATOM 12566 O O . TRP C 1 322 ? 73.936 46.600 118.627 1.00 73.25 322 TRP C O 1
ATOM 12577 N N . ASP C 1 323 ? 74.842 46.336 120.679 1.00 76.17 323 ASP C N 1
ATOM 12578 C CA . ASP C 1 323 ? 75.904 47.329 120.497 1.00 74.03 323 ASP C CA 1
ATOM 12579 C C . ASP C 1 323 ? 75.277 48.652 120.060 1.00 71.35 323 ASP C C 1
ATOM 12580 O O . ASP C 1 323 ? 75.560 49.164 118.976 1.00 68.87 323 ASP C O 1
ATOM 12585 N N . SER C 1 324 ? 74.403 49.188 120.902 1.00 68.52 324 SER C N 1
ATOM 12586 C CA . SER C 1 324 ? 73.629 50.366 120.543 1.00 57.47 324 SER C CA 1
ATOM 12587 C C . SER C 1 324 ? 73.522 51.324 121.719 1.00 53.85 324 SER C C 1
ATOM 12588 O O . SER C 1 324 ? 73.953 51.006 122.828 1.00 57.16 324 SER C O 1
ATOM 12591 N N . ARG C 1 325 ? 72.950 52.498 121.473 1.00 52.94 325 ARG C N 1
ATOM 12592 C CA . ARG C 1 325 ? 72.769 53.480 122.533 1.00 53.53 325 ARG C CA 1
ATOM 12593 C C . ARG C 1 325 ? 71.328 53.422 123.030 1.00 52.43 325 ARG C C 1
ATOM 12594 O O . ARG C 1 325 ? 70.422 53.045 122.285 1.00 44.32 325 ARG C O 1
ATOM 12602 N N . LEU C 1 326 ? 71.121 53.790 124.291 1.00 53.22 326 LEU C N 1
ATOM 12603 C CA . LEU C 1 326 ? 69.797 53.719 124.901 1.00 47.01 326 LEU C CA 1
ATOM 12604 C C . LEU C 1 326 ? 69.315 55.104 125.302 1.00 45.64 326 LEU C C 1
ATOM 12605 O O . LEU C 1 326 ? 70.009 55.834 126.008 1.00 49.27 326 LEU C O 1
ATOM 12610 N N . PHE C 1 327 ? 68.113 55.449 124.849 1.00 46.33 327 PHE C N 1
ATOM 12611 C CA . PHE C 1 327 ? 67.536 56.771 125.067 1.00 45.47 327 PHE C CA 1
ATOM 12612 C C . PHE C 1 327 ? 67.377 57.131 126.537 1.00 47.66 327 PHE C C 1
ATOM 12613 O O . PHE C 1 327 ? 67.127 56.270 127.381 1.00 46.84 327 PHE C O 1
ATOM 12621 N N . ALA C 1 328 ? 67.525 58.416 126.832 1.00 46.35 328 ALA C N 1
ATOM 12622 C CA . ALA C 1 328 ? 67.209 58.930 128.153 1.00 50.10 328 ALA C CA 1
ATOM 12623 C C . ALA C 1 328 ? 65.748 59.364 128.182 1.00 52.52 328 ALA C C 1
ATOM 12624 O O . ALA C 1 328 ? 65.439 60.547 128.022 1.00 49.52 328 ALA C O 1
ATOM 12626 N N . TYR C 1 329 ? 64.854 58.396 128.380 1.00 47.54 329 TYR C N 1
ATOM 12627 C CA . TYR C 1 329 ? 63.412 58.641 128.358 1.00 43.94 329 TYR C CA 1
ATOM 12628 C C . TYR C 1 329 ? 62.962 59.613 129.446 1.00 45.76 329 TYR C C 1
ATOM 12629 O O . TYR C 1 329 ? 61.860 60.157 129.386 1.00 44.58 329 TYR C O 1
ATOM 12638 N N . SER C 1 330 ? 63.819 59.831 130.437 1.00 46.11 330 SER C N 1
ATOM 12639 C CA . SER C 1 330 ? 63.501 60.733 131.534 1.00 49.97 330 SER C CA 1
ATOM 12640 C C . SER C 1 330 ? 63.721 62.188 131.134 1.00 48.22 330 SER C C 1
ATOM 12641 O O . SER C 1 330 ? 63.192 63.102 131.766 1.00 47.54 330 SER C O 1
ATOM 12644 N N . SER C 1 331 ? 64.502 62.394 130.078 1.00 51.58 331 SER C N 1
ATOM 12645 C CA . SER C 1 331 ? 64.824 63.737 129.606 1.00 48.31 331 SER C CA 1
ATOM 12646 C C . SER C 1 331 ? 63.684 64.357 128.802 1.00 46.03 331 SER C C 1
ATOM 12647 O O . SER C 1 331 ? 63.154 63.744 127.874 1.00 49.57 331 SER C O 1
ATOM 12650 N N . TRP C 1 332 ? 63.321 65.581 129.171 1.00 42.52 332 TRP C N 1
ATOM 12651 C CA . TRP C 1 332 ? 62.222 66.312 128.546 1.00 44.89 332 TRP C CA 1
ATOM 12652 C C . TRP C 1 332 ? 62.371 66.442 127.030 1.00 47.65 332 TRP C C 1
ATOM 12653 O O . TRP C 1 332 ? 61.392 66.332 126.290 1.00 48.14 332 TRP C O 1
ATOM 12664 N N . GLU C 1 333 ? 63.596 66.671 126.569 1.00 41.54 333 GLU C N 1
ATOM 12665 C CA . GLU C 1 333 ? 63.835 66.883 125.147 1.00 44.36 333 GLU C CA 1
ATOM 12666 C C . GLU C 1 333 ? 63.820 65.581 124.354 1.00 46.65 333 GLU C C 1
ATOM 12667 O O . GLU C 1 333 ? 63.575 65.586 123.147 1.00 44.33 333 GLU C O 1
ATOM 12673 N N . VAL C 1 334 ? 64.069 64.465 125.030 1.00 45.38 334 VAL C N 1
ATOM 12674 C CA . VAL C 1 334 ? 63.982 63.163 124.381 1.00 42.45 334 VAL C CA 1
ATOM 12675 C C . VAL C 1 334 ? 62.511 62.819 124.194 1.00 42.30 334 VAL C C 1
ATOM 12676 O O . VAL C 1 334 ? 62.124 62.174 123.215 1.00 40.41 334 VAL C O 1
ATOM 12680 N N . LEU C 1 335 ? 61.691 63.266 125.139 1.00 39.23 335 LEU C N 1
ATOM 12681 C CA . LEU C 1 335 ? 60.250 63.114 125.020 1.00 39.55 335 LEU C CA 1
ATOM 12682 C C . LEU C 1 335 ? 59.731 63.915 123.833 1.00 42.79 335 LEU C C 1
ATOM 12683 O O . LEU C 1 335 ? 58.932 63.412 123.047 1.00 42.44 335 LEU C O 1
ATOM 12688 N N . ARG C 1 336 ? 60.206 65.151 123.695 1.00 42.57 336 ARG C N 1
ATOM 12689 C CA . ARG C 1 336 ? 59.799 66.000 122.580 1.00 40.86 336 ARG C CA 1
ATOM 12690 C C . ARG C 1 336 ? 60.205 65.354 121.264 1.00 39.07 336 ARG C C 1
ATOM 12691 O O . ARG C 1 336 ? 59.406 65.252 120.338 1.00 37.96 336 ARG C O 1
ATOM 12699 N N . PHE C 1 337 ? 61.455 64.908 121.204 1.00 39.79 337 PHE C N 1
ATOM 12700 C CA . PHE C 1 337 ? 62.001 64.254 120.021 1.00 40.56 337 PHE C CA 1
ATOM 12701 C C . PHE C 1 337 ? 61.176 63.038 119.595 1.00 43.01 337 PHE C C 1
ATOM 12702 O O . PHE C 1 337 ? 60.722 62.956 118.452 1.00 42.76 337 PHE C O 1
ATOM 12710 N N . LEU C 1 338 ? 60.977 62.101 120.518 1.00 40.96 338 LEU C N 1
ATOM 12711 C CA . LEU C 1 338 ? 60.285 60.854 120.199 1.00 40.92 338 LEU C CA 1
ATOM 12712 C C . LEU C 1 338 ? 58.777 61.024 119.981 1.00 40.76 338 LEU C C 1
ATOM 12713 O O . LEU C 1 338 ? 58.205 60.388 119.092 1.00 36.37 338 LEU C O 1
ATOM 12718 N N . LEU C 1 339 ? 58.133 61.870 120.782 1.00 38.41 339 LEU C N 1
ATOM 12719 C CA . LEU C 1 339 ? 56.701 62.109 120.615 1.00 35.04 339 LEU C CA 1
ATOM 12720 C C . LEU C 1 339 ? 56.419 62.864 119.323 1.00 37.44 339 LEU C C 1
ATOM 12721 O O . LEU C 1 339 ? 55.405 62.621 118.669 1.00 40.28 339 LEU C O 1
ATOM 12726 N N . SER C 1 340 ? 57.320 63.768 118.946 1.00 37.24 340 SER C N 1
ATOM 12727 C CA . SER C 1 340 ? 57.172 64.486 117.684 1.00 37.54 340 SER C CA 1
ATOM 12728 C C . SER C 1 340 ? 57.422 63.543 116.519 1.00 37.95 340 SER C C 1
ATOM 12729 O O . SER C 1 340 ? 56.855 63.712 115.440 1.00 36.60 340 SER C O 1
ATOM 12732 N N . ASN C 1 341 ? 58.261 62.539 116.746 1.00 32.89 341 ASN C N 1
ATOM 12733 C CA . ASN C 1 341 ? 58.528 61.544 115.724 1.00 33.79 341 ASN C CA 1
ATOM 12734 C C . ASN C 1 341 ? 57.270 60.735 115.431 1.00 41.79 341 ASN C C 1
ATOM 12735 O O . ASN C 1 341 ? 56.934 60.493 114.271 1.00 39.38 341 ASN C O 1
ATOM 12740 N N . ILE C 1 342 ? 56.573 60.326 116.488 1.00 38.40 342 ILE C N 1
ATOM 12741 C CA . ILE C 1 342 ? 55.303 59.624 116.342 1.00 32.34 342 ILE C CA 1
ATOM 12742 C C . ILE C 1 342 ? 54.317 60.489 115.557 1.00 35.78 342 ILE C C 1
ATOM 12743 O O . ILE C 1 342 ? 53.668 60.020 114.620 1.00 33.17 342 ILE C O 1
ATOM 12748 N N . ARG C 1 343 ? 54.209 61.755 115.953 1.00 33.28 343 ARG C N 1
ATOM 12749 C CA . ARG C 1 343 ? 53.360 62.717 115.255 1.00 37.89 343 ARG C CA 1
ATOM 12750 C C . ARG C 1 343 ? 53.772 62.886 113.795 1.00 39.48 343 ARG C C 1
ATOM 12751 O O . ARG C 1 343 ? 52.925 62.966 112.902 1.00 35.53 343 ARG C O 1
ATOM 12759 N N . TRP C 1 344 ? 55.083 62.942 113.573 1.00 42.35 344 TRP C N 1
ATOM 12760 C CA . TRP C 1 344 ? 55.661 63.103 112.243 1.00 34.45 344 TRP C CA 1
ATOM 12761 C C . TRP C 1 344 ? 55.193 62.013 111.286 1.00 34.78 344 TRP C C 1
ATOM 12762 O O . TRP C 1 344 ? 54.808 62.298 110.154 1.00 39.92 344 TRP C O 1
ATOM 12773 N N . TRP C 1 345 ? 55.220 60.765 111.741 1.00 34.67 345 TRP C N 1
ATOM 12774 C CA . TRP C 1 345 ? 54.827 59.649 110.891 1.00 35.39 345 TRP C CA 1
ATOM 12775 C C . TRP C 1 345 ? 53.315 59.630 110.672 1.00 39.70 345 TRP C C 1
ATOM 12776 O O . TRP C 1 345 ? 52.833 59.110 109.663 1.00 38.60 345 TRP C O 1
ATOM 12787 N N . LEU C 1 346 ? 52.571 60.195 111.618 1.00 36.38 346 LEU C N 1
ATOM 12788 C CA . LEU C 1 346 ? 51.122 60.288 111.484 1.00 38.34 346 LEU C CA 1
ATOM 12789 C C . LEU C 1 346 ? 50.693 61.369 110.502 1.00 37.97 346 LEU C C 1
ATOM 12790 O O . LEU C 1 346 ? 49.832 61.138 109.655 1.00 40.88 346 LEU C O 1
ATOM 12795 N N . GLU C 1 347 ? 51.304 62.543 110.612 1.00 34.63 347 GLU C N 1
ATOM 12796 C CA . GLU C 1 347 ? 50.866 63.699 109.837 1.00 41.69 347 GLU C CA 1
ATOM 12797 C C . GLU C 1 347 ? 51.438 63.710 108.423 1.00 39.85 347 GLU C C 1
ATOM 12798 O O . GLU C 1 347 ? 50.711 63.920 107.451 1.00 36.88 347 GLU C O 1
ATOM 12804 N N . GLU C 1 348 ? 52.742 63.488 108.315 1.00 39.44 348 GLU C N 1
ATOM 12805 C CA . GLU C 1 348 ? 53.434 63.632 107.044 1.00 37.99 348 GLU C CA 1
ATOM 12806 C C . GLU C 1 348 ? 53.215 62.458 106.092 1.00 40.87 348 GLU C C 1
ATOM 12807 O O . GLU C 1 348 ? 53.132 62.654 104.880 1.00 42.21 348 GLU C O 1
ATOM 12813 N N . TYR C 1 349 ? 53.119 61.245 106.630 1.00 36.31 349 TYR C N 1
ATOM 12814 C CA . TYR C 1 349 ? 53.025 60.060 105.779 1.00 33.40 349 TYR C CA 1
ATOM 12815 C C . TYR C 1 349 ? 51.700 59.317 105.929 1.00 37.65 349 TYR C C 1
ATOM 12816 O O . TYR C 1 349 ? 51.440 58.351 105.210 1.00 39.47 349 TYR C O 1
ATOM 12825 N N . ARG C 1 350 ? 50.874 59.773 106.867 1.00 35.66 350 ARG C N 1
ATOM 12826 C CA . ARG C 1 350 ? 49.505 59.285 107.014 1.00 34.13 350 ARG C CA 1
ATOM 12827 C C . ARG C 1 350 ? 49.405 57.795 107.340 1.00 34.22 350 ARG C C 1
ATOM 12828 O O . ARG C 1 350 ? 48.476 57.128 106.888 1.00 35.71 350 ARG C O 1
ATOM 12836 N N . PHE C 1 351 ? 50.360 57.270 108.105 1.00 36.75 351 PHE C N 1
ATOM 12837 C CA . PHE C 1 351 ? 50.248 55.905 108.620 1.00 37.24 351 PHE C CA 1
ATOM 12838 C C . PHE C 1 351 ? 49.044 55.776 109.546 1.00 38.42 351 PHE C C 1
ATOM 12839 O O . PHE C 1 351 ? 48.643 56.740 110.199 1.00 38.20 351 PHE C O 1
ATOM 12847 N N . ASP C 1 352 ? 48.477 54.578 109.604 1.00 37.13 352 ASP C N 1
ATOM 12848 C CA . ASP C 1 352 ? 47.265 54.341 110.375 1.00 40.37 352 ASP C CA 1
ATOM 12849 C C . ASP C 1 352 ? 47.570 53.816 111.773 1.00 45.56 352 ASP C C 1
ATOM 12850 O O . ASP C 1 352 ? 46.658 53.538 112.552 1.00 47.51 352 ASP C O 1
ATOM 12855 N N . GLY C 1 353 ? 48.854 53.674 112.084 1.00 41.23 353 GLY C N 1
ATOM 12856 C CA . GLY C 1 353 ? 49.261 53.192 113.389 1.00 39.68 353 GLY C CA 1
ATOM 12857 C C . GLY C 1 353 ? 50.672 52.645 113.416 1.00 35.53 353 GLY C C 1
ATOM 12858 O O . GLY C 1 353 ? 51.413 52.772 112.444 1.00 38.77 353 GLY C O 1
ATOM 12859 N N . PHE C 1 354 ? 51.045 52.029 114.534 1.00 31.96 354 PHE C N 1
ATOM 12860 C CA . PHE C 1 354 ? 52.434 51.635 114.750 1.00 39.87 354 PHE C CA 1
ATOM 12861 C C . PHE C 1 354 ? 52.585 50.289 115.451 1.00 39.05 354 PHE C C 1
ATOM 12862 O O . PHE C 1 354 ? 51.770 49.918 116.295 1.00 38.07 354 PHE C O 1
ATOM 12870 N N . ARG C 1 355 ? 53.635 49.557 115.092 1.00 39.63 355 ARG C N 1
ATOM 12871 C CA . ARG C 1 355 ? 54.120 48.479 115.942 1.00 38.44 355 ARG C CA 1
ATOM 12872 C C . ARG C 1 355 ? 55.397 48.934 116.637 1.00 36.13 355 ARG C C 1
ATOM 12873 O O . ARG C 1 355 ? 56.416 49.156 115.985 1.00 37.28 355 ARG C O 1
ATOM 12881 N N . PHE C 1 356 ? 55.338 49.076 117.957 1.00 36.63 356 PHE C N 1
ATOM 12882 C CA . PHE C 1 356 ? 56.507 49.464 118.737 1.00 33.64 356 PHE C CA 1
ATOM 12883 C C . PHE C 1 356 ? 57.418 48.267 118.966 1.00 41.24 356 PHE C C 1
ATOM 12884 O O . PHE C 1 356 ? 57.085 47.360 119.728 1.00 45.49 356 PHE C O 1
ATOM 12892 N N . ASP C 1 357 ? 58.563 48.264 118.290 1.00 43.03 357 ASP C N 1
ATOM 12893 C CA . ASP C 1 357 ? 59.519 47.169 118.407 1.00 42.87 357 ASP C CA 1
ATOM 12894 C C . ASP C 1 357 ? 60.347 47.278 119.682 1.00 40.71 357 ASP C C 1
ATOM 12895 O O . ASP C 1 357 ? 60.602 48.376 120.175 1.00 39.12 357 ASP C O 1
ATOM 12900 N N . GLY C 1 358 ? 60.764 46.130 120.207 1.00 39.79 358 GLY C N 1
ATOM 12901 C CA . GLY C 1 358 ? 61.674 46.078 121.338 1.00 44.29 358 GLY C CA 1
ATOM 12902 C C . GLY C 1 358 ? 61.134 46.617 122.651 1.00 44.86 358 GLY C C 1
ATOM 12903 O O . GLY C 1 358 ? 61.889 47.173 123.450 1.00 43.18 358 GLY C O 1
ATOM 12904 N N . VAL C 1 359 ? 59.834 46.451 122.879 1.00 45.88 359 VAL C N 1
ATOM 12905 C CA . VAL C 1 359 ? 59.203 46.930 124.106 1.00 45.42 359 VAL C CA 1
ATOM 12906 C C . VAL C 1 359 ? 59.761 46.199 125.327 1.00 47.23 359 VAL C C 1
ATOM 12907 O O . VAL C 1 359 ? 59.942 46.797 126.392 1.00 43.03 359 VAL C O 1
ATOM 12911 N N . THR C 1 360 ? 60.041 44.908 125.162 1.00 43.07 360 THR C N 1
ATOM 12912 C CA . THR C 1 360 ? 60.601 44.099 126.240 1.00 48.68 360 THR C CA 1
ATOM 12913 C C . THR C 1 360 ? 61.928 44.682 126.714 1.00 47.51 360 THR C C 1
ATOM 12914 O O . THR C 1 360 ? 62.177 44.805 127.916 1.00 41.93 360 THR C O 1
ATOM 12918 N N . SER C 1 361 ? 62.769 45.051 125.753 1.00 46.86 361 SER C N 1
ATOM 12919 C CA . SER C 1 361 ? 64.057 45.670 126.037 1.00 45.02 361 SER C CA 1
ATOM 12920 C C . SER C 1 361 ? 63.926 47.021 126.740 1.00 49.46 361 SER C C 1
ATOM 12921 O O . SER C 1 361 ? 64.679 47.322 127.666 1.00 51.91 361 SER C O 1
ATOM 12924 N N . MET C 1 362 ? 62.966 47.828 126.300 1.00 46.60 362 MET C N 1
ATOM 12925 C CA . MET C 1 362 ? 62.772 49.159 126.865 1.00 48.21 362 MET C CA 1
ATOM 12926 C C . MET C 1 362 ? 62.400 49.117 128.342 1.00 53.09 362 MET C C 1
ATOM 12927 O O . MET C 1 362 ? 62.811 49.979 129.120 1.00 56.63 362 MET C O 1
ATOM 12932 N N . LEU C 1 363 ? 61.638 48.099 128.725 1.00 53.78 363 LEU C N 1
ATOM 12933 C CA . LEU C 1 363 ? 61.094 48.013 130.074 1.00 54.18 363 LEU C CA 1
ATOM 12934 C C . LEU C 1 363 ? 62.065 47.346 131.040 1.00 57.12 363 LEU C C 1
ATOM 12935 O O . LEU C 1 363 ? 62.051 47.626 132.238 1.00 55.25 363 LEU C O 1
ATOM 12940 N N . TYR C 1 364 ? 62.908 46.466 130.509 1.00 63.86 364 TYR C N 1
ATOM 12941 C CA . TYR C 1 364 ? 63.809 45.666 131.332 1.00 63.01 364 TYR C CA 1
ATOM 12942 C C . TYR C 1 364 ? 65.244 45.741 130.816 1.00 67.60 364 TYR C C 1
ATOM 12943 O O . TYR C 1 364 ? 65.795 44.745 130.348 1.00 62.63 364 TYR C O 1
ATOM 12952 N N . HIS C 1 365 ? 65.833 46.932 130.887 1.00 79.96 365 HIS C N 1
ATOM 12953 C CA . HIS C 1 365 ? 67.204 47.155 130.432 1.00 77.75 365 HIS C CA 1
ATOM 12954 C C . HIS C 1 365 ? 68.194 46.219 131.122 1.00 78.45 365 HIS C C 1
ATOM 12955 O O . HIS C 1 365 ? 68.755 46.552 132.167 1.00 82.95 365 HIS C O 1
ATOM 12957 N N . LEU C 1 383 ? 63.548 41.020 136.894 1.00 67.52 383 LEU C N 1
ATOM 12958 C CA . LEU C 1 383 ? 64.186 42.298 136.597 1.00 75.74 383 LEU C CA 1
ATOM 12959 C C . LEU C 1 383 ? 63.353 43.470 137.113 1.00 71.98 383 LEU C C 1
ATOM 12960 O O . LEU C 1 383 ? 62.226 43.288 137.576 1.00 73.73 383 LEU C O 1
ATOM 12962 N N . GLN C 1 384 ? 63.917 44.670 137.027 1.00 73.52 384 GLN C N 1
ATOM 12963 C CA . GLN C 1 384 ? 63.244 45.885 137.478 1.00 74.48 384 GLN C CA 1
ATOM 12964 C C . GLN C 1 384 ? 62.727 46.688 136.285 1.00 71.57 384 GLN C C 1
ATOM 12965 O O . GLN C 1 384 ? 63.393 46.783 135.254 1.00 67.42 384 GLN C O 1
ATOM 12967 N N . VAL C 1 385 ? 61.539 47.268 136.429 1.00 68.84 385 VAL C N 1
ATOM 12968 C CA . VAL C 1 385 ? 60.912 47.984 135.325 1.00 66.89 385 VAL C CA 1
ATOM 12969 C C . VAL C 1 385 ? 61.450 49.409 135.207 1.00 63.95 385 VAL C C 1
ATOM 12970 O O . VAL C 1 385 ? 61.516 50.141 136.193 1.00 67.31 385 VAL C O 1
ATOM 12974 N N . ASP C 1 386 ? 61.830 49.791 133.990 1.00 59.46 386 ASP C N 1
ATOM 12975 C CA . ASP C 1 386 ? 62.224 51.164 133.689 1.00 62.78 386 ASP C CA 1
ATOM 12976 C C . ASP C 1 386 ? 60.981 52.044 133.633 1.00 55.86 386 ASP C C 1
ATOM 12977 O O . ASP C 1 386 ? 60.278 52.073 132.623 1.00 56.38 386 ASP C O 1
ATOM 12982 N N . GLU C 1 387 ? 60.718 52.771 134.712 1.00 58.75 387 GLU C N 1
ATOM 12983 C CA . GLU C 1 387 ? 59.474 53.519 134.826 1.00 62.58 387 GLU C CA 1
ATOM 12984 C C . GLU C 1 387 ? 59.438 54.723 133.885 1.00 57.30 387 GLU C C 1
ATOM 12985 O O . GLU C 1 387 ? 58.364 55.219 133.546 1.00 50.11 387 GLU C O 1
ATOM 12989 N N . ASP C 1 388 ? 60.610 55.177 133.450 1.00 61.13 388 ASP C N 1
ATOM 12990 C CA . ASP C 1 388 ? 60.693 56.291 132.507 1.00 59.37 388 ASP C CA 1
ATOM 12991 C C . ASP C 1 388 ? 60.310 55.860 131.091 1.00 51.98 388 ASP C C 1
ATOM 12992 O O . ASP C 1 388 ? 59.594 56.572 130.387 1.00 48.13 388 ASP C O 1
ATOM 12997 N N . ALA C 1 389 ? 60.797 54.692 130.682 1.00 48.83 389 ALA C N 1
ATOM 12998 C CA . ALA C 1 389 ? 60.498 54.153 129.361 1.00 43.08 389 ALA C CA 1
ATOM 12999 C C . ALA C 1 389 ? 59.014 53.839 129.232 1.00 44.65 389 ALA C C 1
ATOM 13000 O O . ALA C 1 389 ? 58.408 54.066 128.184 1.00 45.47 389 ALA C O 1
ATOM 13002 N N . LEU C 1 390 ? 58.435 53.312 130.304 1.00 47.29 390 LEU C N 1
ATOM 13003 C CA . LEU C 1 390 ? 57.031 52.927 130.297 1.00 45.77 390 LEU C CA 1
ATOM 13004 C C . LEU C 1 390 ? 56.127 54.154 130.231 1.00 44.91 390 LEU C C 1
ATOM 13005 O O . LEU C 1 390 ? 55.063 54.119 129.610 1.00 41.08 390 LEU C O 1
ATOM 13010 N N . THR C 1 391 ? 56.557 55.240 130.868 1.00 43.68 391 THR C N 1
ATOM 13011 C CA . THR C 1 391 ? 55.813 56.493 130.823 1.00 39.32 391 THR C CA 1
ATOM 13012 C C . THR C 1 391 ? 55.819 57.063 129.407 1.00 41.28 391 THR C C 1
ATOM 13013 O O . THR C 1 391 ? 54.836 57.663 128.963 1.00 39.38 391 THR C O 1
ATOM 13017 N N . TYR C 1 392 ? 56.923 56.861 128.693 1.00 35.37 392 TYR C N 1
ATOM 13018 C CA . TYR C 1 392 ? 57.000 57.298 127.306 1.00 36.27 392 TYR C CA 1
ATOM 13019 C C . TYR C 1 392 ? 56.015 56.518 126.442 1.00 37.35 392 TYR C C 1
ATOM 13020 O O . TYR C 1 392 ? 55.307 57.099 125.618 1.00 40.42 392 TYR C O 1
ATOM 13029 N N . LEU C 1 393 ? 55.983 55.202 126.617 1.00 32.94 393 LEU C N 1
ATOM 13030 C CA . LEU C 1 393 ? 55.082 54.367 125.836 1.00 35.26 393 LEU C CA 1
ATOM 13031 C C . LEU C 1 393 ? 53.629 54.730 126.138 1.00 36.93 393 LEU C C 1
ATOM 13032 O O . LEU C 1 393 ? 52.778 54.714 125.247 1.00 35.87 393 LEU C O 1
ATOM 13037 N N . MET C 1 394 ? 53.350 55.060 127.396 1.00 36.76 394 MET C N 1
ATOM 13038 C CA . MET C 1 394 ? 52.021 55.528 127.769 1.00 37.60 394 MET C CA 1
ATOM 13039 C C . MET C 1 394 ? 51.711 56.849 127.071 1.00 33.81 394 MET C C 1
ATOM 13040 O O . MET C 1 394 ? 50.614 57.043 126.548 1.00 37.94 394 MET C O 1
ATOM 13045 N N . LEU C 1 395 ? 52.685 57.751 127.056 1.00 33.52 395 LEU C N 1
ATOM 13046 C CA . LEU C 1 395 ? 52.505 59.051 126.419 1.00 33.70 395 LEU C CA 1
ATOM 13047 C C . LEU C 1 395 ? 52.305 58.907 124.915 1.00 36.61 395 LEU C C 1
ATOM 13048 O O . LEU C 1 395 ? 51.497 59.621 124.317 1.00 36.25 395 LEU C O 1
ATOM 13053 N N . ALA C 1 396 ? 53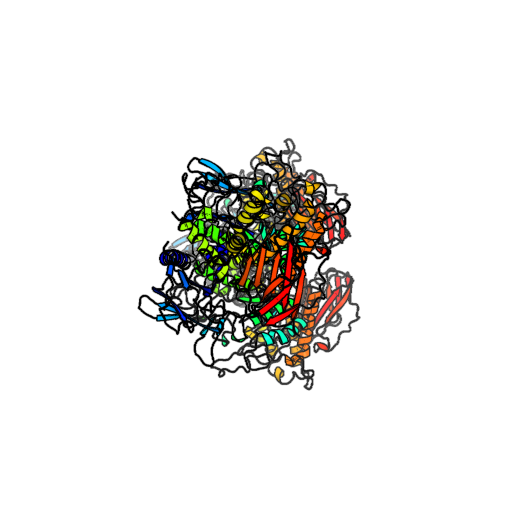.041 57.979 124.309 1.00 35.91 396 ALA C N 1
ATOM 13054 C CA . ALA C 1 396 ? 52.931 57.734 122.875 1.00 33.42 396 ALA C CA 1
ATOM 13055 C C . ALA C 1 396 ? 51.551 57.197 122.515 1.00 33.34 396 ALA C C 1
ATOM 13056 O O . ALA C 1 396 ? 50.925 57.676 121.572 1.00 36.03 396 ALA C O 1
ATOM 13058 N N . ASN C 1 397 ? 51.081 56.206 123.269 1.00 33.06 397 ASN C N 1
ATOM 13059 C CA . ASN C 1 397 ? 49.752 55.640 123.047 1.00 34.49 397 ASN C CA 1
ATOM 13060 C C . ASN C 1 397 ? 48.652 56.678 123.263 1.00 37.61 397 ASN C C 1
ATOM 13061 O O . ASN C 1 397 ? 47.682 56.731 122.502 1.00 36.16 397 ASN C O 1
ATOM 13066 N N . HIS C 1 398 ? 48.805 57.500 124.299 1.00 31.99 398 HIS C N 1
ATOM 13067 C CA . HIS C 1 398 ? 47.862 58.583 124.558 1.00 35.97 398 HIS C CA 1
ATOM 13068 C C . HIS C 1 398 ? 47.814 59.558 123.389 1.00 39.28 398 HIS C C 1
ATOM 13069 O O . HIS C 1 398 ? 46.738 59.969 122.959 1.00 38.50 398 HIS C O 1
ATOM 13076 N N . LEU C 1 399 ? 48.989 59.916 122.878 1.00 39.35 399 LEU C N 1
ATOM 13077 C CA . LEU C 1 399 ? 49.095 60.831 121.749 1.00 36.16 399 LEU C CA 1
ATOM 13078 C C . LEU C 1 399 ? 48.370 60.288 120.521 1.00 38.10 399 LEU C C 1
ATOM 13079 O O . LEU C 1 399 ? 47.510 60.958 119.947 1.00 38.44 399 LEU C O 1
ATOM 13084 N N . VAL C 1 400 ? 48.724 59.067 120.136 1.00 32.74 400 VAL C N 1
ATOM 13085 C CA . VAL C 1 400 ? 48.163 58.423 118.953 1.00 39.29 400 VAL C CA 1
ATOM 13086 C C . VAL C 1 400 ? 46.636 58.328 119.003 1.00 35.72 400 VAL C C 1
ATOM 13087 O O . VAL C 1 400 ? 45.956 58.629 118.024 1.00 38.13 400 VAL C O 1
ATOM 13091 N N . HIS C 1 401 ? 46.102 57.920 120.148 1.00 37.60 401 HIS C N 1
ATOM 13092 C CA . HIS C 1 401 ? 44.666 57.687 120.272 1.00 40.76 401 HIS C CA 1
ATOM 13093 C C . HIS C 1 401 ? 43.849 58.963 120.509 1.00 40.74 401 HIS C C 1
ATOM 13094 O O . HIS C 1 401 ? 42.659 59.003 120.198 1.00 42.71 401 HIS C O 1
ATOM 13101 N N . THR C 1 402 ? 44.480 59.999 121.056 1.00 35.85 402 THR C N 1
ATOM 13102 C CA . THR C 1 402 ? 43.808 61.285 121.230 1.00 33.93 402 THR C CA 1
ATOM 13103 C C . THR C 1 402 ? 43.676 62.024 119.896 1.00 39.79 402 THR C C 1
ATOM 13104 O O . THR C 1 402 ? 42.671 62.686 119.641 1.00 39.72 402 THR C O 1
ATOM 13108 N N . LEU C 1 403 ? 44.689 61.903 119.044 1.00 41.11 403 LEU C N 1
ATOM 13109 C CA . LEU C 1 403 ? 44.660 62.543 117.732 1.00 40.08 403 LEU C CA 1
ATOM 13110 C C . LEU C 1 403 ? 43.762 61.783 116.762 1.00 41.79 403 LEU C C 1
ATOM 13111 O O . LEU C 1 403 ? 43.059 62.387 115.952 1.00 48.94 403 LEU C O 1
ATOM 13116 N N . CYS C 1 404 ? 43.794 60.457 116.838 1.00 43.07 404 CYS C N 1
ATOM 13117 C CA . CYS C 1 404 ? 42.784 59.642 116.170 1.00 49.42 404 CYS C CA 1
ATOM 13118 C C . CYS C 1 404 ? 42.490 58.370 116.954 1.00 49.11 404 CYS C C 1
ATOM 13119 O O . CYS C 1 404 ? 43.336 57.481 117.047 1.00 45.87 404 CYS C O 1
ATOM 13122 N N . PRO C 1 405 ? 41.277 58.283 117.520 1.00 52.79 405 PRO C N 1
ATOM 13123 C CA . PRO C 1 405 ? 40.809 57.101 118.252 1.00 53.08 405 PRO C CA 1
ATOM 13124 C C . PRO C 1 405 ? 40.817 55.825 117.407 1.00 48.87 405 PRO C C 1
ATOM 13125 O O . PRO C 1 405 ? 40.908 54.734 117.969 1.00 49.28 405 PRO C O 1
ATOM 13129 N N . ASP C 1 406 ? 40.735 55.962 116.086 1.00 45.49 406 ASP C N 1
ATOM 13130 C CA . ASP C 1 406 ? 40.687 54.801 115.195 1.00 53.54 406 ASP C CA 1
ATOM 13131 C C . ASP C 1 406 ? 42.069 54.223 114.887 1.00 53.15 406 ASP C C 1
ATOM 13132 O O . ASP C 1 406 ? 42.184 53.201 114.210 1.00 52.61 406 ASP C O 1
ATOM 13137 N N . SER C 1 407 ? 43.114 54.877 115.380 1.00 47.33 407 SER C N 1
ATOM 13138 C CA . SER C 1 407 ? 44.475 54.426 115.121 1.00 45.72 407 SER C CA 1
ATOM 13139 C C . SER C 1 407 ? 44.830 53.201 115.963 1.00 47.82 407 SER C C 1
ATOM 13140 O O . SER C 1 407 ? 44.247 52.971 117.022 1.00 48.18 407 SER C O 1
ATOM 13143 N N . ILE C 1 408 ? 45.789 52.419 115.477 1.00 43.12 408 ILE C N 1
ATOM 13144 C CA . ILE C 1 408 ? 46.148 51.147 116.096 1.00 41.28 408 ILE C CA 1
ATOM 13145 C C . ILE C 1 408 ? 47.604 51.122 116.559 1.00 37.59 408 ILE C C 1
ATOM 13146 O O . ILE C 1 408 ? 48.496 51.540 115.828 1.00 37.34 408 ILE C O 1
ATOM 13151 N N . THR C 1 409 ? 47.846 50.641 117.776 1.00 33.94 409 THR C N 1
ATOM 13152 C CA . THR C 1 409 ? 49.217 50.422 118.232 1.00 34.31 409 THR C CA 1
ATOM 13153 C C . THR C 1 409 ? 49.423 48.981 118.693 1.00 35.04 409 THR C C 1
ATOM 13154 O O . THR C 1 409 ? 48.601 48.423 119.423 1.00 34.50 409 THR C O 1
ATOM 13158 N N . ILE C 1 410 ? 50.531 48.388 118.258 1.00 37.86 410 ILE C N 1
ATOM 13159 C CA . ILE C 1 410 ? 50.872 47.007 118.595 1.00 32.08 410 ILE C CA 1
ATOM 13160 C C . ILE C 1 410 ? 52.202 46.938 119.341 1.00 36.82 410 ILE C C 1
ATOM 13161 O O . ILE C 1 410 ? 53.186 47.549 118.923 1.00 37.44 410 ILE C O 1
ATOM 13166 N N . ALA C 1 411 ? 52.236 46.190 120.439 1.00 39.02 411 ALA C N 1
ATOM 13167 C CA . ALA C 1 411 ? 53.467 46.041 121.210 1.00 37.62 411 ALA C CA 1
ATOM 13168 C C . ALA C 1 411 ? 54.135 44.705 120.914 1.00 42.00 411 ALA C C 1
ATOM 13169 O O . ALA C 1 411 ? 53.509 43.650 121.017 1.00 36.33 411 ALA C O 1
ATOM 13171 N N . GLU C 1 412 ? 55.411 44.760 120.548 1.00 46.45 412 GLU C N 1
ATOM 13172 C CA . GLU C 1 412 ? 56.216 43.558 120.372 1.00 48.09 412 GLU C CA 1
ATOM 13173 C C . GLU C 1 412 ? 56.923 43.217 121.678 1.00 51.10 412 GLU C C 1
ATOM 13174 O O . GLU C 1 412 ? 57.977 43.774 121.991 1.00 50.10 412 GLU C O 1
ATOM 13180 N N . ASP C 1 413 ? 56.335 42.299 122.437 1.00 51.42 413 ASP C N 1
ATOM 13181 C CA . ASP C 1 413 ? 56.838 41.966 123.765 1.00 54.36 413 ASP C CA 1
ATOM 13182 C C . ASP C 1 413 ? 56.752 40.470 124.036 1.00 54.31 413 ASP C C 1
ATOM 13183 O O . ASP C 1 413 ? 55.667 39.890 124.046 1.00 56.28 413 ASP C O 1
ATOM 13188 N N . VAL C 1 414 ? 57.910 39.851 124.245 1.00 55.57 414 VAL C N 1
ATOM 13189 C CA . VAL C 1 414 ? 57.996 38.410 124.450 1.00 61.62 414 VAL C CA 1
ATOM 13190 C C . VAL C 1 414 ? 57.797 38.025 125.921 1.00 59.21 414 VAL C C 1
ATOM 13191 O O . VAL C 1 414 ? 57.407 36.897 126.232 1.00 52.96 414 VAL C O 1
ATOM 13195 N N . SER C 1 415 ? 58.044 38.975 126.820 1.00 56.75 415 SER C N 1
ATOM 13196 C CA . SER C 1 415 ? 57.960 38.721 128.258 1.00 59.31 415 SER C CA 1
ATOM 13197 C C . SER C 1 415 ? 56.534 38.415 128.703 1.00 65.12 415 SER C C 1
ATOM 13198 O O . SER C 1 415 ? 56.319 37.705 129.685 1.00 76.34 415 SER C O 1
ATOM 13201 N N . GLY C 1 416 ? 55.562 38.951 127.973 1.00 64.79 416 GLY C N 1
ATOM 13202 C CA . GLY C 1 416 ? 54.165 38.782 128.325 1.00 63.27 416 GLY C CA 1
ATOM 13203 C C . GLY C 1 416 ? 53.789 39.580 129.558 1.00 60.68 416 GLY C C 1
ATOM 13204 O O . GLY C 1 416 ? 52.985 39.135 130.376 1.00 58.99 416 GLY C O 1
ATOM 13205 N N . MET C 1 417 ? 54.389 40.759 129.696 1.00 66.62 417 MET C N 1
ATOM 13206 C CA . MET C 1 417 ? 54.097 41.642 130.818 1.00 67.80 417 MET C CA 1
ATOM 13207 C C . MET C 1 417 ? 52.614 41.986 130.902 1.00 61.78 417 MET C C 1
ATOM 13208 O O . MET C 1 417 ? 52.008 42.398 129.913 1.00 60.02 417 MET C O 1
ATOM 13213 N N . PRO C 1 418 ? 52.024 41.805 132.089 1.00 59.95 418 PRO C N 1
ATOM 13214 C CA . PRO C 1 418 ? 50.615 42.123 132.326 1.00 59.36 418 PRO C CA 1
ATOM 13215 C C . PRO C 1 418 ? 50.336 43.614 132.148 1.00 57.83 418 PRO C C 1
ATOM 13216 O O . PRO C 1 418 ? 51.240 44.434 132.331 1.00 52.91 418 PRO C O 1
ATOM 13220 N N . ALA C 1 419 ? 49.109 43.943 131.754 1.00 55.71 419 ALA C N 1
ATOM 13221 C CA . ALA C 1 419 ? 48.635 45.325 131.683 1.00 54.73 419 ALA C CA 1
ATOM 13222 C C . ALA C 1 419 ? 49.354 46.161 130.625 1.00 53.57 419 ALA C C 1
ATOM 13223 O O . ALA C 1 419 ? 49.243 47.386 130.615 1.00 50.23 419 ALA C O 1
ATOM 13225 N N . LEU C 1 420 ? 50.095 45.508 129.741 1.00 47.61 420 LEU C N 1
ATOM 13226 C CA . LEU C 1 420 ? 50.721 46.216 128.638 1.00 40.42 420 LEU C CA 1
ATOM 13227 C C . LEU C 1 420 ? 49.641 46.696 127.671 1.00 43.21 420 LEU C C 1
ATOM 13228 O O . LEU C 1 420 ? 49.752 47.773 127.087 1.00 44.36 420 LEU C O 1
ATOM 13233 N N . CYS C 1 421 ? 48.590 45.893 127.521 1.00 45.23 421 CYS C N 1
ATOM 13234 C CA . CYS C 1 421 ? 47.509 46.189 126.582 1.00 40.39 421 CYS C CA 1
ATOM 13235 C C . CYS C 1 421 ? 46.203 46.589 127.259 1.00 38.42 421 CYS C C 1
ATOM 13236 O O . CYS C 1 421 ? 45.127 46.382 126.701 1.00 46.90 421 CYS C O 1
ATOM 13239 N N . SER C 1 422 ? 46.287 47.166 128.451 1.00 33.67 422 SER C N 1
ATOM 13240 C CA . SER C 1 422 ? 45.086 47.630 129.135 1.00 41.82 422 SER C CA 1
ATOM 13241 C C . SER C 1 422 ? 45.118 49.157 129.242 1.00 39.62 422 SER C C 1
ATOM 13242 O O . SER C 1 422 ? 46.177 49.760 129.064 1.00 35.26 422 SER C O 1
ATOM 13245 N N . PRO C 1 423 ? 43.959 49.790 129.513 1.00 43.00 423 PRO C N 1
ATOM 13246 C CA . PRO C 1 423 ? 43.874 51.257 129.491 1.00 34.58 423 PRO C CA 1
ATOM 13247 C C . PRO C 1 423 ? 44.883 51.961 130.393 1.00 35.86 423 PRO C C 1
ATOM 13248 O O . PRO C 1 423 ? 45.279 51.430 131.429 1.00 37.20 423 PRO C O 1
ATOM 13252 N N . ILE C 1 424 ? 45.292 53.155 129.978 1.00 40.43 424 ILE C N 1
ATOM 13253 C CA . ILE C 1 424 ? 46.242 53.959 130.734 1.00 40.73 424 ILE C CA 1
ATOM 13254 C C . ILE C 1 424 ? 45.659 54.327 132.094 1.00 38.70 424 ILE C C 1
ATOM 13255 O O . ILE C 1 424 ? 46.359 54.316 133.109 1.00 34.37 424 ILE C O 1
ATOM 13260 N N . SER C 1 425 ? 44.361 54.612 132.112 1.00 44.51 425 SER C N 1
ATOM 13261 C CA . SER C 1 425 ? 43.661 54.973 133.341 1.00 44.57 425 SER C CA 1
ATOM 13262 C C . SER C 1 425 ? 43.627 53.826 134.355 1.00 45.46 425 SER C C 1
ATOM 13263 O O . SER C 1 425 ? 43.268 54.025 135.516 1.00 47.45 425 SER C O 1
ATOM 13266 N N . GLN C 1 426 ? 44.015 52.633 133.917 1.00 41.30 426 GLN C N 1
ATOM 13267 C CA . GLN C 1 426 ? 44.113 51.486 134.811 1.00 42.41 426 GLN C CA 1
ATOM 13268 C C . GLN C 1 426 ? 45.576 51.180 135.117 1.00 45.41 426 GLN C C 1
ATOM 13269 O O . GLN C 1 426 ? 45.900 50.117 135.650 1.00 50.60 426 GLN C O 1
ATOM 13275 N N . GLY C 1 427 ? 46.456 52.114 134.772 1.00 40.50 427 GLY C N 1
ATOM 13276 C CA . GLY C 1 427 ? 47.881 51.929 134.975 1.00 39.89 427 GLY C CA 1
ATOM 13277 C C . GLY C 1 427 ? 48.497 51.082 133.878 1.00 42.26 427 GLY C C 1
ATOM 13278 O O . GLY C 1 427 ? 49.584 50.525 134.045 1.00 39.76 427 GLY C O 1
ATOM 13279 N N . GLY C 1 428 ? 47.804 50.995 132.745 1.00 43.22 428 GLY C N 1
ATOM 13280 C CA . GLY C 1 428 ? 48.248 50.169 131.638 1.00 40.47 428 GLY C CA 1
ATOM 13281 C C . GLY C 1 428 ? 49.127 50.889 130.633 1.00 42.34 428 GLY C C 1
ATOM 13282 O O . GLY C 1 428 ? 49.335 52.099 130.727 1.00 37.54 428 GLY C O 1
ATOM 13283 N N . GLY C 1 429 ? 49.645 50.134 129.668 1.00 41.23 429 GLY C N 1
ATOM 13284 C CA . GLY C 1 429 ? 50.523 50.684 128.652 1.00 36.92 429 GLY C CA 1
ATOM 13285 C C . GLY C 1 429 ? 49.782 51.403 127.542 1.00 37.42 429 GLY C C 1
ATOM 13286 O O . GLY C 1 429 ? 50.328 52.308 126.912 1.00 39.81 429 GLY C O 1
ATOM 13287 N N . GLY C 1 430 ? 48.539 50.999 127.299 1.00 35.70 430 GLY C N 1
ATOM 13288 C CA . GLY C 1 430 ? 47.701 51.670 126.322 1.00 33.35 430 GLY C CA 1
ATOM 13289 C C . GLY C 1 430 ? 47.721 51.060 124.933 1.00 34.53 430 GLY C C 1
ATOM 13290 O O . GLY C 1 430 ? 47.115 51.604 124.009 1.00 39.98 430 GLY C O 1
ATOM 13291 N N . PHE C 1 431 ? 48.413 49.935 124.778 1.00 33.61 431 PHE C N 1
ATOM 13292 C CA . PHE C 1 431 ? 48.476 49.249 123.487 1.00 35.95 431 PHE C CA 1
ATOM 13293 C C . PHE C 1 431 ? 47.160 48.564 123.116 1.00 39.01 431 PHE C C 1
ATOM 13294 O O . PHE C 1 431 ? 46.461 48.036 123.979 1.00 42.70 431 PHE C O 1
ATOM 13302 N N . ASP C 1 432 ? 46.833 48.573 121.827 1.00 34.56 432 ASP C N 1
ATOM 13303 C CA . ASP C 1 432 ? 45.638 47.892 121.334 1.00 35.23 432 ASP C CA 1
ATOM 13304 C C . ASP C 1 432 ? 45.865 46.387 121.206 1.00 36.77 432 ASP C C 1
ATOM 13305 O O . ASP C 1 432 ? 44.979 45.589 121.514 1.00 35.61 432 ASP C O 1
ATOM 13310 N N . TYR C 1 433 ? 47.051 46.009 120.737 1.00 39.00 433 TYR C N 1
ATOM 13311 C CA . TYR C 1 433 ? 47.398 44.603 120.536 1.00 35.30 433 TYR C CA 1
ATOM 13312 C C . TYR C 1 433 ? 48.788 44.278 121.066 1.00 34.19 433 TYR C C 1
ATOM 13313 O O . TYR C 1 433 ? 49.640 45.156 121.191 1.00 35.52 433 TYR C O 1
ATOM 13322 N N . ARG C 1 434 ? 49.004 43.006 121.380 1.00 35.05 434 ARG C N 1
ATOM 13323 C CA . ARG C 1 434 ? 50.348 42.480 121.567 1.00 33.49 434 ARG C CA 1
ATOM 13324 C C . ARG C 1 434 ? 50.511 41.278 120.646 1.00 34.27 434 ARG C C 1
ATOM 13325 O O . ARG C 1 434 ? 49.523 40.661 120.253 1.00 38.28 434 ARG C O 1
ATOM 13333 N N . LEU C 1 435 ? 51.748 40.944 120.294 1.00 37.96 435 LEU C N 1
ATOM 13334 C CA . LEU C 1 435 ? 51.995 39.756 119.483 1.00 39.76 435 LEU C CA 1
ATOM 13335 C C . LEU C 1 435 ? 51.924 38.486 120.328 1.00 40.47 435 LEU C C 1
ATOM 13336 O O . LEU C 1 435 ? 52.476 38.429 121.427 1.00 43.67 435 LEU C O 1
ATOM 13341 N N . ALA C 1 436 ? 51.242 37.470 119.807 1.00 36.42 436 ALA C N 1
ATOM 13342 C CA . ALA C 1 436 ? 51.146 36.179 120.484 1.00 38.64 436 ALA C CA 1
ATOM 13343 C C . ALA C 1 436 ? 52.345 35.318 120.119 1.00 42.80 436 ALA C C 1
ATOM 13344 O O . ALA C 1 436 ? 52.236 34.389 119.317 1.00 46.89 436 ALA C O 1
ATOM 13346 N N . MET C 1 437 ? 53.487 35.628 120.723 1.00 43.37 437 MET C N 1
ATOM 13347 C CA . MET C 1 437 ? 54.763 35.062 120.304 1.00 40.30 437 MET C CA 1
ATOM 13348 C C . MET C 1 437 ? 54.955 33.618 120.759 1.00 43.56 437 MET C C 1
ATOM 13349 O O . MET C 1 437 ? 55.903 32.952 120.343 1.00 45.44 437 MET C O 1
ATOM 13354 N N . ALA C 1 438 ? 54.055 33.135 121.609 1.00 44.51 438 ALA C N 1
ATOM 13355 C CA . ALA C 1 438 ? 54.144 31.769 122.106 1.00 42.10 438 ALA C CA 1
ATOM 13356 C C . ALA C 1 438 ? 53.716 30.764 121.042 1.00 43.50 438 ALA C C 1
ATOM 13357 O O . ALA C 1 438 ? 54.116 29.602 121.080 1.00 42.74 438 ALA C O 1
ATOM 13359 N N . ILE C 1 439 ? 52.899 31.216 120.096 1.00 46.50 439 ILE C N 1
ATOM 13360 C CA . ILE C 1 439 ? 52.343 30.325 119.079 1.00 43.04 439 ILE C CA 1
ATOM 13361 C C . ILE C 1 439 ? 53.391 29.775 118.097 1.00 42.10 439 ILE C C 1
ATOM 13362 O O . ILE C 1 439 ? 53.420 28.567 117.858 1.00 46.81 439 ILE C O 1
ATOM 13367 N N . PRO C 1 440 ? 54.255 30.640 117.524 1.00 43.92 440 PRO C N 1
ATOM 13368 C CA . PRO C 1 440 ? 55.231 30.053 116.595 1.00 45.39 440 PRO C CA 1
ATOM 13369 C C . PRO C 1 440 ? 56.190 29.082 117.277 1.00 44.79 440 PRO C C 1
ATOM 13370 O O . PRO C 1 440 ? 56.579 28.087 116.669 1.00 50.13 440 PRO C O 1
ATOM 13374 N N . ASP C 1 441 ? 56.548 29.371 118.524 1.00 42.69 441 ASP C N 1
ATOM 13375 C CA . ASP C 1 441 ? 57.394 28.484 119.316 1.00 42.23 441 ASP C CA 1
ATOM 13376 C C . ASP C 1 441 ? 56.783 27.092 119.460 1.00 44.13 441 ASP C C 1
ATOM 13377 O O . ASP C 1 441 ? 57.490 26.087 119.387 1.00 46.83 441 ASP C O 1
ATOM 13382 N N . LYS C 1 442 ? 55.472 27.040 119.668 1.00 39.00 442 LYS C N 1
ATOM 13383 C CA . LYS C 1 442 ? 54.784 25.773 119.874 1.00 38.35 442 LYS C CA 1
ATOM 13384 C C . LYS C 1 442 ? 54.875 24.899 118.629 1.00 48.60 442 LYS C C 1
ATOM 13385 O O . LYS C 1 442 ? 55.124 23.697 118.724 1.00 54.26 442 LYS C O 1
ATOM 13391 N N . TRP C 1 443 ? 54.676 25.504 117.462 1.00 46.41 443 TRP C N 1
ATOM 13392 C CA . TRP C 1 443 ? 54.752 24.758 116.212 1.00 45.19 443 TRP C CA 1
ATOM 13393 C C . TRP C 1 443 ? 56.183 24.308 115.949 1.00 49.81 443 TRP C C 1
ATOM 13394 O O . TRP C 1 443 ? 56.408 23.236 115.389 1.00 55.71 443 TRP C O 1
ATOM 13405 N N . ILE C 1 444 ? 57.147 25.128 116.356 1.00 45.34 444 ILE C N 1
ATOM 13406 C CA . ILE C 1 444 ? 58.550 24.761 116.230 1.00 46.96 444 ILE C CA 1
ATOM 13407 C C . ILE C 1 444 ? 58.850 23.524 117.076 1.00 50.92 444 ILE C C 1
ATOM 13408 O O . ILE C 1 444 ? 59.448 22.565 116.590 1.00 54.36 444 ILE C O 1
ATOM 13413 N N . GLN C 1 445 ? 58.419 23.548 118.335 1.00 50.31 445 GLN C N 1
ATOM 13414 C CA . GLN C 1 445 ? 58.612 22.420 119.245 1.00 54.28 445 GLN C CA 1
ATOM 13415 C C . GLN C 1 445 ? 58.004 21.122 118.712 1.00 55.19 445 GLN C C 1
ATOM 13416 O O . GLN C 1 445 ? 58.675 20.092 118.654 1.00 53.49 445 GLN C O 1
ATOM 13422 N N . LEU C 1 446 ? 56.729 21.180 118.339 1.00 53.60 446 LEU C N 1
ATOM 13423 C CA . LEU C 1 446 ? 56.014 20.014 117.827 1.00 54.24 446 LEU C CA 1
ATOM 13424 C C . LEU C 1 446 ? 56.683 19.412 116.596 1.00 57.17 446 LEU C C 1
ATOM 13425 O O . LEU C 1 446 ? 56.813 18.194 116.484 1.00 61.84 446 LEU C O 1
ATOM 13430 N N . LEU C 1 447 ? 57.096 20.269 115.669 1.00 58.50 447 LEU C N 1
ATOM 13431 C CA . LEU C 1 447 ? 57.680 19.810 114.415 1.00 59.30 447 LEU C CA 1
ATOM 13432 C C . LEU C 1 447 ? 59.106 19.293 114.584 1.00 57.76 447 LEU C C 1
ATOM 13433 O O . LEU C 1 447 ? 59.559 18.444 113.814 1.00 54.66 447 LEU C O 1
ATOM 13438 N N . LYS C 1 448 ? 59.807 19.795 115.596 1.00 53.68 448 LYS C N 1
ATOM 13439 C CA . LYS C 1 448 ? 61.211 19.447 115.787 1.00 57.00 448 LYS C CA 1
ATOM 13440 C C . LYS C 1 448 ? 61.414 18.189 116.624 1.00 59.95 448 LYS C C 1
ATOM 13441 O O . LYS C 1 448 ? 62.277 17.367 116.316 1.00 65.58 448 LYS C O 1
ATOM 13447 N N . GLU C 1 449 ? 60.619 18.038 117.677 1.00 61.07 449 GLU C N 1
ATOM 13448 C CA . GLU C 1 449 ? 60.906 17.029 118.694 1.00 58.47 449 GLU C CA 1
ATOM 13449 C C . GLU C 1 449 ? 59.840 15.947 118.864 1.00 53.72 449 GLU C C 1
ATOM 13450 O O . GLU C 1 449 ? 60.032 15.014 119.642 1.00 60.62 449 GLU C O 1
ATOM 13456 N N . PHE C 1 450 ? 58.721 16.063 118.156 1.00 55.01 450 PHE C N 1
ATOM 13457 C CA . PHE C 1 450 ? 57.623 15.115 118.345 1.00 54.99 450 PHE C CA 1
ATOM 13458 C C . PHE C 1 450 ? 57.091 14.528 117.042 1.00 55.90 450 PHE C C 1
ATOM 13459 O O . PHE C 1 450 ? 56.785 15.255 116.098 1.00 61.65 450 PHE C O 1
ATOM 13467 N N . LYS C 1 451 ? 56.977 13.204 117.007 1.00 58.56 451 LYS C N 1
ATOM 13468 C CA . LYS C 1 451 ? 56.310 12.513 115.909 1.00 64.82 451 LYS C CA 1
ATOM 13469 C C . LYS C 1 451 ? 54.826 12.874 115.909 1.00 62.53 451 LYS C C 1
ATOM 13470 O O . LYS C 1 451 ? 54.275 13.225 116.952 1.00 61.98 451 LYS C O 1
ATOM 13473 N N . ASP C 1 452 ? 54.186 12.791 114.745 1.00 63.34 452 ASP C N 1
ATOM 13474 C CA . ASP C 1 452 ? 52.790 13.204 114.605 1.00 60.13 452 ASP C CA 1
ATOM 13475 C C . ASP C 1 452 ? 51.846 12.506 115.588 1.00 64.07 452 ASP C C 1
ATOM 13476 O O . ASP C 1 452 ? 50.921 13.130 116.110 1.00 66.30 452 ASP C O 1
ATOM 13481 N N . GLU C 1 453 ? 52.073 11.218 115.833 1.00 68.94 453 GLU C N 1
ATOM 13482 C CA . GLU C 1 453 ? 51.275 10.467 116.806 1.00 67.01 453 GLU C CA 1
ATOM 13483 C C . GLU C 1 453 ? 51.444 10.988 118.236 1.00 62.28 453 GLU C C 1
ATOM 13484 O O . GLU C 1 453 ? 50.640 10.672 119.112 1.00 58.42 453 GLU C O 1
ATOM 13490 N N . ASP C 1 454 ? 52.498 11.759 118.485 1.00 58.22 454 ASP C N 1
ATOM 13491 C CA . ASP C 1 454 ? 52.804 12.181 119.848 1.00 65.10 454 ASP C CA 1
ATOM 13492 C C . ASP C 1 454 ? 52.440 13.643 120.101 1.00 65.09 454 ASP C C 1
ATOM 13493 O O . ASP C 1 454 ? 52.697 14.172 121.184 1.00 58.84 454 ASP C O 1
ATOM 13498 N N . TRP C 1 455 ? 51.834 14.289 119.108 1.00 62.14 455 TRP C N 1
ATOM 13499 C CA . TRP C 1 455 ? 51.379 15.665 119.270 1.00 56.25 455 TRP C CA 1
ATOM 13500 C C . TRP C 1 455 ? 50.240 15.712 120.280 1.00 57.56 455 TRP C C 1
ATOM 13501 O O . TRP C 1 455 ? 49.247 14.997 120.140 1.00 57.29 455 TRP C O 1
ATOM 13512 N N . ASN C 1 456 ? 50.387 16.553 121.297 1.00 51.28 456 ASN C N 1
ATOM 13513 C CA . ASN C 1 456 ? 49.352 16.705 122.308 1.00 49.29 456 ASN C CA 1
ATOM 13514 C C . ASN C 1 456 ? 48.330 17.745 121.865 1.00 47.61 456 ASN C C 1
ATOM 13515 O O . ASN C 1 456 ? 48.642 18.932 121.784 1.00 47.88 456 ASN C O 1
ATOM 13520 N N . MET C 1 457 ? 47.116 17.291 121.570 1.00 43.11 457 MET C N 1
ATOM 13521 C CA . MET C 1 457 ? 46.059 18.178 121.101 1.00 40.08 457 MET C CA 1
ATOM 13522 C C . MET C 1 457 ? 45.684 19.195 122.168 1.00 44.16 457 MET C C 1
ATOM 13523 O O . MET C 1 457 ? 45.443 20.362 121.863 1.00 47.48 457 MET C O 1
ATOM 13528 N N . GLY C 1 458 ? 45.643 18.745 123.418 1.00 44.79 458 GLY C N 1
ATOM 13529 C CA . GLY C 1 458 ? 45.343 19.618 124.537 1.00 40.29 458 GLY C CA 1
ATOM 13530 C C . GLY C 1 458 ? 46.370 20.724 124.689 1.00 40.35 458 GLY C C 1
ATOM 13531 O O . GLY C 1 458 ? 46.039 21.841 125.086 1.00 38.11 458 GLY C O 1
ATOM 13532 N N . ASP C 1 459 ? 47.623 20.410 124.372 1.00 42.07 459 ASP C N 1
ATOM 13533 C CA . ASP C 1 459 ? 48.705 21.386 124.450 1.00 43.80 459 ASP C CA 1
ATOM 13534 C C . ASP C 1 459 ? 48.563 22.445 123.366 1.00 42.44 459 ASP C C 1
ATOM 13535 O O . ASP C 1 459 ? 48.833 23.624 123.599 1.00 41.57 459 ASP C O 1
ATOM 13540 N N . ILE C 1 460 ? 48.155 22.014 122.177 1.00 36.29 460 ILE C N 1
ATOM 13541 C CA . ILE C 1 460 ? 47.927 22.930 121.070 1.00 35.14 460 ILE C CA 1
ATOM 13542 C C . ILE C 1 460 ? 46.803 23.893 121.428 1.00 39.24 460 ILE C C 1
ATOM 13543 O O . ILE C 1 460 ? 46.925 25.104 121.248 1.00 37.34 460 ILE C O 1
ATOM 13548 N N . VAL C 1 461 ? 45.718 23.348 121.964 1.00 37.10 461 VAL C N 1
ATOM 13549 C CA . VAL C 1 461 ? 44.555 24.152 122.305 1.00 36.63 461 VAL C CA 1
ATOM 13550 C C . VAL C 1 461 ? 44.865 25.099 123.461 1.00 36.06 461 VAL C C 1
ATOM 13551 O O . VAL C 1 461 ? 44.424 26.247 123.461 1.00 39.42 461 VAL C O 1
ATOM 13555 N N . TYR C 1 462 ? 45.638 24.625 124.434 1.00 37.58 462 TYR C N 1
ATOM 13556 C CA . TYR C 1 462 ? 46.004 25.460 125.573 1.00 36.46 462 TYR C CA 1
ATOM 13557 C C . TYR C 1 462 ? 46.841 26.659 125.133 1.00 34.88 462 TYR C C 1
ATOM 13558 O O . TYR C 1 462 ? 46.580 27.788 125.544 1.00 31.37 462 TYR C O 1
ATOM 13567 N N . THR C 1 463 ? 47.841 26.403 124.294 1.00 32.76 463 THR C N 1
ATOM 13568 C CA . THR C 1 463 ? 48.762 27.440 123.838 1.00 35.62 463 THR C CA 1
ATOM 13569 C C . THR C 1 463 ? 48.058 28.515 123.009 1.00 39.66 463 THR C C 1
ATOM 13570 O O . THR C 1 463 ? 48.354 29.706 123.135 1.00 39.98 463 THR C O 1
ATOM 13574 N N . LEU C 1 464 ? 47.116 28.094 122.174 1.00 33.77 464 LEU C N 1
ATOM 13575 C CA . LEU C 1 464 ? 46.430 29.017 121.278 1.00 37.98 464 LEU C CA 1
ATOM 13576 C C . LEU C 1 464 ? 45.352 29.830 121.990 1.00 46.83 464 LEU C C 1
ATOM 13577 O O . LEU C 1 464 ? 45.005 30.931 121.552 1.00 44.69 464 LEU C O 1
ATOM 13582 N N . THR C 1 465 ? 44.822 29.292 123.085 1.00 39.04 465 THR C N 1
ATOM 13583 C CA . THR C 1 465 ? 43.693 29.932 123.749 1.00 33.76 465 THR C CA 1
ATOM 13584 C C . THR C 1 465 ? 44.037 30.599 125.077 1.00 35.97 465 THR C C 1
ATOM 13585 O O . THR C 1 465 ? 43.195 31.274 125.667 1.00 38.68 465 THR C O 1
ATOM 13589 N N . ASN C 1 466 ? 45.263 30.423 125.555 1.00 40.26 466 ASN C N 1
ATOM 13590 C CA . ASN C 1 466 ? 45.625 30.992 126.849 1.00 39.45 466 ASN C CA 1
ATOM 13591 C C . ASN C 1 466 ? 45.844 32.493 126.726 1.00 37.35 466 ASN C C 1
ATOM 13592 O O . ASN C 1 466 ? 46.955 32.950 126.453 1.00 43.38 466 ASN C O 1
ATOM 13597 N N . ARG C 1 467 ? 44.778 33.256 126.953 1.00 37.68 467 ARG C N 1
ATOM 13598 C CA . ARG C 1 467 ? 44.810 34.705 126.778 1.00 36.74 467 ARG C CA 1
ATOM 13599 C C . ARG C 1 467 ? 44.056 35.423 127.885 1.00 35.10 467 ARG C C 1
ATOM 13600 O O . ARG C 1 467 ? 43.204 34.838 128.549 1.00 35.63 467 ARG C O 1
ATOM 13608 N N . ARG C 1 468 ? 44.371 36.699 128.075 1.00 43.74 468 ARG C N 1
ATOM 13609 C CA . ARG C 1 468 ? 43.566 37.555 128.934 1.00 39.41 468 ARG C CA 1
ATOM 13610 C C . ARG C 1 468 ? 42.327 38.000 128.165 1.00 41.52 468 ARG C C 1
ATOM 13611 O O . ARG C 1 468 ? 42.411 38.331 126.982 1.00 45.93 468 ARG C O 1
ATOM 13619 N N . TYR C 1 469 ? 41.179 37.994 128.835 1.00 39.65 469 TYR C N 1
ATOM 13620 C CA . TYR C 1 469 ? 39.905 38.269 128.177 1.00 38.94 469 TYR C CA 1
ATOM 13621 C C . TYR C 1 469 ? 39.820 39.664 127.561 1.00 33.76 469 TYR C C 1
ATOM 13622 O O . TYR C 1 469 ? 39.236 39.837 126.493 1.00 36.52 469 TYR C O 1
ATOM 13631 N N . LEU C 1 470 ? 40.400 40.655 128.231 1.00 31.15 470 LEU C N 1
ATOM 13632 C CA . LEU C 1 470 ? 40.314 42.035 127.765 1.00 37.04 470 LEU C CA 1
ATOM 13633 C C . LEU C 1 470 ? 41.532 42.437 126.940 1.00 42.64 470 LEU C C 1
ATOM 13634 O O . LEU C 1 470 ? 41.741 43.616 126.659 1.00 46.47 470 LEU C O 1
ATOM 13639 N N . GLU C 1 471 ? 42.329 41.451 126.546 1.00 43.63 471 GLU C N 1
ATOM 13640 C CA . GLU C 1 471 ? 43.566 41.717 125.827 1.00 38.18 471 GLU C CA 1
ATOM 13641 C C . GLU C 1 471 ? 43.537 41.093 124.435 1.00 48.46 471 GLU C C 1
ATOM 13642 O O . GLU C 1 471 ? 43.337 39.886 124.287 1.00 58.42 471 GLU C O 1
ATOM 13648 N N . LYS C 1 472 ? 43.726 41.925 123.416 1.00 46.08 472 LYS C N 1
ATOM 13649 C CA . LYS C 1 472 ? 43.723 41.460 122.034 1.00 42.47 472 LYS C CA 1
ATOM 13650 C C . LYS C 1 472 ? 45.111 41.010 121.577 1.00 39.32 472 LYS C C 1
ATOM 13651 O O . LYS C 1 472 ? 46.104 41.700 121.806 1.00 40.40 472 LYS C O 1
ATOM 13657 N N . CYS C 1 473 ? 45.173 39.854 120.922 1.00 37.24 473 CYS C N 1
ATOM 13658 C CA . CYS C 1 473 ? 46.440 39.321 120.435 1.00 40.19 473 CYS C CA 1
ATOM 13659 C C . CYS C 1 473 ? 46.451 39.205 118.920 1.00 38.15 473 CYS C C 1
ATOM 13660 O O . CYS C 1 473 ? 45.423 38.947 118.295 1.00 40.96 473 CYS C O 1
ATOM 13663 N N . ILE C 1 474 ? 47.629 39.383 118.337 1.00 38.49 474 ILE C N 1
ATOM 13664 C CA . ILE C 1 474 ? 47.834 39.087 116.930 1.00 39.44 474 ILE C CA 1
ATOM 13665 C C . ILE C 1 474 ? 48.424 37.694 116.808 1.00 34.24 474 ILE C C 1
ATOM 13666 O O . ILE C 1 474 ? 49.540 37.448 117.264 1.00 34.48 474 ILE C O 1
ATOM 13671 N N . ALA C 1 475 ? 47.670 36.783 116.206 1.00 35.53 475 ALA C N 1
ATOM 13672 C CA . ALA C 1 475 ? 48.124 35.407 116.050 1.00 39.04 475 ALA C CA 1
ATOM 13673 C C . ALA C 1 475 ? 48.893 35.224 114.748 1.00 38.64 475 ALA C C 1
ATOM 13674 O O . ALA C 1 475 ? 48.538 35.801 113.721 1.00 36.21 475 ALA C O 1
ATOM 13676 N N . TYR C 1 476 ? 49.951 34.422 114.798 1.00 44.17 476 TYR C N 1
ATOM 13677 C CA . TYR C 1 476 ? 50.687 34.066 113.591 1.00 45.91 476 TYR C CA 1
ATOM 13678 C C . TYR C 1 476 ? 51.395 32.725 113.759 1.00 42.25 476 TYR C C 1
ATOM 13679 O O . TYR C 1 476 ? 51.808 32.359 114.860 1.00 34.50 476 TYR C O 1
ATOM 13688 N N . ALA C 1 477 ? 51.535 32.000 112.653 1.00 47.29 477 ALA C N 1
ATOM 13689 C CA . ALA C 1 477 ? 52.080 30.647 112.682 1.00 40.98 477 ALA C CA 1
ATOM 13690 C C . ALA C 1 477 ? 53.603 30.656 112.732 1.00 39.26 477 ALA C C 1
ATOM 13691 O O . ALA C 1 477 ? 54.211 29.876 113.461 1.00 43.17 477 ALA C O 1
ATOM 13693 N N . GLU C 1 478 ? 54.213 31.540 111.951 1.00 41.08 478 GLU C N 1
ATOM 13694 C CA . GLU C 1 478 ? 55.661 31.702 111.969 1.00 43.11 478 GLU C CA 1
ATOM 13695 C C . GLU C 1 478 ? 56.042 33.174 111.889 1.00 45.62 478 GLU C C 1
ATOM 13696 O O . GLU C 1 478 ? 55.292 33.992 111.361 1.00 49.96 478 GLU C O 1
ATOM 13702 N N . SER C 1 479 ? 57.220 33.499 112.406 1.00 45.73 479 SER C N 1
ATOM 13703 C CA . SER C 1 479 ? 57.678 34.879 112.476 1.00 45.58 479 SER C CA 1
ATOM 13704 C C . SER C 1 479 ? 58.582 35.210 111.296 1.00 52.57 479 SER C C 1
ATOM 13705 O O . SER C 1 479 ? 58.955 34.324 110.528 1.00 54.62 479 SER C O 1
ATOM 13708 N N . HIS C 1 480 ? 58.931 36.485 111.148 1.00 51.54 480 HIS C N 1
ATOM 13709 C CA . HIS C 1 480 ? 59.853 36.884 110.092 1.00 49.54 480 HIS C CA 1
ATOM 13710 C C . HIS C 1 480 ? 61.270 36.428 110.439 1.00 54.53 480 HIS C C 1
ATOM 13711 O O . HIS C 1 480 ? 62.109 36.249 109.554 1.00 54.16 480 HIS C O 1
ATOM 13718 N N . ASP C 1 481 ? 61.531 36.243 111.730 1.00 51.87 481 ASP C N 1
ATOM 13719 C CA . ASP C 1 481 ? 62.812 35.710 112.182 1.00 54.10 481 ASP C CA 1
ATOM 13720 C C . ASP C 1 481 ? 63.043 34.291 111.661 1.00 53.58 481 ASP C C 1
ATOM 13721 O O . ASP C 1 481 ? 64.183 33.876 111.452 1.00 49.05 481 ASP C O 1
ATOM 13726 N N . GLN C 1 482 ? 61.956 33.554 111.450 1.00 49.99 482 GLN C N 1
ATOM 13727 C CA . GLN C 1 482 ? 62.043 32.165 111.008 1.00 59.17 482 GLN C CA 1
ATOM 13728 C C . GLN C 1 482 ? 62.233 32.046 109.499 1.00 57.51 482 GLN C C 1
ATOM 13729 O O . GLN C 1 482 ? 62.448 30.951 108.976 1.00 53.71 482 GLN C O 1
ATOM 13735 N N . ALA C 1 483 ? 62.149 33.174 108.803 1.00 53.22 483 ALA C N 1
ATOM 13736 C CA . ALA C 1 483 ? 62.299 33.185 107.354 1.00 52.14 483 ALA C CA 1
ATOM 13737 C C . ALA C 1 483 ? 63.753 33.455 106.977 1.00 55.75 483 ALA C C 1
ATOM 13738 O O . ALA C 1 483 ? 64.133 33.369 105.809 1.00 55.34 483 ALA C O 1
ATOM 13740 N N . LEU C 1 484 ? 64.558 33.769 107.986 1.00 50.69 484 LEU C N 1
ATOM 13741 C CA . LEU C 1 484 ? 65.948 34.161 107.791 1.00 49.39 484 LEU C CA 1
ATOM 13742 C C . LEU C 1 484 ? 66.887 32.974 107.624 1.00 59.18 484 LEU C C 1
ATOM 13743 O O . LEU C 1 484 ? 66.503 31.822 107.837 1.00 59.08 484 LEU C O 1
ATOM 13748 N N . VAL C 1 485 ? 68.119 33.273 107.221 1.00 57.61 485 VAL C N 1
ATOM 13749 C CA . VAL C 1 485 ? 69.157 32.263 107.081 1.00 62.68 485 VAL C CA 1
ATOM 13750 C C . VAL C 1 485 ? 69.533 31.724 108.464 1.00 63.74 485 VAL C C 1
ATOM 13751 O O . VAL C 1 485 ? 69.645 32.484 109.431 1.00 58.05 485 VAL C O 1
ATOM 13755 N N . GLY C 1 486 ? 69.703 30.409 108.560 1.00 59.10 486 GLY C N 1
ATOM 13756 C CA . GLY C 1 486 ? 70.070 29.781 109.816 1.00 60.21 486 GLY C CA 1
ATOM 13757 C C . GLY C 1 486 ? 68.862 29.217 110.537 1.00 60.24 486 GLY C C 1
ATOM 13758 O O . GLY C 1 486 ? 68.992 28.369 111.419 1.00 59.88 486 GLY C O 1
ATOM 13759 N N . ASP C 1 487 ? 67.683 29.699 110.162 1.00 63.68 487 ASP C N 1
ATOM 13760 C CA . ASP C 1 487 ? 66.433 29.242 110.755 1.00 59.15 487 ASP C CA 1
ATOM 13761 C C . ASP C 1 487 ? 65.672 28.368 109.764 1.00 54.64 487 ASP C C 1
ATOM 13762 O O . ASP C 1 487 ? 66.169 28.069 108.678 1.00 57.32 487 ASP C O 1
ATOM 13767 N N . LYS C 1 488 ? 64.466 27.960 110.142 1.00 56.68 488 LYS C N 1
ATOM 13768 C CA . LYS C 1 488 ? 63.632 27.127 109.284 1.00 57.74 488 LYS C CA 1
ATOM 13769 C C . LYS C 1 488 ? 62.217 27.685 109.170 1.00 56.25 488 LYS C C 1
ATOM 13770 O O . LYS C 1 488 ? 61.608 28.065 110.170 1.00 57.61 488 LYS C O 1
ATOM 13776 N N . SER C 1 489 ? 61.697 27.731 107.948 1.00 55.78 489 SER C N 1
ATOM 13777 C CA . SER C 1 489 ? 60.310 28.119 107.736 1.00 51.49 489 SER C CA 1
ATOM 13778 C C . SER C 1 489 ? 59.416 26.936 108.056 1.00 51.86 489 SER C C 1
ATOM 13779 O O . SER C 1 489 ? 59.896 25.814 108.200 1.00 57.41 489 SER C O 1
ATOM 13782 N N . LEU C 1 490 ? 58.119 27.188 108.178 1.00 53.59 490 LEU C N 1
ATOM 13783 C CA . LEU C 1 490 ? 57.159 26.112 108.382 1.00 57.35 490 LEU C CA 1
ATOM 13784 C C . LEU C 1 490 ? 57.232 25.113 107.230 1.00 57.91 490 LEU C C 1
ATOM 13785 O O . LEU C 1 490 ? 57.189 23.901 107.441 1.00 61.35 490 LEU C O 1
ATOM 13790 N N . ALA C 1 491 ? 57.349 25.639 106.015 1.00 58.20 491 ALA C N 1
ATOM 13791 C CA . ALA C 1 491 ? 57.397 24.822 104.808 1.00 58.49 491 ALA C CA 1
ATOM 13792 C C . ALA C 1 491 ? 58.618 23.900 104.778 1.00 63.52 491 ALA C C 1
ATOM 13793 O O . ALA C 1 491 ? 58.543 22.781 104.271 1.00 62.46 491 ALA C O 1
ATOM 13795 N N . PHE C 1 492 ? 59.740 24.373 105.315 1.00 60.22 492 PHE C N 1
ATOM 13796 C CA . PHE C 1 492 ? 60.969 23.584 105.323 1.00 61.59 492 PHE C CA 1
ATOM 13797 C C . PHE C 1 492 ? 60.971 22.552 106.450 1.00 69.09 492 PHE C C 1
ATOM 13798 O O . PHE C 1 492 ? 61.528 21.464 106.300 1.00 70.46 492 PHE C O 1
ATOM 13806 N N . TRP C 1 493 ? 60.356 22.902 107.578 1.00 66.64 493 TRP C N 1
ATOM 13807 C CA . TRP C 1 493 ? 60.147 21.958 108.673 1.00 55.89 493 TRP C CA 1
ATOM 13808 C C . TRP C 1 493 ? 59.331 20.764 108.188 1.00 56.44 493 TRP C C 1
ATOM 13809 O O . TRP C 1 493 ? 59.516 19.637 108.648 1.00 59.01 493 TRP C O 1
ATOM 13820 N N . LEU C 1 494 ? 58.423 21.029 107.253 1.00 55.34 494 LEU C N 1
ATOM 13821 C CA . LEU C 1 494 ? 57.445 20.042 106.812 1.00 62.12 494 LEU C CA 1
ATOM 13822 C C . LEU C 1 494 ? 57.909 19.202 105.621 1.00 68.10 494 LEU C C 1
ATOM 13823 O O . LEU C 1 494 ? 57.577 18.018 105.525 1.00 64.73 494 LEU C O 1
ATOM 13828 N N . MET C 1 495 ? 58.669 19.811 104.714 1.00 68.50 495 MET C N 1
ATOM 13829 C CA . MET C 1 495 ? 59.024 19.149 103.461 1.00 63.41 495 MET C CA 1
ATOM 13830 C C . MET C 1 495 ? 60.516 18.856 103.325 1.00 68.83 495 MET C C 1
ATOM 13831 O O . MET C 1 495 ? 60.905 17.977 102.553 1.00 73.85 495 MET C O 1
ATOM 13836 N N . ASP C 1 496 ? 61.338 19.583 104.079 1.00 64.54 496 ASP C N 1
ATOM 13837 C CA . ASP C 1 496 ? 62.793 19.415 104.052 1.00 69.93 496 ASP C CA 1
ATOM 13838 C C . ASP C 1 496 ? 63.349 19.430 102.623 1.00 75.02 496 ASP C C 1
ATOM 13839 O O . ASP C 1 496 ? 63.152 20.395 101.885 1.00 78.25 496 ASP C O 1
ATOM 13844 N N . ALA C 1 497 ? 64.042 18.360 102.240 1.00 81.38 497 ALA C N 1
ATOM 13845 C CA . ALA C 1 497 ? 64.732 18.306 100.954 1.00 72.16 497 ALA C CA 1
ATOM 13846 C C . ALA C 1 497 ? 63.763 18.139 99.787 1.00 66.39 497 ALA C C 1
ATOM 13847 O O . ALA C 1 497 ? 64.086 18.486 98.652 1.00 68.48 497 ALA C O 1
ATOM 13849 N N . GLU C 1 498 ? 62.574 17.616 100.069 1.00 67.91 498 GLU C N 1
ATOM 13850 C CA . GLU C 1 498 ? 61.575 17.396 99.026 1.00 73.45 498 GLU C CA 1
ATOM 13851 C C . GLU C 1 498 ? 60.949 18.706 98.551 1.00 74.84 498 GLU C C 1
ATOM 13852 O O . GLU C 1 498 ? 60.202 18.726 97.572 1.00 78.22 498 GLU C O 1
ATOM 13858 N N . MET C 1 499 ? 61.244 19.791 99.259 1.00 77.43 499 MET C N 1
ATOM 13859 C CA . MET C 1 499 ? 60.848 21.131 98.838 1.00 76.71 499 MET C CA 1
ATOM 13860 C C . MET C 1 499 ? 61.355 21.451 97.429 1.00 79.02 499 MET C C 1
ATOM 13861 O O . MET C 1 499 ? 60.704 22.177 96.674 1.00 76.95 499 MET C O 1
ATOM 13866 N N . TYR C 1 500 ? 62.509 20.893 97.075 1.00 78.99 500 TYR C N 1
ATOM 13867 C CA . TYR C 1 500 ? 63.164 21.221 95.811 1.00 76.55 500 TYR C CA 1
ATOM 13868 C C . TYR C 1 500 ? 63.104 20.099 94.771 1.00 79.20 500 TYR C C 1
ATOM 13869 O O . TYR C 1 500 ? 63.637 20.247 93.670 1.00 77.19 500 TYR C O 1
ATOM 13878 N N . THR C 1 501 ? 62.462 18.984 95.110 1.00 78.19 501 THR C N 1
ATOM 13879 C CA . THR C 1 501 ? 62.383 17.850 94.189 1.00 70.07 501 THR C CA 1
ATOM 13880 C C . THR C 1 501 ? 60.947 17.489 93.810 1.00 75.32 501 THR C C 1
ATOM 13881 O O . THR C 1 501 ? 60.704 16.944 92.733 1.00 75.08 501 THR C O 1
ATOM 13885 N N . ASN C 1 502 ? 59.999 17.782 94.695 1.00 76.79 502 ASN C N 1
ATOM 13886 C CA . ASN C 1 502 ? 58.619 17.351 94.487 1.00 76.51 502 ASN C CA 1
ATOM 13887 C C . ASN C 1 502 ? 57.581 18.454 94.665 1.00 74.80 502 ASN C C 1
ATOM 13888 O O . ASN C 1 502 ? 56.451 18.182 95.071 1.00 71.00 502 ASN C O 1
ATOM 13893 N N . MET C 1 503 ? 57.949 19.694 94.359 1.00 77.52 503 MET C N 1
ATOM 13894 C CA . MET C 1 503 ? 56.975 20.779 94.402 1.00 79.29 503 MET C CA 1
ATOM 13895 C C . MET C 1 503 ? 56.404 21.080 93.019 1.00 76.71 503 MET C C 1
ATOM 13896 O O . MET C 1 503 ? 55.608 22.007 92.854 1.00 73.83 503 MET C O 1
ATOM 13901 N N . SER C 1 504 ? 56.809 20.286 92.032 1.00 79.21 504 SER C N 1
ATOM 13902 C CA . SER C 1 504 ? 56.250 20.377 90.687 1.00 76.99 504 SER C CA 1
ATOM 13903 C C . SER C 1 504 ? 55.143 19.343 90.499 1.00 78.52 504 SER C C 1
ATOM 13904 O O . SER C 1 504 ? 55.276 18.200 90.934 1.00 80.40 504 SER C O 1
ATOM 13907 N N . VAL C 1 505 ? 54.053 19.744 89.847 1.00 74.68 505 VAL C N 1
ATOM 13908 C CA . VAL C 1 505 ? 52.931 18.838 89.609 1.00 77.84 505 VAL C CA 1
ATOM 13909 C C . VAL C 1 505 ? 53.292 17.739 88.610 1.00 82.38 505 VAL C C 1
ATOM 13910 O O . VAL C 1 505 ? 52.525 16.798 88.409 1.00 84.61 505 VAL C O 1
ATOM 13914 N N . LEU C 1 506 ? 54.460 17.867 87.985 1.00 85.35 506 LEU C N 1
ATOM 13915 C CA . LEU C 1 506 ? 54.947 16.869 87.039 1.00 88.25 506 LEU C CA 1
ATOM 13916 C C . LEU C 1 506 ? 55.757 15.781 87.747 1.00 92.39 506 LEU C C 1
ATOM 13917 O O . LEU C 1 506 ? 56.229 14.834 87.115 1.00 88.86 506 LEU C O 1
ATOM 13919 N N . THR C 1 507 ? 55.910 15.925 89.060 1.00 87.43 507 THR C N 1
ATOM 13920 C CA . THR C 1 507 ? 56.680 14.982 89.868 1.00 85.79 507 THR C CA 1
ATOM 13921 C C . THR C 1 507 ? 55.741 14.163 90.760 1.00 85.78 507 THR C C 1
ATOM 13922 O O . THR C 1 507 ? 54.578 14.536 90.929 1.00 80.06 507 THR C O 1
ATOM 13926 N N . PRO C 1 508 ? 56.228 13.035 91.318 1.00 89.74 508 PRO C N 1
ATOM 13927 C CA . PRO C 1 508 ? 55.349 12.240 92.188 1.00 87.86 508 PRO C CA 1
ATOM 13928 C C . PRO C 1 508 ? 54.878 12.986 93.438 1.00 84.13 508 PRO C C 1
ATOM 13929 O O . PRO C 1 508 ? 55.669 13.648 94.113 1.00 80.56 508 PRO C O 1
ATOM 13933 N N . PHE C 1 509 ? 53.585 12.863 93.730 1.00 82.58 509 PHE C N 1
ATOM 13934 C CA . PHE C 1 509 ? 52.988 13.406 94.946 1.00 80.42 509 PHE C CA 1
ATOM 13935 C C . PHE C 1 509 ? 53.269 12.499 96.145 1.00 80.47 509 PHE C C 1
ATOM 13936 O O . PHE C 1 509 ? 52.384 11.778 96.610 1.00 71.84 509 PHE C O 1
ATOM 13944 N N . THR C 1 510 ? 54.507 12.538 96.632 1.00 79.53 510 THR C N 1
ATOM 13945 C CA . THR C 1 510 ? 54.965 11.645 97.694 1.00 72.88 510 THR C CA 1
ATOM 13946 C C . THR C 1 510 ? 54.181 11.861 98.987 1.00 72.65 510 THR C C 1
ATOM 13947 O O . THR C 1 510 ? 53.595 12.924 99.184 1.00 75.04 510 THR C O 1
ATOM 13951 N N . PRO C 1 511 ? 54.164 10.849 99.875 1.00 82.09 511 PRO C N 1
ATOM 13952 C CA . PRO C 1 511 ? 53.487 11.011 101.168 1.00 81.66 511 PRO C CA 1
ATOM 13953 C C . PRO C 1 511 ? 54.101 12.116 102.031 1.00 75.29 511 PRO C C 1
ATOM 13954 O O . PRO C 1 511 ? 53.450 12.593 102.961 1.00 68.81 511 PRO C O 1
ATOM 13958 N N . VAL C 1 512 ? 55.335 12.512 101.732 1.00 67.32 512 VAL C N 1
ATOM 13959 C CA . VAL C 1 512 ? 55.979 13.595 102.465 1.00 68.89 512 VAL C CA 1
ATOM 13960 C C . VAL C 1 512 ? 55.423 14.950 102.031 1.00 73.95 512 VAL C C 1
ATOM 13961 O O . VAL C 1 512 ? 54.992 15.751 102.864 1.00 74.50 512 VAL C O 1
ATOM 13965 N N . ILE C 1 513 ? 55.423 15.194 100.725 1.00 70.90 513 ILE C N 1
ATOM 13966 C CA . ILE C 1 513 ? 54.860 16.419 100.168 1.00 67.53 513 ILE C CA 1
ATOM 13967 C C . ILE C 1 513 ? 53.361 16.488 100.427 1.00 65.25 513 ILE C C 1
ATOM 13968 O O . ILE C 1 513 ? 52.819 17.559 100.705 1.00 74.73 513 ILE C O 1
ATOM 13973 N N . ASP C 1 514 ? 52.698 15.339 100.347 1.00 67.52 514 ASP C N 1
ATOM 13974 C CA . ASP C 1 514 ? 51.266 15.269 100.606 1.00 71.01 514 ASP C CA 1
ATOM 13975 C C . ASP C 1 514 ? 51.007 15.751 102.028 1.00 70.29 514 ASP C C 1
ATOM 13976 O O . ASP C 1 514 ? 50.186 16.636 102.248 1.00 69.11 514 ASP C O 1
ATOM 13981 N N . ARG C 1 515 ? 51.730 15.171 102.981 1.00 70.14 515 ARG C N 1
ATOM 13982 C CA . ARG C 1 515 ? 51.633 15.553 104.387 1.00 69.55 515 ARG C CA 1
ATOM 13983 C C . ARG C 1 515 ? 51.975 17.023 104.637 1.00 70.76 515 ARG C C 1
ATOM 13984 O O . ARG C 1 515 ? 51.277 17.713 105.384 1.00 63.68 515 ARG C O 1
ATOM 13992 N N . GLY C 1 516 ? 53.044 17.495 104.001 1.00 71.15 516 GLY C N 1
ATOM 13993 C CA . GLY C 1 516 ? 53.502 18.864 104.170 1.00 65.31 516 GLY C CA 1
ATOM 13994 C C . GLY C 1 516 ? 52.468 19.890 103.753 1.00 65.92 516 GLY C C 1
ATOM 13995 O O . GLY C 1 516 ? 52.173 20.824 104.498 1.00 65.19 516 GLY C O 1
ATOM 13996 N N . ILE C 1 517 ? 51.924 19.715 102.553 1.00 66.12 517 ILE C N 1
ATOM 13997 C CA . ILE C 1 517 ? 50.900 20.608 102.024 1.00 64.87 517 ILE C CA 1
ATOM 13998 C C . ILE C 1 517 ? 49.649 20.623 102.909 1.00 63.31 517 ILE C C 1
ATOM 13999 O O . ILE C 1 517 ? 49.037 21.674 103.108 1.00 62.93 517 ILE C O 1
ATOM 14004 N N . GLN C 1 518 ? 49.283 19.469 103.461 1.00 65.08 518 GLN C N 1
ATOM 14005 C CA . GLN C 1 518 ? 48.092 19.395 104.303 1.00 64.34 518 GLN C CA 1
ATOM 14006 C C . GLN C 1 518 ? 48.318 20.076 105.650 1.00 60.36 518 GLN C C 1
ATOM 14007 O O . GLN C 1 518 ? 47.473 20.843 106.111 1.00 54.53 518 GLN C O 1
ATOM 14013 N N . LEU C 1 519 ? 49.456 19.801 106.279 1.00 57.08 519 LEU C N 1
ATOM 14014 C CA . LEU C 1 519 ? 49.740 20.367 107.594 1.00 58.92 519 LEU C CA 1
ATOM 14015 C C . LEU C 1 519 ? 50.028 21.862 107.533 1.00 60.96 519 LEU C C 1
ATOM 14016 O O . LEU C 1 519 ? 49.753 22.591 108.487 1.00 59.86 519 LEU C O 1
ATOM 14021 N N . HIS C 1 520 ? 50.580 22.314 106.411 1.00 60.13 520 HIS C N 1
ATOM 14022 C CA . HIS C 1 520 ? 50.854 23.733 106.219 1.00 53.34 520 HIS C CA 1
ATOM 14023 C C . HIS C 1 520 ? 49.547 24.517 106.264 1.00 52.62 520 HIS C C 1
ATOM 14024 O O . HIS C 1 520 ? 49.459 25.567 106.898 1.00 53.88 520 HIS C O 1
ATOM 14031 N N . LYS C 1 521 ? 48.529 23.987 105.595 1.00 54.28 521 LYS C N 1
ATOM 14032 C CA . LYS C 1 521 ? 47.212 24.608 105.580 1.00 53.00 521 LYS C CA 1
ATOM 14033 C C . LYS C 1 521 ? 46.564 24.544 106.956 1.00 56.99 521 LYS C C 1
ATOM 14034 O O . LYS C 1 521 ? 46.015 25.533 107.443 1.00 57.49 521 LYS C O 1
ATOM 14040 N N . MET C 1 522 ? 46.636 23.372 107.579 1.00 55.67 522 MET C N 1
ATOM 14041 C CA . MET C 1 522 ? 45.953 23.136 108.844 1.00 52.78 522 MET C CA 1
ATOM 14042 C C . MET C 1 522 ? 46.539 23.950 109.990 1.00 51.48 522 MET C C 1
ATOM 14043 O O . MET C 1 522 ? 45.795 24.485 110.810 1.00 49.98 522 MET C O 1
ATOM 14048 N N . ILE C 1 523 ? 47.866 24.038 110.045 1.00 49.56 523 ILE C N 1
ATOM 14049 C CA . ILE C 1 523 ? 48.538 24.799 111.096 1.00 46.92 523 ILE C CA 1
ATOM 14050 C C . ILE C 1 523 ? 48.172 26.280 111.006 1.00 49.47 523 ILE C C 1
ATOM 14051 O O . ILE C 1 523 ? 47.904 26.932 112.018 1.00 47.97 523 ILE C O 1
ATOM 14056 N N . ARG C 1 524 ? 48.144 26.804 109.786 1.00 46.73 524 ARG C N 1
ATOM 14057 C CA . ARG C 1 524 ? 47.758 28.191 109.572 1.00 47.34 524 ARG C CA 1
ATOM 14058 C C . ARG C 1 524 ? 46.303 28.420 109.969 1.00 45.00 524 ARG C C 1
ATOM 14059 O O . ARG C 1 524 ? 45.980 29.399 110.639 1.00 42.02 524 ARG C O 1
ATOM 14067 N N . LEU C 1 525 ? 45.429 27.508 109.557 1.00 46.23 525 LEU C N 1
ATOM 14068 C CA . LEU C 1 525 ? 44.002 27.659 109.808 1.00 43.91 525 LEU C CA 1
ATOM 14069 C C . LEU C 1 525 ? 43.654 27.581 111.297 1.00 44.91 525 LEU C C 1
ATOM 14070 O O . LEU C 1 525 ? 42.798 28.326 111.770 1.00 48.32 525 LEU C O 1
ATOM 14075 N N . ILE C 1 526 ? 44.318 26.695 112.035 1.00 47.48 526 ILE C N 1
ATOM 14076 C CA . ILE C 1 526 ? 44.036 26.548 113.463 1.00 42.50 526 ILE C CA 1
ATOM 14077 C C . ILE C 1 526 ? 44.558 27.768 114.226 1.00 39.69 526 ILE C C 1
ATOM 14078 O O . ILE C 1 526 ? 43.973 28.179 115.224 1.00 39.11 526 ILE C O 1
ATOM 14083 N N . THR C 1 527 ? 45.644 28.360 113.739 1.00 41.16 527 THR C N 1
ATOM 14084 C CA . THR C 1 527 ? 46.158 29.595 114.317 1.00 42.10 527 THR C CA 1
ATOM 14085 C C . THR C 1 527 ? 45.211 30.749 114.003 1.00 45.07 527 THR C C 1
ATOM 14086 O O . THR C 1 527 ? 44.907 31.579 114.862 1.00 48.72 527 THR C O 1
ATOM 14090 N N . HIS C 1 528 ? 44.741 30.778 112.761 1.00 40.85 528 HIS C N 1
ATOM 14091 C CA . HIS C 1 528 ? 43.856 31.828 112.277 1.00 38.96 528 HIS C CA 1
ATOM 14092 C C . HIS C 1 528 ? 42.526 31.844 113.025 1.00 41.30 528 HIS C C 1
ATOM 14093 O O . HIS C 1 528 ? 42.030 32.903 113.408 1.00 42.20 528 HIS C O 1
ATOM 14100 N N . GLY C 1 529 ? 41.959 30.661 113.239 1.00 37.96 529 GLY C N 1
ATOM 14101 C CA . GLY C 1 529 ? 40.636 30.543 113.823 1.00 39.15 529 GLY C CA 1
ATOM 14102 C C . GLY C 1 529 ? 40.570 30.481 115.339 1.00 41.93 529 GLY C C 1
ATOM 14103 O O . GLY C 1 529 ? 39.557 30.847 115.933 1.00 45.25 529 GLY C O 1
ATOM 14104 N N . LEU C 1 530 ? 41.641 30.017 115.972 1.00 37.85 530 LEU C N 1
ATOM 14105 C CA . LEU C 1 530 ? 41.616 29.770 117.409 1.00 36.71 530 LEU C CA 1
ATOM 14106 C C . LEU C 1 530 ? 42.536 30.702 118.192 1.00 39.25 530 LEU C C 1
ATOM 14107 O O . LEU C 1 530 ? 42.280 31.004 119.356 1.00 40.34 530 LEU C O 1
ATOM 14112 N N . GLY C 1 531 ? 43.600 31.165 117.544 1.00 40.96 531 GLY C N 1
ATOM 14113 C CA . GLY C 1 531 ? 44.720 31.771 118.243 1.00 38.35 531 GLY C CA 1
ATOM 14114 C C . GLY C 1 531 ? 44.628 33.199 118.758 1.00 41.94 531 GLY C C 1
ATOM 14115 O O . GLY C 1 531 ? 45.318 33.539 119.720 1.00 43.75 531 GLY C O 1
ATOM 14116 N N . GLY C 1 532 ? 43.799 34.042 118.145 1.00 40.26 532 GLY C N 1
ATOM 14117 C CA . GLY C 1 532 ? 43.763 35.437 118.554 1.00 40.60 532 GLY C CA 1
ATOM 14118 C C . GLY C 1 532 ? 42.629 36.311 118.049 1.00 43.74 532 GLY C C 1
ATOM 14119 O O . GLY C 1 532 ? 41.590 35.823 117.597 1.00 42.04 532 GLY C O 1
ATOM 14120 N N . GLU C 1 533 ? 42.837 37.621 118.149 1.00 42.46 533 GLU C N 1
ATOM 14121 C CA . GLU C 1 533 ? 41.852 38.608 117.723 1.00 42.95 533 GLU C CA 1
ATOM 14122 C C . GLU C 1 533 ? 42.321 39.327 116.460 1.00 40.28 533 GLU C C 1
ATOM 14123 O O . GLU C 1 533 ? 41.685 40.272 115.993 1.00 42.74 533 GLU C O 1
ATOM 14129 N N . GLY C 1 534 ? 43.441 38.865 115.916 1.00 40.00 534 GLY C N 1
ATOM 14130 C CA . GLY C 1 534 ? 43.979 39.387 114.673 1.00 39.74 534 GLY C CA 1
ATOM 14131 C C . GLY C 1 534 ? 44.954 38.386 114.087 1.00 36.70 534 GLY C C 1
ATOM 14132 O O . GLY C 1 534 ? 45.456 37.523 114.802 1.00 36.00 534 GLY C O 1
ATOM 14133 N N . TYR C 1 535 ? 45.231 38.494 112.793 1.00 37.95 535 TYR C N 1
ATOM 14134 C CA . TYR C 1 535 ? 46.115 37.535 112.143 1.00 39.66 535 TYR C CA 1
ATOM 14135 C C . TYR C 1 535 ? 47.259 38.232 111.408 1.00 39.06 535 TYR C C 1
ATOM 14136 O O . TYR C 1 535 ? 47.068 39.292 110.813 1.00 34.94 535 TYR C O 1
ATOM 14145 N N . LEU C 1 536 ? 48.446 37.630 111.453 1.00 42.98 536 LEU C N 1
ATOM 14146 C CA . LEU C 1 536 ? 49.610 38.174 110.756 1.00 44.16 536 LEU C CA 1
ATOM 14147 C C . LEU C 1 536 ? 50.293 37.123 109.888 1.00 44.17 536 LEU C C 1
ATOM 14148 O O . LEU C 1 536 ? 50.344 35.943 110.235 1.00 44.47 536 LEU C O 1
ATOM 14153 N N . ASN C 1 537 ? 50.816 37.576 108.754 1.00 48.68 537 ASN C N 1
ATOM 14154 C CA . ASN C 1 537 ? 51.539 36.722 107.827 1.00 43.47 537 ASN C CA 1
ATOM 14155 C C . ASN C 1 537 ? 52.695 37.487 107.185 1.00 45.63 537 ASN C C 1
ATOM 14156 O O . ASN C 1 537 ? 52.499 38.565 106.624 1.00 43.38 537 ASN C O 1
ATOM 14161 N N . PHE C 1 538 ? 53.902 36.940 107.276 1.00 45.93 538 PHE C N 1
ATOM 14162 C CA . PHE C 1 538 ? 55.061 37.585 106.670 1.00 46.94 538 PHE C CA 1
ATOM 14163 C C . PHE C 1 538 ? 55.147 37.181 105.202 1.00 49.35 538 PHE C C 1
ATOM 14164 O O . PHE C 1 538 ? 54.900 36.023 104.862 1.00 45.45 538 PHE C O 1
ATOM 14172 N N . MET C 1 539 ? 55.493 38.142 104.345 1.00 51.73 539 MET C N 1
ATOM 14173 C CA . MET C 1 539 ? 55.442 37.970 102.889 1.00 48.26 539 MET C CA 1
ATOM 14174 C C . MET C 1 539 ? 56.196 36.740 102.374 1.00 47.72 539 MET C C 1
ATOM 14175 O O . MET C 1 539 ? 57.368 36.525 102.684 1.00 40.13 539 MET C O 1
ATOM 14180 N N . GLY C 1 540 ? 55.490 35.925 101.596 1.00 45.72 540 GLY C N 1
ATOM 14181 C CA . GLY C 1 540 ? 56.051 34.701 101.059 1.00 51.19 540 GLY C CA 1
ATOM 14182 C C . GLY C 1 540 ? 55.518 33.463 101.755 1.00 50.87 540 GLY C C 1
ATOM 14183 O O . GLY C 1 540 ? 55.250 32.446 101.112 1.00 49.17 540 GLY C O 1
ATOM 14184 N N . ASN C 1 541 ? 55.350 33.552 103.071 1.00 46.64 541 ASN C N 1
ATOM 14185 C CA . ASN C 1 541 ? 54.951 32.397 103.865 1.00 46.34 541 ASN C CA 1
ATOM 14186 C C . ASN C 1 541 ? 53.522 31.944 103.579 1.00 48.50 541 ASN C C 1
ATOM 14187 O O . ASN C 1 541 ? 53.136 30.832 103.942 1.00 52.70 541 ASN C O 1
ATOM 14192 N N . GLU C 1 542 ? 52.739 32.799 102.927 1.00 40.34 542 GLU C N 1
ATOM 14193 C CA . GLU C 1 542 ? 51.352 32.460 102.630 1.00 50.40 542 GLU C CA 1
ATOM 14194 C C . GLU C 1 542 ? 51.250 31.363 101.568 1.00 52.73 542 GLU C C 1
ATOM 14195 O O . GLU C 1 542 ? 50.206 30.727 101.423 1.00 52.84 542 GLU C O 1
ATOM 14201 N N . PHE C 1 543 ? 52.336 31.137 100.834 1.00 52.97 543 PHE C N 1
ATOM 14202 C CA . PHE C 1 543 ? 52.370 30.055 99.855 1.00 59.27 543 PHE C CA 1
ATOM 14203 C C . PHE C 1 543 ? 53.561 29.119 100.071 1.00 58.04 543 PHE C C 1
ATOM 14204 O O . PHE C 1 543 ? 53.930 28.354 99.179 1.00 59.52 543 PHE C O 1
ATOM 14212 N N . GLY C 1 544 ? 54.153 29.177 101.258 1.00 53.82 544 GLY C N 1
ATOM 14213 C CA . GLY C 1 544 ? 55.264 28.305 101.594 1.00 53.79 544 GLY C CA 1
ATOM 14214 C C . GLY C 1 544 ? 56.503 28.603 100.773 1.00 55.48 544 GLY C C 1
ATOM 14215 O O . GLY C 1 544 ? 57.083 27.704 100.166 1.00 57.23 544 GLY C O 1
ATOM 14216 N N . HIS C 1 545 ? 56.893 29.875 100.748 1.00 55.72 545 HIS C N 1
ATOM 14217 C CA . HIS C 1 545 ? 58.067 30.325 100.004 1.00 55.32 545 HIS C CA 1
ATOM 14218 C C . HIS C 1 545 ? 59.312 29.506 100.346 1.00 57.08 545 HIS C C 1
ATOM 14219 O O . HIS C 1 545 ? 59.654 29.348 101.519 1.00 51.75 545 HIS C O 1
ATOM 14226 N N . PRO C 1 546 ? 59.996 28.991 99.313 1.00 61.47 546 PRO C N 1
ATOM 14227 C CA . PRO C 1 546 ? 61.169 28.126 99.479 1.00 59.29 546 PRO C CA 1
ATOM 14228 C C . PRO C 1 546 ? 62.438 28.882 99.849 1.00 55.41 546 PRO C C 1
ATOM 14229 O O . PRO C 1 546 ? 62.417 30.107 99.970 1.00 55.61 546 PRO C O 1
ATOM 14233 N N . GLU C 1 547 ? 63.527 28.136 100.014 1.00 56.53 547 GLU C N 1
ATOM 14234 C CA . GLU C 1 547 ? 64.838 28.706 100.316 1.00 59.56 547 GLU C CA 1
ATOM 14235 C C . GLU C 1 547 ? 64.768 29.553 101.583 1.00 55.66 547 GLU C C 1
ATOM 14236 O O . GLU C 1 547 ? 64.087 29.180 102.537 1.00 54.53 547 GLU C O 1
ATOM 14242 N N . TRP C 1 548 ? 65.465 30.683 101.609 1.00 56.30 548 TRP C N 1
ATOM 14243 C CA . TRP C 1 548 ? 65.459 31.508 102.813 1.00 54.82 548 TRP C CA 1
ATOM 14244 C C . TRP C 1 548 ? 65.710 32.979 102.506 1.00 57.67 548 TRP C C 1
ATOM 14245 O O . TRP C 1 548 ? 65.906 33.363 101.353 1.00 59.40 548 TRP C O 1
ATOM 14256 N N . LEU C 1 549 ? 65.702 33.797 103.553 1.00 55.02 549 LEU C N 1
ATOM 14257 C CA . LEU C 1 549 ? 65.917 35.229 103.418 1.00 50.54 549 LEU C CA 1
ATOM 14258 C C . LEU C 1 549 ? 67.262 35.614 104.015 1.00 55.43 549 LEU C C 1
ATOM 14259 O O . LEU C 1 549 ? 67.605 35.193 105.118 1.00 62.21 549 LEU C O 1
ATOM 14264 N N . ASP C 1 550 ? 68.024 36.413 103.278 1.00 57.31 550 ASP C N 1
ATOM 14265 C CA . ASP C 1 550 ? 69.335 36.849 103.737 1.00 55.65 550 ASP C CA 1
ATOM 14266 C C . ASP C 1 550 ? 69.668 38.215 103.154 1.00 59.61 550 ASP C C 1
ATOM 14267 O O . ASP C 1 550 ? 69.323 38.511 102.013 1.00 60.88 550 ASP C O 1
ATOM 14272 N N . PHE C 1 551 ? 70.338 39.046 103.944 1.00 56.39 551 PHE C N 1
ATOM 14273 C CA . PHE C 1 551 ? 70.722 40.381 103.500 1.00 55.15 551 PHE C CA 1
ATOM 14274 C C . PHE C 1 551 ? 72.205 40.461 103.166 1.00 54.34 551 PHE C C 1
ATOM 14275 O O . PHE C 1 551 ? 73.000 39.670 103.672 1.00 59.84 551 PHE C O 1
ATOM 14283 N N . PRO C 1 552 ? 72.578 41.415 102.298 1.00 56.16 552 PRO C N 1
ATOM 14284 C CA . PRO C 1 552 ? 73.985 41.642 101.960 1.00 53.60 552 PRO C CA 1
ATOM 14285 C C . PRO C 1 552 ? 74.851 41.905 103.186 1.00 59.93 552 PRO C C 1
ATOM 14286 O O . PRO C 1 552 ? 74.541 42.773 104.003 1.00 55.99 552 PRO C O 1
ATOM 14290 N N . ARG C 1 553 ? 75.936 41.146 103.294 1.00 70.69 553 ARG C N 1
ATOM 14291 C CA . ARG C 1 553 ? 76.860 41.238 104.416 1.00 69.05 553 ARG C CA 1
ATOM 14292 C C . ARG C 1 553 ? 78.174 40.563 104.031 1.00 70.22 553 ARG C C 1
ATOM 14293 O O . ARG C 1 553 ? 78.306 40.050 102.918 1.00 68.38 553 ARG C O 1
ATOM 14301 N N . LYS C 1 554 ? 79.135 40.550 104.950 1.00 71.61 554 LYS C N 1
ATOM 14302 C CA . LYS C 1 554 ? 80.441 39.949 104.685 1.00 66.68 554 LYS C CA 1
ATOM 14303 C C . LYS C 1 554 ? 80.352 38.454 104.381 1.00 66.03 554 LYS C C 1
ATOM 14304 O O . LYS C 1 554 ? 80.953 37.974 103.421 1.00 63.60 554 LYS C O 1
ATOM 14307 N N . GLY C 1 555 ? 79.590 37.730 105.196 1.00 67.13 555 GLY C N 1
ATOM 14308 C CA . GLY C 1 555 ? 79.505 36.282 105.098 1.00 61.82 555 GLY C CA 1
ATOM 14309 C C . GLY C 1 555 ? 78.904 35.723 103.818 1.00 66.78 555 GLY C C 1
ATOM 14310 O O . GLY C 1 555 ? 78.879 34.507 103.625 1.00 70.44 555 GLY C O 1
ATOM 14311 N N . ASN C 1 556 ? 78.413 36.598 102.947 1.00 65.26 556 ASN C N 1
ATOM 14312 C CA . ASN C 1 556 ? 77.915 36.173 101.641 1.00 63.19 556 ASN C CA 1
ATOM 14313 C C . ASN C 1 556 ? 78.325 37.119 100.509 1.00 62.21 556 ASN C C 1
ATOM 14314 O O . ASN C 1 556 ? 77.744 37.086 99.423 1.00 61.46 556 ASN C O 1
ATOM 14319 N N . ASN C 1 557 ? 79.325 37.956 100.781 1.00 58.70 557 ASN C N 1
ATOM 14320 C CA . ASN C 1 557 ? 79.893 38.881 99.794 1.00 67.37 557 ASN C CA 1
ATOM 14321 C C . ASN C 1 557 ? 78.875 39.873 99.233 1.00 68.65 557 ASN C C 1
ATOM 14322 O O . ASN C 1 557 ? 78.821 40.080 98.019 1.00 60.94 557 ASN C O 1
ATOM 14327 N N . GLU C 1 558 ? 78.086 40.489 100.115 1.00 66.79 558 GLU C N 1
ATOM 14328 C CA . GLU C 1 558 ? 77.078 41.474 99.703 1.00 62.44 558 GLU C CA 1
ATOM 14329 C C . GLU C 1 558 ? 76.125 40.935 98.644 1.00 60.73 558 GLU C C 1
ATOM 14330 O O . GLU C 1 558 ? 75.809 41.618 97.669 1.00 58.37 558 GLU C O 1
ATOM 14336 N N . SER C 1 559 ? 75.667 39.705 98.845 1.00 54.43 559 SER C N 1
ATOM 14337 C CA . SER C 1 559 ? 74.766 39.077 97.893 1.00 54.39 559 SER C CA 1
ATOM 14338 C C . SER C 1 559 ? 73.326 39.499 98.160 1.00 53.93 559 SER C C 1
ATOM 14339 O O . SER C 1 559 ? 72.886 39.576 99.308 1.00 53.36 559 SER C O 1
ATOM 14342 N N . TYR C 1 560 ? 72.607 39.796 97.087 1.00 51.45 560 TYR C N 1
ATOM 14343 C CA . TYR C 1 560 ? 71.193 40.114 97.176 1.00 47.05 560 TYR C CA 1
ATOM 14344 C C . TYR C 1 560 ? 70.371 38.926 96.683 1.00 53.83 560 TYR C C 1
ATOM 14345 O O . TYR C 1 560 ? 69.161 39.039 96.482 1.00 51.44 560 TYR C O 1
ATOM 14354 N N . HIS C 1 561 ? 71.041 37.794 96.477 1.00 51.66 561 HIS C N 1
ATOM 14355 C CA . HIS C 1 561 ? 70.415 36.634 95.847 1.00 49.28 561 HIS C CA 1
ATOM 14356 C C . HIS C 1 561 ? 69.279 36.065 96.689 1.00 55.34 561 HIS C C 1
ATOM 14357 O O . HIS C 1 561 ? 68.325 35.498 96.155 1.00 57.63 561 HIS C O 1
ATOM 14364 N N . TYR C 1 562 ? 69.388 36.202 98.006 1.00 57.83 562 TYR C N 1
ATOM 14365 C CA . TYR C 1 562 ? 68.337 35.720 98.891 1.00 61.68 562 TYR C CA 1
ATOM 14366 C C . TYR C 1 562 ? 67.602 36.883 99.558 1.00 58.19 562 TYR C C 1
ATOM 14367 O O . TYR C 1 562 ? 66.763 36.675 100.433 1.00 59.67 562 TYR C O 1
ATOM 14376 N N . ALA C 1 563 ? 67.918 38.104 99.131 1.00 53.01 563 ALA C N 1
ATOM 14377 C CA . ALA C 1 563 ? 67.251 39.300 99.639 1.00 50.34 563 ALA C CA 1
ATOM 14378 C C . ALA C 1 563 ? 66.121 39.699 98.703 1.00 49.30 563 ALA C C 1
ATOM 14379 O O . ALA C 1 563 ? 66.044 40.844 98.257 1.00 46.09 563 ALA C O 1
ATOM 14381 N N . ARG C 1 564 ? 65.243 38.747 98.412 1.00 43.78 564 ARG C N 1
ATOM 14382 C CA . ARG C 1 564 ? 64.208 38.947 97.411 1.00 46.44 564 ARG C CA 1
ATOM 14383 C C . ARG C 1 564 ? 63.017 38.043 97.686 1.00 46.66 564 ARG C C 1
ATOM 14384 O O . ARG C 1 564 ? 63.043 37.245 98.619 1.00 46.99 564 ARG C O 1
ATOM 14392 N N . ARG C 1 565 ? 61.976 38.172 96.870 1.00 47.25 565 ARG C N 1
ATOM 14393 C CA . ARG C 1 565 ? 60.805 37.312 96.981 1.00 51.53 565 ARG C CA 1
ATOM 14394 C C . ARG C 1 565 ? 60.337 36.810 95.618 1.00 54.48 565 ARG C C 1
ATOM 14395 O O . ARG C 1 565 ? 60.116 37.588 94.691 1.00 60.12 565 ARG C O 1
ATOM 14403 N N . GLN C 1 566 ? 60.193 35.495 95.515 1.00 52.80 566 GLN C N 1
ATOM 14404 C CA . GLN C 1 566 ? 59.799 34.843 94.276 1.00 51.90 566 GLN C CA 1
ATOM 14405 C C . GLN C 1 566 ? 58.284 34.726 94.164 1.00 52.49 566 GLN C C 1
ATOM 14406 O O . GLN C 1 566 ? 57.750 33.620 94.125 1.00 59.69 566 GLN C O 1
ATOM 14412 N N . PHE C 1 567 ? 57.595 35.862 94.105 1.00 55.14 567 PHE C N 1
ATOM 14413 C CA . PHE C 1 567 ? 56.133 35.873 94.051 1.00 56.75 567 PHE C CA 1
ATOM 14414 C C . PHE C 1 567 ? 55.557 35.147 92.836 1.00 57.17 567 PHE C C 1
ATOM 14415 O O . PHE C 1 567 ? 54.410 34.702 92.861 1.00 56.85 567 PHE C O 1
ATOM 14423 N N . HIS C 1 568 ? 56.361 35.014 91.786 1.00 63.91 568 HIS C N 1
ATOM 14424 C CA . HIS C 1 568 ? 55.906 34.417 90.532 1.00 65.63 568 HIS C CA 1
ATOM 14425 C C . HIS C 1 568 ? 55.621 32.924 90.660 1.00 62.02 568 HIS C C 1
ATOM 14426 O O . HIS C 1 568 ? 54.962 32.335 89.802 1.00 60.36 568 HIS C O 1
ATOM 14433 N N . LEU C 1 569 ? 56.120 32.321 91.735 1.00 60.25 569 LEU C N 1
ATOM 14434 C CA . LEU C 1 569 ? 55.925 30.899 91.995 1.00 56.45 569 LEU C CA 1
ATOM 14435 C C . LEU C 1 569 ? 54.445 30.527 92.069 1.00 58.64 569 LEU C C 1
ATOM 14436 O O . LEU C 1 569 ? 54.066 29.398 91.758 1.00 65.81 569 LEU C O 1
ATOM 14441 N N . THR C 1 570 ? 53.612 31.476 92.485 1.00 56.94 570 THR C N 1
ATOM 14442 C CA . THR C 1 570 ? 52.177 31.239 92.598 1.00 61.12 570 THR C CA 1
ATOM 14443 C C . THR C 1 570 ? 51.483 31.292 91.237 1.00 66.34 570 THR C C 1
ATOM 14444 O O . THR C 1 570 ? 50.379 30.771 91.072 1.00 63.64 570 THR C O 1
ATOM 14448 N N . ASP C 1 571 ? 52.132 31.929 90.268 1.00 72.04 571 ASP C N 1
ATOM 14449 C CA . ASP C 1 571 ? 51.567 32.073 88.929 1.00 76.46 571 ASP C CA 1
ATOM 14450 C C . ASP C 1 571 ? 51.889 30.862 88.054 1.00 76.18 571 ASP C C 1
ATOM 14451 O O . ASP C 1 571 ? 51.295 30.674 86.990 1.00 77.95 571 ASP C O 1
ATOM 14456 N N . ASP C 1 572 ? 52.833 30.047 88.515 1.00 65.44 572 ASP C N 1
ATOM 14457 C CA . ASP C 1 572 ? 53.274 28.859 87.791 1.00 69.87 572 ASP C CA 1
ATOM 14458 C C . ASP C 1 572 ? 52.312 27.683 87.974 1.00 70.50 572 ASP C C 1
ATOM 14459 O O . ASP C 1 572 ? 52.178 27.154 89.077 1.00 79.53 572 ASP C O 1
ATOM 14464 N N . ASP C 1 573 ? 51.647 27.273 86.896 1.00 72.03 573 ASP C N 1
ATOM 14465 C CA . ASP C 1 573 ? 50.693 26.166 86.967 1.00 72.76 573 ASP C CA 1
ATOM 14466 C C . ASP C 1 573 ? 51.370 24.807 87.140 1.00 73.61 573 ASP C C 1
ATOM 14467 O O . ASP C 1 573 ? 50.731 23.845 87.566 1.00 78.84 573 ASP C O 1
ATOM 14472 N N . LEU C 1 574 ? 52.658 24.725 86.817 1.00 72.31 574 LEU C N 1
ATOM 14473 C CA . LEU C 1 574 ? 53.372 23.454 86.909 1.00 73.04 574 LEU C CA 1
ATOM 14474 C C . LEU C 1 574 ? 53.969 23.249 88.295 1.00 75.84 574 LEU C C 1
ATOM 14475 O O . LEU C 1 574 ? 54.615 22.233 88.550 1.00 81.73 574 LEU C O 1
ATOM 14480 N N . LEU C 1 575 ? 53.759 24.214 89.185 1.00 73.34 575 LEU C N 1
ATOM 14481 C CA . LEU C 1 575 ? 54.239 24.094 90.557 1.00 70.71 575 LEU C CA 1
ATOM 14482 C C . LEU C 1 575 ? 53.067 24.000 91.531 1.00 70.29 575 LEU C C 1
ATOM 14483 O O . LEU C 1 575 ? 51.931 24.326 91.183 1.00 71.09 575 LEU C O 1
ATOM 14488 N N . ARG C 1 576 ? 53.355 23.559 92.753 1.00 70.51 576 ARG C N 1
ATOM 14489 C CA . ARG C 1 576 ? 52.315 23.271 93.739 1.00 69.31 576 ARG C CA 1
ATOM 14490 C C . ARG C 1 576 ? 52.117 24.382 94.772 1.00 67.03 576 ARG C C 1
ATOM 14491 O O . ARG C 1 576 ? 51.271 24.264 95.659 1.00 63.55 576 ARG C O 1
ATOM 14499 N N . TYR C 1 577 ? 52.891 25.458 94.652 1.00 68.09 577 TYR C N 1
ATOM 14500 C CA . TYR C 1 577 ? 52.737 26.621 95.523 1.00 58.41 577 TYR C CA 1
ATOM 14501 C C . TYR C 1 577 ? 51.356 27.255 95.358 1.00 61.97 577 TYR C C 1
ATOM 14502 O O . TYR C 1 577 ? 50.860 27.926 96.263 1.00 61.26 577 TYR C O 1
ATOM 14511 N N . LYS C 1 578 ? 50.744 27.038 94.197 1.00 63.87 578 LYS C N 1
ATOM 14512 C CA . LYS C 1 578 ? 49.406 27.546 93.917 1.00 64.38 578 LYS C CA 1
ATOM 14513 C C . LYS C 1 578 ? 48.368 26.988 94.896 1.00 63.66 578 LYS C C 1
ATOM 14514 O O . LYS C 1 578 ? 47.335 27.613 95.143 1.00 56.86 578 LYS C O 1
ATOM 14516 N N . PHE C 1 579 ? 48.648 25.808 95.444 1.00 66.30 579 PHE C N 1
ATOM 14517 C CA . PHE C 1 579 ? 47.742 25.154 96.385 1.00 67.53 579 PHE C CA 1
ATOM 14518 C C . PHE C 1 579 ? 47.684 25.895 97.717 1.00 63.18 579 PHE C C 1
ATOM 14519 O O . PHE C 1 579 ? 46.605 26.134 98.265 1.00 61.63 579 PHE C O 1
ATOM 14527 N N . LEU C 1 580 ? 48.856 26.255 98.230 1.00 54.86 580 LEU C N 1
ATOM 14528 C CA . LEU C 1 580 ? 48.959 26.960 99.501 1.00 57.70 580 LEU C CA 1
ATOM 14529 C C . LEU C 1 580 ? 48.440 28.389 99.377 1.00 58.87 580 LEU C C 1
ATOM 14530 O O . LEU C 1 580 ? 47.815 28.918 100.298 1.00 49.91 580 LEU C O 1
ATOM 14535 N N . ASN C 1 581 ? 48.703 29.004 98.227 1.00 58.72 581 ASN C N 1
ATOM 14536 C CA . ASN C 1 581 ? 48.266 30.367 97.967 1.00 50.22 581 ASN C CA 1
ATOM 14537 C C . ASN C 1 581 ? 46.748 30.464 97.870 1.00 55.68 581 ASN C C 1
ATOM 14538 O O . ASN C 1 581 ? 46.146 31.405 98.389 1.00 57.17 581 ASN C O 1
ATOM 14543 N N . ASN C 1 582 ? 46.135 29.494 97.195 1.00 60.11 582 ASN C N 1
ATOM 14544 C CA . ASN C 1 582 ? 44.681 29.449 97.067 1.00 55.62 582 ASN C CA 1
ATOM 14545 C C . ASN C 1 582 ? 43.998 29.317 98.422 1.00 57.38 582 ASN C C 1
ATOM 14546 O O . ASN C 1 582 ? 42.952 29.922 98.664 1.00 56.46 582 ASN C O 1
ATOM 14551 N N . PHE C 1 583 ? 44.602 28.522 99.301 1.00 61.38 583 PHE C N 1
ATOM 14552 C CA . PHE C 1 583 ? 44.057 28.285 100.631 1.00 56.13 583 PHE C CA 1
ATOM 14553 C C . PHE C 1 583 ? 44.122 29.547 101.482 1.00 56.92 583 PHE C C 1
ATOM 14554 O O . PHE C 1 583 ? 43.189 29.858 102.222 1.00 58.69 583 PHE C O 1
ATOM 14562 N N . ASP C 1 584 ? 45.228 30.274 101.365 1.00 53.97 584 ASP C N 1
ATOM 14563 C CA . ASP C 1 584 ? 45.417 31.495 102.134 1.00 53.75 584 ASP C CA 1
ATOM 14564 C C . ASP C 1 584 ? 44.385 32.548 101.745 1.00 54.78 584 ASP C C 1
ATOM 14565 O O . ASP C 1 584 ? 43.843 33.242 102.606 1.00 57.58 584 ASP C O 1
ATOM 14570 N N . ARG C 1 585 ? 44.119 32.666 100.446 1.00 54.12 585 ARG C N 1
ATOM 14571 C CA . ARG C 1 585 ? 43.166 33.653 99.949 1.00 55.60 585 ARG C CA 1
ATOM 14572 C C . ARG C 1 585 ? 41.761 33.393 100.476 1.00 56.84 585 ARG C C 1
ATOM 14573 O O . ARG C 1 585 ? 41.078 34.305 100.942 1.00 57.98 585 ARG C O 1
ATOM 14581 N N . ASP C 1 586 ? 41.340 32.135 100.407 1.00 57.20 586 ASP C N 1
ATOM 14582 C CA . ASP C 1 586 ? 39.988 31.757 100.800 1.00 59.69 586 ASP C CA 1
ATOM 14583 C C . ASP C 1 586 ? 39.844 31.701 102.311 1.00 59.83 586 ASP C C 1
ATOM 14584 O O . ASP C 1 586 ? 38.741 31.845 102.842 1.00 57.13 586 ASP C O 1
ATOM 14589 N N . MET C 1 587 ? 40.958 31.483 103.000 1.00 56.86 587 MET C N 1
ATOM 14590 C CA . MET C 1 587 ? 40.951 31.501 104.452 1.00 51.75 587 MET C CA 1
ATOM 14591 C C . MET C 1 587 ? 40.600 32.914 104.907 1.00 54.55 587 MET C C 1
ATOM 14592 O O . MET C 1 587 ? 39.742 33.107 105.769 1.00 57.06 587 MET C O 1
ATOM 14597 N N . ASN C 1 588 ? 41.252 33.899 104.298 1.00 50.42 588 ASN C N 1
ATOM 14598 C CA . ASN C 1 588 ? 41.029 35.299 104.640 1.00 49.76 588 ASN C CA 1
ATOM 14599 C C . ASN C 1 588 ? 39.690 35.840 104.149 1.00 49.10 588 ASN C C 1
ATOM 14600 O O . ASN C 1 588 ? 39.073 36.672 104.815 1.00 52.64 588 ASN C O 1
ATOM 14605 N N . ARG C 1 589 ? 39.234 35.359 102.997 1.00 49.54 589 ARG C N 1
ATOM 14606 C CA . ARG C 1 589 ? 37.958 35.802 102.444 1.00 52.07 589 ARG C CA 1
ATOM 14607 C C . ARG C 1 589 ? 36.799 35.233 103.249 1.00 53.16 589 ARG C C 1
ATOM 14608 O O . ARG C 1 589 ? 35.740 35.853 103.359 1.00 47.08 589 ARG C O 1
ATOM 14610 N N . LEU C 1 590 ? 37.015 34.052 103.820 1.00 56.10 590 LEU C N 1
ATOM 14611 C CA . LEU C 1 590 ? 36.014 33.416 104.665 1.00 51.37 590 LEU C CA 1
ATOM 14612 C C . LEU C 1 590 ? 35.882 34.166 105.981 1.00 50.78 590 LEU C C 1
ATOM 14613 O O . LEU C 1 590 ? 34.779 34.334 106.506 1.00 48.25 590 LEU C O 1
ATOM 14618 N N . GLU C 1 591 ? 37.017 34.617 106.506 1.00 47.44 591 GLU C N 1
ATOM 14619 C CA . GLU C 1 591 ? 37.039 35.386 107.742 1.00 44.27 591 GLU C CA 1
ATOM 14620 C C . GLU C 1 591 ? 36.324 36.717 107.538 1.00 48.39 591 GLU C C 1
ATOM 14621 O O . GLU C 1 591 ? 35.596 37.182 108.416 1.00 42.15 591 GLU C O 1
ATOM 14627 N N . GLU C 1 592 ? 36.525 37.315 106.367 1.00 47.96 592 GLU C N 1
ATOM 14628 C CA . GLU C 1 592 ? 35.884 38.581 106.025 1.00 49.47 592 GLU C CA 1
ATOM 14629 C C . GLU C 1 592 ? 34.355 38.538 106.110 1.00 53.78 592 GLU C C 1
ATOM 14630 O O . GLU C 1 592 ? 33.727 39.519 106.512 1.00 57.47 592 GLU C O 1
ATOM 14636 N N . ARG C 1 593 ? 33.754 37.407 105.754 1.00 46.10 593 ARG C N 1
ATOM 14637 C CA . ARG C 1 593 ? 32.300 37.298 105.806 1.00 47.03 593 ARG C CA 1
ATOM 14638 C C . ARG C 1 593 ? 31.785 36.961 107.202 1.00 56.92 593 ARG C C 1
ATOM 14639 O O . ARG C 1 593 ? 30.752 37.481 107.635 1.00 62.14 593 ARG C O 1
ATOM 14647 N N . TYR C 1 594 ? 32.527 36.128 107.927 1.00 53.83 594 TYR C N 1
ATOM 14648 C CA . TYR C 1 594 ? 32.020 35.592 109.186 1.00 50.82 594 TYR C CA 1
ATOM 14649 C C . TYR C 1 594 ? 32.657 36.230 110.415 1.00 43.76 594 TYR C C 1
ATOM 14650 O O . TYR C 1 594 ? 32.065 36.223 111.492 1.00 44.09 594 TYR C O 1
ATOM 14659 N N . GLY C 1 595 ? 33.860 36.771 110.258 1.00 43.30 595 GLY C N 1
ATOM 14660 C CA . GLY C 1 595 ? 34.469 37.567 111.308 1.00 43.93 595 GLY C CA 1
ATOM 14661 C C . GLY C 1 595 ? 34.790 36.848 112.604 1.00 44.27 595 GLY C C 1
ATOM 14662 O O . GLY C 1 595 ? 34.414 37.319 113.679 1.00 41.38 595 GLY C O 1
ATOM 14663 N N . TRP C 1 596 ? 35.487 35.718 112.523 1.00 38.92 596 TRP C N 1
ATOM 14664 C CA . TRP C 1 596 ? 35.771 34.943 113.727 1.00 41.97 596 TRP C CA 1
ATOM 14665 C C . TRP C 1 596 ? 36.887 35.574 114.562 1.00 42.58 596 TRP C C 1
ATOM 14666 O O . TRP C 1 596 ? 37.002 35.299 115.755 1.00 40.21 596 TRP C O 1
ATOM 14677 N N . LEU C 1 597 ? 37.699 36.426 113.944 1.00 46.19 597 LEU C N 1
ATOM 14678 C CA . LEU C 1 597 ? 38.757 37.121 114.672 1.00 40.08 597 LEU C CA 1
ATOM 14679 C C . LEU C 1 597 ? 38.204 38.149 115.665 1.00 43.26 597 LEU C C 1
ATOM 14680 O O . LEU C 1 597 ? 38.825 38.421 116.691 1.00 41.26 597 LEU C O 1
ATOM 14685 N N . ALA C 1 598 ? 37.039 38.716 115.366 1.00 45.30 598 ALA C N 1
ATOM 14686 C CA . ALA C 1 598 ? 36.436 39.710 116.254 1.00 44.27 598 ALA C CA 1
ATOM 14687 C C . ALA C 1 598 ? 35.398 39.064 117.163 1.00 42.06 598 ALA C C 1
ATOM 14688 O O . ALA C 1 598 ? 34.818 39.717 118.033 1.00 32.74 598 ALA C O 1
ATOM 14690 N N . ALA C 1 599 ? 35.169 37.774 116.947 1.00 45.96 599 ALA C N 1
ATOM 14691 C CA . ALA C 1 599 ? 34.217 37.010 117.738 1.00 37.07 599 ALA C CA 1
ATOM 14692 C C . ALA C 1 599 ? 34.815 36.675 119.103 1.00 38.79 599 ALA C C 1
ATOM 14693 O O . ALA C 1 599 ? 36.035 36.735 119.276 1.00 37.61 599 ALA C O 1
ATOM 14695 N N . PRO C 1 600 ? 33.958 36.337 120.083 1.00 33.00 600 PRO C N 1
ATOM 14696 C CA . PRO C 1 600 ? 34.456 35.852 121.373 1.00 34.54 600 PRO C CA 1
ATOM 14697 C C . PRO C 1 600 ? 35.302 34.594 121.207 1.00 39.95 600 PRO C C 1
ATOM 14698 O O . PRO C 1 600 ? 35.299 33.974 120.140 1.00 40.52 600 PRO C O 1
ATOM 14702 N N . GLN C 1 601 ? 36.029 34.225 122.252 1.00 39.76 601 GLN C N 1
ATOM 14703 C CA . GLN C 1 601 ? 36.891 33.057 122.182 1.00 37.52 601 GLN C CA 1
ATOM 14704 C C . GLN C 1 601 ? 36.080 31.791 121.926 1.00 35.63 601 GLN C C 1
ATOM 14705 O O . GLN C 1 601 ? 34.971 31.637 122.436 1.00 43.41 601 GLN C O 1
ATOM 14711 N N . ALA C 1 602 ? 36.644 30.897 121.121 1.00 34.03 602 ALA C N 1
ATOM 14712 C CA . ALA C 1 602 ? 35.943 29.701 120.666 1.00 44.76 602 ALA C CA 1
ATOM 14713 C C . ALA C 1 602 ? 35.499 28.780 121.802 1.00 50.92 602 ALA C C 1
ATOM 14714 O O . ALA C 1 602 ? 36.098 28.758 122.877 1.00 53.12 602 ALA C O 1
ATOM 14716 N N . TYR C 1 603 ? 34.441 28.019 121.544 1.00 49.03 603 TYR C N 1
ATOM 14717 C CA . TYR C 1 603 ? 33.999 26.981 122.461 1.00 53.07 603 TYR C CA 1
ATOM 14718 C C . TYR C 1 603 ? 34.559 25.646 121.990 1.00 53.92 603 TYR C C 1
ATOM 14719 O O . TYR C 1 603 ? 34.075 25.076 121.013 1.00 53.48 603 TYR C O 1
ATOM 14728 N N . VAL C 1 604 ? 35.573 25.145 122.688 1.00 57.27 604 VAL C N 1
ATOM 14729 C CA . VAL C 1 604 ? 36.197 23.884 122.304 1.00 54.07 604 VAL C CA 1
ATOM 14730 C C . VAL C 1 604 ? 35.421 22.699 122.864 1.00 54.95 604 VAL C C 1
ATOM 14731 O O . VAL C 1 604 ? 35.333 22.521 124.079 1.00 58.55 604 VAL C O 1
ATOM 14735 N N . SER C 1 605 ? 34.859 21.890 121.972 1.00 53.49 605 SER C N 1
ATOM 14736 C CA . SER C 1 605 ? 34.052 20.751 122.389 1.00 57.44 605 SER C CA 1
ATOM 14737 C C . SER C 1 605 ? 34.873 19.469 122.405 1.00 52.55 605 SER C C 1
ATOM 14738 O O . SER C 1 605 ? 34.490 18.490 123.044 1.00 56.36 605 SER C O 1
ATOM 14741 N N . GLU C 1 606 ? 36.003 19.471 121.707 1.00 48.87 606 GLU C N 1
ATOM 14742 C CA . GLU C 1 606 ? 36.815 18.266 121.635 1.00 54.46 606 GLU C CA 1
ATOM 14743 C C . GLU C 1 606 ? 38.297 18.505 121.371 1.00 56.10 606 GLU C C 1
ATOM 14744 O O . GLU C 1 606 ? 38.680 19.178 120.413 1.00 53.31 606 GLU C O 1
ATOM 14750 N N . LYS C 1 607 ? 39.118 17.941 122.250 1.00 54.55 607 LYS C N 1
ATOM 14751 C CA . LYS C 1 607 ? 40.554 17.838 122.041 1.00 53.72 607 LYS C CA 1
ATOM 14752 C C . LYS C 1 607 ? 40.993 16.406 122.355 1.00 57.93 607 LYS C C 1
ATOM 14753 O O . LYS C 1 607 ? 41.648 16.147 123.365 1.00 55.64 607 LYS C O 1
ATOM 14759 N N . HIS C 1 608 ? 40.620 15.482 121.472 1.00 58.17 608 HIS C N 1
ATOM 14760 C CA . HIS C 1 608 ? 40.814 14.050 121.688 1.00 51.65 608 HIS C CA 1
ATOM 14761 C C . HIS C 1 608 ? 42.242 13.609 121.393 1.00 50.30 608 HIS C C 1
ATOM 14762 O O . HIS C 1 608 ? 42.726 13.762 120.274 1.00 50.08 608 HIS C O 1
ATOM 14769 N N . GLU C 1 609 ? 42.910 13.057 122.403 1.00 55.02 609 GLU C N 1
ATOM 14770 C CA . GLU C 1 609 ? 44.305 12.643 122.270 1.00 58.51 609 GLU C CA 1
ATOM 14771 C C . GLU C 1 609 ? 44.460 11.376 121.434 1.00 59.49 609 GLU C C 1
ATOM 14772 O O . GLU C 1 609 ? 45.417 11.240 120.670 1.00 54.75 609 GLU C O 1
ATOM 14778 N N . GLY C 1 610 ? 43.515 10.453 121.580 1.00 59.66 610 GLY C N 1
ATOM 14779 C CA . GLY C 1 610 ? 43.560 9.197 120.855 1.00 56.56 610 GLY C CA 1
ATOM 14780 C C . GLY C 1 610 ? 43.301 9.362 119.371 1.00 59.12 610 GLY C C 1
ATOM 14781 O O . GLY C 1 610 ? 44.059 8.863 118.540 1.00 64.49 610 GLY C O 1
ATOM 14782 N N . ASN C 1 611 ? 42.227 10.071 119.042 1.00 60.86 611 ASN C N 1
ATOM 14783 C CA . ASN C 1 611 ? 41.818 10.264 117.656 1.00 58.94 611 ASN C CA 1
ATOM 14784 C C . ASN C 1 611 ? 42.549 11.407 116.954 1.00 56.09 611 ASN C C 1
ATOM 14785 O O . ASN C 1 611 ? 42.499 11.510 115.727 1.00 52.66 611 ASN C O 1
ATOM 14790 N N . LYS C 1 612 ? 43.224 12.251 117.736 1.00 54.70 612 LYS C N 1
ATOM 14791 C CA . LYS C 1 612 ? 43.882 13.457 117.224 1.00 54.53 612 LYS C CA 1
ATOM 14792 C C . LYS C 1 612 ? 42.889 14.405 116.552 1.00 53.18 612 LYS C C 1
ATOM 14793 O O . LYS C 1 612 ? 43.135 14.901 115.453 1.00 53.53 612 LYS C O 1
ATOM 14799 N N . ILE C 1 613 ? 41.765 14.645 117.220 1.00 45.88 613 ILE C N 1
ATOM 14800 C CA . ILE C 1 613 ? 40.734 15.534 116.700 1.00 47.41 613 ILE C CA 1
ATOM 14801 C C . ILE C 1 613 ? 40.572 16.783 117.564 1.00 54.93 613 ILE C C 1
ATOM 14802 O O . ILE C 1 613 ? 40.452 16.693 118.786 1.00 55.33 613 ILE C O 1
ATOM 14807 N N . ILE C 1 614 ? 40.572 17.947 116.922 1.00 51.24 614 ILE C N 1
ATOM 14808 C CA . ILE C 1 614 ? 40.225 19.188 117.599 1.00 46.27 614 ILE C CA 1
ATOM 14809 C C . ILE C 1 614 ? 38.976 19.784 116.964 1.00 47.91 614 ILE C C 1
ATOM 14810 O O . ILE C 1 614 ? 38.933 20.011 115.754 1.00 49.64 614 ILE C O 1
ATOM 14815 N N . ALA C 1 615 ? 37.960 20.031 117.782 1.00 44.18 615 ALA C N 1
ATOM 14816 C CA . ALA C 1 615 ? 36.709 20.588 117.289 1.00 49.37 615 ALA C CA 1
ATOM 14817 C C . ALA C 1 615 ? 36.267 21.769 118.144 1.00 53.66 615 ALA C C 1
ATOM 14818 O O . ALA C 1 615 ? 36.244 21.682 119.372 1.00 55.53 615 ALA C O 1
ATOM 14820 N N . PHE C 1 616 ? 35.919 22.875 117.494 1.00 48.23 616 PHE C N 1
ATOM 14821 C CA . PHE C 1 616 ? 35.449 24.050 118.215 1.00 50.45 616 PHE C CA 1
ATOM 14822 C C . PHE C 1 616 ? 34.530 24.929 117.374 1.00 52.59 616 PHE C C 1
ATOM 14823 O O . PHE C 1 616 ? 34.471 24.803 116.151 1.00 51.96 616 PHE C O 1
ATOM 14831 N N . GLU C 1 617 ? 33.817 25.823 118.052 1.00 51.72 617 GLU C N 1
ATOM 14832 C CA . GLU C 1 617 ? 32.914 26.757 117.397 1.00 50.35 617 GLU C CA 1
ATOM 14833 C C . GLU C 1 617 ? 33.359 28.192 117.631 1.00 54.64 617 GLU C C 1
ATOM 14834 O O . GLU C 1 617 ? 33.688 28.566 118.752 1.00 57.13 617 GLU C O 1
ATOM 14840 N N . ARG C 1 618 ? 33.358 28.999 116.577 1.00 54.45 618 ARG C N 1
ATOM 14841 C CA . ARG C 1 618 ? 33.624 30.425 116.726 1.00 51.13 618 ARG C CA 1
ATOM 14842 C C . ARG C 1 618 ? 32.855 31.216 115.676 1.00 50.41 618 ARG C C 1
ATOM 14843 O O . ARG C 1 618 ? 32.859 30.864 114.495 1.00 46.81 618 ARG C O 1
ATOM 14851 N N . ALA C 1 619 ? 32.195 32.282 116.126 1.00 50.28 619 ALA C N 1
ATOM 14852 C CA . ALA C 1 619 ? 31.344 33.111 115.273 1.00 52.66 619 ALA C CA 1
ATOM 14853 C C . ALA C 1 619 ? 30.262 32.277 114.588 1.00 57.66 619 ALA C C 1
ATOM 14854 O O . ALA C 1 619 ? 29.880 32.553 113.451 1.00 61.40 619 ALA C O 1
ATOM 14856 N N . GLY C 1 620 ? 29.777 31.256 115.290 1.00 58.09 620 GLY C N 1
ATOM 14857 C CA . GLY C 1 620 ? 28.717 30.400 114.785 1.00 55.83 620 GLY C CA 1
ATOM 14858 C C . GLY C 1 620 ? 29.179 29.259 113.894 1.00 53.21 620 GLY C C 1
ATOM 14859 O O . GLY C 1 620 ? 28.435 28.304 113.670 1.00 57.53 620 GLY C O 1
ATOM 14860 N N . LEU C 1 621 ? 30.403 29.356 113.384 1.00 46.08 621 LEU C N 1
ATOM 14861 C CA . LEU C 1 621 ? 30.957 28.323 112.514 1.00 49.78 621 LEU C CA 1
ATOM 14862 C C . LEU C 1 621 ? 31.487 27.133 113.311 1.00 55.25 621 LEU C C 1
ATOM 14863 O O . LEU C 1 621 ? 31.839 27.267 114.481 1.00 54.67 621 LEU C O 1
ATOM 14868 N N . LEU C 1 622 ? 31.533 25.968 112.671 1.00 53.99 622 LEU C N 1
ATOM 14869 C CA . LEU C 1 622 ? 32.067 24.765 113.302 1.00 49.66 622 LEU C CA 1
ATOM 14870 C C . LEU C 1 622 ? 33.397 24.344 112.678 1.00 47.63 622 LEU C C 1
ATOM 14871 O O . LEU C 1 622 ? 33.459 24.009 111.498 1.00 52.74 622 LEU C O 1
ATOM 14876 N N . PHE C 1 623 ? 34.456 24.355 113.482 1.00 47.25 623 PHE C N 1
ATOM 14877 C CA . PHE C 1 623 ? 35.792 23.987 113.015 1.00 49.86 623 PHE C CA 1
ATOM 14878 C C . PHE C 1 623 ? 36.137 22.554 113.408 1.00 50.16 623 PHE C C 1
ATOM 14879 O O . PHE C 1 623 ? 36.010 22.180 114.571 1.00 53.01 623 PHE C O 1
ATOM 14887 N N . ILE C 1 624 ? 36.566 21.751 112.439 1.00 48.24 624 ILE C N 1
ATOM 14888 C CA . ILE C 1 624 ? 36.991 20.383 112.724 1.00 48.21 624 ILE C CA 1
ATOM 14889 C C . ILE C 1 624 ? 38.375 20.093 112.144 1.00 52.60 624 ILE C C 1
ATOM 14890 O O . ILE C 1 624 ? 38.592 20.215 110.939 1.00 52.82 624 ILE C O 1
ATOM 14895 N N . PHE C 1 625 ? 39.302 19.697 113.011 1.00 49.42 625 PHE C N 1
ATOM 14896 C CA . PHE C 1 625 ? 40.658 19.354 112.596 1.00 48.87 625 PHE C CA 1
ATOM 14897 C C . PHE C 1 625 ? 40.968 17.886 112.848 1.00 55.68 625 PHE C C 1
ATOM 14898 O O . PHE C 1 625 ? 40.752 17.373 113.944 1.00 56.87 625 PHE C O 1
ATOM 14906 N N . ASN C 1 626 ? 41.470 17.215 111.819 1.00 58.48 626 ASN C N 1
ATOM 14907 C CA . ASN C 1 626 ? 41.935 15.845 111.959 1.00 59.34 626 ASN C CA 1
ATOM 14908 C C . ASN C 1 626 ? 43.453 15.795 111.813 1.00 54.95 626 ASN C C 1
ATOM 14909 O O . ASN C 1 626 ? 43.977 15.756 110.704 1.00 47.66 626 ASN C O 1
ATOM 14914 N N . PHE C 1 627 ? 44.153 15.806 112.942 1.00 51.16 627 PHE C N 1
ATOM 14915 C CA . PHE C 1 627 ? 45.611 15.803 112.940 1.00 50.94 627 PHE C CA 1
ATOM 14916 C C . PHE C 1 627 ? 46.196 14.397 112.993 1.00 54.34 627 PHE C C 1
ATOM 14917 O O . PHE C 1 627 ? 47.409 14.233 113.140 1.00 53.81 627 PHE C O 1
ATOM 14925 N N . HIS C 1 628 ? 45.338 13.387 112.878 1.00 57.26 628 HIS C N 1
ATOM 14926 C CA . HIS C 1 628 ? 45.793 12.001 112.922 1.00 59.03 628 HIS C CA 1
ATOM 14927 C C . HIS C 1 628 ? 46.611 11.660 111.681 1.00 65.40 628 HIS C C 1
ATOM 14928 O O . HIS C 1 628 ? 46.192 11.948 110.560 1.00 65.87 628 HIS C O 1
ATOM 14935 N N . PRO C 1 629 ? 47.786 11.046 111.881 1.00 64.15 629 PRO C N 1
ATOM 14936 C CA . PRO C 1 629 ? 48.716 10.761 110.782 1.00 58.50 629 PRO C CA 1
ATOM 14937 C C . PRO C 1 629 ? 48.308 9.607 109.864 1.00 62.22 629 PRO C C 1
ATOM 14938 O O . PRO C 1 629 ? 48.979 9.409 108.851 1.00 66.40 629 PRO C O 1
ATOM 14942 N N . SER C 1 630 ? 47.254 8.859 110.190 1.00 66.76 630 SER C N 1
ATOM 14943 C CA . SER C 1 630 ? 46.855 7.751 109.321 1.00 64.47 630 SER C CA 1
ATOM 14944 C C . SER C 1 630 ? 45.355 7.454 109.283 1.00 59.19 630 SER C C 1
ATOM 14945 O O . SER C 1 630 ? 44.829 7.055 108.247 1.00 62.44 630 SER C O 1
ATOM 14948 N N . LYS C 1 631 ? 44.666 7.644 110.401 1.00 60.19 631 LYS C N 1
ATOM 14949 C CA . LYS C 1 631 ? 43.268 7.224 110.495 1.00 66.98 631 LYS C CA 1
ATOM 14950 C C . LYS C 1 631 ? 42.283 8.263 109.964 1.00 67.74 631 LYS C C 1
ATOM 14951 O O . LYS C 1 631 ? 42.448 9.462 110.181 1.00 73.27 631 LYS C O 1
ATOM 14953 N N . SER C 1 632 ? 41.252 7.786 109.274 1.00 66.03 632 SER C N 1
ATOM 14954 C CA . SER C 1 632 ? 40.150 8.637 108.841 1.00 65.55 632 SER C CA 1
ATOM 14955 C C . SER C 1 632 ? 38.861 8.152 109.493 1.00 71.80 632 SER C C 1
ATOM 14956 O O . SER C 1 632 ? 38.713 6.963 109.772 1.00 77.36 632 SER C O 1
ATOM 14959 N N . TYR C 1 633 ? 37.931 9.069 109.736 1.00 68.41 633 TYR C N 1
ATOM 14960 C CA . TYR C 1 633 ? 36.720 8.746 110.484 1.00 74.28 633 TYR C CA 1
ATOM 14961 C C . TYR C 1 633 ? 35.473 8.984 109.635 1.00 79.08 633 TYR C C 1
ATOM 14962 O O . TYR C 1 633 ? 35.332 10.025 108.992 1.00 81.27 633 TYR C O 1
ATOM 14971 N N . THR C 1 634 ? 34.569 8.009 109.643 1.00 78.41 634 THR C N 1
ATOM 14972 C CA . THR C 1 634 ? 33.457 7.990 108.702 1.00 74.82 634 THR C CA 1
ATOM 14973 C C . THR C 1 634 ? 32.122 8.389 109.331 1.00 77.53 634 THR C C 1
ATOM 14974 O O . THR C 1 634 ? 31.302 9.048 108.690 1.00 86.07 634 THR C O 1
ATOM 14978 N N . ASP C 1 635 ? 31.903 8.002 110.583 1.00 72.51 635 ASP C N 1
ATOM 14979 C CA . ASP C 1 635 ? 30.678 8.382 111.279 1.00 80.28 635 ASP C CA 1
ATOM 14980 C C . ASP C 1 635 ? 30.993 9.068 112.602 1.00 86.39 635 ASP C C 1
ATOM 14981 O O . ASP C 1 635 ? 30.522 8.647 113.659 1.00 95.41 635 ASP C O 1
ATOM 14983 N N . TYR C 1 636 ? 31.784 10.134 112.529 1.00 85.53 636 TYR C N 1
ATOM 14984 C CA . TYR C 1 636 ? 32.284 10.815 113.718 1.00 74.49 636 TYR C CA 1
ATOM 14985 C C . TYR C 1 636 ? 31.296 11.841 114.253 1.00 72.30 636 TYR C C 1
ATOM 14986 O O . TYR C 1 636 ? 30.778 12.669 113.503 1.00 73.14 636 TYR C O 1
ATOM 14995 N N . ARG C 1 637 ? 31.021 11.775 115.550 1.00 73.84 637 ARG C N 1
ATOM 14996 C CA . ARG C 1 637 ? 30.034 12.667 116.134 1.00 75.42 637 ARG C CA 1
ATOM 14997 C C . ARG C 1 637 ? 30.666 13.945 116.696 1.00 76.73 637 ARG C C 1
ATOM 14998 O O . ARG C 1 637 ? 31.659 13.894 117.423 1.00 72.92 637 ARG C O 1
ATOM 15006 N N . VAL C 1 638 ? 30.084 15.090 116.339 1.00 75.00 638 VAL C N 1
ATOM 15007 C CA . VAL C 1 638 ? 30.605 16.400 116.732 1.00 64.37 638 VAL C CA 1
ATOM 15008 C C . VAL C 1 638 ? 29.523 17.287 117.348 1.00 63.91 638 VAL C C 1
ATOM 15009 O O . VAL C 1 638 ? 28.433 17.423 116.794 1.00 74.71 638 VAL C O 1
ATOM 15013 N N . GLY C 1 639 ? 29.825 17.881 118.498 1.00 61.81 639 GLY C N 1
ATOM 15014 C CA . GLY C 1 639 ? 28.880 18.741 119.191 1.00 66.20 639 GLY C CA 1
ATOM 15015 C C . GLY C 1 639 ? 28.705 20.125 118.587 1.00 72.46 639 GLY C C 1
ATOM 15016 O O . GLY C 1 639 ? 29.650 20.709 118.056 1.00 71.05 639 GLY C O 1
ATOM 15017 N N . THR C 1 640 ? 27.482 20.647 118.675 1.00 74.07 640 THR C N 1
ATOM 15018 C CA . THR C 1 640 ? 27.157 22.000 118.221 1.00 74.82 640 THR C CA 1
ATOM 15019 C C . THR C 1 640 ? 26.308 22.707 119.276 1.00 76.00 640 THR C C 1
ATOM 15020 O O . THR C 1 640 ? 25.819 22.070 120.209 1.00 77.32 640 THR C O 1
ATOM 15024 N N . ALA C 1 641 ? 26.128 24.018 119.133 1.00 71.56 641 ALA C N 1
ATOM 15025 C CA . ALA C 1 641 ? 25.387 24.783 120.134 1.00 71.45 641 ALA C CA 1
ATOM 15026 C C . ALA C 1 641 ? 23.903 24.873 119.804 1.00 76.52 641 ALA C C 1
ATOM 15027 O O . ALA C 1 641 ? 23.063 24.972 120.698 1.00 78.88 641 ALA C O 1
ATOM 15029 N N . LEU C 1 642 ? 23.591 24.846 118.514 1.00 79.70 642 LEU C N 1
ATOM 15030 C CA . LEU C 1 642 ? 22.219 24.978 118.036 1.00 75.87 642 LEU C CA 1
ATOM 15031 C C . LEU C 1 642 ? 21.881 23.839 117.076 1.00 78.74 642 LEU C C 1
ATOM 15032 O O . LEU C 1 642 ? 22.774 23.274 116.442 1.00 71.83 642 LEU C O 1
ATOM 15037 N N . PRO C 1 643 ? 20.589 23.495 116.963 1.00 82.32 643 PRO C N 1
ATOM 15038 C CA . PRO C 1 643 ? 20.201 22.433 116.033 1.00 81.83 643 PRO C CA 1
ATOM 15039 C C . PRO C 1 643 ? 19.948 22.962 114.628 1.00 80.06 643 PRO C C 1
ATOM 15040 O O . PRO C 1 643 ? 19.792 24.168 114.438 1.00 78.45 643 PRO C O 1
ATOM 15044 N N . GLY C 1 644 ? 19.910 22.058 113.656 1.00 78.45 644 GLY C N 1
ATOM 15045 C CA . GLY C 1 644 ? 19.593 22.427 112.290 1.00 81.40 644 GLY C CA 1
ATOM 15046 C C . GLY C 1 644 ? 20.523 21.841 111.247 1.00 81.74 644 GLY C C 1
ATOM 15047 O O . GLY C 1 644 ? 21.238 20.872 111.506 1.00 77.69 644 GLY C O 1
ATOM 15048 N N . LYS C 1 645 ? 20.516 22.446 110.064 1.00 83.73 645 LYS C N 1
ATOM 15049 C CA . LYS C 1 645 ? 21.296 21.953 108.935 1.00 80.03 645 LYS C CA 1
ATOM 15050 C C . LYS C 1 645 ? 22.662 22.623 108.836 1.00 81.17 645 LYS C C 1
ATOM 15051 O O . LYS C 1 645 ? 22.781 23.842 108.966 1.00 83.20 645 LYS C O 1
ATOM 15054 N N . PHE C 1 646 ? 23.690 21.812 108.604 1.00 75.14 646 PHE C N 1
ATOM 15055 C CA . PHE C 1 646 ? 25.049 22.313 108.452 1.00 67.77 646 PHE C CA 1
ATOM 15056 C C . PHE C 1 646 ? 25.590 22.033 107.056 1.00 73.16 646 PHE C C 1
ATOM 15057 O O . PHE C 1 646 ? 25.438 20.932 106.527 1.00 74.33 646 PHE C O 1
ATOM 15065 N N . LYS C 1 647 ? 26.231 23.040 106.470 1.00 69.65 647 LYS C N 1
ATOM 15066 C CA . LYS C 1 647 ? 26.864 22.900 105.165 1.00 67.51 647 LYS C CA 1
ATOM 15067 C C . LYS C 1 647 ? 28.338 23.291 105.240 1.00 65.70 647 LYS C C 1
ATOM 15068 O O . LYS C 1 647 ? 28.722 24.159 106.026 1.00 65.02 647 LYS C O 1
ATOM 15070 N N . ILE C 1 648 ? 29.159 22.642 104.423 1.00 58.50 648 ILE C N 1
ATOM 15071 C CA . ILE C 1 648 ? 30.585 22.943 104.359 1.00 59.63 648 ILE C CA 1
ATOM 15072 C C . ILE C 1 648 ? 30.862 24.287 103.691 1.00 62.35 648 ILE C C 1
ATOM 15073 O O . ILE C 1 648 ? 30.459 24.513 102.551 1.00 65.16 648 ILE C O 1
ATOM 15078 N N . VAL C 1 649 ? 31.552 25.176 104.402 1.00 65.40 649 VAL C N 1
ATOM 15079 C CA . VAL C 1 649 ? 31.929 26.471 103.839 1.00 59.47 649 VAL C CA 1
ATOM 15080 C C . VAL C 1 649 ? 33.432 26.525 103.567 1.00 59.37 649 VAL C C 1
ATOM 15081 O O . VAL C 1 649 ? 33.914 27.428 102.884 1.00 67.24 649 VAL C O 1
ATOM 15085 N N . LEU C 1 650 ? 34.167 25.560 104.112 1.00 57.18 650 LEU C N 1
ATOM 15086 C CA . LEU C 1 650 ? 35.584 25.397 103.793 1.00 54.96 650 LEU C CA 1
ATOM 15087 C C . LEU C 1 650 ? 36.065 23.975 104.064 1.00 55.57 650 LEU C C 1
ATOM 15088 O O . LEU C 1 650 ? 35.776 23.400 105.114 1.00 59.82 650 LEU C O 1
ATOM 15093 N N . ASP C 1 651 ? 36.807 23.423 103.111 1.00 52.00 651 ASP C N 1
ATOM 15094 C CA . ASP C 1 651 ? 37.323 22.064 103.209 1.00 54.37 651 ASP C CA 1
ATOM 15095 C C . ASP C 1 651 ? 38.740 22.032 102.649 1.00 57.91 651 ASP C C 1
ATOM 15096 O O . ASP C 1 651 ? 38.940 22.177 101.447 1.00 66.16 651 ASP C O 1
ATOM 15098 N N . SER C 1 652 ? 39.720 21.844 103.526 1.00 60.16 652 SER C N 1
ATOM 15099 C CA . SER C 1 652 ? 41.126 21.887 103.131 1.00 58.90 652 SER C CA 1
ATOM 15100 C C . SER C 1 652 ? 41.515 20.740 102.204 1.00 63.33 652 SER C C 1
ATOM 15101 O O . SER C 1 652 ? 42.619 20.721 101.660 1.00 64.02 652 SER C O 1
ATOM 15104 N N . ASP C 1 653 ? 40.611 19.781 102.035 1.00 70.23 653 ASP C N 1
ATOM 15105 C CA . ASP C 1 653 ? 40.875 18.629 101.182 1.00 77.44 653 ASP C CA 1
ATOM 15106 C C . ASP C 1 653 ? 40.431 18.869 99.736 1.00 78.14 653 ASP C C 1
ATOM 15107 O O . ASP C 1 653 ? 40.497 17.965 98.902 1.00 77.09 653 ASP C O 1
ATOM 15112 N N . ALA C 1 654 ? 39.962 20.080 99.449 1.00 75.08 654 ALA C N 1
ATOM 15113 C CA . ALA C 1 654 ? 39.552 20.438 98.093 1.00 66.98 654 ALA C CA 1
ATOM 15114 C C . ALA C 1 654 ? 40.728 20.302 97.131 1.00 72.75 654 ALA C C 1
ATOM 15115 O O . ALA C 1 654 ? 41.886 20.424 97.533 1.00 72.16 654 ALA C O 1
ATOM 15117 N N . ALA C 1 655 ? 40.426 20.038 95.863 1.00 74.82 655 ALA C N 1
ATOM 15118 C CA . ALA C 1 655 ? 41.462 19.798 94.865 1.00 73.00 655 ALA C CA 1
ATOM 15119 C C . ALA C 1 655 ? 42.325 21.031 94.594 1.00 69.90 655 ALA C C 1
ATOM 15120 O O . ALA C 1 655 ? 43.524 20.907 94.336 1.00 61.81 655 ALA C O 1
ATOM 15122 N N . GLU C 1 656 ? 41.721 22.215 94.668 1.00 68.87 656 GLU C N 1
ATOM 15123 C CA . GLU C 1 656 ? 42.446 23.461 94.419 1.00 67.83 656 GLU C CA 1
ATOM 15124 C C . GLU C 1 656 ? 43.455 23.772 95.523 1.00 70.58 656 GLU C C 1
ATOM 15125 O O . GLU C 1 656 ? 44.352 24.594 95.337 1.00 70.50 656 GLU C O 1
ATOM 15131 N N . TYR C 1 657 ? 43.303 23.117 96.670 1.00 74.14 657 TYR C N 1
ATOM 15132 C CA . TYR C 1 657 ? 44.216 23.317 97.793 1.00 72.05 657 TYR C CA 1
ATOM 15133 C C . TYR C 1 657 ? 45.250 22.198 97.829 1.00 66.78 657 TYR C C 1
ATOM 15134 O O . TYR C 1 657 ? 46.113 22.164 98.706 1.00 69.45 657 TYR C O 1
ATOM 15143 N N . GLY C 1 658 ? 45.156 21.286 96.866 1.00 62.43 658 GLY C N 1
ATOM 15144 C CA . GLY C 1 658 ? 46.045 20.143 96.802 1.00 64.15 658 GLY C CA 1
ATOM 15145 C C . GLY C 1 658 ? 45.539 18.981 97.633 1.00 65.54 658 GLY C C 1
ATOM 15146 O O . GLY C 1 658 ? 46.324 18.193 98.161 1.00 66.92 658 GLY C O 1
ATOM 15147 N N . GLY C 1 659 ? 44.220 18.872 97.747 1.00 70.33 659 GLY C N 1
ATOM 15148 C CA . GLY C 1 659 ? 43.614 17.779 98.482 1.00 74.57 659 GLY C CA 1
ATOM 15149 C C . GLY C 1 659 ? 43.220 16.636 97.569 1.00 74.65 659 GLY C C 1
ATOM 15150 O O . GLY C 1 659 ? 43.658 16.568 96.420 1.00 76.59 659 GLY C O 1
ATOM 15151 N N . HIS C 1 660 ? 42.398 15.728 98.083 1.00 71.46 660 HIS C N 1
ATOM 15152 C CA . HIS C 1 660 ? 41.993 14.556 97.317 1.00 72.51 660 HIS C CA 1
ATOM 15153 C C . HIS C 1 660 ? 40.495 14.539 97.016 1.00 72.31 660 HIS C C 1
ATOM 15154 O O . HIS C 1 660 ? 39.984 13.556 96.477 1.00 76.29 660 HIS C O 1
ATOM 15161 N N . GLN C 1 661 ? 39.812 15.634 97.347 1.00 73.65 661 GLN C N 1
ATOM 15162 C CA . GLN C 1 661 ? 38.379 15.795 97.083 1.00 76.13 661 GLN C CA 1
ATOM 15163 C C . GLN C 1 661 ? 37.559 14.563 97.469 1.00 82.92 661 GLN C C 1
ATOM 15164 O O . GLN C 1 661 ? 36.829 14.011 96.644 1.00 84.46 661 GLN C O 1
ATOM 15166 N N . ARG C 1 662 ? 37.676 14.141 98.725 1.00 78.71 662 ARG C N 1
ATOM 15167 C CA . ARG C 1 662 ? 36.989 12.942 99.188 1.00 71.35 662 ARG C CA 1
ATOM 15168 C C . ARG C 1 662 ? 35.583 13.295 99.637 1.00 75.42 662 ARG C C 1
ATOM 15169 O O . ARG C 1 662 ? 34.690 12.445 99.659 1.00 78.91 662 ARG C O 1
ATOM 15177 N N . LEU C 1 663 ? 35.394 14.560 99.998 1.00 78.05 663 LEU C N 1
ATOM 15178 C CA . LEU C 1 663 ? 34.115 14.999 100.535 1.00 78.60 663 LEU C CA 1
ATOM 15179 C C . LEU C 1 663 ? 33.182 15.500 99.455 1.00 77.58 663 LEU C C 1
ATOM 15180 O O . LEU C 1 663 ? 33.600 16.137 98.486 1.00 78.60 663 LEU C O 1
ATOM 15185 N N . ASP C 1 664 ? 31.903 15.196 99.648 1.00 81.76 664 ASP C N 1
ATOM 15186 C CA . ASP C 1 664 ? 30.846 15.645 98.757 1.00 80.02 664 ASP C CA 1
ATOM 15187 C C . ASP C 1 664 ? 30.096 16.803 99.350 1.00 81.82 664 ASP C C 1
ATOM 15188 O O . ASP C 1 664 ? 29.496 16.706 100.420 1.00 79.84 664 ASP C O 1
ATOM 15193 N N . HIS C 1 665 ? 30.240 17.948 98.705 1.00 88.53 665 HIS C N 1
ATOM 15194 C CA . HIS C 1 665 ? 29.548 19.130 99.158 1.00 88.23 665 HIS C CA 1
ATOM 15195 C C . HIS C 1 665 ? 28.093 18.792 98.729 1.00 88.37 665 HIS C C 1
ATOM 15196 O O . HIS C 1 665 ? 27.881 17.737 98.153 1.00 84.94 665 HIS C O 1
ATOM 15203 N N . SER C 1 666 ? 27.126 19.669 98.984 1.00 83.00 666 SER C N 1
ATOM 15204 C CA . SER C 1 666 ? 25.663 19.459 98.767 1.00 90.78 666 SER C CA 1
ATOM 15205 C C . SER C 1 666 ? 25.089 18.598 99.881 1.00 88.42 666 SER C C 1
ATOM 15206 O O . SER C 1 666 ? 23.864 18.594 100.097 1.00 84.09 666 SER C O 1
ATOM 15209 N N . THR C 1 667 ? 25.957 17.937 100.644 1.00 84.97 667 THR C N 1
ATOM 15210 C CA . THR C 1 667 ? 25.510 17.034 101.717 1.00 79.01 667 THR C CA 1
ATOM 15211 C C . THR C 1 667 ? 24.939 17.772 102.919 1.00 81.58 667 THR C C 1
ATOM 15212 O O . THR C 1 667 ? 25.592 18.683 103.436 1.00 80.65 667 THR C O 1
ATOM 15216 N N . ASP C 1 668 ? 23.745 17.385 103.369 1.00 85.41 668 ASP C N 1
ATOM 15217 C CA . ASP C 1 668 ? 23.188 17.934 104.599 1.00 89.92 668 ASP C CA 1
ATOM 15218 C C . ASP C 1 668 ? 23.807 17.268 105.827 1.00 86.73 668 ASP C C 1
ATOM 15219 O O . ASP C 1 668 ? 23.812 16.038 105.937 1.00 87.56 668 ASP C O 1
ATOM 15224 N N . PHE C 1 669 ? 24.325 18.070 106.750 1.00 79.67 669 PHE C N 1
ATOM 15225 C CA . PHE C 1 669 ? 24.756 17.554 108.038 1.00 72.93 669 PHE C CA 1
ATOM 15226 C C . PHE C 1 669 ? 23.745 18.067 109.037 1.00 80.06 669 PHE C C 1
ATOM 15227 O O . PHE C 1 669 ? 23.593 19.276 109.192 1.00 80.75 669 PHE C O 1
ATOM 15235 N N . PHE C 1 670 ? 23.050 17.155 109.709 1.00 83.86 670 PHE C N 1
ATOM 15236 C CA . PHE C 1 670 ? 21.965 17.559 110.590 1.00 86.44 670 PHE C CA 1
ATOM 15237 C C . PHE C 1 670 ? 22.350 17.477 112.052 1.00 82.68 670 PHE C C 1
ATOM 15238 O O . PHE C 1 670 ? 22.880 16.465 112.511 1.00 80.66 670 PHE C O 1
ATOM 15246 N N . SER C 1 671 ? 22.074 18.549 112.783 1.00 77.56 671 SER C N 1
ATOM 15247 C CA . SER C 1 671 ? 22.321 18.546 114.209 1.00 82.14 671 SER C CA 1
ATOM 15248 C C . SER C 1 671 ? 21.028 18.136 114.909 1.00 91.75 671 SER C C 1
ATOM 15249 O O . SER C 1 671 ? 20.026 18.850 114.845 1.00 89.81 671 SER C O 1
ATOM 15252 N N . GLU C 1 672 ? 21.060 16.989 115.582 1.00 89.47 672 GLU C N 1
ATOM 15253 C CA . GLU C 1 672 ? 19.884 16.457 116.265 1.00 86.46 672 GLU C CA 1
ATOM 15254 C C . GLU C 1 672 ? 20.044 16.541 117.780 1.00 88.86 672 GLU C C 1
ATOM 15255 O O . GLU C 1 672 ? 21.159 16.664 118.283 1.00 93.82 672 GLU C O 1
ATOM 15257 N N . ALA C 1 673 ? 18.929 16.479 118.501 1.00 83.39 673 ALA C N 1
ATOM 15258 C CA . ALA C 1 673 ? 18.960 16.513 119.959 1.00 86.02 673 ALA C CA 1
ATOM 15259 C C . ALA C 1 673 ? 19.560 15.237 120.566 1.00 94.21 673 ALA C C 1
ATOM 15260 O O . ALA C 1 673 ? 18.867 14.246 120.789 1.00 96.15 673 ALA C O 1
ATOM 15262 N N . PHE C 1 674 ? 20.864 15.289 120.817 1.00 89.77 674 PHE C N 1
ATOM 15263 C CA . PHE C 1 674 ? 21.630 14.206 121.437 1.00 89.64 674 PHE C CA 1
ATOM 15264 C C . PHE C 1 674 ? 22.934 14.768 121.991 1.00 92.35 674 PHE C C 1
ATOM 15265 O O . PHE C 1 674 ? 23.835 15.128 121.235 1.00 89.21 674 PHE C O 1
ATOM 15273 N N . GLU C 1 675 ? 23.007 14.841 123.316 1.00 90.37 675 GLU C N 1
ATOM 15274 C CA . GLU C 1 675 ? 24.171 15.362 124.009 1.00 85.39 675 GLU C CA 1
ATOM 15275 C C . GLU C 1 675 ? 25.460 14.628 123.643 1.00 85.45 675 GLU C C 1
ATOM 15276 O O . GLU C 1 675 ? 25.485 13.403 123.545 1.00 83.78 675 GLU C O 1
ATOM 15282 N N . HIS C 1 676 ? 26.525 15.396 123.444 1.00 78.79 676 HIS C N 1
ATOM 15283 C CA . HIS C 1 676 ? 27.835 14.853 123.118 1.00 74.99 676 HIS C CA 1
ATOM 15284 C C . HIS C 1 676 ? 28.876 15.906 123.448 1.00 72.73 676 HIS C C 1
ATOM 15285 O O . HIS C 1 676 ? 28.800 17.034 122.959 1.00 76.08 676 HIS C O 1
ATOM 15292 N N . ASN C 1 677 ? 29.836 15.531 124.288 1.00 73.15 677 ASN C N 1
ATOM 15293 C CA . ASN C 1 677 ? 30.920 16.421 124.694 1.00 72.19 677 ASN C CA 1
ATOM 15294 C C . ASN C 1 677 ? 30.412 17.720 125.319 1.00 74.44 677 ASN C C 1
ATOM 15295 O O . ASN C 1 677 ? 31.014 18.778 125.139 1.00 71.83 677 ASN C O 1
ATOM 15300 N N . GLY C 1 678 ? 29.300 17.636 126.045 1.00 76.52 678 GLY C N 1
ATOM 15301 C CA . GLY C 1 678 ? 28.751 18.793 126.730 1.00 79.44 678 GLY C CA 1
ATOM 15302 C C . GLY C 1 678 ? 27.941 19.725 125.848 1.00 82.00 678 GLY C C 1
ATOM 15303 O O . GLY C 1 678 ? 27.686 20.873 126.216 1.00 71.01 678 GLY C O 1
ATOM 15304 N N . ARG C 1 679 ? 27.529 19.233 124.683 1.00 82.43 679 ARG C N 1
ATOM 15305 C CA . ARG C 1 679 ? 26.687 20.014 123.781 1.00 82.63 679 ARG C CA 1
ATOM 15306 C C . ARG C 1 679 ? 25.283 19.428 123.726 1.00 82.89 679 ARG C C 1
ATOM 15307 O O . ARG C 1 679 ? 25.123 18.214 123.718 1.00 82.79 679 ARG C O 1
ATOM 15315 N N . PRO C 1 680 ? 24.258 20.293 123.682 1.00 84.52 680 PRO C N 1
ATOM 15316 C CA . PRO C 1 680 ? 22.869 19.817 123.667 1.00 81.50 680 PRO C CA 1
ATOM 15317 C C . PRO C 1 680 ? 22.494 19.129 122.358 1.00 86.04 680 PRO C C 1
ATOM 15318 O O . PRO C 1 680 ? 21.566 18.319 122.337 1.00 85.75 680 PRO C O 1
ATOM 15322 N N . TYR C 1 681 ? 23.211 19.447 121.284 1.00 86.67 681 TYR C N 1
ATOM 15323 C CA . TYR C 1 681 ? 22.936 18.857 119.979 1.00 80.37 681 TYR C CA 1
ATOM 15324 C C . TYR C 1 681 ? 24.217 18.336 119.343 1.00 75.88 681 TYR C C 1
ATOM 15325 O O . TYR C 1 681 ? 25.314 18.633 119.815 1.00 77.89 681 TYR C O 1
ATOM 15334 N N . SER C 1 682 ? 24.076 17.553 118.279 1.00 73.96 682 SER C N 1
ATOM 15335 C CA . SER C 1 682 ? 25.226 16.900 117.664 1.00 73.94 682 SER C CA 1
ATOM 15336 C C . SER C 1 682 ? 24.977 16.512 116.211 1.00 75.57 682 SER C C 1
ATOM 15337 O O . SER C 1 682 ? 23.836 16.299 115.805 1.00 78.82 682 SER C O 1
ATOM 15340 N N . LEU C 1 683 ? 26.051 16.407 115.434 1.00 69.96 683 LEU C N 1
ATOM 15341 C CA . LEU C 1 683 ? 25.940 15.945 114.057 1.00 66.68 683 LEU C CA 1
ATOM 15342 C C . LEU C 1 683 ? 26.955 14.852 113.767 1.00 74.43 683 LEU C C 1
ATOM 15343 O O . LEU C 1 683 ? 27.907 14.654 114.521 1.00 73.48 683 LEU C O 1
ATOM 15348 N N . LEU C 1 684 ? 26.744 14.147 112.662 1.00 77.45 684 LEU C N 1
ATOM 15349 C CA . LEU C 1 684 ? 27.658 13.102 112.230 1.00 73.51 684 LEU C CA 1
ATOM 15350 C C . LEU C 1 684 ? 28.413 13.621 111.016 1.00 72.03 684 LEU C C 1
ATOM 15351 O O . LEU C 1 684 ? 27.809 14.173 110.096 1.00 73.36 684 LEU C O 1
ATOM 15356 N N . VAL C 1 685 ? 29.730 13.456 111.012 1.00 69.80 685 VAL C N 1
ATOM 15357 C CA . VAL C 1 685 ? 30.544 14.026 109.948 1.00 66.77 685 VAL C CA 1
ATOM 15358 C C . VAL C 1 685 ? 31.561 13.021 109.414 1.00 70.86 685 VAL C C 1
ATOM 15359 O O . VAL C 1 685 ? 31.980 12.103 110.122 1.00 69.81 685 VAL C O 1
ATOM 15363 N N . TYR C 1 686 ? 31.934 13.188 108.150 1.00 72.18 686 TYR C N 1
ATOM 15364 C CA . TYR C 1 686 ? 33.033 12.431 107.573 1.00 70.71 686 TYR C CA 1
ATOM 15365 C C . TYR C 1 686 ? 34.256 13.328 107.446 1.00 73.09 686 TYR C C 1
ATOM 15366 O O . TYR C 1 686 ? 34.260 14.282 106.666 1.00 73.73 686 TYR C O 1
ATOM 15375 N N . ILE C 1 687 ? 35.292 13.021 108.220 1.00 71.05 687 ILE C N 1
ATOM 15376 C CA . ILE C 1 687 ? 36.487 13.854 108.265 1.00 69.53 687 ILE C CA 1
ATOM 15377 C C . ILE C 1 687 ? 37.756 13.005 108.134 1.00 63.88 687 ILE C C 1
ATOM 15378 O O . ILE C 1 687 ? 38.218 12.391 109.096 1.00 66.30 687 ILE C O 1
ATOM 15383 N N . PRO C 1 688 ? 38.314 12.961 106.917 1.00 60.97 688 PRO C N 1
ATOM 15384 C CA . PRO C 1 688 ? 39.516 12.185 106.585 1.00 57.14 688 PRO C CA 1
ATOM 15385 C C . PRO C 1 688 ? 40.777 12.665 107.302 1.00 59.29 688 PRO C C 1
ATOM 15386 O O . PRO C 1 688 ? 40.799 13.758 107.866 1.00 66.01 688 PRO C O 1
ATOM 15390 N N . SER C 1 689 ? 41.814 11.832 107.267 1.00 60.93 689 SER C N 1
ATOM 15391 C CA . SER C 1 689 ? 43.106 12.132 107.881 1.00 60.69 689 SER C CA 1
ATOM 15392 C C . SER C 1 689 ? 43.767 13.376 107.286 1.00 61.94 689 SER C C 1
ATOM 15393 O O . SER C 1 689 ? 43.830 13.529 106.065 1.00 65.87 689 SER C O 1
ATOM 15396 N N . ARG C 1 690 ? 44.245 14.256 108.166 1.00 58.90 690 ARG C N 1
ATOM 15397 C CA . ARG C 1 690 ? 44.915 15.506 107.786 1.00 60.56 690 ARG C CA 1
ATOM 15398 C C . ARG C 1 690 ? 44.018 16.395 106.929 1.00 55.60 690 ARG C C 1
ATOM 15399 O O . ARG C 1 690 ? 44.413 16.864 105.860 1.00 50.05 690 ARG C O 1
ATOM 15407 N N . VAL C 1 691 ? 42.807 16.624 107.425 1.00 58.08 691 VAL C N 1
ATOM 15408 C CA . VAL C 1 691 ? 41.835 17.487 106.769 1.00 60.35 691 VAL C CA 1
ATOM 15409 C C . VAL C 1 691 ? 41.199 18.442 107.779 1.00 57.46 691 VAL C C 1
ATOM 15410 O O . VAL C 1 691 ? 40.902 18.053 108.908 1.00 57.64 691 VAL C O 1
ATOM 15414 N N . ALA C 1 692 ? 41.000 19.692 107.376 1.00 57.00 692 ALA C N 1
ATOM 15415 C CA . ALA C 1 692 ? 40.287 20.654 108.206 1.00 52.78 692 ALA C CA 1
ATOM 15416 C C . ALA C 1 692 ? 38.950 21.026 107.568 1.00 50.94 692 ALA C C 1
ATOM 15417 O O . ALA C 1 692 ? 38.855 21.171 106.351 1.00 57.33 692 ALA C O 1
ATOM 15419 N N . LEU C 1 693 ? 37.916 21.166 108.390 1.00 44.66 693 LEU C N 1
ATOM 15420 C CA . LEU C 1 693 ? 36.588 21.507 107.890 1.00 49.21 693 LEU C CA 1
ATOM 15421 C C . LEU C 1 693 ? 35.972 22.678 108.637 1.00 53.44 693 LEU C C 1
ATOM 15422 O O . LEU C 1 693 ? 36.060 22.760 109.862 1.00 55.47 693 LEU C O 1
ATOM 15427 N N . ILE C 1 694 ? 35.343 23.585 107.898 1.00 50.40 694 ILE C N 1
ATOM 15428 C CA . ILE C 1 694 ? 34.508 24.603 108.516 1.00 47.43 694 ILE C CA 1
ATOM 15429 C C . ILE C 1 694 ? 33.079 24.436 108.007 1.00 55.66 694 ILE C C 1
ATOM 15430 O O . ILE C 1 694 ? 32.847 24.334 106.803 1.00 57.52 694 ILE C O 1
ATOM 15435 N N . LEU C 1 695 ? 32.128 24.380 108.934 1.00 53.67 695 LEU C N 1
ATOM 15436 C CA . LEU C 1 695 ? 30.727 24.162 108.593 1.00 58.49 695 LEU C CA 1
ATOM 15437 C C . LEU C 1 695 ? 29.846 25.282 109.128 1.00 61.32 695 LEU C C 1
ATOM 15438 O O . LEU C 1 695 ? 30.089 25.801 110.217 1.00 59.52 695 LEU C O 1
ATOM 15443 N N . GLN C 1 696 ? 28.827 25.660 108.361 1.00 60.59 696 GLN C N 1
ATOM 15444 C CA . GLN C 1 696 ? 27.919 26.713 108.799 1.00 66.47 696 GLN C CA 1
ATOM 15445 C C . GLN C 1 696 ? 26.503 26.206 109.076 1.00 73.57 696 GLN C C 1
ATOM 15446 O O . GLN C 1 696 ? 25.948 25.419 108.309 1.00 67.77 696 GLN C O 1
ATOM 15452 N N . ASN C 1 697 ? 25.927 26.678 110.177 1.00 74.76 697 ASN C N 1
ATOM 15453 C CA . ASN C 1 697 ? 24.520 26.451 110.477 1.00 78.10 697 ASN C CA 1
ATOM 15454 C C . ASN C 1 697 ? 23.699 27.460 109.685 1.00 82.22 697 ASN C C 1
ATOM 15455 O O . ASN C 1 697 ? 23.850 28.669 109.868 1.00 82.41 697 ASN C O 1
ATOM 15460 N N . VAL C 1 698 ? 22.824 26.968 108.815 1.00 84.60 698 VAL C N 1
ATOM 15461 C CA . VAL C 1 698 ? 22.074 27.847 107.925 1.00 87.53 698 VAL C CA 1
ATOM 15462 C C . VAL C 1 698 ? 20.683 28.206 108.442 1.00 84.34 698 VAL C C 1
ATOM 15463 O O . VAL C 1 698 ? 19.899 28.834 107.730 1.00 81.61 698 VAL C O 1
ATOM 15467 N N . ASP C 1 699 ? 20.371 27.811 109.671 1.00 83.90 699 ASP C N 1
ATOM 15468 C CA . ASP C 1 699 ? 19.068 28.137 110.245 1.00 87.40 699 ASP C CA 1
ATOM 15469 C C . ASP C 1 699 ? 19.164 29.275 111.261 1.00 83.21 699 ASP C C 1
ATOM 15470 O O . ASP C 1 699 ? 19.872 30.260 111.049 1.00 75.59 699 ASP C O 1
#

Organism: Homo sapiens (NCBI:txid9606)

B-factor: mean 46.02, std 14.79, range [13.65, 102.75]

Solvent-accessible surface area: 71427 Å² total; per-residue (Å²): 133,79,81,148,128,21,94,56,65,7,43,94,50,43,120,44,0,6,89,90,39,4,1,5,5,68,2,0,78,6,29,85,28,7,2,23,48,128,7,53,5,30,0,2,17,0,32,0,24,0,67,38,13,117,10,1,29,0,0,0,65,43,29,63,100,72,41,82,54,59,76,12,91,153,51,114,184,20,30,19,29,16,36,4,87,54,87,109,110,178,43,70,17,2,56,88,38,14,64,1,32,0,0,0,21,18,94,106,60,103,85,24,87,17,6,3,8,18,4,77,27,2,44,90,101,73,106,88,128,72,12,34,10,18,15,45,33,36,158,138,85,53,140,42,126,86,96,142,26,186,101,26,167,6,2,12,0,1,3,0,0,0,0,0,0,11,109,94,42,75,36,7,43,1,74,46,0,16,88,90,3,0,62,55,0,100,25,2,11,4,19,0,0,0,0,3,6,1,3,0,0,12,116,18,24,19,12,5,53,37,0,10,7,2,2,0,1,0,20,52,2,20,23,8,37,53,0,10,68,0,0,2,38,0,11,56,48,41,2,8,0,0,0,7,0,4,2,4,7,0,7,87,57,39,34,6,5,4,13,65,0,2,30,44,55,41,7,2,5,38,70,31,128,130,0,47,34,98,156,98,87,0,10,39,3,10,12,69,29,77,17,0,6,27,1,0,0,0,0,0,12,11,0,23,74,58,4,107,5,11,0,0,6,2,3,13,0,35,31,10,0,87,126,134,54,29,66,59,0,5,9,0,0,4,0,0,0,45,0,0,45,41,41,22,91,63,8,4,0,1,0,41,1,104,52,38,8,74,22,2,9,27,74,26,96,128,4,1,1,8,4,30,22,56,10,9,50,63,2,7,94,27,2,38,64,5,24,128,111,78,76,19,104,87,5,62,0,20,63,1,6,146,26,3,34,94,93,89,91,4,0,0,9,5,12,24,22,80,10,6,50,64,84,75,73,10,1,2,52,52,7,4,72,63,41,2,115,84,16,9,32,64,92,37,96,71,29,115,64,0,31,52,1,0,5,3,2,0,0,0,5,1,0,0,0,0,0,2,0,38,0,2,6,7,1,0,0,7,0,0,1,10,6,47,93,0,15,8,4,74,101,61,42,92,114,41,76,104,62,0,41,4,19,22,84,18,15,98,58,100,116,34,14,8,54,34,2,11,43,0,0,67,43,0,0,131,15,2,112,168,34,4,0,1,48,10,117,94,17,102,38,16,22,109,80,74,50,39,19,0,0,0,0,22,7,40,47,1,1,0,0,0,0,7,22,33,86,116,57,27,102,110,30,50,1,0,1,37,82,73,16,44,2,54,19,38,10,2,0,0,2,52,103,11,5,18,89,90,93,16,94,76,80,54,69,21,121,19,81,95,105,133,51,58,52,40,68,58,0,1,74,2,77,0,0,19,38,0,1,1,0,0,52,35,42,133,161,95,96,89,144,30,90,64,86,5,42,90,36,46,120,44,0,41,120,111,42,39,21,17,58,124,2,0,80,8,30,95,37,8,2,23,54,122,36,116,90,30,0,2,56,0,31,0,23,1,66,37,10,116,9,1,30,0,0,0,68,41,30,64,99,70,43,83,56,66,77,12,134,136,51,115,184,14,31,10,44,15,100,3,86,60,90,106,109,185,44,67,20,2,57,86,38,14,60,1,32,0,0,0,23,12,96,95,63,82,92,30,81,20,6,3,8,21,2,70,25,1,46,91,98,74,144,69,130,66,10,27,10,18,15,44,31,36,157,140,101,55,74,42,122,85,96,98,26,94,103,28,146,6,3,11,0,0,3,0,0,0,0,0,1,11,109,91,45,74,35,6,44,0,77,44,0,12,87,89,3,0,62,52,0,106,22,2,11,5,24,0,0,0,0,1,5,1,2,0,0,11,116,16,25,18,11,4,54,36,0,9,7,2,3,0,1,0,19,52,3,22,22,5,38,54,0,14,68,0,0,1,32,0,10,57,47,40,3,10,0,0,0,6,0,4,1,3,7,0,7,93,56,39,38,4,6,4,13,65,1,2,28,44,52,44,7,3,4,36,66,31,128,103,0,38,28,128,157,94,84,0,10,11,3,9,13,67,32,77,18,0,7,26,0,0,0,0,0,0,18,15,0,12,78,57,2,95,0,10,0,0,3,2,3,13,0,20,15,4,0,18,42,102,116,131,86,36,75,129,14,13,41,54,0,4,13,0,0,2,0,0,0,47,0,0,44,82,65,40,101,78,7,5,0,0,0,29,0,89,19,37,18,63,17,1,12,12,66,26,65,36,2,0,1,11,6,36,17,36,8,10,46,64,3,7,94,28,2,37,67,5,24,124,112,84,99,17,92,83,5,62,0,18,38,0,7,38,27,4,4,53,11,53,84,67,21,74,2,0,0,8,4,12,23,14,80,9,7,50,66,85,71,72,11,1,2,55,50,7,3,73,63,44,2,116,86,15,8,26,54,139,36,96,70,28,110,61,0,32,54,1,0,6,4,2,0,0,0,5,1,0,0,0,0,0,1,0,36,0,1,6,8,1,0,0,6,0,0,1,9,8,51,96,0,13,6,7,72,98,63,33,135,108,41,76,104,64,0,42,5,21,19,89,16,17,102,56,104,98,36,11,10,43,34,1,10,41,0,0,62,46,0,0,130,23,1,94,177,39,5,0,0,55,15,98,37,3,93,39,14,23,105,72,73,53,38,20,0,0,1,0,20,5,46,56,3,0,0,0,0,0,5,22,35,84,120,60,31,98,106,28,65,4,1,0,41,116,58,18,63,4,50,21,41,7,4,0,1,8,44,93,12,4,15,70,124,103,24,86,87,82,56,61,20,114,5,122,87,112,116,48,60,50,34,68,61,2,2,73,2,76,0,0,20,41,1,0,1,0,0,48,30,74,125,122,83,74,85,61,87,7,40,86,32,44,120,42,0,9,82,90,40,6,2,4,7,56,2,0,72,7,26,90,24,6,2,18,42,122,10,55,6,32,1,2,16,0,33,1,25,0,64,41,8,118,8,1,31,0,0,0,65,39,30,64,95,71,39,85,54,64,76,13,88,141,54,112,184,17,28,14,26,15,35,4,86,58,84,106,105,182,44,76,20,5,58,85,38,16,70,1,28,0,0,0,21,21,99,103,60,99,83,21,85,18,6,3,8,17,2,74,26,2,46,87,103,66,150,81,128,68,13,37,9,19,13,50,29,38,158,135,90,55,138,41,129,86,97,93,27,94,104,29,93,6,2,12,0,0,3,0,0,0,0,0,1,13,110,95,44,74,37,7,43,0,75,46,0,9,88,89,3,0,64,52,0,106,44,5,20,4,24,0,0,1,0,2,5,0,3,0,0,15,120,18,25,18,11,5,56,39,1,10,6,1,2,0,1,0,20,51,2,22,25,8,36,51,0,12,68,0,0,1,32,0,10,55,50,41,3,6,0,0,0,6,0,4,1,3,6,0,8,42,58,40,35,6,4,4,14,63,0,2,26,45,57,40,8,2,5,34,68,31,130,155,0,63,19,125,161,96,105,1,19,24,3,9,13,65,32,77,19,0,7,26,0,0,0,0,0,0,13,9,0,15,77,66,3,95,0,11,0,0,4,2,3,11,0,33,22,7,0,40,105,97,89,45,45,68,56,0,4,7,0,0,1,0,0,0,41,0,0,42,42,40,43,89,79,8,5,0,1,0,31,0,106,40,34,11,59,42,1,13,15,68,25,66,59,12,1,2,13,6,30,17,43,7,8,52,61,3,6,88,32,2,37,73,5,24,121,116,87,79,20,101,88,7,61,0,17,33,2,8,34,27,4,4,53,11,56,82,68,20,82,2,0,0,8,4,11,23,16,80,8,6,50,66,85,66,75,12,0,3,56,50,6,5,77,63,42,3,117,86,13,8,26,69,88,39,98,69,28,112,60,0,31,52,1,0,8,4,2,0,0,0,4,1,0,0,0,0,1,1,0,35,0,2,8,8,1,0,0,6,0,0,2,10,7,55,98,0,11,7,12,78,115,66,33,132,103,37,72,100,64,1,41,5,20,21,91,16,19,108,57,126,117,38,12,9,23,43,2,15,36,0,0,87,51,0,0,50,15,2,113,162,43,24,0,0,61,15,100,37,3,91,41,13,20,109,73,77,51,39,19,0,0,0,0,21,6,42,54,2,0,0,0,0,0,6,34,30,89,34,61,36,109,79,26,53,2,0,0,40,120,60,17,25,4,40,28,38,10,6,0,2,16,63,93,10,5,17,83,65,112,26,104,101,117,58,83,20,131,9,54,91,115,123,53,65,51,26,74,59,0,1,94,2,74,0,1,22,42,1,1,1,0,0,52,32,81,135

GO terms:
  GO:0005515 protein binding (F, IPI)
  GO:0003844 1,4-alpha-glucan branching enzyme activity (F, IDA)
  GO:0005978 glycogen biosynthetic process (P, IDA)
  GO:0003844 1,4-alpha-glucan branching enzyme activity (F, TAS)
  GO:0005977 glycogen metabolic process (P, TAS)
  GO:0006091 generation of precursor metabolites and energy (P, TAS)
  GO:0003844 1,4-alpha-glucan branching enzyme activity (F, EXP)
  GO:0005829 cytosol (C, TAS)
  GO:0005978 glycogen biosynthetic process (P, TAS)
  GO:0070062 extracellular exosome (C, HDA)

Nearest PDB structures (foldseek):
  4bzy-assembly2_B  TM=1.002E+00  e=0.000E+00  Homo sapiens
  5clt-assembly1_A  TM=1.001E+00  e=0.000E+00  Homo sapiens
  5clw-assembly2_B  TM=1.001E+00  e=0.000E+00  Homo sapiens
  5clw-assembly3_C  TM=9.998E-01  e=0.000E+00  Homo sapiens
  5clt-assembly3_C  TM=9.999E-01  e=0.000E+00  Homo sapiens

CATH classification: 3.20.20.80 (+2 more: 2.60.40.10, 2.60.40.1180)

Foldseek 3Di:
DDLVVLLVVLVVVQVCCVVVPVGLVRLLQCLVQAAWDQDPQQKIKHKAAFQQFPWKAKAWPLVPRPQHPWTWPDDPPRMTMGIGHHDPVRDHRADFFTFMWMWTAGPVRDIATFDGLSAAAWADPDPDPDITRTDHDDPDAADQDFDAFDQDLFAAEEEDEQQFAFQDLGGEALVCCQPPVLVLCVLLQGQEYEYWQQAAAPDVQVRNQAHFHLNYGHPRRHDLRSLLVSQSSNRVSNHAYEYEHEQAWHHCDGNRGDACPNVARDRQADPDPLQADVVVRTGGGPLVDPVNLSSVSNSLVSCCPSNNHQEYEYPPLQSQQPSPGPSSSLSSLLSSLCSNCVVPVSGAYEYEHPPCPPQQCPPVVSSHSNHVEYALVQQLVLLCCCLPPHDLLQDQLVVNLCSQQPDRFYEFENDDLVQQAPPHHDLLCSQQPPCVPVPQFLVDDPDLSVLRSLLVLLVSGLCRCQARGLHYYDYPQSQLSFDDGAGAQDPVVPGTSNRSHHPPCQLVDPRGNSVLSSLSSSLSSVVCSVQVQSSWPHWAWLDRDSNQRWTWIDTSQKIKIFGSDSADKDAFDKDADADFAKKFWPDKCQDVSNVHVPPDDRVDIWGWDQDDDSNHRIMTTDTGGHSMMTMMHHDHD/DLVVLLVVLVVVQVVCVVVPVGLVRLLQVLVQEAWDQDPQQKIKYKAAFQQFPWKAKAWPLVPRPQHPWTWDADPNRMTMGIGHHDPVRDHRADAFTFMWMWTAGPVGDTATFDGLSQAAWADDDPDPAITRGDHDDPDAADQDFDAFDQDLFAAEEEDEQQFAAQDLTGEALQCCQPPVLVVCVLLQGQEYEYWQQQADPDVQVSNQAHFHLNYGHPRRHDLRSLLVSQSSSRVSNHAYAYEHEQAWHHCDGNRGDACVNVARARQADPDPLQAQVVVRTGGGPLQDPVNLSSVSSSLVSCCPSNNHQEYEYPPLQCLFAVVHAVPDHGPSSSLSSLQSNLCSNCVVPVSGAYEYEHPRCDPQCCPDSSSSHSNHVEYELVQQLVVLCCCLPPHDLLQDQLVVNLCSQAVDDQNHFYEFENDDLVQQAPPHHDLLCSQQPPCVPVPQFLVDDCDPSVQRSLLVLLVSGLCRVQARGLHYYDYPCSQLSRDDGAGAQDPVVPGTSNRSHGDPCQLVDPRGNSVLSSVSSSLSSVVCSVQVQSSWGHWAWLDRDSNQRWTWIDTSQKIKIFRSDQADWDFFDKDAHQDWAWKFWSDKCLDVSNVHVPPDDRVDTWTWDQDDDSNHRIITTDTGGHSMMTMMHHPD/DVLLVVLVVVQVVCVVVPVGLVRLLQVLVQAAWDQDPQQKIKHKAAFQQFPWKAKAFPLHPRPQHPWTWDADPPRMTMGIGHHDPVRDHSADFFTFMWMWTAGPVRDTATEDGLSQAAWADDDPDDAITRTDHDDPDAADQDFDAFDQDLFAAEAEDEQQFAAQDLTGEALVCCQPPVLVVCVLLQGQEYEYWQQQADPDVQVSNQAHFRLNYGHPSRHDLNSLLVSQSSSRVSNHAYAYEHEQAWHHCDGNRGDACPNVARDRQADPDPLQAQDPVRTGGGPLVDPVNLSSVSSSLVSCCPSRNHQEYEYPPPQCQQVCVHGDSSSLSSLQSNLCSNCVVPVSGAYEYEHPVPDPQCCPDVSVVHSNHPEYELVQQLVLLVCCLPPHDLLGDQLVVNLCSQAVDDQNHFYEFENHDLVQQAPPHHALLCSQQPPCVPVPQFPVDDPDLSVLRSLLVLLVSGLCRVQARGLHYYDYPCSQLSRDDGAGAQDDVVPRTSNRSHHDPCQCVDPRGNSVLSSVSSSLSSVVCVVQVQSSWGHWDWLDRDSNQRWTWIDGSQKIKIFGSDSADWDAFDKDADADWAWKFWPDKCQDVSNVHDPPDDGVDTWTWAQDDDSRHRTMTTDTGTHSMMTMMHGPD